Protein AF-0000000087756376 (afdb_homodimer)

pLDDT: mean 74.02, std 22.89, range [17.27, 97.19]

Secondary structure (DSSP, 8-state):
-EEEEEEETTEEEEEETTSEEEEEETTS--EEEEEETT-TT-EEEE-TT--EEEEE-SS----EEEE-SSHHHHHHHHHHHHHHHHS------------S--------------HHHHHHHHHHHHHHHHTS---SEEGGGG-------S-THHHHHHHHHHHHHHHHSTTHHHHHHHTHHHHHHTTS---HHHHHHHHHHHT------SS-S------HHHHHHHHHHHHHHHH-TTGGGGG--TT-HHHHHHHHHHHHH-GGGT----------------SS-------------------------S-TTSSS-STT--S-S-------GGGG---HHHHHHHTT--HHHHHHHHHHHHHHHHHTS-GGGGTEE--HHHHHHHHHHHHHHHHHHHHHHHHHHT-SSHHHHHHHHHHHHHHHHHHHSTTT-BHHHHHHHHHHHTSGGG-TTT-HHHHHHS-HHHHHHHHHHHTTS-TTSS-HHHHHHHHHHHHHS--B--HHHHHHHHHHHHTS-SEETTEE-HHHHHHHHHHHHHHHHHHH----PPP-HHHHHHHHHTTS--GGG-HHHHHHHHHHHHHHHHHHHHHHHH--SS----------TT-SS-HHHHHHHHHH---HHHHHHHHHHHHHH-TTSHHHHHHHHHHHHHHHHHHHS-HHHHHHHHHHHHHHHHHHHHHHHHHHHHHHHT---HHHHHHHHHHHHHHHHGGGTHHHHHHHHHHHTHHHHHHHHHHHHHT--S-PPTT-TTTTGGG-SSHHHHHHHHHHHHHHH-S-HHHHHHHHHHHHHTS----HHHHHHHHHTTS-GGGS-HHHHHHHHHHHHHHHTT-/-EEEEEEETTEEEEEETTSEEEEEETTS--EEEEEETT-TT-EEEE-TT--EEEEE-SS----EEEE-SSHHHHHHHHHHHHHHHHS------------S--------------HHHHHHHHHHHHHHHHTS---SEEGGGG-------S-THHHHHHHHHHHHHHHHSTTHHHHHHHTHHHHHHTTS---HHHHHHHHHHHT------SSSS------HHHHHHHHHHHHHHHH-TTGGGGG--TT-HHHHHHHHHHHHH-GGGT-----------------SS------------------------S-TTSSS-SS---S-SS------GGGG---HHHHHHHTT--HHHHHHHHHHHHHHHHHTS-GGGGTEE--HHHHHHHHHHHHHHHHHHHHHHHHHHT-SSHHHHHHHHHHHHHHHHHHHSTTT-BHHHHHHHHHHHTSGGG-TTT-HHHHHHS-HHHHHHHHHHHTTS-TTSS-HHHHHHHHHHHHHS--B--HHHHHHHHHHHHTS-SEETTEE-HHHHHHHHHHHHHHHHHHH--------HHHHHHHHHTTS--GGG-HHHHHHHHHHHHHHHHHHHHHHHH--SS----------TT-SS-HHHHHHHHHH---HHHHHHHHHHHHHH-TTSHHHHHHHHHHHHHHHHHHHS-HHHHHHHHHHHHHHHHHHHHHHHHHHHHHHHT---HHHHHHHHHHHHHHHHGGGTHHHHHHHHHHHTHHHHHHHHHHHHHT--S-PPTT-TTTTGGG-SSHHHHHHHHHHHHHHH-S-HHHHHHHHHHHHHTS----HHHHHHHHHTTS-GGGS-HHHHHHHHHHHHHHHTT-

Organism: NCBI:txid74557

Solvent-accessible surface area (backbone atoms only — not comparable to full-atom values): 94271 Å² total; per-residue (Å²): 110,72,72,42,80,46,76,42,86,69,22,35,35,34,37,32,71,84,28,35,36,36,32,20,42,55,98,45,93,49,77,75,41,76,42,54,58,71,44,91,52,53,39,75,45,72,47,90,90,37,26,38,39,28,39,30,44,76,84,49,88,58,68,43,72,42,60,30,95,38,54,66,52,32,49,53,48,48,50,48,51,51,52,35,53,60,54,74,76,80,85,78,78,86,74,80,82,74,57,96,60,63,80,68,69,75,62,72,73,54,77,61,68,47,67,50,54,52,39,27,41,43,45,44,51,50,40,57,62,48,32,70,49,74,48,33,46,52,49,77,74,66,45,73,60,58,78,71,79,72,62,78,75,62,42,54,55,55,50,49,50,52,43,47,38,20,37,70,37,90,61,25,34,55,40,51,59,56,41,38,70,58,51,45,52,46,65,54,84,60,44,73,53,59,48,52,50,51,45,33,64,72,63,52,78,69,71,87,64,86,70,82,71,80,75,78,78,77,51,73,66,28,56,50,34,45,45,49,34,56,35,34,40,69,63,34,90,75,49,25,63,72,51,51,57,98,84,41,70,62,32,54,53,41,50,52,48,37,54,70,62,43,51,72,60,70,57,69,79,73,72,73,84,67,88,79,75,84,74,83,77,77,70,96,65,82,82,69,79,78,81,74,85,77,82,76,76,82,79,78,86,70,84,77,71,80,71,75,82,78,64,101,71,72,78,97,72,74,79,80,73,62,91,63,74,85,62,64,91,57,54,18,50,43,69,75,53,68,40,61,69,53,43,28,58,74,65,72,42,52,47,55,54,48,30,50,51,51,46,54,52,53,47,55,58,50,63,74,48,63,75,49,37,55,63,34,29,80,49,69,69,57,51,52,52,54,48,47,53,43,50,39,48,54,40,50,23,35,46,55,42,43,36,32,68,55,41,88,46,49,63,55,23,15,51,43,52,44,41,46,44,45,20,25,53,46,18,58,34,76,87,46,27,23,41,42,56,28,48,33,41,52,50,28,62,52,30,75,54,56,23,56,88,41,35,50,66,27,55,67,59,34,57,62,68,50,52,50,52,46,51,59,58,48,57,38,53,37,67,86,76,72,36,59,54,38,53,51,47,47,54,57,42,35,76,75,34,54,22,38,62,40,61,40,60,46,43,53,53,51,54,66,54,59,77,55,70,61,67,55,95,94,38,71,41,59,67,58,47,50,53,53,40,62,59,41,46,41,55,52,38,34,63,73,45,81,83,94,69,85,81,54,65,69,59,53,50,50,61,58,50,56,64,46,93,55,69,55,54,37,66,69,56,47,46,51,50,28,52,52,49,28,54,49,49,51,52,52,55,57,58,63,67,67,64,73,77,69,75,72,70,76,73,68,81,77,52,73,78,87,52,92,62,56,68,56,57,47,35,24,43,42,64,74,41,85,47,40,63,60,43,44,32,32,50,48,32,55,51,59,40,36,58,86,38,72,65,23,47,50,51,46,52,46,42,41,52,52,60,62,27,54,46,72,33,37,61,66,58,43,23,50,51,40,36,52,44,55,49,51,51,47,51,54,45,54,72,70,41,44,71,61,48,31,64,53,34,73,41,87,50,68,66,63,46,48,22,50,49,44,47,33,47,45,48,39,56,33,35,44,50,28,63,51,53,50,51,46,35,44,63,60,31,43,68,60,16,53,53,49,51,54,53,34,50,72,64,41,81,62,67,82,52,85,66,45,83,48,59,70,56,85,68,46,48,21,50,56,54,44,37,52,51,47,29,52,53,52,59,68,64,66,60,56,67,73,56,44,21,56,50,50,38,52,51,52,34,34,36,85,56,70,51,64,56,26,49,51,48,50,36,64,50,40,45,62,66,84,47,43,49,65,67,44,46,51,36,52,50,39,53,51,53,35,60,55,70,70,112,112,72,72,44,80,46,77,43,84,70,22,36,34,36,38,32,74,83,27,33,37,37,32,20,43,54,97,44,93,50,75,76,41,77,42,55,58,72,44,88,54,55,39,78,46,71,48,88,90,38,28,38,40,29,40,30,45,77,84,48,89,59,68,44,70,42,60,33,95,37,52,66,54,33,50,54,49,48,50,52,49,50,52,35,53,61,54,74,74,78,82,76,75,82,75,78,83,72,77,80,66,77,78,71,71,75,64,73,73,57,77,62,72,50,68,49,53,53,38,26,39,45,46,43,50,50,38,58,62,48,32,69,49,74,49,34,44,50,48,77,72,65,45,72,59,59,78,72,79,74,64,78,75,60,43,53,54,56,50,50,49,54,44,47,38,20,38,71,38,90,60,26,34,57,42,51,59,56,40,37,70,59,51,45,50,45,64,54,84,61,43,74,52,57,48,50,48,52,45,34,65,71,63,52,79,68,72,86,62,87,70,84,72,79,73,80,78,77,50,72,66,27,54,51,35,45,46,49,34,56,35,33,40,68,63,33,88,77,51,24,66,72,51,50,56,96,84,41,71,63,32,53,54,39,50,50,49,36,54,72,61,42,51,71,63,70,57,68,80,74,71,73,86,70,84,82,74,85,74,85,79,75,78,94,68,87,80,71,80,78,80,76,86,75,83,75,76,82,79,76,86,71,81,78,69,78,70,76,81,81,63,102,71,72,79,99,73,71,80,83,73,61,90,62,72,84,59,65,89,57,52,18,50,42,68,75,52,68,39,61,69,54,42,29,59,75,65,73,43,52,47,54,54,49,31,50,51,50,44,54,51,52,49,55,57,51,64,74,48,64,76,48,36,56,63,35,29,82,50,69,69,58,52,52,51,56,48,47,53,41,50,40,49,53,40,51,24,35,46,54,42,43,34,32,67,56,42,88,44,48,63,55,23,16,51,43,51,44,42,45,44,45,21,27,53,47,17,59,32,75,85,45,26,22,41,43,56,28,48,34,41,52,51,27,61,52,29,74,55,56,24,57,90,41,36,50,67,26,56,66,58,36,56,64,69,52,52,51,52,46,51,58,59,49,58,38,54,39,66,86,77,72,35,58,54,40,54,51,47,47,54,56,42,34,75,75,33,55,23,38,62,42,61,38,62,44,44,54,54,50,56,66,56,60,76,54,70,61,68,57,94,94,38,71,43,60,66,59,48,50,54,54,40,62,60,41,46,42,56,53,39,34,61,73,44,81,82,94,70,86,81,54,67,69,59,53,50,50,62,58,50,55,64,46,91,54,68,55,55,36,67,70,54,48,44,52,51,29,53,52,49,30,56,50,47,51,52,54,55,56,57,62,67,66,66,74,76,68,74,72,68,78,74,69,80,77,53,71,79,88,51,92,61,57,67,56,57,45,34,24,43,41,64,74,41,86,48,38,63,60,42,45,33,33,50,47,30,55,52,58,40,35,60,86,39,72,64,23,48,50,53,46,52,47,43,41,52,51,60,62,27,56,47,72,33,36,62,67,57,45,25,51,51,40,35,51,45,53,51,51,53,49,51,52,44,54,71,68,43,45,72,60,48,32,63,53,36,72,42,89,50,67,67,64,48,49,22,49,49,44,47,33,46,45,47,39,57,34,34,43,52,28,62,52,54,48,51,46,35,44,66,61,30,43,69,60,15,55,52,48,49,53,52,34,50,72,64,42,79,61,68,83,52,84,65,44,81,49,58,71,57,84,70,45,48,21,51,54,53,42,36,52,51,48,29,52,54,53,59,68,62,66,62,56,67,73,58,44,22,56,52,50,37,53,51,51,33,34,35,86,58,70,50,65,57,26,48,50,48,50,36,64,48,40,45,62,67,85,47,43,49,67,67,45,46,50,36,53,51,38,54,53,52,34,60,54,70,71,112

Sequence (1678 aa):
MVYSVSAWRDRDVVVADTGELEVYRKGTSLLKLKIHLWDSNLKITFHADDSLIAMKTRYDELELVFDCKTTAERDSWLSAIYNVQAIATPSNSSAHECIEEGSDSDGDEDFQIYADETETLQAFQHARSSIVCHLGSSISSIGEILEAEDDLNDYSKHWNALASLIEHVEYGGRIVLLHWDILCALSLKLTMANLLMTLGERNKTTQPVATQGRQRKTSQSQKSLVTAFVRDILFHSIYSSRLGEPGDQKLIECMHLIDKYFPHCRLRRFSNLADDDIPVVVAAATAKPEAPIHISLKSQRGNRHIIVSDALNSLSKRRASSPISELSKTQSPLSTIMTLRTMLHTYNMTPEQFARQCTLFHHNQLTHVPIWSFLAVSESSVSSRQKAISDHFNKLTAYLVWSVLAEDTAVDRAHVIESITSIAVEANKHDLCNFHLVMACIGCLGDTPLMQSRLPLTWKNVRPKSKAQLYELRSLCDDNGGFETLRKKQLLTSSTSATLPFLGIIGSTLERLRATPYYAGNKIDVEKMERQYEALRVVENALVHSYRFEAHSDCQNFLNNLLLPCNYISTPNLQKRSIELQTNEAHQMQFCVASFGDLPRRTSKSSEQNRIMPFTHSCALLQILDSANQRLSVWVELLLSNEKSAIGKIVQSFYQEVQSSLFTASTAVTSSLLLDGFNAILDSILTSYTGECMEIGGIDNKDALQDILYESAVSTIFPTIARGVYAKYTVQYKEQDENTRSSLQRNNTDGYMMFNPFTRFDSSPSPIHALKRLASIIDEINTTPPLAVVKIRSLLSSSTFKTPIAMLYFISSTIDTSKVRETLRSALSIYKSSLDASNMVYSVSAWRDRDVVVADTGELEVYRKGTSLLKLKIHLWDSNLKITFHADDSLIAMKTRYDELELVFDCKTTAERDSWLSAIYNVQAIATPSNSSAHECIEEGSDSDGDEDFQIYADETETLQAFQHARSSIVCHLGSSISSIGEILEAEDDLNDYSKHWNALASLIEHVEYGGRIVLLHWDILCALSLKLTMANLLMTLGERNKTTQPVATQGRQRKTSQSQKSLVTAFVRDILFHSIYSSRLGEPGDQKLIECMHLIDKYFPHCRLRRFSNLADDDIPVVVAAATAKPEAPIHISLKSQRGNRHIIVSDALNSLSKRRASSPISELSKTQSPLSTIMTLRTMLHTYNMTPEQFARQCTLFHHNQLTHVPIWSFLAVSESSVSSRQKAISDHFNKLTAYLVWSVLAEDTAVDRAHVIESITSIAVEANKHDLCNFHLVMACIGCLGDTPLMQSRLPLTWKNVRPKSKAQLYELRSLCDDNGGFETLRKKQLLTSSTSATLPFLGIIGSTLERLRATPYYAGNKIDVEKMERQYEALRVVENALVHSYRFEAHSDCQNFLNNLLLPCNYISTPNLQKRSIELQTNEAHQMQFCVASFGDLPRRTSKSSEQNRIMPFTHSCALLQILDSANQRLSVWVELLLSNEKSAIGKIVQSFYQEVQSSLFTASTAVTSSLLLDGFNAILDSILTSYTGECMEIGGIDNKDALQDILYESAVSTIFPTIARGVYAKYTVQYKEQDENTRSSLQRNNTDGYMMFNPFTRFDSSPSPIHALKRLASIIDEINTTPPLAVVKIRSLLSSSTFKTPIAMLYFISSTIDTSKVRETLRSALSIYKSSLDASN

InterPro domains:
  IPR001849 Pleckstrin homology domain [PS50003] (1-86)
  IPR001895 Ras guanine-nucleotide exchange factors catalytic domain [PF00617] (354-529)
  IPR001895 Ras guanine-nucleotide exchange factors catalytic domain [PS50009] (350-584)
  IPR001895 Ras guanine-nucleotide exchange factors catalytic domain [SM00147] (346-585)
  IPR008937 Ras-like guanine nucleotide exchange factor [PTHR23113] (207-582)
  IPR023578 Ras guanine nucleotide exchange factor domain superfamily [SSF48366] (329-584)
  IPR036964 Ras guanine-nucleotide exchange factor, catalytic domain superfamily [G3DSA:1.10.840.10] (340-596)

Structure (mmCIF, N/CA/C/O backbone):
data_AF-0000000087756376-model_v1
#
loop_
_entity.id
_entity.type
_entity.pdbx_description
1 polymer 'Ras-GEF domain-containing protein'
#
loop_
_atom_site.group_PDB
_atom_site.id
_atom_site.type_symbol
_atom_site.label_atom_id
_atom_site.label_alt_id
_atom_site.label_comp_id
_atom_site.label_asym_id
_atom_site.label_entity_id
_atom_site.label_seq_id
_atom_site.pdbx_PDB_ins_code
_atom_site.Cartn_x
_atom_site.Cartn_y
_atom_site.Cartn_z
_atom_site.occupancy
_atom_site.B_iso_or_equiv
_atom_site.auth_seq_id
_atom_site.auth_comp_id
_atom_site.auth_asym_id
_atom_site.auth_atom_id
_atom_site.pdbx_PDB_model_num
ATOM 1 N N . MET A 1 1 ? -12.586 -26.719 -67.375 1 41.47 1 MET A N 1
ATOM 2 C CA . MET A 1 1 ? -11.227 -26.484 -66.875 1 41.47 1 MET A CA 1
ATOM 3 C C . MET A 1 1 ? -10.734 -27.656 -66.062 1 41.47 1 MET A C 1
ATOM 5 O O . MET A 1 1 ? -11.492 -28.203 -65.25 1 41.47 1 MET A O 1
ATOM 9 N N . VAL A 1 2 ? -9.789 -28.359 -66.312 1 52.66 2 VAL A N 1
ATOM 10 C CA . VAL A 1 2 ? -9.117 -29.516 -65.75 1 52.66 2 VAL A CA 1
ATOM 11 C C . VAL A 1 2 ? -8.273 -29.062 -64.562 1 52.66 2 VAL A C 1
ATOM 13 O O . VAL A 1 2 ? -7.461 -28.141 -64.688 1 52.66 2 VAL A O 1
ATOM 16 N N . TYR A 1 3 ? -8.68 -29.453 -63.5 1 58.09 3 TYR A N 1
ATOM 17 C CA . TYR A 1 3 ? -7.945 -29.031 -62.281 1 58.09 3 TYR A CA 1
ATOM 18 C C . TYR A 1 3 ? -6.602 -29.734 -62.219 1 58.09 3 TYR A C 1
ATOM 20 O O . TYR A 1 3 ? -5.59 -29.125 -61.844 1 58.09 3 TYR A O 1
ATOM 28 N N . SER A 1 4 ? -6.551 -30.953 -62.375 1 62.5 4 SER A N 1
ATOM 29 C CA . SER A 1 4 ? -5.281 -31.672 -62.375 1 62.5 4 SER A CA 1
ATOM 30 C C . SER A 1 4 ? -5.336 -32.875 -63.281 1 62.5 4 SER A C 1
ATOM 32 O O . SER A 1 4 ? -6.387 -33.531 -63.438 1 62.5 4 SER A O 1
ATOM 34 N N . VAL A 1 5 ? -4.262 -33.094 -64.125 1 64.12 5 VAL A N 1
ATOM 35 C CA . VAL A 1 5 ? -4.07 -34.281 -64.938 1 64.12 5 VAL A CA 1
ATOM 36 C C . VAL A 1 5 ? -2.928 -35.125 -64.438 1 64.12 5 VAL A C 1
ATOM 38 O O . VAL A 1 5 ? -1.826 -34.594 -64.188 1 64.12 5 VAL A O 1
ATOM 41 N N . SER A 1 6 ? -3.295 -36.25 -63.875 1 66.31 6 SER A N 1
ATOM 42 C CA . SER A 1 6 ? -2.23 -37.125 -63.406 1 66.31 6 SER A CA 1
ATOM 43 C C . SER A 1 6 ? -2.248 -38.469 -64.125 1 66.31 6 SER A C 1
ATOM 45 O O . SER A 1 6 ? -3.289 -38.875 -64.625 1 66.31 6 SER A O 1
ATOM 47 N N . ALA A 1 7 ? -1.097 -39.094 -64.312 1 68.5 7 ALA A N 1
ATOM 48 C CA . ALA A 1 7 ? -0.954 -40.344 -65 1 68.5 7 ALA A CA 1
ATOM 49 C C . ALA A 1 7 ? -1.002 -41.531 -64 1 68.5 7 ALA A C 1
ATOM 51 O O . ALA A 1 7 ? -0.398 -41.469 -62.969 1 68.5 7 ALA A O 1
ATOM 52 N N . TRP A 1 8 ? -2.037 -42.5 -64.25 1 65.75 8 TRP A N 1
ATOM 53 C CA . TRP A 1 8 ? -2.158 -43.719 -63.469 1 65.75 8 TRP A CA 1
ATOM 54 C C . TRP A 1 8 ? -2.006 -44.938 -64.375 1 65.75 8 TRP A C 1
ATOM 56 O O . TRP A 1 8 ? -2.883 -45.25 -65.188 1 65.75 8 TRP A O 1
ATOM 66 N N . ARG A 1 9 ? -0.871 -45.594 -64.25 1 66.81 9 ARG A N 1
ATOM 67 C CA . ARG A 1 9 ? -0.521 -46.75 -65.062 1 66.81 9 ARG A CA 1
ATOM 68 C C . ARG A 1 9 ? -0.552 -46.344 -66.562 1 66.81 9 ARG A C 1
ATOM 70 O O . ARG A 1 9 ? 0.116 -45.375 -66.938 1 66.81 9 ARG A O 1
ATOM 77 N N . ASP A 1 10 ? -1.256 -46.875 -67.438 1 66.12 10 ASP A N 1
ATOM 78 C CA . ASP A 1 10 ? -1.395 -46.531 -68.812 1 66.12 10 ASP A CA 1
ATOM 79 C C . ASP A 1 10 ? -2.654 -45.688 -69.062 1 66.12 10 ASP A C 1
ATOM 81 O O . ASP A 1 10 ? -3.205 -45.719 -70.188 1 66.12 10 ASP A O 1
ATOM 85 N N . ARG A 1 11 ? -3.074 -44.969 -67.812 1 72.06 11 ARG A N 1
ATOM 86 C CA . ARG A 1 11 ? -4.297 -44.188 -68 1 72.06 11 ARG A CA 1
ATOM 87 C C . ARG A 1 11 ? -4.078 -42.75 -67.5 1 72.06 11 ARG A C 1
ATOM 89 O O . ARG A 1 11 ? -3.193 -42.469 -66.688 1 72.06 11 ARG A O 1
ATOM 96 N N . ASP A 1 12 ? -4.73 -41.844 -68.188 1 74.88 12 ASP A N 1
ATOM 97 C CA . ASP A 1 12 ? -4.719 -40.438 -67.75 1 74.88 12 ASP A CA 1
ATOM 98 C C . ASP A 1 12 ? -5.914 -40.125 -66.875 1 74.88 12 ASP A C 1
ATOM 100 O O . ASP A 1 12 ? -7.059 -40.406 -67.188 1 74.88 12 ASP A O 1
ATOM 104 N N . VAL A 1 13 ? -5.531 -39.719 -65.562 1 74.81 13 VAL A N 1
ATOM 105 C CA . VAL A 1 13 ? -6.586 -39.375 -64.625 1 74.81 13 VAL A CA 1
ATOM 106 C C . VAL A 1 13 ? -6.766 -37.844 -64.625 1 74.81 13 VAL A C 1
ATOM 108 O O . VAL A 1 13 ? -5.805 -37.125 -64.375 1 74.81 13 VAL A O 1
ATOM 111 N N . VAL A 1 14 ? -8.023 -37.469 -65 1 75.69 14 VAL A N 1
ATOM 112 C CA . VAL A 1 14 ? -8.344 -36.031 -65.062 1 75.69 14 VAL A CA 1
ATOM 113 C C . VAL A 1 14 ? -9.414 -35.688 -64.062 1 75.69 14 VAL A C 1
ATOM 115 O O . VAL A 1 14 ? -10.461 -36.344 -64 1 75.69 14 VAL A O 1
ATOM 118 N N . VAL A 1 15 ? -9 -34.812 -63.125 1 75 15 VAL A N 1
ATOM 119 C CA . VAL A 1 15 ? -9.992 -34.281 -62.219 1 75 15 VAL A CA 1
ATOM 120 C C . VAL A 1 15 ? -10.562 -32.969 -62.75 1 75 15 VAL A C 1
ATOM 122 O O . VAL A 1 15 ? -9.852 -31.984 -62.875 1 75 15 VAL A O 1
ATOM 125 N N . ALA A 1 16 ? -11.828 -33.094 -63.25 1 72.5 16 ALA A N 1
ATOM 126 C CA . ALA A 1 16 ? -12.469 -31.953 -63.906 1 72.5 16 ALA A CA 1
ATOM 127 C C . ALA A 1 16 ? -13.188 -31.062 -62.875 1 72.5 16 ALA A C 1
ATOM 129 O O . ALA A 1 16 ? -13.586 -31.531 -61.812 1 72.5 16 ALA A O 1
ATOM 130 N N . ASP A 1 17 ? -13.352 -29.781 -63.188 1 66.75 17 ASP A N 1
ATOM 131 C CA . ASP A 1 17 ? -14.047 -28.797 -62.375 1 66.75 17 ASP A CA 1
ATOM 132 C C . ASP A 1 17 ? -15.547 -29.078 -62.344 1 66.75 17 ASP A C 1
ATOM 134 O O . ASP A 1 17 ? -16.281 -28.469 -61.562 1 66.75 17 ASP A O 1
ATOM 138 N N . THR A 1 18 ? -15.961 -30.047 -63.062 1 67.75 18 THR A N 1
ATOM 139 C CA . THR A 1 18 ? -17.375 -30.391 -63.156 1 67.75 18 THR A CA 1
ATOM 140 C C . THR A 1 18 ? -17.719 -31.469 -62.125 1 67.75 18 THR A C 1
ATOM 142 O O . THR A 1 18 ? -18.859 -31.953 -62.062 1 67.75 18 THR A O 1
ATOM 145 N N . GLY A 1 19 ? -16.859 -31.734 -61.219 1 68.38 19 GLY A N 1
ATOM 146 C CA . GLY A 1 19 ? -17.062 -32.688 -60.156 1 68.38 19 GLY A CA 1
ATOM 147 C C . GLY A 1 19 ? -16.891 -34.125 -60.594 1 68.38 19 GLY A C 1
ATOM 148 O O . GLY A 1 19 ? -17.406 -35.062 -59.969 1 68.38 19 GLY A O 1
ATOM 149 N N . GLU A 1 20 ? -16.203 -34.344 -61.625 1 74.81 20 GLU A N 1
ATOM 150 C CA . GLU A 1 20 ? -16.016 -35.688 -62.156 1 74.81 20 GLU A CA 1
ATOM 151 C C . GLU A 1 20 ? -14.539 -36.031 -62.25 1 74.81 20 GLU A C 1
ATOM 153 O O . GLU A 1 20 ? -13.703 -35.188 -62.562 1 74.81 20 GLU A O 1
ATOM 158 N N . LEU A 1 21 ? -14.211 -37.344 -61.719 1 76.19 21 LEU A N 1
ATOM 159 C CA . LEU A 1 21 ? -12.922 -37.969 -61.969 1 76.19 21 LEU A CA 1
ATOM 160 C C . LEU A 1 21 ? -13 -38.906 -63.188 1 76.19 21 LEU A C 1
ATOM 162 O O . LEU A 1 21 ? -13.75 -39.875 -63.156 1 76.19 21 LEU A O 1
ATOM 166 N N . GLU A 1 22 ? -12.336 -38.438 -64.188 1 77.5 22 GLU A N 1
ATOM 167 C CA . GLU A 1 22 ? -12.383 -39.156 -65.438 1 77.5 22 GLU A CA 1
ATOM 168 C C . GLU A 1 22 ? -11.062 -39.875 -65.75 1 77.5 22 GLU A C 1
ATOM 170 O O . GLU A 1 22 ? -9.992 -39.281 -65.562 1 77.5 22 GLU A O 1
ATOM 175 N N . VAL A 1 23 ? -11.102 -41.188 -65.875 1 74.31 23 VAL A N 1
ATOM 176 C CA . VAL A 1 23 ? -9.93 -42 -66.25 1 74.31 23 VAL A CA 1
ATOM 177 C C . VAL A 1 23 ? -9.953 -42.344 -67.688 1 74.31 23 VAL A C 1
ATOM 179 O O . VAL A 1 23 ? -10.898 -42.969 -68.188 1 74.31 23 VAL A O 1
ATOM 182 N N . TYR A 1 24 ? -8.977 -41.75 -68.375 1 73.12 24 TYR A N 1
ATOM 183 C CA . TYR A 1 24 ? -8.875 -41.969 -69.812 1 73.12 24 TYR A CA 1
ATOM 184 C C . TYR A 1 24 ? -7.77 -42.969 -70.125 1 73.12 24 TYR A C 1
ATOM 186 O O . TYR A 1 24 ? -6.82 -43.125 -69.375 1 73.12 24 TYR A O 1
ATOM 194 N N . ARG A 1 25 ? -7.887 -43.906 -71.125 1 69.88 25 ARG A N 1
ATOM 195 C CA . ARG A 1 25 ? -6.766 -44.688 -71.625 1 69.88 25 ARG A CA 1
ATOM 196 C C . ARG A 1 25 ? -5.648 -43.75 -72.125 1 69.88 25 ARG A C 1
ATOM 198 O O . ARG A 1 25 ? -5.914 -42.75 -72.75 1 69.88 25 ARG A O 1
ATOM 205 N N . LYS A 1 26 ? -4.328 -44.062 -71.688 1 67.5 26 LYS A N 1
ATOM 206 C CA . LYS A 1 26 ? -3.184 -43.188 -71.938 1 67.5 26 LYS A CA 1
ATOM 207 C C . LYS A 1 26 ? -3.154 -42.812 -73.438 1 67.5 26 LYS A C 1
ATOM 209 O O . LYS A 1 26 ? -3.195 -43.688 -74.312 1 67.5 26 LYS A O 1
ATOM 214 N N . GLY A 1 27 ? -3.242 -41.531 -73.625 1 66.75 27 GLY A N 1
ATOM 215 C CA . GLY A 1 27 ? -3.084 -41 -75 1 66.75 27 GLY A CA 1
ATOM 216 C C . GLY A 1 27 ? -4.371 -41 -75.812 1 66.75 27 GLY A C 1
ATOM 217 O O . GLY A 1 27 ? -4.406 -40.5 -76.938 1 66.75 27 GLY A O 1
ATOM 218 N N . THR A 1 28 ? -5.512 -41.781 -75.25 1 64.31 28 THR A N 1
ATOM 219 C CA . THR A 1 28 ? -6.738 -41.812 -76 1 64.31 28 THR A CA 1
ATOM 220 C C . THR A 1 28 ? -7.848 -41.031 -75.312 1 64.31 28 THR A C 1
ATOM 222 O O . THR A 1 28 ? -7.758 -40.781 -74.062 1 64.31 28 THR A O 1
ATOM 225 N N . SER A 1 29 ? -8.766 -40.406 -75.938 1 64.88 29 SER A N 1
ATOM 226 C CA . SER A 1 29 ? -9.914 -39.688 -75.375 1 64.88 29 SER A CA 1
ATOM 227 C C . SER A 1 29 ? -11.008 -40.625 -74.938 1 64.88 29 SER A C 1
ATOM 229 O O . SER A 1 29 ? -12.141 -40.219 -74.688 1 64.88 29 SER A O 1
ATOM 231 N N . LEU A 1 30 ? -10.656 -41.969 -74.812 1 63.28 30 LEU A N 1
ATOM 232 C CA . LEU A 1 30 ? -11.695 -42.906 -74.438 1 63.28 30 LEU A CA 1
ATOM 233 C C . LEU A 1 30 ? -11.828 -42.969 -72.875 1 63.28 30 LEU A C 1
ATOM 235 O O . LEU A 1 30 ? -10.852 -43.219 -72.188 1 63.28 30 LEU A O 1
ATOM 239 N N . LEU A 1 31 ? -13.055 -42.562 -72.438 1 67.31 31 LEU A N 1
ATOM 240 C CA . LEU A 1 31 ? -13.391 -42.531 -71.062 1 67.31 31 LEU A CA 1
ATOM 241 C C . LEU A 1 31 ? -13.648 -43.969 -70.5 1 67.31 31 LEU A C 1
ATOM 243 O O . LEU A 1 31 ? -14.508 -44.656 -71.062 1 67.31 31 LEU A O 1
ATOM 247 N N . LYS A 1 32 ? -12.641 -44.5 -69.688 1 69.69 32 LYS A N 1
ATOM 248 C CA . LYS A 1 32 ? -12.82 -45.844 -69.188 1 69.69 32 LYS A CA 1
ATOM 249 C C . LYS A 1 32 ? -13.672 -45.844 -67.938 1 69.69 32 LYS A C 1
ATOM 251 O O . LYS A 1 32 ? -14.508 -46.719 -67.688 1 69.69 32 LYS A O 1
ATOM 256 N N . LEU A 1 33 ? -13.234 -44.906 -67.062 1 72.25 33 LEU A N 1
ATOM 257 C CA . LEU A 1 33 ? -13.945 -44.844 -65.812 1 72.25 33 LEU A CA 1
ATOM 258 C C . LEU A 1 33 ? -14.289 -43.406 -65.438 1 72.25 33 LEU A C 1
ATOM 260 O O . LEU A 1 33 ? -13.5 -42.469 -65.688 1 72.25 33 LEU A O 1
ATOM 264 N N . LYS A 1 34 ? -15.523 -43.312 -65.125 1 69.88 34 LYS A N 1
ATOM 265 C CA . LYS A 1 34 ? -16 -42 -64.625 1 69.88 34 LYS A CA 1
ATOM 266 C C . LYS A 1 34 ? -16.562 -42.094 -63.219 1 69.88 34 LYS A C 1
ATOM 268 O O . LYS A 1 34 ? -17.406 -42.938 -62.969 1 69.88 34 LYS A O 1
ATOM 273 N N . ILE A 1 35 ? -15.766 -41.375 -62.406 1 72.38 35 ILE A N 1
ATOM 274 C CA . ILE A 1 35 ? -16.25 -41.375 -61.031 1 72.38 35 ILE A CA 1
ATOM 275 C C . ILE A 1 35 ? -16.781 -39.969 -60.688 1 72.38 35 ILE A C 1
ATOM 277 O O . ILE A 1 35 ? -16.078 -39 -60.875 1 72.38 35 ILE A O 1
ATOM 281 N N . HIS A 1 36 ? -18.016 -39.906 -60.375 1 69.75 36 HIS A N 1
ATOM 282 C CA . HIS A 1 36 ? -18.578 -38.625 -59.938 1 69.75 36 HIS A CA 1
ATOM 283 C C . HIS A 1 36 ? -18.141 -38.281 -58.5 1 69.75 36 HIS A C 1
ATOM 285 O O . HIS A 1 36 ? -18.547 -38.969 -57.562 1 69.75 36 HIS A O 1
ATOM 291 N N . LEU A 1 37 ? -17.328 -37.281 -58.469 1 69.44 37 LEU A N 1
ATOM 292 C CA . LEU A 1 37 ? -16.656 -36.938 -57.219 1 69.44 37 LEU A CA 1
ATOM 293 C C . LEU A 1 37 ? -17.625 -36.281 -56.219 1 69.44 37 LEU A C 1
ATOM 295 O O . LEU A 1 37 ? -17.359 -36.281 -55.031 1 69.44 37 LEU A O 1
ATOM 299 N N . TRP A 1 38 ? -18.797 -35.906 -56.812 1 62.75 38 TRP A N 1
ATOM 300 C CA . TRP A 1 38 ? -19.828 -35.281 -55.969 1 62.75 38 TRP A CA 1
ATOM 301 C C . TRP A 1 38 ? -20.859 -36.312 -55.562 1 62.75 38 TRP A C 1
ATOM 303 O O . TRP A 1 38 ? -21.875 -35.969 -54.938 1 62.75 38 TRP A O 1
ATOM 313 N N . ASP A 1 39 ? -20.672 -37.656 -55.938 1 63.81 39 ASP A N 1
ATOM 314 C CA . ASP A 1 39 ? -21.531 -38.75 -55.5 1 63.81 39 ASP A CA 1
ATOM 315 C C . ASP A 1 39 ? -21.375 -39 -54 1 63.81 39 ASP A C 1
ATOM 317 O O . ASP A 1 39 ? -20.266 -39.188 -53.5 1 63.81 39 ASP A O 1
ATOM 321 N N . SER A 1 40 ? -22.578 -38.906 -53.281 1 61.31 40 SER A N 1
ATOM 322 C CA . SER A 1 40 ? -22.594 -39.031 -51.844 1 61.31 40 SER A CA 1
ATOM 323 C C . SER A 1 40 ? -22.156 -40.406 -51.375 1 61.31 40 SER A C 1
ATOM 325 O O . SER A 1 40 ? -21.688 -40.594 -50.25 1 61.31 40 SER A O 1
ATOM 327 N N . ASN A 1 41 ? -22.078 -41.406 -52.25 1 60.12 41 ASN A N 1
ATOM 328 C CA . ASN A 1 41 ? -21.703 -42.75 -51.938 1 60.12 41 ASN A CA 1
ATOM 329 C C . ASN A 1 41 ? -20.266 -43.062 -52.344 1 60.12 41 ASN A C 1
ATOM 331 O O . ASN A 1 41 ? -19.828 -44.219 -52.312 1 60.12 41 ASN A O 1
ATOM 335 N N . LEU A 1 42 ? -19.562 -42.188 -52.781 1 64.56 42 LEU A N 1
ATOM 336 C CA . LEU A 1 42 ? -18.156 -42.406 -53.125 1 64.56 42 LEU A CA 1
ATOM 337 C C . LEU A 1 42 ? -17.297 -42.5 -51.875 1 64.56 42 LEU A C 1
ATOM 339 O O . LEU A 1 42 ? -17.297 -41.562 -51.031 1 64.56 42 LEU A O 1
ATOM 343 N N . LYS A 1 43 ? -16.797 -43.781 -51.812 1 65 43 LYS A N 1
ATOM 344 C CA . LYS A 1 43 ? -15.852 -44 -50.719 1 65 43 LYS A CA 1
ATOM 345 C C . LYS A 1 43 ? -14.414 -44.031 -51.219 1 65 43 LYS A C 1
ATOM 347 O O . LYS A 1 43 ? -14.086 -44.812 -52.125 1 65 43 LYS A O 1
ATOM 352 N N . ILE A 1 44 ? -13.641 -43.094 -50.719 1 65.19 44 ILE A N 1
ATOM 353 C CA . ILE A 1 44 ? -12.227 -43.031 -51.031 1 65.19 44 ILE A CA 1
ATOM 354 C C . ILE A 1 44 ? -11.398 -43.5 -49.844 1 65.19 44 ILE A C 1
ATOM 356 O O . ILE A 1 44 ? -11.523 -43 -48.75 1 65.19 44 ILE A O 1
ATOM 360 N N . THR A 1 45 ? -10.648 -44.625 -50.125 1 66.56 45 THR A N 1
ATOM 361 C CA . THR A 1 45 ? -9.781 -45.219 -49.125 1 66.56 45 THR A CA 1
ATOM 362 C C . THR A 1 45 ? -8.32 -45.156 -49.531 1 66.56 45 THR A C 1
ATOM 364 O O . THR A 1 45 ? -7.996 -45.375 -50.719 1 66.56 45 THR A O 1
ATOM 367 N N . PHE A 1 46 ? -7.406 -44.5 -48.594 1 64 46 PHE A N 1
ATOM 368 C CA . PHE A 1 46 ? -5.977 -44.531 -48.844 1 64 46 PHE A CA 1
ATOM 369 C C . PHE A 1 46 ? -5.188 -44.812 -47.594 1 64 46 PHE A C 1
ATOM 371 O O . PHE A 1 46 ? -5.695 -44.594 -46.469 1 64 46 PHE A O 1
ATOM 378 N N . HIS A 1 47 ? -3.975 -45.469 -47.719 1 57.16 47 HIS A N 1
ATOM 379 C CA . HIS A 1 47 ? -3.043 -45.75 -46.625 1 57.16 47 HIS A CA 1
ATOM 380 C C . HIS A 1 47 ? -1.837 -44.812 -46.688 1 57.16 47 HIS A C 1
ATOM 382 O O . HIS A 1 47 ? -1.289 -44.562 -47.781 1 57.16 47 HIS A O 1
ATOM 388 N N . ALA A 1 48 ? -1.468 -44.125 -45.594 1 52.41 48 ALA A N 1
ATOM 389 C CA . ALA A 1 48 ? -0.432 -43.094 -45.562 1 52.41 48 ALA A CA 1
ATOM 390 C C . ALA A 1 48 ? 0.862 -43.594 -46.219 1 52.41 48 ALA A C 1
ATOM 392 O O . ALA A 1 48 ? 1.556 -42.844 -46.906 1 52.41 48 ALA A O 1
ATOM 393 N N . ASP A 1 49 ? 1.098 -44.781 -46 1 53.66 49 ASP A N 1
ATOM 394 C CA . ASP A 1 49 ? 2.367 -45.312 -46.5 1 53.66 49 ASP A CA 1
ATOM 395 C C . ASP A 1 49 ? 2.189 -46 -47.844 1 53.66 49 ASP A C 1
ATOM 397 O O . ASP A 1 49 ? 3.129 -46.594 -48.375 1 53.66 49 ASP A O 1
ATOM 401 N N . ASP A 1 50 ? 0.995 -45.844 -48.312 1 62.72 50 ASP A N 1
ATOM 402 C CA . ASP A 1 50 ? 0.776 -46.531 -49.594 1 62.72 50 ASP A CA 1
ATOM 403 C C . ASP A 1 50 ? 0.368 -45.531 -50.656 1 62.72 50 ASP A C 1
ATOM 405 O O . ASP A 1 50 ? -0.276 -44.531 -50.375 1 62.72 50 ASP A O 1
ATOM 409 N N . SER A 1 51 ? 0.857 -45.781 -51.812 1 68.75 51 SER A N 1
ATOM 410 C CA . SER A 1 51 ? 0.596 -44.906 -52.938 1 68.75 51 SER A CA 1
ATOM 411 C C . SER A 1 51 ? -0.74 -45.219 -53.594 1 68.75 51 SER A C 1
ATOM 413 O O . SER A 1 51 ? -1.073 -44.656 -54.656 1 68.75 51 SER A O 1
ATOM 415 N N . LEU A 1 52 ? -1.533 -46 -52.781 1 71.06 52 LEU A N 1
ATOM 416 C CA . LEU A 1 52 ? -2.762 -46.469 -53.406 1 71.06 52 LEU A CA 1
ATOM 417 C C . LEU A 1 52 ? -3.963 -45.656 -52.938 1 71.06 52 LEU A C 1
ATOM 419 O O . LEU A 1 52 ? -4.027 -45.281 -51.75 1 71.06 52 LEU A O 1
ATOM 423 N N . ILE A 1 53 ? -4.895 -45.312 -53.938 1 74.06 53 ILE A N 1
ATOM 424 C CA . ILE A 1 53 ? -6.184 -44.688 -53.656 1 74.06 53 ILE A CA 1
ATOM 425 C C . ILE A 1 53 ? -7.312 -45.625 -54.062 1 74.06 53 ILE A C 1
ATOM 427 O O . ILE A 1 53 ? -7.387 -46.062 -55.219 1 74.06 53 ILE A O 1
ATOM 431 N N . ALA A 1 54 ? -7.984 -46.094 -53.031 1 74 54 ALA A N 1
ATOM 432 C CA . ALA A 1 54 ? -9.133 -46.938 -53.344 1 74 54 ALA A CA 1
ATOM 433 C C . ALA A 1 54 ? -10.43 -46.125 -53.312 1 74 54 ALA A C 1
ATOM 435 O O . ALA A 1 54 ? -10.648 -45.344 -52.406 1 74 54 ALA A O 1
ATOM 436 N N . MET A 1 55 ? -11.211 -46.125 -54.469 1 70.75 55 MET A N 1
ATOM 437 C CA . MET A 1 55 ? -12.484 -45.438 -54.562 1 70.75 55 MET A CA 1
ATOM 438 C C . MET A 1 55 ? -13.633 -46.406 -54.781 1 70.75 55 MET A C 1
ATOM 440 O O . MET A 1 55 ? -13.555 -47.281 -55.656 1 70.75 55 MET A O 1
ATOM 444 N N . LYS A 1 56 ? -14.492 -46.469 -53.719 1 67.25 56 LYS A N 1
ATOM 445 C CA . LYS A 1 56 ? -15.664 -47.312 -53.844 1 67.25 56 LYS A CA 1
ATOM 446 C C . LYS A 1 56 ? -16.922 -46.5 -54.156 1 67.25 56 LYS A C 1
ATOM 448 O O . LYS A 1 56 ? -17.203 -45.531 -53.469 1 67.25 56 LYS A O 1
ATOM 453 N N . THR A 1 57 ? -17.547 -46.75 -55.312 1 59.53 57 THR A N 1
ATOM 454 C CA . THR A 1 57 ? -18.797 -46.125 -55.688 1 59.53 57 THR A CA 1
ATOM 455 C C . THR A 1 57 ? -19.984 -47.031 -55.438 1 59.53 57 THR A C 1
ATOM 457 O O . THR A 1 57 ? -19.828 -48.25 -55.375 1 59.53 57 THR A O 1
ATOM 460 N N . ARG A 1 58 ? -21.203 -46.656 -54.719 1 50.53 58 ARG A N 1
ATOM 461 C CA . ARG A 1 58 ? -22.391 -47.469 -54.375 1 50.53 58 ARG A CA 1
ATOM 462 C C . ARG A 1 58 ? -22.672 -48.5 -55.438 1 50.53 58 ARG A C 1
ATOM 464 O O . ARG A 1 58 ? -23.094 -49.625 -55.125 1 50.53 58 ARG A O 1
ATOM 471 N N . TYR A 1 59 ? -22.75 -48.094 -56.625 1 48.31 59 TYR A N 1
ATOM 472 C CA . TYR A 1 59 ? -23.312 -49.031 -57.594 1 48.31 59 TYR A CA 1
ATOM 473 C C . TYR A 1 59 ? -22.297 -50.125 -57.969 1 48.31 59 TYR A C 1
ATOM 475 O O . TYR A 1 59 ? -22.672 -51.219 -58.344 1 48.31 59 TYR A O 1
ATOM 483 N N . ASP A 1 60 ? -21.062 -49.781 -58.156 1 46.19 60 ASP A N 1
ATOM 484 C CA . ASP A 1 60 ? -20.172 -50.781 -58.688 1 46.19 60 ASP A CA 1
ATOM 485 C C . ASP A 1 60 ? -19.328 -51.438 -57.562 1 46.19 60 ASP A C 1
ATOM 487 O O . ASP A 1 60 ? -18.781 -50.719 -56.719 1 46.19 60 ASP A O 1
ATOM 491 N N . GLU A 1 61 ? -19.75 -52.625 -57.031 1 48.25 61 GLU A N 1
ATOM 492 C CA . GLU A 1 61 ? -19.078 -53.562 -56.156 1 48.25 61 GLU A CA 1
ATOM 493 C C . GLU A 1 61 ? -17.562 -53.469 -56.281 1 48.25 61 GLU A C 1
ATOM 495 O O . GLU A 1 61 ? -16.828 -54.062 -55.5 1 48.25 61 GLU A O 1
ATOM 500 N N . LEU A 1 62 ? -17.062 -52.875 -57.281 1 47.47 62 LEU A N 1
ATOM 501 C CA . LEU A 1 62 ? -15.633 -52.938 -57.594 1 47.47 62 LEU A CA 1
ATOM 502 C C . LEU A 1 62 ? -14.891 -51.781 -56.969 1 47.47 62 LEU A C 1
ATOM 504 O O . LEU A 1 62 ? -15.289 -50.625 -57.156 1 47.47 62 LEU A O 1
ATOM 508 N N . GLU A 1 63 ? -14.211 -52 -55.906 1 56.31 63 GLU A N 1
ATOM 509 C CA . GLU A 1 63 ? -13.234 -51.125 -55.281 1 56.31 63 GLU A CA 1
ATOM 510 C C . GLU A 1 63 ? -12.125 -50.75 -56.281 1 56.31 63 GLU A C 1
ATOM 512 O O . GLU A 1 63 ? -11.406 -51.656 -56.75 1 56.31 63 GLU A O 1
ATOM 517 N N . LEU A 1 64 ? -12.266 -49.562 -56.875 1 65.12 64 LEU A N 1
ATOM 518 C CA . LEU A 1 64 ? -11.234 -49.125 -57.781 1 65.12 64 LEU A CA 1
ATOM 519 C C . LEU A 1 64 ? -10 -48.625 -57.031 1 65.12 64 LEU A C 1
ATOM 521 O O . LEU A 1 64 ? -10.117 -47.812 -56.125 1 65.12 64 LEU A O 1
ATOM 525 N N . VAL A 1 65 ? -8.898 -49.344 -57.25 1 70.25 65 VAL A N 1
ATOM 526 C CA . VAL A 1 65 ? -7.637 -49 -56.594 1 70.25 65 VAL A CA 1
ATOM 527 C C . VAL A 1 65 ? -6.723 -48.281 -57.562 1 70.25 65 VAL A C 1
ATOM 529 O O . VAL A 1 65 ? -6.41 -48.812 -58.656 1 70.25 65 VAL A O 1
ATOM 532 N N . PHE A 1 66 ? -6.531 -47 -57.281 1 69 66 PHE A N 1
ATOM 533 C CA . PHE A 1 66 ? -5.598 -46.219 -58.062 1 69 66 PHE A CA 1
ATOM 534 C C . PHE A 1 66 ? -4.203 -46.25 -57.438 1 69 66 PHE A C 1
ATOM 536 O O . PHE A 1 66 ? -4.035 -46 -56.25 1 69 66 PHE A O 1
ATOM 543 N N . ASP A 1 67 ? -3.223 -46.781 -58.094 1 68.94 67 ASP A N 1
ATOM 544 C CA . ASP A 1 67 ? -1.826 -46.812 -57.656 1 68.94 67 ASP A CA 1
ATOM 545 C C . ASP A 1 67 ? -1.093 -45.531 -58.094 1 68.94 67 ASP A C 1
ATOM 547 O O . ASP A 1 67 ? -0.808 -45.375 -59.281 1 68.94 67 ASP A O 1
ATOM 551 N N . CYS A 1 68 ? -0.926 -44.656 -57.125 1 68.44 68 CYS A N 1
ATOM 552 C CA . CYS A 1 68 ? -0.101 -43.469 -57.375 1 68.44 68 CYS A CA 1
ATOM 553 C C . CYS A 1 68 ? 1.38 -43.812 -57.25 1 68.44 68 CYS A C 1
ATOM 555 O O . CYS A 1 68 ? 1.753 -44.688 -56.469 1 68.44 68 CYS A O 1
ATOM 557 N N . LYS A 1 69 ? 2.311 -43.625 -58.062 1 69.81 69 LYS A N 1
ATOM 558 C CA . LYS A 1 69 ? 3.725 -44 -58.062 1 69.81 69 LYS A CA 1
ATOM 559 C C . LYS A 1 69 ? 4.414 -43.625 -56.781 1 69.81 69 LYS A C 1
ATOM 561 O O . LYS A 1 69 ? 5.23 -44.406 -56.25 1 69.81 69 LYS A O 1
ATOM 566 N N . THR A 1 70 ? 4.117 -42.469 -56.188 1 68.06 70 THR A N 1
ATOM 567 C CA . THR A 1 70 ? 4.684 -42 -54.938 1 68.06 70 THR A CA 1
ATOM 568 C C . THR A 1 70 ? 3.592 -41.469 -54.031 1 68.06 70 THR A C 1
ATOM 570 O O . THR A 1 70 ? 2.5 -41.125 -54.469 1 68.06 70 THR A O 1
ATOM 573 N N . THR A 1 71 ? 3.949 -41.531 -52.719 1 69.56 71 THR A N 1
ATOM 574 C CA . THR A 1 71 ? 3.008 -41 -51.75 1 69.56 71 THR A CA 1
ATOM 575 C C . THR A 1 71 ? 2.799 -39.5 -51.938 1 69.56 71 THR A C 1
ATOM 577 O O . THR A 1 71 ? 1.727 -38.969 -51.656 1 69.56 71 THR A O 1
ATOM 580 N N . ALA A 1 72 ? 3.674 -38.875 -52.5 1 70.75 72 ALA A N 1
ATOM 581 C CA . ALA A 1 72 ? 3.547 -37.469 -52.781 1 70.75 72 ALA A CA 1
ATOM 582 C C . ALA A 1 72 ? 2.549 -37.219 -53.938 1 70.75 72 ALA A C 1
ATOM 584 O O . ALA A 1 72 ? 1.748 -36.281 -53.875 1 70.75 72 ALA A O 1
ATOM 585 N N . GLU A 1 73 ? 2.568 -38.062 -54.844 1 72 73 GLU A N 1
ATOM 586 C CA . GLU A 1 73 ? 1.634 -37.969 -55.969 1 72 73 GLU A CA 1
ATOM 587 C C . GLU A 1 73 ? 0.214 -38.312 -55.531 1 72 73 GLU A C 1
ATOM 589 O O . GLU A 1 73 ? -0.751 -37.688 -56 1 72 73 GLU A O 1
ATOM 594 N N . ARG A 1 74 ? 0.219 -39.188 -54.688 1 70.56 74 ARG A N 1
ATOM 595 C CA . ARG A 1 74 ? -1.077 -39.531 -54.125 1 70.56 74 ARG A CA 1
ATOM 596 C C . ARG A 1 74 ? -1.689 -38.344 -53.406 1 70.56 74 ARG A C 1
ATOM 598 O O . ARG A 1 74 ? -2.867 -38.031 -53.594 1 70.56 74 ARG A O 1
ATOM 605 N N . ASP A 1 75 ? -0.862 -37.688 -52.75 1 69.62 75 ASP A N 1
ATOM 606 C CA . ASP A 1 75 ? -1.336 -36.531 -52 1 69.62 75 ASP A CA 1
ATOM 607 C C . ASP A 1 75 ? -1.734 -35.406 -52.906 1 69.62 75 ASP A C 1
ATOM 609 O O . ASP A 1 75 ? -2.705 -34.688 -52.656 1 69.62 75 ASP A O 1
ATOM 613 N N . SER A 1 76 ? -1.116 -35.281 -53.938 1 71.69 76 SER A N 1
ATOM 614 C CA . SER A 1 76 ? -1.487 -34.281 -54.938 1 71.69 76 SER A CA 1
ATOM 615 C C . SER A 1 76 ? -2.832 -34.594 -55.594 1 71.69 76 SER A C 1
ATOM 617 O O . SER A 1 76 ? -3.654 -33.719 -55.781 1 71.69 76 SER A O 1
ATOM 619 N N . TRP A 1 77 ? -3.08 -35.906 -55.688 1 70.62 77 TRP A N 1
ATOM 620 C CA . TRP A 1 77 ? -4.352 -36.375 -56.25 1 70.62 77 TRP A CA 1
ATOM 621 C C . TRP A 1 77 ? -5.492 -36.125 -55.281 1 70.62 77 TRP A C 1
ATOM 623 O O . TRP A 1 77 ? -6.547 -35.594 -55.656 1 70.62 77 TRP A O 1
ATOM 633 N N . LEU A 1 78 ? -5.102 -36.438 -54.188 1 72.31 78 LEU A N 1
ATOM 634 C CA . LEU A 1 78 ? -6.129 -36.25 -53.156 1 72.31 78 LEU A CA 1
ATOM 635 C C . LEU A 1 78 ? -6.469 -34.781 -52.969 1 72.31 78 LEU A C 1
ATOM 637 O O . LEU A 1 78 ? -7.641 -34.438 -52.812 1 72.31 78 LEU A O 1
ATOM 641 N N . SER A 1 79 ? -5.5 -33.938 -53.062 1 73.62 79 SER A N 1
ATOM 642 C CA . SER A 1 79 ? -5.734 -32.5 -52.969 1 73.62 79 SER A CA 1
ATOM 643 C C . SER A 1 79 ? -6.617 -32.031 -54.125 1 73.62 79 SER A C 1
ATOM 645 O O . SER A 1 79 ? -7.523 -31.219 -53.906 1 73.62 79 SER A O 1
ATOM 647 N N . ALA A 1 80 ? -6.418 -32.531 -55.156 1 71.88 80 ALA A N 1
ATOM 648 C CA . ALA A 1 80 ? -7.195 -32.125 -56.344 1 71.88 80 ALA A CA 1
ATOM 649 C C . ALA A 1 80 ? -8.633 -32.625 -56.25 1 71.88 80 ALA A C 1
ATOM 651 O O . ALA A 1 80 ? -9.578 -31.891 -56.531 1 71.88 80 ALA A O 1
ATOM 652 N N . ILE A 1 81 ? -8.703 -33.781 -55.688 1 72.06 81 ILE A N 1
ATOM 653 C CA . ILE A 1 81 ? -10.023 -34.375 -55.562 1 72.06 81 ILE A CA 1
ATOM 654 C C . ILE A 1 81 ? -10.836 -33.625 -54.531 1 72.06 81 ILE A C 1
ATOM 656 O O . ILE A 1 81 ? -11.992 -33.281 -54.75 1 72.06 81 ILE A O 1
ATOM 660 N N . TYR A 1 82 ? -10.125 -33.312 -53.531 1 69.44 82 TYR A N 1
ATOM 661 C CA . TYR A 1 82 ? -10.852 -32.656 -52.438 1 69.44 82 TYR A CA 1
ATOM 662 C C . TYR A 1 82 ? -11.164 -31.203 -52.781 1 69.44 82 TYR A C 1
ATOM 664 O O . TYR A 1 82 ? -12.219 -30.688 -52.406 1 69.44 82 TYR A O 1
ATOM 672 N N . ASN A 1 83 ? -10.398 -30.594 -53.562 1 67.88 83 ASN A N 1
ATOM 673 C CA . ASN A 1 83 ? -10.68 -29.25 -54.031 1 67.88 83 ASN A CA 1
ATOM 674 C C . ASN A 1 83 ? -11.914 -29.219 -54.938 1 67.88 83 ASN A C 1
ATOM 676 O O . ASN A 1 83 ? -12.734 -28.297 -54.844 1 67.88 83 ASN A O 1
ATOM 680 N N . VAL A 1 84 ? -11.977 -30.188 -55.688 1 67.44 84 VAL A N 1
ATOM 681 C CA . VAL A 1 84 ? -13.117 -30.234 -56.594 1 67.44 84 VAL A CA 1
ATOM 682 C C . VAL A 1 84 ? -14.383 -30.594 -55.844 1 67.44 84 VAL A C 1
ATOM 684 O O . VAL A 1 84 ? -15.461 -30.062 -56.125 1 67.44 84 VAL A O 1
ATOM 687 N N . GLN A 1 85 ? -14.148 -31.359 -54.812 1 63.06 85 GLN A N 1
ATOM 688 C CA . GLN A 1 85 ? -15.32 -31.734 -54.031 1 63.06 85 GLN A CA 1
ATOM 689 C C . GLN A 1 85 ? -15.844 -30.531 -53.219 1 63.06 85 GLN A C 1
ATOM 691 O O . GLN A 1 85 ? -17.047 -30.422 -52.969 1 63.06 85 GLN A O 1
ATOM 696 N N . ALA A 1 86 ? -14.945 -29.562 -52.969 1 58.94 86 ALA A N 1
ATOM 697 C CA . ALA A 1 86 ? -15.312 -28.375 -52.219 1 58.94 86 ALA A CA 1
ATOM 698 C C . ALA A 1 86 ? -16.016 -27.344 -53.094 1 58.94 86 ALA A C 1
ATOM 700 O O . ALA A 1 86 ? -16.719 -26.469 -52.625 1 58.94 86 ALA A O 1
ATOM 701 N N . ILE A 1 87 ? -15.805 -27.312 -54.156 1 51.34 87 ILE A N 1
ATOM 702 C CA . ILE A 1 87 ? -16.438 -26.359 -55.062 1 51.34 87 ILE A CA 1
ATOM 703 C C . ILE A 1 87 ? -17.922 -26.703 -55.219 1 51.34 87 ILE A C 1
ATOM 705 O O . ILE A 1 87 ? -18.266 -27.828 -55.594 1 51.34 87 ILE A O 1
ATOM 709 N N . ALA A 1 88 ? -18.766 -25.844 -54.375 1 42.91 88 ALA A N 1
ATOM 710 C CA . ALA A 1 88 ? -20.234 -25.859 -54.344 1 42.91 88 ALA A CA 1
ATOM 711 C C . ALA A 1 88 ? -20.812 -26.141 -55.719 1 42.91 88 ALA A C 1
ATOM 713 O O . ALA A 1 88 ? -20.219 -25.781 -56.719 1 42.91 88 ALA A O 1
ATOM 714 N N . THR A 1 89 ? -21.734 -26.953 -55.656 1 39.84 89 THR A N 1
ATOM 715 C CA . THR A 1 89 ? -22.562 -27.344 -56.781 1 39.84 89 THR A CA 1
ATOM 716 C C . THR A 1 89 ? -23.156 -26.125 -57.469 1 39.84 89 THR A C 1
ATOM 718 O O . THR A 1 89 ? -23.672 -25.219 -56.812 1 39.84 89 THR A O 1
ATOM 721 N N . PRO A 1 90 ? -22.953 -25.812 -58.531 1 31.14 90 PRO A N 1
ATOM 722 C CA . PRO A 1 90 ? -23.688 -24.781 -59.281 1 31.14 90 PRO A CA 1
ATOM 723 C C . PRO A 1 90 ? -25.203 -24.969 -59.219 1 31.14 90 PRO A C 1
ATOM 725 O O . PRO A 1 90 ? -25.688 -26.094 -59.312 1 31.14 90 PRO A O 1
ATOM 728 N N . SER A 1 91 ? -26.062 -24.047 -58.469 1 31.08 91 SER A N 1
ATOM 729 C CA . SER A 1 91 ? -27.516 -23.922 -58.375 1 31.08 91 SER A CA 1
ATOM 730 C C . SER A 1 91 ? -28.156 -23.984 -59.75 1 31.08 91 SER A C 1
ATOM 732 O O . SER A 1 91 ? -28.031 -23.047 -60.531 1 31.08 91 SER A O 1
ATOM 734 N N . ASN A 1 92 ? -28.234 -25 -60.469 1 24.94 92 ASN A N 1
ATOM 735 C CA . ASN A 1 92 ? -29.047 -25.047 -61.688 1 24.94 92 ASN A CA 1
ATOM 736 C C . ASN A 1 92 ? -30.531 -24.891 -61.375 1 24.94 92 ASN A C 1
ATOM 738 O O . ASN A 1 92 ? -31.094 -25.672 -60.594 1 24.94 92 ASN A O 1
ATOM 742 N N . SER A 1 93 ? -31.344 -23.703 -61.625 1 25.08 93 SER A N 1
ATOM 743 C CA . SER A 1 93 ? -32.688 -23.156 -61.562 1 25.08 93 SER A CA 1
ATOM 744 C C . SER A 1 93 ? -33.688 -24.047 -62.312 1 25.08 93 SER A C 1
ATOM 746 O O . SER A 1 93 ? -34.812 -23.656 -62.531 1 25.08 93 SER A O 1
ATOM 748 N N . SER A 1 94 ? -33.562 -25.109 -63.031 1 24.7 94 SER A N 1
ATOM 749 C CA . SER A 1 94 ? -34.719 -25.484 -63.844 1 24.7 94 SER A CA 1
ATOM 750 C C . SER A 1 94 ? -35.906 -25.875 -63 1 24.7 94 SER A C 1
ATOM 752 O O . SER A 1 94 ? -35.75 -26.469 -61.906 1 24.7 94 SER A O 1
ATOM 754 N N . ALA A 1 95 ? -37.344 -25.406 -63.344 1 24.73 95 ALA A N 1
ATOM 755 C CA . ALA A 1 95 ? -38.781 -25.281 -63.031 1 24.73 95 ALA A CA 1
ATOM 756 C C . ALA A 1 95 ? -39.406 -26.656 -62.781 1 24.73 95 ALA A C 1
ATOM 758 O O . ALA A 1 95 ? -40.625 -26.766 -62.594 1 24.73 95 ALA A O 1
ATOM 759 N N . HIS A 1 96 ? -39.031 -27.828 -63.062 1 25.14 96 HIS A N 1
ATOM 760 C CA . HIS A 1 96 ? -40.062 -28.859 -63.094 1 25.14 96 HIS A CA 1
ATOM 761 C C . HIS A 1 96 ? -40.938 -28.812 -61.875 1 25.14 96 HIS A C 1
ATOM 763 O O . HIS A 1 96 ? -40.5 -28.375 -60.812 1 25.14 96 HIS A O 1
ATOM 769 N N . GLU A 1 97 ? -42.438 -28.828 -62.125 1 23.95 97 GLU A N 1
ATOM 770 C CA . GLU A 1 97 ? -43.656 -29.016 -61.375 1 23.95 97 GLU A CA 1
ATOM 771 C C . GLU A 1 97 ? -43.406 -29.891 -60.156 1 23.95 97 GLU A C 1
ATOM 773 O O . GLU A 1 97 ? -42.938 -31.016 -60.25 1 23.95 97 GLU A O 1
ATOM 778 N N . CYS A 1 98 ? -43.375 -29.125 -59.094 1 22.28 98 CYS A N 1
ATOM 779 C CA . CYS A 1 98 ? -42.969 -29.469 -57.75 1 22.28 98 CYS A CA 1
ATOM 780 C C . CYS A 1 98 ? -43.969 -30.359 -57.062 1 22.28 98 CYS A C 1
ATOM 782 O O . CYS A 1 98 ? -45.094 -29.922 -56.719 1 22.28 98 CYS A O 1
ATOM 784 N N . ILE A 1 99 ? -44.656 -31.469 -57.906 1 23.66 99 ILE A N 1
ATOM 785 C CA . ILE A 1 99 ? -45.531 -32.344 -57.125 1 23.66 99 ILE A CA 1
ATOM 786 C C . ILE A 1 99 ? -45.156 -32.312 -55.656 1 23.66 99 ILE A C 1
ATOM 788 O O . ILE A 1 99 ? -44 -31.984 -55.312 1 23.66 99 ILE A O 1
ATOM 792 N N . GLU A 1 100 ? -46.406 -32.719 -54.812 1 21.84 100 GLU A N 1
ATOM 793 C CA . GLU A 1 100 ? -46.438 -32.562 -53.344 1 21.84 100 GLU A CA 1
ATOM 794 C C . GLU A 1 100 ? -45.094 -32.938 -52.719 1 21.84 100 GLU A C 1
ATOM 796 O O . GLU A 1 100 ? -44.719 -34.094 -52.719 1 21.84 100 GLU A O 1
ATOM 801 N N . GLU A 1 101 ? -44.281 -32.344 -53.094 1 22.03 101 GLU A N 1
ATOM 802 C CA . GLU A 1 101 ? -42.812 -32.281 -53.125 1 22.03 101 GLU A CA 1
ATOM 803 C C . GLU A 1 101 ? -42.219 -32.312 -51.719 1 22.03 101 GLU A C 1
ATOM 805 O O . GLU A 1 101 ? -42.406 -31.359 -50.969 1 22.03 101 GLU A O 1
ATOM 810 N N . GLY A 1 102 ? -42.375 -33.5 -51.125 1 21.11 102 GLY A N 1
ATOM 811 C CA . GLY A 1 102 ? -42.281 -33.844 -49.719 1 21.11 102 GLY A CA 1
ATOM 812 C C . GLY A 1 102 ? -41.188 -33.062 -49 1 21.11 102 GLY A C 1
ATOM 813 O O . GLY A 1 102 ? -40.281 -32.5 -49.656 1 21.11 102 GLY A O 1
ATOM 814 N N . SER A 1 103 ? -41.688 -32.375 -47.875 1 21.16 103 SER A N 1
ATOM 815 C CA . SER A 1 103 ? -41.031 -31.438 -46.969 1 21.16 103 SER A CA 1
ATOM 816 C C . SER A 1 103 ? -39.531 -31.75 -46.875 1 21.16 103 SER A C 1
ATOM 818 O O . SER A 1 103 ? -39.156 -32.844 -46.438 1 21.16 103 SER A O 1
ATOM 820 N N . ASP A 1 104 ? -38.969 -31.438 -47.781 1 20.52 104 ASP A N 1
ATOM 821 C CA . ASP A 1 104 ? -37.594 -31.781 -48.094 1 20.52 104 ASP A CA 1
ATOM 822 C C . ASP A 1 104 ? -36.656 -31.453 -46.938 1 20.52 104 ASP A C 1
ATOM 824 O O . ASP A 1 104 ? -36.469 -30.281 -46.594 1 20.52 104 ASP A O 1
ATOM 828 N N . SER A 1 105 ? -36.906 -32.219 -46 1 20.75 105 SER A N 1
ATOM 829 C CA . SER A 1 105 ? -36.312 -32.125 -44.688 1 20.75 105 SER A CA 1
ATOM 830 C C . SER A 1 105 ? -34.812 -31.812 -44.75 1 20.75 105 SER A C 1
ATOM 832 O O . SER A 1 105 ? -34.062 -32.531 -45.438 1 20.75 105 SER A O 1
ATOM 834 N N . ASP A 1 106 ? -34.531 -30.641 -45.219 1 22.19 106 ASP A N 1
ATOM 835 C CA . ASP A 1 106 ? -33.281 -29.922 -45.156 1 22.19 106 ASP A CA 1
ATOM 836 C C . ASP A 1 106 ? -32.375 -30.469 -44.062 1 22.19 106 ASP A C 1
ATOM 838 O O . ASP A 1 106 ? -32.375 -29.953 -42.938 1 22.19 106 ASP A O 1
ATOM 842 N N . GLY A 1 107 ? -32.438 -31.703 -44.094 1 20.02 107 GLY A N 1
ATOM 843 C CA . GLY A 1 107 ? -31.734 -32.375 -43.031 1 20.02 107 GLY A CA 1
ATOM 844 C C . GLY A 1 107 ? -30.25 -32.094 -43 1 20.02 107 GLY A C 1
ATOM 845 O O . GLY A 1 107 ? -29.531 -32.375 -43.969 1 20.02 107 GLY A O 1
ATOM 846 N N . ASP A 1 108 ? -29.828 -30.719 -42.906 1 24.16 108 ASP A N 1
ATOM 847 C CA . ASP A 1 108 ? -28.594 -30.266 -42.25 1 24.16 108 ASP A CA 1
ATOM 848 C C . ASP A 1 108 ? -27.844 -31.438 -41.625 1 24.16 108 ASP A C 1
ATOM 850 O O . ASP A 1 108 ? -28.25 -31.906 -40.531 1 24.16 108 ASP A O 1
ATOM 854 N N . GLU A 1 109 ? -27.531 -32.219 -42.5 1 22.53 109 GLU A N 1
ATOM 855 C CA . GLU A 1 109 ? -27.094 -33.531 -42.031 1 22.53 109 GLU A CA 1
ATOM 856 C C . GLU A 1 109 ? -25.938 -33.406 -41.062 1 22.53 109 GLU A C 1
ATOM 858 O O . GLU A 1 109 ? -24.859 -32.938 -41.406 1 22.53 109 GLU A O 1
ATOM 863 N N . ASP A 1 110 ? -26.188 -32.875 -39.906 1 24.69 110 ASP A N 1
ATOM 864 C CA . ASP A 1 110 ? -25.516 -32.875 -38.625 1 24.69 110 ASP A CA 1
ATOM 865 C C . ASP A 1 110 ? -24.469 -33.969 -38.5 1 24.69 110 ASP A C 1
ATOM 867 O O . ASP A 1 110 ? -24.719 -35.094 -38.938 1 24.69 110 ASP A O 1
ATOM 871 N N . PHE A 1 111 ? -23.219 -33.562 -39.094 1 24.03 111 PHE A N 1
ATOM 872 C CA . PHE A 1 111 ? -22.25 -34.5 -38.594 1 24.03 111 PHE A CA 1
ATOM 873 C C . PHE A 1 111 ? -22.828 -35.344 -37.5 1 24.03 111 PHE A C 1
ATOM 875 O O . PHE A 1 111 ? -23.141 -34.844 -36.406 1 24.03 111 PHE A O 1
ATOM 882 N N . GLN A 1 112 ? -23.719 -36.062 -37.875 1 26.36 112 GLN A N 1
ATOM 883 C CA . GLN A 1 112 ? -24.281 -36.938 -36.844 1 26.36 112 GLN A CA 1
ATOM 884 C C . GLN A 1 112 ? -23.219 -37.312 -35.812 1 26.36 112 GLN A C 1
ATOM 886 O O . GLN A 1 112 ? -22.141 -37.781 -36.188 1 26.36 112 GLN A O 1
ATOM 891 N N . ILE A 1 113 ? -23.031 -36.5 -34.875 1 29.84 113 ILE A N 1
ATOM 892 C CA . ILE A 1 113 ? -22.516 -36.875 -33.562 1 29.84 113 ILE A CA 1
ATOM 893 C C . ILE A 1 113 ? -22.547 -38.406 -33.406 1 29.84 113 ILE A C 1
ATOM 895 O O . ILE A 1 113 ? -23.625 -39 -33.375 1 29.84 113 ILE A O 1
ATOM 899 N N . TYR A 1 114 ? -22.016 -38.969 -34.469 1 29.77 114 TYR A N 1
ATOM 900 C CA . TYR A 1 114 ? -22.031 -40.406 -34.344 1 29.77 114 TYR A CA 1
ATOM 901 C C . TYR A 1 114 ? -22.297 -40.812 -32.906 1 29.77 114 TYR A C 1
ATOM 903 O O . TYR A 1 114 ? -21.594 -40.406 -31.984 1 29.77 114 TYR A O 1
ATOM 911 N N . ALA A 1 115 ? -23.359 -41 -32.625 1 33.66 115 ALA A N 1
ATOM 912 C CA . ALA A 1 115 ? -23.922 -41.594 -31.406 1 33.66 115 ALA A CA 1
ATOM 913 C C . ALA A 1 115 ? -22.906 -42.469 -30.703 1 33.66 115 ALA A C 1
ATOM 915 O O . ALA A 1 115 ? -22.859 -42.531 -29.484 1 33.66 115 ALA A O 1
ATOM 916 N N . ASP A 1 116 ? -22.156 -43.125 -31.594 1 35.53 116 ASP A N 1
ATOM 917 C CA . ASP A 1 116 ? -21.219 -44.188 -31.219 1 35.53 116 ASP A CA 1
ATOM 918 C C . ASP A 1 116 ? -19.891 -43.594 -30.734 1 35.53 116 ASP A C 1
ATOM 920 O O . ASP A 1 116 ? -19.172 -44.188 -29.953 1 35.53 116 ASP A O 1
ATOM 924 N N . GLU A 1 117 ? -19.453 -42.469 -31.328 1 39.72 117 GLU A N 1
ATOM 925 C CA . GLU A 1 117 ? -18.266 -41.781 -30.812 1 39.72 117 GLU A CA 1
ATOM 926 C C . GLU A 1 117 ? -18.453 -41.375 -29.344 1 39.72 117 GLU A C 1
ATOM 928 O O . GLU A 1 117 ? -17.516 -41.5 -28.547 1 39.72 117 GLU A O 1
ATOM 933 N N . THR A 1 118 ? -19.625 -40.844 -29.344 1 41.94 118 THR A N 1
ATOM 934 C CA . THR A 1 118 ? -19.953 -40.562 -27.953 1 41.94 118 THR A CA 1
ATOM 935 C C . THR A 1 118 ? -19.906 -41.812 -27.094 1 41.94 118 THR A C 1
ATOM 937 O O . THR A 1 118 ? -19.5 -41.781 -25.938 1 41.94 118 THR A O 1
ATOM 940 N N . GLU A 1 119 ? -20.422 -42.812 -27.938 1 42.03 119 GLU A N 1
ATOM 941 C CA . GLU A 1 119 ? -20.469 -44.062 -27.156 1 42.03 119 GLU A CA 1
ATOM 942 C C . GLU A 1 119 ? -19.062 -44.594 -26.906 1 42.03 119 GLU A C 1
ATOM 944 O O . GLU A 1 119 ? -18.75 -45.031 -25.797 1 42.03 119 GLU A O 1
ATOM 949 N N . THR A 1 120 ? -18.312 -44.5 -27.984 1 43.69 120 THR A N 1
ATOM 950 C CA . THR A 1 120 ? -16.953 -44.938 -27.781 1 43.69 120 THR A CA 1
ATOM 951 C C . THR A 1 120 ? -16.203 -44.062 -26.812 1 43.69 120 THR A C 1
ATOM 953 O O . THR A 1 120 ? -15.453 -44.531 -25.953 1 43.69 120 THR A O 1
ATOM 956 N N . LEU A 1 121 ? -16.438 -42.781 -27.047 1 49.25 121 LEU A N 1
ATOM 957 C CA . LEU A 1 121 ? -15.797 -41.844 -26.125 1 49.25 121 LEU A CA 1
ATOM 958 C C . LEU A 1 121 ? -16.344 -42.031 -24.703 1 49.25 121 LEU A C 1
ATOM 960 O O . LEU A 1 121 ? -15.594 -41.938 -23.734 1 49.25 121 LEU A O 1
ATOM 964 N N . GLN A 1 122 ? -17.672 -42.344 -24.781 1 48.38 122 GLN A N 1
ATOM 965 C CA . GLN A 1 122 ? -18.266 -42.656 -23.484 1 48.38 122 GLN A CA 1
ATOM 966 C C . GLN A 1 122 ? -17.688 -43.938 -22.906 1 48.38 122 GLN A C 1
ATOM 968 O O . GLN A 1 122 ? -17.438 -44.031 -21.688 1 48.38 122 GLN A O 1
ATOM 973 N N . ALA A 1 123 ? -17.484 -44.844 -23.797 1 48.59 123 ALA A N 1
ATOM 974 C CA . ALA A 1 123 ? -16.891 -46.094 -23.344 1 48.59 123 ALA A CA 1
ATOM 975 C C . ALA A 1 123 ? -15.477 -45.844 -22.797 1 48.59 123 ALA A C 1
ATOM 977 O O . ALA A 1 123 ? -15.086 -46.406 -21.781 1 48.59 123 ALA A O 1
ATOM 978 N N . PHE A 1 124 ? -14.836 -45 -23.422 1 48.94 124 PHE A N 1
ATOM 979 C CA . PHE A 1 124 ? -13.492 -44.688 -22.969 1 48.94 124 PHE A CA 1
ATOM 980 C C . PHE A 1 124 ? -13.531 -43.938 -21.625 1 48.94 124 PHE A C 1
ATOM 982 O O . PHE A 1 124 ? -12.734 -44.219 -20.734 1 48.94 124 PHE A O 1
ATOM 989 N N . GLN A 1 125 ? -14.438 -43 -21.641 1 53.22 125 GLN A N 1
ATOM 990 C CA . GLN A 1 125 ? -14.547 -42.25 -20.391 1 53.22 125 GLN A CA 1
ATOM 991 C C . GLN A 1 125 ? -14.875 -43.188 -19.234 1 53.22 125 GLN A C 1
ATOM 993 O O . GLN A 1 125 ? -14.359 -43 -18.125 1 53.22 125 GLN A O 1
ATOM 998 N N . HIS A 1 126 ? -15.68 -44.125 -19.594 1 48.16 126 HIS A N 1
ATOM 999 C CA . HIS A 1 126 ? -16.016 -45.125 -18.594 1 48.16 126 HIS A CA 1
ATOM 1000 C C . HIS A 1 126 ? -14.797 -45.969 -18.234 1 48.16 126 HIS A C 1
ATOM 1002 O O . HIS A 1 126 ? -14.578 -46.281 -17.062 1 48.16 126 HIS A O 1
ATOM 1008 N N . ALA A 1 127 ? -14.094 -46.281 -19.234 1 46.59 127 ALA A N 1
ATOM 1009 C CA . ALA A 1 127 ? -12.891 -47.094 -19 1 46.59 127 ALA A CA 1
ATOM 1010 C C . ALA A 1 127 ? -11.859 -46.281 -18.188 1 46.59 127 ALA A C 1
ATOM 1012 O O . ALA A 1 127 ? -11.195 -46.844 -17.312 1 46.59 127 ALA A O 1
ATOM 1013 N N . ARG A 1 128 ? -11.719 -45 -18.578 1 47.69 128 ARG A N 1
ATOM 1014 C CA . ARG A 1 128 ? -10.797 -44.125 -17.859 1 47.69 128 ARG A CA 1
ATOM 1015 C C . ARG A 1 128 ? -11.156 -44.031 -16.375 1 47.69 128 ARG A C 1
ATOM 1017 O O . ARG A 1 128 ? -10.281 -44.062 -15.516 1 47.69 128 ARG A O 1
ATOM 1024 N N . SER A 1 129 ? -12.414 -43.812 -16.234 1 44.12 129 SER A N 1
ATOM 1025 C CA . SER A 1 129 ? -12.859 -43.781 -14.852 1 44.12 129 SER A CA 1
ATOM 1026 C C . SER A 1 129 ? -12.648 -45.125 -14.148 1 44.12 129 SER A C 1
ATOM 1028 O O . SER A 1 129 ? -12.445 -45.156 -12.938 1 44.12 129 SER A O 1
ATOM 1030 N N . SER A 1 130 ? -12.797 -46.062 -14.898 1 39.72 130 SER A N 1
ATOM 1031 C CA . SER A 1 130 ? -12.625 -47.406 -14.32 1 39.72 130 SER A CA 1
ATOM 1032 C C . SER A 1 130 ? -11.156 -47.688 -14.039 1 39.72 130 SER A C 1
ATOM 1034 O O . SER A 1 130 ? -10.836 -48.656 -13.359 1 39.72 130 SER A O 1
ATOM 1036 N N . ILE A 1 131 ? -10.375 -47.156 -14.781 1 42.34 131 ILE A N 1
ATOM 1037 C CA . ILE A 1 131 ? -8.953 -47.375 -14.539 1 42.34 131 ILE A CA 1
ATOM 1038 C C . ILE A 1 131 ? -8.602 -47.031 -13.102 1 42.34 131 ILE A C 1
ATOM 1040 O O . ILE A 1 131 ? -7.555 -47.438 -12.586 1 42.34 131 ILE A O 1
ATOM 1044 N N . VAL A 1 132 ? -9.359 -46.156 -12.5 1 40.19 132 VAL A N 1
ATOM 1045 C CA . VAL A 1 132 ? -9.062 -45.875 -11.102 1 40.19 132 VAL A CA 1
ATOM 1046 C C . VAL A 1 132 ? -9.156 -47.156 -10.273 1 40.19 132 VAL A C 1
ATOM 1048 O O . VAL A 1 13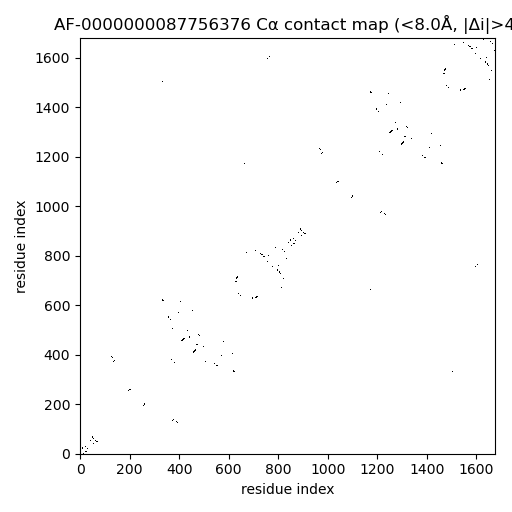2 ? -9.695 -47.156 -9.164 1 40.19 132 VAL A O 1
ATOM 1051 N N . CYS A 1 133 ? -9.32 -48.344 -10.922 1 36.94 133 CYS A N 1
ATOM 1052 C CA . CYS A 1 133 ? -9.617 -49.531 -10.133 1 36.94 133 CYS A CA 1
ATOM 1053 C C . CYS A 1 133 ? -8.414 -49.938 -9.289 1 36.94 133 CYS A C 1
ATOM 1055 O O . CYS A 1 133 ? -7.273 -49.75 -9.703 1 36.94 133 CYS A O 1
ATOM 1057 N N . HIS A 1 134 ? -8.633 -50 -8.117 1 45.06 134 HIS A N 1
ATOM 1058 C CA . HIS A 1 134 ? -7.805 -50.719 -7.16 1 45.06 134 HIS A CA 1
ATOM 1059 C C . HIS A 1 134 ? -7.406 -52.094 -7.691 1 45.06 134 HIS A C 1
ATOM 1061 O O . HIS A 1 134 ? -8.219 -53.031 -7.688 1 45.06 134 HIS A O 1
ATOM 1067 N N . LEU A 1 135 ? -6.645 -52.125 -8.719 1 46.91 135 LEU A N 1
ATOM 1068 C CA . LEU A 1 135 ? -6.238 -53.344 -9.422 1 46.91 135 LEU A CA 1
ATOM 1069 C C . LEU A 1 135 ? -6.043 -54.5 -8.445 1 46.91 135 LEU A C 1
ATOM 1071 O O . LEU A 1 135 ? -6.09 -55.656 -8.844 1 46.91 135 LEU A O 1
ATOM 1075 N N . GLY A 1 136 ? -5.582 -54.375 -7.199 1 47.5 136 GLY A N 1
ATOM 1076 C CA . GLY A 1 136 ? -5.293 -55.531 -6.352 1 47.5 136 GLY A CA 1
ATOM 1077 C C . GLY A 1 136 ? -6.184 -55.594 -5.125 1 47.5 136 GLY A C 1
ATOM 1078 O O . GLY A 1 136 ? -6.59 -54.562 -4.586 1 47.5 136 GLY A O 1
ATOM 1079 N N . SER A 1 137 ? -7.055 -56.625 -5.059 1 49.34 137 SER A N 1
ATOM 1080 C CA . SER A 1 137 ? -7.801 -56.875 -3.832 1 49.34 137 SER A CA 1
ATOM 1081 C C . SER A 1 137 ? -6.871 -57.312 -2.699 1 49.34 137 SER A C 1
ATOM 1083 O O . SER A 1 137 ? -5.758 -57.781 -2.945 1 49.34 137 SER A O 1
ATOM 1085 N N . SER A 1 138 ? -7.137 -56.875 -1.549 1 52.59 138 SER A N 1
ATOM 1086 C CA . SER A 1 138 ? -6.379 -57.312 -0.386 1 52.59 138 SER A CA 1
ATOM 1087 C C . SER A 1 138 ? -6.398 -58.844 -0.271 1 52.59 138 SER A C 1
ATOM 1089 O O . SER A 1 138 ? -7.434 -59.469 -0.49 1 52.59 138 SER A O 1
ATOM 1091 N N . ILE A 1 139 ? -5.254 -59.469 -0.297 1 50.06 139 ILE A N 1
ATOM 1092 C CA . ILE A 1 139 ? -5.102 -60.906 -0.1 1 50.06 139 ILE A CA 1
ATOM 1093 C C . ILE A 1 139 ? -5.98 -61.344 1.064 1 50.06 139 ILE A C 1
ATOM 1095 O O . ILE A 1 139 ? -6.496 -62.469 1.059 1 50.06 139 ILE A O 1
ATOM 1099 N N . SER A 1 140 ? -6.02 -60.438 2.047 1 49.5 140 SER A N 1
ATOM 1100 C CA . SER A 1 140 ? -6.75 -60.875 3.236 1 49.5 140 SER A CA 1
ATOM 1101 C C . SER A 1 140 ? -8.195 -61.219 2.902 1 49.5 140 SER A C 1
ATOM 1103 O O . SER A 1 140 ? -8.836 -62 3.6 1 49.5 140 SER A O 1
ATOM 1105 N N . SER A 1 141 ? -8.711 -60.625 1.91 1 51.75 141 SER A N 1
ATOM 1106 C CA . SER A 1 141 ? -10.125 -60.875 1.651 1 51.75 141 SER A CA 1
ATOM 1107 C C . SER A 1 141 ? -10.328 -62.188 0.903 1 51.75 141 SER A C 1
ATOM 1109 O O . SER A 1 141 ? -11.461 -62.625 0.686 1 51.75 141 SER A O 1
ATOM 1111 N N . ILE A 1 142 ? -9.328 -62.625 0.439 1 48.44 142 ILE A N 1
ATOM 1112 C CA . ILE A 1 142 ? -9.477 -63.875 -0.32 1 48.44 142 ILE A CA 1
ATOM 1113 C C . ILE A 1 142 ? -9.82 -65 0.625 1 48.44 142 ILE A C 1
ATOM 1115 O O . ILE A 1 142 ? -10.359 -66.062 0.199 1 48.44 142 ILE A O 1
ATOM 1119 N N . GLY A 1 143 ? -9.25 -65.062 1.974 1 43.09 143 GLY A N 1
ATOM 1120 C CA . GLY A 1 143 ? -9.148 -66.312 2.703 1 43.09 143 GLY A CA 1
ATOM 1121 C C . GLY A 1 143 ? -10.492 -66.875 3.186 1 43.09 143 GLY A C 1
ATOM 1122 O O . GLY A 1 143 ? -11.078 -66.312 4.113 1 43.09 143 GLY A O 1
ATOM 1123 N N . GLU A 1 144 ? -11.516 -66.938 2.684 1 45.78 144 GLU A N 1
ATOM 1124 C CA . GLU A 1 144 ? -12.234 -67.938 3.473 1 45.78 144 GLU A CA 1
ATOM 1125 C C . GLU A 1 144 ? -11.367 -69.188 3.742 1 45.78 144 GLU A C 1
ATOM 1127 O O . GLU A 1 144 ? -10.93 -69.875 2.809 1 45.78 144 GLU A O 1
ATOM 1132 N N . ILE A 1 145 ? -10.492 -69.062 4.852 1 42.75 145 ILE A N 1
ATOM 1133 C CA . ILE A 1 145 ? -9.641 -70.125 5.398 1 42.75 145 ILE A CA 1
ATOM 1134 C C . ILE A 1 145 ? -10.398 -71.438 5.43 1 42.75 145 ILE A C 1
ATOM 1136 O O . ILE A 1 145 ? -11.508 -71.5 5.969 1 42.75 145 ILE A O 1
ATOM 1140 N N . LEU A 1 146 ? -10.148 -72.312 4.562 1 42.84 146 LEU A N 1
ATOM 1141 C CA . LEU A 1 146 ? -10.547 -73.688 4.754 1 42.84 146 LEU A CA 1
ATOM 1142 C C . LEU A 1 146 ? -10.336 -74.125 6.199 1 42.84 146 LEU A C 1
ATOM 1144 O O . LEU A 1 146 ? -9.25 -73.938 6.754 1 42.84 146 LEU A O 1
ATOM 1148 N N . GLU A 1 147 ? -11.203 -73.938 7.113 1 43.41 147 GLU A N 1
ATOM 1149 C CA . GLU A 1 147 ? -11.125 -74.688 8.375 1 43.41 147 GLU A CA 1
ATOM 1150 C C . GLU A 1 147 ? -10.711 -76.125 8.156 1 43.41 147 GLU A C 1
ATOM 1152 O O . GLU A 1 147 ? -11.328 -76.812 7.375 1 43.41 147 GLU A O 1
ATOM 1157 N N . ALA A 1 148 ? -9.398 -76.438 8.219 1 40.62 148 ALA A N 1
ATOM 1158 C CA . ALA A 1 148 ? -8.586 -77.688 8.156 1 40.62 148 ALA A CA 1
ATOM 1159 C C . ALA A 1 148 ? -9.258 -78.812 8.914 1 40.62 148 ALA A C 1
ATOM 1161 O O . ALA A 1 148 ? -8.82 -79.188 10.008 1 40.62 148 ALA A O 1
ATOM 1162 N N . GLU A 1 149 ? -10.344 -78.875 9.328 1 40.78 149 GLU A N 1
ATOM 1163 C CA . GLU A 1 149 ? -10.469 -80.062 10.109 1 40.78 149 GLU A CA 1
ATOM 1164 C C . GLU A 1 149 ? -9.914 -81.25 9.344 1 40.78 149 GLU A C 1
ATOM 1166 O O . GLU A 1 149 ? -9.914 -82.375 9.852 1 40.78 149 GLU A O 1
ATOM 1171 N N . ASP A 1 150 ? -9.953 -81.438 7.938 1 43.97 150 ASP A N 1
ATOM 1172 C CA . ASP A 1 150 ? -9.945 -82.75 7.352 1 43.97 150 ASP A CA 1
ATOM 1173 C C . ASP A 1 150 ? -8.523 -83.312 7.301 1 43.97 150 ASP A C 1
ATOM 1175 O O . ASP A 1 150 ? -7.547 -82.562 7.379 1 43.97 150 ASP A O 1
ATOM 1179 N N . ASP A 1 151 ? -8.328 -84.75 7.148 1 46.66 151 ASP A N 1
ATOM 1180 C CA . ASP A 1 151 ? -7.297 -85.75 7.094 1 46.66 151 ASP A CA 1
ATOM 1181 C C . ASP A 1 151 ? -6.199 -85.375 6.102 1 46.66 151 ASP A C 1
ATOM 1183 O O . ASP A 1 151 ? -6.461 -84.75 5.102 1 46.66 151 ASP A O 1
ATOM 1187 N N . LEU A 1 152 ? -4.945 -85.312 6.441 1 50.5 152 LEU A N 1
ATOM 1188 C CA . LEU A 1 152 ? -3.709 -85.125 5.68 1 50.5 152 LEU A CA 1
ATOM 1189 C C . LEU A 1 152 ? -3.881 -85.688 4.258 1 50.5 152 LEU A C 1
ATOM 1191 O O . LEU A 1 152 ? -3.281 -85.125 3.318 1 50.5 152 LEU A O 1
ATOM 1195 N N . ASN A 1 153 ? -4.59 -86.812 4.09 1 53.19 153 ASN A N 1
ATOM 1196 C CA . ASN A 1 153 ? -4.812 -87.5 2.822 1 53.19 153 ASN A CA 1
ATOM 1197 C C . ASN A 1 153 ? -5.559 -86.625 1.827 1 53.19 153 ASN A C 1
ATOM 1199 O O . ASN A 1 153 ? -5.375 -86.75 0.615 1 53.19 153 ASN A O 1
ATOM 1203 N N . ASP A 1 154 ? -6.258 -85.625 2.361 1 64 154 ASP A N 1
ATOM 1204 C CA . ASP A 1 154 ? -7.145 -84.875 1.525 1 64 154 ASP A CA 1
ATOM 1205 C C . ASP A 1 154 ? -6.383 -83.75 0.833 1 64 154 ASP A C 1
ATOM 1207 O O . ASP A 1 154 ? -6.699 -83.375 -0.299 1 64 154 ASP A O 1
ATOM 1211 N N . TYR A 1 155 ? -5.18 -83.312 1.334 1 76.38 155 TYR A N 1
ATOM 1212 C CA . TYR A 1 155 ? -4.426 -82.25 0.706 1 76.38 155 TYR A CA 1
ATOM 1213 C C . TYR A 1 155 ? -3.66 -82.75 -0.511 1 76.38 155 TYR A C 1
ATOM 1215 O O . TYR A 1 155 ? -3.469 -82 -1.481 1 76.38 155 TYR A O 1
ATOM 1223 N N . SER A 1 156 ? -3.352 -83.938 -0.467 1 77.44 156 SER A N 1
ATOM 1224 C CA . SER A 1 156 ? -2.592 -84.562 -1.562 1 77.44 156 SER A CA 1
ATOM 1225 C C . SER A 1 156 ? -3.396 -84.562 -2.857 1 77.44 156 SER A C 1
ATOM 1227 O O . SER A 1 156 ? -2.824 -84.5 -3.949 1 77.44 156 SER A O 1
ATOM 1229 N N . LYS A 1 157 ? -4.66 -84.5 -2.695 1 80.56 157 LYS A N 1
ATOM 1230 C CA . LYS A 1 157 ? -5.504 -84.438 -3.887 1 80.56 157 LYS A CA 1
ATOM 1231 C C . LYS A 1 157 ? -5.367 -83.125 -4.602 1 80.56 157 LYS A C 1
ATOM 1233 O O . LYS A 1 157 ? -5.344 -83.062 -5.832 1 80.56 157 LYS A O 1
ATOM 1238 N N . HIS A 1 158 ? -5.219 -82.125 -3.768 1 84.44 158 HIS A N 1
ATOM 1239 C CA . HIS A 1 158 ? -5.086 -80.75 -4.348 1 84.44 158 HIS A CA 1
ATOM 1240 C C . HIS A 1 158 ? -3.709 -80.562 -4.973 1 84.44 158 HIS A C 1
ATOM 1242 O O . HIS A 1 158 ? -3.582 -79.938 -6.02 1 84.44 158 HIS A O 1
ATOM 1248 N N . TRP A 1 159 ? -2.672 -81.188 -4.379 1 85.38 159 TRP A N 1
ATOM 1249 C CA . TRP A 1 159 ? -1.33 -81.062 -4.941 1 85.38 159 TRP A CA 1
ATOM 1250 C C . TRP A 1 159 ? -1.247 -81.812 -6.273 1 85.38 159 TRP A C 1
ATOM 1252 O O . TRP A 1 159 ? -0.622 -81.312 -7.219 1 85.38 159 TRP A O 1
ATOM 1262 N N . ASN A 1 160 ? -1.984 -82.938 -6.27 1 85.69 160 ASN A N 1
ATOM 1263 C CA . ASN A 1 160 ? -2.006 -83.688 -7.504 1 85.69 160 ASN A CA 1
ATOM 1264 C C . ASN A 1 160 ? -2.775 -83 -8.609 1 85.69 160 ASN A C 1
ATOM 1266 O O . ASN A 1 160 ? -2.41 -83.062 -9.781 1 85.69 160 ASN A O 1
ATOM 1270 N N . ALA A 1 161 ? -3.754 -82.25 -8.227 1 85.56 161 ALA A N 1
ATOM 1271 C CA . ALA A 1 161 ? -4.52 -81.5 -9.203 1 85.56 161 ALA A CA 1
ATOM 1272 C C . ALA A 1 161 ? -3.674 -80.375 -9.812 1 85.56 161 ALA A C 1
ATOM 1274 O O . ALA A 1 161 ? -3.742 -80.125 -11.016 1 85.56 161 ALA A O 1
ATOM 1275 N N . LEU A 1 162 ? -2.916 -79.75 -8.977 1 89.44 162 LEU A N 1
ATOM 1276 C CA . LEU A 1 162 ? -2.043 -78.688 -9.453 1 89.44 162 LEU A CA 1
ATOM 1277 C C . LEU A 1 162 ? -0.925 -79.25 -10.328 1 89.44 162 LEU A C 1
ATOM 1279 O O . LEU A 1 162 ? -0.557 -78.625 -11.336 1 89.44 162 LEU A O 1
ATOM 1283 N N . ALA A 1 163 ? -0.453 -80.375 -9.914 1 88.56 163 ALA A N 1
ATOM 1284 C CA . ALA A 1 163 ? 0.572 -81.062 -10.719 1 88.56 163 ALA A CA 1
ATOM 1285 C C . ALA A 1 163 ? 0.016 -81.5 -12.07 1 88.56 163 ALA A C 1
ATOM 1287 O O . ALA A 1 163 ? 0.705 -81.375 -13.094 1 88.56 163 ALA A O 1
ATOM 1288 N N . SER A 1 164 ? -1.217 -81.875 -12.016 1 87.69 164 SER A N 1
ATOM 1289 C CA . SER A 1 164 ? -1.868 -82.25 -13.266 1 87.69 164 SER A CA 1
ATOM 1290 C C . SER A 1 164 ? -2.053 -81.062 -14.18 1 87.69 164 SER A C 1
ATOM 1292 O O . SER A 1 164 ? -1.909 -81.188 -15.398 1 87.69 164 SER A O 1
ATOM 1294 N N . LEU A 1 165 ? -2.311 -79.938 -13.523 1 89.06 165 LEU A N 1
ATOM 1295 C CA . LEU A 1 165 ? -2.439 -78.688 -14.289 1 89.06 165 LEU A CA 1
ATOM 1296 C C . LEU A 1 165 ? -1.121 -78.375 -14.969 1 89.06 165 LEU A C 1
ATOM 1298 O O . LEU A 1 165 ? -1.107 -77.938 -16.141 1 89.06 165 LEU A O 1
ATOM 1302 N N . ILE A 1 166 ? 0.003 -78.5 -14.336 1 90.25 166 ILE A N 1
ATOM 1303 C CA . ILE A 1 166 ? 1.327 -78.188 -14.859 1 90.25 166 ILE A CA 1
ATOM 1304 C C . ILE A 1 166 ? 1.691 -79.188 -15.977 1 90.25 166 ILE A C 1
ATOM 1306 O O . ILE A 1 166 ? 2.324 -78.75 -16.969 1 90.25 166 ILE A O 1
ATOM 1310 N N . GLU A 1 167 ? 1.108 -80.375 -15.945 1 87.5 167 GLU A N 1
ATOM 1311 C CA . GLU A 1 167 ? 1.486 -81.438 -16.891 1 87.5 167 GLU A CA 1
ATOM 1312 C C . GLU A 1 167 ? 0.637 -81.375 -18.156 1 87.5 167 GLU A C 1
ATOM 1314 O O . GLU A 1 167 ? 1.088 -81.75 -19.234 1 87.5 167 GLU A O 1
ATOM 1319 N N . HIS A 1 168 ? -0.57 -80.812 -18.047 1 86.69 168 HIS A N 1
ATOM 1320 C CA . HIS A 1 168 ? -1.487 -81 -19.156 1 86.69 168 HIS A CA 1
ATOM 1321 C C . HIS A 1 168 ? -1.823 -79.688 -19.844 1 86.69 168 HIS A C 1
ATOM 1323 O O . HIS A 1 168 ? -2.271 -79.688 -20.984 1 86.69 168 HIS A O 1
ATOM 1329 N N . VAL A 1 169 ? -1.669 -78.688 -19.172 1 87.31 169 VAL A N 1
ATOM 1330 C CA . VAL A 1 169 ? -2.094 -77.438 -19.719 1 87.31 169 VAL A CA 1
ATOM 1331 C C . VAL A 1 169 ? -0.872 -76.625 -20.156 1 87.31 169 VAL A C 1
ATOM 1333 O O . VAL A 1 169 ? 0.136 -76.562 -19.453 1 87.31 169 VAL A O 1
ATOM 1336 N N . GLU A 1 170 ? -1.091 -76.062 -21.375 1 85.94 170 GLU A N 1
ATOM 1337 C CA . GLU A 1 170 ? -0.031 -75.188 -21.859 1 85.94 170 GLU A CA 1
ATOM 1338 C C . GLU A 1 170 ? 0.132 -73.938 -20.953 1 85.94 170 GLU A C 1
ATOM 1340 O O . GLU A 1 170 ? -0.85 -73.312 -20.609 1 85.94 170 GLU A O 1
ATOM 1345 N N . TYR A 1 171 ? 1.161 -73.625 -20.344 1 87.12 171 TYR A N 1
ATOM 1346 C CA . TYR A 1 171 ? 1.516 -72.562 -19.438 1 87.12 171 TYR A CA 1
ATOM 1347 C C . TYR A 1 171 ? 1.012 -72.875 -18.031 1 87.12 171 TYR A C 1
ATOM 1349 O O . TYR A 1 171 ? 0.866 -71.938 -17.219 1 87.12 171 TYR A O 1
ATOM 1357 N N . GLY A 1 172 ? 0.588 -74 -17.828 1 89.19 172 GLY A N 1
ATOM 1358 C CA . GLY A 1 172 ? 0.101 -74.375 -16.516 1 89.19 172 GLY A CA 1
ATOM 1359 C C . GLY A 1 172 ? 1.067 -74.062 -15.391 1 89.19 172 GLY A C 1
ATOM 1360 O O . GLY A 1 172 ? 0.648 -73.688 -14.305 1 89.19 172 GLY A O 1
ATOM 1361 N N . GLY A 1 173 ? 2.367 -74.25 -15.664 1 89.69 173 GLY A N 1
ATOM 1362 C CA . GLY A 1 173 ? 3.367 -73.938 -14.672 1 89.69 173 GLY A CA 1
ATOM 1363 C C . GLY A 1 173 ? 3.359 -72.438 -14.305 1 89.69 173 GLY A C 1
ATOM 1364 O O . GLY A 1 173 ? 3.43 -72.062 -13.133 1 89.69 173 GLY A O 1
ATOM 1365 N N . ARG A 1 174 ? 3.193 -71.625 -15.297 1 91.19 174 ARG A N 1
ATOM 1366 C CA . ARG A 1 174 ? 3.195 -70.188 -15.055 1 91.19 174 ARG A CA 1
ATOM 1367 C C . ARG A 1 174 ? 1.915 -69.75 -14.352 1 91.19 174 ARG A C 1
ATOM 1369 O O . ARG A 1 174 ? 1.931 -68.812 -13.555 1 91.19 174 ARG A O 1
ATOM 1376 N N . ILE A 1 175 ? 0.839 -70.375 -14.625 1 92.75 175 ILE A N 1
ATOM 1377 C CA . ILE A 1 175 ? -0.429 -70.062 -13.969 1 92.75 175 ILE A CA 1
ATOM 1378 C C . ILE A 1 175 ? -0.304 -70.312 -12.469 1 92.75 175 ILE A C 1
ATOM 1380 O O . ILE A 1 175 ? -0.728 -69.5 -11.648 1 92.75 175 ILE A O 1
ATOM 1384 N N . VAL A 1 176 ? 0.316 -71.438 -12.156 1 91.06 176 VAL A N 1
ATOM 1385 C CA . VAL A 1 176 ? 0.473 -71.812 -10.75 1 91.06 176 VAL A CA 1
ATOM 1386 C C . VAL A 1 176 ? 1.423 -70.812 -10.062 1 91.06 176 VAL A C 1
ATOM 1388 O O . VAL A 1 176 ? 1.17 -70.375 -8.938 1 91.06 176 VAL A O 1
ATOM 1391 N N . LEU A 1 177 ? 2.439 -70.438 -10.773 1 90.56 177 LEU A N 1
ATOM 1392 C CA . LEU A 1 177 ? 3.422 -69.562 -10.188 1 90.56 177 LEU A CA 1
ATOM 1393 C C . LEU A 1 177 ? 2.832 -68.188 -10 1 90.56 177 LEU A C 1
ATOM 1395 O O . LEU A 1 177 ? 3.127 -67.5 -9.016 1 90.56 177 LEU A O 1
ATOM 1399 N N . LEU A 1 178 ? 2.061 -67.625 -10.922 1 91.06 178 LEU A N 1
ATOM 1400 C CA . LEU A 1 178 ? 1.406 -66.375 -10.836 1 91.06 178 LEU A CA 1
ATOM 1401 C C . LEU A 1 178 ? 0.468 -66.312 -9.633 1 91.06 178 LEU A C 1
ATOM 1403 O O . LEU A 1 178 ? 0.379 -65.25 -8.953 1 91.06 178 LEU A O 1
ATOM 1407 N N . HIS A 1 179 ? -0.201 -67.375 -9.383 1 89.62 179 HIS A N 1
ATOM 1408 C CA . HIS A 1 179 ? -1.199 -67.438 -8.32 1 89.62 179 HIS A CA 1
ATOM 1409 C C . HIS A 1 179 ? -0.627 -68.062 -7.051 1 89.62 179 HIS A C 1
ATOM 1411 O O . HIS A 1 179 ? -1.377 -68.5 -6.188 1 89.62 179 HIS A O 1
ATOM 1417 N N . TRP A 1 180 ? 0.62 -68.125 -6.945 1 87.44 180 TRP A N 1
ATOM 1418 C CA . TRP A 1 180 ? 1.282 -68.812 -5.855 1 87.44 180 TRP A CA 1
ATOM 1419 C C . TRP A 1 180 ? 0.847 -68.25 -4.504 1 87.44 180 TRP A C 1
ATOM 1421 O O . TRP A 1 180 ? 0.515 -69 -3.592 1 87.44 180 TRP A O 1
ATOM 1431 N N . ASP A 1 181 ? 0.819 -67 -4.391 1 84.81 181 ASP A N 1
ATOM 1432 C CA . ASP A 1 181 ? 0.458 -66.375 -3.115 1 84.81 181 ASP A CA 1
ATOM 1433 C C . ASP A 1 181 ? -0.999 -66.688 -2.76 1 84.81 181 ASP A C 1
ATOM 1435 O O . ASP A 1 181 ? -1.331 -66.875 -1.589 1 84.81 181 ASP A O 1
ATOM 1439 N N . ILE A 1 182 ? -1.751 -66.75 -3.768 1 84.12 182 ILE A N 1
ATOM 1440 C CA . ILE A 1 182 ? -3.166 -67.062 -3.547 1 84.12 182 ILE A CA 1
ATOM 1441 C C . ILE A 1 182 ? -3.344 -68.5 -3.156 1 84.12 182 ILE A C 1
ATOM 1443 O O . ILE A 1 182 ? -4.105 -68.812 -2.238 1 84.12 182 ILE A O 1
ATOM 1447 N N . LEU A 1 183 ? -2.6 -69.312 -3.787 1 85.12 183 LEU A N 1
ATOM 1448 C CA . LEU A 1 183 ? -2.688 -70.75 -3.514 1 85.12 183 LEU A CA 1
ATOM 1449 C C . LEU A 1 183 ? -2.143 -71.062 -2.127 1 85.12 183 LEU A C 1
ATOM 1451 O O . LEU A 1 183 ? -2.658 -71.938 -1.442 1 85.12 183 LEU A O 1
ATOM 1455 N N . CYS A 1 184 ? -1.176 -70.312 -1.733 1 81.88 184 CYS A N 1
ATOM 1456 C CA . CYS A 1 184 ? -0.628 -70.5 -0.397 1 81.88 184 CYS A CA 1
ATOM 1457 C C . CYS A 1 184 ? -1.582 -70 0.668 1 81.88 184 CYS A C 1
ATOM 1459 O O . CYS A 1 184 ? -1.624 -70.5 1.783 1 81.88 184 CYS A O 1
ATOM 1461 N N . ALA A 1 185 ? -2.322 -69.062 0.295 1 78.75 185 ALA A N 1
ATOM 1462 C CA . ALA A 1 185 ? -3.252 -68.5 1.253 1 78.75 185 ALA A CA 1
ATOM 1463 C C . ALA A 1 185 ? -4.484 -69.375 1.439 1 78.75 185 ALA A C 1
ATOM 1465 O O . ALA A 1 185 ? -5.184 -69.25 2.449 1 78.75 185 ALA A O 1
ATOM 1466 N N . LEU A 1 186 ? -4.781 -70.25 0.497 1 77.06 186 LEU A N 1
ATOM 1467 C CA . LEU A 1 186 ? -5.945 -71.125 0.579 1 77.06 186 LEU A CA 1
ATOM 1468 C C . LEU A 1 186 ? -5.695 -72.25 1.554 1 77.06 186 LEU A C 1
ATOM 1470 O O . LEU A 1 186 ? -6.602 -73.062 1.835 1 77.06 186 LEU A O 1
ATOM 1474 N N . SER A 1 187 ? -4.793 -72.312 2.5 1 71.94 187 SER A N 1
ATOM 1475 C CA . SER A 1 187 ? -4.504 -73.25 3.559 1 71.94 187 SER A CA 1
ATOM 1476 C C . SER A 1 187 ? -4.363 -74.688 3 1 71.94 187 SER A C 1
ATOM 1478 O O . SER A 1 187 ? -4.977 -75.625 3.506 1 71.94 187 SER A O 1
ATOM 1480 N N . LEU A 1 188 ? -3.846 -74.875 1.828 1 74.12 188 LEU A N 1
ATOM 1481 C CA . LEU A 1 188 ? -3.643 -76.188 1.217 1 74.12 188 LEU A CA 1
ATOM 1482 C C . LEU A 1 188 ? -2.295 -76.812 1.624 1 74.12 188 LEU A C 1
ATOM 1484 O O . LEU A 1 188 ? -1.912 -77.875 1.155 1 74.12 188 LEU A O 1
ATOM 1488 N N . LYS A 1 189 ? -1.583 -76.188 2.652 1 78.69 189 LYS A N 1
ATOM 1489 C CA . LYS A 1 189 ? -0.242 -76.625 3.068 1 78.69 189 LYS A CA 1
ATOM 1490 C C . LYS A 1 189 ? 0.668 -76.812 1.861 1 78.69 189 LYS A C 1
ATOM 1492 O O . LYS A 1 189 ? 1.429 -77.812 1.814 1 78.69 189 LYS A O 1
ATOM 1497 N N . LEU A 1 190 ? 0.339 -75.938 0.915 1 83.19 190 LEU A N 1
ATOM 1498 C CA . LEU A 1 190 ? 1.107 -76 -0.324 1 83.19 190 LEU A CA 1
ATOM 1499 C C . LEU A 1 190 ? 2.459 -75.312 -0.163 1 83.19 190 LEU A C 1
ATOM 1501 O O . LEU A 1 190 ? 2.527 -74.188 0.307 1 83.19 190 LEU A O 1
ATOM 1505 N N . THR A 1 191 ? 3.539 -76.062 -0.266 1 84.81 191 THR A N 1
ATOM 1506 C CA . THR A 1 191 ? 4.887 -75.5 -0.341 1 84.81 191 THR A CA 1
ATOM 1507 C C . THR A 1 191 ? 5.559 -75.938 -1.655 1 84.81 191 THR A C 1
ATOM 1509 O O . THR A 1 191 ? 5.141 -76.875 -2.312 1 84.81 191 THR A O 1
ATOM 1512 N N . MET A 1 192 ? 6.438 -75.125 -2.096 1 88 192 MET A N 1
ATOM 1513 C CA . MET A 1 192 ? 7.125 -75.438 -3.354 1 88 192 MET A CA 1
ATOM 1514 C C . MET A 1 192 ? 7.812 -76.75 -3.309 1 88 192 MET A C 1
ATOM 1516 O O . MET A 1 192 ? 7.859 -77.5 -4.316 1 88 192 MET A O 1
ATOM 1520 N N . ALA A 1 193 ? 8.18 -77.125 -2.158 1 84.12 193 ALA A N 1
ATOM 1521 C CA . ALA A 1 193 ? 8.828 -78.438 -1.981 1 84.12 193 ALA A CA 1
ATOM 1522 C C . ALA A 1 193 ? 7.84 -79.562 -2.201 1 84.12 193 ALA A C 1
ATOM 1524 O O . ALA A 1 193 ? 8.148 -80.562 -2.895 1 84.12 193 ALA A O 1
ATOM 1525 N N . ASN A 1 194 ? 6.688 -79.375 -1.646 1 86.5 194 ASN A N 1
ATOM 1526 C CA . ASN A 1 194 ? 5.672 -80.438 -1.788 1 86.5 194 ASN A CA 1
ATOM 1527 C C . ASN A 1 194 ? 5.211 -80.562 -3.236 1 86.5 194 ASN A C 1
ATOM 1529 O O . ASN A 1 194 ? 4.949 -81.688 -3.705 1 86.5 194 ASN A O 1
ATOM 1533 N N . LEU A 1 195 ? 5.168 -79.438 -3.883 1 89.31 195 LEU A N 1
ATOM 1534 C CA . LEU A 1 195 ? 4.742 -79.5 -5.277 1 89.31 195 LEU A CA 1
ATOM 1535 C C . LEU A 1 195 ? 5.801 -80.125 -6.156 1 89.31 195 LEU A C 1
ATOM 1537 O O . LEU A 1 195 ? 5.48 -80.938 -7.023 1 89.31 195 LEU A O 1
ATOM 1541 N N . LEU A 1 196 ? 7.074 -79.875 -5.891 1 88.5 196 LEU A N 1
ATOM 1542 C CA . LEU A 1 196 ? 8.172 -80.438 -6.648 1 88.5 196 LEU A CA 1
ATOM 1543 C C . LEU A 1 196 ? 8.266 -81.938 -6.387 1 88.5 196 LEU A C 1
ATOM 1545 O O . LEU A 1 196 ? 8.531 -82.75 -7.305 1 88.5 196 LEU A O 1
ATOM 1549 N N . MET A 1 197 ? 8.023 -82.25 -5.176 1 86.69 197 MET A N 1
ATOM 1550 C CA . MET A 1 197 ? 8.039 -83.688 -4.816 1 86.69 197 MET A CA 1
ATOM 1551 C C . MET A 1 197 ? 6.902 -84.438 -5.512 1 86.69 197 MET A C 1
ATOM 1553 O O . MET A 1 197 ? 7.102 -85.562 -6.016 1 86.69 197 MET A O 1
ATOM 1557 N N . THR A 1 198 ? 5.832 -83.812 -5.484 1 87.5 198 THR A N 1
ATOM 1558 C CA . THR A 1 198 ? 4.684 -84.438 -6.133 1 87.5 198 THR A CA 1
ATOM 1559 C C . THR A 1 198 ? 4.918 -84.562 -7.633 1 87.5 198 THR A C 1
ATOM 1561 O O . THR A 1 198 ? 4.59 -85.562 -8.227 1 87.5 198 THR A O 1
ATOM 1564 N N . LEU A 1 199 ? 5.488 -83.562 -8.297 1 89.19 199 LEU A N 1
ATOM 1565 C CA . LEU A 1 199 ? 5.781 -83.625 -9.727 1 89.19 199 LEU A CA 1
ATOM 1566 C C . LEU A 1 199 ? 6.875 -84.625 -10.031 1 89.19 199 LEU A C 1
ATOM 1568 O O . LEU A 1 199 ? 6.812 -85.312 -11.039 1 89.19 199 LEU A O 1
ATOM 1572 N N . GLY A 1 200 ? 7.887 -84.75 -9.148 1 85.62 200 GLY A N 1
ATOM 1573 C CA . GLY A 1 200 ? 8.961 -85.688 -9.305 1 85.62 200 GLY A CA 1
ATOM 1574 C C . GLY A 1 200 ? 8.492 -87.125 -9.188 1 85.62 200 GLY A C 1
ATOM 1575 O O . GLY A 1 200 ? 8.883 -88 -9.984 1 85.62 200 GLY A O 1
ATOM 1576 N N . GLU A 1 201 ? 7.594 -87.375 -8.211 1 83.25 201 GLU A N 1
ATOM 1577 C CA . GLU A 1 201 ? 7.07 -88.75 -7.992 1 83.25 201 GLU A CA 1
ATOM 1578 C C . GLU A 1 201 ? 6.148 -89.188 -9.133 1 83.25 201 GLU A C 1
ATOM 1580 O O . GLU A 1 201 ? 6.125 -90.312 -9.523 1 83.25 201 GLU A O 1
ATOM 1585 N N . ARG A 1 202 ? 5.477 -88.25 -9.68 1 82.69 202 ARG A N 1
ATOM 1586 C CA . ARG A 1 202 ? 4.555 -88.5 -10.781 1 82.69 202 ARG A CA 1
ATOM 1587 C C . ARG A 1 202 ? 5.309 -88.75 -12.078 1 82.69 202 ARG A C 1
ATOM 1589 O O . ARG A 1 202 ? 4.828 -89.5 -12.945 1 82.69 202 ARG A O 1
ATOM 1596 N N . ASN A 1 203 ? 6.539 -88.25 -12.203 1 77 203 ASN A N 1
ATOM 1597 C CA . ASN A 1 203 ? 7.289 -88.375 -13.445 1 77 203 ASN A CA 1
ATOM 1598 C C . ASN A 1 203 ? 8.438 -89.375 -13.297 1 77 203 ASN A C 1
ATOM 1600 O O . ASN A 1 203 ? 9.312 -89.438 -14.164 1 77 203 ASN A O 1
ATOM 1604 N N . LYS A 1 204 ? 8.516 -90.125 -12.219 1 70.44 204 LYS A N 1
ATOM 1605 C CA . LYS A 1 204 ? 9.547 -91.125 -12.016 1 70.44 204 LYS A CA 1
ATOM 1606 C C . LYS A 1 204 ? 9.359 -92.312 -12.969 1 70.44 204 LYS A C 1
ATOM 1608 O O . LYS A 1 204 ? 8.234 -92.75 -13.203 1 70.44 204 LYS A O 1
ATOM 1613 N N . THR A 1 205 ? 10.164 -92.375 -13.984 1 55.5 205 THR A N 1
ATOM 1614 C CA . THR A 1 205 ? 10.211 -93.625 -14.812 1 55.5 205 THR A CA 1
ATOM 1615 C C . THR A 1 205 ? 10.375 -94.812 -13.945 1 55.5 205 THR A C 1
ATOM 1617 O O . THR A 1 205 ? 11.422 -95.062 -13.328 1 55.5 205 THR A O 1
ATOM 1620 N N . THR A 1 206 ? 9.484 -95.125 -13.102 1 46.81 206 THR A N 1
ATOM 1621 C CA . THR A 1 206 ? 9.703 -96.312 -12.328 1 46.81 206 THR A CA 1
ATOM 1622 C C . THR A 1 206 ? 10.031 -97.5 -13.242 1 46.81 206 THR A C 1
ATOM 1624 O O . THR A 1 206 ? 9.453 -97.625 -14.32 1 46.81 206 THR A O 1
ATOM 1627 N N . GLN A 1 207 ? 11.234 -98.062 -13.164 1 43.62 207 GLN A N 1
ATOM 1628 C CA . GLN A 1 207 ? 11.508 -99.438 -13.625 1 43.62 207 GLN A CA 1
ATOM 1629 C C . GLN A 1 207 ? 10.297 -100.375 -13.445 1 43.62 207 GLN A C 1
ATOM 1631 O O . GLN A 1 207 ? 9.516 -100.188 -12.508 1 43.62 207 GLN A O 1
ATOM 1636 N N . PRO A 1 208 ? 9.961 -101.188 -14.477 1 41.88 208 PRO A N 1
ATOM 1637 C CA . PRO A 1 208 ? 8.859 -102.188 -14.492 1 41.88 208 PRO A CA 1
ATOM 1638 C C . PRO A 1 208 ? 8.719 -102.938 -13.164 1 41.88 208 PRO A C 1
ATOM 1640 O O . PRO A 1 208 ? 9.578 -103.75 -12.805 1 41.88 208 PRO A O 1
ATOM 1643 N N . VAL A 1 209 ? 8.734 -102.438 -12 1 38.31 209 VAL A N 1
ATOM 1644 C CA . VAL A 1 209 ? 8.461 -103.5 -11.047 1 38.31 209 VAL A CA 1
ATOM 1645 C C . VAL A 1 209 ? 7.133 -104.125 -11.391 1 38.31 209 VAL A C 1
ATOM 1647 O O . VAL A 1 209 ? 6.234 -103.5 -11.945 1 38.31 209 VAL A O 1
ATOM 1650 N N . ALA A 1 210 ? 6.965 -105.562 -11.281 1 39.28 210 ALA A N 1
ATOM 1651 C CA . ALA A 1 210 ? 5.969 -106.562 -11.648 1 39.28 210 ALA A CA 1
ATOM 1652 C C . ALA A 1 210 ? 4.555 -106.062 -11.367 1 39.28 210 ALA A C 1
ATOM 1654 O O . ALA A 1 210 ? 3.58 -106.562 -11.898 1 39.28 210 ALA A O 1
ATOM 1655 N N . THR A 1 211 ? 4.293 -105.5 -10.141 1 36.22 211 THR A N 1
ATOM 1656 C CA . THR A 1 211 ? 2.873 -105.625 -9.828 1 36.22 211 THR A CA 1
ATOM 1657 C C . THR A 1 211 ? 2.051 -104.688 -10.727 1 36.22 211 THR A C 1
ATOM 1659 O O . THR A 1 211 ? 2.576 -103.688 -11.281 1 36.22 211 THR A O 1
ATOM 1662 N N . GLN A 1 212 ? 0.662 -104.812 -10.742 1 37.97 212 GLN A N 1
ATOM 1663 C CA . GLN A 1 212 ? -0.502 -104.562 -11.586 1 37.97 212 GLN A CA 1
ATOM 1664 C C . GLN A 1 212 ? -0.676 -103.062 -11.859 1 37.97 212 GLN A C 1
ATOM 1666 O O . GLN A 1 212 ? -1.607 -102.688 -12.562 1 37.97 212 GLN A O 1
ATOM 1671 N N . GLY A 1 213 ? -0.141 -102.25 -10.977 1 39.12 213 GLY A N 1
ATOM 1672 C CA . GLY A 1 213 ? -0.829 -100.938 -11.195 1 39.12 213 GLY A CA 1
ATOM 1673 C C . GLY A 1 213 ? -0.389 -100.25 -12.461 1 39.12 213 GLY A C 1
ATOM 1674 O O . GLY A 1 213 ? 0.686 -100.562 -12.992 1 39.12 213 GLY A O 1
ATOM 1675 N N . ARG A 1 214 ? -1.378 -99.875 -13.375 1 41.72 214 ARG A N 1
ATOM 1676 C CA . ARG A 1 214 ? -1.3 -99.25 -14.688 1 41.72 214 ARG A CA 1
ATOM 1677 C C . ARG A 1 214 ? -0.243 -98.125 -14.695 1 41.72 214 ARG A C 1
ATOM 1679 O O . ARG A 1 214 ? -0.284 -97.188 -13.875 1 41.72 214 ARG A O 1
ATOM 1686 N N . GLN A 1 215 ? 0.968 -98.312 -14.961 1 43.84 215 GLN A N 1
ATOM 1687 C CA . GLN A 1 215 ? 2.062 -97.375 -15.18 1 43.84 215 GLN A CA 1
ATOM 1688 C C . GLN A 1 215 ? 1.607 -96.188 -16.016 1 43.84 215 GLN A C 1
ATOM 1690 O O . GLN A 1 215 ? 1.052 -96.375 -17.109 1 43.84 215 GLN A O 1
ATOM 1695 N N . ARG A 1 216 ? 1.2 -95.062 -15.273 1 53.44 216 ARG A N 1
ATOM 1696 C CA . ARG A 1 216 ? 0.821 -93.875 -16.047 1 53.44 216 ARG A CA 1
ATOM 1697 C C . ARG A 1 216 ? 1.927 -93.5 -17.031 1 53.44 216 ARG A C 1
ATOM 1699 O O . ARG A 1 216 ? 3.082 -93.312 -16.625 1 53.44 216 ARG A O 1
ATOM 1706 N N . LYS A 1 217 ? 2.004 -93.938 -18.281 1 54 217 LYS A N 1
ATOM 1707 C CA . LYS A 1 217 ? 2.926 -93.5 -19.344 1 54 217 LYS A CA 1
ATOM 1708 C C . LYS A 1 217 ? 2.859 -92 -19.547 1 54 217 LYS A C 1
ATOM 1710 O O . LYS A 1 217 ? 1.804 -91.5 -19.891 1 54 217 LYS A O 1
ATOM 1715 N N . THR A 1 218 ? 3.75 -91.125 -18.781 1 63.34 218 THR A N 1
ATOM 1716 C CA . THR A 1 218 ? 3.76 -89.688 -18.984 1 63.34 218 THR A CA 1
ATOM 1717 C C . THR A 1 218 ? 4.258 -89.312 -20.391 1 63.34 218 THR A C 1
ATOM 1719 O O . THR A 1 218 ? 5.254 -89.875 -20.859 1 63.34 218 THR A O 1
ATOM 1722 N N . SER A 1 219 ? 3.412 -88.875 -21.281 1 74.31 219 SER A N 1
ATOM 1723 C CA . SER A 1 219 ? 3.691 -88.5 -22.656 1 74.31 219 SER A CA 1
ATOM 1724 C C . SER A 1 219 ? 4.836 -87.5 -22.734 1 74.31 219 SER A C 1
ATOM 1726 O O . SER A 1 219 ? 5.18 -86.875 -21.734 1 74.31 219 SER A O 1
ATOM 1728 N N . GLN A 1 220 ? 5.648 -87.5 -23.734 1 76.25 220 GLN A N 1
ATOM 1729 C CA . GLN A 1 220 ? 6.766 -86.625 -23.984 1 76.25 220 GLN A CA 1
ATOM 1730 C C . GLN A 1 220 ? 6.328 -85.188 -23.859 1 76.25 220 GLN A C 1
ATOM 1732 O O . GLN A 1 220 ? 7.086 -84.312 -23.375 1 76.25 220 GLN A O 1
ATOM 1737 N N . SER A 1 221 ? 5.168 -84.938 -24.156 1 81.44 221 SER A N 1
ATOM 1738 C CA . SER A 1 221 ? 4.656 -83.562 -24.031 1 81.44 221 SER A CA 1
ATOM 1739 C C . SER A 1 221 ? 4.508 -83.125 -22.578 1 81.44 221 SER A C 1
ATOM 1741 O O . SER A 1 221 ? 4.809 -82 -22.219 1 81.44 221 SER A O 1
ATOM 1743 N N . GLN A 1 222 ? 4.137 -84 -21.703 1 83.88 222 GLN A N 1
ATOM 1744 C CA . GLN A 1 222 ? 3.977 -83.75 -20.281 1 83.88 222 GLN A CA 1
ATOM 1745 C C . GLN A 1 222 ? 5.324 -83.438 -19.625 1 83.88 222 GLN A C 1
ATOM 1747 O O . GLN A 1 222 ? 5.445 -82.562 -18.797 1 83.88 222 GLN A O 1
ATOM 1752 N N . LYS A 1 223 ? 6.277 -84.25 -20.109 1 82.62 223 LYS A N 1
ATOM 1753 C CA . LYS A 1 223 ? 7.609 -84.062 -19.547 1 82.62 223 LYS A CA 1
ATOM 1754 C C . LYS A 1 223 ? 8.188 -82.688 -19.938 1 82.62 223 LYS A C 1
ATOM 1756 O O . LYS A 1 223 ? 8.875 -82.062 -19.141 1 82.62 223 LYS A O 1
ATOM 1761 N N . SER A 1 224 ? 7.832 -82.312 -21.078 1 85.94 224 SER A N 1
ATOM 1762 C CA . SER A 1 224 ? 8.32 -81 -21.531 1 85.94 224 SER A CA 1
ATOM 1763 C C . SER A 1 224 ? 7.699 -79.875 -20.75 1 85.94 224 SER A C 1
ATOM 1765 O O . SER A 1 224 ? 8.367 -78.875 -20.453 1 85.94 224 SER A O 1
ATOM 1767 N N . LEU A 1 225 ? 6.492 -79.938 -20.406 1 87.31 225 LEU A N 1
ATOM 1768 C CA . LEU A 1 225 ? 5.801 -78.938 -19.656 1 87.31 225 LEU A CA 1
ATOM 1769 C C . LEU A 1 225 ? 6.336 -78.812 -18.234 1 87.31 225 LEU A C 1
ATOM 1771 O O . LEU A 1 225 ? 6.453 -77.75 -17.656 1 87.31 225 LEU A O 1
ATOM 1775 N N . VAL A 1 226 ? 6.66 -80 -17.656 1 87.81 226 VAL A N 1
ATOM 1776 C CA . VAL A 1 226 ? 7.223 -80 -16.312 1 87.81 226 VAL A CA 1
ATOM 1777 C C . VAL A 1 226 ? 8.625 -79.438 -16.328 1 87.81 226 VAL A C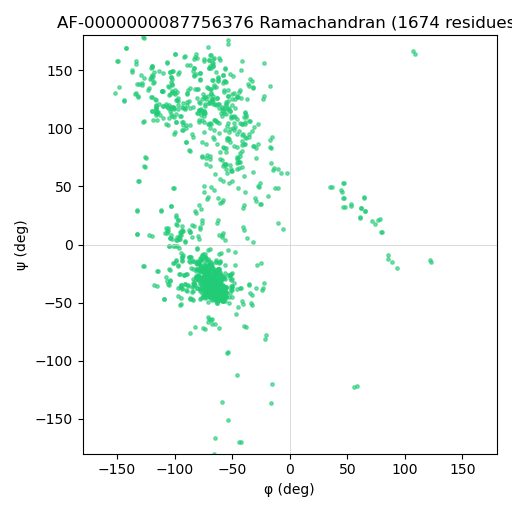 1
ATOM 1779 O O . VAL A 1 226 ? 9 -78.688 -15.414 1 87.81 226 VAL A O 1
ATOM 1782 N N . THR A 1 227 ? 9.305 -79.688 -17.375 1 86 227 THR A N 1
ATOM 1783 C CA . THR A 1 227 ? 10.641 -79.125 -17.516 1 86 227 THR A CA 1
ATOM 1784 C C . THR A 1 227 ? 10.547 -77.625 -17.641 1 86 227 THR A C 1
ATOM 1786 O O . THR A 1 227 ? 11.359 -76.875 -17.062 1 86 227 THR A O 1
ATOM 1789 N N . ALA A 1 228 ? 9.578 -77.188 -18.344 1 87.19 228 ALA A N 1
ATOM 1790 C CA . ALA A 1 228 ? 9.383 -75.75 -18.5 1 87.19 228 ALA A CA 1
ATOM 1791 C C . ALA A 1 228 ? 9.047 -75.062 -17.172 1 87.19 228 ALA A C 1
ATOM 1793 O O . ALA A 1 228 ? 9.516 -74 -16.891 1 87.19 228 ALA A O 1
ATOM 1794 N N . PHE A 1 229 ? 8.266 -75.625 -16.359 1 90.31 229 PHE A N 1
ATOM 1795 C CA . PHE A 1 229 ? 7.91 -75.125 -15.039 1 90.31 229 PHE A CA 1
ATOM 1796 C C . PHE A 1 229 ? 9.148 -75 -14.148 1 90.31 229 PHE A C 1
ATOM 1798 O O . PHE A 1 229 ? 9.367 -74 -13.516 1 90.31 229 PHE A O 1
ATOM 1805 N N . VAL A 1 230 ? 9.914 -76.062 -14.156 1 86.44 230 VAL A N 1
ATOM 1806 C CA . VAL A 1 230 ? 11.102 -76.062 -13.305 1 86.44 230 VAL A CA 1
ATOM 1807 C C . VAL A 1 230 ? 12.102 -75 -13.82 1 86.44 230 VAL A C 1
ATOM 1809 O O . VAL A 1 230 ? 12.75 -74.312 -13.039 1 86.44 230 VAL A O 1
ATOM 1812 N N . ARG A 1 231 ? 12.148 -74.812 -15.008 1 85.75 231 ARG A N 1
ATOM 1813 C CA . ARG A 1 231 ? 13.055 -73.875 -15.586 1 85.75 231 ARG A CA 1
ATOM 1814 C C . ARG A 1 231 ? 12.578 -72.438 -15.289 1 85.75 231 ARG A C 1
ATOM 1816 O O . ARG A 1 231 ? 13.391 -71.5 -15.086 1 85.75 231 ARG A O 1
ATOM 1823 N N . ASP A 1 232 ? 11.336 -72.312 -15.32 1 87.31 232 ASP A N 1
ATOM 1824 C CA . ASP A 1 232 ? 10.781 -71 -14.992 1 87.31 232 ASP A CA 1
ATOM 1825 C C . ASP A 1 232 ? 11.109 -70.625 -13.547 1 87.31 232 ASP A C 1
ATOM 1827 O O . ASP A 1 232 ? 11.422 -69.438 -13.266 1 87.31 232 ASP A O 1
ATOM 1831 N N . ILE A 1 233 ? 11.062 -71.5 -12.68 1 87.12 233 ILE A N 1
ATOM 1832 C CA . ILE A 1 233 ? 11.336 -71.188 -11.273 1 87.12 233 ILE A CA 1
ATOM 1833 C C . ILE A 1 233 ? 12.828 -70.938 -11.078 1 87.12 233 ILE A C 1
ATOM 1835 O O . ILE A 1 233 ? 13.211 -70.188 -10.203 1 87.12 233 ILE A O 1
ATOM 1839 N N . LEU A 1 234 ? 13.602 -71.438 -11.992 1 81.62 234 LEU A N 1
ATOM 1840 C CA . LEU A 1 234 ? 15.039 -71.312 -11.828 1 81.62 234 LEU A CA 1
ATOM 1841 C C . LEU A 1 234 ? 15.555 -70.062 -12.547 1 81.62 234 LEU A C 1
ATOM 1843 O O . LEU A 1 234 ? 16.406 -69.375 -12.016 1 81.62 234 LEU A O 1
ATOM 1847 N N . PHE A 1 235 ? 14.938 -69.75 -13.789 1 80.06 235 PHE A N 1
ATOM 1848 C CA . PHE A 1 235 ? 15.656 -68.812 -14.633 1 80.06 235 PHE A CA 1
ATOM 1849 C C . PHE A 1 235 ? 14.758 -67.688 -15.047 1 80.06 235 PHE A C 1
ATOM 1851 O O . PHE A 1 235 ? 15.242 -66.625 -15.492 1 80.06 235 PHE A O 1
ATOM 1858 N N . HIS A 1 236 ? 13.547 -67.812 -14.961 1 83.69 236 HIS A N 1
ATOM 1859 C CA . HIS A 1 236 ? 12.672 -66.812 -15.477 1 83.69 236 HIS A CA 1
ATOM 1860 C C . HIS A 1 236 ? 12.836 -65.5 -14.688 1 83.69 236 HIS A C 1
ATOM 1862 O O . HIS A 1 236 ? 12.953 -65.5 -13.461 1 83.69 236 HIS A O 1
ATOM 1868 N N . SER A 1 237 ? 12.898 -64.438 -15.32 1 83.94 237 SER A N 1
ATOM 1869 C CA . SER A 1 237 ? 13.18 -63.156 -14.719 1 83.94 237 SER A CA 1
ATOM 1870 C C . SER A 1 237 ? 12.109 -62.75 -13.711 1 83.94 237 SER A C 1
ATOM 1872 O O . SER A 1 237 ? 12.398 -62.125 -12.703 1 83.94 237 SER A O 1
ATOM 1874 N N . ILE A 1 238 ? 10.852 -63.188 -13.883 1 87.06 238 ILE A N 1
ATOM 1875 C CA . ILE A 1 238 ? 9.742 -62.781 -13.023 1 87.06 238 ILE A CA 1
ATOM 1876 C C . ILE A 1 238 ? 9.508 -63.844 -11.953 1 87.06 238 ILE A C 1
ATOM 1878 O O . ILE A 1 238 ? 9.43 -63.531 -10.766 1 87.06 238 ILE A O 1
ATOM 1882 N N . TYR A 1 239 ? 9.508 -65.125 -12.289 1 87.31 239 TYR A N 1
ATOM 1883 C CA . TYR A 1 239 ? 9.008 -66.188 -11.422 1 87.31 239 TYR A CA 1
ATOM 1884 C C . TYR A 1 239 ? 10.133 -66.812 -10.602 1 87.31 239 TYR A C 1
ATOM 1886 O O . TYR A 1 239 ? 9.883 -67.562 -9.672 1 87.31 239 TYR A O 1
ATOM 1894 N N . SER A 1 240 ? 11.367 -66.438 -10.891 1 82.81 240 SER A N 1
ATOM 1895 C CA . SER A 1 240 ? 12.484 -67 -10.133 1 82.81 240 SER A CA 1
ATOM 1896 C C . SER A 1 240 ? 12.469 -66.5 -8.688 1 82.81 240 SER A C 1
ATOM 1898 O O . SER A 1 240 ? 13.039 -67.125 -7.801 1 82.81 240 SER A O 1
ATOM 1900 N N . SER A 1 241 ? 11.742 -65.438 -8.547 1 80.69 241 SER A N 1
ATOM 1901 C CA . SER A 1 241 ? 11.695 -64.875 -7.211 1 80.69 241 SER A CA 1
ATOM 1902 C C . SER A 1 241 ? 10.859 -65.688 -6.262 1 80.69 241 SER A C 1
ATOM 1904 O O . SER A 1 241 ? 10.969 -65.562 -5.043 1 80.69 241 SER A O 1
ATOM 1906 N N . ARG A 1 242 ? 10.141 -66.625 -6.797 1 83.31 242 ARG A N 1
ATOM 1907 C CA . ARG A 1 242 ? 9.258 -67.438 -5.969 1 83.31 242 ARG A CA 1
ATOM 1908 C C . ARG A 1 242 ? 10.031 -68.562 -5.273 1 83.31 242 ARG A C 1
ATOM 1910 O O . ARG A 1 242 ? 9.547 -69.188 -4.301 1 83.31 242 ARG A O 1
ATOM 1917 N N . LEU A 1 243 ? 11.125 -68.938 -5.77 1 78.75 243 LEU A N 1
ATOM 1918 C CA . LEU A 1 243 ? 11.93 -70 -5.176 1 78.75 243 LEU A CA 1
ATOM 1919 C C . LEU A 1 243 ? 12.57 -69.562 -3.873 1 78.75 243 LEU A C 1
ATOM 1921 O O . LEU A 1 243 ? 12.883 -70.375 -3.004 1 78.75 243 LEU A O 1
ATOM 1925 N N . GLY A 1 244 ? 12.578 -68.312 -3.514 1 70.62 244 GLY A N 1
ATOM 1926 C CA . GLY A 1 244 ? 13.125 -67.812 -2.266 1 70.62 244 GLY A CA 1
ATOM 1927 C C . GLY A 1 244 ? 14.43 -67.062 -2.449 1 70.62 244 GLY A C 1
ATOM 1928 O O . GLY A 1 244 ? 14.992 -67.062 -3.547 1 70.62 244 GLY A O 1
ATOM 1929 N N . GLU A 1 245 ? 14.82 -66.375 -1.449 1 69.12 245 GLU A N 1
ATOM 1930 C CA . GLU A 1 245 ? 16.062 -65.562 -1.438 1 69.12 245 GLU A CA 1
ATOM 1931 C C . GLU A 1 245 ? 17.25 -66.5 -1.084 1 69.12 245 GLU A C 1
ATOM 1933 O O . GLU A 1 245 ? 17.094 -67.5 -0.422 1 69.12 245 GLU A O 1
ATOM 1938 N N . PRO A 1 246 ? 18.453 -66 -1.752 1 63.31 246 PRO A N 1
ATOM 1939 C CA . PRO A 1 246 ? 19.641 -66.812 -1.453 1 63.31 246 PRO A CA 1
ATOM 1940 C C . PRO A 1 246 ? 19.938 -66.875 0.043 1 63.31 246 PRO A C 1
ATOM 1942 O O . PRO A 1 246 ? 19.938 -65.875 0.728 1 63.31 246 PRO A O 1
ATOM 1945 N N . GLY A 1 247 ? 19.859 -68.125 0.627 1 63.34 247 GLY A N 1
ATOM 1946 C CA . GLY A 1 247 ? 20.172 -68.312 2.025 1 63.34 247 GLY A CA 1
ATOM 1947 C C . GLY A 1 247 ? 19.016 -68.938 2.805 1 63.34 247 GLY A C 1
ATOM 1948 O O . GLY A 1 247 ? 19.188 -69.375 3.949 1 63.34 247 GLY A O 1
ATOM 1949 N N . ASP A 1 248 ? 17.859 -68.938 2.244 1 72.19 248 ASP A N 1
ATOM 1950 C CA . ASP A 1 248 ? 16.703 -69.438 2.969 1 72.19 248 ASP A CA 1
ATOM 1951 C C . ASP A 1 248 ? 16.641 -70.938 2.883 1 72.19 248 ASP A C 1
ATOM 1953 O O . ASP A 1 248 ? 17.078 -71.562 1.891 1 72.19 248 ASP A O 1
ATOM 1957 N N . GLN A 1 249 ? 16.422 -71.562 3.941 1 74.44 249 GLN A N 1
ATOM 1958 C CA . GLN A 1 249 ? 16.312 -73.062 4.055 1 74.44 249 GLN A CA 1
ATOM 1959 C C . GLN A 1 249 ? 15.344 -73.625 3.023 1 74.44 249 GLN A C 1
ATOM 1961 O O . GLN A 1 249 ? 15.555 -74.688 2.506 1 74.44 249 GLN A O 1
ATOM 1966 N N . LYS A 1 250 ? 14.469 -72.812 2.617 1 78.88 250 LYS A N 1
ATOM 1967 C CA . LYS A 1 250 ? 13.477 -73.25 1.657 1 78.88 250 LYS A CA 1
ATOM 1968 C C . LYS A 1 250 ? 14.078 -73.438 0.267 1 78.88 250 LYS A C 1
ATOM 1970 O O . LYS A 1 250 ? 13.766 -74.375 -0.449 1 78.88 250 LYS A O 1
ATOM 1975 N N . LEU A 1 251 ? 14.984 -72.562 -0.085 1 80.69 251 LEU A N 1
ATOM 1976 C CA . LEU A 1 251 ? 15.625 -72.625 -1.391 1 80.69 251 LEU A CA 1
ATOM 1977 C C . LEU A 1 251 ? 16.531 -73.875 -1.492 1 80.69 251 LEU A C 1
ATOM 1979 O O . LEU A 1 251 ? 16.547 -74.562 -2.529 1 80.69 251 LEU A O 1
ATOM 1983 N N . ILE A 1 252 ? 17.125 -74.125 -0.352 1 77.62 252 ILE A N 1
ATOM 1984 C CA . ILE A 1 252 ? 18.047 -75.25 -0.331 1 77.62 252 ILE A CA 1
ATOM 1985 C C . ILE A 1 252 ? 17.25 -76.562 -0.503 1 77.62 252 ILE A C 1
ATOM 1987 O O . ILE A 1 252 ? 17.656 -77.438 -1.256 1 77.62 252 ILE A O 1
ATOM 1991 N N . GLU A 1 253 ? 16.219 -76.625 0.178 1 81.69 253 GLU A N 1
ATOM 1992 C CA . GLU A 1 253 ? 15.367 -77.812 0.068 1 81.69 253 GLU A CA 1
ATOM 1993 C C . GLU A 1 253 ? 14.836 -77.938 -1.352 1 81.69 253 GLU A C 1
ATOM 1995 O O . GLU A 1 253 ? 14.805 -79.062 -1.885 1 81.69 253 GLU A O 1
ATOM 2000 N N . CYS A 1 254 ? 14.438 -76.875 -1.92 1 85.12 254 CYS A N 1
ATOM 2001 C CA . CYS A 1 254 ? 13.891 -76.938 -3.27 1 85.12 254 CYS A CA 1
ATOM 2002 C C . CYS A 1 254 ? 14.969 -77.312 -4.285 1 85.12 254 CYS A C 1
ATOM 2004 O O . CYS A 1 254 ? 14.719 -78.062 -5.207 1 85.12 254 CYS A O 1
ATOM 2006 N N . MET A 1 255 ? 16.203 -76.875 -4.059 1 83.5 255 MET A N 1
ATOM 2007 C CA . MET A 1 255 ? 17.297 -77.188 -4.965 1 83.5 255 MET A CA 1
ATOM 2008 C C . MET A 1 255 ? 17.688 -78.625 -4.863 1 83.5 255 MET A C 1
ATOM 2010 O O . MET A 1 255 ? 18.031 -79.25 -5.867 1 83.5 255 MET A O 1
ATOM 2014 N N . HIS A 1 256 ? 17.578 -79.125 -3.648 1 82.38 256 HIS A N 1
ATOM 2015 C CA . HIS A 1 256 ? 17.859 -80.562 -3.455 1 82.38 256 HIS A CA 1
ATOM 2016 C C . HIS A 1 256 ? 16.828 -81.375 -4.188 1 82.38 256 HIS A C 1
ATOM 2018 O O . HIS A 1 256 ? 17.203 -82.438 -4.801 1 82.38 256 HIS A O 1
ATOM 2024 N N . LEU A 1 257 ? 15.688 -80.938 -4.117 1 85.38 257 LEU A N 1
ATOM 2025 C CA . LEU A 1 257 ? 14.625 -81.688 -4.77 1 85.38 257 LEU A CA 1
ATOM 2026 C C . LEU A 1 257 ? 14.75 -81.625 -6.289 1 85.38 257 LEU A C 1
ATOM 2028 O O . LEU A 1 257 ? 14.469 -82.562 -6.996 1 85.38 257 LEU A O 1
ATOM 2032 N N . ILE A 1 258 ? 15.172 -80.5 -6.816 1 86.44 258 ILE A N 1
ATOM 2033 C CA . ILE A 1 258 ? 15.344 -80.312 -8.258 1 86.44 258 ILE A CA 1
ATOM 2034 C C . ILE A 1 258 ? 16.5 -81.188 -8.758 1 86.44 258 ILE A C 1
ATOM 2036 O O . ILE A 1 258 ? 16.406 -81.812 -9.82 1 86.44 258 ILE A O 1
ATOM 2040 N N . ASP A 1 259 ? 17.484 -81.312 -7.926 1 81.06 259 ASP A N 1
ATOM 2041 C CA . ASP A 1 259 ? 18.641 -82.125 -8.297 1 81.06 259 ASP A CA 1
ATOM 2042 C C . ASP A 1 259 ? 18.281 -83.625 -8.242 1 81.06 259 ASP A C 1
ATOM 2044 O O . ASP A 1 259 ? 18.781 -84.438 -9.047 1 81.06 259 ASP A O 1
ATOM 2048 N N . LYS A 1 260 ? 17.438 -83.938 -7.367 1 81.5 260 LYS A N 1
ATOM 2049 C CA . LYS A 1 260 ? 17.031 -85.312 -7.191 1 81.5 260 LYS A CA 1
ATOM 2050 C C . LYS A 1 260 ? 16.094 -85.75 -8.305 1 81.5 260 LYS A C 1
ATOM 2052 O O . LYS A 1 260 ? 16.297 -86.812 -8.898 1 81.5 260 LYS A O 1
ATOM 2057 N N . TYR A 1 261 ? 15.188 -84.875 -8.609 1 83.5 261 TYR A N 1
ATOM 2058 C CA . TYR A 1 261 ? 14.133 -85.375 -9.516 1 83.5 261 TYR A CA 1
ATOM 2059 C C . TYR A 1 261 ? 14.328 -84.75 -10.914 1 83.5 261 TYR A C 1
ATOM 2061 O O . TYR A 1 261 ? 13.914 -85.375 -11.898 1 83.5 261 TYR A O 1
ATOM 2069 N N . PHE A 1 262 ? 14.906 -83.562 -11.039 1 85.12 262 PHE A N 1
ATOM 2070 C CA . PHE A 1 262 ? 15 -82.875 -12.328 1 85.12 262 PHE A CA 1
ATOM 2071 C C . PHE A 1 262 ? 16.422 -82.375 -12.578 1 85.12 262 PHE A C 1
ATOM 2073 O O . PHE A 1 262 ? 16.625 -81.188 -12.883 1 85.12 262 PHE A O 1
ATOM 2080 N N . PRO A 1 263 ? 17.422 -83.188 -12.531 1 77.88 263 PRO A N 1
ATOM 2081 C CA . PRO A 1 263 ? 18.812 -82.688 -12.711 1 77.88 263 PRO A CA 1
ATOM 2082 C C . PRO A 1 263 ? 19.062 -82.125 -14.109 1 77.88 263 PRO A C 1
ATOM 2084 O O . PRO A 1 263 ? 19.938 -81.312 -14.289 1 77.88 263 PRO A O 1
ATOM 2087 N N . HIS A 1 264 ? 18.234 -82.562 -15.086 1 75.81 264 HIS A N 1
ATOM 2088 C CA . HIS A 1 264 ? 18.438 -82.125 -16.453 1 75.81 264 HIS A CA 1
ATOM 2089 C C . HIS A 1 264 ? 18.031 -80.625 -16.641 1 75.81 264 HIS A C 1
ATOM 2091 O O . HIS A 1 264 ? 18.406 -80 -17.625 1 75.81 264 HIS A O 1
ATOM 2097 N N . CYS A 1 265 ? 17.234 -80.25 -15.773 1 76.44 265 CYS A N 1
ATOM 2098 C CA . CYS A 1 265 ? 16.734 -78.875 -15.906 1 76.44 265 CYS A CA 1
ATOM 2099 C C . CYS A 1 265 ? 17.797 -77.875 -15.484 1 76.44 265 CYS A C 1
ATOM 2101 O O . CYS A 1 265 ? 17.703 -76.688 -15.836 1 76.44 265 CYS A O 1
ATOM 2103 N N . ARG A 1 266 ? 18.75 -78.312 -14.727 1 68.31 266 ARG A N 1
ATOM 2104 C CA . ARG A 1 266 ? 19.797 -77.438 -14.305 1 68.31 266 ARG A CA 1
ATOM 2105 C C . ARG A 1 266 ? 20.781 -77.125 -15.438 1 68.31 266 ARG A C 1
ATOM 2107 O O . ARG A 1 266 ? 21.484 -76.125 -15.422 1 68.31 266 ARG A O 1
ATOM 2114 N N . LEU A 1 267 ? 20.984 -78.188 -16.422 1 53.28 267 LEU A N 1
ATOM 2115 C CA . LEU A 1 267 ? 22 -78.062 -17.453 1 53.28 267 LEU A CA 1
ATOM 2116 C C . LEU A 1 267 ? 21.656 -76.938 -18.438 1 53.28 267 LEU A C 1
ATOM 2118 O O . LEU A 1 267 ? 20.547 -76.875 -18.953 1 53.28 267 LEU A O 1
ATOM 2122 N N . ARG A 1 268 ? 22.062 -75.812 -18.281 1 46.62 268 ARG A N 1
ATOM 2123 C CA . ARG A 1 268 ? 22 -74.812 -19.297 1 46.62 268 ARG A CA 1
ATOM 2124 C C . ARG A 1 268 ? 22.438 -75.312 -20.656 1 46.62 268 ARG A C 1
ATOM 2126 O O . ARG A 1 268 ? 23.547 -75.875 -20.797 1 46.62 268 ARG A O 1
ATOM 2133 N N . ARG A 1 269 ? 21.875 -76.062 -21.375 1 37.69 269 ARG A N 1
ATOM 2134 C CA . ARG A 1 269 ? 22.375 -76.375 -22.703 1 37.69 269 ARG A CA 1
ATOM 2135 C C . ARG A 1 269 ? 23.188 -75.25 -23.297 1 37.69 269 ARG A C 1
ATOM 2137 O O . ARG A 1 269 ? 22.672 -74.188 -23.516 1 37.69 269 ARG A O 1
ATOM 2144 N N . PHE A 1 270 ? 24.578 -75.125 -23.031 1 33.28 270 PHE A N 1
ATOM 2145 C CA . PHE A 1 270 ? 25.547 -74.375 -23.797 1 33.28 270 PHE A CA 1
ATOM 2146 C C . PHE A 1 270 ? 25.5 -74.75 -25.281 1 33.28 270 PHE A C 1
ATOM 2148 O O . PHE A 1 270 ? 25.922 -75.812 -25.672 1 33.28 270 PHE A O 1
ATOM 2155 N N . SER A 1 271 ? 24.531 -74.75 -25.969 1 28.59 271 SER A N 1
ATOM 2156 C CA . SER A 1 271 ? 24.875 -74.75 -27.391 1 28.59 271 SER A CA 1
ATOM 2157 C C . SER A 1 271 ? 26.094 -73.812 -27.656 1 28.59 271 SER A C 1
ATOM 2159 O O . SER A 1 271 ? 26.203 -72.75 -27.094 1 28.59 271 SER A O 1
ATOM 2161 N N . ASN A 1 272 ? 27.344 -74.312 -28 1 27.09 272 ASN A N 1
ATOM 2162 C CA . ASN A 1 272 ? 28.656 -74 -28.547 1 27.09 272 ASN A CA 1
ATOM 2163 C C . ASN A 1 272 ? 28.531 -72.875 -29.594 1 27.09 272 ASN A C 1
ATOM 2165 O O . ASN A 1 272 ? 29.391 -72.75 -30.484 1 27.09 272 ASN A O 1
ATOM 2169 N N . LEU A 1 273 ? 27.578 -72.125 -30.078 1 25.92 273 LEU A N 1
ATOM 2170 C CA . LEU A 1 273 ? 28.094 -70.938 -30.688 1 25.92 273 LEU A CA 1
ATOM 2171 C C . LEU A 1 273 ? 28.984 -70.125 -29.719 1 25.92 273 LEU A C 1
ATOM 2173 O O . LEU A 1 273 ? 28.562 -69.812 -28.609 1 25.92 273 LEU A O 1
ATOM 2177 N N . ALA A 1 274 ? 30.328 -70.438 -29.516 1 25.28 274 ALA A N 1
ATOM 2178 C CA . ALA A 1 274 ? 31.719 -70.062 -29.25 1 25.28 274 ALA A CA 1
ATOM 2179 C C . ALA A 1 274 ? 31.922 -68.562 -29.25 1 25.28 274 ALA A C 1
ATOM 2181 O O . ALA A 1 274 ? 33.031 -68.062 -29.484 1 25.28 274 ALA A O 1
ATOM 2182 N N . ASP A 1 275 ? 31.141 -67.5 -29.219 1 23.78 275 ASP A N 1
ATOM 2183 C CA . ASP A 1 275 ? 31.828 -66.312 -28.703 1 23.78 275 ASP A CA 1
ATOM 2184 C C . ASP A 1 275 ? 32.344 -66.562 -27.297 1 23.78 275 ASP A C 1
ATOM 2186 O O . ASP A 1 275 ? 31.656 -67.188 -26.469 1 23.78 275 ASP A O 1
ATOM 2190 N N . ASP A 1 276 ? 33.688 -66.688 -26.875 1 24.28 276 ASP A N 1
ATOM 2191 C CA . ASP A 1 276 ? 34.812 -66.812 -25.953 1 24.28 276 ASP A CA 1
ATOM 2192 C C . ASP A 1 276 ? 34.438 -66.312 -24.562 1 24.28 276 ASP A C 1
ATOM 2194 O O . ASP A 1 276 ? 34.781 -66.938 -23.547 1 24.28 276 ASP A O 1
ATOM 2198 N N . ASP A 1 277 ? 34.438 -65 -24.203 1 23.08 277 ASP A N 1
ATOM 2199 C CA . ASP A 1 277 ? 35.125 -64.312 -23.109 1 23.08 277 ASP A CA 1
ATOM 2200 C C . ASP A 1 277 ? 34.375 -64.5 -21.781 1 23.08 277 ASP A C 1
ATOM 2202 O O . ASP A 1 277 ? 34.812 -64.062 -20.734 1 23.08 277 ASP A O 1
ATOM 2206 N N . ILE A 1 278 ? 33.094 -64.688 -21.562 1 24.14 278 ILE A N 1
ATOM 2207 C CA . ILE A 1 278 ? 32.781 -64.125 -20.234 1 24.14 278 ILE A CA 1
ATOM 2208 C C . ILE A 1 278 ? 33.094 -65.125 -19.156 1 24.14 278 ILE A C 1
ATOM 2210 O O . ILE A 1 278 ? 32.5 -66.25 -19.172 1 24.14 278 ILE A O 1
ATOM 2214 N N . PRO A 1 279 ? 34.25 -65.25 -18.469 1 23.33 279 PRO A N 1
ATOM 2215 C CA . PRO A 1 279 ? 34.688 -66.062 -17.375 1 23.33 279 PRO A CA 1
ATOM 2216 C C . PRO A 1 279 ? 33.656 -66.188 -16.266 1 23.33 279 PRO A C 1
ATOM 2218 O O . PRO A 1 279 ? 32.875 -65.312 -16.031 1 23.33 279 PRO A O 1
ATOM 2221 N N . VAL A 1 280 ? 33.344 -67.375 -15.922 1 24.72 280 VAL A N 1
ATOM 2222 C CA . VAL A 1 280 ? 32.406 -67.875 -14.906 1 24.72 280 VAL A CA 1
ATOM 2223 C C . VAL A 1 280 ? 32.906 -67.5 -13.523 1 24.72 280 VAL A C 1
ATOM 2225 O O . VAL A 1 280 ? 33.812 -68.125 -12.992 1 24.72 280 VAL A O 1
ATOM 2228 N N . VAL A 1 281 ? 33.375 -66.125 -13.188 1 24 281 VAL A N 1
ATOM 2229 C CA . VAL A 1 281 ? 33.812 -65.875 -11.828 1 24 281 VAL A CA 1
ATOM 2230 C C . VAL A 1 281 ? 32.75 -66.312 -10.82 1 24 281 VAL A C 1
ATOM 2232 O O . VAL A 1 281 ? 31.625 -65.812 -10.883 1 24 281 VAL A O 1
ATOM 2235 N N . VAL A 1 282 ? 32.75 -67.438 -10.211 1 24.2 282 VAL A N 1
ATOM 2236 C CA . VAL A 1 282 ? 32 -68 -9.109 1 24.2 282 VAL A CA 1
ATOM 2237 C C . VAL A 1 282 ? 32 -67.062 -7.91 1 24.2 282 VAL A C 1
ATOM 2239 O O . VAL A 1 282 ? 31.406 -67.375 -6.871 1 24.2 282 VAL A O 1
ATOM 2242 N N . ALA A 1 283 ? 33.062 -66.312 -7.586 1 22.58 283 ALA A N 1
ATOM 2243 C CA . ALA A 1 283 ? 33.188 -65.812 -6.215 1 22.58 283 ALA A CA 1
ATOM 2244 C C . ALA A 1 283 ? 31.922 -65.062 -5.777 1 22.58 283 ALA A C 1
ATOM 2246 O O . ALA A 1 283 ? 31.109 -64.688 -6.613 1 22.58 283 ALA A O 1
ATOM 2247 N N . ALA A 1 284 ? 31.766 -64.625 -4.402 1 23.75 284 ALA A N 1
ATOM 2248 C CA . ALA A 1 284 ? 30.875 -64 -3.43 1 23.75 284 ALA A CA 1
ATOM 2249 C C . ALA A 1 284 ? 30.234 -62.719 -4 1 23.75 284 ALA A C 1
ATOM 2251 O O . ALA A 1 284 ? 29.609 -61.969 -3.268 1 23.75 284 ALA A O 1
ATOM 2252 N N . ALA A 1 285 ? 30.828 -62.188 -5.082 1 22.06 285 ALA A N 1
ATOM 2253 C CA . ALA A 1 285 ? 30.75 -60.781 -5.477 1 22.06 285 ALA A CA 1
ATOM 2254 C C . ALA A 1 285 ? 29.312 -60.406 -5.816 1 22.06 285 ALA A C 1
ATOM 2256 O O . ALA A 1 285 ? 28.5 -61.25 -6.215 1 22.06 285 ALA A O 1
ATOM 2257 N N . THR A 1 286 ? 28.984 -59.031 -5.516 1 22.61 286 THR A N 1
ATOM 2258 C CA . THR A 1 286 ? 27.734 -58.281 -5.523 1 22.61 286 THR A CA 1
ATOM 2259 C C . THR A 1 286 ? 26.969 -58.531 -6.824 1 22.61 286 THR A C 1
ATOM 2261 O O . THR A 1 286 ? 27.516 -58.344 -7.914 1 22.61 286 THR A O 1
ATOM 2264 N N . ALA A 1 287 ? 25.953 -59.281 -6.855 1 22.98 287 ALA A N 1
ATOM 2265 C CA . ALA A 1 287 ? 25.156 -60 -7.855 1 22.98 287 ALA A CA 1
ATOM 2266 C C . ALA A 1 287 ? 24.672 -59.031 -8.938 1 22.98 287 ALA A C 1
ATOM 2268 O O . ALA A 1 287 ? 23.75 -58.25 -8.703 1 22.98 287 ALA A O 1
ATOM 2269 N N . LYS A 1 288 ? 25.672 -58.469 -9.711 1 23.41 288 LYS A N 1
ATOM 2270 C CA . LYS A 1 288 ? 25.281 -57.531 -10.766 1 23.41 288 LYS A CA 1
ATOM 2271 C C . LYS A 1 288 ? 24.359 -58.219 -11.773 1 23.41 288 LYS A C 1
ATOM 2273 O O . LYS A 1 288 ? 24.656 -59.281 -12.273 1 23.41 288 LYS A O 1
ATOM 2278 N N . PRO A 1 289 ? 23.172 -57.844 -11.852 1 23.62 289 PRO A N 1
ATOM 2279 C CA . PRO A 1 289 ? 22.062 -58.375 -12.641 1 23.62 289 PRO A CA 1
ATOM 2280 C C . PRO A 1 289 ? 22.438 -58.625 -14.102 1 23.62 289 PRO A C 1
ATOM 2282 O O . PRO A 1 289 ? 23.234 -57.875 -14.672 1 23.62 289 PRO A O 1
ATOM 2285 N N . GLU A 1 290 ? 22.547 -59.844 -14.578 1 22.91 290 GLU A N 1
ATOM 2286 C CA . GLU A 1 290 ? 22.938 -60.375 -15.875 1 22.91 290 GLU A CA 1
ATOM 2287 C C . GLU A 1 290 ? 22.219 -59.656 -17.016 1 22.91 290 GLU A C 1
ATOM 2289 O O . GLU A 1 290 ? 21.031 -59.344 -16.906 1 22.91 290 GLU A O 1
ATOM 2294 N N . ALA A 1 291 ? 22.969 -59.094 -18.016 1 25.06 291 ALA A N 1
ATOM 2295 C CA . ALA A 1 291 ? 22.672 -58.156 -19.109 1 25.06 291 ALA A CA 1
ATOM 2296 C C . ALA A 1 291 ? 21.672 -58.781 -20.078 1 25.06 291 ALA A C 1
ATOM 2298 O O . ALA A 1 291 ? 21.797 -59.969 -20.453 1 25.06 291 ALA A O 1
ATOM 2299 N N . PRO A 1 292 ? 20.469 -58.375 -20.062 1 24.61 292 PRO A N 1
ATOM 2300 C CA . PRO A 1 292 ? 19.359 -58.844 -20.906 1 24.61 292 PRO A CA 1
ATOM 2301 C C . PRO A 1 292 ? 19.766 -59.031 -22.375 1 24.61 292 PRO A C 1
ATOM 2303 O O . PRO A 1 292 ? 20.719 -58.375 -22.828 1 24.61 292 PRO A O 1
ATOM 2306 N N . ILE A 1 293 ? 19.469 -60.062 -23.031 1 23.52 293 ILE A N 1
ATOM 2307 C CA . ILE A 1 293 ? 19.703 -60.562 -24.391 1 23.52 293 ILE A CA 1
ATOM 2308 C C . ILE A 1 293 ? 19.328 -59.469 -25.406 1 23.52 293 ILE A C 1
ATOM 2310 O O . ILE A 1 293 ? 18.188 -59.031 -25.438 1 23.52 293 ILE A O 1
ATOM 2314 N N . HIS A 1 294 ? 20.328 -58.688 -26 1 23.5 294 HIS A N 1
ATOM 2315 C CA . HIS A 1 294 ? 20.266 -57.562 -26.906 1 23.5 294 HIS A CA 1
ATOM 2316 C C . HIS A 1 294 ? 19.828 -58 -28.312 1 23.5 294 HIS A C 1
ATOM 2318 O O . HIS A 1 294 ? 20.438 -58.906 -28.891 1 23.5 294 HIS A O 1
ATOM 2324 N N . ILE A 1 295 ? 18.609 -58.281 -28.672 1 20.48 295 ILE A N 1
ATOM 2325 C CA . ILE A 1 295 ? 18.219 -58.594 -30.031 1 20.48 295 ILE A CA 1
ATOM 2326 C C . ILE A 1 295 ? 18.719 -57.531 -30.984 1 20.48 295 ILE A C 1
ATOM 2328 O O . ILE A 1 295 ? 18.359 -56.344 -30.859 1 20.48 295 ILE A O 1
ATOM 2332 N N . SER A 1 296 ? 19.891 -57.781 -31.703 1 20.59 296 SER A N 1
ATOM 2333 C CA . SER A 1 296 ? 20.609 -56.906 -32.656 1 20.59 296 SER A CA 1
ATOM 2334 C C . SER A 1 296 ? 19.828 -56.719 -33.938 1 20.59 296 SER A C 1
ATOM 2336 O O . SER A 1 296 ? 19.531 -57.688 -34.625 1 20.59 296 SER A O 1
ATOM 2338 N N . LEU A 1 297 ? 18.828 -55.969 -34.062 1 20.42 297 LEU A N 1
ATOM 2339 C CA . LEU A 1 297 ? 18.219 -55.75 -35.375 1 20.42 297 LEU A CA 1
ATOM 2340 C C . LEU A 1 297 ? 19.25 -55.281 -36.375 1 20.42 297 LEU A C 1
ATOM 2342 O O . LEU A 1 297 ? 20.109 -54.438 -36.062 1 20.42 297 LEU A O 1
ATOM 2346 N N . LYS A 1 298 ? 19.562 -56 -37.438 1 20.47 298 LYS A N 1
ATOM 2347 C CA . LYS A 1 298 ? 20.484 -55.875 -38.531 1 20.47 298 LYS A CA 1
ATOM 2348 C C . LYS A 1 298 ? 20.375 -54.5 -39.188 1 20.47 298 LYS A C 1
ATOM 2350 O O . LYS A 1 298 ? 19.281 -53.969 -39.344 1 20.47 298 LYS A O 1
ATOM 2355 N N . SER A 1 299 ? 21.547 -53.719 -39.406 1 20.41 299 SER A N 1
ATOM 2356 C CA . SER A 1 299 ? 21.891 -52.375 -39.844 1 20.41 299 SER A CA 1
ATOM 2357 C C . SER A 1 299 ? 21.656 -52.25 -41.344 1 20.41 299 SER A C 1
ATOM 2359 O O . SER A 1 299 ? 22.266 -52.969 -42.156 1 20.41 299 SER A O 1
ATOM 2361 N N . GLN A 1 300 ? 20.547 -52.25 -41.969 1 18.75 300 GLN A N 1
ATOM 2362 C CA . GLN A 1 300 ? 20.484 -52.125 -43.406 1 18.75 300 GLN A CA 1
ATOM 2363 C C . GLN A 1 300 ? 21.453 -51.062 -43.906 1 18.75 300 GLN A C 1
ATOM 2365 O O . GLN A 1 300 ? 21.781 -50.125 -43.188 1 18.75 300 GLN A O 1
ATOM 2370 N N . ARG A 1 301 ? 22.047 -51.156 -45.219 1 18.17 301 ARG A N 1
ATOM 2371 C CA . ARG A 1 301 ? 23.172 -50.688 -46.031 1 18.17 301 ARG A CA 1
ATOM 2372 C C . ARG A 1 301 ? 23.172 -49.156 -46.125 1 18.17 301 ARG A C 1
ATOM 2374 O O . ARG A 1 301 ? 22.234 -48.5 -45.656 1 18.17 301 ARG A O 1
ATOM 2381 N N . GLY A 1 302 ? 23.422 -48.531 -47.5 1 18.03 302 GLY A N 1
ATOM 2382 C CA . GLY A 1 302 ? 24.312 -47.562 -48.125 1 18.03 302 GLY A CA 1
ATOM 2383 C C . GLY A 1 302 ? 23.797 -46.125 -48.031 1 18.03 302 GLY A C 1
ATOM 2384 O O . GLY A 1 302 ? 24.375 -45.219 -48.656 1 18.03 302 GLY A O 1
ATOM 2385 N N . ASN A 1 303 ? 23 -45.719 -47.438 1 17.78 303 ASN A N 1
ATOM 2386 C CA . ASN A 1 303 ? 22.641 -44.375 -47.969 1 17.78 303 ASN A CA 1
ATOM 2387 C C . ASN A 1 303 ? 23.859 -43.469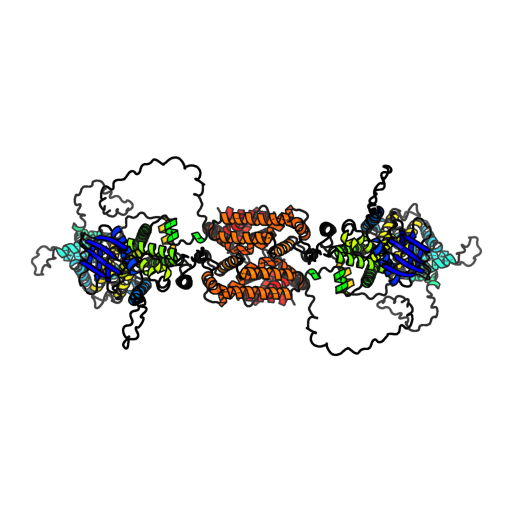 -48.062 1 17.78 303 ASN A C 1
ATOM 2389 O O . ASN A 1 303 ? 24.625 -43.344 -47.094 1 17.78 303 ASN A O 1
ATOM 2393 N N . ARG A 1 304 ? 24.312 -43.312 -49.344 1 18.56 304 ARG A N 1
ATOM 2394 C CA . ARG A 1 304 ? 25.281 -42.406 -49.969 1 18.56 304 ARG A CA 1
ATOM 2395 C C . ARG A 1 304 ? 25.156 -41.031 -49.375 1 18.56 304 ARG A C 1
ATOM 2397 O O . ARG A 1 304 ? 24.047 -40.469 -49.281 1 18.56 304 ARG A O 1
ATOM 2404 N N . HIS A 1 305 ? 26.141 -40.656 -48.719 1 19.14 305 HIS A N 1
ATOM 2405 C CA . HIS A 1 305 ? 26.438 -39.5 -47.844 1 19.14 305 HIS A CA 1
ATOM 2406 C C . HIS A 1 305 ? 26.641 -38.25 -48.656 1 19.14 305 HIS A C 1
ATOM 2408 O O . HIS A 1 305 ? 27.625 -38.125 -49.406 1 19.14 305 HIS A O 1
ATOM 2414 N N . ILE A 1 306 ? 25.703 -38 -49.688 1 18.92 306 ILE A N 1
ATOM 2415 C CA . ILE A 1 306 ? 26.109 -36.844 -50.469 1 18.92 306 ILE A CA 1
ATOM 2416 C C . ILE A 1 306 ? 26.688 -35.781 -49.531 1 18.92 306 ILE A C 1
ATOM 2418 O O . ILE A 1 306 ? 26.031 -35.375 -48.562 1 18.92 306 ILE A O 1
ATOM 2422 N N . ILE A 1 307 ? 28.031 -35.594 -49.75 1 19 307 ILE A N 1
ATOM 2423 C CA . ILE A 1 307 ? 29.047 -34.75 -49.156 1 19 307 ILE A CA 1
ATOM 2424 C C . ILE A 1 307 ? 28.688 -33.281 -49.312 1 19 307 ILE A C 1
ATOM 2426 O O . ILE A 1 307 ? 28.75 -32.75 -50.406 1 19 307 ILE A O 1
ATOM 2430 N N . VAL A 1 308 ? 27.484 -32.906 -49.25 1 20.19 308 VAL A N 1
ATOM 2431 C CA . VAL A 1 308 ? 27.375 -31.484 -49.562 1 20.19 308 VAL A CA 1
ATOM 2432 C C . VAL A 1 308 ? 28.516 -30.703 -48.906 1 20.19 308 VAL A C 1
ATOM 2434 O O . VAL A 1 308 ? 28.781 -30.859 -47.719 1 20.19 308 VAL A O 1
ATOM 2437 N N . SER A 1 309 ? 29.484 -30.328 -49.719 1 17.67 309 SER A N 1
ATOM 2438 C CA . SER A 1 309 ? 30.75 -29.609 -49.562 1 17.67 309 SER A CA 1
ATOM 2439 C C . SER A 1 309 ? 30.641 -28.562 -48.438 1 17.67 309 SER A C 1
ATOM 2441 O O . SER A 1 309 ? 29.547 -28.047 -48.188 1 17.67 309 SER A O 1
ATOM 2443 N N . ASP A 1 310 ? 31.75 -28.438 -47.625 1 19.5 310 ASP A N 1
ATOM 2444 C CA . ASP A 1 310 ? 32.344 -27.922 -46.375 1 19.5 310 ASP A CA 1
ATOM 2445 C C . ASP A 1 310 ? 32.344 -26.406 -46.375 1 19.5 310 ASP A C 1
ATOM 2447 O O . ASP A 1 310 ? 32.812 -25.781 -45.406 1 19.5 310 ASP A O 1
ATOM 2451 N N . ALA A 1 311 ? 32.469 -25.766 -47.594 1 18.09 311 ALA A N 1
ATOM 2452 C CA . ALA A 1 311 ? 33.219 -24.531 -47.781 1 18.09 311 ALA A CA 1
ATOM 2453 C C . ALA A 1 311 ? 32.625 -23.391 -46.938 1 18.09 311 ALA A C 1
ATOM 2455 O O . ALA A 1 311 ? 33.375 -22.562 -46.406 1 18.09 311 ALA A O 1
ATOM 2456 N N . LEU A 1 312 ? 31.5 -23.016 -47.438 1 18.84 312 LEU A N 1
ATOM 2457 C CA . LEU A 1 312 ? 31.219 -21.625 -47.125 1 18.84 312 LEU A CA 1
ATOM 2458 C C . LEU A 1 312 ? 31.203 -21.406 -45.594 1 18.84 312 LEU A C 1
ATOM 2460 O O . LEU A 1 312 ? 30.188 -21.656 -44.938 1 18.84 312 LEU A O 1
ATOM 2464 N N . ASN A 1 313 ? 32.094 -22.031 -44.656 1 19.33 3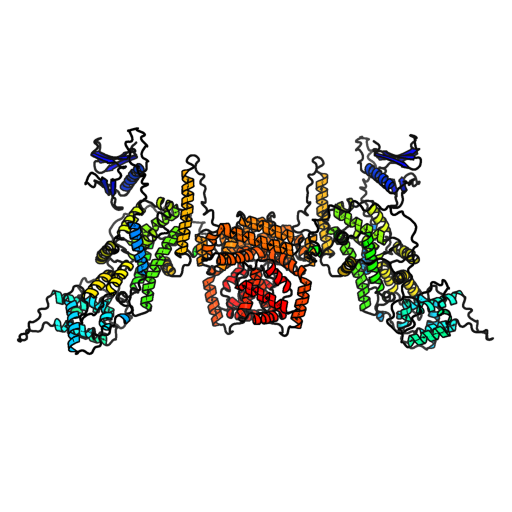13 ASN A N 1
ATOM 2465 C CA . ASN A 1 313 ? 32.625 -22.25 -43.312 1 19.33 313 ASN A CA 1
ATOM 2466 C C . ASN A 1 313 ? 32.875 -20.938 -42.594 1 19.33 313 ASN A C 1
ATOM 2468 O O . ASN A 1 313 ? 32.844 -20.891 -41.344 1 19.33 313 ASN A O 1
ATOM 2472 N N . SER A 1 314 ? 33.719 -19.922 -43 1 19.77 314 SER A N 1
ATOM 2473 C CA . SER A 1 314 ? 34.75 -19 -42.5 1 19.77 314 SER A CA 1
ATOM 2474 C C . SER A 1 314 ? 34.156 -17.781 -41.844 1 19.77 314 SER A C 1
ATOM 2476 O O . SER A 1 314 ? 34.688 -17.266 -40.844 1 19.77 314 SER A O 1
ATOM 2478 N N . LEU A 1 315 ? 33.562 -16.875 -42.625 1 18.78 315 LEU A N 1
ATOM 2479 C CA . LEU A 1 315 ? 33.625 -15.453 -42.312 1 18.78 315 LEU A CA 1
ATOM 2480 C C . LEU A 1 315 ? 32.844 -15.156 -41.031 1 18.78 315 LEU A C 1
ATOM 2482 O O . LEU A 1 315 ? 33.281 -14.359 -40.188 1 18.78 315 LEU A O 1
ATOM 2486 N N . SER A 1 316 ? 31.469 -15.305 -41.094 1 18.47 316 SER A N 1
ATOM 2487 C CA . SER A 1 316 ? 30.625 -14.414 -40.312 1 18.47 316 SER A CA 1
ATOM 2488 C C . SER A 1 316 ? 30.578 -14.852 -38.844 1 18.47 316 SER A C 1
ATOM 2490 O O . SER A 1 316 ? 29.625 -15.516 -38.406 1 18.47 316 SER A O 1
ATOM 2492 N N . LYS A 1 317 ? 31.516 -15.438 -38 1 22.22 317 LYS A N 1
ATOM 2493 C CA . LYS A 1 317 ? 31.984 -16.094 -36.781 1 22.22 317 LYS A CA 1
ATOM 2494 C C . LYS A 1 317 ? 31.875 -15.164 -35.594 1 22.22 317 LYS A C 1
ATOM 2496 O O . LYS A 1 317 ? 32.062 -15.594 -34.438 1 22.22 317 LYS A O 1
ATOM 2501 N N . ARG A 1 318 ? 32.219 -13.953 -35.625 1 20.89 318 ARG A N 1
ATOM 2502 C CA . ARG A 1 318 ? 32.844 -13.125 -34.594 1 20.89 318 ARG A CA 1
ATOM 2503 C C . ARG A 1 318 ? 31.828 -12.766 -33.5 1 20.89 318 ARG A C 1
ATOM 2505 O O . ARG A 1 318 ? 32.156 -12.773 -32.312 1 20.89 318 ARG A O 1
ATOM 2512 N N . ARG A 1 319 ? 30.938 -11.906 -33.844 1 20.75 319 ARG A N 1
ATOM 2513 C CA . ARG A 1 319 ? 30.453 -10.922 -32.906 1 20.75 319 ARG A CA 1
ATOM 2514 C C . ARG A 1 319 ? 29.453 -11.539 -31.938 1 20.75 319 ARG A C 1
ATOM 2516 O O . ARG A 1 319 ? 29.062 -10.914 -30.953 1 20.75 319 ARG A O 1
ATOM 2523 N N . ALA A 1 320 ? 28.641 -12.43 -32.469 1 20.17 320 ALA A N 1
ATOM 2524 C CA . ALA A 1 320 ? 27.328 -12.602 -31.828 1 20.17 320 ALA A CA 1
ATOM 2525 C C . ALA A 1 320 ? 27.438 -13.484 -30.578 1 20.17 320 ALA A C 1
ATOM 2527 O O . ALA A 1 320 ? 26.469 -14.125 -30.188 1 20.17 320 ALA A O 1
ATOM 2528 N N . SER A 1 321 ? 28.578 -13.891 -30.078 1 23.75 321 SER A N 1
ATOM 2529 C CA . SER A 1 321 ? 28.797 -14.828 -28.969 1 23.75 321 SER A CA 1
ATOM 2530 C C . SER A 1 321 ? 28.203 -14.289 -27.672 1 23.75 321 SER A C 1
ATOM 2532 O O . SER A 1 321 ? 28.938 -13.914 -26.766 1 23.75 321 SER A O 1
ATOM 2534 N N . SER A 1 322 ? 27.281 -13.398 -27.797 1 24.69 322 SER A N 1
ATOM 2535 C CA . SER A 1 322 ? 26.984 -12.648 -26.578 1 24.69 322 SER A CA 1
ATOM 2536 C C . SER A 1 322 ? 26.625 -13.594 -25.422 1 24.69 322 SER A C 1
ATOM 2538 O O . SER A 1 322 ? 25.984 -14.625 -25.641 1 24.69 322 SER A O 1
ATOM 2540 N N . PRO A 1 323 ? 27.422 -13.656 -24.281 1 26.22 323 PRO A N 1
ATOM 2541 C CA . PRO A 1 323 ? 27.391 -14.5 -23.078 1 26.22 323 PRO A CA 1
ATOM 2542 C C . PRO A 1 323 ? 25.969 -14.75 -22.578 1 26.22 323 PRO A C 1
ATOM 2544 O O . PRO A 1 323 ? 25.469 -14.023 -21.719 1 26.22 323 PRO A O 1
ATOM 2547 N N . ILE A 1 324 ? 25.016 -14.844 -23.391 1 27.47 324 ILE A N 1
ATOM 2548 C CA . ILE A 1 324 ? 23.609 -15.133 -23.141 1 27.47 324 ILE A CA 1
ATOM 2549 C C . ILE A 1 324 ? 23.469 -16.5 -22.484 1 27.47 324 ILE A C 1
ATOM 2551 O O . ILE A 1 324 ? 22.359 -16.922 -22.125 1 27.47 324 ILE A O 1
ATOM 2555 N N . SER A 1 325 ? 24.328 -17.484 -22.609 1 27.73 325 SER A N 1
ATOM 2556 C CA . SER A 1 325 ? 24.109 -18.906 -22.359 1 27.73 325 SER A CA 1
ATOM 2557 C C . SER A 1 325 ? 23.875 -19.156 -20.875 1 27.73 325 SER A C 1
ATOM 2559 O O . SER A 1 325 ? 23.203 -20.125 -20.5 1 27.73 325 SER A O 1
ATOM 2561 N N . GLU A 1 326 ? 24.906 -18.875 -20.062 1 29.06 326 GLU A N 1
ATOM 2562 C CA . GLU A 1 326 ? 24.812 -19.219 -18.641 1 29.06 326 GLU A CA 1
ATOM 2563 C C . GLU A 1 326 ? 23.609 -18.547 -17.984 1 29.06 326 GLU A C 1
ATOM 2565 O O . GLU A 1 326 ? 23.781 -17.688 -17.109 1 29.06 326 GLU A O 1
ATOM 2570 N N . LEU A 1 327 ? 22.828 -18.016 -18.719 1 30.47 327 LEU A N 1
ATOM 2571 C CA . LEU A 1 327 ? 21.578 -17.469 -18.203 1 30.47 327 LEU A CA 1
ATOM 2572 C C . LEU A 1 327 ? 20.938 -18.422 -17.203 1 30.47 327 LEU A C 1
ATOM 2574 O O . LEU A 1 327 ? 20.469 -19.5 -17.578 1 30.47 327 LEU A O 1
ATOM 2578 N N . SER A 1 328 ? 21.375 -18.531 -16.062 1 33.78 328 SER A N 1
ATOM 2579 C CA . SER A 1 328 ? 20.922 -19.141 -14.82 1 33.78 328 SER A CA 1
ATOM 2580 C C . SER A 1 328 ? 19.406 -19.297 -14.812 1 33.78 328 SER A C 1
ATOM 2582 O O . SER A 1 328 ? 18.688 -18.469 -15.383 1 33.78 328 SER A O 1
ATOM 2584 N N . LYS A 1 329 ? 18.781 -20.438 -14.594 1 43.19 329 LYS A N 1
ATOM 2585 C CA . LYS A 1 329 ? 17.406 -20.906 -14.453 1 43.19 329 LYS A CA 1
ATOM 2586 C C . LYS A 1 329 ? 16.516 -19.812 -13.883 1 43.19 329 LYS A C 1
ATOM 2588 O O . LYS A 1 329 ? 16.266 -19.766 -12.68 1 43.19 329 LYS A O 1
ATOM 2593 N N . THR A 1 330 ? 16.688 -18.625 -14.211 1 49.94 330 THR A N 1
ATOM 2594 C CA . THR A 1 330 ? 15.969 -17.406 -13.82 1 49.94 330 THR A CA 1
ATOM 2595 C C . THR A 1 330 ? 14.484 -17.531 -14.133 1 49.94 330 THR A C 1
ATOM 2597 O O . THR A 1 330 ? 14.094 -17.609 -15.297 1 49.94 330 THR A O 1
ATOM 2600 N N . GLN A 1 331 ? 13.758 -18.406 -13.391 1 60.31 331 GLN A N 1
ATOM 2601 C CA . GLN A 1 331 ? 12.445 -19.031 -13.422 1 60.31 331 GLN A CA 1
ATOM 2602 C C . GLN A 1 331 ? 11.328 -18 -13.461 1 60.31 331 GLN A C 1
ATOM 2604 O O . GLN A 1 331 ? 11.219 -17.172 -12.555 1 60.31 331 GLN A O 1
ATOM 2609 N N . SER A 1 332 ? 10.977 -17.453 -14.695 1 73.38 332 SER A N 1
ATOM 2610 C CA . SER A 1 332 ? 9.719 -16.719 -14.797 1 73.38 332 SER A CA 1
ATOM 2611 C C . SER A 1 332 ? 8.539 -17.594 -14.391 1 73.38 332 SER A C 1
ATOM 2613 O O . SER A 1 332 ? 8.625 -18.828 -14.445 1 73.38 332 SER A O 1
ATOM 2615 N N . PRO A 1 333 ? 7.57 -17.031 -13.805 1 76.19 333 PRO A N 1
ATOM 2616 C CA . PRO A 1 333 ? 6.383 -17.812 -13.438 1 76.19 333 PRO A CA 1
ATOM 2617 C C . PRO A 1 333 ? 5.809 -18.594 -14.609 1 76.19 333 PRO A C 1
ATOM 2619 O O . PRO A 1 333 ? 5.305 -19.703 -14.422 1 76.19 333 PRO A O 1
ATOM 2622 N N . LEU A 1 334 ? 6.02 -18.141 -15.805 1 78.19 334 LEU A N 1
ATOM 2623 C CA . LEU A 1 334 ? 5.492 -18.828 -16.969 1 78.19 334 LEU A CA 1
ATOM 2624 C C . LEU A 1 334 ? 6.336 -20.062 -17.297 1 78.19 334 LEU A C 1
ATOM 2626 O O . LEU A 1 334 ? 5.832 -21.031 -17.859 1 78.19 334 LEU A O 1
ATOM 2630 N N . SER A 1 335 ? 7.562 -19.969 -16.797 1 75.06 335 SER A N 1
ATOM 2631 C CA . SER A 1 335 ? 8.461 -21.078 -17.109 1 75.06 335 SER A CA 1
ATOM 2632 C C . SER A 1 335 ? 8.125 -22.297 -16.266 1 75.06 335 SER A C 1
ATOM 2634 O O . SER A 1 335 ? 8.531 -23.422 -16.594 1 75.06 335 SER A O 1
ATOM 2636 N N . THR A 1 336 ? 7.25 -22.031 -15.305 1 76.06 336 THR A N 1
ATOM 2637 C CA . THR A 1 336 ? 6.859 -23.156 -14.445 1 76.06 336 THR A CA 1
ATOM 2638 C C . THR A 1 336 ? 5.82 -24.031 -15.141 1 76.06 336 THR A C 1
ATOM 2640 O O . THR A 1 336 ? 5.609 -25.188 -14.742 1 76.06 336 THR A O 1
ATOM 2643 N N . ILE A 1 337 ? 5.152 -23.469 -16.109 1 83.06 337 ILE A N 1
ATOM 2644 C CA . ILE A 1 337 ? 4.141 -24.219 -16.859 1 83.06 337 ILE A CA 1
ATOM 2645 C C . ILE A 1 337 ? 4.562 -24.344 -18.312 1 83.06 337 ILE A C 1
ATOM 2647 O O . ILE A 1 337 ? 4.953 -23.344 -18.938 1 83.06 337 ILE A O 1
ATOM 2651 N N . MET A 1 338 ? 4.734 -25.531 -18.797 1 85.19 338 MET A N 1
ATOM 2652 C CA . MET A 1 338 ? 5.145 -25.734 -20.172 1 85.19 338 MET A CA 1
ATOM 2653 C C . MET A 1 338 ? 4.062 -26.469 -20.969 1 85.19 338 MET A C 1
ATOM 2655 O O . MET A 1 338 ? 3.68 -27.578 -20.609 1 85.19 338 MET A O 1
ATOM 2659 N N . THR A 1 339 ? 3.527 -25.812 -21.953 1 88.38 339 THR A N 1
ATOM 2660 C CA . THR A 1 339 ? 2.627 -26.516 -22.875 1 88.38 339 THR A CA 1
ATOM 2661 C C . THR A 1 339 ? 3.389 -27.531 -23.719 1 88.38 339 THR A C 1
ATOM 2663 O O . THR A 1 339 ? 4.621 -27.531 -23.719 1 88.38 339 THR A O 1
ATOM 2666 N N . LEU A 1 340 ? 2.668 -28.453 -24.328 1 92.19 340 LEU A N 1
ATOM 2667 C CA . LEU A 1 340 ? 3.316 -29.453 -25.156 1 92.19 340 LEU A CA 1
ATOM 2668 C C . LEU A 1 340 ? 4.172 -28.812 -26.234 1 92.19 340 LEU A C 1
ATOM 2670 O O . LEU A 1 340 ? 5.285 -29.25 -26.516 1 92.19 340 LEU A O 1
ATOM 2674 N N . ARG A 1 341 ? 3.639 -27.75 -26.812 1 89.62 341 ARG A N 1
ATOM 2675 C CA . ARG A 1 341 ? 4.375 -27.031 -27.844 1 89.62 341 ARG A CA 1
ATOM 2676 C C . ARG A 1 341 ? 5.66 -26.438 -27.281 1 89.62 341 ARG A C 1
ATOM 2678 O O . ARG A 1 341 ? 6.73 -26.562 -27.891 1 89.62 341 ARG A O 1
ATOM 2685 N N . THR A 1 342 ? 5.551 -25.75 -26.188 1 88.06 342 THR A N 1
ATOM 2686 C CA . THR A 1 342 ? 6.703 -25.109 -25.562 1 88.06 342 THR A CA 1
ATOM 2687 C C . THR A 1 342 ? 7.695 -26.156 -25.062 1 88.06 342 THR A C 1
ATOM 2689 O O . THR A 1 342 ? 8.906 -25.953 -25.109 1 88.06 342 THR A O 1
ATOM 2692 N N . MET A 1 343 ? 7.191 -27.281 -24.547 1 88.38 343 MET A N 1
ATOM 2693 C CA . MET A 1 343 ? 8.047 -28.359 -24.062 1 88.38 343 MET A CA 1
ATOM 2694 C C . MET A 1 343 ? 8.859 -28.969 -25.188 1 88.38 343 MET A C 1
ATOM 2696 O O . MET A 1 343 ? 10.062 -29.188 -25.047 1 88.38 343 MET A O 1
ATOM 2700 N N . LEU A 1 344 ? 8.18 -29.25 -26.328 1 91.44 344 LEU A N 1
ATOM 2701 C CA . LEU A 1 344 ? 8.859 -29.828 -27.469 1 91.44 344 LEU A CA 1
ATOM 2702 C C . LEU A 1 344 ? 9.922 -28.891 -28.016 1 91.44 344 LEU A C 1
ATOM 2704 O O . LEU A 1 344 ? 11.008 -29.312 -28.406 1 91.44 344 LEU A O 1
ATOM 2708 N N . HIS A 1 345 ? 9.594 -27.625 -27.938 1 87.88 345 HIS A N 1
ATOM 2709 C CA . HIS A 1 345 ? 10.523 -26.625 -28.438 1 87.88 345 HIS A CA 1
ATOM 2710 C C . HIS A 1 345 ? 11.695 -26.438 -27.469 1 87.88 345 HIS A C 1
ATOM 2712 O O . HIS A 1 345 ? 12.844 -26.344 -27.891 1 87.88 345 HIS A O 1
ATOM 2718 N N . THR A 1 346 ? 11.398 -26.359 -26.156 1 85.31 346 THR A N 1
ATOM 2719 C CA . THR A 1 346 ? 12.414 -26.125 -25.141 1 85.31 346 THR A CA 1
ATOM 2720 C C . THR A 1 346 ? 13.414 -27.266 -25.094 1 85.31 346 THR A C 1
ATOM 2722 O O . THR A 1 346 ? 14.617 -27.047 -24.922 1 85.31 346 THR A O 1
ATOM 2725 N N . TYR A 1 347 ? 12.844 -28.484 -25.219 1 88.31 347 TYR A N 1
ATOM 2726 C CA . TYR A 1 347 ? 13.719 -29.641 -25.125 1 88.31 347 TYR A CA 1
ATOM 2727 C C . TYR A 1 347 ? 14.172 -30.094 -26.5 1 88.31 347 TYR A C 1
ATOM 2729 O O . TYR A 1 347 ? 14.812 -31.141 -26.641 1 88.31 347 TYR A O 1
ATOM 2737 N N . ASN A 1 348 ? 13.922 -29.391 -27.578 1 88.19 348 ASN A N 1
ATOM 2738 C CA . ASN A 1 348 ? 14.281 -29.703 -28.953 1 88.19 348 ASN A CA 1
ATOM 2739 C C . ASN A 1 348 ? 13.938 -31.156 -29.297 1 88.19 348 ASN A C 1
ATOM 2741 O O . ASN A 1 348 ? 14.797 -31.922 -29.734 1 88.19 348 ASN A O 1
ATOM 2745 N N . MET A 1 349 ? 12.648 -31.484 -29.016 1 92.38 349 MET A N 1
ATOM 2746 C CA . MET A 1 349 ? 12.172 -32.844 -29.219 1 92.38 349 MET A CA 1
ATOM 2747 C C . MET A 1 349 ? 11.055 -32.875 -30.25 1 92.38 349 MET A C 1
ATOM 2749 O O . MET A 1 349 ? 10.211 -31.984 -30.297 1 92.38 349 MET A O 1
ATOM 2753 N N . THR A 1 350 ? 11.117 -33.875 -31.062 1 91.69 350 THR A N 1
ATOM 2754 C CA . THR A 1 350 ? 10 -34.156 -31.953 1 91.69 350 THR A CA 1
ATOM 2755 C C . THR A 1 350 ? 8.914 -34.938 -31.25 1 91.69 350 THR A C 1
ATOM 2757 O O . THR A 1 350 ? 9.164 -35.531 -30.203 1 91.69 350 THR A O 1
ATOM 2760 N N . PRO A 1 351 ? 7.668 -34.938 -31.797 1 95.12 351 PRO A N 1
ATOM 2761 C CA . PRO A 1 351 ? 6.598 -35.719 -31.188 1 95.12 351 PRO A CA 1
ATOM 2762 C C . PRO A 1 351 ? 6.953 -37.219 -31.094 1 95.12 351 PRO A C 1
ATOM 2764 O O . PRO A 1 351 ? 6.562 -37.875 -30.141 1 95.12 351 PRO A O 1
ATOM 2767 N N . GLU A 1 352 ? 7.742 -37.688 -31.953 1 94 352 GLU A N 1
ATOM 2768 C CA . GLU A 1 352 ? 8.164 -39.094 -31.953 1 94 352 GLU A CA 1
ATOM 2769 C C . GLU A 1 352 ? 9.102 -39.375 -30.781 1 94 352 GLU A C 1
ATOM 2771 O O . GLU A 1 352 ? 8.984 -40.406 -30.125 1 94 352 GLU A O 1
ATOM 2776 N N . GLN A 1 353 ? 9.969 -38.438 -30.625 1 94.38 353 GLN A N 1
ATOM 2777 C CA . GLN A 1 353 ? 10.898 -38.594 -29.516 1 94.38 353 GLN A CA 1
ATOM 2778 C C . GLN A 1 353 ? 10.164 -38.5 -28.172 1 94.38 353 GLN A C 1
ATOM 2780 O O . GLN A 1 353 ? 10.531 -39.188 -27.219 1 94.38 353 GLN A O 1
ATOM 2785 N N . PHE A 1 354 ? 9.203 -37.625 -28.188 1 95.81 354 PHE A N 1
ATOM 2786 C CA . PHE A 1 354 ? 8.398 -37.5 -26.969 1 95.81 354 PHE A CA 1
ATOM 2787 C C . PHE A 1 354 ? 7.672 -38.812 -26.688 1 95.81 354 PHE A C 1
ATOM 2789 O O . PHE A 1 354 ? 7.562 -39.219 -25.531 1 95.81 354 PHE A O 1
ATOM 2796 N N . ALA A 1 355 ? 7.121 -39.469 -27.672 1 96.31 355 ALA A N 1
ATOM 2797 C CA . ALA A 1 355 ? 6.457 -40.75 -27.516 1 96.31 355 ALA A CA 1
ATOM 2798 C C . ALA A 1 355 ? 7.418 -41.812 -26.953 1 96.31 355 ALA A C 1
ATOM 2800 O O . ALA A 1 355 ? 7.035 -42.625 -26.125 1 96.31 355 ALA A O 1
ATOM 2801 N N . ARG A 1 356 ? 8.625 -41.75 -27.406 1 95.38 356 ARG A N 1
ATOM 2802 C CA . ARG A 1 356 ? 9.633 -42.688 -26.922 1 95.38 356 ARG A CA 1
ATOM 2803 C C . ARG A 1 356 ? 9.93 -42.438 -25.438 1 95.38 356 ARG A C 1
ATOM 2805 O O . ARG A 1 356 ? 10.086 -43.375 -24.672 1 95.38 356 ARG A O 1
ATOM 2812 N N . GLN A 1 357 ? 10.016 -41.188 -25.156 1 94.94 357 GLN A N 1
ATOM 2813 C CA . GLN A 1 357 ? 10.281 -40.844 -23.766 1 94.94 357 GLN A CA 1
ATOM 2814 C C . GLN A 1 357 ? 9.125 -41.281 -22.859 1 94.94 357 GLN A C 1
ATOM 2816 O O . GLN A 1 357 ? 9.344 -41.75 -21.75 1 94.94 357 GLN A O 1
ATOM 2821 N N . CYS A 1 358 ? 7.883 -41.062 -23.359 1 96.12 358 CYS A N 1
ATOM 2822 C CA . CYS A 1 358 ? 6.723 -41.5 -22.594 1 96.12 358 CYS A CA 1
ATOM 2823 C C . CYS A 1 358 ? 6.742 -43.031 -22.391 1 96.12 358 CYS A C 1
ATOM 2825 O O . CYS A 1 358 ? 6.383 -43.5 -21.328 1 96.12 358 CYS A O 1
ATOM 2827 N N . THR A 1 359 ? 7.152 -43.719 -23.375 1 95.81 359 THR A N 1
ATOM 2828 C CA . THR A 1 359 ? 7.199 -45.188 -23.328 1 95.81 359 THR A CA 1
ATOM 2829 C C . THR A 1 359 ? 8.203 -45.656 -22.281 1 95.81 359 THR A C 1
ATOM 2831 O O . THR A 1 359 ? 7.926 -46.562 -21.516 1 95.81 359 THR A O 1
ATOM 2834 N N . LEU A 1 360 ? 9.359 -45 -22.328 1 94.5 360 LEU A N 1
ATOM 2835 C CA . LEU A 1 360 ? 10.367 -45.344 -21.328 1 94.5 360 LEU A CA 1
ATOM 2836 C C . LEU A 1 360 ? 9.836 -45.094 -19.922 1 94.5 360 LEU A C 1
ATOM 2838 O O . LEU A 1 360 ? 10.078 -45.906 -19.016 1 94.5 360 LEU A O 1
ATOM 2842 N N . PHE A 1 361 ? 9.188 -44 -19.734 1 94.94 361 PHE A N 1
ATOM 2843 C CA . PHE A 1 361 ? 8.648 -43.656 -18.438 1 94.94 361 PHE A CA 1
ATOM 2844 C C . PHE A 1 361 ? 7.59 -44.656 -18 1 94.94 361 PHE A C 1
ATOM 2846 O O . PHE A 1 361 ? 7.598 -45.125 -16.844 1 94.94 361 PHE A O 1
ATOM 2853 N N . HIS A 1 362 ? 6.617 -44.969 -18.891 1 94.19 362 HIS A N 1
ATOM 2854 C CA . HIS A 1 362 ? 5.535 -45.906 -18.578 1 94.19 362 HIS A CA 1
ATOM 2855 C C . HIS A 1 362 ? 6.074 -47.312 -18.297 1 94.19 362 HIS A C 1
ATOM 2857 O O . HIS A 1 362 ? 5.562 -48 -17.422 1 94.19 362 HIS A O 1
ATOM 2863 N N . HIS A 1 363 ? 7.043 -47.656 -19.047 1 93.38 363 HIS A N 1
ATOM 2864 C CA . HIS A 1 363 ? 7.664 -48.969 -18.828 1 93.38 363 HIS A CA 1
ATOM 2865 C C . HIS A 1 363 ? 8.312 -49.031 -17.438 1 93.38 363 HIS A C 1
ATOM 2867 O O . HIS A 1 363 ? 8.195 -50.031 -16.75 1 93.38 363 HIS A O 1
ATOM 2873 N N . ASN A 1 364 ? 9.039 -48.031 -17.141 1 91.81 364 ASN A N 1
ATOM 2874 C CA . ASN A 1 364 ? 9.672 -47.938 -15.828 1 91.81 364 ASN A CA 1
ATOM 2875 C C . ASN A 1 364 ? 8.641 -48 -14.703 1 91.81 364 ASN A C 1
ATOM 2877 O O . ASN A 1 364 ? 8.891 -48.625 -13.664 1 91.81 364 ASN A O 1
ATOM 2881 N N . GLN A 1 365 ? 7.5 -47.344 -14.883 1 91.19 365 GLN A N 1
ATOM 2882 C CA . GLN A 1 365 ? 6.438 -47.375 -13.883 1 91.19 365 GLN A CA 1
ATOM 2883 C C . GLN A 1 365 ? 5.895 -48.781 -13.711 1 91.19 365 GLN A C 1
ATOM 2885 O O . GLN A 1 365 ? 5.648 -49.25 -12.594 1 91.19 365 GLN A O 1
ATOM 2890 N N . LEU A 1 366 ? 5.73 -49.469 -14.828 1 90.81 366 LEU A N 1
ATOM 2891 C CA . LEU A 1 366 ? 5.141 -50.781 -14.805 1 90.81 366 LEU A CA 1
ATOM 2892 C C . LEU A 1 366 ? 6.117 -51.812 -14.211 1 90.81 366 LEU A C 1
ATOM 2894 O O . LEU A 1 366 ? 5.707 -52.75 -13.523 1 90.81 366 LEU A O 1
ATOM 2898 N N . THR A 1 367 ? 7.41 -51.625 -14.453 1 89.81 367 THR A N 1
ATOM 2899 C CA . THR A 1 367 ? 8.422 -52.562 -13.984 1 89.81 367 THR A CA 1
ATOM 2900 C C . THR A 1 367 ? 8.555 -52.5 -12.461 1 89.81 367 THR A C 1
ATOM 2902 O O . THR A 1 367 ? 9.055 -53.469 -11.844 1 89.81 367 THR A O 1
ATOM 2905 N N . HIS A 1 368 ? 8.086 -51.5 -11.891 1 88.44 368 HIS A N 1
ATOM 2906 C CA . HIS A 1 368 ? 8.18 -51.375 -10.445 1 88.44 368 HIS A CA 1
ATOM 2907 C C . HIS A 1 368 ? 6.957 -51.969 -9.758 1 88.44 368 HIS A C 1
ATOM 2909 O O . HIS A 1 368 ? 6.863 -51.969 -8.523 1 88.44 368 HIS A O 1
ATOM 2915 N N . VAL A 1 369 ? 6.027 -52.562 -10.523 1 87.19 369 VAL A N 1
ATOM 2916 C CA . VAL A 1 369 ? 4.844 -53.219 -9.984 1 87.19 369 VAL A CA 1
ATOM 2917 C C . VAL A 1 369 ? 4.918 -54.719 -10.273 1 87.19 369 VAL A C 1
ATOM 2919 O O . VAL A 1 369 ? 4.887 -55.156 -11.438 1 87.19 369 VAL A O 1
ATOM 2922 N N . PRO A 1 370 ? 5.031 -55.5 -9.195 1 86.75 370 PRO A N 1
ATOM 2923 C CA . PRO A 1 370 ? 5.055 -56.938 -9.445 1 86.75 370 PRO A CA 1
ATOM 2924 C C . PRO A 1 370 ? 3.76 -57.438 -10.078 1 86.75 370 PRO A C 1
ATOM 2926 O O . PRO A 1 370 ? 2.674 -56.969 -9.727 1 86.75 370 PRO A O 1
ATOM 2929 N N . ILE A 1 371 ? 3.822 -58.406 -10.977 1 88.5 371 ILE A N 1
ATOM 2930 C CA . ILE A 1 371 ? 2.701 -58.875 -11.781 1 88.5 371 ILE A CA 1
ATOM 2931 C C . ILE A 1 371 ? 1.646 -59.5 -10.875 1 88.5 371 ILE A C 1
ATOM 2933 O O . ILE A 1 371 ? 0.448 -59.438 -11.156 1 88.5 371 ILE A O 1
ATOM 2937 N N . TRP A 1 372 ? 2.016 -60.219 -9.805 1 86.44 372 TRP A N 1
ATOM 2938 C CA . TRP A 1 372 ? 1.055 -60.906 -8.938 1 86.44 372 TRP A CA 1
ATOM 2939 C C . TRP A 1 372 ? 0.245 -59.875 -8.133 1 86.44 372 TRP A C 1
ATOM 2941 O O . TRP A 1 372 ? -0.817 -60.219 -7.598 1 86.44 372 TRP A O 1
ATOM 2951 N N . SER A 1 373 ? 0.757 -58.625 -8.078 1 85.25 373 SER A N 1
ATOM 2952 C CA . SER A 1 373 ? 0.046 -57.594 -7.348 1 85.25 373 SER A CA 1
ATOM 2953 C C . SER A 1 373 ? -1.262 -57.219 -8.039 1 85.25 373 SER A C 1
ATOM 2955 O O . SER A 1 373 ? -2.15 -56.625 -7.426 1 85.25 373 SER A O 1
ATOM 2957 N N . PHE A 1 374 ? -1.379 -57.531 -9.32 1 86.44 374 PHE A N 1
ATOM 2958 C CA . PHE A 1 374 ? -2.604 -57.25 -10.062 1 86.44 374 PHE A CA 1
ATOM 2959 C C . PHE A 1 374 ? -3.734 -58.188 -9.609 1 86.44 374 PHE A C 1
ATOM 2961 O O . PHE A 1 374 ? -4.906 -57.906 -9.867 1 86.44 374 PHE A O 1
ATOM 2968 N N . LEU A 1 375 ? -3.316 -59.219 -9 1 84.19 375 LEU A N 1
ATOM 2969 C CA . LEU A 1 375 ? -4.309 -60.188 -8.516 1 84.19 375 LEU A CA 1
ATOM 2970 C C . LEU A 1 375 ? -4.645 -59.906 -7.051 1 84.19 375 LEU A C 1
ATOM 2972 O O . LEU A 1 375 ? -5.816 -59.844 -6.68 1 84.19 375 LEU A O 1
ATOM 2976 N N . ALA A 1 376 ? -3.662 -59.812 -6.254 1 75.19 376 ALA A N 1
ATOM 2977 C CA . ALA A 1 376 ? -3.865 -59.562 -4.832 1 75.19 376 ALA A CA 1
ATOM 2978 C C . ALA A 1 376 ? -2.752 -58.656 -4.273 1 75.19 376 ALA A C 1
ATOM 2980 O O . ALA A 1 376 ? -1.572 -58.906 -4.555 1 75.19 376 ALA A O 1
ATOM 2981 N N . VAL A 1 377 ? -3.221 -57.5 -3.672 1 67.62 377 VAL A N 1
ATOM 2982 C CA . VAL A 1 377 ? -2.219 -56.562 -3.178 1 67.62 377 VAL A CA 1
ATOM 2983 C C . VAL A 1 377 ? -2.059 -56.719 -1.667 1 67.62 377 VAL A C 1
ATOM 2985 O O . VAL A 1 377 ? -3.045 -56.688 -0.925 1 67.62 377 VAL A O 1
ATOM 2988 N N . SER A 1 378 ? -0.89 -57.125 -1.248 1 61.84 378 SER A N 1
ATOM 2989 C CA . SER A 1 378 ? -0.631 -57.281 0.18 1 61.84 378 SER A CA 1
ATOM 2990 C C . SER A 1 378 ? 0.034 -56.031 0.755 1 61.84 378 SER A C 1
ATOM 2992 O O . SER A 1 378 ? -0.319 -55.594 1.847 1 61.84 378 SER A O 1
ATOM 2994 N N . GLU A 1 379 ? 0.886 -55.406 0.031 1 69.81 379 GLU A N 1
ATOM 2995 C CA . GLU A 1 379 ? 1.711 -54.312 0.56 1 69.81 379 GLU A CA 1
ATOM 2996 C C . GLU A 1 379 ? 1.178 -52.938 0.126 1 69.81 379 GLU A C 1
ATOM 2998 O O . GLU A 1 379 ? 0.843 -52.75 -1.044 1 69.81 379 GLU A O 1
ATOM 3003 N N . SER A 1 380 ? 1.062 -52.094 1.064 1 77.38 380 SER A N 1
ATOM 3004 C CA . SER A 1 380 ? 0.559 -50.75 0.836 1 77.38 380 SER A CA 1
ATOM 3005 C C . SER A 1 380 ? 1.43 -50 -0.165 1 77.38 380 SER A C 1
ATOM 3007 O O . SER A 1 380 ? 0.926 -49.188 -0.954 1 77.38 380 SER A O 1
ATOM 3009 N N . SER A 1 381 ? 2.725 -50.344 -0.172 1 78.38 381 SER A N 1
ATOM 3010 C CA . SER A 1 381 ? 3.631 -49.656 -1.088 1 78.38 381 SER A CA 1
ATOM 3011 C C . SER A 1 381 ? 3.312 -50 -2.539 1 78.38 381 SER A C 1
ATOM 3013 O O . SER A 1 381 ? 3.379 -49.125 -3.416 1 78.38 381 SER A O 1
ATOM 3015 N N . VAL A 1 382 ? 2.941 -51.219 -2.752 1 76.12 382 VAL A N 1
ATOM 3016 C CA . VAL A 1 382 ? 2.635 -51.656 -4.109 1 76.12 382 VAL A CA 1
ATOM 3017 C C . VAL A 1 382 ? 1.305 -51.062 -4.562 1 76.12 382 VAL A C 1
ATOM 3019 O O . VAL A 1 382 ? 1.155 -50.656 -5.723 1 76.12 382 VAL A O 1
ATOM 3022 N N . SER A 1 383 ? 0.448 -50.906 -3.648 1 78.12 383 SER A N 1
ATOM 3023 C CA . SER A 1 383 ? -0.831 -50.281 -3.965 1 78.12 383 SER A CA 1
ATOM 3024 C C . SER A 1 383 ? -0.646 -48.844 -4.371 1 78.12 383 SER A C 1
ATOM 3026 O O . SER A 1 383 ? -1.328 -48.344 -5.273 1 78.12 383 SER A O 1
ATOM 3028 N N . SER A 1 384 ? 0.302 -48.219 -3.668 1 83.69 384 SER A N 1
ATOM 3029 C CA . SER A 1 384 ? 0.577 -46.844 -3.988 1 83.69 384 SER A CA 1
ATOM 3030 C C . SER A 1 384 ? 1.187 -46.688 -5.379 1 83.69 384 SER A C 1
ATOM 3032 O O . SER A 1 384 ? 0.902 -45.719 -6.094 1 83.69 384 SER A O 1
ATOM 3034 N N . ARG A 1 385 ? 1.966 -47.656 -5.797 1 84.75 385 ARG A N 1
ATOM 3035 C CA . ARG A 1 385 ? 2.596 -47.594 -7.113 1 84.75 385 ARG A CA 1
ATOM 3036 C C . ARG A 1 385 ? 1.575 -47.844 -8.219 1 84.75 385 ARG A C 1
ATOM 3038 O O . ARG A 1 385 ? 1.66 -47.281 -9.297 1 84.75 385 ARG A O 1
ATOM 3045 N N . GLN A 1 386 ? 0.666 -48.688 -7.98 1 83.06 386 GLN A N 1
ATOM 3046 C CA . GLN A 1 386 ? -0.405 -48.938 -8.945 1 83.06 386 GLN A CA 1
ATOM 3047 C C . GLN A 1 386 ? -1.267 -47.688 -9.133 1 83.06 386 GLN A C 1
ATOM 3049 O O . GLN A 1 386 ? -1.64 -47.344 -10.258 1 83.06 386 GLN A O 1
ATOM 3054 N N . LYS A 1 387 ? -1.524 -47.094 -8.016 1 83.12 387 LYS A N 1
ATOM 3055 C CA . LYS A 1 387 ? -2.303 -45.875 -8.078 1 83.12 387 LYS A CA 1
ATOM 3056 C C . LYS A 1 387 ? -1.549 -44.781 -8.836 1 83.12 387 LYS A C 1
ATOM 3058 O O . LYS A 1 387 ? -2.158 -43.969 -9.539 1 83.12 387 LYS A O 1
ATOM 3063 N N . ALA A 1 388 ? -0.231 -44.812 -8.656 1 86.56 388 ALA A N 1
ATOM 3064 C CA . ALA A 1 388 ? 0.604 -43.812 -9.32 1 86.56 388 ALA A CA 1
ATOM 3065 C C . ALA A 1 388 ? 0.511 -43.938 -10.836 1 86.56 388 ALA A C 1
ATOM 3067 O O . ALA A 1 388 ? 0.575 -42.938 -11.555 1 86.56 388 ALA A O 1
ATOM 3068 N N . ILE A 1 389 ? 0.359 -45.156 -11.32 1 87.75 389 ILE A N 1
ATOM 3069 C CA . ILE A 1 389 ? 0.25 -45.375 -12.758 1 87.75 389 ILE A CA 1
ATOM 3070 C C . ILE A 1 389 ? -1.068 -44.812 -13.266 1 87.75 389 ILE A C 1
ATOM 3072 O O . ILE A 1 389 ? -1.095 -44.094 -14.289 1 87.75 389 ILE A O 1
ATOM 3076 N N . SER A 1 390 ? -2.113 -45.062 -12.57 1 85.12 390 SER A N 1
ATOM 3077 C CA . SER A 1 390 ? -3.424 -44.531 -12.961 1 85.12 390 SER A CA 1
ATOM 3078 C C . SER A 1 390 ? -3.48 -43.031 -12.859 1 85.12 390 SER A C 1
ATOM 3080 O O . SER A 1 390 ? -4.055 -42.375 -13.719 1 85.12 390 SER A O 1
ATOM 3082 N N . ASP A 1 391 ? -2.953 -42.562 -11.75 1 86.19 391 ASP A N 1
ATOM 3083 C CA . ASP A 1 391 ? -2.945 -41.094 -11.555 1 86.19 391 ASP A CA 1
ATOM 3084 C C . ASP A 1 391 ? -2.15 -40.406 -12.656 1 86.19 391 ASP A C 1
ATOM 3086 O O . ASP A 1 391 ? -2.537 -39.344 -13.133 1 86.19 391 ASP A O 1
ATOM 3090 N N . HIS A 1 392 ? -1.011 -41 -12.938 1 89.69 392 HIS A N 1
ATOM 3091 C CA . HIS A 1 392 ? -0.2 -40.406 -13.992 1 89.69 392 HIS A CA 1
ATOM 3092 C C . HIS A 1 392 ? -0.946 -40.406 -15.32 1 89.69 392 HIS A C 1
ATOM 3094 O O . HIS A 1 392 ? -0.821 -39.469 -16.109 1 89.69 392 HIS A O 1
ATOM 3100 N N . PHE A 1 393 ? -1.63 -41.5 -15.617 1 90 393 PHE A N 1
ATOM 3101 C CA . PHE A 1 393 ? -2.416 -41.562 -16.844 1 90 393 PHE A CA 1
ATOM 3102 C C . PHE A 1 393 ? -3.434 -40.438 -16.906 1 90 393 PHE A C 1
ATOM 3104 O O . PHE A 1 393 ? -3.553 -39.75 -17.938 1 90 393 PHE A O 1
ATOM 3111 N N . ASN A 1 394 ? -4.148 -40.25 -15.867 1 86.94 394 ASN A N 1
ATOM 3112 C CA . ASN A 1 394 ? -5.176 -39.219 -15.82 1 86.94 394 ASN A CA 1
ATOM 3113 C C . ASN A 1 394 ? -4.566 -37.812 -15.938 1 86.94 394 ASN A C 1
ATOM 3115 O O . ASN A 1 394 ? -5.117 -36.938 -16.625 1 86.94 394 ASN A O 1
ATOM 3119 N N . LYS A 1 395 ? -3.484 -37.625 -15.258 1 89.56 395 LYS A N 1
ATOM 3120 C CA . LYS A 1 395 ? -2.826 -36.344 -15.289 1 89.56 395 LYS A CA 1
ATOM 3121 C C . LYS A 1 395 ? -2.221 -36.062 -16.656 1 89.56 395 LYS A C 1
ATOM 3123 O O . LYS A 1 395 ? -2.221 -34.906 -17.125 1 89.56 395 LYS A O 1
ATOM 3128 N N . LEU A 1 396 ? -1.632 -37.094 -17.219 1 91.81 396 LEU A N 1
ATOM 3129 C CA . LEU A 1 396 ? -1.09 -36.938 -18.562 1 91.81 396 LEU A CA 1
ATOM 3130 C C . LEU A 1 396 ? -2.189 -36.562 -19.547 1 91.81 396 LEU A C 1
ATOM 3132 O O . LEU A 1 396 ? -2.002 -35.688 -20.391 1 91.81 396 LEU A O 1
ATOM 3136 N N . THR A 1 397 ? -3.334 -37.188 -19.469 1 90.19 397 THR A N 1
ATOM 3137 C CA . THR A 1 397 ? -4.461 -36.875 -20.344 1 90.19 397 THR A CA 1
ATOM 3138 C C . THR A 1 397 ? -4.938 -35.438 -20.125 1 90.19 397 THR A C 1
ATOM 3140 O O . THR A 1 397 ? -5.176 -34.719 -21.094 1 90.19 397 THR A O 1
ATOM 3143 N N . ALA A 1 398 ? -5.062 -35.125 -18.875 1 90 398 ALA A N 1
ATOM 3144 C CA . ALA A 1 398 ? -5.484 -33.75 -18.547 1 90 398 ALA A CA 1
ATOM 3145 C C . ALA A 1 398 ? -4.469 -32.75 -19.047 1 90 398 ALA A C 1
ATOM 3147 O O . ALA A 1 398 ? -4.844 -31.641 -19.484 1 90 398 ALA A O 1
ATOM 3148 N N . TYR A 1 399 ? -3.197 -33.062 -18.844 1 93.12 399 TYR A N 1
ATOM 3149 C CA . TYR A 1 399 ? -2.127 -32.188 -19.312 1 93.12 399 TYR A CA 1
ATOM 3150 C C . TYR A 1 399 ? -2.23 -31.969 -20.828 1 93.12 399 TYR A C 1
ATOM 3152 O O . TYR A 1 399 ? -2.049 -30.844 -21.297 1 93.12 399 TYR A O 1
ATOM 3160 N N . LEU A 1 400 ? -2.445 -32.969 -21.594 1 94.06 400 LEU A N 1
ATOM 3161 C CA . LEU A 1 400 ? -2.562 -32.875 -23.047 1 94.06 400 LEU A CA 1
ATOM 3162 C C . LEU A 1 400 ? -3.773 -32.031 -23.438 1 94.06 400 LEU A C 1
ATOM 3164 O O . LEU A 1 400 ? -3.703 -31.203 -24.359 1 94.06 400 LEU A O 1
ATOM 3168 N N . VAL A 1 401 ? -4.902 -32.281 -22.719 1 93.12 401 VAL A N 1
ATOM 3169 C CA . VAL A 1 401 ? -6.086 -31.453 -22.953 1 93.12 401 VAL A CA 1
ATOM 3170 C C . VAL A 1 401 ? -5.758 -29.984 -22.703 1 93.12 401 VAL A C 1
ATOM 3172 O O . VAL A 1 401 ? -6.09 -29.125 -23.5 1 93.12 401 VAL A O 1
ATOM 3175 N N . TRP A 1 402 ? -5.137 -29.734 -21.594 1 93 402 TRP A N 1
ATOM 3176 C CA . TRP A 1 402 ? -4.762 -28.391 -21.203 1 93 402 TRP A CA 1
ATOM 3177 C C . TRP A 1 402 ? -3.84 -27.75 -22.234 1 93 402 TRP A C 1
ATOM 3179 O O . TRP A 1 402 ? -3.951 -26.562 -22.531 1 93 402 TRP A O 1
ATOM 3189 N N . SER A 1 403 ? -2.877 -28.562 -22.734 1 94.44 403 SER A N 1
ATOM 3190 C CA . SER A 1 403 ? -1.907 -28.047 -23.703 1 94.44 403 SER A CA 1
ATOM 3191 C C . SER A 1 403 ? -2.598 -27.531 -24.953 1 94.44 403 SER A C 1
ATOM 3193 O O . SER A 1 403 ? -2.104 -26.609 -25.609 1 94.44 403 SER A O 1
ATOM 3195 N N . VAL A 1 404 ? -3.701 -28.062 -25.328 1 95.06 404 VAL A N 1
ATOM 3196 C CA . VAL A 1 404 ? -4.457 -27.609 -26.484 1 95.06 404 VAL A CA 1
ATOM 3197 C C . VAL A 1 404 ? -5.215 -26.328 -26.141 1 95.06 404 VAL A C 1
ATOM 3199 O O . VAL A 1 404 ? -5.184 -25.359 -26.906 1 95.06 404 VAL A O 1
ATOM 3202 N N . LEU A 1 405 ? -5.852 -26.359 -25 1 93.56 405 LEU A N 1
ATOM 3203 C CA . LEU A 1 405 ? -6.723 -25.266 -24.594 1 93.56 405 LEU A CA 1
ATOM 3204 C C . LEU A 1 405 ? -5.91 -24.031 -24.219 1 93.56 405 LEU A C 1
ATOM 3206 O O . LEU A 1 405 ? -6.434 -22.922 -24.203 1 93.56 405 LEU A O 1
ATOM 3210 N N . ALA A 1 406 ? -4.668 -24.188 -23.875 1 91.94 406 ALA A N 1
ATOM 3211 C CA . ALA A 1 406 ? -3.811 -23.094 -23.422 1 91.94 406 ALA A CA 1
ATOM 3212 C C . ALA A 1 406 ? -3.412 -22.188 -24.578 1 91.94 406 ALA A C 1
ATOM 3214 O O . ALA A 1 406 ? -3.018 -21.031 -24.375 1 91.94 406 ALA A O 1
ATOM 3215 N N . GLU A 1 407 ? -3.559 -22.703 -25.797 1 90.31 407 GLU A N 1
ATOM 3216 C CA . GLU A 1 407 ? -3.184 -21.922 -26.969 1 90.31 407 GLU A CA 1
ATOM 3217 C C . GLU A 1 407 ? -4.242 -20.875 -27.297 1 90.31 407 GLU A C 1
ATOM 3219 O O . GLU A 1 407 ? -5.441 -21.141 -27.172 1 90.31 407 GLU A O 1
ATOM 3224 N N . ASP A 1 408 ? -3.822 -19.734 -27.703 1 83.19 408 ASP A N 1
ATOM 3225 C CA . ASP A 1 408 ? -4.723 -18.609 -27.906 1 83.19 408 ASP A CA 1
ATOM 3226 C C . ASP A 1 408 ? -5.395 -18.656 -29.266 1 83.19 408 ASP A C 1
ATOM 3228 O O . ASP A 1 408 ? -6.57 -18.312 -29.406 1 83.19 408 ASP A O 1
ATOM 3232 N N . THR A 1 409 ? -4.68 -19.109 -30.25 1 87.62 409 THR A N 1
ATOM 3233 C CA . THR A 1 409 ? -5.223 -19.094 -31.594 1 87.62 409 THR A CA 1
ATOM 3234 C C . THR A 1 409 ? -5.672 -20.484 -32.031 1 87.62 409 THR A C 1
ATOM 3236 O O . THR A 1 409 ? -5.109 -21.484 -31.578 1 87.62 409 THR A O 1
ATOM 3239 N N . ALA A 1 410 ? -6.703 -20.516 -32.875 1 90.62 410 ALA A N 1
ATOM 3240 C CA . ALA A 1 410 ? -7.234 -21.781 -33.375 1 90.62 410 ALA A CA 1
ATOM 3241 C C . ALA A 1 410 ? -6.18 -22.531 -34.188 1 90.62 410 ALA A C 1
ATOM 3243 O O . ALA A 1 410 ? -6.141 -23.766 -34.156 1 90.62 410 ALA A O 1
ATOM 3244 N N . VAL A 1 411 ? -5.316 -21.781 -34.844 1 90.44 411 VAL A N 1
ATOM 3245 C CA . VAL A 1 411 ? -4.281 -22.406 -35.656 1 90.44 411 VAL A CA 1
ATOM 3246 C C . VAL A 1 411 ? -3.264 -23.094 -34.781 1 90.44 411 VAL A C 1
ATOM 3248 O O . VAL A 1 411 ? -2.838 -24.219 -35.062 1 90.44 411 VAL A O 1
ATOM 3251 N N . ASP A 1 412 ? -2.945 -22.5 -33.75 1 92.62 412 ASP A N 1
ATOM 3252 C CA . ASP A 1 412 ? -1.983 -23.078 -32.812 1 92.62 412 ASP A CA 1
ATOM 3253 C C . ASP A 1 412 ? -2.572 -24.297 -32.125 1 92.62 412 ASP A C 1
ATOM 3255 O O . ASP A 1 412 ? -1.864 -25.266 -31.859 1 92.62 412 ASP A O 1
ATOM 3259 N N . ARG A 1 413 ? -3.848 -24.25 -31.797 1 94.88 413 ARG A N 1
ATOM 3260 C CA . ARG A 1 413 ? -4.516 -25.391 -31.188 1 94.88 413 ARG A CA 1
ATOM 3261 C C . ARG A 1 413 ? -4.531 -26.594 -32.125 1 94.88 413 ARG A C 1
ATOM 3263 O O . ARG A 1 413 ? -4.316 -27.719 -31.719 1 94.88 413 ARG A O 1
ATOM 3270 N N . ALA A 1 414 ? -4.746 -26.25 -33.344 1 95.62 414 ALA A N 1
ATOM 3271 C CA . ALA A 1 414 ? -4.738 -27.297 -34.375 1 95.62 414 ALA A CA 1
ATOM 3272 C C . ALA A 1 414 ? -3.363 -27.953 -34.469 1 95.62 414 ALA A C 1
ATOM 3274 O O . ALA A 1 414 ? -3.262 -29.172 -34.625 1 95.62 414 ALA A O 1
ATOM 3275 N N . HIS A 1 415 ? -2.357 -27.156 -34.344 1 94.25 415 HIS A N 1
ATOM 3276 C CA . HIS A 1 415 ? -0.997 -27.672 -34.406 1 94.25 415 HIS A CA 1
ATOM 3277 C C . HIS A 1 415 ? -0.711 -28.609 -33.25 1 94.25 415 HIS A C 1
ATOM 3279 O O . HIS A 1 415 ? -0.012 -29.609 -33.406 1 94.25 415 HIS A O 1
ATOM 3285 N N . VAL A 1 416 ? -1.189 -28.328 -32.062 1 96.5 416 VAL A N 1
ATOM 3286 C CA . VAL A 1 416 ? -0.98 -29.156 -30.906 1 96.5 416 VAL A CA 1
ATOM 3287 C C . VAL A 1 416 ? -1.75 -30.469 -31.047 1 96.5 416 VAL A C 1
ATOM 3289 O O . VAL A 1 416 ? -1.255 -31.531 -30.672 1 96.5 416 VAL A O 1
ATOM 3292 N N . ILE A 1 417 ? -2.957 -30.375 -31.562 1 96.25 417 ILE A N 1
ATOM 3293 C CA . ILE A 1 417 ? -3.748 -31.562 -31.812 1 96.25 417 ILE A CA 1
ATOM 3294 C C . ILE A 1 417 ? -2.998 -32.5 -32.781 1 96.25 417 ILE A C 1
ATOM 3296 O O . ILE A 1 417 ? -2.969 -33.719 -32.594 1 96.25 417 ILE A O 1
ATOM 3300 N N . GLU A 1 418 ? -2.393 -31.891 -33.75 1 96.31 418 GLU A N 1
ATOM 3301 C CA . GLU A 1 418 ? -1.607 -32.656 -34.688 1 96.31 418 GLU A CA 1
ATOM 3302 C C . GLU A 1 418 ? -0.398 -33.312 -34.031 1 96.31 418 GLU A C 1
ATOM 3304 O O . GLU A 1 418 ? -0.041 -34.438 -34.344 1 96.31 418 GLU A O 1
ATOM 3309 N N . SER A 1 419 ? 0.217 -32.594 -33.188 1 96.12 419 SER A N 1
ATOM 3310 C CA . SER A 1 419 ? 1.349 -33.156 -32.438 1 96.12 419 SER A CA 1
ATOM 3311 C C . SER A 1 419 ? 0.919 -34.312 -31.578 1 96.12 419 SER A C 1
ATOM 3313 O O . SER A 1 419 ? 1.623 -35.344 -31.5 1 96.12 419 SER A O 1
ATOM 3315 N N . ILE A 1 420 ? -0.191 -34.188 -30.922 1 97.12 420 ILE A N 1
ATOM 3316 C CA . ILE A 1 420 ? -0.709 -35.25 -30.062 1 97.12 420 ILE A CA 1
ATOM 3317 C C . ILE A 1 420 ? -1.028 -36.5 -30.906 1 97.12 420 ILE A C 1
ATOM 3319 O O . ILE A 1 420 ? -0.756 -37.625 -30.5 1 97.12 420 ILE A O 1
ATOM 3323 N N . THR A 1 421 ? -1.593 -36.25 -32.031 1 96.06 421 THR A N 1
ATOM 3324 C CA . THR A 1 421 ? -1.901 -37.344 -32.938 1 96.06 421 THR A CA 1
ATOM 3325 C C . THR A 1 421 ? -0.623 -38.031 -33.438 1 96.06 421 THR A C 1
ATOM 3327 O O . THR A 1 421 ? -0.564 -39.25 -33.531 1 96.06 421 THR A O 1
ATOM 3330 N N . SER A 1 422 ? 0.337 -37.25 -33.719 1 96.31 422 SER A N 1
ATOM 3331 C CA . SER A 1 422 ? 1.618 -37.812 -34.156 1 96.31 422 SER A CA 1
ATOM 3332 C C . SER A 1 422 ? 2.25 -38.656 -33.031 1 96.31 422 SER A C 1
ATOM 3334 O O . SER A 1 422 ? 2.92 -39.656 -33.312 1 96.31 422 SER A O 1
ATOM 3336 N N . ILE A 1 423 ? 2.111 -38.219 -31.828 1 97.19 423 ILE A N 1
ATOM 3337 C CA . ILE A 1 423 ? 2.604 -38.938 -30.672 1 97.19 423 ILE A CA 1
ATOM 3338 C C . ILE A 1 423 ? 1.875 -40.281 -30.578 1 97.19 423 ILE A C 1
ATOM 3340 O O . ILE A 1 423 ? 2.496 -41.312 -30.328 1 97.19 423 ILE A O 1
ATOM 3344 N N . ALA A 1 424 ? 0.581 -40.25 -30.781 1 96.5 424 ALA A N 1
ATOM 3345 C CA . ALA A 1 424 ? -0.226 -41.469 -30.719 1 96.5 424 ALA A CA 1
ATOM 3346 C C . ALA A 1 424 ? 0.154 -42.438 -31.844 1 96.5 424 ALA A C 1
ATOM 3348 O O . ALA A 1 424 ? 0.222 -43.656 -31.609 1 96.5 424 ALA A O 1
ATOM 3349 N N . VAL A 1 425 ? 0.392 -41.938 -33 1 95.44 425 VAL A N 1
ATOM 3350 C CA . VAL A 1 425 ? 0.762 -42.781 -34.156 1 95.44 425 VAL A CA 1
ATOM 3351 C C . VAL A 1 425 ? 2.117 -43.438 -33.906 1 95.44 425 VAL A C 1
ATOM 3353 O O . VAL A 1 425 ? 2.295 -44.625 -34.156 1 95.44 425 VAL A O 1
ATOM 3356 N N . GLU A 1 426 ? 3.008 -42.688 -33.406 1 95 426 GLU A N 1
ATOM 3357 C CA . GLU A 1 426 ? 4.324 -43.219 -33.094 1 95 426 GLU A CA 1
ATOM 3358 C C . GLU A 1 426 ? 4.23 -44.312 -32.031 1 95 426 GLU A C 1
ATOM 3360 O O . GLU A 1 426 ? 4.922 -45.312 -32.094 1 95 426 GLU A O 1
ATOM 3365 N N . ALA A 1 427 ? 3.439 -44.062 -31.016 1 95.69 427 ALA A N 1
ATOM 3366 C CA . ALA A 1 427 ? 3.27 -45.031 -29.922 1 95.69 427 ALA A CA 1
ATOM 3367 C C . ALA A 1 427 ? 2.631 -46.312 -30.406 1 95.69 427 ALA A C 1
ATOM 3369 O O . ALA A 1 427 ? 2.836 -47.375 -29.812 1 95.69 427 ALA A O 1
ATOM 3370 N N . ASN A 1 428 ? 1.869 -46.219 -31.453 1 93.12 428 ASN A N 1
ATOM 3371 C CA . ASN A 1 428 ? 1.169 -47.375 -32 1 93.12 428 ASN A CA 1
ATOM 3372 C C . ASN A 1 428 ? 2.062 -48.188 -32.938 1 93.12 428 ASN A C 1
ATOM 3374 O O . ASN A 1 428 ? 1.77 -49.344 -33.25 1 93.12 428 ASN A O 1
ATOM 3378 N N . LYS A 1 429 ? 3.127 -47.688 -33.344 1 90.88 429 LYS A N 1
ATOM 3379 C CA . LYS A 1 429 ? 4.023 -48.375 -34.281 1 90.88 429 LYS A CA 1
ATOM 3380 C C . LYS A 1 429 ? 4.629 -49.625 -33.625 1 90.88 429 LYS A C 1
ATOM 3382 O O . LYS A 1 429 ? 4.68 -49.75 -32.406 1 90.88 429 LYS A O 1
ATOM 3387 N N . HIS A 1 430 ? 5.109 -50.531 -34.406 1 86.62 430 HIS A N 1
ATOM 3388 C CA . HIS A 1 430 ? 5.566 -51.875 -33.969 1 86.62 430 HIS A CA 1
ATOM 3389 C C . HIS A 1 430 ? 6.801 -51.781 -33.094 1 86.62 430 HIS A C 1
ATOM 3391 O O . HIS A 1 430 ? 7.047 -52.656 -32.25 1 86.62 430 HIS A O 1
ATOM 3397 N N . ASP A 1 431 ? 7.449 -50.688 -33.219 1 85.56 431 ASP A N 1
ATOM 3398 C CA . ASP A 1 431 ? 8.68 -50.562 -32.438 1 85.56 431 ASP A CA 1
ATOM 3399 C C . ASP A 1 431 ? 8.367 -50.188 -30.984 1 85.56 431 ASP A C 1
ATOM 3401 O O . ASP A 1 431 ? 9.148 -50.531 -30.078 1 85.56 431 ASP A O 1
ATOM 3405 N N . LEU A 1 432 ? 7.281 -49.469 -30.719 1 91.62 432 LEU A N 1
ATOM 3406 C CA . LEU A 1 432 ? 6.977 -49.031 -29.375 1 91.62 432 LEU A CA 1
ATOM 3407 C C . LEU A 1 432 ? 5.785 -49.781 -28.797 1 91.62 432 LEU A C 1
ATOM 3409 O O . LEU A 1 432 ? 5.863 -50.344 -27.703 1 91.62 432 LEU A O 1
ATOM 3413 N N . CYS A 1 433 ? 4.672 -49.938 -29.531 1 92.75 433 CYS A N 1
ATOM 3414 C CA . CYS A 1 433 ? 3.443 -50.625 -29.141 1 92.75 433 CYS A CA 1
ATOM 3415 C C . CYS A 1 433 ? 3.029 -50.219 -27.719 1 92.75 433 CYS A C 1
ATOM 3417 O O . CYS A 1 433 ? 2.787 -51.094 -26.875 1 92.75 433 CYS A O 1
ATOM 3419 N N . ASN A 1 434 ? 3.08 -49 -27.469 1 95.25 434 ASN A N 1
ATOM 3420 C CA . ASN A 1 434 ? 2.615 -48.469 -26.203 1 95.25 434 ASN A CA 1
ATOM 3421 C C . ASN A 1 434 ? 1.137 -48.094 -26.25 1 95.25 434 ASN A C 1
ATOM 3423 O O . ASN A 1 434 ? 0.795 -46.938 -26.453 1 95.25 434 ASN A O 1
ATOM 3427 N N . PHE A 1 435 ? 0.323 -48.969 -25.984 1 93 435 PHE A N 1
ATOM 3428 C CA . PHE A 1 435 ? -1.117 -48.781 -26.094 1 93 435 PHE A CA 1
ATOM 3429 C C . PHE A 1 435 ? -1.637 -47.938 -24.938 1 93 435 PHE A C 1
ATOM 3431 O O . PHE A 1 435 ? -2.705 -47.312 -25.031 1 93 435 PHE A O 1
ATOM 3438 N N . HIS A 1 436 ? -0.897 -47.938 -23.828 1 92.38 436 HIS A N 1
ATOM 3439 C CA . HIS A 1 436 ? -1.241 -47.062 -22.703 1 92.38 436 HIS A CA 1
ATOM 3440 C C . HIS A 1 436 ? -1.225 -45.594 -23.125 1 92.38 436 HIS A C 1
ATOM 3442 O O . HIS A 1 436 ? -2.135 -44.844 -22.781 1 92.38 436 HIS A O 1
ATOM 3448 N N . LEU A 1 437 ? -0.219 -45.188 -23.859 1 95.12 437 LEU A N 1
ATOM 3449 C CA . LEU A 1 437 ? -0.084 -43.812 -24.359 1 95.12 437 LEU A CA 1
ATOM 3450 C C . LEU A 1 437 ? -1.084 -43.531 -25.469 1 95.12 437 LEU A C 1
ATOM 3452 O O . LEU A 1 437 ? -1.64 -42.438 -25.547 1 95.12 437 LEU A O 1
ATOM 3456 N N . VAL A 1 438 ? -1.258 -44.5 -26.359 1 93.81 438 VAL A N 1
ATOM 3457 C CA . VAL A 1 438 ? -2.209 -44.344 -27.453 1 93.81 438 VAL A CA 1
ATOM 3458 C C . VAL A 1 438 ? -3.592 -44 -26.891 1 93.81 438 VAL A C 1
ATOM 3460 O O . VAL A 1 438 ? -4.254 -43.094 -27.375 1 93.81 438 VAL A O 1
ATOM 3463 N N . MET A 1 439 ? -3.943 -44.719 -25.875 1 89.5 439 MET A N 1
ATOM 3464 C CA . MET A 1 439 ? -5.262 -44.5 -25.281 1 89.5 439 MET A CA 1
ATOM 3465 C C . MET A 1 439 ? -5.34 -43.156 -24.578 1 89.5 439 MET A C 1
ATOM 3467 O O . MET A 1 439 ? -6.395 -42.531 -24.562 1 89.5 439 MET A O 1
ATOM 3471 N N . ALA A 1 440 ? -4.297 -42.812 -23.953 1 91.88 440 ALA A N 1
ATOM 3472 C CA . ALA A 1 440 ? -4.262 -41.469 -23.328 1 91.88 440 ALA A CA 1
ATOM 3473 C C . ALA A 1 440 ? -4.48 -40.375 -24.359 1 91.88 440 ALA A C 1
ATOM 3475 O O . ALA A 1 440 ? -5.215 -39.406 -24.109 1 91.88 440 ALA A O 1
ATOM 3476 N N . CYS A 1 441 ? -3.816 -40.469 -25.5 1 93.69 441 CYS A N 1
ATOM 3477 C CA . CYS A 1 441 ? -3.916 -39.5 -26.562 1 93.69 441 CYS A CA 1
ATOM 3478 C C . CYS A 1 441 ? -5.309 -39.469 -27.188 1 93.69 441 CYS A C 1
ATOM 3480 O O . CYS A 1 441 ? -5.891 -38.406 -27.406 1 93.69 441 CYS A O 1
ATOM 3482 N N . ILE A 1 442 ? -5.766 -40.625 -27.438 1 88.5 442 ILE A N 1
ATOM 3483 C CA . ILE A 1 442 ? -7.098 -40.75 -28.031 1 88.5 442 ILE A CA 1
ATOM 3484 C C . ILE A 1 442 ? -8.141 -40.25 -27.031 1 88.5 442 ILE A C 1
ATOM 3486 O O . ILE A 1 442 ? -9.117 -39.594 -27.406 1 88.5 442 ILE A O 1
ATOM 3490 N N . GLY A 1 443 ? -7.945 -40.656 -25.812 1 85.12 443 GLY A N 1
ATOM 3491 C CA . GLY A 1 443 ? -8.844 -40.188 -24.766 1 85.12 443 GLY A CA 1
ATOM 3492 C C . GLY A 1 443 ? -8.867 -38.688 -24.625 1 85.12 443 GLY A C 1
ATOM 3493 O O . GLY A 1 443 ? -9.93 -38.094 -24.406 1 85.12 443 GLY A O 1
ATOM 3494 N N . CYS A 1 444 ? -7.766 -38.125 -24.75 1 90.25 444 CYS A N 1
ATOM 3495 C CA . CYS A 1 444 ? -7.641 -36.656 -24.656 1 90.25 444 CYS A CA 1
ATOM 3496 C C . CYS A 1 444 ? -8.391 -35.969 -25.781 1 90.25 444 CYS A C 1
ATOM 3498 O O . CYS A 1 444 ? -9.117 -35.031 -25.562 1 90.25 444 CYS A O 1
ATOM 3500 N N . LEU A 1 445 ? -8.195 -36.406 -27 1 89.56 445 LEU A N 1
ATOM 3501 C CA . LEU A 1 445 ? -8.766 -35.75 -28.188 1 89.56 445 LEU A CA 1
ATOM 3502 C C . LEU A 1 445 ? -10.258 -36.062 -28.297 1 89.56 445 LEU A C 1
ATOM 3504 O O . LEU A 1 445 ? -10.977 -35.406 -29.047 1 89.56 445 LEU A O 1
ATOM 3508 N N . GLY A 1 446 ? -10.703 -36.969 -27.438 1 81 446 GLY A N 1
ATOM 3509 C CA . GLY A 1 446 ? -12.125 -37.281 -27.391 1 81 446 GLY A CA 1
ATOM 3510 C C . GLY A 1 446 ? -12.836 -36.688 -26.188 1 81 446 GLY A C 1
ATOM 3511 O O . GLY A 1 446 ? -14.055 -36.844 -26.047 1 81 446 GLY A O 1
ATOM 3512 N N . ASP A 1 447 ? -12.148 -36.031 -25.359 1 81.69 447 ASP A N 1
ATOM 3513 C CA . ASP A 1 447 ? -12.703 -35.438 -24.172 1 81.69 447 ASP A CA 1
ATOM 3514 C C . ASP A 1 447 ? -13.672 -34.312 -24.531 1 81.69 447 ASP A C 1
ATOM 3516 O O . ASP A 1 447 ? -13.531 -33.688 -25.594 1 81.69 447 ASP A O 1
ATOM 3520 N N . THR A 1 448 ? -14.578 -34 -23.688 1 80.56 448 THR A N 1
ATOM 3521 C CA . THR A 1 448 ? -15.656 -33.031 -23.906 1 80.56 448 THR A CA 1
ATOM 3522 C C . THR A 1 448 ? -15.094 -31.672 -24.25 1 80.56 448 THR A C 1
ATOM 3524 O O . THR A 1 448 ? -15.578 -31.016 -25.172 1 80.56 448 THR A O 1
ATOM 3527 N N . PRO A 1 449 ? -14.07 -31.297 -23.625 1 89.19 449 PRO A N 1
ATOM 3528 C CA . PRO A 1 449 ? -13.586 -29.953 -23.906 1 89.19 449 PRO A CA 1
ATOM 3529 C C . PRO A 1 449 ? -12.969 -29.828 -25.312 1 89.19 449 PRO A C 1
ATOM 3531 O O . PRO A 1 449 ? -12.859 -28.719 -25.844 1 89.19 449 PRO A O 1
ATOM 3534 N N . LEU A 1 450 ? -12.492 -30.875 -25.891 1 91.69 450 LEU A N 1
ATOM 3535 C CA . LEU A 1 450 ? -11.82 -30.812 -27.172 1 91.69 450 LEU A CA 1
ATOM 3536 C C . LEU A 1 450 ? -12.711 -31.359 -28.281 1 91.69 450 LEU A C 1
ATOM 3538 O O . LEU A 1 450 ? -12.281 -31.484 -29.438 1 91.69 450 LEU A O 1
ATOM 3542 N N . MET A 1 451 ? -13.938 -31.562 -28.016 1 86.44 451 MET A N 1
ATOM 3543 C CA . MET A 1 451 ? -14.852 -32.125 -29.016 1 86.44 451 MET A CA 1
ATOM 3544 C C . MET A 1 451 ? -15.055 -31.172 -30.172 1 86.44 451 MET A C 1
ATOM 3546 O O . MET A 1 451 ? -14.938 -29.953 -30 1 86.44 451 MET A O 1
ATOM 3550 N N . GLN A 1 452 ? -15.352 -31.672 -31.219 1 86.12 452 GLN A N 1
ATOM 3551 C CA . GLN A 1 452 ? -15.547 -30.875 -32.438 1 86.12 452 GLN A CA 1
ATOM 3552 C C . GLN A 1 452 ? -16.734 -29.938 -32.281 1 86.12 452 GLN A C 1
ATOM 3554 O O . GLN A 1 452 ? -16.75 -28.844 -32.875 1 86.12 452 GLN A O 1
ATOM 3559 N N . SER A 1 453 ? -17.703 -30.359 -31.5 1 82.38 453 SER A N 1
ATOM 3560 C CA . SER A 1 453 ? -18.875 -29.516 -31.266 1 82.38 453 SER A CA 1
ATOM 3561 C C . SER A 1 453 ? -18.5 -28.281 -30.453 1 82.38 453 SER A C 1
ATOM 3563 O O . SER A 1 453 ? -19.109 -27.219 -30.625 1 82.38 453 SER A O 1
ATOM 3565 N N . ARG A 1 454 ? -17.5 -28.453 -29.641 1 85.94 454 ARG A N 1
ATOM 3566 C CA . ARG A 1 454 ? -17.078 -27.359 -28.781 1 85.94 454 ARG A CA 1
ATOM 3567 C C . ARG A 1 454 ? -16.125 -26.422 -29.516 1 85.94 454 ARG A C 1
ATOM 3569 O O . ARG A 1 454 ? -16.156 -25.203 -29.297 1 85.94 454 ARG A O 1
ATOM 3576 N N . LEU A 1 455 ? -15.234 -27.031 -30.297 1 92.19 455 LEU A N 1
ATOM 3577 C CA . LEU A 1 455 ? -14.219 -26.25 -30.984 1 92.19 455 LEU A CA 1
ATOM 3578 C C . LEU A 1 455 ? -14.242 -26.531 -32.469 1 92.19 455 LEU A C 1
ATOM 3580 O O . LEU A 1 455 ? -13.297 -27.094 -33.031 1 92.19 455 LEU A O 1
ATOM 3584 N N . PRO A 1 456 ? -15.227 -25.984 -33.125 1 88.62 456 PRO A N 1
ATOM 3585 C CA . PRO A 1 456 ? -15.383 -26.297 -34.562 1 88.62 456 PRO A CA 1
ATOM 3586 C C . PRO A 1 456 ? -14.289 -25.672 -35.406 1 88.62 456 PRO A C 1
ATOM 3588 O O . PRO A 1 456 ? -13.781 -26.312 -36.344 1 88.62 456 PRO A O 1
ATOM 3591 N N . LEU A 1 457 ? -13.938 -24.438 -35.156 1 89.62 457 LEU A N 1
ATOM 3592 C CA . LEU A 1 457 ? -12.93 -23.75 -35.969 1 89.62 457 LEU A CA 1
ATOM 3593 C C . LEU A 1 457 ? -11.562 -24.406 -35.781 1 89.62 457 LEU A C 1
ATOM 3595 O O . LEU A 1 457 ? -10.773 -24.469 -36.75 1 89.62 457 LEU A O 1
ATOM 3599 N N . THR A 1 458 ? -11.258 -24.844 -34.625 1 93.62 458 THR A N 1
ATOM 3600 C CA . THR A 1 458 ? -9.992 -25.516 -34.344 1 93.62 458 THR A CA 1
ATOM 3601 C C . THR A 1 458 ? -9.883 -26.797 -35.156 1 93.62 458 THR A C 1
ATOM 3603 O O . THR A 1 458 ? -8.852 -27.047 -35.812 1 93.62 458 THR A O 1
ATOM 3606 N N . TRP A 1 459 ? -10.883 -27.531 -35.125 1 91.94 459 TRP A N 1
ATOM 3607 C CA . TRP A 1 459 ? -10.867 -28.812 -35.812 1 91.94 459 TRP A CA 1
ATOM 3608 C C . TRP A 1 459 ? -10.906 -28.625 -37.312 1 91.94 459 TRP A C 1
ATOM 3610 O O . TRP A 1 459 ? -10.383 -29.453 -38.062 1 91.94 459 TRP A O 1
ATOM 3620 N N . LYS A 1 460 ? -11.5 -27.516 -37.688 1 89.31 460 LYS A N 1
ATOM 3621 C CA . LYS A 1 460 ? -11.484 -27.188 -39.094 1 89.31 460 LYS A CA 1
ATOM 3622 C C . LYS A 1 460 ? -10.062 -26.922 -39.594 1 89.31 460 LYS A C 1
ATOM 3624 O O . LYS A 1 460 ? -9.734 -27.219 -40.719 1 89.31 460 LYS A O 1
ATOM 3629 N N . ASN A 1 461 ? -9.211 -26.422 -38.75 1 93.19 461 ASN A N 1
ATOM 3630 C CA . ASN A 1 461 ? -7.844 -26.047 -39.094 1 93.19 461 ASN A CA 1
ATOM 3631 C C . ASN A 1 461 ? -6.898 -27.25 -38.969 1 93.19 461 ASN A C 1
ATOM 3633 O O . ASN A 1 461 ? -5.746 -27.172 -39.406 1 93.19 461 ASN A O 1
ATOM 3637 N N . VAL A 1 462 ? -7.363 -28.375 -38.375 1 94.19 462 VAL A N 1
ATOM 3638 C CA . VAL A 1 462 ? -6.535 -29.578 -38.281 1 94.19 462 VAL A CA 1
ATOM 3639 C C . VAL A 1 462 ? -6.387 -30.219 -39.656 1 94.19 462 VAL A C 1
ATOM 3641 O O . VAL A 1 462 ? -7.371 -30.375 -40.375 1 94.19 462 VAL A O 1
ATOM 3644 N N . ARG A 1 463 ? -5.176 -30.625 -40.031 1 86.81 463 ARG A N 1
ATOM 3645 C CA . ARG A 1 463 ? -4.871 -31.203 -41.344 1 86.81 463 ARG A CA 1
ATOM 3646 C C . ARG A 1 463 ? -5.629 -32.5 -41.562 1 86.81 463 ARG A C 1
ATOM 3648 O O . ARG A 1 463 ? -5.797 -33.281 -40.625 1 86.81 463 ARG A O 1
ATOM 3655 N N . PRO A 1 464 ? -6.082 -32.75 -42.594 1 86 464 PRO A N 1
ATOM 3656 C CA . PRO A 1 464 ? -6.852 -33.969 -42.906 1 86 464 PRO A CA 1
ATOM 3657 C C . PRO A 1 464 ? -6.066 -35.25 -42.625 1 86 464 PRO A C 1
ATOM 3659 O O . PRO A 1 464 ? -6.637 -36.25 -42.219 1 86 464 PRO A O 1
ATOM 3662 N N . LYS A 1 465 ? -4.816 -35.25 -43 1 88.25 465 LYS A N 1
ATOM 3663 C CA . LYS A 1 465 ? -3.98 -36.438 -42.719 1 88.25 465 LYS A CA 1
ATOM 3664 C C . LYS A 1 465 ? -4.051 -36.812 -41.25 1 88.25 465 LYS A C 1
ATOM 3666 O O . LYS A 1 465 ? -4.172 -38 -40.906 1 88.25 465 LYS A O 1
ATOM 3671 N N . SER A 1 466 ? -3.947 -35.844 -40.438 1 91.69 466 SER A N 1
ATOM 3672 C CA . SER A 1 466 ? -3.996 -36.062 -39 1 91.69 466 SER A CA 1
ATOM 3673 C C . SER A 1 466 ? -5.367 -36.594 -38.562 1 91.69 466 SER A C 1
ATOM 3675 O O . SER A 1 466 ? -5.473 -37.438 -37.656 1 91.69 466 SER A O 1
ATOM 3677 N N . LYS A 1 467 ? -6.422 -36.125 -39.156 1 90.31 467 LYS A N 1
ATOM 3678 C CA . LYS A 1 467 ? -7.773 -36.594 -38.875 1 90.31 467 LYS A CA 1
ATOM 3679 C C . LYS A 1 467 ? -7.953 -38.062 -39.25 1 90.31 467 LYS A C 1
ATOM 3681 O O . LYS A 1 467 ? -8.586 -38.812 -38.531 1 90.31 467 LYS A O 1
ATOM 3686 N N . ALA A 1 468 ? -7.352 -38.344 -40.344 1 86.19 468 ALA A N 1
ATOM 3687 C CA . ALA A 1 468 ? -7.422 -39.719 -40.781 1 86.19 468 ALA A CA 1
ATOM 3688 C C . ALA A 1 468 ? -6.684 -40.656 -39.844 1 86.19 468 ALA A C 1
ATOM 3690 O O . ALA A 1 468 ? -7.164 -41.75 -39.531 1 86.19 468 ALA A O 1
ATOM 3691 N N . GLN A 1 469 ? -5.547 -40.219 -39.5 1 90.44 469 GLN A N 1
ATOM 3692 C CA . GLN A 1 469 ? -4.766 -41 -38.562 1 90.44 469 GLN A CA 1
ATOM 3693 C C . GLN A 1 469 ? -5.516 -41.188 -37.25 1 90.44 469 GLN A C 1
ATOM 3695 O O . GLN A 1 469 ? -5.496 -42.25 -36.656 1 90.44 469 GLN A O 1
ATOM 3700 N N . LEU A 1 470 ? -6.113 -40.156 -36.812 1 89.69 470 LEU A N 1
ATOM 3701 C CA . LEU A 1 470 ? -6.883 -40.219 -35.562 1 89.69 470 LEU A CA 1
ATOM 3702 C C . LEU A 1 470 ? -8.062 -41.156 -35.719 1 89.69 470 LEU A C 1
ATOM 3704 O O . LEU A 1 470 ? -8.391 -41.875 -34.75 1 89.69 470 LEU A O 1
ATOM 3708 N N . TYR A 1 471 ? -8.617 -41.188 -36.812 1 82.81 471 TYR A N 1
ATOM 3709 C CA . TYR A 1 471 ? -9.742 -42.062 -37.062 1 82.81 471 TYR A CA 1
ATOM 3710 C C . TYR A 1 471 ? -9.297 -43.531 -37 1 82.81 471 TYR A C 1
ATOM 3712 O O . TYR A 1 471 ? -10 -44.375 -36.438 1 82.81 471 TYR A O 1
ATOM 3720 N N . GLU A 1 472 ? -8.18 -43.812 -37.562 1 83.25 472 GLU A N 1
ATOM 3721 C CA . GLU A 1 472 ? -7.617 -45.156 -37.5 1 83.25 472 GLU A CA 1
ATOM 3722 C C . GLU A 1 472 ? -7.336 -45.562 -36.031 1 83.25 472 GLU A C 1
ATOM 3724 O O . GLU A 1 472 ? -7.613 -46.719 -35.656 1 83.25 472 GLU A O 1
ATOM 3729 N N . LEU A 1 473 ? -6.809 -44.688 -35.375 1 87.62 473 LEU A N 1
ATOM 3730 C CA . LEU A 1 473 ? -6.473 -45 -33.969 1 87.62 473 LEU A CA 1
ATOM 3731 C C . LEU A 1 473 ? -7.73 -45.156 -33.125 1 87.62 473 LEU A C 1
ATOM 3733 O O . LEU A 1 473 ? -7.766 -46 -32.25 1 87.62 473 LEU A O 1
ATOM 3737 N N . ARG A 1 474 ? -8.766 -44.438 -33.438 1 83.12 474 ARG A N 1
ATOM 3738 C CA . ARG A 1 474 ? -10.023 -44.531 -32.688 1 83.12 474 ARG A CA 1
ATOM 3739 C C . ARG A 1 474 ? -10.734 -45.844 -32.969 1 83.12 474 ARG A C 1
ATOM 3741 O O . ARG A 1 474 ? -11.555 -46.312 -32.188 1 83.12 474 ARG A O 1
ATOM 3748 N N . SER A 1 475 ? -10.406 -46.406 -34.031 1 78.81 475 SER A N 1
ATOM 3749 C CA . SER A 1 475 ? -11 -47.688 -34.375 1 78.81 475 SER A CA 1
ATOM 3750 C C . SER A 1 475 ? -10.531 -48.781 -33.438 1 78.81 475 SER A C 1
ATOM 3752 O O . SER A 1 475 ? -11.164 -49.844 -33.312 1 78.81 475 SER A O 1
ATOM 3754 N N . LEU A 1 476 ? -9.43 -48.531 -32.781 1 79.19 476 LEU A N 1
ATOM 3755 C CA . LEU A 1 476 ? -8.961 -49.469 -31.75 1 79.19 476 LEU A CA 1
ATOM 3756 C C . LEU A 1 476 ? -9.938 -49.531 -30.578 1 79.19 476 LEU A C 1
ATOM 3758 O O . LEU A 1 476 ? -9.977 -50.531 -29.859 1 79.19 476 LEU A O 1
ATOM 3762 N N . CYS A 1 477 ? -10.633 -48.438 -30.312 1 70.31 477 CYS A N 1
ATOM 3763 C CA . CYS A 1 477 ? -11.594 -48.375 -29.219 1 70.31 477 CYS A CA 1
ATOM 3764 C C . CYS A 1 477 ? -12.969 -48.875 -29.672 1 70.31 477 CYS A C 1
ATOM 3766 O O . CYS A 1 477 ? -13.508 -48.406 -30.672 1 70.31 477 CYS A O 1
ATOM 3768 N N . ASP A 1 478 ? -13.234 -50.281 -29.734 1 60.84 478 ASP A N 1
ATOM 3769 C CA . ASP A 1 478 ? -14.469 -50.875 -30.25 1 60.84 478 ASP A CA 1
ATOM 3770 C C . ASP A 1 478 ? -15.688 -50.312 -29.516 1 60.84 478 ASP A C 1
ATOM 3772 O O . ASP A 1 478 ? -15.594 -49.938 -28.344 1 60.84 478 ASP A O 1
ATOM 3776 N N . ASP A 1 479 ? -16.906 -50 -30.203 1 50.41 479 ASP A N 1
ATOM 3777 C CA . ASP A 1 479 ? -18.203 -49.5 -29.781 1 50.41 479 ASP A CA 1
ATOM 3778 C C . ASP A 1 479 ? -18.844 -50.406 -28.75 1 50.41 479 ASP A C 1
ATOM 3780 O O . ASP A 1 479 ? -19.719 -50 -28 1 50.41 479 ASP A O 1
ATOM 3784 N N . ASN A 1 480 ? -18.703 -51.688 -28.891 1 47.59 480 ASN A N 1
ATOM 3785 C CA . ASN A 1 480 ? -19.594 -52.625 -28.203 1 47.59 480 ASN A CA 1
ATOM 3786 C C . ASN A 1 480 ? -19.156 -52.875 -26.766 1 47.59 480 ASN A C 1
ATOM 3788 O O . ASN A 1 480 ? -19.703 -53.719 -26.078 1 47.59 480 ASN A O 1
ATOM 3792 N N . GLY A 1 481 ? -18.469 -52 -25.938 1 52.94 481 GLY A N 1
ATOM 3793 C CA . GLY A 1 481 ? -18.312 -52.062 -24.484 1 52.94 481 GLY A CA 1
ATOM 3794 C C . GLY A 1 481 ? -17.094 -52.875 -24.062 1 52.94 481 GLY A C 1
ATOM 3795 O O . GLY A 1 481 ? -16.625 -52.75 -22.922 1 52.94 481 GLY A O 1
ATOM 3796 N N . GLY A 1 482 ? -16.359 -53.75 -24.844 1 57.81 482 GLY A N 1
ATOM 3797 C CA . GLY A 1 482 ? -15.383 -54.656 -24.266 1 57.81 482 GLY A CA 1
ATOM 3798 C C . GLY A 1 482 ? -13.984 -54.469 -24.828 1 57.81 482 GLY A C 1
ATOM 3799 O O . GLY A 1 482 ? -13.039 -55.156 -24.422 1 57.81 482 GLY A O 1
ATOM 3800 N N . PHE A 1 483 ? -13.617 -53.406 -25.688 1 73.75 483 PHE A N 1
ATOM 3801 C CA . PHE A 1 483 ? -12.32 -53.125 -26.281 1 73.75 483 PHE A CA 1
ATOM 3802 C C . PHE A 1 483 ? -11.695 -54.375 -26.875 1 73.75 483 PHE A C 1
ATOM 3804 O O . PHE A 1 483 ? -10.523 -54.656 -26.656 1 73.75 483 PHE A O 1
ATOM 3811 N N . GLU A 1 484 ? -12.562 -55.188 -27.516 1 76.69 484 GLU A N 1
ATOM 3812 C CA . GLU A 1 484 ? -12.102 -56.469 -28.047 1 76.69 484 GLU A CA 1
ATOM 3813 C C . GLU A 1 484 ? -11.008 -56.25 -29.094 1 76.69 484 GLU A C 1
ATOM 3815 O O . GLU A 1 484 ? -10.047 -57.031 -29.141 1 76.69 484 GLU A O 1
ATOM 3820 N N . THR A 1 485 ? -11.164 -55.188 -29.875 1 82.19 485 THR A N 1
ATOM 3821 C CA . THR A 1 485 ? -10.172 -54.938 -30.922 1 82.19 485 THR A CA 1
ATOM 3822 C C . THR A 1 485 ? -8.82 -54.594 -30.312 1 82.19 485 THR A C 1
ATOM 3824 O O . THR A 1 485 ? -7.781 -55.062 -30.797 1 82.19 485 THR A O 1
ATOM 3827 N N . LEU A 1 486 ? -8.891 -53.781 -29.344 1 86.38 486 LEU A N 1
ATOM 3828 C CA . LEU A 1 486 ? -7.648 -53.438 -28.672 1 86.38 486 LEU A CA 1
ATOM 3829 C C . LEU A 1 486 ? -7.027 -54.625 -27.969 1 86.38 486 LEU A C 1
ATOM 3831 O O . LEU A 1 486 ? -5.809 -54.812 -28 1 86.38 486 LEU A O 1
ATOM 3835 N N . ARG A 1 487 ? -7.824 -55.438 -27.312 1 84.06 487 ARG A N 1
ATOM 3836 C CA . ARG A 1 487 ? -7.344 -56.625 -26.625 1 84.06 487 ARG A CA 1
ATOM 3837 C C . ARG A 1 487 ? -6.652 -57.594 -27.594 1 84.06 487 ARG A C 1
ATOM 3839 O O . ARG A 1 487 ? -5.578 -58.125 -27.297 1 84.06 487 ARG A O 1
ATOM 3846 N N . LYS A 1 488 ? -7.273 -57.844 -28.734 1 83.75 488 LYS A N 1
ATOM 3847 C CA . LYS A 1 488 ? -6.715 -58.719 -29.75 1 83.75 488 LYS A CA 1
ATOM 3848 C C . LYS A 1 488 ? -5.402 -58.188 -30.297 1 83.75 488 LYS A C 1
ATOM 3850 O O . LYS A 1 488 ? -4.441 -58.938 -30.484 1 83.75 488 LYS A O 1
ATOM 3855 N N . LYS A 1 489 ? -5.473 -56.969 -30.484 1 87.31 489 LYS A N 1
ATOM 3856 C CA . LYS A 1 489 ? -4.273 -56.344 -31.047 1 87.31 489 LYS A CA 1
ATOM 3857 C C . LYS A 1 489 ? -3.107 -56.438 -30.062 1 87.31 489 LYS A C 1
ATOM 3859 O O . LYS A 1 489 ? -1.976 -56.719 -30.469 1 87.31 489 LYS A O 1
ATOM 3864 N N . GLN A 1 490 ? -3.383 -56.125 -28.844 1 88.81 490 GLN A N 1
ATOM 3865 C CA . GLN A 1 490 ? -2.334 -56.156 -27.828 1 88.81 490 GLN A CA 1
ATOM 3866 C C . GLN A 1 490 ? -1.767 -57.562 -27.703 1 88.81 490 GLN A C 1
ATOM 3868 O O . GLN A 1 490 ? -0.561 -57.75 -27.5 1 88.81 490 GLN A O 1
ATOM 3873 N N . LEU A 1 491 ? -2.643 -58.562 -27.781 1 85.69 491 LEU A N 1
ATOM 3874 C CA . LEU A 1 491 ? -2.217 -59.969 -27.688 1 85.69 491 LEU A CA 1
ATOM 3875 C C . LEU A 1 491 ? -1.364 -60.344 -28.875 1 85.69 491 LEU A C 1
ATOM 3877 O O . LEU A 1 491 ? -0.362 -61.062 -28.734 1 85.69 491 LEU A O 1
ATOM 3881 N N . LEU A 1 492 ? -1.749 -59.875 -29.984 1 85.81 492 LEU A N 1
ATOM 3882 C CA . LEU A 1 492 ? -1.024 -60.219 -31.219 1 85.81 492 LEU A CA 1
ATOM 3883 C C . LEU A 1 492 ? 0.351 -59.562 -31.219 1 85.81 492 LEU A C 1
ATOM 3885 O O . LEU A 1 492 ? 1.344 -60.188 -31.594 1 85.81 492 LEU A O 1
ATOM 3889 N N . THR A 1 493 ? 0.31 -58.375 -30.844 1 88.44 493 THR A N 1
ATOM 3890 C CA . THR A 1 493 ? 1.564 -57.625 -30.859 1 88.44 493 THR A CA 1
ATOM 3891 C C . THR A 1 493 ? 2.508 -58.125 -29.781 1 88.44 493 THR A C 1
ATOM 3893 O O . THR A 1 493 ? 3.727 -58.125 -29.953 1 88.44 493 THR A O 1
ATOM 3896 N N . SER A 1 494 ? 2.012 -58.5 -28.641 1 87.81 494 SER A N 1
ATOM 3897 C CA . SER A 1 494 ? 2.82 -59 -27.531 1 87.81 494 SER A CA 1
ATOM 3898 C C . SER A 1 494 ? 3.58 -60.281 -27.922 1 87.81 494 SER A C 1
ATOM 3900 O O . SER A 1 494 ? 4.602 -60.625 -27.312 1 87.81 494 SER A O 1
ATOM 3902 N N . SER A 1 495 ? 3.125 -61.031 -28.906 1 81.69 495 SER A N 1
ATOM 3903 C CA . SER A 1 495 ? 3.777 -62.25 -29.328 1 81.69 495 SER A CA 1
ATOM 3904 C C . SER A 1 495 ? 4.988 -61.969 -30.219 1 81.69 495 SER A C 1
ATOM 3906 O O . SER A 1 495 ? 5.902 -62.781 -30.312 1 81.69 495 SER A O 1
ATOM 3908 N N . THR A 1 496 ? 5.008 -60.75 -30.688 1 81.62 496 THR A N 1
ATOM 3909 C CA . THR A 1 496 ? 6.055 -60.438 -31.672 1 81.62 496 THR A CA 1
ATOM 3910 C C . THR A 1 496 ? 7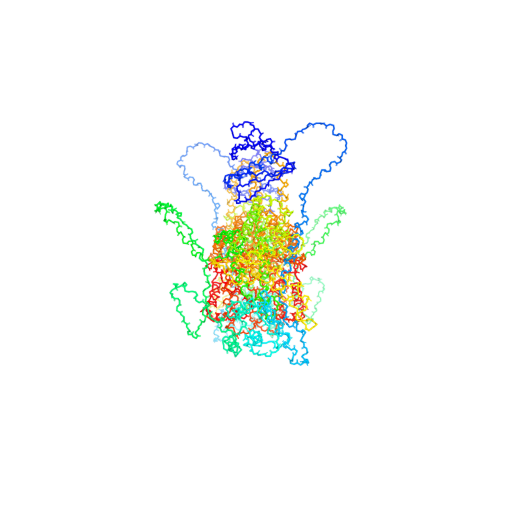.027 -59.406 -31.125 1 81.62 496 THR A C 1
ATOM 3912 O O . THR A 1 496 ? 8.211 -59.406 -31.469 1 81.62 496 THR A O 1
ATOM 3915 N N . SER A 1 497 ? 6.457 -58.562 -30.406 1 87.25 497 SER A N 1
ATOM 3916 C CA . SER A 1 497 ? 7.301 -57.438 -29.984 1 87.25 497 SER A CA 1
ATOM 3917 C C . SER A 1 497 ? 6.977 -57.031 -28.547 1 87.25 497 SER A C 1
ATOM 3919 O O . SER A 1 497 ? 6.012 -57.5 -27.953 1 87.25 497 SER A O 1
ATOM 3921 N N . ALA A 1 498 ? 7.883 -56.156 -28.031 1 88.5 498 ALA A N 1
ATOM 3922 C CA . ALA A 1 498 ? 7.613 -55.562 -26.719 1 88.5 498 ALA A CA 1
ATOM 3923 C C . ALA A 1 498 ? 6.355 -54.719 -26.75 1 88.5 498 ALA A C 1
ATOM 3925 O O . ALA A 1 498 ? 6.188 -53.875 -27.656 1 88.5 498 ALA A O 1
ATOM 3926 N N . THR A 1 499 ? 5.402 -54.938 -25.906 1 91.88 499 THR A N 1
ATOM 3927 C CA . THR A 1 499 ? 4.113 -54.25 -25.906 1 91.88 499 THR A CA 1
ATOM 3928 C C . THR A 1 499 ? 3.766 -53.75 -24.516 1 91.88 499 THR A C 1
ATOM 3930 O O . THR A 1 499 ? 3.875 -54.5 -23.531 1 91.88 499 THR A O 1
ATOM 3933 N N . LEU A 1 500 ? 3.475 -52.531 -24.438 1 93.75 500 LEU A N 1
ATOM 3934 C CA . LEU A 1 500 ? 2.932 -51.969 -23.219 1 93.75 500 LEU A CA 1
ATOM 3935 C C . LEU A 1 500 ? 1.412 -51.844 -23.297 1 93.75 500 LEU A C 1
ATOM 3937 O O . LEU A 1 500 ? 0.886 -50.906 -23.922 1 93.75 500 LEU A O 1
ATOM 3941 N N . PRO A 1 501 ? 0.757 -52.656 -22.656 1 91.75 501 PRO A N 1
ATOM 3942 C CA . PRO A 1 501 ? -0.702 -52.688 -22.781 1 91.75 501 PRO A CA 1
ATOM 3943 C C . PRO A 1 501 ? -1.382 -51.531 -22.062 1 91.75 501 PRO A C 1
ATOM 3945 O O . PRO A 1 501 ? -0.773 -50.875 -21.188 1 91.75 501 PRO A O 1
ATOM 3948 N N . PHE A 1 502 ? -2.576 -51.281 -22.516 1 90.38 502 PHE A N 1
ATOM 3949 C CA . PHE A 1 502 ? -3.434 -50.375 -21.766 1 90.38 502 PHE A CA 1
ATOM 3950 C C . PHE A 1 502 ? -3.971 -51.062 -20.5 1 90.38 502 PHE A C 1
ATOM 3952 O O . PHE A 1 502 ? -4.781 -51.969 -20.594 1 90.38 502 PHE A O 1
ATOM 3959 N N . LEU A 1 503 ? -3.553 -50.594 -19.391 1 85.19 503 LEU A N 1
ATOM 3960 C CA . LEU A 1 503 ? -3.824 -51.25 -18.125 1 85.19 503 LEU A CA 1
ATOM 3961 C C . LEU A 1 503 ? -5.301 -51.125 -17.75 1 85.19 503 LEU A C 1
ATOM 3963 O O . LEU A 1 503 ? -5.812 -51.906 -16.953 1 85.19 503 LEU A O 1
ATOM 3967 N N . GLY A 1 504 ? -5.969 -50.188 -18.359 1 82.31 504 GLY A N 1
ATOM 3968 C CA . GLY A 1 504 ? -7.387 -50.062 -18.062 1 82.31 504 GLY A CA 1
ATOM 3969 C C . GLY A 1 504 ? -8.211 -51.25 -18.5 1 82.31 504 GLY A C 1
ATOM 3970 O O . GLY A 1 504 ? -9.125 -51.656 -17.781 1 82.31 504 GLY A O 1
ATOM 3971 N N . ILE A 1 505 ? -7.906 -51.75 -19.562 1 80.19 505 ILE A N 1
ATOM 3972 C CA . ILE A 1 505 ? -8.641 -52.906 -20.078 1 80.19 505 ILE A CA 1
ATOM 3973 C C . ILE A 1 505 ? -8.312 -54.156 -19.234 1 80.19 505 ILE A C 1
ATOM 3975 O O . ILE A 1 505 ? -9.188 -54.969 -18.984 1 80.19 505 ILE A O 1
ATOM 3979 N N . ILE A 1 506 ? -7.07 -54.281 -18.844 1 83.62 506 ILE A N 1
ATOM 3980 C CA . ILE A 1 506 ? -6.648 -55.406 -18.016 1 83.62 506 ILE A CA 1
ATOM 3981 C C . ILE A 1 506 ? -7.344 -55.312 -16.656 1 83.62 506 ILE A C 1
ATOM 3983 O O . ILE A 1 506 ? -7.836 -56.344 -16.156 1 83.62 506 ILE A O 1
ATOM 3987 N N . GLY A 1 507 ? -7.379 -54.188 -16.188 1 81.69 507 GLY A N 1
ATOM 3988 C CA . GLY A 1 507 ? -8.055 -53.969 -14.906 1 81.69 507 GLY A CA 1
ATOM 3989 C C . GLY A 1 507 ? -9.531 -54.312 -14.961 1 81.69 507 GLY A C 1
ATOM 3990 O O . GLY A 1 507 ? -10.062 -54.938 -14.031 1 81.69 507 GLY A O 1
ATOM 3991 N N . SER A 1 508 ? -10.188 -53.969 -15.984 1 76.94 508 SER A N 1
ATOM 3992 C CA . SER A 1 508 ? -11.609 -54.25 -16.141 1 76.94 508 SER A CA 1
ATOM 3993 C C . SER A 1 508 ? -11.859 -55.75 -16.25 1 76.94 508 SER A C 1
ATOM 3995 O O . SER A 1 508 ? -12.844 -56.281 -15.703 1 76.94 508 SER A O 1
ATOM 3997 N N . THR A 1 509 ? -10.977 -56.406 -16.953 1 80.5 509 THR A N 1
ATOM 3998 C CA . THR A 1 509 ? -11.094 -57.844 -17.094 1 80.5 509 THR A CA 1
ATOM 3999 C C . THR A 1 509 ? -10.875 -58.562 -15.75 1 80.5 509 THR A C 1
ATOM 4001 O O . THR A 1 509 ? -11.602 -59.469 -15.398 1 80.5 509 THR A O 1
ATOM 4004 N N . LEU A 1 510 ? -9.906 -58.094 -15.062 1 83.12 510 LEU A N 1
ATOM 4005 C CA . LEU A 1 510 ? -9.594 -58.719 -13.773 1 83.12 510 LEU A CA 1
ATOM 4006 C C . LEU A 1 510 ? -10.711 -58.438 -12.766 1 83.12 510 LEU A C 1
ATOM 4008 O O . LEU A 1 510 ? -11 -59.281 -11.914 1 83.12 510 LEU A O 1
ATOM 4012 N N . GLU A 1 511 ? -11.367 -57.375 -12.898 1 80.44 511 GLU A N 1
ATOM 4013 C CA . GLU A 1 511 ? -12.469 -57.062 -11.992 1 80.44 511 GLU A CA 1
ATOM 4014 C C . GLU A 1 511 ? -13.664 -57.969 -12.234 1 80.44 511 GLU A C 1
ATOM 4016 O O . GLU A 1 511 ? -14.359 -58.344 -11.289 1 80.44 511 GLU A O 1
ATOM 4021 N N . ARG A 1 512 ? -13.875 -58.25 -13.461 1 78.25 512 ARG A N 1
ATOM 4022 C CA . ARG A 1 512 ? -14.977 -59.156 -13.797 1 78.25 512 ARG A CA 1
ATOM 4023 C C . ARG A 1 512 ? -14.727 -60.562 -13.242 1 78.25 512 ARG A C 1
ATOM 4025 O O . ARG A 1 512 ? -15.664 -61.219 -12.828 1 78.25 512 ARG A O 1
ATOM 4032 N N . LEU A 1 513 ? -13.453 -60.875 -13.164 1 80.44 513 LEU A N 1
ATOM 4033 C CA . LEU A 1 513 ? -13.086 -62.219 -12.727 1 80.44 513 LEU A CA 1
ATOM 4034 C C . LEU A 1 513 ? -12.992 -62.281 -11.211 1 80.44 513 LEU A C 1
ATOM 4036 O O . LEU A 1 513 ? -13.008 -63.375 -10.633 1 80.44 513 LEU A O 1
ATOM 4040 N N . ARG A 1 514 ? -12.953 -61.219 -10.539 1 77.25 514 ARG A N 1
ATOM 4041 C CA . ARG A 1 514 ? -12.828 -61.188 -9.086 1 77.25 514 ARG A CA 1
ATOM 4042 C C . ARG A 1 514 ? -14.117 -61.656 -8.414 1 77.25 514 ARG A C 1
ATOM 4044 O O . ARG A 1 514 ? -14.102 -62.125 -7.273 1 77.25 514 ARG A O 1
ATOM 4051 N N . ALA A 1 515 ? -15.148 -61.594 -9.07 1 74.06 515 ALA A N 1
ATOM 4052 C CA . ALA A 1 515 ? -16.453 -61.938 -8.484 1 74.06 515 ALA A CA 1
ATOM 4053 C C . ALA A 1 515 ? -16.531 -63.438 -8.164 1 74.06 515 ALA A C 1
ATOM 4055 O O . ALA A 1 515 ? -17.219 -63.844 -7.23 1 74.06 515 ALA A O 1
ATOM 4056 N N . THR A 1 516 ? -15.711 -64.312 -8.781 1 76.94 516 THR A N 1
ATOM 4057 C CA . THR A 1 516 ? -15.75 -65.75 -8.555 1 76.94 516 THR A CA 1
ATOM 4058 C C . THR A 1 516 ? -14.648 -66.125 -7.594 1 76.94 516 THR A C 1
ATOM 4060 O O . THR A 1 516 ? -13.508 -65.688 -7.695 1 76.94 516 THR A O 1
ATOM 4063 N N . PRO A 1 517 ? -15.055 -66.938 -6.609 1 81.19 517 PRO A N 1
ATOM 4064 C CA . PRO A 1 517 ? -14.023 -67.375 -5.664 1 81.19 517 PRO A CA 1
ATOM 4065 C C . PRO A 1 517 ? -13.031 -68.312 -6.273 1 81.19 517 PRO A C 1
ATOM 4067 O O . PRO A 1 517 ? -13.344 -69 -7.262 1 81.19 517 PRO A O 1
ATOM 4070 N N . TYR A 1 518 ? -11.812 -68.375 -5.777 1 83.25 518 TYR A N 1
ATOM 4071 C CA . TYR A 1 518 ? -10.758 -69.312 -6.258 1 83.25 518 TYR A CA 1
ATOM 4072 C C . TYR A 1 518 ? -11.023 -70.75 -5.828 1 83.25 518 TYR A C 1
ATOM 4074 O O . TYR A 1 518 ? -10.57 -71.688 -6.484 1 83.25 518 TYR A O 1
ATOM 4082 N N . TYR A 1 519 ? -11.68 -70.875 -4.672 1 80.81 519 TYR A N 1
ATOM 4083 C CA . TYR A 1 519 ? -11.938 -72.188 -4.094 1 80.81 519 TYR A CA 1
ATOM 4084 C C . TYR A 1 519 ? -13.422 -72.375 -3.773 1 80.81 519 TYR A C 1
ATOM 4086 O O . TYR A 1 519 ? -13.984 -71.625 -2.99 1 80.81 519 TYR A O 1
ATOM 4094 N N . ALA A 1 520 ? -14.055 -73.188 -4.629 1 74.12 520 ALA A N 1
ATOM 4095 C CA . ALA A 1 520 ? -15.469 -73.5 -4.383 1 74.12 520 ALA A CA 1
ATOM 4096 C C . ALA A 1 520 ? -15.727 -75 -4.469 1 74.12 520 ALA A C 1
ATOM 4098 O O . ALA A 1 520 ? -15.234 -75.688 -5.379 1 74.12 520 ALA A O 1
ATOM 4099 N N . GLY A 1 521 ? -16.531 -75.625 -3.576 1 71 521 GLY A N 1
ATOM 4100 C CA . GLY A 1 521 ? -16.938 -77 -3.586 1 71 521 GLY A CA 1
ATOM 4101 C C . GLY A 1 521 ? -15.766 -78 -3.467 1 71 521 GLY A C 1
ATOM 4102 O O . GLY A 1 521 ? -15.711 -79 -4.164 1 71 521 GLY A O 1
ATOM 4103 N N . ASN A 1 522 ? -14.664 -77.688 -2.787 1 73.06 522 ASN A N 1
ATOM 4104 C CA . ASN A 1 522 ? -13.477 -78.438 -2.512 1 73.06 522 ASN A CA 1
ATOM 4105 C C . ASN A 1 522 ? -12.602 -78.625 -3.754 1 73.06 522 ASN A C 1
ATOM 4107 O O . ASN A 1 522 ? -11.859 -79.562 -3.883 1 73.06 522 ASN A O 1
ATOM 4111 N N . LYS A 1 523 ? -12.82 -77.75 -4.773 1 79.62 523 LYS A N 1
ATOM 4112 C CA . LYS A 1 523 ? -11.984 -77.75 -5.969 1 79.62 523 LYS A CA 1
ATOM 4113 C C . LYS A 1 523 ? -11.445 -76.375 -6.281 1 79.62 523 LYS A C 1
ATOM 4115 O O . LYS A 1 523 ? -12.109 -75.375 -6.008 1 79.62 523 LYS A O 1
ATOM 4120 N N . ILE A 1 524 ? -10.25 -76.312 -6.621 1 83.94 524 ILE A N 1
ATOM 4121 C CA . ILE A 1 524 ? -9.633 -75.062 -7.066 1 83.94 524 ILE A CA 1
ATOM 4122 C C . ILE A 1 524 ? -10.172 -74.688 -8.445 1 83.94 524 ILE A C 1
ATOM 4124 O O . ILE A 1 524 ? -10.258 -75.562 -9.344 1 83.94 524 ILE A O 1
ATOM 4128 N N . ASP A 1 525 ? -10.656 -73.5 -8.641 1 85.81 525 ASP A N 1
ATOM 4129 C CA . ASP A 1 525 ? -11.164 -73.062 -9.93 1 85.81 525 ASP A CA 1
ATOM 4130 C C . ASP A 1 525 ? -10.016 -72.75 -10.898 1 85.81 525 ASP A C 1
ATOM 4132 O O . ASP A 1 525 ? -9.539 -71.625 -10.984 1 85.81 525 ASP A O 1
ATOM 4136 N N . VAL A 1 526 ? -9.586 -73.75 -11.602 1 86.44 526 VAL A N 1
ATOM 4137 C CA . VAL A 1 526 ? -8.453 -73.688 -12.523 1 86.44 526 VAL A CA 1
ATOM 4138 C C . VAL A 1 526 ? -8.828 -72.812 -13.727 1 86.44 526 VAL A C 1
ATOM 4140 O O . VAL A 1 526 ? -7.969 -72.125 -14.289 1 86.44 526 VAL A O 1
ATOM 4143 N N . GLU A 1 527 ? -10.078 -72.812 -14.055 1 86.06 527 GLU A N 1
ATOM 4144 C CA . GLU A 1 527 ? -10.523 -72 -15.188 1 86.06 527 GLU A CA 1
ATOM 4145 C C . GLU A 1 527 ? -10.328 -70.5 -14.906 1 86.06 527 GLU A C 1
ATOM 4147 O O . GLU A 1 527 ? -9.906 -69.75 -15.781 1 86.06 527 GLU A O 1
ATOM 4152 N N . LYS A 1 528 ? -10.688 -70.062 -13.68 1 88.38 528 LYS A N 1
ATOM 4153 C CA . LYS A 1 528 ? -10.477 -68.688 -13.289 1 88.38 528 LYS A CA 1
ATOM 4154 C C . LYS A 1 528 ? -9 -68.312 -13.359 1 88.38 528 LYS A C 1
ATOM 4156 O O . LYS A 1 528 ? -8.648 -67.25 -13.859 1 88.38 528 LYS A O 1
ATOM 4161 N N . MET A 1 529 ? -8.164 -69.188 -12.875 1 89.69 529 MET A N 1
ATOM 4162 C CA . MET A 1 529 ? -6.727 -68.875 -12.867 1 89.69 529 MET A CA 1
ATOM 4163 C C . MET A 1 529 ? -6.188 -68.812 -14.289 1 89.69 529 MET A C 1
ATOM 4165 O O . MET A 1 529 ? -5.34 -67.938 -14.57 1 89.69 529 MET A O 1
ATOM 4169 N N . GLU A 1 530 ? -6.715 -69.688 -15.156 1 89.94 530 GLU A N 1
ATOM 4170 C CA . GLU A 1 530 ? -6.285 -69.625 -16.547 1 89.94 530 GLU A CA 1
ATOM 4171 C C . GLU A 1 530 ? -6.711 -68.375 -17.234 1 89.94 530 GLU A C 1
ATOM 4173 O O . GLU A 1 530 ? -5.93 -67.75 -17.969 1 89.94 530 GLU A O 1
ATOM 4178 N N . ARG A 1 531 ? -7.906 -67.938 -16.984 1 88.81 531 ARG A N 1
ATOM 4179 C CA . ARG A 1 531 ? -8.414 -66.75 -17.594 1 88.81 531 ARG A CA 1
ATOM 4180 C C . ARG A 1 531 ? -7.66 -65.5 -17.078 1 88.81 531 ARG A C 1
ATOM 4182 O O . ARG A 1 531 ? -7.41 -64.562 -17.828 1 88.81 531 ARG A O 1
ATOM 4189 N N . GLN A 1 532 ? -7.336 -65.438 -15.812 1 89.5 532 GLN A N 1
ATOM 4190 C CA . GLN A 1 532 ? -6.566 -64.375 -15.234 1 89.5 532 GLN A CA 1
ATOM 4191 C C . GLN A 1 532 ? -5.16 -64.312 -15.82 1 89.5 532 GLN A C 1
ATOM 4193 O O . GLN A 1 532 ? -4.629 -63.219 -16.078 1 89.5 532 GLN A O 1
ATOM 4198 N N . TYR A 1 533 ? -4.605 -65.438 -15.977 1 91.38 533 TYR A N 1
ATOM 4199 C CA . TYR A 1 533 ? -3.279 -65.5 -16.578 1 91.38 533 TYR A CA 1
ATOM 4200 C C . TYR A 1 533 ? -3.324 -65 -18.016 1 91.38 533 TYR A C 1
ATOM 4202 O O . TYR A 1 533 ? -2.424 -64.25 -18.469 1 91.38 533 TYR A O 1
ATOM 4210 N N . GLU A 1 534 ? -4.328 -65.438 -18.734 1 87.56 534 GLU A N 1
ATOM 4211 C CA . GLU A 1 534 ? -4.457 -64.938 -20.109 1 87.56 534 GLU A CA 1
ATOM 4212 C C . GLU A 1 534 ? -4.551 -63.438 -20.188 1 87.56 534 GLU A C 1
ATOM 4214 O O . GLU A 1 534 ? -4.008 -62.812 -21.109 1 87.56 534 GLU A O 1
ATOM 4219 N N . ALA A 1 535 ? -5.238 -62.875 -19.297 1 86.88 535 ALA A N 1
ATOM 4220 C CA . ALA A 1 535 ? -5.379 -61.406 -19.25 1 86.88 535 ALA A CA 1
ATOM 4221 C C . ALA A 1 535 ? -4.047 -60.75 -18.906 1 86.88 535 ALA A C 1
ATOM 4223 O O . ALA A 1 535 ? -3.77 -59.656 -19.375 1 86.88 535 ALA A O 1
ATOM 4224 N N . LEU A 1 536 ? -3.172 -61.406 -18.172 1 91.5 536 LEU A N 1
ATOM 4225 C CA . LEU A 1 536 ? -1.944 -60.781 -17.672 1 91.5 536 LEU A CA 1
ATOM 4226 C C . LEU A 1 536 ? -0.751 -61.188 -18.531 1 91.5 536 LEU A C 1
ATOM 4228 O O . LEU A 1 536 ? 0.374 -60.75 -18.297 1 91.5 536 LEU A O 1
ATOM 4232 N N . ARG A 1 537 ? -1.038 -62 -19.484 1 90 537 ARG A N 1
ATOM 4233 C CA . ARG A 1 537 ? 0.029 -62.469 -20.375 1 90 537 ARG A CA 1
ATOM 4234 C C . ARG A 1 537 ? 0.708 -61.281 -21.062 1 90 537 ARG A C 1
ATOM 4236 O O . ARG A 1 537 ? 1.93 -61.281 -21.219 1 90 537 ARG A O 1
ATOM 4243 N N . VAL A 1 538 ? -0.105 -60.344 -21.391 1 90.06 538 VAL A N 1
ATOM 4244 C CA . VAL A 1 538 ? 0.418 -59.156 -22.078 1 90.06 538 VAL A CA 1
ATOM 4245 C C . VAL A 1 538 ? 1.307 -58.344 -21.141 1 90.06 538 VAL A C 1
ATOM 4247 O O . VAL A 1 538 ? 2.322 -57.781 -21.547 1 90.06 538 VAL A O 1
ATOM 4250 N N . VAL A 1 539 ? 0.928 -58.281 -19.891 1 91.62 539 VAL A N 1
ATOM 4251 C CA . VAL A 1 539 ? 1.714 -57.562 -18.891 1 91.62 539 VAL A CA 1
ATOM 4252 C C . VAL A 1 539 ? 3.041 -58.312 -18.656 1 91.62 539 VAL A C 1
ATOM 4254 O O . VAL A 1 539 ? 4.078 -57.656 -18.469 1 91.62 539 VAL A O 1
ATOM 4257 N N . GLU A 1 540 ? 2.957 -59.625 -18.609 1 91.06 540 GLU A N 1
ATOM 4258 C CA . GLU A 1 540 ? 4.18 -60.438 -18.469 1 91.06 540 GLU A CA 1
ATOM 4259 C C . GLU A 1 540 ? 5.172 -60.094 -19.594 1 91.06 540 GLU A C 1
ATOM 4261 O O . GLU A 1 540 ? 6.371 -59.969 -19.344 1 91.06 540 GLU A O 1
ATOM 4266 N N . ASN A 1 541 ? 4.625 -60 -20.75 1 90.19 541 ASN A N 1
ATOM 4267 C CA . ASN A 1 541 ? 5.465 -59.625 -21.875 1 90.19 541 ASN A CA 1
ATOM 4268 C C . ASN A 1 541 ? 6.125 -58.281 -21.672 1 90.19 541 ASN A C 1
ATOM 4270 O O . ASN A 1 541 ? 7.297 -58.094 -22 1 90.19 541 ASN A O 1
ATOM 4274 N N . ALA A 1 542 ? 5.379 -57.344 -21.234 1 91.19 542 ALA A N 1
ATOM 4275 C CA . ALA A 1 542 ? 5.883 -56 -21.016 1 91.19 542 ALA A CA 1
ATOM 4276 C C . ALA A 1 542 ? 6.992 -55.969 -19.969 1 91.19 542 ALA A C 1
ATOM 4278 O O . ALA A 1 542 ? 7.902 -55.156 -20.047 1 91.19 542 ALA A O 1
ATOM 4279 N N . LEU A 1 543 ? 6.93 -56.812 -19.016 1 90.94 543 LEU A N 1
ATOM 4280 C CA . LEU A 1 543 ? 7.898 -56.844 -17.922 1 90.94 543 LEU A CA 1
ATOM 4281 C C . LEU A 1 543 ? 9.188 -57.531 -18.359 1 90.94 543 LEU A C 1
ATOM 4283 O O . LEU A 1 543 ? 10.258 -57.25 -17.828 1 90.94 543 LEU A O 1
ATOM 4287 N N . VAL A 1 544 ? 9.078 -58.438 -19.266 1 86.75 544 VAL A N 1
ATOM 4288 C CA . VAL A 1 544 ? 10.234 -59.25 -19.688 1 86.75 544 VAL A CA 1
ATOM 4289 C C . VAL A 1 544 ? 11.047 -58.469 -20.719 1 86.75 544 VAL A C 1
ATOM 4291 O O . VAL A 1 544 ? 12.273 -58.562 -20.734 1 86.75 544 VAL A O 1
ATOM 4294 N N . HIS A 1 545 ? 10.367 -57.656 -21.469 1 85.88 545 HIS A N 1
ATOM 4295 C CA . HIS A 1 545 ? 11.055 -56.938 -22.531 1 85.88 545 HIS A CA 1
ATOM 4296 C C . HIS A 1 545 ? 11.453 -55.531 -22.094 1 85.88 545 HIS A C 1
ATOM 4298 O O . HIS A 1 545 ? 10.797 -54.938 -21.234 1 85.88 545 HIS A O 1
ATOM 4304 N N . SER A 1 546 ? 12.633 -55.094 -22.656 1 83.56 546 SER A N 1
ATOM 4305 C CA . SER A 1 546 ? 13.094 -53.719 -22.344 1 83.56 546 SER A CA 1
ATOM 4306 C C . SER A 1 546 ? 13.203 -52.875 -23.609 1 83.56 546 SER A C 1
ATOM 4308 O O . SER A 1 546 ? 13.312 -53.406 -24.719 1 83.56 546 SER A O 1
ATOM 4310 N N . TYR A 1 547 ? 12.922 -51.656 -23.484 1 87.06 547 TYR A N 1
ATOM 4311 C CA . TYR A 1 547 ? 13.078 -50.688 -24.578 1 87.06 547 TYR A CA 1
ATOM 4312 C C . TYR A 1 547 ? 14.484 -50.094 -24.594 1 87.06 547 TYR A C 1
ATOM 4314 O O . TYR A 1 547 ? 15.047 -49.781 -23.547 1 87.06 547 TYR A O 1
ATOM 4322 N N . ARG A 1 548 ? 15.203 -50 -25.734 1 81.69 548 ARG A N 1
ATOM 4323 C CA . ARG A 1 548 ? 16.594 -49.562 -25.859 1 81.69 548 ARG A CA 1
ATOM 4324 C C . ARG A 1 548 ? 16.656 -48.094 -26.328 1 81.69 548 ARG A C 1
ATOM 4326 O O . ARG A 1 548 ? 17.078 -47.812 -27.453 1 81.69 548 ARG A O 1
ATOM 4333 N N . PHE A 1 549 ? 15.898 -47.219 -25.703 1 86.88 549 PHE A N 1
ATOM 4334 C CA . PHE A 1 549 ? 15.984 -45.781 -26.062 1 86.88 549 PHE A CA 1
ATOM 4335 C C . PHE A 1 549 ? 16.797 -45.031 -25.016 1 86.88 549 PHE A C 1
ATOM 4337 O O . PHE A 1 549 ? 16.906 -45.469 -23.875 1 86.88 549 PHE A O 1
ATOM 4344 N N . GLU A 1 550 ? 17.5 -43.969 -25.453 1 87.75 550 GLU A N 1
ATOM 4345 C CA . GLU A 1 550 ? 18.203 -43.062 -24.531 1 87.75 550 GLU A CA 1
ATOM 4346 C C . GLU A 1 550 ? 17.219 -42.156 -23.797 1 87.75 550 GLU A C 1
ATOM 4348 O O . GLU A 1 550 ? 16.328 -41.562 -24.422 1 87.75 550 GLU A O 1
ATOM 4353 N N . ALA A 1 551 ? 17.328 -42.156 -22.516 1 89.81 551 ALA A N 1
ATOM 4354 C CA . ALA A 1 551 ? 16.453 -41.344 -21.688 1 89.81 551 ALA A CA 1
ATOM 4355 C C . ALA A 1 551 ? 16.891 -39.875 -21.688 1 89.81 551 ALA A C 1
ATOM 4357 O O . ALA A 1 551 ? 18.094 -39.594 -21.578 1 89.81 551 ALA A O 1
ATOM 4358 N N . HIS A 1 552 ? 16.078 -39.031 -22.062 1 92.19 552 HIS A N 1
ATOM 4359 C CA . HIS A 1 552 ? 16.281 -37.594 -21.891 1 92.19 552 HIS A CA 1
ATOM 4360 C C . HIS A 1 552 ? 15.938 -37.156 -20.469 1 92.19 552 HIS A C 1
ATOM 4362 O O . HIS A 1 552 ? 14.758 -37.125 -20.094 1 92.19 552 HIS A O 1
ATOM 4368 N N . SER A 1 553 ? 16.797 -36.75 -19.703 1 90.56 553 SER A N 1
ATOM 4369 C CA . SER A 1 553 ? 16.641 -36.531 -18.266 1 90.56 553 SER A CA 1
ATOM 4370 C C . SER A 1 553 ? 15.602 -35.438 -17.984 1 90.56 553 SER A C 1
ATOM 4372 O O . SER A 1 553 ? 14.758 -35.625 -17.109 1 90.56 553 SER A O 1
ATOM 4374 N N . ASP A 1 554 ? 15.633 -34.344 -18.75 1 88 554 ASP A N 1
ATOM 4375 C CA . ASP A 1 554 ? 14.688 -33.25 -18.516 1 88 554 ASP A CA 1
ATOM 4376 C C . ASP A 1 554 ? 13.258 -33.688 -18.812 1 88 554 ASP A C 1
ATOM 4378 O O . ASP A 1 554 ? 12.328 -33.344 -18.078 1 88 554 ASP A O 1
ATOM 4382 N N . CYS A 1 555 ? 13.086 -34.438 -19.797 1 91.25 555 CYS A N 1
ATOM 4383 C CA . CYS A 1 555 ? 11.75 -34.875 -20.156 1 91.25 555 CYS A CA 1
ATOM 4384 C C . CYS A 1 555 ? 11.234 -35.906 -19.141 1 91.25 555 CYS A C 1
ATOM 4386 O O . CYS A 1 555 ? 10.055 -35.875 -18.766 1 91.25 555 CYS A O 1
ATOM 4388 N N . GLN A 1 556 ? 12.125 -36.781 -18.641 1 92.25 556 GLN A N 1
ATOM 4389 C CA . GLN A 1 556 ? 11.719 -37.75 -17.641 1 92.25 556 GLN A CA 1
ATOM 4390 C C . GLN A 1 556 ? 11.328 -37.062 -16.328 1 92.25 556 GLN A C 1
ATOM 4392 O O . GLN A 1 556 ? 10.367 -37.5 -15.68 1 92.25 556 GLN A O 1
ATOM 4397 N N . ASN A 1 557 ? 12.062 -36.062 -16.031 1 89.19 557 ASN A N 1
ATOM 4398 C CA . ASN A 1 557 ? 11.727 -35.312 -14.828 1 89.19 557 ASN A CA 1
ATOM 4399 C C . ASN A 1 557 ? 10.391 -34.562 -14.984 1 89.19 557 ASN A C 1
ATOM 4401 O O . ASN A 1 557 ? 9.617 -34.469 -14.031 1 89.19 557 ASN A O 1
ATOM 4405 N N . PHE A 1 558 ? 10.227 -34.062 -16.125 1 89.69 558 PHE A N 1
ATOM 4406 C CA . PHE A 1 558 ? 8.953 -33.406 -16.422 1 89.69 558 PHE A CA 1
ATOM 4407 C C . PHE A 1 558 ? 7.797 -34.375 -16.234 1 89.69 558 PHE A C 1
ATOM 4409 O O . PHE A 1 558 ? 6.789 -34.031 -15.609 1 89.69 558 PHE A O 1
ATOM 4416 N N . LEU A 1 559 ? 7.945 -35.531 -16.797 1 92.19 559 LEU A N 1
ATOM 4417 C CA . LEU A 1 559 ? 6.898 -36.531 -16.703 1 92.19 559 LEU A CA 1
ATOM 4418 C C . LEU A 1 559 ? 6.688 -36.969 -15.266 1 92.19 559 LEU A C 1
ATOM 4420 O O . LEU A 1 559 ? 5.555 -37.25 -14.852 1 92.19 559 LEU A O 1
ATOM 4424 N N . ASN A 1 560 ? 7.723 -37.031 -14.562 1 89.69 560 ASN A N 1
ATOM 4425 C CA . ASN A 1 560 ? 7.617 -37.375 -13.156 1 89.69 560 ASN A CA 1
ATOM 4426 C C . ASN A 1 560 ? 6.91 -36.281 -12.359 1 89.69 560 ASN A C 1
ATOM 4428 O O . ASN A 1 560 ? 6.18 -36.594 -11.406 1 89.69 560 ASN A O 1
ATOM 4432 N N . ASN A 1 561 ? 7.125 -35.031 -12.758 1 84.69 561 ASN A N 1
ATOM 4433 C CA . ASN A 1 561 ? 6.551 -33.906 -12.039 1 84.69 561 ASN A CA 1
ATOM 4434 C C . ASN A 1 561 ? 5.062 -33.75 -12.328 1 84.69 561 ASN A C 1
ATOM 4436 O O . ASN A 1 561 ? 4.344 -33.094 -11.578 1 84.69 561 ASN A O 1
ATOM 4440 N N . LEU A 1 562 ? 4.621 -34.312 -13.398 1 83.25 562 LEU A N 1
ATOM 4441 C CA . LEU A 1 562 ? 3.188 -34.281 -13.672 1 83.25 562 LEU A CA 1
ATOM 4442 C C . LEU A 1 562 ? 2.406 -34.969 -12.57 1 83.25 562 LEU A C 1
ATOM 4444 O O . LEU A 1 562 ? 1.198 -34.781 -12.43 1 83.25 562 LEU A O 1
ATOM 4448 N N . LEU A 1 563 ? 3.111 -35.688 -11.805 1 68.75 563 LEU A N 1
ATOM 4449 C CA . LEU A 1 563 ? 2.471 -36.406 -10.695 1 68.75 563 LEU A CA 1
ATOM 4450 C C . LEU A 1 563 ? 2.176 -35.438 -9.547 1 68.75 563 LEU A C 1
ATOM 4452 O O . LEU A 1 563 ? 1.332 -35.719 -8.695 1 68.75 563 LEU A O 1
ATOM 4456 N N . LEU A 1 564 ? 2.826 -34.375 -9.594 1 70.88 564 LEU A N 1
ATOM 4457 C CA . LEU A 1 564 ? 2.602 -33.375 -8.547 1 70.88 564 LEU A CA 1
ATOM 4458 C C . LEU A 1 564 ? 1.31 -32.594 -8.797 1 70.88 564 LEU A C 1
ATOM 4460 O O . LEU A 1 564 ? 0.828 -32.531 -9.93 1 70.88 564 LEU A O 1
ATOM 4464 N N . PRO A 1 565 ? 0.703 -32.219 -7.715 1 66.56 565 PRO A N 1
ATOM 4465 C CA . PRO A 1 565 ? -0.566 -31.5 -7.875 1 66.56 565 PRO A CA 1
ATOM 4466 C C . PRO A 1 565 ? -0.432 -30.25 -8.727 1 66.56 565 PRO A C 1
ATOM 4468 O O . PRO A 1 565 ? 0.464 -29.438 -8.492 1 66.56 565 PRO A O 1
ATOM 4471 N N . CYS A 1 566 ? -1.059 -30.344 -9.82 1 73.5 566 CYS A N 1
ATOM 4472 C CA . CYS A 1 566 ? -1.14 -29.203 -10.719 1 73.5 566 CYS A CA 1
ATOM 4473 C C . CYS A 1 566 ? -2.525 -28.578 -10.68 1 73.5 566 CYS A C 1
ATOM 4475 O O . CYS A 1 566 ? -3.475 -29.109 -11.258 1 73.5 566 CYS A O 1
ATOM 4477 N N . ASN A 1 567 ? -2.68 -27.516 -10.023 1 74.31 567 ASN A N 1
ATOM 4478 C CA . ASN A 1 567 ? -3.971 -26.875 -9.797 1 74.31 567 ASN A CA 1
ATOM 4479 C C . ASN A 1 567 ? -4.555 -26.312 -11.094 1 74.31 567 ASN A C 1
ATOM 4481 O O . ASN A 1 567 ? -5.762 -26.078 -11.188 1 74.31 567 ASN A O 1
ATOM 4485 N N . TYR A 1 568 ? -3.688 -26.172 -12.086 1 79.44 568 TYR A N 1
ATOM 4486 C CA . TYR A 1 568 ? -4.195 -25.531 -13.297 1 79.44 568 TYR A CA 1
ATOM 4487 C C . TYR A 1 568 ? -4.82 -26.562 -14.234 1 79.44 568 TYR A C 1
ATOM 4489 O O . TYR A 1 568 ? -5.543 -26.203 -15.164 1 79.44 568 TYR A O 1
ATOM 4497 N N . ILE A 1 569 ? -4.645 -27.797 -13.984 1 83.06 569 ILE A N 1
ATOM 4498 C CA . ILE A 1 569 ? -5.125 -28.844 -14.875 1 83.06 569 ILE A CA 1
ATOM 4499 C C . ILE A 1 569 ? -6.391 -29.469 -14.297 1 83.06 569 ILE A C 1
ATOM 4501 O O . ILE A 1 569 ? -6.801 -30.562 -14.719 1 83.06 569 ILE A O 1
ATOM 4505 N N . SER A 1 570 ? -7.176 -28.766 -13.641 1 79.25 570 SER A N 1
ATOM 4506 C CA . SER A 1 570 ? -8.406 -29.312 -13.07 1 79.25 570 SER A CA 1
ATOM 4507 C C . SER A 1 570 ? -9.523 -29.344 -14.117 1 79.25 570 SER A C 1
ATOM 4509 O O . SER A 1 570 ? -9.602 -28.469 -14.977 1 79.25 570 SER A O 1
ATOM 4511 N N . THR A 1 571 ? -10.375 -30.344 -14.047 1 78.75 571 THR A N 1
ATOM 4512 C CA . THR A 1 571 ? -11.422 -30.625 -15.031 1 78.75 571 THR A CA 1
ATOM 4513 C C . THR A 1 571 ? -12.383 -29.438 -15.125 1 78.75 571 THR A C 1
ATOM 4515 O O . THR A 1 571 ? -12.727 -29 -16.219 1 78.75 571 THR A O 1
ATOM 4518 N N . PRO A 1 572 ? -12.711 -28.906 -13.984 1 76.88 572 PRO A N 1
ATOM 4519 C CA . PRO A 1 572 ? -13.656 -27.797 -14.109 1 76.88 572 PRO A CA 1
ATOM 4520 C C . PRO A 1 572 ? -13.055 -26.578 -14.82 1 76.88 572 PRO A C 1
ATOM 4522 O O . PRO A 1 572 ? -13.742 -25.906 -15.586 1 76.88 572 PRO A O 1
ATOM 4525 N N . ASN A 1 573 ? -11.852 -26.422 -14.633 1 82.06 573 ASN A N 1
ATOM 4526 C CA . ASN A 1 573 ? -11.18 -25.281 -15.273 1 82.06 573 ASN A CA 1
ATOM 4527 C C . ASN A 1 573 ? -11.039 -25.5 -16.781 1 82.06 573 ASN A C 1
ATOM 4529 O O . ASN A 1 573 ? -11.156 -24.547 -17.562 1 82.06 573 ASN A O 1
ATOM 4533 N N . LEU A 1 574 ? -10.812 -26.703 -17.094 1 87.94 574 LEU A N 1
ATOM 4534 C CA . LEU A 1 574 ? -10.648 -27.016 -18.516 1 87.94 574 LEU A CA 1
ATOM 4535 C C . LEU A 1 574 ? -11.977 -26.891 -19.25 1 87.94 574 LEU A C 1
ATOM 4537 O O . LEU A 1 574 ? -12.016 -26.406 -20.391 1 87.94 574 LEU A O 1
ATOM 4541 N N . GLN A 1 575 ? -13.039 -27.266 -18.562 1 85.56 575 GLN A N 1
ATOM 4542 C CA . GLN A 1 575 ? -14.359 -27.125 -19.172 1 85.56 575 GLN A CA 1
ATOM 4543 C C . GLN A 1 575 ? -14.727 -25.656 -19.359 1 85.56 575 GLN A C 1
ATOM 4545 O O . GLN A 1 575 ? -15.258 -25.281 -20.406 1 85.56 575 GLN A O 1
ATOM 4550 N N . LYS A 1 576 ? -14.453 -24.922 -18.391 1 83.38 576 LYS A N 1
ATOM 4551 C CA . LYS A 1 576 ? -14.758 -23.5 -18.484 1 83.38 576 LYS A CA 1
ATOM 4552 C C . LYS A 1 576 ? -13.977 -22.828 -19.609 1 83.38 576 LYS A C 1
ATOM 4554 O O . LYS A 1 576 ? -14.516 -22 -20.328 1 83.38 576 LYS A O 1
ATOM 4559 N N . ARG A 1 577 ? -12.711 -23.141 -19.688 1 88.62 577 ARG A N 1
ATOM 4560 C CA . ARG A 1 577 ? -11.875 -22.594 -20.75 1 88.62 577 ARG A CA 1
ATOM 4561 C C . ARG A 1 577 ? -12.398 -23 -22.125 1 88.62 577 ARG A C 1
ATOM 4563 O O . ARG A 1 577 ? -12.398 -22.188 -23.062 1 88.62 577 ARG A O 1
ATOM 4570 N N . SER A 1 578 ? -12.812 -24.203 -22.219 1 89.81 578 SER A N 1
ATOM 4571 C CA . SER A 1 578 ? -13.359 -24.703 -23.484 1 89.81 578 SER A CA 1
ATOM 4572 C C . SER A 1 578 ? -14.609 -23.938 -23.875 1 89.81 578 SER A C 1
ATOM 4574 O O . SER A 1 578 ? -14.797 -23.609 -25.062 1 89.81 578 SER A O 1
ATOM 4576 N N . ILE A 1 579 ? -15.43 -23.625 -22.891 1 86.06 579 ILE A N 1
ATOM 4577 C CA . ILE A 1 579 ? -16.656 -22.875 -23.156 1 86.06 579 ILE A CA 1
ATOM 4578 C C . ILE A 1 579 ? -16.297 -21.469 -23.594 1 86.06 579 ILE A C 1
ATOM 4580 O O . ILE A 1 579 ? -16.953 -20.906 -24.484 1 86.06 579 ILE A O 1
ATOM 4584 N N . GLU A 1 580 ? -15.344 -20.953 -22.984 1 85.56 580 GLU A N 1
ATOM 4585 C CA . GLU A 1 580 ? -14.875 -19.625 -23.375 1 85.56 580 GLU A CA 1
ATOM 4586 C C . GLU A 1 580 ? -14.367 -19.609 -24.812 1 85.56 580 GLU A C 1
ATOM 4588 O O . GLU A 1 580 ? -14.641 -18.672 -25.547 1 85.56 580 GLU A O 1
ATOM 4593 N N . LEU A 1 581 ? -13.594 -20.562 -25.141 1 89 581 LEU A N 1
ATOM 4594 C CA . LEU A 1 581 ? -13.055 -20.656 -26.5 1 89 581 LEU A CA 1
ATOM 4595 C C . LEU A 1 581 ? -14.164 -20.875 -27.516 1 89 581 LEU A C 1
ATOM 4597 O O . LEU A 1 581 ? -14.094 -20.375 -28.641 1 89 581 LEU A O 1
ATOM 4601 N N . GLN A 1 582 ? -15.172 -21.609 -27.094 1 87.88 582 GLN A N 1
ATOM 4602 C CA . GLN A 1 582 ? -16.312 -21.844 -27.969 1 87.88 582 GLN A CA 1
ATOM 4603 C C . GLN A 1 582 ? -17.016 -20.531 -28.312 1 87.88 582 GLN A C 1
ATOM 4605 O O . GLN A 1 582 ? -17.375 -20.297 -29.469 1 87.88 582 GLN A O 1
ATOM 4610 N N . THR A 1 583 ? -17.203 -19.734 -27.312 1 83.06 583 THR A N 1
ATOM 4611 C CA . THR A 1 583 ? -17.844 -18.453 -27.516 1 83.06 583 THR A CA 1
ATOM 4612 C C . THR A 1 583 ? -17 -17.562 -28.406 1 83.06 583 THR A C 1
ATOM 4614 O O . THR A 1 583 ? -17.516 -16.844 -29.266 1 83.06 583 THR A O 1
ATOM 4617 N N . ASN A 1 584 ? -15.703 -17.641 -28.266 1 83.19 584 ASN A N 1
ATOM 4618 C CA . ASN A 1 584 ? -14.789 -16.859 -29.078 1 83.19 584 ASN A CA 1
ATOM 4619 C C . ASN A 1 584 ? -14.82 -17.312 -30.547 1 83.19 584 ASN A C 1
ATOM 4621 O O . ASN A 1 584 ? -14.766 -16.484 -31.453 1 83.19 584 ASN A O 1
ATOM 4625 N N . GLU A 1 585 ? -14.734 -18.562 -30.672 1 85.56 585 GLU A N 1
ATOM 4626 C CA . GLU A 1 585 ? -14.75 -19.094 -32.031 1 85.56 585 GLU A CA 1
ATOM 4627 C C . GLU A 1 585 ? -16.078 -18.797 -32.719 1 85.56 585 GLU A C 1
ATOM 4629 O O . GLU A 1 585 ? -16.109 -18.547 -33.938 1 85.56 585 GLU A O 1
ATOM 4634 N N . ALA A 1 586 ? -17.156 -18.828 -31.953 1 79.75 586 ALA A N 1
ATOM 4635 C CA . ALA A 1 586 ? -18.469 -18.5 -32.5 1 79.75 586 ALA A CA 1
ATOM 4636 C C . ALA A 1 586 ? -18.516 -17.047 -32.969 1 79.75 586 ALA A C 1
ATOM 4638 O O . ALA A 1 586 ? -19.094 -16.75 -34 1 79.75 586 ALA A O 1
ATOM 4639 N N . HIS A 1 587 ? -17.938 -16.25 -32.188 1 77.12 587 HIS A N 1
ATOM 4640 C CA . HIS A 1 587 ? -17.891 -14.828 -32.531 1 77.12 587 HIS A CA 1
ATOM 4641 C C . HIS A 1 587 ? -17.047 -14.609 -33.781 1 77.12 587 HIS A C 1
ATOM 4643 O O . HIS A 1 587 ? -17.375 -13.758 -34.625 1 77.12 587 HIS A O 1
ATOM 4649 N N . GLN A 1 588 ? -15.914 -15.281 -33.875 1 73.75 588 GLN A N 1
ATOM 4650 C CA . GLN A 1 588 ? -15.031 -15.164 -35.031 1 73.75 588 GLN A CA 1
ATOM 4651 C C . GLN A 1 588 ? -15.711 -15.688 -36.281 1 73.75 588 GLN A C 1
ATOM 4653 O O . GLN A 1 588 ? -15.516 -15.133 -37.375 1 73.75 588 GLN A O 1
ATOM 4658 N N . MET A 1 589 ? -16.391 -16.672 -36.188 1 71.69 589 MET A N 1
ATOM 4659 C CA . MET A 1 589 ? -17.078 -17.281 -37.312 1 71.69 589 MET A CA 1
ATOM 4660 C C . MET A 1 589 ? -18.219 -16.391 -37.812 1 71.69 589 MET A C 1
ATOM 4662 O O . MET A 1 589 ? -18.531 -16.375 -39 1 71.69 589 MET A O 1
ATOM 4666 N N . GLN A 1 590 ? -18.891 -15.672 -36.844 1 58 590 GLN A N 1
ATOM 4667 C CA . GLN A 1 590 ? -19.969 -14.758 -37.219 1 58 590 GLN A CA 1
ATOM 4668 C C . GLN A 1 590 ? -19.438 -13.578 -38.031 1 58 590 GLN A C 1
ATOM 4670 O O . GLN A 1 590 ? -20.078 -13.133 -39 1 58 590 GLN A O 1
ATOM 4675 N N . PHE A 1 591 ? -18.312 -13.031 -37.594 1 51.91 591 PHE A N 1
ATOM 4676 C CA . PHE A 1 591 ? -17.781 -11.898 -38.344 1 51.91 591 PHE A CA 1
ATOM 4677 C C . PHE A 1 591 ? -17.266 -12.328 -39.719 1 51.91 591 PHE A C 1
ATOM 4679 O O . PHE A 1 591 ? -17.281 -11.547 -40.656 1 51.91 591 PHE A O 1
ATOM 4686 N N . CYS A 1 592 ? -16.656 -13.422 -39.906 1 45.16 592 CYS A N 1
ATOM 4687 C CA . CYS A 1 592 ? -16.156 -13.844 -41.219 1 45.16 592 CYS A CA 1
ATOM 4688 C C . CYS A 1 592 ? -17.297 -13.992 -42.219 1 45.16 592 CYS A C 1
ATOM 4690 O O . CYS A 1 592 ? -17.078 -13.906 -43.438 1 45.16 592 CYS A O 1
ATOM 4692 N N . VAL A 1 593 ? -18.5 -14.375 -41.938 1 38.59 593 VAL A N 1
ATOM 4693 C CA . VAL A 1 593 ? -19.531 -14.547 -42.969 1 38.59 593 VAL A CA 1
ATOM 4694 C C . VAL A 1 593 ? -19.922 -13.188 -43.562 1 38.59 593 VAL A C 1
ATOM 4696 O O . VAL A 1 593 ? -20.312 -13.094 -44.719 1 38.59 593 VAL A O 1
ATOM 4699 N N . ALA A 1 594 ? -20.062 -12.141 -42.781 1 35.38 594 ALA A N 1
ATOM 4700 C CA . ALA A 1 594 ? -20.688 -10.984 -43.438 1 35.38 594 ALA A CA 1
ATOM 4701 C C . ALA A 1 594 ? -19.766 -10.367 -44.469 1 35.38 594 ALA A C 1
ATOM 4703 O O . ALA A 1 594 ? -20.219 -9.883 -45.531 1 35.38 594 ALA A O 1
ATOM 4704 N N . SER A 1 595 ? -18.531 -9.766 -44.094 1 35.09 595 SER A N 1
ATOM 4705 C CA . SER A 1 595 ? -17.938 -8.844 -45.031 1 35.09 595 SER A CA 1
ATOM 4706 C C . SER A 1 595 ? -17.281 -9.586 -46.188 1 35.09 595 SER A C 1
ATOM 4708 O O . SER A 1 595 ? -16.297 -10.297 -46 1 35.09 595 SER A O 1
ATOM 4710 N N . PHE A 1 596 ? -17.828 -10.156 -47.188 1 32.72 596 PHE A N 1
ATOM 4711 C CA . PHE A 1 596 ? -17.281 -10.531 -48.5 1 32.72 596 PHE A CA 1
ATOM 4712 C C . PHE A 1 596 ? -16.312 -9.469 -49 1 32.72 596 PHE A C 1
ATOM 4714 O O . PHE A 1 596 ? -15.469 -9.742 -49.844 1 32.72 596 PHE A O 1
ATOM 4721 N N . GLY A 1 597 ? -16.797 -8.18 -49.438 1 32.41 597 GLY A N 1
ATOM 4722 C CA . GLY A 1 597 ? -15.969 -7.254 -50.188 1 32.41 597 GLY A CA 1
ATOM 4723 C C . GLY A 1 597 ? -14.648 -6.949 -49.5 1 32.41 597 GLY A C 1
ATOM 4724 O O . GLY A 1 597 ? -13.594 -6.957 -50.125 1 32.41 597 GLY A O 1
ATOM 4725 N N . ASP A 1 598 ? -14.672 -5.84 -48.688 1 30.86 598 ASP A N 1
ATOM 4726 C CA . ASP A 1 598 ? -13.438 -5.215 -48.219 1 30.86 598 ASP A CA 1
ATOM 4727 C C . ASP A 1 598 ? -12.625 -6.188 -47.375 1 30.86 598 ASP A C 1
ATOM 4729 O O . ASP A 1 598 ? -13.188 -7.035 -46.688 1 30.86 598 ASP A O 1
ATOM 4733 N N . LEU A 1 599 ? -11.312 -6.441 -47.875 1 30.83 599 LEU A N 1
ATOM 4734 C CA . LEU A 1 599 ? -10.234 -7.191 -47.25 1 30.83 599 LEU A CA 1
ATOM 4735 C C . LEU A 1 599 ? -10.281 -7.031 -45.719 1 30.83 599 LEU A C 1
ATOM 4737 O O . LEU A 1 599 ? -10.328 -5.91 -45.219 1 30.83 599 LEU A O 1
ATOM 4741 N N . PRO A 1 600 ? -10.82 -7.922 -45.125 1 31.67 600 PRO A N 1
ATOM 4742 C CA . PRO A 1 600 ? -10.844 -7.781 -43.656 1 31.67 600 PRO A CA 1
ATOM 4743 C C . PRO A 1 600 ? -9.508 -7.32 -43.094 1 31.67 600 PRO A C 1
ATOM 4745 O O . PRO A 1 600 ? -8.453 -7.801 -43.5 1 31.67 600 PRO A O 1
ATOM 4748 N N . ARG A 1 601 ? -9.383 -6.039 -42.844 1 30.59 601 ARG A N 1
ATOM 4749 C CA . ARG A 1 601 ? -8.195 -5.574 -42.156 1 30.59 601 ARG A CA 1
ATOM 4750 C C . ARG A 1 601 ? -7.727 -6.594 -41.125 1 30.59 601 ARG A C 1
ATOM 4752 O O . ARG A 1 601 ? -8.547 -7.164 -40.406 1 30.59 601 ARG A O 1
ATOM 4759 N N . ARG A 1 602 ? -6.609 -7.262 -41.531 1 32.09 602 ARG A N 1
ATOM 4760 C CA . ARG A 1 602 ? -5.824 -8.094 -40.625 1 32.09 602 ARG A CA 1
ATOM 4761 C C . ARG A 1 602 ? -5.98 -7.613 -39.188 1 32.09 602 ARG A C 1
ATOM 4763 O O . ARG A 1 602 ? -5.418 -6.586 -38.781 1 32.09 602 ARG A O 1
ATOM 4770 N N . THR A 1 603 ? -7.184 -7.449 -38.844 1 31.31 603 THR A N 1
ATOM 4771 C CA . THR A 1 603 ? -7.227 -7.129 -37.438 1 31.31 603 THR A CA 1
ATOM 4772 C C . THR A 1 603 ? -6.305 -8.055 -36.625 1 31.31 603 THR A C 1
ATOM 4774 O O . THR A 1 603 ? -6.488 -9.273 -36.656 1 31.31 603 THR A O 1
ATOM 4777 N N . SER A 1 604 ? -4.973 -7.816 -36.719 1 32.38 604 SER A N 1
ATOM 4778 C CA . SER A 1 604 ? -3.852 -8.453 -36.031 1 32.38 604 SER A CA 1
ATOM 4779 C C . SER A 1 604 ? -4.328 -9.25 -34.844 1 32.38 604 SER A C 1
ATOM 4781 O O . SER A 1 604 ? -4.043 -10.445 -34.719 1 32.38 604 SER A O 1
ATOM 4783 N N . LYS A 1 605 ? -3.717 -8.727 -33.594 1 34.03 605 LYS A N 1
ATOM 4784 C CA . LYS A 1 605 ? -3.615 -9.406 -32.281 1 34.03 605 LYS A CA 1
ATOM 4785 C C . LYS A 1 605 ? -4.988 -9.859 -31.797 1 34.03 605 LYS A C 1
ATOM 4787 O O . LYS A 1 605 ? -5.848 -9.031 -31.5 1 34.03 605 LYS A O 1
ATOM 4792 N N . SER A 1 606 ? -5.707 -10.617 -32.312 1 36.66 606 SER A N 1
ATOM 4793 C CA . SER A 1 606 ? -6.875 -11.305 -31.781 1 36.66 606 SER A CA 1
ATOM 4794 C C . SER A 1 606 ? -6.785 -11.453 -30.266 1 36.66 606 SER A C 1
ATOM 4796 O O . SER A 1 606 ? -6.156 -12.391 -29.766 1 36.66 606 SER A O 1
ATOM 4798 N N . SER A 1 607 ? -6.277 -10.578 -29.641 1 40.44 607 SER A N 1
ATOM 4799 C CA . SER A 1 607 ? -6.172 -10.43 -28.203 1 40.44 607 SER A CA 1
ATOM 4800 C C . SER A 1 607 ? -7.418 -10.961 -27.5 1 40.44 607 SER A C 1
ATOM 4802 O O . SER A 1 607 ? -8.539 -10.727 -27.953 1 40.44 607 SER A O 1
ATOM 4804 N N . GLU A 1 608 ? -7.457 -12.219 -27.078 1 48.53 608 GLU A N 1
ATOM 4805 C CA . GLU A 1 608 ? -8.477 -12.609 -26.125 1 48.53 608 GLU A CA 1
ATOM 4806 C C . GLU A 1 608 ? -9.141 -11.383 -25.484 1 48.53 608 GLU A C 1
ATOM 4808 O O . GLU A 1 608 ? -8.539 -10.719 -24.641 1 48.53 608 GLU A O 1
ATOM 4813 N N . GLN A 1 609 ? -9.836 -10.539 -26.219 1 51.94 609 GLN A N 1
ATOM 4814 C CA . GLN A 1 609 ? -10.414 -9.203 -26.125 1 51.94 609 GLN A CA 1
ATOM 4815 C C . GLN A 1 609 ? -10.914 -8.922 -24.703 1 51.94 609 GLN A C 1
ATOM 4817 O O . GLN A 1 609 ? -10.773 -7.805 -24.203 1 51.94 609 GLN A O 1
ATOM 4822 N N . ASN A 1 610 ? -11.617 -10.039 -24.031 1 63.94 610 ASN A N 1
ATOM 4823 C CA . ASN A 1 610 ? -12.359 -9.609 -22.844 1 63.94 610 ASN A CA 1
ATOM 4824 C C . ASN A 1 610 ? -11.633 -10 -21.562 1 63.94 610 ASN A C 1
ATOM 4826 O O . ASN A 1 610 ? -12.203 -9.914 -20.469 1 63.94 610 ASN A O 1
ATOM 4830 N N . ARG A 1 611 ? -10.32 -10.594 -21.859 1 79.25 611 ARG A N 1
ATOM 4831 C CA . ARG A 1 611 ? -9.641 -10.984 -20.641 1 79.25 611 ARG A CA 1
ATOM 4832 C C . ARG A 1 611 ? -8.539 -9.984 -20.281 1 79.25 611 ARG A C 1
ATOM 4834 O O . ARG A 1 611 ? -7.898 -9.422 -21.172 1 79.25 611 ARG A O 1
ATOM 4841 N N . ILE A 1 612 ? -8.422 -9.82 -19.078 1 84.12 612 ILE A N 1
ATOM 4842 C CA . ILE A 1 612 ? -7.363 -8.945 -18.594 1 84.12 612 ILE A CA 1
ATOM 4843 C C . ILE A 1 612 ? -6.039 -9.703 -18.578 1 84.12 612 ILE A C 1
ATOM 4845 O O . ILE A 1 612 ? -5 -9.156 -18.953 1 84.12 612 ILE A O 1
ATOM 4849 N N . MET A 1 613 ? -6.145 -11.008 -18.203 1 86.56 613 MET A N 1
ATOM 4850 C CA . MET A 1 613 ? -4.973 -11.875 -18.125 1 86.56 613 MET A CA 1
ATOM 4851 C C . MET A 1 613 ? -5.109 -13.062 -19.078 1 86.56 613 MET A C 1
ATOM 4853 O O . MET A 1 613 ? -6.117 -13.766 -19.062 1 86.56 613 MET A O 1
ATOM 4857 N N . PRO A 1 614 ? -4.07 -13.172 -19.859 1 85.38 614 PRO A N 1
ATOM 4858 C CA . PRO A 1 614 ? -4.133 -14.359 -20.719 1 85.38 614 PRO A CA 1
ATOM 4859 C C . PRO A 1 614 ? -4.289 -15.656 -19.938 1 85.38 614 PRO A C 1
ATOM 4861 O O . PRO A 1 614 ? -3.863 -15.734 -18.781 1 85.38 614 PRO A O 1
ATOM 4864 N N . PHE A 1 615 ? -4.887 -16.594 -20.531 1 88.56 615 PHE A N 1
ATOM 4865 C CA . PHE A 1 615 ? -5.219 -17.844 -19.859 1 88.56 615 PHE A CA 1
ATOM 4866 C C . PHE A 1 615 ? -3.963 -18.531 -19.312 1 88.56 615 PHE A C 1
ATOM 4868 O O . PHE A 1 615 ? -3.965 -19.047 -18.203 1 88.56 615 PHE A O 1
ATOM 4875 N N . THR A 1 616 ? -2.863 -18.531 -20.062 1 87.62 616 THR A N 1
ATOM 4876 C CA . THR A 1 616 ? -1.632 -19.172 -19.625 1 87.62 616 THR A CA 1
ATOM 4877 C C . THR A 1 616 ? -1.066 -18.469 -18.391 1 87.62 616 THR A C 1
ATOM 4879 O O . THR A 1 616 ? -0.483 -19.109 -17.516 1 87.62 616 THR A O 1
ATOM 4882 N N . HIS A 1 617 ? -1.252 -17.203 -18.328 1 88.06 617 HIS A N 1
ATOM 4883 C CA . HIS A 1 617 ? -0.787 -16.453 -17.172 1 88.06 617 HIS A CA 1
ATOM 4884 C C . HIS A 1 617 ? -1.609 -16.797 -15.93 1 88.06 617 HIS A C 1
ATOM 4886 O O . HIS A 1 617 ? -1.072 -16.875 -14.82 1 88.06 617 HIS A O 1
ATOM 4892 N N . SER A 1 618 ? -2.916 -16.953 -16.156 1 88.62 618 SER A N 1
ATOM 4893 C CA . SER A 1 618 ? -3.783 -17.359 -15.047 1 88.62 618 SER A CA 1
ATOM 4894 C C . SER A 1 618 ? -3.393 -18.719 -14.508 1 88.62 618 SER A C 1
ATOM 4896 O O . SER A 1 618 ? -3.447 -18.953 -13.297 1 88.62 618 SER A O 1
ATOM 4898 N N . CYS A 1 619 ? -3.004 -19.578 -15.406 1 89 619 CYS A N 1
ATOM 4899 C CA . CYS A 1 619 ? -2.598 -20.922 -14.992 1 89 619 CYS A CA 1
ATOM 4900 C C . CYS A 1 619 ? -1.274 -20.875 -14.234 1 89 619 CYS A C 1
ATOM 4902 O O . CYS A 1 619 ? -1.074 -21.625 -13.281 1 89 619 CYS A O 1
ATOM 4904 N N . ALA A 1 620 ? -0.371 -20.047 -14.695 1 87.44 620 ALA A N 1
ATOM 4905 C CA . ALA A 1 620 ? 0.904 -19.906 -14 1 87.44 620 ALA A CA 1
ATOM 4906 C C . ALA A 1 620 ? 0.694 -19.391 -12.578 1 87.44 620 ALA A C 1
ATOM 4908 O O . ALA A 1 620 ? 1.388 -19.828 -11.648 1 87.44 620 ALA A O 1
ATOM 4909 N N . LEU A 1 621 ? -0.244 -18.531 -12.43 1 88.88 621 LEU A N 1
ATOM 4910 C CA . LEU A 1 621 ? -0.542 -17.984 -11.109 1 88.88 621 LEU A CA 1
ATOM 4911 C C . LEU A 1 621 ? -1.105 -19.062 -10.195 1 88.88 621 LEU A C 1
ATOM 4913 O O . LEU A 1 621 ? -0.808 -19.094 -9 1 88.88 621 LEU A O 1
ATOM 4917 N N . LEU A 1 622 ? -1.946 -19.875 -10.766 1 87.56 622 LEU A N 1
ATOM 4918 C CA . LEU A 1 622 ? -2.545 -20.953 -9.984 1 87.56 622 LEU A CA 1
ATOM 4919 C C . LEU A 1 622 ? -1.481 -21.922 -9.508 1 87.56 622 LEU A C 1
ATOM 4921 O O . LEU A 1 622 ? -1.633 -22.547 -8.453 1 87.56 622 LEU A O 1
ATOM 4925 N N . GLN A 1 623 ? -0.396 -22 -10.25 1 84.88 623 GLN A N 1
ATOM 4926 C CA . GLN A 1 623 ? 0.673 -22.922 -9.898 1 84.88 623 GLN A CA 1
ATOM 4927 C C . GLN A 1 623 ? 1.596 -22.328 -8.844 1 84.88 623 GLN A C 1
ATOM 4929 O O . GLN A 1 623 ? 2.096 -23.047 -7.973 1 84.88 623 GLN A O 1
ATOM 4934 N N . ILE A 1 624 ? 1.771 -21.078 -8.883 1 84.56 624 ILE A N 1
ATOM 4935 C CA . ILE A 1 624 ? 2.785 -20.453 -8.039 1 84.56 624 ILE A CA 1
ATOM 4936 C C . ILE A 1 624 ? 2.176 -20.062 -6.695 1 84.56 624 ILE A C 1
ATOM 4938 O O . ILE A 1 624 ? 2.84 -20.156 -5.66 1 84.56 624 ILE A O 1
ATOM 4942 N N . LEU A 1 625 ? 0.967 -19.594 -6.75 1 87.56 625 LEU A N 1
ATOM 4943 C CA . LEU A 1 625 ? 0.352 -19.109 -5.52 1 87.56 625 LEU A CA 1
ATOM 4944 C C . LEU A 1 625 ? -0.784 -20.031 -5.082 1 87.56 625 LEU A C 1
ATOM 4946 O O . LEU A 1 625 ? -1.696 -20.312 -5.863 1 87.56 625 LEU A O 1
ATOM 4950 N N . ASP A 1 626 ? -0.741 -20.344 -3.879 1 83 626 ASP A N 1
ATOM 4951 C CA . ASP A 1 626 ? -1.745 -21.281 -3.379 1 83 626 ASP A CA 1
ATOM 4952 C C . ASP A 1 626 ? -2.961 -20.531 -2.828 1 83 626 ASP A C 1
ATOM 4954 O O . ASP A 1 626 ? -4.086 -21.031 -2.91 1 83 626 ASP A O 1
ATOM 4958 N N . SER A 1 627 ? -2.742 -19.328 -2.391 1 88.31 627 SER A N 1
ATOM 4959 C CA . SER A 1 627 ? -3.832 -18.609 -1.747 1 88.31 627 SER A CA 1
ATOM 4960 C C . SER A 1 627 ? -4.648 -17.812 -2.766 1 88.31 627 SER A C 1
ATOM 4962 O O . SER A 1 627 ? -4.09 -17.141 -3.633 1 88.31 627 SER A O 1
ATOM 4964 N N . ALA A 1 628 ? -6.008 -18.016 -2.654 1 89.94 628 ALA A N 1
ATOM 4965 C CA . ALA A 1 628 ? -6.91 -17.281 -3.545 1 89.94 628 ALA A CA 1
ATOM 4966 C C . ALA A 1 628 ? -6.777 -15.781 -3.357 1 89.94 628 ALA A C 1
ATOM 4968 O O . ALA A 1 628 ? -6.863 -15.016 -4.324 1 89.94 628 ALA A O 1
ATOM 4969 N N . ASN A 1 629 ? -6.523 -15.414 -2.139 1 89.5 629 ASN A N 1
ATOM 4970 C CA . ASN A 1 629 ? -6.398 -13.992 -1.85 1 89.5 629 ASN A CA 1
ATOM 4971 C C . ASN A 1 629 ? -5.203 -13.375 -2.568 1 89.5 629 ASN A C 1
ATOM 4973 O O . ASN A 1 629 ? -5.297 -12.266 -3.098 1 89.5 629 ASN A O 1
ATOM 4977 N N . GLN A 1 630 ? -4.121 -14.078 -2.588 1 91.06 630 GLN A N 1
ATOM 4978 C CA . GLN A 1 630 ? -2.916 -13.562 -3.234 1 91.06 630 GLN A CA 1
ATOM 4979 C C . GLN A 1 630 ? -3.082 -13.523 -4.75 1 91.06 630 GLN A C 1
ATOM 4981 O O . GLN A 1 630 ? -2.658 -12.562 -5.398 1 91.06 630 GLN A O 1
ATOM 4986 N N . ARG A 1 631 ? -3.748 -14.484 -5.32 1 93.5 631 ARG A N 1
ATOM 4987 C CA . ARG A 1 631 ? -3.936 -14.539 -6.766 1 93.5 631 ARG A CA 1
ATOM 4988 C C . ARG A 1 631 ? -4.836 -13.398 -7.238 1 93.5 631 ARG A C 1
ATOM 4990 O O . ARG A 1 631 ? -4.547 -12.742 -8.242 1 93.5 631 ARG A O 1
ATOM 4997 N N . LEU A 1 632 ? -5.895 -13.227 -6.449 1 94.06 632 LEU A N 1
ATOM 4998 C CA . LEU A 1 632 ? -6.828 -12.18 -6.848 1 94.06 632 LEU A CA 1
ATOM 4999 C C . LEU A 1 632 ? -6.211 -10.797 -6.645 1 94.06 632 LEU A C 1
ATOM 5001 O O . LEU A 1 632 ? -6.527 -9.859 -7.383 1 94.06 632 LEU A O 1
ATOM 5005 N N . SER A 1 633 ? -5.375 -10.664 -5.645 1 93.25 633 SER A N 1
ATOM 5006 C CA . SER A 1 633 ? -4.68 -9.391 -5.461 1 93.25 633 SER A CA 1
ATOM 5007 C C . SER A 1 633 ? -3.783 -9.078 -6.656 1 93.25 633 SER A C 1
ATOM 5009 O O . SER A 1 633 ? -3.699 -7.926 -7.09 1 93.25 633 SER A O 1
ATOM 5011 N N . VAL A 1 634 ? -3.098 -10.102 -7.203 1 93.06 634 VAL A N 1
ATOM 5012 C CA . VAL A 1 634 ? -2.244 -9.898 -8.367 1 93.06 634 VAL A CA 1
ATOM 5013 C C . VAL A 1 634 ? -3.098 -9.539 -9.578 1 93.06 634 VAL A C 1
ATOM 5015 O O . VAL A 1 634 ? -2.705 -8.711 -10.398 1 93.06 634 VAL A O 1
ATOM 5018 N N . TRP A 1 635 ? -4.238 -10.18 -9.672 1 93.56 635 TRP A N 1
ATOM 5019 C CA . TRP A 1 635 ? -5.145 -9.883 -10.773 1 93.56 635 TRP A CA 1
ATOM 5020 C C . TRP A 1 635 ? -5.621 -8.43 -10.719 1 93.56 635 TRP A C 1
ATOM 5022 O O . TRP A 1 635 ? -5.699 -7.758 -11.75 1 93.56 635 TRP A O 1
ATOM 5032 N N . VAL A 1 636 ? -5.961 -7.961 -9.5 1 93.38 636 VAL A N 1
ATOM 5033 C CA . VAL A 1 636 ? -6.418 -6.582 -9.352 1 93.38 636 VAL A CA 1
ATOM 5034 C C . VAL A 1 636 ? -5.289 -5.621 -9.703 1 93.38 636 VAL A C 1
ATOM 5036 O O . VAL A 1 636 ? -5.531 -4.559 -10.289 1 93.38 636 VAL A O 1
ATOM 5039 N N . GLU A 1 637 ? -4.074 -5.945 -9.336 1 91.81 637 GLU A N 1
ATOM 5040 C CA . GLU A 1 637 ? -2.922 -5.121 -9.688 1 91.81 637 GLU A CA 1
ATOM 5041 C C . GLU A 1 637 ? -2.789 -4.984 -11.203 1 91.81 637 GLU A C 1
ATOM 5043 O O . GLU A 1 637 ? -2.488 -3.9 -11.711 1 91.81 637 GLU A O 1
ATOM 5048 N N . LEU A 1 638 ? -3.037 -6.066 -11.93 1 90.25 638 LEU A N 1
ATOM 5049 C CA . LEU A 1 638 ? -2.947 -6.047 -13.383 1 90.25 638 LEU A CA 1
ATOM 5050 C C . LEU A 1 638 ? -4.078 -5.223 -13.992 1 90.25 638 LEU A C 1
ATOM 5052 O O . LEU A 1 638 ? -3.883 -4.547 -15 1 90.25 638 LEU A O 1
ATOM 5056 N N . LEU A 1 639 ? -5.199 -5.352 -13.367 1 89.75 639 LEU A N 1
ATOM 5057 C CA . LEU A 1 639 ? -6.359 -4.598 -13.828 1 89.75 639 LEU A CA 1
ATOM 5058 C C . LEU A 1 639 ? -6.098 -3.096 -13.758 1 89.75 639 LEU A C 1
ATOM 5060 O O . LEU A 1 639 ? -6.48 -2.35 -14.664 1 89.75 639 LEU A O 1
ATOM 5064 N N . LEU A 1 640 ? -5.43 -2.65 -12.703 1 86.38 640 LEU A N 1
ATOM 5065 C CA . LEU A 1 640 ? -5.215 -1.228 -12.461 1 86.38 640 LEU A CA 1
ATOM 5066 C C . LEU A 1 640 ? -4.094 -0.687 -13.344 1 86.38 640 LEU A C 1
ATOM 5068 O O . LEU A 1 640 ? -4.008 0.522 -13.57 1 86.38 640 LEU A O 1
ATOM 5072 N N . SER A 1 641 ? -3.221 -1.5 -13.82 1 80.62 641 SER A N 1
ATOM 5073 C CA . SER A 1 641 ? -2.117 -1.053 -14.656 1 80.62 641 SER A CA 1
ATOM 5074 C C . SER A 1 641 ? -2.6 -0.703 -16.062 1 80.62 641 SER A C 1
ATOM 5076 O O . SER A 1 641 ? -1.927 0.026 -16.797 1 80.62 641 SER A O 1
ATOM 5078 N N . ASN A 1 642 ? -3.789 -1.183 -16.375 1 77.12 642 ASN A N 1
ATOM 5079 C CA . ASN A 1 642 ? -4.336 -0.887 -17.703 1 77.12 642 ASN A CA 1
ATOM 5080 C C . ASN A 1 642 ? -5.223 0.353 -17.672 1 77.12 642 ASN A C 1
ATOM 5082 O O . ASN A 1 642 ? -6.398 0.272 -17.328 1 77.12 642 ASN A O 1
ATOM 5086 N N . GLU A 1 643 ? -4.699 1.475 -18.062 1 71.88 643 GLU A N 1
ATOM 5087 C CA . GLU A 1 643 ? -5.422 2.74 -17.984 1 71.88 643 GLU A CA 1
ATOM 5088 C C . GLU A 1 643 ? -6.527 2.801 -19.047 1 71.88 643 GLU A C 1
ATOM 5090 O O . GLU A 1 643 ? -7.488 3.559 -18.891 1 71.88 643 GLU A O 1
ATOM 5095 N N . LYS A 1 644 ? -6.293 2.064 -19.984 1 71.94 644 LYS A N 1
ATOM 5096 C CA . LYS A 1 644 ? -7.246 2.176 -21.094 1 71.94 644 LYS A CA 1
ATOM 5097 C C . LYS A 1 644 ? -8.516 1.382 -20.797 1 71.94 644 LYS A C 1
ATOM 5099 O O . LYS A 1 644 ? -9.539 1.57 -21.469 1 71.94 644 LYS A O 1
ATOM 5104 N N . SER A 1 645 ? -8.477 0.724 -19.688 1 77.19 645 SER A N 1
ATOM 5105 C CA . SER A 1 645 ? -9.664 -0.044 -19.328 1 77.19 645 SER A CA 1
ATOM 5106 C C . SER A 1 645 ? -10.711 0.839 -18.656 1 77.19 645 SER A C 1
ATOM 5108 O O . SER A 1 645 ? -10.391 1.923 -18.172 1 77.19 645 SER A O 1
ATOM 5110 N N . ALA A 1 646 ? -11.938 0.507 -18.766 1 83.12 646 ALA A N 1
ATOM 5111 C CA . ALA A 1 646 ? -13.039 1.251 -18.156 1 83.12 646 ALA A CA 1
ATOM 5112 C C . ALA A 1 646 ? -12.852 1.377 -16.641 1 83.12 646 ALA A C 1
ATOM 5114 O O . ALA A 1 646 ? -13.117 2.434 -16.062 1 83.12 646 ALA A O 1
ATOM 5115 N N . ILE A 1 647 ? -12.344 0.351 -16.078 1 88.56 647 ILE A N 1
ATOM 5116 C CA . ILE A 1 647 ? -12.156 0.375 -14.633 1 88.56 647 ILE A CA 1
ATOM 5117 C C . ILE A 1 647 ? -10.984 1.292 -14.281 1 88.56 647 ILE A C 1
ATOM 5119 O O . ILE A 1 647 ? -11.008 1.964 -13.242 1 88.56 647 ILE A O 1
ATOM 5123 N N . GLY A 1 648 ? -9.93 1.349 -15.141 1 84.88 648 GLY A N 1
ATOM 5124 C CA . GLY A 1 648 ? -8.82 2.264 -14.93 1 84.88 648 GLY A CA 1
ATOM 5125 C C . GLY A 1 648 ? -9.242 3.721 -14.914 1 84.88 648 GLY A C 1
ATOM 5126 O O . GLY A 1 648 ? -8.742 4.512 -14.117 1 84.88 648 GLY A O 1
ATOM 5127 N N . LYS A 1 649 ? -10.211 4.031 -15.711 1 85.5 649 LYS A N 1
ATOM 5128 C CA . LYS A 1 649 ? -10.719 5.398 -15.773 1 85.5 649 LYS A CA 1
ATOM 5129 C C . LYS A 1 649 ? -11.539 5.734 -14.531 1 85.5 649 LYS A C 1
ATOM 5131 O O . LYS A 1 649 ? -11.492 6.863 -14.031 1 85.5 649 LYS A O 1
ATOM 5136 N N . ILE A 1 650 ? -12.281 4.73 -14.078 1 91 650 ILE A N 1
ATOM 5137 C CA . ILE A 1 650 ? -13.078 4.922 -12.875 1 91 650 ILE A CA 1
ATOM 5138 C C . ILE A 1 650 ? -12.164 5.148 -11.68 1 91 650 ILE A C 1
ATOM 5140 O O . ILE A 1 650 ? -12.43 6.008 -10.836 1 91 650 ILE A O 1
ATOM 5144 N N . VAL A 1 651 ? -11.109 4.41 -11.633 1 91.25 651 VAL A N 1
ATOM 5145 C CA . VAL A 1 651 ? -10.188 4.527 -10.508 1 91.25 651 VAL A CA 1
ATOM 5146 C C . VAL A 1 651 ? -9.477 5.879 -10.562 1 91.25 651 VAL A C 1
ATOM 5148 O O . VAL A 1 651 ? -9.258 6.516 -9.531 1 91.25 651 VAL A O 1
ATOM 5151 N N . GLN A 1 652 ? -9.195 6.422 -11.727 1 87.5 652 GLN A N 1
ATOM 5152 C CA . GLN A 1 652 ? -8.531 7.719 -11.859 1 87.5 652 GLN A CA 1
ATOM 5153 C C . GLN A 1 652 ? -9.461 8.852 -11.453 1 87.5 652 GLN A C 1
ATOM 5155 O O . GLN A 1 652 ? -9.039 9.812 -10.805 1 87.5 652 GLN A O 1
ATOM 5160 N N . SER A 1 653 ? -10.68 8.727 -11.891 1 88.88 653 SER A N 1
ATOM 5161 C CA . SER A 1 653 ? -11.664 9.734 -11.484 1 88.88 653 SER A CA 1
ATOM 5162 C C . SER A 1 653 ? -11.898 9.695 -9.977 1 88.88 653 SER A C 1
ATOM 5164 O O . SER A 1 653 ? -12.117 10.742 -9.359 1 88.88 653 SER A O 1
ATOM 5166 N N . PHE A 1 654 ? -11.898 8.531 -9.461 1 93.19 654 PHE A N 1
ATOM 5167 C CA . PHE A 1 654 ? -12.055 8.336 -8.031 1 93.19 654 PHE A CA 1
ATOM 5168 C C . PHE A 1 654 ? -10.922 9.008 -7.262 1 93.19 654 PHE A C 1
ATOM 5170 O O . PHE A 1 654 ? -11.164 9.695 -6.27 1 93.19 654 PHE A O 1
ATOM 5177 N N . TYR A 1 655 ? -9.641 8.859 -7.719 1 90.88 655 TYR A N 1
ATOM 5178 C CA . TYR A 1 655 ? -8.492 9.484 -7.078 1 90.88 655 TYR A CA 1
ATOM 5179 C C . TYR A 1 655 ? -8.617 11.008 -7.105 1 90.88 655 TYR A C 1
ATOM 5181 O O . TYR A 1 655 ? -8.336 11.672 -6.105 1 90.88 655 TYR A O 1
ATOM 5189 N N . GLN A 1 656 ? -9.062 11.555 -8.18 1 88.38 656 GLN A N 1
ATOM 5190 C CA . GLN A 1 656 ? -9.172 13 -8.336 1 88.38 656 GLN A CA 1
ATOM 5191 C C . GLN A 1 656 ? -10.25 13.57 -7.418 1 88.38 656 GLN A C 1
ATOM 5193 O O . GLN A 1 656 ? -10.062 14.633 -6.812 1 88.38 656 GLN A O 1
ATOM 5198 N N . GLU A 1 657 ? -11.273 12.844 -7.293 1 90.06 657 GLU A N 1
ATOM 5199 C CA . GLU A 1 657 ? -12.367 13.289 -6.438 1 90.06 657 GLU A CA 1
ATOM 5200 C C . GLU A 1 657 ? -11.961 13.258 -4.965 1 90.06 657 GLU A C 1
ATOM 5202 O O . GLU A 1 657 ? -12.305 14.164 -4.203 1 90.06 657 GLU A O 1
ATOM 5207 N N . VAL A 1 658 ? -11.328 12.258 -4.582 1 91.69 658 VAL A N 1
ATOM 5208 C CA . VAL A 1 658 ? -10.922 12.125 -3.186 1 91.69 658 VAL A CA 1
ATOM 5209 C C . VAL A 1 658 ? -9.898 13.211 -2.846 1 91.69 658 VAL A C 1
ATOM 5211 O O . VAL A 1 658 ? -9.977 13.836 -1.785 1 91.69 658 VAL A O 1
ATOM 5214 N N . GLN A 1 659 ? -9.008 13.492 -3.717 1 86.38 659 GLN A N 1
ATOM 5215 C CA . GLN A 1 659 ? -7.965 14.484 -3.453 1 86.38 659 GLN A CA 1
ATOM 5216 C C . GLN A 1 659 ? -8.555 15.891 -3.373 1 86.38 659 GLN A C 1
ATOM 5218 O O . GLN A 1 659 ? -8.102 16.703 -2.572 1 86.38 659 GLN A O 1
ATOM 5223 N N . SER A 1 660 ? -9.547 16.094 -4.223 1 83.38 660 SER A N 1
ATOM 5224 C CA . SER A 1 660 ? -10.188 17.406 -4.188 1 83.38 660 SER A CA 1
ATOM 5225 C C . SER A 1 660 ? -10.969 17.609 -2.891 1 83.38 660 SER A C 1
ATOM 5227 O O . SER A 1 660 ? -11.148 18.734 -2.436 1 83.38 660 SER A O 1
ATOM 5229 N N . SER A 1 661 ? -11.336 16.5 -2.273 1 88.69 661 SER A N 1
ATOM 5230 C CA . SER A 1 661 ? -12.156 16.578 -1.067 1 88.69 661 SER A CA 1
ATOM 5231 C C . SER A 1 661 ? -11.289 16.578 0.189 1 88.69 661 SER A C 1
ATOM 5233 O O . SER A 1 661 ? -11.758 16.906 1.275 1 88.69 661 SER A O 1
ATOM 5235 N N . LEU A 1 662 ? -10.07 16.312 0.129 1 88.31 662 LEU A N 1
ATOM 5236 C CA . LEU A 1 662 ? -9.211 16.094 1.29 1 88.31 662 LEU A CA 1
ATOM 5237 C C . LEU A 1 662 ? -9.078 17.375 2.113 1 88.31 662 LEU A C 1
ATOM 5239 O O . LEU A 1 662 ? -9.102 17.328 3.346 1 88.31 662 LEU A O 1
ATOM 5243 N N . PHE A 1 663 ? -8.953 18.531 1.429 1 84.5 663 PHE A N 1
ATOM 5244 C CA . PHE A 1 663 ? -8.641 19.734 2.172 1 84.5 663 PHE A CA 1
ATOM 5245 C C . PHE A 1 663 ? -9.875 20.625 2.318 1 84.5 663 PHE A C 1
ATOM 5247 O O . PHE A 1 663 ? -9.961 21.438 3.242 1 84.5 663 PHE A O 1
ATOM 5254 N N . THR A 1 664 ? -10.836 20.422 1.448 1 82.88 664 THR A N 1
ATOM 5255 C CA . THR A 1 664 ? -11.938 21.375 1.393 1 82.88 664 THR A CA 1
ATOM 5256 C C . THR A 1 664 ? -13.203 20.797 2.021 1 82.88 664 THR A C 1
ATOM 5258 O O . THR A 1 664 ? -13.961 21.5 2.686 1 82.88 664 THR A O 1
ATOM 5261 N N . ALA A 1 665 ? -13.375 19.5 1.867 1 84.19 665 ALA A N 1
ATOM 5262 C CA . ALA A 1 665 ? -14.625 18.891 2.299 1 84.19 665 ALA A CA 1
ATOM 5263 C C . ALA A 1 665 ? -14.531 18.391 3.736 1 84.19 665 ALA A C 1
ATOM 5265 O O . ALA A 1 665 ? -13.438 18.312 4.301 1 84.19 665 ALA A O 1
ATOM 5266 N N . SER A 1 666 ? -15.703 18.188 4.293 1 85.75 666 SER A N 1
ATOM 5267 C CA . SER A 1 666 ? -15.766 17.609 5.629 1 85.75 666 SER A CA 1
ATOM 5268 C C . SER A 1 666 ? -15.352 16.141 5.609 1 85.75 666 SER A C 1
ATOM 5270 O O . SER A 1 666 ? -15.297 15.516 4.547 1 85.75 666 SER A O 1
ATOM 5272 N N . THR A 1 667 ? -14.953 15.594 6.738 1 90 667 THR A N 1
ATOM 5273 C CA . THR A 1 667 ? -14.523 14.203 6.848 1 90 667 THR A CA 1
ATOM 5274 C C . THR A 1 667 ? -15.664 13.25 6.504 1 90 667 THR A C 1
ATOM 5276 O O . THR A 1 667 ? -15.438 12.188 5.922 1 90 667 THR A O 1
ATOM 5279 N N . ALA A 1 668 ? -16.922 13.562 6.801 1 87.5 668 ALA A N 1
ATOM 5280 C CA . ALA A 1 668 ? -18.078 12.719 6.508 1 87.5 668 ALA A CA 1
ATOM 5281 C C . ALA A 1 668 ? -18.297 12.602 5 1 87.5 668 ALA A C 1
ATOM 5283 O O . ALA A 1 668 ? -18.625 11.523 4.5 1 87.5 668 ALA A O 1
ATOM 5284 N N . VAL A 1 669 ? -18.109 13.75 4.332 1 89.25 669 VAL A N 1
ATOM 5285 C CA . VAL A 1 669 ? -18.297 13.75 2.887 1 89.25 669 VAL A CA 1
ATOM 5286 C C . VAL A 1 669 ? -17.203 12.898 2.23 1 89.25 669 VAL A C 1
ATOM 5288 O O . VAL A 1 669 ? -17.484 12.125 1.313 1 89.25 669 VAL A O 1
ATOM 5291 N N . THR A 1 670 ? -15.984 13.102 2.732 1 92.38 670 THR A N 1
ATOM 5292 C CA . THR A 1 670 ? -14.891 12.297 2.191 1 92.38 670 THR A CA 1
ATOM 5293 C C . THR A 1 670 ? -15.133 10.812 2.457 1 92.38 670 THR A C 1
ATOM 5295 O O . THR A 1 670 ? -14.828 9.969 1.61 1 92.38 670 THR A O 1
ATOM 5298 N N . SER A 1 671 ? -15.68 10.445 3.617 1 93.75 671 SER A N 1
ATOM 5299 C CA . SER A 1 671 ? -15.977 9.047 3.941 1 93.75 671 SER A CA 1
ATOM 5300 C C . SER A 1 671 ? -17.047 8.477 3.014 1 93.75 671 SER A C 1
ATOM 5302 O O . SER A 1 671 ? -16.938 7.34 2.559 1 93.75 671 SER A O 1
ATOM 5304 N N . SER A 1 672 ? -18.062 9.273 2.713 1 92.56 672 SER A N 1
ATOM 5305 C CA . SER A 1 672 ? -19.109 8.812 1.813 1 92.56 672 SER A CA 1
ATOM 5306 C C . SER A 1 672 ? -18.594 8.625 0.394 1 92.56 672 SER A C 1
ATOM 5308 O O . SER A 1 672 ? -19 7.703 -0.31 1 92.56 672 SER A O 1
ATOM 5310 N N . LEU A 1 673 ? -17.734 9.555 0.014 1 93 673 LEU A N 1
ATOM 5311 C CA . LEU A 1 673 ? -17.125 9.453 -1.306 1 93 673 LEU A CA 1
ATOM 5312 C C . LEU A 1 673 ? -16.281 8.18 -1.423 1 93 673 LEU A C 1
ATOM 5314 O O . LEU A 1 673 ? -16.297 7.527 -2.469 1 93 673 LEU A O 1
ATOM 5318 N N . LEU A 1 674 ? -15.555 7.859 -0.383 1 95.94 674 LEU A N 1
ATOM 5319 C CA . LEU A 1 674 ? -14.734 6.656 -0.379 1 95.94 674 LEU A CA 1
ATOM 5320 C C . LEU A 1 674 ? -15.594 5.402 -0.42 1 95.94 674 LEU A C 1
ATOM 5322 O O . LEU A 1 674 ? -15.328 4.48 -1.194 1 95.94 674 LEU A O 1
ATOM 5326 N N . LEU A 1 675 ? -16.688 5.355 0.331 1 95.19 675 LEU A N 1
ATOM 5327 C CA . LEU A 1 675 ? -17.594 4.211 0.371 1 95.19 675 LEU A CA 1
ATOM 5328 C C . LEU A 1 675 ? -18.266 3.998 -0.981 1 95.19 675 LEU A C 1
ATOM 5330 O O . LEU A 1 675 ? -18.281 2.883 -1.507 1 95.19 675 LEU A O 1
ATOM 5334 N N . ASP A 1 676 ? -18.719 5.051 -1.527 1 93.75 676 ASP A N 1
ATOM 5335 C CA . ASP A 1 676 ? -19.406 4.969 -2.812 1 93.75 676 ASP A CA 1
ATOM 5336 C C . ASP A 1 676 ? -18.438 4.621 -3.936 1 93.75 676 ASP A C 1
ATOM 5338 O O . ASP A 1 676 ? -18.781 3.883 -4.859 1 93.75 676 ASP A O 1
ATOM 5342 N N . GLY A 1 677 ? -17.25 5.203 -3.846 1 95 677 GLY A N 1
ATOM 5343 C CA . GLY A 1 677 ? -16.25 4.934 -4.863 1 95 677 GLY A CA 1
ATOM 5344 C C . GLY A 1 677 ? -15.82 3.48 -4.906 1 95 677 GLY A C 1
ATOM 5345 O O . GLY A 1 677 ? -15.781 2.871 -5.977 1 95 677 GLY A O 1
ATOM 5346 N N . PHE A 1 678 ? -15.516 2.846 -3.771 1 96.62 678 PHE A N 1
ATOM 5347 C CA . PHE A 1 678 ? -15.078 1.457 -3.725 1 96.62 678 PHE A CA 1
ATOM 5348 C C . PHE A 1 678 ? -16.219 0.514 -4.094 1 96.62 678 PHE A C 1
ATOM 5350 O O . PHE A 1 678 ? -15.992 -0.525 -4.715 1 96.62 678 PHE A O 1
ATOM 5357 N N . ASN A 1 679 ? -17.453 0.836 -3.748 1 94.75 679 ASN A N 1
ATOM 5358 C CA . ASN A 1 679 ? -18.594 0.025 -4.145 1 94.75 679 ASN A CA 1
ATOM 5359 C C . ASN A 1 679 ? -18.828 0.076 -5.656 1 94.75 679 ASN A C 1
ATOM 5361 O O . ASN A 1 679 ? -19.156 -0.938 -6.273 1 94.75 679 ASN A O 1
ATOM 5365 N N . ALA A 1 680 ? -18.625 1.262 -6.191 1 94.12 680 ALA A N 1
ATOM 5366 C CA . ALA A 1 680 ? -18.766 1.397 -7.641 1 94.12 680 ALA A CA 1
ATOM 5367 C C . ALA A 1 680 ? -17.688 0.596 -8.367 1 94.12 680 ALA A C 1
ATOM 5369 O O . ALA A 1 680 ? -17.953 -0.011 -9.414 1 94.12 680 ALA A O 1
ATOM 5370 N N . ILE A 1 681 ? -16.5 0.592 -7.871 1 94.75 681 ILE A N 1
ATOM 5371 C CA . ILE A 1 681 ? -15.398 -0.146 -8.477 1 94.75 681 ILE A CA 1
ATOM 5372 C C . ILE A 1 681 ? -15.672 -1.646 -8.406 1 94.75 681 ILE A C 1
ATOM 5374 O O . ILE A 1 681 ? -15.492 -2.367 -9.383 1 94.75 681 ILE A O 1
ATOM 5378 N N . LEU A 1 682 ? -16.141 -2.117 -7.223 1 95.31 682 LEU A N 1
ATOM 5379 C CA . LEU A 1 682 ? -16.438 -3.535 -7.066 1 95.31 682 LEU A CA 1
ATOM 5380 C C . LEU A 1 682 ? -17.562 -3.955 -8.008 1 95.31 682 LEU A C 1
ATOM 5382 O O . LEU A 1 682 ? -17.484 -5.004 -8.648 1 95.31 682 LEU A O 1
ATOM 5386 N N . ASP A 1 683 ? -18.609 -3.146 -8.086 1 93.31 683 ASP A N 1
ATOM 5387 C CA . ASP A 1 683 ? -19.734 -3.463 -8.953 1 93.31 683 ASP A CA 1
ATOM 5388 C C . ASP A 1 683 ? -19.312 -3.52 -10.422 1 93.31 683 ASP A C 1
ATOM 5390 O O . ASP A 1 683 ? -19.781 -4.375 -11.172 1 93.31 683 ASP A O 1
ATOM 5394 N N . SER A 1 684 ? -18.438 -2.645 -10.773 1 93 684 SER A N 1
ATOM 5395 C CA . SER A 1 684 ? -17.938 -2.645 -12.148 1 93 684 SER A CA 1
ATOM 5396 C C . SER A 1 684 ? -17.094 -3.879 -12.43 1 93 684 SER A C 1
ATOM 5398 O O . SER A 1 684 ? -17.156 -4.438 -13.531 1 93 684 SER A O 1
ATOM 5400 N N . ILE A 1 685 ? -16.297 -4.355 -11.484 1 92.88 685 ILE A N 1
ATOM 5401 C CA . ILE A 1 685 ? -15.461 -5.547 -11.641 1 92.88 685 ILE A CA 1
ATOM 5402 C C . ILE A 1 685 ? -16.359 -6.785 -11.75 1 92.88 685 ILE A C 1
ATOM 5404 O O . ILE A 1 685 ? -16.141 -7.637 -12.617 1 92.88 685 ILE A O 1
ATOM 5408 N N . LEU A 1 686 ? -17.391 -6.836 -10.883 1 92.12 686 LEU A N 1
ATOM 5409 C CA . LEU A 1 686 ? -18.266 -8.008 -10.828 1 92.12 686 LEU A CA 1
ATOM 5410 C C . LEU A 1 686 ? -19.141 -8.094 -12.07 1 92.12 686 LEU A C 1
ATOM 5412 O O . LEU A 1 686 ? -19.469 -9.188 -12.531 1 92.12 686 LEU A O 1
ATOM 5416 N N . THR A 1 687 ? -19.453 -6.965 -12.594 1 90.38 687 THR A N 1
ATOM 5417 C CA . THR A 1 687 ? -20.297 -6.957 -13.781 1 90.38 687 THR A CA 1
ATOM 5418 C C . THR A 1 687 ? -19.5 -7.371 -15.016 1 90.38 687 THR A C 1
ATOM 5420 O O . THR A 1 687 ? -20.016 -8.094 -15.875 1 90.38 687 THR A O 1
ATOM 5423 N N . SER A 1 688 ? -18.25 -7.074 -15.078 1 87.12 688 SER A N 1
ATOM 5424 C CA . SER A 1 688 ? -17.5 -7.273 -16.312 1 87.12 688 SER A CA 1
ATOM 5425 C C . SER A 1 688 ? -16.609 -8.5 -16.219 1 87.12 688 SER A C 1
ATOM 5427 O O . SER A 1 688 ? -16.344 -9.156 -17.234 1 87.12 688 SER A O 1
ATOM 5429 N N . TYR A 1 689 ? -16.094 -8.898 -15.055 1 89.38 689 TYR A N 1
ATOM 5430 C CA . TYR A 1 689 ? -15.008 -9.867 -15.016 1 89.38 689 TYR A CA 1
ATOM 5431 C C . TYR A 1 689 ? -15.289 -10.961 -13.992 1 89.38 689 TYR A C 1
ATOM 5433 O O . TYR A 1 689 ? -14.367 -11.539 -13.414 1 89.38 689 TYR A O 1
ATOM 5441 N N . THR A 1 690 ? -16.5 -11.297 -13.711 1 88.75 690 THR A N 1
ATOM 5442 C CA . THR A 1 690 ? -16.812 -12.297 -12.695 1 88.75 690 THR A CA 1
ATOM 5443 C C . THR A 1 690 ? -16.281 -13.672 -13.094 1 88.75 690 THR A C 1
ATOM 5445 O O . THR A 1 690 ? -15.758 -14.406 -12.258 1 88.75 690 THR A O 1
ATOM 5448 N N . GLY A 1 691 ? -16.422 -14.055 -14.383 1 84 691 GLY A N 1
ATOM 5449 C CA . GLY A 1 691 ? -15.961 -15.352 -14.852 1 84 691 GLY A CA 1
ATOM 5450 C C . GLY A 1 691 ? -14.461 -15.539 -14.727 1 84 691 GLY A C 1
ATOM 5451 O O . GLY A 1 691 ? -13.992 -16.594 -14.281 1 84 691 GLY A O 1
ATOM 5452 N N . GLU A 1 692 ? -13.703 -14.586 -15.016 1 88.44 692 GLU A N 1
ATOM 5453 C CA . GLU A 1 692 ? -12.25 -14.664 -14.922 1 88.44 692 GLU A CA 1
ATOM 5454 C C . GLU A 1 692 ? -11.789 -14.711 -13.469 1 88.44 692 GLU A C 1
ATOM 5456 O O . GLU A 1 692 ? -10.844 -15.43 -13.141 1 88.44 692 GLU A O 1
ATOM 5461 N N . CYS A 1 693 ? -12.492 -14 -12.633 1 91.31 693 CYS A N 1
ATOM 5462 C CA . CYS A 1 693 ? -12.109 -13.961 -11.227 1 91.31 693 CYS A CA 1
ATOM 5463 C C . CYS A 1 693 ? -12.414 -15.297 -10.547 1 91.31 693 CYS A C 1
ATOM 5465 O O . CYS A 1 693 ? -11.672 -15.727 -9.664 1 91.31 693 CYS A O 1
ATOM 5467 N N . MET A 1 694 ? -13.453 -15.914 -10.953 1 88.94 694 MET A N 1
ATOM 5468 C CA . MET A 1 694 ? -13.773 -17.219 -10.391 1 88.94 694 MET A CA 1
ATOM 5469 C C . MET A 1 694 ? -12.742 -18.266 -10.805 1 88.94 694 MET A C 1
ATOM 5471 O O . MET A 1 694 ? -12.391 -19.141 -10.023 1 88.94 694 MET A O 1
ATOM 5475 N N . GLU A 1 695 ? -12.234 -18.109 -12.016 1 86.25 695 GLU A N 1
ATOM 5476 C CA . GLU A 1 695 ? -11.211 -19.016 -12.516 1 86.25 695 GLU A CA 1
ATOM 5477 C C . GLU A 1 695 ? -9.898 -18.828 -11.758 1 86.25 695 GLU A C 1
ATOM 5479 O O . GLU A 1 695 ? -9.281 -19.812 -11.328 1 86.25 695 GLU A O 1
ATOM 5484 N N . ILE A 1 696 ? -9.547 -17.641 -11.516 1 89.5 696 ILE A N 1
ATOM 5485 C CA . ILE A 1 696 ? -8.266 -17.344 -10.883 1 89.5 696 ILE A CA 1
ATOM 5486 C C . ILE A 1 696 ? -8.359 -17.641 -9.383 1 89.5 696 ILE A C 1
ATOM 5488 O O . ILE A 1 696 ? -7.387 -18.109 -8.781 1 89.5 696 ILE A O 1
ATOM 5492 N N . GLY A 1 697 ? -9.516 -17.344 -8.805 1 87.56 697 GLY A N 1
ATOM 5493 C CA . GLY A 1 697 ? -9.688 -17.578 -7.379 1 87.56 697 GLY A CA 1
ATOM 5494 C C . GLY A 1 697 ? -9.961 -19.031 -7.043 1 87.56 697 GLY A C 1
ATOM 5495 O O . GLY A 1 697 ? -9.742 -19.469 -5.91 1 87.56 697 GLY A O 1
ATOM 5496 N N . GLY A 1 698 ? -10.289 -19.766 -7.934 1 80.56 698 GLY A N 1
ATOM 5497 C CA . GLY A 1 698 ? -10.68 -21.141 -7.652 1 80.56 698 GLY A CA 1
ATOM 5498 C C . GLY A 1 698 ? -11.891 -21.234 -6.738 1 80.56 698 GLY A C 1
ATOM 5499 O O . GLY A 1 698 ? -11.953 -22.109 -5.867 1 80.56 698 GLY A O 1
ATOM 5500 N N . ILE A 1 699 ? -12.703 -20.125 -6.746 1 82.69 699 ILE A N 1
ATOM 5501 C CA . ILE A 1 699 ? -13.859 -20.047 -5.863 1 82.69 699 ILE A CA 1
ATOM 5502 C C . ILE A 1 699 ? -15.141 -20.125 -6.691 1 82.69 699 ILE A C 1
ATOM 5504 O O . ILE A 1 699 ? -15.305 -19.391 -7.672 1 82.69 699 ILE A O 1
ATOM 5508 N N . ASP A 1 700 ? -16.031 -20.969 -6.258 1 80.06 700 ASP A N 1
ATOM 5509 C CA . ASP A 1 700 ? -17.281 -21.156 -6.992 1 80.06 700 ASP A CA 1
ATOM 5510 C C . ASP A 1 700 ? -18.406 -20.312 -6.391 1 80.06 700 ASP A C 1
ATOM 5512 O O . ASP A 1 700 ? -19.422 -20.047 -7.051 1 80.06 700 ASP A O 1
ATOM 5516 N N . ASN A 1 701 ? -18.172 -19.906 -5.148 1 86.94 701 ASN A N 1
ATOM 5517 C CA . ASN A 1 701 ? -19.203 -19.094 -4.484 1 86.94 701 ASN A CA 1
ATOM 5518 C C . ASN A 1 701 ? -19.016 -17.609 -4.777 1 86.94 701 ASN A C 1
ATOM 5520 O O . ASN A 1 701 ? -17.953 -17.047 -4.527 1 86.94 701 ASN A O 1
ATOM 5524 N N . LYS A 1 702 ? -20.062 -17.031 -5.32 1 87.81 702 LYS A N 1
ATOM 5525 C CA . LYS A 1 702 ? -20.016 -15.633 -5.719 1 87.81 702 LYS A CA 1
ATOM 5526 C C . LYS A 1 702 ? -19.875 -14.719 -4.504 1 87.81 702 LYS A C 1
ATOM 5528 O O . LYS A 1 702 ? -19.188 -13.695 -4.562 1 87.81 702 LYS A O 1
ATOM 5533 N N . ASP A 1 703 ? -20.406 -15.055 -3.408 1 88.94 703 ASP A N 1
ATOM 5534 C CA . ASP A 1 703 ? -20.344 -14.211 -2.221 1 88.94 703 ASP A CA 1
ATOM 5535 C C . ASP A 1 703 ? -18.938 -14.195 -1.627 1 88.94 703 ASP A C 1
ATOM 5537 O O . ASP A 1 703 ? -18.453 -13.148 -1.198 1 88.94 703 ASP A O 1
ATOM 5541 N N . ALA A 1 704 ? -18.391 -15.352 -1.628 1 90.75 704 ALA A N 1
ATOM 5542 C CA . ALA A 1 704 ? -17.016 -15.43 -1.123 1 90.75 704 ALA A CA 1
ATOM 5543 C C . ALA A 1 704 ? -16.047 -14.68 -2.037 1 90.75 704 ALA A C 1
ATOM 5545 O O . ALA A 1 704 ? -15.094 -14.055 -1.564 1 90.75 704 ALA A O 1
ATOM 5546 N N . LEU A 1 705 ? -16.391 -14.742 -3.309 1 93 705 LEU A N 1
ATOM 5547 C CA . LEU A 1 705 ? -15.562 -14.023 -4.273 1 93 705 LEU A CA 1
ATOM 5548 C C . LEU A 1 705 ? -15.672 -12.516 -4.074 1 93 705 LEU A C 1
ATOM 5550 O O . LEU A 1 705 ? -14.672 -11.797 -4.172 1 93 705 LEU A O 1
ATOM 5554 N N . GLN A 1 706 ? -16.859 -12.102 -3.73 1 94.25 706 GLN A N 1
ATOM 5555 C CA . GLN A 1 706 ? -17.094 -10.664 -3.555 1 94.25 706 GLN A CA 1
ATOM 5556 C C . GLN A 1 706 ? -16.297 -10.133 -2.365 1 94.25 706 GLN A C 1
ATOM 5558 O O . GLN A 1 706 ? -15.711 -9.047 -2.439 1 94.25 706 GLN A O 1
ATOM 5563 N N . ASP A 1 707 ? -16.234 -10.844 -1.31 1 94.31 707 ASP A N 1
ATOM 5564 C CA . ASP A 1 707 ? -15.508 -10.414 -0.122 1 94.31 707 ASP A CA 1
ATOM 5565 C C . ASP A 1 707 ? -14.016 -10.305 -0.403 1 94.31 707 ASP A C 1
ATOM 5567 O O . ASP A 1 707 ? -13.383 -9.305 -0.06 1 94.31 707 ASP A O 1
ATOM 5571 N N . ILE A 1 708 ? -13.484 -11.281 -1.082 1 94.75 708 ILE A N 1
ATOM 5572 C CA . ILE A 1 708 ? -12.047 -11.32 -1.334 1 94.75 708 ILE A CA 1
ATOM 5573 C C . ILE A 1 708 ? -11.68 -10.25 -2.359 1 94.75 708 ILE A C 1
ATOM 5575 O O . ILE A 1 708 ? -10.625 -9.609 -2.248 1 94.75 708 ILE A O 1
ATOM 5579 N N . LEU A 1 709 ? -12.57 -10.062 -3.318 1 95.31 709 LEU A N 1
ATOM 5580 C CA . LEU A 1 709 ? -12.305 -9.055 -4.344 1 95.31 709 LEU A CA 1
ATOM 5581 C C . LEU A 1 709 ? -12.367 -7.652 -3.752 1 95.31 709 LEU A C 1
ATOM 5583 O O . LEU A 1 709 ? -11.57 -6.785 -4.121 1 95.31 709 LEU A O 1
ATOM 5587 N N . TYR A 1 710 ? -13.328 -7.426 -2.848 1 96.5 710 TYR A N 1
ATOM 5588 C CA . TYR A 1 710 ? -13.43 -6.125 -2.189 1 96.5 710 TYR A CA 1
ATOM 5589 C C . TYR A 1 710 ? -12.18 -5.832 -1.369 1 96.5 710 TYR A C 1
ATOM 5591 O O . TYR A 1 710 ? -11.633 -4.73 -1.44 1 96.5 710 TYR A O 1
ATOM 5599 N N . GLU A 1 711 ? -11.727 -6.816 -0.652 1 95.81 711 GLU A N 1
ATOM 5600 C CA . GLU A 1 711 ? -10.531 -6.66 0.172 1 95.81 711 GLU A CA 1
ATOM 5601 C C . GLU A 1 711 ? -9.297 -6.41 -0.69 1 95.81 711 GLU A C 1
ATOM 5603 O O . GLU A 1 711 ? -8.461 -5.57 -0.354 1 95.81 711 GLU A O 1
ATOM 5608 N N . SER A 1 712 ? -9.227 -7.133 -1.784 1 94.75 712 SER A N 1
ATOM 5609 C CA . SER A 1 712 ? -8.062 -6.988 -2.66 1 94.75 712 SER A CA 1
ATOM 5610 C C . SER A 1 712 ? -8.078 -5.641 -3.373 1 94.75 712 SER A C 1
ATOM 5612 O O . SER A 1 712 ? -7.027 -5.023 -3.564 1 94.75 712 SER A O 1
ATOM 5614 N N . ALA A 1 713 ? -9.258 -5.188 -3.756 1 95.25 713 ALA A N 1
ATOM 5615 C CA . ALA A 1 713 ? -9.367 -3.893 -4.426 1 95.25 713 ALA A CA 1
ATOM 5616 C C . ALA A 1 713 ? -8.992 -2.752 -3.48 1 95.25 713 ALA A C 1
ATOM 5618 O O . ALA A 1 713 ? -8.25 -1.846 -3.855 1 95.25 713 ALA A O 1
ATOM 5619 N N . VAL A 1 714 ? -9.461 -2.816 -2.26 1 96.38 714 VAL A N 1
ATOM 5620 C CA . VAL A 1 714 ? -9.18 -1.767 -1.285 1 96.38 714 VAL A CA 1
ATOM 5621 C C . VAL A 1 714 ? -7.699 -1.788 -0.915 1 96.38 714 VAL A C 1
ATOM 5623 O O . VAL A 1 714 ? -7.066 -0.736 -0.797 1 96.38 714 VAL A O 1
ATOM 5626 N N . SER A 1 715 ? -7.102 -2.916 -0.749 1 94.31 715 SER A N 1
ATOM 5627 C CA . SER A 1 715 ? -5.703 -3.045 -0.353 1 94.31 715 SER A CA 1
ATOM 5628 C C . SER A 1 715 ? -4.77 -2.523 -1.442 1 94.31 715 SER A C 1
ATOM 5630 O O . SER A 1 715 ? -3.662 -2.07 -1.153 1 94.31 715 SER A O 1
ATOM 5632 N N . THR A 1 716 ? -5.219 -2.551 -2.676 1 93.06 716 THR A N 1
ATOM 5633 C CA . THR A 1 716 ? -4.348 -2.156 -3.775 1 93.06 716 THR A CA 1
ATOM 5634 C C . THR A 1 716 ? -4.551 -0.684 -4.125 1 93.06 716 THR A C 1
ATOM 5636 O O . THR A 1 716 ? -3.598 0.01 -4.484 1 93.06 716 THR A O 1
ATOM 5639 N N . ILE A 1 717 ? -5.734 -0.178 -4.016 1 93.44 717 ILE A N 1
ATOM 5640 C CA . ILE A 1 717 ? -6.051 1.166 -4.48 1 93.44 717 ILE A CA 1
ATOM 5641 C C . ILE A 1 717 ? -5.844 2.17 -3.35 1 93.44 717 ILE A C 1
ATOM 5643 O O . ILE A 1 717 ? -5.363 3.283 -3.578 1 93.44 717 ILE A O 1
ATOM 5647 N N . PHE A 1 718 ? -6.082 1.826 -2.133 1 95.38 718 PHE A N 1
ATOM 5648 C CA . PHE A 1 718 ? -6.18 2.744 -1.006 1 95.38 718 PHE A CA 1
ATOM 5649 C C . PHE A 1 718 ? -4.812 3.314 -0.649 1 95.38 718 PHE A C 1
ATOM 5651 O O . PHE A 1 718 ? -4.711 4.441 -0.164 1 95.38 718 PHE A O 1
ATOM 5658 N N . PRO A 1 719 ? -3.701 2.58 -0.867 1 92.06 719 PRO A N 1
ATOM 5659 C CA . PRO A 1 719 ? -2.396 3.09 -0.438 1 92.06 719 PRO A CA 1
ATOM 5660 C C . PRO A 1 719 ? -2.016 4.395 -1.135 1 92.06 719 PRO A C 1
ATOM 5662 O O . PRO A 1 719 ? -1.258 5.195 -0.581 1 92.06 719 PRO A O 1
ATOM 5665 N N . THR A 1 720 ? -2.572 4.719 -2.266 1 90.94 720 THR A N 1
ATOM 5666 C CA . THR A 1 720 ? -2.256 5.934 -3.01 1 90.94 720 THR A CA 1
ATOM 5667 C C . THR A 1 720 ? -2.928 7.148 -2.373 1 90.94 720 THR A C 1
ATOM 5669 O O . THR A 1 720 ? -2.561 8.289 -2.66 1 90.94 720 THR A O 1
ATOM 5672 N N . ILE A 1 721 ? -3.855 6.973 -1.454 1 93.38 721 ILE A N 1
ATOM 5673 C CA . ILE A 1 721 ? -4.562 8.086 -0.828 1 93.38 721 ILE A CA 1
ATOM 5674 C C . ILE A 1 721 ? -4.582 7.891 0.688 1 93.38 721 ILE A C 1
ATOM 5676 O O . ILE A 1 721 ? -5.281 8.617 1.4 1 93.38 721 ILE A O 1
ATOM 5680 N N . ALA A 1 722 ? -3.875 6.953 1.216 1 93.31 722 ALA A N 1
ATOM 5681 C CA . ALA A 1 722 ? -4.023 6.496 2.596 1 93.31 722 ALA A CA 1
ATOM 5682 C C . ALA A 1 722 ? -3.545 7.562 3.58 1 93.31 722 ALA A C 1
ATOM 5684 O O . ALA A 1 722 ? -4.215 7.836 4.578 1 93.31 722 ALA A O 1
ATOM 5685 N N . ARG A 1 723 ? -2.443 8.172 3.338 1 92.31 723 ARG A N 1
ATOM 5686 C CA . ARG A 1 723 ? -1.86 9.109 4.301 1 92.31 723 ARG A CA 1
ATOM 5687 C C . ARG A 1 723 ? -2.68 10.391 4.383 1 92.31 723 ARG A C 1
ATOM 5689 O O . ARG A 1 723 ? -2.852 10.953 5.469 1 92.31 723 ARG A O 1
ATOM 5696 N N . GLY A 1 724 ? -3.143 10.891 3.219 1 91.19 724 GLY A N 1
ATOM 5697 C CA . GLY A 1 724 ? -3.992 12.07 3.227 1 91.19 724 GLY A CA 1
ATOM 5698 C C . GLY A 1 724 ? -5.312 11.852 3.943 1 91.19 724 GLY A C 1
ATOM 5699 O O . GLY A 1 724 ? -5.762 12.711 4.699 1 91.19 724 GLY A O 1
ATOM 5700 N N . VAL A 1 725 ? -5.887 10.711 3.758 1 94.19 725 VAL A N 1
ATOM 5701 C CA . VAL A 1 725 ? -7.172 10.406 4.379 1 94.19 725 VAL A CA 1
ATOM 5702 C C . VAL A 1 725 ? -6.98 10.195 5.879 1 94.19 725 VAL A C 1
ATOM 5704 O O . VAL A 1 725 ? -7.781 10.68 6.688 1 94.19 725 VAL A O 1
ATOM 5707 N N . TYR A 1 726 ? -5.91 9.492 6.227 1 93.69 726 TYR A N 1
ATOM 5708 C CA . TYR A 1 726 ? -5.656 9.25 7.645 1 93.69 726 TYR A CA 1
ATOM 5709 C C . TYR A 1 726 ? -5.371 10.555 8.375 1 93.69 726 TYR A C 1
ATOM 5711 O O . TYR A 1 726 ? -5.762 10.719 9.531 1 93.69 726 TYR A O 1
ATOM 5719 N N . ALA A 1 727 ? -4.652 11.492 7.746 1 90.88 727 ALA A N 1
ATOM 5720 C CA . ALA A 1 727 ? -4.371 12.789 8.352 1 90.88 727 ALA A CA 1
ATOM 5721 C C . ALA A 1 727 ? -5.664 13.547 8.648 1 90.88 727 ALA A C 1
ATOM 5723 O O . ALA A 1 727 ? -5.773 14.227 9.672 1 90.88 727 ALA A O 1
ATOM 5724 N N . LYS A 1 728 ? -6.586 13.445 7.797 1 90.81 728 LYS A N 1
ATOM 5725 C CA . LYS A 1 728 ? -7.875 14.102 8 1 90.81 728 LYS A CA 1
ATOM 5726 C C . LYS A 1 728 ? -8.586 13.547 9.234 1 90.81 728 LYS A C 1
ATOM 5728 O O . LYS A 1 728 ? -9.172 14.305 10.008 1 90.81 728 LYS A O 1
ATOM 5733 N N . TYR A 1 729 ? -8.508 12.25 9.445 1 92.19 729 TYR A N 1
ATOM 5734 C CA . TYR A 1 729 ? -9.172 11.625 10.594 1 92.19 729 TYR A CA 1
ATOM 5735 C C . TYR A 1 729 ? -8.438 11.953 11.891 1 92.19 729 TYR A C 1
ATOM 5737 O O . TYR A 1 729 ? -9.055 12.07 12.945 1 92.19 729 TYR A O 1
ATOM 5745 N N . THR A 1 730 ? -7.137 12.102 11.812 1 90.44 730 THR A N 1
ATOM 5746 C CA . THR A 1 730 ? -6.363 12.43 13.008 1 90.44 730 THR A CA 1
ATOM 5747 C C . THR A 1 730 ? -6.695 13.836 13.492 1 90.44 730 THR A C 1
ATOM 5749 O O . THR A 1 730 ? -6.684 14.094 14.703 1 90.44 730 THR A O 1
ATOM 5752 N N . VAL A 1 731 ? -6.984 14.727 12.57 1 87.19 731 VAL A N 1
ATOM 5753 C CA . VAL A 1 731 ? -7.328 16.094 12.938 1 87.19 731 VAL A CA 1
ATOM 5754 C C . VAL A 1 731 ? -8.734 16.141 13.531 1 87.19 731 VAL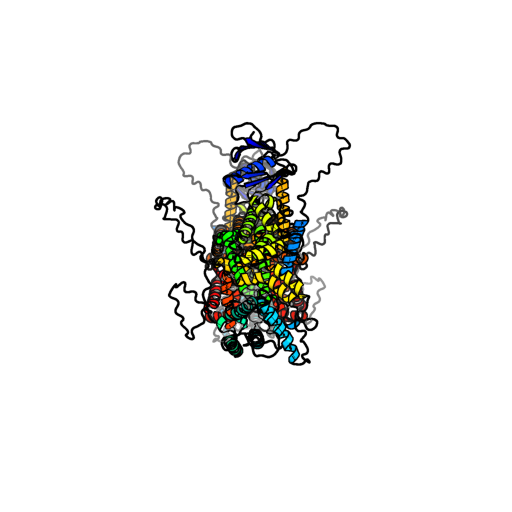 A C 1
ATOM 5756 O O . VAL A 1 731 ? -8.969 16.812 14.539 1 87.19 731 VAL A O 1
ATOM 5759 N N . GLN A 1 732 ? -9.625 15.328 12.969 1 87.5 732 GLN A N 1
ATOM 5760 C CA . GLN A 1 732 ? -11.016 15.336 13.414 1 87.5 732 GLN A CA 1
ATOM 5761 C C . GLN A 1 732 ? -11.148 14.75 14.812 1 87.5 732 GLN A C 1
ATOM 5763 O O . GLN A 1 732 ? -11.922 15.258 15.633 1 87.5 732 GLN A O 1
ATOM 5768 N N . TYR A 1 733 ? -10.367 13.734 15.102 1 90.69 733 TYR A N 1
ATOM 5769 C CA . TYR A 1 733 ? -10.555 13.031 16.359 1 90.69 733 TYR A CA 1
ATOM 5770 C C . TYR A 1 733 ? -9.375 13.266 17.297 1 90.69 733 TYR A C 1
ATOM 5772 O O . TYR A 1 733 ? -9.062 12.414 18.141 1 90.69 733 TYR A O 1
ATOM 5780 N N . LYS A 1 734 ? -8.758 14.375 17.172 1 88.31 734 LYS A N 1
ATOM 5781 C CA . LYS A 1 734 ? -7.586 14.672 18 1 88.31 734 LYS A CA 1
ATOM 5782 C C . LYS A 1 734 ? -7.957 14.742 19.469 1 88.31 734 LYS A C 1
ATOM 5784 O O . LYS A 1 734 ? -7.285 14.141 20.312 1 88.31 734 LYS A O 1
ATOM 5789 N N . GLU A 1 735 ? -9.078 15.414 19.812 1 87.25 735 GLU A N 1
ATOM 5790 C CA . GLU A 1 735 ? -9.5 15.57 21.203 1 87.25 735 GLU A CA 1
ATOM 5791 C C . GLU A 1 735 ? -9.938 14.234 21.797 1 87.25 735 GLU A C 1
ATOM 5793 O O . GLU A 1 735 ? -9.609 13.922 22.953 1 87.25 735 GLU A O 1
ATOM 5798 N N . GLN A 1 736 ? -10.656 13.461 21.016 1 90.88 736 GLN A N 1
ATOM 5799 C CA . GLN A 1 736 ? -11.133 12.172 21.5 1 90.88 736 GLN A CA 1
ATOM 5800 C C . GLN A 1 736 ? -9.969 11.203 21.734 1 90.88 736 GLN A C 1
ATOM 5802 O O . GLN A 1 736 ? -9.992 10.406 22.672 1 90.88 736 GLN A O 1
ATOM 5807 N N . ASP A 1 737 ? -9 11.281 20.906 1 93.31 737 ASP A N 1
ATOM 5808 C CA . ASP A 1 737 ? -7.836 10.414 21.047 1 93.31 737 ASP A CA 1
ATOM 5809 C C . ASP A 1 737 ? -7.027 10.773 22.281 1 93.31 737 ASP A C 1
ATOM 5811 O O . ASP A 1 737 ? -6.504 9.891 22.969 1 93.31 737 ASP A O 1
ATOM 5815 N N . GLU A 1 738 ? -6.914 12.078 22.562 1 90.38 738 GLU A N 1
ATOM 5816 C CA . GLU A 1 738 ? -6.184 12.5 23.75 1 90.38 738 GLU A CA 1
ATOM 5817 C C . GLU A 1 738 ? -6.895 12.062 25.031 1 90.38 738 GLU A C 1
ATOM 5819 O O . GLU A 1 738 ? -6.254 11.609 25.984 1 90.38 738 GLU A O 1
ATOM 5824 N N . ASN A 1 739 ? -8.195 12.117 25.016 1 90.56 739 ASN A N 1
ATOM 5825 C CA . ASN A 1 739 ? -8.984 11.672 26.156 1 90.56 739 ASN A CA 1
ATOM 5826 C C . ASN A 1 739 ? -8.883 10.164 26.359 1 90.56 739 ASN A C 1
ATOM 5828 O O . ASN A 1 739 ? -8.758 9.688 27.484 1 90.56 739 ASN A O 1
ATOM 5832 N N . THR A 1 740 ? -8.961 9.453 25.234 1 91.69 740 THR A N 1
ATOM 5833 C CA . THR A 1 740 ? -8.891 8 25.312 1 91.69 740 THR A CA 1
ATOM 5834 C C . THR A 1 740 ? -7.504 7.547 25.75 1 91.69 740 THR A C 1
ATOM 5836 O O . THR A 1 740 ? -7.375 6.594 26.531 1 91.69 740 THR A O 1
ATOM 5839 N N . ARG A 1 741 ? -6.539 8.188 25.281 1 89.19 741 ARG A N 1
ATOM 5840 C CA . ARG A 1 741 ? -5.18 7.832 25.672 1 89.19 741 ARG A CA 1
ATOM 5841 C C . ARG A 1 741 ? -4.953 8.078 27.156 1 89.19 741 ARG A C 1
ATOM 5843 O O . ARG A 1 741 ? -4.305 7.277 27.828 1 89.19 741 ARG A O 1
ATOM 5850 N N . SER A 1 742 ? -5.492 9.227 27.641 1 88.25 742 SER A N 1
ATOM 5851 C CA . SER A 1 742 ? -5.367 9.523 29.062 1 88.25 742 SER A CA 1
ATOM 5852 C C . SER A 1 742 ? -6.098 8.484 29.922 1 88.25 742 SER A C 1
ATOM 5854 O O . SER A 1 742 ? -5.605 8.078 30.969 1 88.25 742 SER A O 1
ATOM 5856 N N . SER A 1 743 ? -7.188 7.977 29.422 1 86.94 743 SER A N 1
ATOM 5857 C CA . SER A 1 743 ? -7.953 6.953 30.125 1 86.94 743 SER A CA 1
ATOM 5858 C C . SER A 1 743 ? -7.227 5.613 30.109 1 86.94 743 SER A C 1
ATOM 5860 O O . SER A 1 743 ? -7.215 4.898 31.109 1 86.94 743 SER A O 1
ATOM 5862 N N . LEU A 1 744 ? -6.621 5.301 28.984 1 87.44 744 LEU A N 1
ATOM 5863 C CA . LEU A 1 744 ? -5.883 4.051 28.844 1 87.44 744 LEU A CA 1
ATOM 5864 C C . LEU A 1 744 ? -4.645 4.047 29.734 1 87.44 744 LEU A C 1
ATOM 5866 O O . LEU A 1 744 ? -4.293 3.016 30.312 1 87.44 744 LEU A O 1
ATOM 5870 N N . GLN A 1 745 ? -4.004 5.18 29.844 1 83.5 745 GLN A N 1
ATOM 5871 C CA . GLN A 1 745 ? -2.787 5.273 30.641 1 83.5 745 GLN A CA 1
ATOM 5872 C C . GLN A 1 745 ? -3.1 5.207 32.125 1 83.5 745 GLN A C 1
ATOM 5874 O O . GLN A 1 745 ? -2.301 4.695 32.906 1 83.5 745 GLN A O 1
ATOM 5879 N N . ARG A 1 746 ? -4.188 5.727 32.5 1 81.81 746 ARG A N 1
ATOM 5880 C CA . ARG A 1 746 ? -4.586 5.68 33.906 1 81.81 746 ARG A CA 1
ATOM 5881 C C . ARG A 1 746 ? -4.859 4.246 34.344 1 81.81 746 ARG A C 1
ATOM 5883 O O . ARG A 1 746 ? -4.566 3.877 35.5 1 81.81 746 ARG A O 1
ATOM 5890 N N . ASN A 1 747 ? -5.273 3.52 33.406 1 74.19 747 ASN A N 1
ATOM 5891 C CA . ASN A 1 747 ? -5.652 2.15 33.719 1 74.19 747 ASN A CA 1
ATOM 5892 C C . ASN A 1 747 ? -4.527 1.166 33.438 1 74.19 747 ASN A C 1
ATOM 5894 O O . ASN A 1 747 ? -4.723 -0.049 33.5 1 74.19 747 ASN A O 1
ATOM 5898 N N . ASN A 1 748 ? -3.477 1.791 32.906 1 73.75 748 ASN A N 1
ATOM 5899 C CA . ASN A 1 748 ? -2.385 0.907 32.531 1 73.75 748 ASN A CA 1
ATOM 5900 C C . ASN A 1 748 ? -1.693 0.29 33.719 1 73.75 748 ASN A C 1
ATOM 5902 O O . ASN A 1 748 ? -1.099 1.003 34.531 1 73.75 748 ASN A O 1
ATOM 5906 N N . THR A 1 749 ? -2.025 -0.882 33.875 1 67.81 749 THR A N 1
ATOM 5907 C CA . THR A 1 749 ? -1.364 -1.597 34.969 1 67.81 749 THR A CA 1
ATOM 5908 C C . THR A 1 749 ? -0.137 -2.346 34.469 1 67.81 749 THR A C 1
ATOM 5910 O O . THR A 1 749 ? 0.714 -2.764 35.25 1 67.81 749 THR A O 1
ATOM 5913 N N . ASP A 1 750 ? -0.103 -2.443 33.094 1 69.12 750 ASP A N 1
ATOM 5914 C CA . ASP A 1 750 ? 0.963 -3.287 32.562 1 69.12 750 ASP A CA 1
ATOM 5915 C C . ASP A 1 750 ? 2.109 -2.443 32 1 69.12 750 ASP A C 1
ATOM 5917 O O . ASP A 1 750 ? 1.893 -1.32 31.547 1 69.12 750 ASP A O 1
ATOM 5921 N N . GLY A 1 751 ? 3.281 -2.453 32.469 1 70.94 751 GLY A N 1
ATOM 5922 C CA . GLY A 1 751 ? 4.484 -1.772 32.031 1 70.94 751 GLY A CA 1
ATOM 5923 C C . GLY A 1 751 ? 4.684 -1.833 30.516 1 70.94 751 GLY A C 1
ATOM 5924 O O . GLY A 1 751 ? 3.773 -2.221 29.781 1 70.94 751 GLY A O 1
ATOM 5925 N N . TYR A 1 752 ? 5.742 -1.469 30 1 75.56 752 TYR A N 1
ATOM 5926 C CA . TYR A 1 752 ? 6.148 -1.447 28.594 1 75.56 752 TYR A CA 1
ATOM 5927 C C . TYR A 1 752 ? 6.348 -2.861 28.062 1 75.56 752 TYR A C 1
ATOM 5929 O O . TYR A 1 752 ? 6.945 -3.705 28.734 1 75.56 752 TYR A O 1
ATOM 5937 N N . MET A 1 753 ? 5.59 -3.215 26.984 1 82.81 753 MET A N 1
ATOM 5938 C CA . MET A 1 753 ? 5.75 -4.516 26.344 1 82.81 753 MET A CA 1
ATOM 5939 C C . MET A 1 753 ? 6.645 -4.41 25.109 1 82.81 753 MET A C 1
ATOM 5941 O O . MET A 1 753 ? 6.367 -3.631 24.203 1 82.81 753 MET A O 1
ATOM 5945 N N . MET A 1 754 ? 7.688 -5.242 25.156 1 84.75 754 MET A N 1
ATOM 5946 C CA . MET A 1 754 ? 8.586 -5.27 24.016 1 84.75 754 MET A CA 1
ATOM 5947 C C . MET A 1 754 ? 7.895 -5.875 22.797 1 84.75 754 MET A C 1
ATOM 5949 O O . MET A 1 754 ? 7.188 -6.875 22.906 1 84.75 754 MET A O 1
ATOM 5953 N N . PHE A 1 755 ? 8 -5.285 21.672 1 87.44 755 PHE A N 1
ATOM 5954 C CA . PHE A 1 755 ? 7.441 -5.711 20.391 1 87.44 755 PHE A CA 1
ATOM 5955 C C . PHE A 1 755 ? 5.918 -5.707 20.438 1 87.44 755 PHE A C 1
ATOM 5957 O O . PHE A 1 755 ? 5.273 -6.68 20.047 1 87.44 755 PHE A O 1
ATOM 5964 N N . ASN A 1 756 ? 5.406 -4.699 21.062 1 89.88 756 ASN A N 1
ATOM 5965 C CA . ASN A 1 756 ? 3.957 -4.543 21.078 1 89.88 756 ASN A CA 1
ATOM 5966 C C . ASN A 1 756 ? 3.381 -4.562 19.672 1 89.88 756 ASN A C 1
ATOM 5968 O O . ASN A 1 756 ? 3.877 -3.861 18.781 1 89.88 756 ASN A O 1
ATOM 5972 N N . PRO A 1 757 ? 2.424 -5.355 19.391 1 89.88 757 PRO A N 1
ATOM 5973 C CA . PRO A 1 757 ? 1.907 -5.52 18.031 1 89.88 757 PRO A CA 1
ATOM 5974 C C . PRO A 1 757 ? 1.276 -4.242 17.484 1 89.88 757 PRO A C 1
ATOM 5976 O O . PRO A 1 757 ? 1.07 -4.121 16.266 1 89.88 757 PRO A O 1
ATOM 5979 N N . PHE A 1 758 ? 0.967 -3.246 18.344 1 90.56 758 PHE A N 1
ATOM 5980 C CA . PHE A 1 758 ? 0.34 -2.018 17.859 1 90.56 758 PHE A CA 1
ATOM 5981 C C . PHE A 1 758 ? 1.389 -0.949 17.594 1 90.56 758 PHE A C 1
ATOM 5983 O O . PHE A 1 758 ? 1.05 0.197 17.281 1 90.56 758 PHE A O 1
ATOM 5990 N N . THR A 1 759 ? 2.633 -1.413 17.625 1 86.25 759 THR A N 1
ATOM 5991 C CA . THR A 1 759 ? 3.678 -0.463 17.25 1 86.25 759 THR A CA 1
ATOM 5992 C C . THR A 1 759 ? 3.574 -0.082 15.781 1 86.25 759 THR A C 1
ATOM 5994 O O . THR A 1 759 ? 3.471 -0.954 14.914 1 86.25 759 THR A O 1
ATOM 5997 N N . ARG A 1 760 ? 3.473 1.167 15.391 1 86.06 760 ARG A N 1
ATOM 5998 C CA . ARG A 1 760 ? 3.393 1.718 14.039 1 86.06 760 ARG A CA 1
ATOM 5999 C C . ARG A 1 760 ? 2.102 1.292 13.352 1 86.06 760 ARG A C 1
ATOM 6001 O O . ARG A 1 760 ? 2.092 1.029 12.148 1 86.06 760 ARG A O 1
ATOM 6008 N N . PHE A 1 761 ? 1.097 1.074 14.141 1 89.88 761 PHE A N 1
ATOM 6009 C CA . PHE A 1 761 ? -0.218 0.752 13.602 1 89.88 761 PHE A CA 1
ATOM 6010 C C . PHE A 1 761 ? -0.755 1.904 12.758 1 89.88 761 PHE A C 1
ATOM 6012 O O . PHE A 1 761 ? -1.562 1.694 11.852 1 89.88 761 PHE A O 1
ATOM 6019 N N . ASP A 1 762 ? -0.226 3.113 12.984 1 87.56 762 ASP A N 1
ATOM 6020 C CA . ASP A 1 762 ? -0.66 4.312 12.273 1 87.56 762 ASP A CA 1
ATOM 6021 C C . ASP A 1 762 ? -0.084 4.348 10.859 1 87.56 762 ASP A C 1
ATOM 6023 O O . ASP A 1 762 ? -0.565 5.102 10.008 1 87.56 762 ASP A O 1
ATOM 6027 N N . SER A 1 763 ? 0.908 3.502 10.562 1 85 763 SER A N 1
ATOM 6028 C CA . SER A 1 763 ? 1.542 3.52 9.25 1 85 763 SER A CA 1
ATOM 6029 C C . SER A 1 763 ? 0.943 2.459 8.328 1 85 763 SER A C 1
ATOM 6031 O O . SER A 1 763 ? 1.565 2.062 7.34 1 85 763 SER A O 1
ATOM 6033 N N . SER A 1 764 ? -0.269 2.027 8.664 1 88.88 764 SER A N 1
ATOM 6034 C CA . SER A 1 764 ? -0.938 1.057 7.801 1 88.88 764 SER A CA 1
ATOM 6035 C C . SER A 1 764 ? -1.321 1.677 6.461 1 88.88 764 SER A C 1
ATOM 6037 O O . SER A 1 764 ? -1.896 2.766 6.418 1 88.88 764 SER A O 1
ATOM 6039 N N . PRO A 1 765 ? -1.005 1.088 5.395 1 89.88 765 PRO A N 1
ATOM 6040 C CA . PRO A 1 765 ? -1.227 1.68 4.074 1 89.88 765 PRO A CA 1
ATOM 6041 C C . PRO A 1 765 ? -2.695 1.66 3.656 1 89.88 765 PRO A C 1
ATOM 6043 O O . PRO A 1 765 ? -3.09 2.377 2.732 1 89.88 765 PRO A O 1
ATOM 6046 N N . SER A 1 766 ? -3.51 0.79 4.227 1 94.38 766 SER A N 1
ATOM 6047 C CA . SER A 1 766 ? -4.938 0.706 3.938 1 94.38 766 SER A CA 1
ATOM 6048 C C . SER A 1 766 ? -5.723 0.219 5.152 1 94.38 766 SER A C 1
ATOM 6050 O O . SER A 1 766 ? -5.145 -0.359 6.078 1 94.38 766 SER A O 1
ATOM 6052 N N . PRO A 1 767 ? -7.012 0.521 5.195 1 95.88 767 PRO A N 1
ATOM 6053 C CA . PRO A 1 767 ? -7.828 0.007 6.297 1 95.88 767 PRO A CA 1
ATOM 6054 C C . PRO A 1 767 ? -7.863 -1.519 6.344 1 95.88 767 PRO A C 1
ATOM 6056 O O . PRO A 1 767 ? -8.008 -2.104 7.422 1 95.88 767 PRO A O 1
ATOM 6059 N N . ILE A 1 768 ? -7.758 -2.16 5.188 1 95.69 768 ILE A N 1
ATOM 6060 C CA . ILE A 1 768 ? -7.781 -3.617 5.145 1 95.69 768 ILE A CA 1
ATOM 6061 C C . ILE A 1 768 ? -6.488 -4.172 5.73 1 95.69 768 ILE A C 1
ATOM 6063 O O . ILE A 1 768 ? -6.496 -5.207 6.406 1 95.69 768 ILE A O 1
ATOM 6067 N N . HIS A 1 769 ? -5.344 -3.537 5.465 1 93.19 769 HIS A N 1
ATOM 6068 C CA . HIS A 1 769 ? -4.086 -3.951 6.078 1 93.19 769 HIS A CA 1
ATOM 6069 C C . HIS A 1 769 ? -4.152 -3.846 7.598 1 93.19 769 HIS A C 1
ATOM 6071 O O . HIS A 1 769 ? -3.646 -4.719 8.305 1 93.19 769 HIS A O 1
ATOM 6077 N N . ALA A 1 770 ? -4.746 -2.752 8.047 1 94.62 770 ALA A N 1
ATOM 6078 C CA . ALA A 1 770 ? -4.91 -2.57 9.484 1 94.62 770 ALA A CA 1
ATOM 6079 C C . ALA A 1 770 ? -5.82 -3.646 10.07 1 94.62 770 ALA A C 1
ATOM 6081 O O . ALA A 1 770 ? -5.531 -4.199 11.141 1 94.62 770 ALA A O 1
ATOM 6082 N N . LEU A 1 771 ? -6.895 -3.965 9.383 1 95.56 771 LEU A N 1
ATOM 6083 C CA . LEU A 1 771 ? -7.844 -4.973 9.836 1 95.56 771 LEU A CA 1
ATOM 6084 C C . LEU A 1 771 ? -7.195 -6.355 9.859 1 95.56 771 LEU A C 1
ATOM 6086 O O . LEU A 1 771 ? -7.453 -7.152 10.766 1 95.56 771 LEU A O 1
ATOM 6090 N N . LYS A 1 772 ? -6.422 -6.676 8.82 1 93.19 772 LYS A N 1
ATOM 6091 C CA . LYS A 1 772 ? -5.742 -7.965 8.773 1 93.19 772 LYS A CA 1
ATOM 6092 C C . LYS A 1 772 ? -4.738 -8.102 9.922 1 93.19 772 LYS A C 1
ATOM 6094 O O . LYS A 1 772 ? -4.582 -9.18 10.492 1 93.19 772 LYS A O 1
ATOM 6099 N N . ARG A 1 773 ? -4.039 -7.012 10.211 1 92.44 773 ARG A N 1
ATOM 6100 C CA . ARG A 1 773 ? -3.123 -7.02 11.344 1 92.44 773 ARG A CA 1
ATOM 6101 C C . ARG A 1 773 ? -3.881 -7.203 12.656 1 92.44 773 ARG A C 1
ATOM 6103 O O . ARG A 1 773 ? -3.455 -7.969 13.523 1 92.44 773 ARG A O 1
ATOM 6110 N N . LEU A 1 774 ? -4.977 -6.52 12.805 1 94 774 LEU A N 1
ATOM 6111 C CA . LEU A 1 774 ? -5.809 -6.656 13.992 1 94 774 LEU A CA 1
ATOM 6112 C C . LEU A 1 774 ? -6.32 -8.086 14.141 1 94 774 LEU A C 1
ATOM 6114 O O . LEU A 1 774 ? -6.328 -8.641 15.242 1 94 774 LEU A O 1
ATOM 6118 N N . ALA A 1 775 ? -6.762 -8.664 13.055 1 94 775 ALA A N 1
ATOM 6119 C CA . ALA A 1 775 ? -7.262 -10.039 13.07 1 94 775 ALA A CA 1
ATOM 6120 C C . ALA A 1 775 ? -6.164 -11.016 13.469 1 94 775 ALA A C 1
ATOM 6122 O O . ALA A 1 775 ? -6.422 -12 14.172 1 94 775 ALA A O 1
ATOM 6123 N N . SER A 1 776 ? -4.957 -10.758 12.992 1 91.25 776 SER A N 1
ATOM 6124 C CA . SER A 1 776 ? -3.832 -11.625 13.336 1 91.25 776 SER A CA 1
ATOM 6125 C C . SER A 1 776 ? -3.512 -11.539 14.828 1 91.25 776 SER A C 1
ATOM 6127 O O . SER A 1 776 ? -3.156 -12.547 15.445 1 91.25 776 SER A O 1
ATOM 6129 N N . ILE A 1 777 ? -3.621 -10.344 15.43 1 92.25 777 ILE A N 1
ATOM 6130 C CA . ILE A 1 777 ? -3.373 -10.156 16.859 1 92.25 777 ILE A CA 1
ATOM 6131 C C . ILE A 1 777 ? -4.418 -10.914 17.672 1 92.25 777 ILE A C 1
ATOM 6133 O O . ILE A 1 777 ? -4.086 -11.602 18.641 1 92.25 777 ILE A O 1
ATOM 6137 N N . ILE A 1 778 ? -5.641 -10.852 17.219 1 92.44 778 ILE A N 1
ATOM 6138 C CA . ILE A 1 778 ? -6.742 -11.484 17.938 1 92.44 778 ILE A CA 1
ATOM 6139 C C . ILE A 1 778 ? -6.641 -13 17.812 1 92.44 778 ILE A C 1
ATOM 6141 O O . ILE A 1 778 ? -6.941 -13.742 18.75 1 92.44 778 ILE A O 1
ATOM 6145 N N . ASP A 1 779 ? -6.223 -13.461 16.625 1 89.88 779 ASP A N 1
ATOM 6146 C CA . ASP A 1 779 ? -6.051 -14.891 16.406 1 89.88 779 ASP A CA 1
ATOM 6147 C C . ASP A 1 779 ? -4.965 -15.461 17.328 1 89.88 779 ASP A C 1
ATOM 6149 O O . ASP A 1 779 ? -5.07 -16.609 17.781 1 89.88 779 ASP A O 1
ATOM 6153 N N . GLU A 1 780 ? -3.957 -14.672 17.547 1 88.75 780 GLU A N 1
ATOM 6154 C CA . GLU A 1 780 ? -2.865 -15.117 18.406 1 88.75 780 GLU A CA 1
ATOM 6155 C C . GLU A 1 780 ? -3.291 -15.133 19.875 1 88.75 780 GLU A C 1
ATOM 6157 O O . GLU A 1 780 ? -2.801 -15.945 20.656 1 88.75 780 GLU A O 1
ATOM 6162 N N . ILE A 1 781 ? -4.066 -14.234 20.297 1 88.94 781 ILE A N 1
ATOM 6163 C CA . ILE A 1 781 ? -4.582 -14.219 21.656 1 88.94 781 ILE A CA 1
ATOM 6164 C C . ILE A 1 781 ? -5.441 -15.453 21.906 1 88.94 781 ILE A C 1
ATOM 6166 O O . ILE A 1 781 ? -5.441 -16.016 23 1 88.94 781 ILE A O 1
ATOM 6170 N N . ASN A 1 782 ? -5.949 -16.062 20.906 1 83.94 782 ASN A N 1
ATOM 6171 C CA . ASN A 1 782 ? -6.703 -17.312 20.906 1 83.94 782 ASN A CA 1
ATOM 6172 C C . ASN A 1 782 ? -7.602 -17.438 22.125 1 83.94 782 ASN A C 1
ATOM 6174 O O . ASN A 1 782 ? -7.539 -18.422 22.859 1 83.94 782 ASN A O 1
ATOM 6178 N N . THR A 1 783 ? -8.383 -16.438 22.438 1 87.12 783 THR A N 1
ATOM 6179 C CA . THR A 1 783 ? -9.312 -16.469 23.562 1 87.12 783 THR A CA 1
ATOM 6180 C C . THR A 1 783 ? -10.719 -16.094 23.109 1 87.12 783 THR A C 1
ATOM 6182 O O . THR A 1 783 ? -10.953 -15.836 21.922 1 87.12 783 THR A O 1
ATOM 6185 N N . THR A 1 784 ? -11.633 -16.125 24.031 1 87.5 784 THR A N 1
ATOM 6186 C CA . THR A 1 784 ? -13.008 -15.727 23.766 1 87.5 784 THR A CA 1
ATOM 6187 C C . THR A 1 784 ? -13.102 -14.219 23.547 1 87.5 784 THR A C 1
ATOM 6189 O O . THR A 1 784 ? -12.242 -13.469 24.016 1 87.5 784 THR A O 1
ATOM 6192 N N . PRO A 1 785 ? -14.039 -13.773 22.812 1 88.06 785 PRO A N 1
ATOM 6193 C CA . PRO A 1 785 ? -14.148 -12.367 22.406 1 88.06 785 PRO A CA 1
ATOM 6194 C C . PRO A 1 785 ? -14.156 -11.414 23.609 1 88.06 785 PRO A C 1
ATOM 6196 O O . PRO A 1 785 ? -13.484 -10.383 23.578 1 88.06 785 PRO A O 1
ATOM 6199 N N . PRO A 1 786 ? -14.789 -11.75 24.734 1 88.44 786 PRO A N 1
ATOM 6200 C CA . PRO A 1 786 ? -14.742 -10.781 25.844 1 88.44 786 PRO A CA 1
ATOM 6201 C C . PRO A 1 786 ? -13.359 -10.664 26.469 1 88.44 786 PRO A C 1
ATOM 6203 O O . PRO A 1 786 ? -12.945 -9.57 26.859 1 88.44 786 PRO A O 1
ATOM 6206 N N . LEU A 1 787 ? -12.688 -11.781 26.469 1 89.88 787 LEU A N 1
ATOM 6207 C CA . LEU A 1 787 ? -11.328 -11.742 27 1 89.88 787 LEU A CA 1
ATOM 6208 C C . LEU A 1 787 ? -10.375 -11.078 26.016 1 89.88 787 LEU A C 1
ATOM 6210 O O . LEU A 1 787 ? -9.391 -10.461 26.422 1 89.88 787 LEU A O 1
ATOM 6214 N N . ALA A 1 788 ? -10.734 -11.219 24.781 1 91.88 788 ALA A N 1
ATOM 6215 C CA . ALA A 1 788 ? -9.922 -10.562 23.766 1 91.88 788 ALA A CA 1
ATOM 6216 C C . ALA A 1 788 ? -10.016 -9.039 23.891 1 91.88 788 ALA A C 1
ATOM 6218 O O . ALA A 1 788 ? -9.031 -8.336 23.656 1 91.88 788 ALA A O 1
ATOM 6219 N N . VAL A 1 789 ? -11.164 -8.617 24.406 1 92.81 789 VAL A N 1
ATOM 6220 C CA . VAL A 1 789 ? -11.383 -7.18 24.562 1 92.81 789 VAL A CA 1
ATOM 6221 C C . VAL A 1 789 ? -10.469 -6.648 25.672 1 92.81 789 VAL A C 1
ATOM 6223 O O . VAL A 1 789 ? -9.836 -5.602 25.516 1 92.81 789 VAL A O 1
ATOM 6226 N N . VAL A 1 790 ? -10.344 -7.414 26.688 1 89.31 790 VAL A N 1
ATOM 6227 C CA . VAL A 1 790 ? -9.539 -6.996 27.828 1 89.31 790 VAL A CA 1
ATOM 6228 C C . VAL A 1 790 ? -8.062 -7.027 27.453 1 89.31 790 VAL A C 1
ATOM 6230 O O . VAL A 1 790 ? -7.305 -6.125 27.812 1 89.31 790 VAL A O 1
ATOM 6233 N N . LYS A 1 791 ? -7.719 -8.008 26.688 1 90.56 791 LYS A N 1
ATOM 6234 C CA . LYS A 1 791 ? -6.312 -8.141 26.328 1 90.56 791 LYS A CA 1
ATOM 6235 C C . LYS A 1 791 ? -5.902 -7.055 25.328 1 90.56 791 LYS A C 1
ATOM 6237 O O . LYS A 1 791 ? -4.781 -6.539 25.391 1 90.56 791 LYS A O 1
ATOM 6242 N N . ILE A 1 792 ? -6.797 -6.719 24.438 1 92.38 792 ILE A N 1
ATOM 6243 C CA . ILE A 1 792 ? -6.504 -5.672 23.469 1 92.38 792 ILE A CA 1
ATOM 6244 C C . ILE A 1 792 ? -6.383 -4.324 24.172 1 92.38 792 ILE A C 1
ATOM 6246 O O . ILE A 1 792 ? -5.52 -3.512 23.828 1 92.38 792 ILE A O 1
ATOM 6250 N N . ARG A 1 793 ? -7.172 -4.133 25.156 1 90.38 793 ARG A N 1
ATOM 6251 C CA . ARG A 1 793 ? -7.109 -2.895 25.922 1 90.38 793 ARG A CA 1
ATOM 6252 C C . ARG A 1 793 ? -5.781 -2.779 26.672 1 90.38 793 ARG A C 1
ATOM 6254 O O . ARG A 1 793 ? -5.191 -1.698 26.734 1 90.38 793 ARG A O 1
ATOM 6261 N N . SER A 1 794 ? -5.352 -3.896 27.109 1 89.19 794 SER A N 1
ATOM 6262 C CA . SER A 1 794 ? -4.074 -3.914 27.812 1 89.19 794 SER A CA 1
ATOM 6263 C C . SER A 1 794 ? -2.914 -3.654 26.859 1 89.19 794 SER A C 1
ATOM 6265 O O . SER A 1 794 ? -1.967 -2.945 27.203 1 89.19 794 SER A O 1
ATOM 6267 N N . LEU A 1 795 ? -3.08 -4.188 25.688 1 91.06 795 LEU A N 1
ATOM 6268 C CA . LEU A 1 795 ? -2.035 -3.994 24.688 1 91.06 795 LEU A CA 1
ATOM 6269 C C . LEU A 1 795 ? -1.999 -2.547 24.203 1 91.06 795 LEU A C 1
ATOM 6271 O O . LEU A 1 795 ? -0.923 -1.995 23.969 1 91.06 795 LEU A O 1
ATOM 6275 N N . LEU A 1 796 ? -3.133 -1.896 24.125 1 91.06 796 LEU A N 1
ATOM 6276 C CA . LEU A 1 796 ? -3.213 -0.509 23.688 1 91.06 796 LEU A CA 1
ATOM 6277 C C . LEU A 1 796 ? -2.666 0.436 24.75 1 91.06 796 LEU A C 1
ATOM 6279 O O . LEU A 1 796 ? -2.033 1.443 24.422 1 91.06 796 LEU A O 1
ATOM 6283 N N . SER A 1 797 ? -2.895 0.081 25.938 1 88.5 797 SER A N 1
ATOM 6284 C CA . SER A 1 797 ? -2.428 0.923 27.031 1 88.5 797 SER A CA 1
ATOM 6285 C C . SER A 1 797 ? -0.908 0.885 27.156 1 88.5 797 SER A C 1
ATOM 6287 O O . SER A 1 797 ? -0.288 1.868 27.562 1 88.5 797 SER A O 1
ATOM 6289 N N . SER A 1 798 ? -0.368 -0.238 26.703 1 87.88 798 SER A N 1
ATOM 6290 C CA . SER A 1 798 ? 1.079 -0.391 26.812 1 87.88 798 SER A CA 1
ATOM 6291 C C . SER A 1 798 ? 1.781 0.01 25.516 1 87.88 798 SER A C 1
ATOM 6293 O O . SER A 1 798 ? 3.008 -0.064 25.422 1 87.88 798 SER A O 1
ATOM 6295 N N . SER A 1 799 ? 1.035 0.495 24.594 1 87.56 799 SER A N 1
ATOM 6296 C CA . SER A 1 799 ? 1.619 0.833 23.297 1 87.56 799 SER A CA 1
ATOM 6297 C C . SER A 1 799 ? 1.896 2.328 23.188 1 87.56 799 SER A C 1
ATOM 6299 O O . SER A 1 799 ? 1.422 3.113 24.016 1 87.56 799 SER A O 1
ATOM 6301 N N . THR A 1 800 ? 2.73 2.662 22.172 1 84.5 800 THR A N 1
ATOM 6302 C CA . THR A 1 800 ? 3.02 4.059 21.875 1 84.5 800 THR A CA 1
ATOM 6303 C C . THR A 1 800 ? 2.066 4.59 20.797 1 84.5 800 THR A C 1
ATOM 6305 O O . THR A 1 800 ? 2.248 5.703 20.297 1 84.5 800 THR A O 1
ATOM 6308 N N . PHE A 1 801 ? 1.004 3.771 20.547 1 89.75 801 PHE A N 1
ATOM 6309 C CA . PHE A 1 801 ? 0.033 4.152 19.531 1 89.75 801 PHE A CA 1
ATOM 6310 C C . PHE A 1 801 ? -0.854 5.289 20.016 1 89.75 801 PHE A C 1
ATOM 6312 O O . PHE A 1 801 ? -1.559 5.141 21.031 1 89.75 801 PHE A O 1
ATOM 6319 N N . LYS A 1 802 ? -0.826 6.469 19.297 1 88.62 802 LYS A N 1
ATOM 6320 C CA . LYS A 1 802 ? -1.422 7.691 19.844 1 88.62 802 LYS A CA 1
ATOM 6321 C C . LYS A 1 802 ? -2.818 7.918 19.266 1 88.62 802 LYS A C 1
ATOM 6323 O O . LYS A 1 802 ? -3.605 8.688 19.828 1 88.62 802 LYS A O 1
ATOM 6328 N N . THR A 1 803 ? -3.203 7.199 18.188 1 93.31 803 THR A N 1
ATOM 6329 C CA . THR A 1 803 ? -4.461 7.551 17.531 1 93.31 803 THR A CA 1
ATOM 6330 C C . THR A 1 803 ? -5.367 6.328 17.422 1 93.31 803 THR A C 1
ATOM 6332 O O . THR A 1 803 ? -5.758 5.941 16.312 1 93.31 803 THR A O 1
ATOM 6335 N N . PRO A 1 804 ? -5.848 5.805 18.484 1 94.25 804 PRO A N 1
ATOM 6336 C CA . PRO A 1 804 ? -6.684 4.605 18.422 1 94.25 804 PRO A CA 1
ATOM 6337 C C . PRO A 1 804 ? -8.086 4.891 17.891 1 94.25 804 PRO A C 1
ATOM 6339 O O . PRO A 1 804 ? -8.656 4.078 17.156 1 94.25 804 PRO A O 1
ATOM 6342 N N . ILE A 1 805 ? -8.711 6.059 18.266 1 94.88 805 ILE A N 1
ATOM 6343 C CA . ILE A 1 805 ? -10.062 6.375 17.812 1 94.88 805 ILE A CA 1
ATOM 6344 C C . ILE A 1 805 ? -10.039 6.75 16.344 1 94.88 805 ILE A C 1
ATOM 6346 O O . ILE A 1 805 ? -10.914 6.332 15.578 1 94.88 805 ILE A O 1
ATOM 6350 N N . ALA A 1 806 ? -9.055 7.602 15.938 1 94.5 806 ALA A N 1
ATOM 6351 C CA . ALA A 1 806 ? -8.922 7.949 14.523 1 94.5 806 ALA A CA 1
ATOM 6352 C C . ALA A 1 806 ? -8.789 6.699 13.664 1 94.5 806 ALA A C 1
ATOM 6354 O O . ALA A 1 806 ? -9.344 6.633 12.562 1 94.5 806 ALA A O 1
ATOM 6355 N N . MET A 1 807 ? -8.078 5.648 14.164 1 95.94 807 MET A N 1
ATOM 6356 C CA . MET A 1 807 ? -7.898 4.398 13.43 1 95.94 807 MET A CA 1
ATOM 6357 C C . MET A 1 807 ? -9.211 3.631 13.336 1 95.94 807 MET A C 1
ATOM 6359 O O . MET A 1 807 ? -9.5 3.014 12.305 1 95.94 807 MET A O 1
ATOM 6363 N N . LEU A 1 808 ? -10 3.643 14.406 1 95.56 808 LEU A N 1
ATOM 6364 C CA . LEU A 1 808 ? -11.297 2.979 14.383 1 95.56 808 LEU A CA 1
ATOM 6365 C C . LEU A 1 808 ? -12.18 3.547 13.281 1 95.56 808 LEU A C 1
ATOM 6367 O O . LEU A 1 808 ? -12.75 2.795 12.484 1 95.56 808 LEU A O 1
ATOM 6371 N N . TYR A 1 809 ? -12.188 4.859 13.18 1 94.5 809 TYR A N 1
ATOM 6372 C CA . TYR A 1 809 ? -13.055 5.48 12.188 1 94.5 809 TYR A CA 1
ATOM 6373 C C . TYR A 1 809 ? -12.414 5.461 10.805 1 94.5 809 TYR A C 1
ATOM 6375 O O . TYR A 1 809 ? -13.109 5.438 9.789 1 94.5 809 TYR A O 1
ATOM 6383 N N . PHE A 1 810 ? -11.078 5.453 10.758 1 95.5 810 PHE A N 1
ATOM 6384 C CA . PHE A 1 810 ? -10.375 5.242 9.5 1 95.5 810 PHE A CA 1
ATOM 6385 C C . PHE A 1 810 ? -10.773 3.908 8.875 1 95.5 810 PHE A C 1
ATOM 6387 O O . PHE A 1 810 ? -10.938 3.809 7.66 1 95.5 810 PHE A O 1
ATOM 6394 N N . ILE A 1 811 ? -11.016 2.912 9.688 1 96.25 811 ILE A N 1
ATOM 6395 C CA . ILE A 1 811 ? -11.367 1.586 9.195 1 96.25 8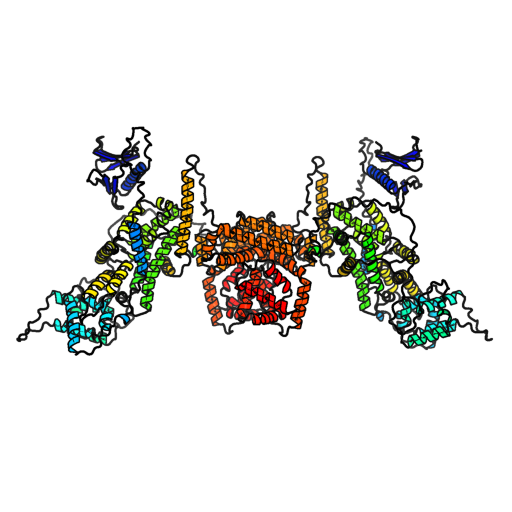11 ILE A CA 1
ATOM 6396 C C . ILE A 1 811 ? -12.875 1.5 8.969 1 96.25 811 ILE A C 1
ATOM 6398 O O . ILE A 1 811 ? -13.328 1.13 7.887 1 96.25 811 ILE A O 1
ATOM 6402 N N . SER A 1 812 ? -13.68 1.948 9.898 1 94.5 812 SER A N 1
ATOM 6403 C CA . SER A 1 812 ? -15.117 1.698 9.898 1 94.5 812 SER A CA 1
ATOM 6404 C C . SER A 1 812 ? -15.844 2.633 8.93 1 94.5 812 SER A C 1
ATOM 6406 O O . SER A 1 812 ? -16.875 2.271 8.375 1 94.5 812 SER A O 1
ATOM 6408 N N . SER A 1 813 ? -15.266 3.826 8.703 1 93.62 813 SER A N 1
ATOM 6409 C CA . SER A 1 813 ? -16.016 4.809 7.926 1 93.62 813 SER A CA 1
ATOM 6410 C C . SER A 1 813 ? -15.547 4.848 6.477 1 93.62 813 SER A C 1
ATOM 6412 O O . SER A 1 813 ? -16.219 5.41 5.613 1 93.62 813 SER A O 1
ATOM 6414 N N . THR A 1 814 ? -14.414 4.297 6.164 1 94.81 814 THR A N 1
ATOM 6415 C CA . THR A 1 814 ? -13.875 4.402 4.812 1 94.81 814 THR A CA 1
ATOM 6416 C C . THR A 1 814 ? -14.234 3.166 3.99 1 94.81 814 THR A C 1
ATOM 6418 O O . THR A 1 814 ? -14.234 3.213 2.76 1 94.81 814 THR A O 1
ATOM 6421 N N . ILE A 1 815 ? -14.461 2.041 4.641 1 94.75 815 ILE A N 1
ATOM 6422 C CA . ILE A 1 815 ? -14.75 0.806 3.922 1 94.75 815 ILE A CA 1
ATOM 6423 C C . ILE A 1 815 ? -16.125 0.285 4.324 1 94.75 815 ILE A C 1
ATOM 6425 O O . ILE A 1 815 ? -16.641 0.619 5.398 1 94.75 815 ILE A O 1
ATOM 6429 N N . ASP A 1 816 ? -16.75 -0.453 3.432 1 94.31 816 ASP A N 1
ATOM 6430 C CA . ASP A 1 816 ? -18.016 -1.128 3.713 1 94.31 816 ASP A CA 1
ATOM 6431 C C . ASP A 1 816 ? -17.781 -2.41 4.512 1 94.31 816 ASP A C 1
ATOM 6433 O O . ASP A 1 816 ? -17.391 -3.436 3.949 1 94.31 816 ASP A O 1
ATOM 6437 N N . THR A 1 817 ? -18.109 -2.41 5.758 1 92.62 817 THR A N 1
ATOM 6438 C CA . THR A 1 817 ? -17.812 -3.51 6.672 1 92.62 817 THR A CA 1
ATOM 6439 C C . THR A 1 817 ? -18.672 -4.73 6.336 1 92.62 817 THR A C 1
ATOM 6441 O O . THR A 1 817 ? -18.359 -5.848 6.75 1 92.62 817 THR A O 1
ATOM 6444 N N . SER A 1 818 ? -19.688 -4.551 5.539 1 91.88 818 SER A N 1
ATOM 6445 C CA . SER A 1 818 ? -20.547 -5.672 5.172 1 91.88 818 SER A CA 1
ATOM 6446 C C . SER A 1 818 ? -19.922 -6.504 4.055 1 91.88 818 SER A C 1
ATOM 6448 O O . SER A 1 818 ? -20.297 -7.66 3.852 1 91.88 818 SER A O 1
ATOM 6450 N N . LYS A 1 819 ? -18.969 -5.973 3.387 1 94.06 819 LYS A N 1
ATOM 6451 C CA . LYS A 1 819 ? -18.359 -6.66 2.246 1 94.06 819 LYS A CA 1
ATOM 6452 C C . LYS A 1 819 ? -16.984 -7.191 2.594 1 94.06 819 LYS A C 1
ATOM 6454 O O . LYS A 1 819 ? -16.172 -7.461 1.704 1 94.06 819 LYS A O 1
ATOM 6459 N N . VAL A 1 820 ? -16.672 -7.23 3.826 1 94.81 820 VAL A N 1
ATOM 6460 C CA . VAL A 1 820 ? -15.414 -7.82 4.293 1 94.81 820 VAL A CA 1
ATOM 6461 C C . VAL A 1 820 ? -15.695 -9.164 4.961 1 94.81 820 VAL A C 1
ATOM 6463 O O . VAL A 1 820 ? -16.812 -9.406 5.438 1 94.81 820 VAL A O 1
ATOM 6466 N N . ARG A 1 821 ? -14.836 -10.031 5.066 1 93.44 821 ARG A N 1
ATOM 6467 C CA . ARG A 1 821 ? -14.977 -11.367 5.645 1 93.44 821 ARG A CA 1
ATOM 6468 C C . ARG A 1 821 ? -15.359 -11.289 7.117 1 93.44 821 ARG A C 1
ATOM 6470 O O . ARG A 1 821 ? -15.055 -10.297 7.793 1 93.44 821 ARG A O 1
ATOM 6477 N N . GLU A 1 822 ? -15.859 -12.336 7.574 1 92.31 822 GLU A N 1
ATOM 6478 C CA . GLU A 1 822 ? -16.391 -12.375 8.938 1 92.31 822 GLU A CA 1
ATOM 6479 C C . GLU A 1 822 ? -15.266 -12.273 9.961 1 92.31 822 GLU A C 1
ATOM 6481 O O . GLU A 1 822 ? -15.438 -11.664 11.023 1 92.31 822 GLU A O 1
ATOM 6486 N N . THR A 1 823 ? -14.164 -12.836 9.633 1 92.44 823 THR A N 1
ATOM 6487 C CA . THR A 1 823 ? -13.039 -12.773 10.562 1 92.44 823 THR A CA 1
ATOM 6488 C C . THR A 1 823 ? -12.586 -11.336 10.773 1 92.44 823 THR A C 1
ATOM 6490 O O . THR A 1 823 ? -12.266 -10.93 11.891 1 92.44 823 THR A O 1
ATOM 6493 N N . LEU A 1 824 ? -12.617 -10.547 9.742 1 95.38 824 LEU A N 1
ATOM 6494 C CA . LEU A 1 824 ? -12.188 -9.156 9.836 1 95.38 824 LEU A CA 1
ATOM 6495 C C . LEU A 1 824 ? -13.266 -8.297 10.484 1 95.38 824 LEU A C 1
ATOM 6497 O O . LEU A 1 824 ? -12.953 -7.367 11.234 1 95.38 824 LEU A O 1
ATOM 6501 N N . ARG A 1 825 ? -14.516 -8.617 10.25 1 95.06 825 ARG A N 1
ATOM 6502 C CA . ARG A 1 825 ? -15.617 -7.887 10.867 1 95.06 825 ARG A CA 1
ATOM 6503 C C . ARG A 1 825 ? -15.633 -8.094 12.375 1 95.06 825 ARG A C 1
ATOM 6505 O O . ARG A 1 825 ? -15.867 -7.148 13.133 1 95.06 825 ARG A O 1
ATOM 6512 N N . SER A 1 826 ? -15.328 -9.305 12.742 1 94.12 826 SER A N 1
ATOM 6513 C CA . SER A 1 826 ? -15.281 -9.617 14.172 1 94.12 826 SER A CA 1
ATOM 6514 C C . SER A 1 826 ? -14.117 -8.906 14.852 1 94.12 826 SER A C 1
ATOM 6516 O O . SER A 1 826 ? -14.242 -8.453 15.992 1 94.12 826 SER A O 1
ATOM 6518 N N . ALA A 1 827 ? -13.023 -8.828 14.141 1 95.56 827 ALA A N 1
ATOM 6519 C CA . ALA A 1 827 ? -11.867 -8.133 14.695 1 95.56 827 ALA A CA 1
ATOM 6520 C C . ALA A 1 827 ? -12.164 -6.656 14.93 1 95.56 827 ALA A C 1
ATOM 6522 O O . ALA A 1 827 ? -11.742 -6.078 15.93 1 95.56 827 ALA A O 1
ATOM 6523 N N . LEU A 1 828 ? -12.914 -6.023 14.031 1 96.06 828 LEU A N 1
ATOM 6524 C CA . LEU A 1 828 ? -13.273 -4.617 14.164 1 96.06 828 LEU A CA 1
ATOM 6525 C C . LEU A 1 828 ? -14.219 -4.41 15.344 1 96.06 828 LEU A C 1
ATOM 6527 O O . LEU A 1 828 ? -14.102 -3.422 16.078 1 96.06 828 LEU A O 1
ATOM 6531 N N . SER A 1 829 ? -15.094 -5.375 15.539 1 94.88 829 SER A N 1
ATOM 6532 C CA . SER A 1 829 ? -16.031 -5.277 16.656 1 94.88 829 SER A CA 1
ATOM 6533 C C . SER A 1 829 ? -15.32 -5.387 18 1 94.88 829 SER A C 1
ATOM 6535 O O . SER A 1 829 ? -15.672 -4.691 18.953 1 94.88 829 SER A O 1
ATOM 6537 N N . ILE A 1 830 ? -14.391 -6.23 18.031 1 94.75 830 ILE A N 1
ATOM 6538 C CA . ILE A 1 830 ? -13.625 -6.402 19.266 1 94.75 830 ILE A CA 1
ATOM 6539 C C . ILE A 1 830 ? -12.805 -5.145 19.547 1 94.75 830 ILE A C 1
ATOM 6541 O O . ILE A 1 830 ? -12.711 -4.703 20.688 1 94.75 830 ILE A O 1
ATOM 6545 N N . TYR A 1 831 ? -12.219 -4.57 18.484 1 95.56 831 TYR A N 1
ATOM 6546 C CA . TYR A 1 831 ? -11.453 -3.336 18.641 1 95.56 831 TYR A CA 1
ATOM 6547 C C . TYR A 1 831 ? -12.344 -2.193 19.109 1 95.56 831 TYR A C 1
ATOM 6549 O O . TYR A 1 831 ? -11.961 -1.427 20 1 95.56 831 TYR A O 1
ATOM 6557 N N . LYS A 1 832 ? -13.547 -2.062 18.594 1 94.69 832 LYS A N 1
ATOM 6558 C CA . LYS A 1 832 ? -14.492 -1.019 18.969 1 94.69 832 LYS A CA 1
ATOM 6559 C C . LYS A 1 832 ? -14.922 -1.174 20.438 1 94.69 832 LYS A C 1
ATOM 6561 O O . LYS A 1 832 ? -14.977 -0.193 21.172 1 94.69 832 LYS A O 1
ATOM 6566 N N . SER A 1 833 ? -15.062 -2.4 20.844 1 93.44 833 SER A N 1
ATOM 6567 C CA . SER A 1 833 ? -15.492 -2.678 22.203 1 93.44 833 SER A CA 1
ATOM 6568 C C . SER A 1 833 ? -14.375 -2.387 23.203 1 93.44 833 SER A C 1
ATOM 6570 O O . SER A 1 833 ? -14.641 -2.016 24.344 1 93.44 833 SER A O 1
ATOM 6572 N N . SER A 1 834 ? -13.172 -2.539 22.766 1 91.94 834 SER A N 1
ATOM 6573 C CA . SER A 1 834 ? -12.039 -2.281 23.656 1 91.94 834 SER A CA 1
ATOM 6574 C C . SER A 1 834 ? -11.867 -0.788 23.922 1 91.94 834 SER A C 1
ATOM 6576 O O . SER A 1 834 ? -11.336 -0.392 24.953 1 91.94 834 SER A O 1
ATOM 6578 N N . LEU A 1 835 ? -12.281 0.067 23 1 91.38 835 LEU A N 1
ATOM 6579 C CA . LEU A 1 835 ? -12.141 1.511 23.156 1 91.38 835 LEU A CA 1
ATOM 6580 C C . LEU A 1 835 ? -13.344 2.107 23.875 1 91.38 835 LEU A C 1
ATOM 6582 O O . LEU A 1 835 ? -13.227 3.141 24.531 1 91.38 835 LEU A O 1
ATOM 6586 N N . ASP A 1 836 ? -14.602 1.64 23.688 1 82.31 836 ASP A N 1
ATOM 6587 C CA . ASP A 1 836 ? -15.82 2.135 24.328 1 82.31 836 ASP A CA 1
ATOM 6588 C C . ASP A 1 836 ? -15.797 1.884 25.828 1 82.31 836 ASP A C 1
ATOM 6590 O O . ASP A 1 836 ? -16.344 2.672 26.609 1 82.31 836 ASP A O 1
ATOM 6594 N N . ALA A 1 837 ? -15.32 0.811 26.297 1 62.22 837 ALA A N 1
ATOM 6595 C CA . ALA A 1 837 ? -15.367 0.497 27.719 1 62.22 837 ALA A CA 1
ATOM 6596 C C . ALA A 1 837 ? -14.625 1.546 28.547 1 62.22 837 ALA A C 1
ATOM 6598 O O . ALA A 1 837 ? -14.664 1.527 29.781 1 62.22 837 ALA A O 1
ATOM 6599 N N . SER A 1 838 ? -13.961 2.438 27.953 1 49.34 838 SER A N 1
ATOM 6600 C CA . SER A 1 838 ? -13.297 3.467 28.75 1 49.34 838 SER A CA 1
ATOM 6601 C C . SER A 1 838 ? -14.273 4.547 29.188 1 49.34 838 SER A C 1
ATOM 6603 O O . SER A 1 838 ? -13.898 5.465 29.922 1 49.34 838 SER A O 1
ATOM 6605 N N . ASN A 1 839 ? -15.438 4.918 28.547 1 39.38 839 ASN A N 1
ATOM 6606 C CA . ASN A 1 839 ? -16.266 5.918 29.219 1 39.38 839 ASN A CA 1
ATOM 6607 C C . ASN A 1 839 ? -17.047 5.312 30.375 1 39.38 839 ASN A C 1
ATOM 6609 O O . ASN A 1 839 ? -17.594 4.219 30.266 1 39.38 839 ASN A O 1
ATOM 6613 N N . MET B 1 1 ? -12.773 67.312 -25.625 1 38.5 1 MET B N 1
ATOM 6614 C CA . MET B 1 1 ? -13.805 66.562 -24.859 1 38.5 1 MET B CA 1
ATOM 6615 C C . MET B 1 1 ? -13.594 66.75 -23.359 1 38.5 1 MET B C 1
ATOM 6617 O O . MET B 1 1 ? -12.461 66.688 -22.875 1 38.5 1 MET B O 1
ATOM 6621 N N . VAL B 1 2 ? -14.352 67.312 -22.656 1 50.66 2 VAL B N 1
ATOM 6622 C CA . VAL B 1 2 ? -14.422 67.625 -21.234 1 50.66 2 VAL B CA 1
ATOM 6623 C C . VAL B 1 2 ? -14.773 66.312 -20.438 1 50.66 2 VAL B C 1
ATOM 6625 O O . VAL B 1 2 ? -15.75 65.625 -20.766 1 50.66 2 VAL B O 1
ATOM 6628 N N . TYR B 1 3 ? -13.875 65.938 -19.734 1 55.97 3 TYR B N 1
ATOM 6629 C CA . TYR B 1 3 ? -14.141 64.688 -18.984 1 55.97 3 TYR B CA 1
ATOM 6630 C C . TYR B 1 3 ? -15.109 64.938 -17.844 1 55.97 3 TYR B C 1
ATOM 6632 O O . TYR B 1 3 ? -15.992 64.125 -17.578 1 55.97 3 TYR B O 1
ATOM 6640 N N . SER B 1 4 ? -14.953 65.875 -17.125 1 60.34 4 SER B N 1
ATOM 6641 C CA . SER B 1 4 ? -15.891 66.125 -16.031 1 60.34 4 SER B CA 1
ATOM 6642 C C . SER B 1 4 ? -15.945 67.625 -15.719 1 60.34 4 SER B C 1
ATOM 6644 O O . SER B 1 4 ? -14.93 68.312 -15.781 1 60.34 4 SER B O 1
ATOM 6646 N N . VAL B 1 5 ? -17.203 68.188 -15.648 1 62.5 5 VAL B N 1
ATOM 6647 C CA . VAL B 1 5 ? -17.453 69.562 -15.211 1 62.5 5 VAL B CA 1
ATOM 6648 C C . VAL B 1 5 ? -18.031 69.562 -13.797 1 62.5 5 VAL B C 1
ATOM 6650 O O . VAL B 1 5 ? -19.016 68.875 -13.523 1 62.5 5 VAL B O 1
ATOM 6653 N N . SER B 1 6 ? -17.203 70 -12.883 1 64.5 6 SER B N 1
ATOM 6654 C CA . SER B 1 6 ? -17.75 70.062 -11.523 1 64.5 6 SER B CA 1
ATOM 6655 C C . SER B 1 6 ? -17.734 71.5 -11.023 1 64.5 6 SER B C 1
ATOM 6657 O O . SER B 1 6 ? -16.938 72.312 -11.477 1 64.5 6 SER B O 1
ATOM 6659 N N . ALA B 1 7 ? -18.719 71.938 -10.227 1 67.44 7 ALA B N 1
ATOM 6660 C CA . ALA B 1 7 ? -18.875 73.25 -9.688 1 67.44 7 ALA B CA 1
ATOM 6661 C C . ALA B 1 7 ? -18.156 73.375 -8.352 1 67.44 7 ALA B C 1
ATOM 6663 O O . ALA B 1 7 ? -18.234 72.5 -7.5 1 67.44 7 ALA B O 1
ATOM 6664 N N . TRP B 1 8 ? -17.125 74.375 -8.305 1 65.19 8 TRP B N 1
ATOM 6665 C CA . TRP B 1 8 ? -16.422 74.75 -7.07 1 65.19 8 TRP B CA 1
ATOM 6666 C C . TRP B 1 8 ? -16.688 76.188 -6.672 1 65.19 8 TRP B C 1
ATOM 6668 O O . TRP B 1 8 ? -16.203 77.125 -7.328 1 65.19 8 TRP B O 1
ATOM 6678 N N . ARG B 1 9 ? -17.469 76.312 -5.633 1 66.44 9 ARG B N 1
ATOM 6679 C CA . ARG B 1 9 ? -17.922 77.625 -5.191 1 66.44 9 ARG B CA 1
ATOM 6680 C C . ARG B 1 9 ? -18.625 78.375 -6.324 1 66.44 9 ARG B C 1
ATOM 6682 O O . ARG B 1 9 ? -19.578 77.875 -6.914 1 66.44 9 ARG B O 1
ATOM 6689 N N . ASP B 1 10 ? -18.266 79.5 -6.742 1 66 10 ASP B N 1
ATOM 6690 C CA . ASP B 1 10 ? -18.844 80.25 -7.848 1 66 10 ASP B CA 1
ATOM 6691 C C . ASP B 1 10 ? -18.016 80.062 -9.117 1 66 10 ASP B C 1
ATOM 6693 O O . ASP B 1 10 ? -18.016 80.938 -9.992 1 66 10 ASP B O 1
ATOM 6697 N N . ARG B 1 11 ? -17.281 78.812 -9.117 1 71.19 11 ARG B N 1
ATOM 6698 C CA . ARG B 1 11 ? -16.438 78.562 -10.281 1 71.19 11 ARG B CA 1
ATOM 6699 C C . ARG B 1 11 ? -16.734 77.25 -10.914 1 71.19 11 ARG B C 1
ATOM 6701 O O . ARG B 1 11 ? -17.203 76.312 -10.234 1 71.19 11 ARG B O 1
ATOM 6708 N N . ASP B 1 12 ? -16.672 77.188 -12.211 1 74.56 12 ASP B N 1
ATOM 6709 C CA . ASP B 1 12 ? -16.781 75.875 -12.922 1 74.56 12 ASP B CA 1
ATOM 6710 C C . ASP B 1 12 ? -15.414 75.25 -13.172 1 74.56 12 ASP B C 1
ATOM 6712 O O . ASP B 1 12 ? -14.516 75.938 -13.703 1 74.56 12 ASP B O 1
ATOM 6716 N N . VAL B 1 13 ? -15.266 74.062 -12.547 1 74.12 13 VAL B N 1
ATOM 6717 C CA . VAL B 1 13 ? -14 73.312 -12.734 1 74.12 13 VAL B CA 1
ATOM 6718 C C . VAL B 1 13 ? -14.156 72.25 -13.836 1 74.12 13 VAL B C 1
ATOM 6720 O O . VAL B 1 13 ? -15.055 71.438 -13.773 1 74.12 13 VAL B O 1
ATOM 6723 N N . VAL B 1 14 ? -13.312 72.5 -14.922 1 75.31 14 VAL B N 1
ATOM 6724 C CA . VAL B 1 14 ? -13.352 71.562 -16.062 1 75.31 14 VAL B CA 1
ATOM 6725 C C . VAL B 1 14 ? -12.031 70.812 -16.172 1 75.31 14 VAL B C 1
ATOM 6727 O O . VAL B 1 14 ? -10.961 71.438 -16.188 1 75.31 14 VAL B O 1
ATOM 6730 N N . VAL B 1 15 ? -12.18 69.5 -16.078 1 74.56 15 VAL B N 1
ATOM 6731 C CA . VAL B 1 15 ? -11.016 68.625 -16.359 1 74.56 15 VAL B CA 1
ATOM 6732 C C . VAL B 1 15 ? -11.031 68.188 -17.828 1 74.56 15 VAL B C 1
ATOM 6734 O O . VAL B 1 15 ? -11.922 67.438 -18.25 1 74.56 15 VAL B O 1
ATOM 6737 N N . ALA B 1 16 ? -10.117 68.812 -18.625 1 72.19 16 ALA B N 1
ATOM 6738 C CA . ALA B 1 16 ? -10.094 68.625 -20.062 1 72.19 16 ALA B CA 1
ATOM 6739 C C . ALA B 1 16 ? -9.203 67.438 -20.422 1 72.19 16 ALA B C 1
ATOM 6741 O O . ALA B 1 16 ? -8.281 67.062 -19.688 1 72.19 16 ALA B O 1
ATOM 6742 N N . ASP B 1 17 ? -9.461 66.812 -21.562 1 66.31 17 ASP B N 1
ATOM 6743 C CA . ASP B 1 17 ? -8.695 65.625 -22.094 1 66.31 17 ASP B CA 1
ATOM 6744 C C . ASP B 1 17 ? -7.309 66.062 -22.562 1 66.31 17 ASP B C 1
ATOM 6746 O O . ASP B 1 17 ? -6.457 65.25 -22.859 1 66.31 17 ASP B O 1
ATOM 6750 N N . THR B 1 18 ? -7.086 67.375 -22.5 1 67.38 18 THR B N 1
ATOM 6751 C CA . THR B 1 18 ? -5.809 67.875 -22.938 1 67.38 18 THR B CA 1
ATOM 6752 C C . THR B 1 18 ? -4.828 68 -21.766 1 67.38 18 THR B C 1
ATOM 6754 O O . THR B 1 18 ? -3.713 68.5 -21.938 1 67.38 18 THR B O 1
ATOM 6757 N N . GLY B 1 19 ? -5.125 67.375 -20.688 1 68.38 19 GLY B N 1
ATOM 6758 C CA . GLY B 1 19 ? -4.273 67.375 -19.516 1 68.38 19 GLY B CA 1
ATOM 6759 C C . GLY B 1 19 ? -4.312 68.625 -18.703 1 68.38 19 GLY B C 1
ATOM 6760 O O . GLY B 1 19 ? -3.387 68.938 -17.953 1 68.38 19 GLY B O 1
ATOM 6761 N N . GLU B 1 20 ? -5.344 69.375 -18.844 1 74.38 20 GLU B N 1
ATOM 6762 C CA . GLU B 1 20 ? -5.438 70.625 -18.141 1 74.38 20 GLU B CA 1
ATOM 6763 C C . GLU B 1 20 ? -6.691 70.688 -17.266 1 74.38 20 GLU B C 1
ATOM 6765 O O . GLU B 1 20 ? -7.738 70.188 -17.641 1 74.38 20 GLU B O 1
ATOM 6770 N N . LEU B 1 21 ? -6.473 71.188 -15.93 1 75.69 21 LEU B N 1
ATOM 6771 C CA . LEU B 1 21 ? -7.582 71.562 -15.062 1 75.69 21 LEU B CA 1
ATOM 6772 C C . LEU B 1 21 ? -7.844 73.062 -15.148 1 75.69 21 LEU B C 1
ATOM 6774 O O . LEU B 1 21 ? -6.973 73.875 -14.82 1 75.69 21 LEU B O 1
ATOM 6778 N N . GLU B 1 22 ? -8.961 73.375 -15.734 1 77.19 22 GLU B N 1
ATOM 6779 C CA . GLU B 1 22 ? -9.336 74.75 -15.984 1 77.19 22 GLU B CA 1
ATOM 6780 C C . GLU B 1 22 ? -10.461 75.188 -15.062 1 77.19 22 GLU B C 1
ATOM 6782 O O . GLU B 1 22 ? -11.453 74.5 -14.883 1 77.19 22 GLU B O 1
ATOM 6787 N N . VAL B 1 23 ? -10.203 76.25 -14.258 1 74 23 VAL B N 1
ATOM 6788 C CA . VAL B 1 23 ? -11.203 76.812 -13.367 1 74 23 VAL B CA 1
ATOM 6789 C C . VAL B 1 23 ? -11.758 78.125 -13.977 1 74 23 VAL B C 1
ATOM 6791 O O . VAL B 1 23 ? -11.008 79.062 -14.25 1 74 23 VAL B O 1
ATOM 6794 N N . TYR B 1 24 ? -13.047 78 -14.336 1 72.75 24 TYR B N 1
ATOM 6795 C CA . TYR B 1 24 ? -13.727 79.125 -14.977 1 72.75 24 TYR B CA 1
ATOM 6796 C C . TYR B 1 24 ? -14.625 79.812 -13.984 1 72.75 24 TYR B C 1
ATOM 6798 O O . TYR B 1 24 ? -15.07 79.25 -12.992 1 72.75 24 TYR B O 1
ATOM 6806 N N . ARG B 1 25 ? -14.734 81.188 -13.938 1 69.19 25 ARG B N 1
ATOM 6807 C CA . ARG B 1 25 ? -15.766 81.875 -13.195 1 69.19 25 ARG B CA 1
ATOM 6808 C C . ARG B 1 25 ? -17.156 81.375 -13.586 1 69.19 25 ARG B C 1
ATOM 6810 O O . ARG B 1 25 ? -17.438 81.188 -14.766 1 69.19 25 ARG B O 1
ATOM 6817 N N . LYS B 1 26 ? -18.062 81.062 -12.5 1 67.06 26 LYS B N 1
ATOM 6818 C CA . LYS B 1 26 ? -19.375 80.5 -12.727 1 67.06 26 LYS B CA 1
ATOM 6819 C C . LYS B 1 26 ? -20.141 81.25 -13.82 1 67.06 26 LYS B C 1
ATOM 6821 O O . LYS B 1 26 ? -20.312 82.438 -13.75 1 67.06 26 LYS B O 1
ATOM 6826 N N . GLY B 1 27 ? -20.422 80.5 -14.852 1 66.5 27 GLY B N 1
ATOM 6827 C CA . GLY B 1 27 ? -21.266 81 -15.922 1 66.5 27 GLY B CA 1
ATOM 6828 C C . GLY B 1 27 ? -20.5 81.812 -16.984 1 66.5 27 GLY B C 1
ATOM 6829 O O . GLY B 1 27 ? -21.078 82.188 -17.984 1 66.5 27 GLY B O 1
ATOM 6830 N N . THR B 1 28 ? -19.094 82.125 -16.641 1 64.38 28 THR B N 1
ATOM 6831 C CA . THR B 1 28 ? -18.375 82.938 -17.641 1 64.38 28 THR B CA 1
ATOM 6832 C C . THR B 1 28 ? -17.25 82.062 -18.266 1 64.38 28 THR B C 1
ATOM 6834 O O . THR B 1 28 ? -16.859 81.062 -17.703 1 64.38 28 THR B O 1
ATOM 6837 N N . SER B 1 29 ? -16.875 82.25 -19.484 1 64.5 29 SER B N 1
ATOM 6838 C CA . SER B 1 29 ? -15.789 81.562 -20.188 1 64.5 29 SER B CA 1
ATOM 6839 C C . SER B 1 29 ? -14.43 82.125 -19.781 1 64.5 29 SER B C 1
ATOM 6841 O O . SER B 1 29 ? -13.422 81.875 -20.438 1 64.5 29 SER B O 1
ATOM 6843 N N . LEU B 1 30 ? -14.406 82.938 -18.656 1 63.44 30 LEU B N 1
ATOM 6844 C CA . LEU B 1 30 ? -13.125 83.5 -18.266 1 63.44 30 LEU B CA 1
ATOM 6845 C C . LEU B 1 30 ? -12.336 82.5 -17.422 1 63.44 30 LEU B C 1
ATOM 6847 O O . LEU B 1 30 ? -12.82 82 -16.391 1 63.44 30 LEU B O 1
ATOM 6851 N N . LEU B 1 31 ? -11.141 82.125 -17.984 1 66.69 31 LEU B N 1
ATOM 6852 C CA . LEU B 1 31 ? -10.219 81.188 -17.344 1 66.69 31 LEU B CA 1
ATOM 6853 C C . LEU B 1 31 ? -9.469 81.875 -16.203 1 66.69 31 LEU B C 1
ATOM 6855 O O . LEU B 1 31 ? -8.797 82.875 -16.406 1 66.69 31 LEU B O 1
ATOM 6859 N N . LYS B 1 32 ? -9.859 81.5 -14.922 1 69.12 32 LYS B N 1
ATOM 6860 C CA . LYS B 1 32 ? -9.18 82.125 -13.781 1 69.12 32 LYS B CA 1
ATOM 6861 C C . LYS B 1 32 ? -7.887 81.375 -13.461 1 69.12 32 LYS B C 1
ATOM 6863 O O . LYS B 1 32 ? -6.879 82 -13.117 1 69.12 32 LYS B O 1
ATOM 6868 N N . LEU B 1 33 ? -8.117 80.062 -13.43 1 72 33 LEU B N 1
ATOM 6869 C CA . LEU B 1 33 ? -6.945 79.25 -13.062 1 72 33 LEU B CA 1
ATOM 6870 C C . LEU B 1 33 ? -6.793 78.062 -13.992 1 72 33 LEU B C 1
ATOM 6872 O O . LEU B 1 33 ? -7.785 77.438 -14.391 1 72 33 LEU B O 1
ATOM 6876 N N . LYS B 1 34 ? -5.586 78 -14.438 1 69.75 34 LYS B N 1
ATOM 6877 C CA . LYS B 1 34 ? -5.234 76.812 -15.266 1 69.75 34 LYS B CA 1
ATOM 6878 C C . LYS B 1 34 ? -4.102 76 -14.641 1 69.75 34 LYS B C 1
ATOM 6880 O O . LYS B 1 34 ? -3.059 76.562 -14.281 1 69.75 34 LYS B O 1
ATOM 6885 N N . ILE B 1 35 ? -4.586 74.812 -14.305 1 72.06 35 ILE B N 1
ATOM 6886 C CA . ILE B 1 35 ? -3.555 73.938 -13.75 1 72.06 35 ILE B CA 1
ATOM 6887 C C . ILE B 1 35 ? -3.246 72.812 -14.734 1 72.06 35 ILE B C 1
ATOM 6889 O O . ILE B 1 35 ? -4.156 72.125 -15.203 1 72.06 35 ILE B O 1
ATOM 6893 N N . HIS B 1 36 ? -2.033 72.75 -15.172 1 69.38 36 HIS B N 1
ATOM 6894 C CA . HIS B 1 36 ? -1.622 71.625 -16.031 1 69.38 36 HIS B CA 1
ATOM 6895 C C . HIS B 1 36 ? -1.46 70.375 -15.242 1 69.38 36 HIS B C 1
ATOM 6897 O O . HIS B 1 36 ? -0.548 70.25 -14.422 1 69.38 36 HIS B O 1
ATOM 6903 N N . LEU B 1 37 ? -2.342 69.438 -15.57 1 68.75 37 LEU B N 1
ATOM 6904 C CA . LEU B 1 37 ? -2.449 68.25 -14.773 1 68.75 37 LEU B CA 1
ATOM 6905 C C . LEU B 1 37 ? -1.31 67.25 -15.094 1 68.75 37 LEU B C 1
ATOM 6907 O O . LEU B 1 37 ? -1.009 66.375 -14.297 1 68.75 37 LEU B O 1
ATOM 6911 N N . TRP B 1 38 ? -0.644 67.625 -16.234 1 62.62 38 TRP B N 1
ATOM 6912 C CA . TRP B 1 38 ? 0.496 66.75 -16.625 1 62.62 38 TRP B CA 1
ATOM 6913 C C . TRP B 1 38 ? 1.806 67.375 -16.156 1 62.62 38 TRP B C 1
ATOM 6915 O O . TRP B 1 38 ? 2.889 66.938 -16.516 1 62.62 38 TRP B O 1
ATOM 6925 N N . ASP B 1 39 ? 1.729 68.562 -15.398 1 63.47 39 ASP B N 1
ATOM 6926 C CA . ASP B 1 39 ? 2.904 69.188 -14.789 1 63.47 39 ASP B CA 1
ATOM 6927 C C . ASP B 1 39 ? 3.486 68.312 -13.688 1 63.47 39 ASP B C 1
ATOM 6929 O O . ASP B 1 39 ? 2.77 67.875 -12.781 1 63.47 39 ASP B O 1
ATOM 6933 N N . SER B 1 40 ? 4.801 67.938 -13.891 1 61.69 40 SER B N 1
ATOM 6934 C CA . SER B 1 40 ? 5.488 67.062 -12.992 1 61.69 40 SER B CA 1
ATOM 6935 C C . SER B 1 40 ? 5.598 67.625 -11.586 1 61.69 40 SER B C 1
ATOM 6937 O O . SER B 1 40 ? 5.723 66.875 -10.609 1 61.69 40 SER B O 1
ATOM 6939 N N . ASN B 1 41 ? 5.367 68.938 -11.375 1 59.69 41 ASN B N 1
ATOM 6940 C CA . ASN B 1 41 ? 5.469 69.562 -10.086 1 59.69 41 ASN B CA 1
ATOM 6941 C C . ASN B 1 41 ? 4.094 69.812 -9.469 1 59.69 41 ASN B C 1
ATOM 6943 O O . ASN B 1 41 ? 3.975 70.562 -8.469 1 59.69 41 ASN B O 1
ATOM 6947 N N . LEU B 1 42 ? 3.129 69.375 -9.984 1 64.38 42 LEU B N 1
ATOM 6948 C CA . LEU B 1 42 ? 1.8 69.562 -9.398 1 64.38 42 LEU B CA 1
ATOM 6949 C C . LEU B 1 42 ? 1.615 68.562 -8.227 1 64.38 42 LEU B C 1
ATOM 6951 O O . LEU B 1 42 ? 1.796 67.375 -8.367 1 64.38 42 LEU B O 1
ATOM 6955 N N . LYS B 1 43 ? 1.489 69.375 -7.059 1 65.12 43 LYS B N 1
ATOM 6956 C CA . LYS B 1 43 ? 1.205 68.625 -5.836 1 65.12 43 LYS B CA 1
ATOM 6957 C C . LYS B 1 43 ? -0.269 68.688 -5.457 1 65.12 43 LYS B C 1
ATOM 6959 O O . LYS B 1 43 ? -0.796 69.812 -5.297 1 65.12 43 LYS B O 1
ATOM 6964 N N . ILE B 1 44 ? -0.909 67.562 -5.449 1 64.81 44 ILE B N 1
ATOM 6965 C CA . ILE B 1 44 ? -2.305 67.5 -5.023 1 64.81 44 ILE B CA 1
ATOM 6966 C C . ILE B 1 44 ? -2.396 66.875 -3.639 1 64.81 44 ILE B C 1
ATOM 6968 O O . ILE B 1 44 ? -1.901 65.75 -3.42 1 64.81 44 ILE B O 1
ATOM 6972 N N . THR B 1 45 ? -2.93 67.688 -2.672 1 66.44 45 THR B N 1
ATOM 6973 C CA . THR B 1 45 ? -3.104 67.25 -1.289 1 66.44 45 THR B CA 1
ATOM 6974 C C . THR B 1 45 ? -4.582 67.25 -0.911 1 66.44 45 THR B C 1
ATOM 6976 O O . THR B 1 45 ? -5.34 68.125 -1.299 1 66.44 45 THR B O 1
ATOM 6979 N N . PHE B 1 46 ? -5.086 65.938 -0.389 1 63.78 46 PHE B N 1
ATOM 6980 C CA . PHE B 1 46 ? -6.445 65.875 0.135 1 63.78 46 PHE B CA 1
ATOM 6981 C C . PHE B 1 46 ? -6.504 65.062 1.419 1 63.78 46 PHE B C 1
ATOM 6983 O O . PHE B 1 46 ? -5.613 64.25 1.686 1 63.78 46 PHE B O 1
ATOM 6990 N N . HIS B 1 47 ? -7.473 65.438 2.363 1 56.88 47 HIS B N 1
ATOM 6991 C CA . HIS B 1 47 ? -7.742 64.688 3.596 1 56.88 47 HIS B CA 1
ATOM 6992 C C . HIS B 1 47 ? -9.023 63.875 3.482 1 56.88 47 HIS B C 1
ATOM 6994 O O . HIS B 1 47 ? -10.023 64.375 2.955 1 56.88 47 HIS B O 1
ATOM 7000 N N . ALA B 1 48 ? -9 62.594 3.807 1 51.84 48 ALA B N 1
ATOM 7001 C CA . ALA B 1 48 ? -10.109 61.656 3.6 1 51.84 48 ALA B CA 1
ATOM 7002 C C . ALA B 1 48 ? -11.406 62.219 4.176 1 51.84 48 ALA B C 1
ATOM 7004 O O . ALA B 1 48 ? -12.477 62.031 3.594 1 51.84 48 ALA B O 1
ATOM 7005 N N . ASP B 1 49 ? -11.266 62.875 5.219 1 53.44 49 ASP B N 1
ATOM 7006 C CA . ASP B 1 49 ? -12.477 63.344 5.879 1 53.44 49 ASP B CA 1
ATOM 7007 C C . ASP B 1 49 ? -12.766 64.812 5.496 1 53.44 49 ASP B C 1
ATOM 7009 O O . ASP B 1 49 ? -13.695 65.438 6.027 1 53.44 49 ASP B O 1
ATOM 7013 N N . ASP B 1 50 ? -11.953 65.25 4.586 1 62.31 50 ASP B N 1
ATOM 7014 C CA . ASP B 1 50 ? -12.188 66.625 4.207 1 62.31 50 ASP B CA 1
ATOM 7015 C C . ASP B 1 50 ? -12.523 66.75 2.723 1 62.31 50 ASP B C 1
ATOM 7017 O O . ASP B 1 50 ? -12.039 65.938 1.907 1 62.31 50 ASP B O 1
ATOM 7021 N N . SER B 1 51 ? -13.398 67.625 2.473 1 67.19 51 SER B N 1
ATOM 7022 C CA . SER B 1 51 ? -13.867 67.812 1.104 1 67.19 51 SER B CA 1
ATOM 7023 C C . SER B 1 51 ? -12.93 68.75 0.335 1 67.19 51 SER B C 1
ATOM 7025 O O . SER B 1 51 ? -13.234 69.125 -0.792 1 67.19 51 SER B O 1
ATOM 7027 N N . LEU B 1 52 ? -11.719 68.875 0.97 1 69.88 52 LEU B N 1
ATOM 7028 C CA . LEU B 1 52 ? -10.836 69.812 0.362 1 69.88 52 LEU B CA 1
ATOM 7029 C C . LEU B 1 52 ? -9.75 69.125 -0.462 1 69.88 52 LEU B C 1
ATOM 7031 O O . LEU B 1 52 ? -9.25 68.125 -0.081 1 69.88 52 LEU B O 1
ATOM 7035 N N . ILE B 1 53 ? -9.484 69.75 -1.741 1 73.38 53 ILE B N 1
ATOM 7036 C CA . ILE B 1 53 ? -8.375 69.375 -2.604 1 73.38 53 ILE B CA 1
ATOM 7037 C C . ILE B 1 53 ? -7.363 70.5 -2.703 1 73.38 53 ILE B C 1
ATOM 7039 O O . ILE B 1 53 ? -7.715 71.625 -3.088 1 73.38 53 ILE B O 1
ATOM 7043 N N . ALA B 1 54 ? -6.219 70.188 -2.105 1 73.62 54 ALA B N 1
ATOM 7044 C CA . ALA B 1 54 ? -5.18 71.25 -2.244 1 73.62 54 ALA B CA 1
ATOM 7045 C C . ALA B 1 54 ? -4.215 70.875 -3.371 1 73.62 54 ALA B C 1
ATOM 7047 O O . ALA B 1 54 ? -3.793 69.75 -3.5 1 73.62 54 ALA B O 1
ATOM 7048 N N . MET B 1 55 ? -4.051 71.812 -4.398 1 69.94 55 MET B N 1
ATOM 7049 C CA . MET B 1 55 ? -3.141 71.625 -5.523 1 69.94 55 MET B CA 1
ATOM 7050 C C . MET B 1 55 ? -2.031 72.688 -5.5 1 69.94 55 MET B C 1
ATOM 7052 O O . MET B 1 55 ? -2.303 73.875 -5.367 1 69.94 55 MET B O 1
ATOM 7056 N N . LYS B 1 56 ? -0.796 72.125 -5.258 1 66.81 56 LYS B N 1
ATOM 7057 C CA . LYS B 1 56 ? 0.342 73.062 -5.285 1 66.81 56 LYS B CA 1
ATOM 7058 C C . LYS B 1 56 ? 1.123 72.875 -6.59 1 66.81 56 LYS B C 1
ATOM 7060 O O . LYS B 1 56 ? 1.467 71.812 -7.004 1 66.81 56 LYS B O 1
ATOM 7065 N N . THR B 1 57 ? 1.191 74 -7.371 1 59.19 57 THR B N 1
ATOM 7066 C CA . THR B 1 57 ? 1.964 74.062 -8.609 1 59.19 57 THR B CA 1
ATOM 7067 C C . THR B 1 57 ? 3.309 74.688 -8.383 1 59.19 57 THR B C 1
ATOM 7069 O O . THR B 1 57 ? 3.463 75.5 -7.441 1 59.19 57 THR B O 1
ATOM 7072 N N . ARG B 1 58 ? 4.594 74.188 -8.805 1 50.56 58 ARG B N 1
ATOM 7073 C CA . ARG B 1 58 ? 5.938 74.75 -8.625 1 50.56 58 ARG B CA 1
ATOM 7074 C C . ARG B 1 58 ? 5.926 76.25 -8.648 1 50.56 58 ARG B C 1
ATOM 7076 O O . ARG B 1 58 ? 6.688 76.938 -7.918 1 50.56 58 ARG B O 1
ATOM 7083 N N . TYR B 1 59 ? 5.336 76.812 -9.617 1 48.41 59 TYR B N 1
ATOM 7084 C CA . TYR B 1 59 ? 5.57 78.25 -9.797 1 48.41 59 TYR B CA 1
ATOM 7085 C C . TYR B 1 59 ? 4.754 79.062 -8.797 1 48.41 59 TYR B C 1
ATOM 7087 O O . TYR B 1 59 ? 5.125 80.188 -8.453 1 48.41 59 TYR B O 1
ATOM 7095 N N . ASP B 1 60 ? 3.564 78.688 -8.508 1 45.78 60 ASP B N 1
ATOM 7096 C CA . ASP B 1 60 ? 2.762 79.562 -7.688 1 45.78 60 ASP B CA 1
ATOM 7097 C C . ASP B 1 60 ? 2.705 79.125 -6.242 1 45.78 60 ASP B C 1
ATOM 7099 O O . ASP B 1 60 ? 2.465 77.938 -5.984 1 45.78 60 ASP B O 1
ATOM 7103 N N . GLU B 1 61 ? 3.578 79.688 -5.355 1 47.59 61 GLU B N 1
ATOM 7104 C CA . GLU B 1 61 ? 3.619 79.562 -3.898 1 47.59 61 GLU B CA 1
ATOM 7105 C C . GLU B 1 61 ? 2.229 79.312 -3.322 1 47.59 61 GLU B C 1
ATOM 7107 O O . GLU B 1 61 ? 2.084 79.062 -2.131 1 47.59 61 GLU B O 1
ATOM 7112 N N . LEU B 1 62 ? 1.212 79.562 -4.031 1 47.25 62 LEU B N 1
ATOM 7113 C CA . LEU B 1 62 ? -0.144 79.562 -3.492 1 47.25 62 LEU B CA 1
ATOM 7114 C C . LEU B 1 62 ? -0.764 78.188 -3.609 1 47.25 62 LEU B C 1
ATOM 7116 O O . LEU B 1 62 ? -0.766 77.562 -4.688 1 47.25 62 LEU B O 1
ATOM 7120 N N . GLU B 1 63 ? -0.823 77.438 -2.527 1 56.47 63 GLU B N 1
ATOM 7121 C CA . GLU B 1 63 ? -1.601 76.25 -2.361 1 56.47 63 GLU B CA 1
ATOM 7122 C C . GLU B 1 63 ? -3.076 76.5 -2.666 1 56.47 63 GLU B C 1
ATOM 7124 O O . GLU B 1 63 ? -3.73 77.25 -2.004 1 56.47 63 GLU B O 1
ATOM 7129 N N . LEU B 1 64 ? -3.459 76.062 -3.885 1 65 64 LEU B N 1
ATOM 7130 C CA . LEU B 1 64 ? -4.863 76.188 -4.254 1 65 64 LEU B CA 1
ATOM 7131 C C . LEU B 1 64 ? -5.711 75.125 -3.602 1 65 64 LEU B C 1
ATOM 7133 O O . LEU B 1 64 ? -5.387 73.938 -3.701 1 65 64 LEU B O 1
ATOM 7137 N N . VAL B 1 65 ? -6.602 75.562 -2.734 1 70.19 65 VAL B N 1
ATOM 7138 C CA . VAL B 1 65 ? -7.484 74.688 -2.004 1 70.19 65 VAL B CA 1
ATOM 7139 C C . VAL B 1 65 ? -8.867 74.688 -2.645 1 70.19 65 VAL B C 1
ATOM 7141 O O . VAL B 1 65 ? -9.508 75.75 -2.764 1 70.19 65 VAL B O 1
ATOM 7144 N N . PHE B 1 66 ? -9.156 73.562 -3.236 1 68.19 66 PHE B N 1
ATOM 7145 C CA . PHE B 1 66 ? -10.492 73.375 -3.795 1 68.19 66 PHE B CA 1
ATOM 7146 C C . PHE B 1 66 ? -11.422 72.75 -2.771 1 68.19 66 PHE B C 1
ATOM 7148 O O . PHE B 1 66 ? -11.102 71.688 -2.191 1 68.19 66 PHE B O 1
ATOM 7155 N N . ASP B 1 67 ? -12.445 73.375 -2.363 1 68.56 67 ASP B N 1
ATOM 7156 C CA . ASP B 1 67 ? -13.469 72.875 -1.446 1 68.56 67 ASP B CA 1
ATOM 7157 C C . ASP B 1 67 ? -14.586 72.188 -2.201 1 68.56 67 ASP B C 1
ATOM 7159 O O . ASP B 1 67 ? -15.391 72.812 -2.875 1 68.56 67 ASP B O 1
ATOM 7163 N N . CYS B 1 68 ? -14.508 70.812 -2.199 1 67.06 68 CYS B N 1
ATOM 7164 C CA . CYS B 1 68 ? -15.609 70.062 -2.762 1 67.06 68 CYS B CA 1
ATOM 7165 C C . CYS B 1 68 ? -16.766 69.938 -1.773 1 67.06 68 CYS B C 1
ATOM 7167 O O . CYS B 1 68 ? -16.547 70 -0.561 1 67.06 68 CYS B O 1
ATOM 7169 N N . LYS B 1 69 ? -17.984 70.125 -1.997 1 69.5 69 LYS B N 1
ATOM 7170 C CA . LYS B 1 69 ? -19.141 70.125 -1.114 1 69.5 69 LYS B CA 1
ATOM 7171 C C . LYS B 1 69 ? -19.219 68.875 -0.283 1 69.5 69 LYS B C 1
ATOM 7173 O O . LYS B 1 69 ? -19.562 68.938 0.901 1 69.5 69 LYS B O 1
ATOM 7178 N N . THR B 1 70 ? -18.938 67.688 -0.859 1 67.69 70 THR B N 1
ATOM 7179 C CA . THR B 1 70 ? -18.953 66.438 -0.184 1 67.69 70 THR B CA 1
ATOM 7180 C C . THR B 1 70 ? -17.703 65.625 -0.526 1 67.69 70 THR B C 1
ATOM 7182 O O . THR B 1 70 ? -17.031 65.875 -1.518 1 67.69 70 THR B O 1
ATOM 7185 N N . THR B 1 71 ? -17.438 64.688 0.434 1 69.06 71 THR B N 1
ATOM 7186 C CA . THR B 1 71 ? -16.281 63.812 0.205 1 69.06 71 THR B CA 1
ATOM 7187 C C . THR B 1 71 ? -16.5 62.938 -1.026 1 69.06 71 THR B C 1
ATOM 7189 O O . THR B 1 71 ? -15.547 62.562 -1.706 1 69.06 71 THR B O 1
ATOM 7192 N N . ALA B 1 72 ? -17.625 62.719 -1.374 1 70.44 72 ALA B N 1
ATOM 7193 C CA . ALA B 1 72 ? -17.953 61.969 -2.574 1 70.44 72 ALA B CA 1
ATOM 7194 C C . ALA B 1 72 ? -17.641 62.75 -3.836 1 70.44 72 ALA B C 1
ATOM 7196 O O . ALA B 1 72 ? -17.109 62.219 -4.809 1 70.44 72 ALA B O 1
ATOM 7197 N N . GLU B 1 73 ? -17.891 64 -3.781 1 71.5 73 GLU B N 1
ATOM 7198 C CA . GLU B 1 73 ? -17.609 64.875 -4.922 1 71.5 73 GLU B CA 1
ATOM 7199 C C . GLU B 1 73 ? -16.109 65.062 -5.086 1 71.5 73 GLU B C 1
ATOM 7201 O O . GLU B 1 73 ? -15.594 65.125 -6.211 1 71.5 73 GLU B O 1
ATOM 7206 N N . ARG B 1 74 ? -15.555 65.062 -3.99 1 69.69 74 ARG B N 1
ATOM 7207 C CA . ARG B 1 74 ? -14.094 65.188 -4.02 1 69.69 74 ARG B CA 1
ATOM 7208 C C . ARG B 1 74 ? -13.5 63.938 -4.703 1 69.69 74 ARG B C 1
ATOM 7210 O O . ARG B 1 74 ? -12.625 64.062 -5.566 1 69.69 74 ARG B O 1
ATOM 7217 N N . ASP B 1 75 ? -14.047 62.875 -4.402 1 69.38 75 ASP B N 1
ATOM 7218 C CA . ASP B 1 75 ? -13.539 61.625 -4.969 1 69.38 75 ASP B CA 1
ATOM 7219 C C . ASP B 1 75 ? -13.852 61.531 -6.461 1 69.38 75 ASP B C 1
ATOM 7221 O O . ASP B 1 75 ? -13.047 61.031 -7.238 1 69.38 75 ASP B O 1
ATOM 7225 N N . SER B 1 76 ? -14.867 62.062 -6.852 1 71.44 76 SER B N 1
ATOM 7226 C CA . SER B 1 76 ? -15.195 62.094 -8.273 1 71.44 76 SER B CA 1
ATOM 7227 C C . SER B 1 76 ? -14.242 63.031 -9.039 1 71.44 76 SER B C 1
ATOM 7229 O O . SER B 1 76 ? -13.812 62.688 -10.148 1 71.44 76 SER B O 1
ATOM 7231 N N . TRP B 1 77 ? -13.805 64.062 -8.312 1 70.38 77 TRP B N 1
ATOM 7232 C CA . TRP B 1 77 ? -12.844 65 -8.891 1 70.38 77 TRP B CA 1
ATOM 7233 C C . TRP B 1 77 ? -11.469 64.375 -9.023 1 70.38 77 TRP B C 1
ATOM 7235 O O . TRP B 1 77 ? -10.828 64.438 -10.07 1 70.38 77 TRP B O 1
ATOM 7245 N N . LEU B 1 78 ? -11.266 63.719 -8.016 1 71.88 78 LEU B N 1
ATOM 7246 C CA . LEU B 1 78 ? -9.953 63.094 -8.008 1 71.88 78 LEU B CA 1
ATOM 7247 C C . LEU B 1 78 ? -9.883 62 -9.055 1 71.88 78 LEU B C 1
ATOM 7249 O O . LEU B 1 78 ? -8.875 61.844 -9.75 1 71.88 78 LEU B O 1
ATOM 7253 N N . SER B 1 79 ? -10.93 61.281 -9.258 1 73.56 79 SER B N 1
ATOM 7254 C CA . SER B 1 79 ? -10.992 60.25 -10.297 1 73.56 79 SER B CA 1
ATOM 7255 C C . SER B 1 79 ? -10.836 60.875 -11.688 1 73.56 79 SER B C 1
ATOM 7257 O O . SER B 1 79 ? -10.133 60.312 -12.531 1 73.56 79 SER B O 1
ATOM 7259 N N . ALA B 1 80 ? -11.375 61.906 -11.852 1 71.31 80 ALA B N 1
ATOM 7260 C CA . ALA B 1 80 ? -11.305 62.594 -13.148 1 71.31 80 ALA B CA 1
ATOM 7261 C C . ALA B 1 80 ? -9.906 63.125 -13.414 1 71.31 80 ALA B C 1
ATOM 7263 O O . ALA B 1 80 ? -9.375 63 -14.523 1 71.31 80 ALA B O 1
ATOM 7264 N N . ILE B 1 81 ? -9.359 63.562 -12.344 1 71.75 81 ILE B N 1
ATOM 7265 C CA . ILE B 1 81 ? -8.023 64.125 -12.469 1 71.75 81 ILE B CA 1
ATOM 7266 C C . ILE B 1 81 ? -7.012 63.031 -12.758 1 71.75 81 ILE B C 1
ATOM 7268 O O . ILE B 1 81 ? -6.188 63.156 -13.672 1 71.75 81 ILE B O 1
ATOM 7272 N N . TYR B 1 82 ? -7.254 61.969 -12.086 1 69.56 82 TYR B N 1
ATOM 7273 C CA . TYR B 1 82 ? -6.277 60.906 -12.242 1 69.56 82 TYR B CA 1
ATOM 7274 C C . TYR B 1 82 ? -6.465 60.188 -13.57 1 69.56 82 TYR B C 1
ATOM 7276 O O . TYR B 1 82 ? -5.492 59.75 -14.188 1 69.56 82 TYR B O 1
ATOM 7284 N N . ASN B 1 83 ? -7.609 60.156 -14.086 1 67.75 83 ASN B N 1
ATOM 7285 C CA . ASN B 1 83 ? -7.867 59.594 -15.406 1 67.75 83 ASN B CA 1
ATOM 7286 C C . ASN B 1 83 ? -7.188 60.406 -16.5 1 67.75 83 ASN B C 1
ATOM 7288 O O . ASN B 1 83 ? -6.633 59.844 -17.453 1 67.75 83 ASN B O 1
ATOM 7292 N N . VAL B 1 84 ? -7.254 61.594 -16.312 1 67.25 84 VAL B N 1
ATOM 7293 C CA . VAL B 1 84 ? -6.66 62.469 -17.328 1 67.25 84 VAL B CA 1
ATOM 7294 C C . VAL B 1 84 ? -5.137 62.406 -17.219 1 67.25 84 VAL B C 1
ATOM 7296 O O . VAL B 1 84 ? -4.438 62.438 -18.234 1 67.25 84 VAL B O 1
ATOM 7299 N N . GLN B 1 85 ? -4.727 62.188 -15.992 1 63.06 85 GLN B N 1
ATOM 7300 C CA . GLN B 1 85 ? -3.279 62.094 -15.828 1 63.06 85 GLN B CA 1
ATOM 7301 C C . GLN B 1 85 ? -2.732 60.812 -16.438 1 63.06 85 GLN B C 1
ATOM 7303 O O . GLN B 1 85 ? -1.596 60.781 -16.906 1 63.06 85 GLN B O 1
ATOM 7308 N N . ALA B 1 86 ? -3.59 59.812 -16.531 1 59.28 86 ALA B N 1
ATOM 7309 C CA . ALA B 1 86 ? -3.186 58.5 -17.078 1 59.28 86 ALA B CA 1
ATOM 7310 C C . ALA B 1 86 ? -3.186 58.531 -18.609 1 59.28 86 ALA B C 1
ATOM 7312 O O . ALA B 1 86 ? -2.543 57.688 -19.25 1 59.28 86 ALA B O 1
ATOM 7313 N N . ILE B 1 87 ? -3.844 59.156 -19.156 1 50.94 87 ILE B N 1
ATOM 7314 C CA . ILE B 1 87 ? -3.891 59.25 -20.609 1 50.94 87 ILE B CA 1
ATOM 7315 C C . ILE B 1 87 ? -2.596 59.844 -21.141 1 50.94 87 ILE B C 1
ATOM 7317 O O . ILE B 1 87 ? -2.203 60.938 -20.734 1 50.94 87 ILE B O 1
ATOM 7321 N N . ALA B 1 88 ? -1.686 58.75 -21.625 1 42.72 88 ALA B N 1
ATOM 7322 C CA . ALA B 1 88 ? -0.381 59 -22.234 1 42.72 88 ALA B CA 1
ATOM 7323 C C . ALA B 1 88 ? -0.4 60.25 -23.094 1 42.72 88 ALA B C 1
ATOM 7325 O O . ALA B 1 88 ? -1.435 60.594 -23.672 1 42.72 88 ALA B O 1
ATOM 7326 N N . THR B 1 89 ? 0.598 60.875 -22.922 1 40.75 89 THR B N 1
ATOM 7327 C CA . THR B 1 89 ? 0.931 62.094 -23.672 1 40.75 89 THR B CA 1
ATOM 7328 C C . THR B 1 89 ? 0.893 61.812 -25.172 1 40.75 89 THR B C 1
ATOM 7330 O O . THR B 1 89 ? 1.413 60.781 -25.641 1 40.75 89 THR B O 1
ATOM 7333 N N . PRO B 1 90 ? 0.115 62.25 -25.906 1 31.91 90 PRO B N 1
ATOM 7334 C CA . PRO B 1 90 ? 0.241 62.156 -27.359 1 31.91 90 PRO B CA 1
ATOM 7335 C C . PRO B 1 90 ? 1.641 62.5 -27.859 1 31.91 90 PRO B C 1
ATOM 7337 O O . PRO B 1 90 ? 2.246 63.469 -27.375 1 31.91 90 PRO B O 1
ATOM 7340 N N . SER B 1 91 ? 2.498 61.406 -28.359 1 31.61 91 SER B N 1
ATOM 7341 C CA . SER B 1 91 ? 3.803 61.5 -29.016 1 31.61 91 SER B CA 1
ATOM 7342 C C . SER B 1 91 ? 3.814 62.625 -30.062 1 31.61 91 SER B C 1
ATOM 7344 O O . SER B 1 91 ? 3.16 62.5 -31.094 1 31.61 91 SER B O 1
ATOM 7346 N N . ASN B 1 92 ? 3.791 63.812 -29.781 1 25.34 92 ASN B N 1
ATOM 7347 C CA . ASN B 1 92 ? 4.059 64.812 -30.797 1 25.34 92 ASN B CA 1
ATOM 7348 C C . ASN B 1 92 ? 5.457 64.688 -31.391 1 25.34 92 ASN B C 1
ATOM 7350 O O . ASN B 1 92 ? 6.453 64.75 -30.672 1 25.34 92 ASN B O 1
ATOM 7354 N N . SER B 1 93 ? 5.746 63.969 -32.625 1 25.56 93 SER B N 1
ATOM 7355 C CA . SER B 1 93 ? 6.883 63.781 -33.5 1 25.56 93 SER B CA 1
ATOM 7356 C C . SER B 1 93 ? 7.574 65.062 -33.844 1 25.56 93 SER B C 1
ATOM 7358 O O . SER B 1 93 ? 8.453 65.125 -34.688 1 25.56 93 SER B O 1
ATOM 7360 N N . SER B 1 94 ? 7.234 66.312 -33.562 1 24.39 94 SER B N 1
ATOM 7361 C CA . SER B 1 94 ? 7.941 67.312 -34.312 1 24.39 94 SER B CA 1
ATOM 7362 C C . SER B 1 94 ? 9.422 67.375 -33.969 1 24.39 94 SER B C 1
ATOM 7364 O O . SER B 1 94 ? 9.797 67.25 -32.812 1 24.39 94 SER B O 1
ATOM 7366 N N . ALA B 1 95 ? 10.484 67.312 -35.062 1 25.12 95 ALA B N 1
ATOM 7367 C CA . ALA B 1 95 ? 11.891 67.25 -35.469 1 25.12 95 ALA B CA 1
ATOM 7368 C C . ALA B 1 95 ? 12.656 68.438 -34.875 1 25.12 95 ALA B C 1
ATOM 7370 O O . ALA B 1 95 ? 13.789 68.75 -35.25 1 25.12 95 ALA B O 1
ATOM 7371 N N . HIS B 1 96 ? 12.281 69.375 -34.062 1 24.2 96 HIS B N 1
ATOM 7372 C CA . HIS B 1 96 ? 13.242 70.5 -33.906 1 24.2 96 HIS B CA 1
ATOM 7373 C C . HIS B 1 96 ? 14.602 69.938 -33.438 1 24.2 96 HIS B C 1
ATOM 7375 O O . HIS B 1 96 ? 14.672 68.938 -32.75 1 24.2 96 HIS B O 1
ATOM 7381 N N . GLU B 1 97 ? 15.789 70.438 -34.219 1 23.91 97 GLU B N 1
ATOM 7382 C CA . GLU B 1 97 ? 17.25 70.312 -34.219 1 23.91 97 GLU B CA 1
ATOM 7383 C C . GLU B 1 97 ? 17.781 70.438 -32.781 1 23.91 97 GLU B C 1
ATOM 7385 O O . GLU B 1 97 ? 17.688 71.5 -32.188 1 23.91 97 GLU B O 1
ATOM 7390 N N . CYS B 1 98 ? 17.562 69.562 -32.062 1 21.78 98 CYS B N 1
ATOM 7391 C CA . CYS B 1 98 ? 17.938 69.562 -30.656 1 21.78 98 CYS B CA 1
ATOM 7392 C C . CYS B 1 98 ? 19.453 69.688 -30.484 1 21.78 98 CYS B C 1
ATOM 7394 O O . CYS B 1 98 ? 20.188 68.875 -31.031 1 21.78 98 CYS B O 1
ATOM 7396 N N . ILE B 1 99 ? 20.078 71 -30.734 1 23.64 99 ILE B N 1
ATOM 7397 C CA . ILE B 1 99 ? 21.422 71.312 -30.266 1 23.64 99 ILE B CA 1
ATOM 7398 C C . ILE B 1 99 ? 21.844 70.312 -29.188 1 23.64 99 ILE B C 1
ATOM 7400 O O . ILE B 1 99 ? 21.031 69.875 -28.375 1 23.64 99 ILE B O 1
ATOM 7404 N N . GLU B 1 100 ? 23.109 69.875 -29.344 1 22.53 100 GLU B N 1
ATOM 7405 C CA . GLU B 1 100 ? 23.906 68.812 -28.734 1 22.53 100 GLU B CA 1
ATOM 7406 C C . GLU B 1 100 ? 23.891 68.875 -27.219 1 22.53 100 GLU B C 1
ATOM 7408 O O . GLU B 1 100 ? 24.406 68 -26.531 1 22.53 100 GLU B O 1
ATOM 7413 N N . GLU B 1 101 ? 23.719 70.188 -26.859 1 20.22 101 GLU B N 1
ATOM 7414 C CA . GLU B 1 101 ? 24.312 70.312 -25.547 1 20.22 101 GLU B CA 1
ATOM 7415 C C . GLU B 1 101 ? 23.906 69.188 -24.594 1 20.22 101 GLU B C 1
ATOM 7417 O O . GLU B 1 101 ? 24.766 68.5 -24.031 1 20.22 101 GLU B O 1
ATOM 7422 N N . GLY B 1 102 ? 23.156 69.688 -23.656 1 20.5 102 GLY B N 1
ATOM 7423 C CA . GLY B 1 102 ? 23.219 69.375 -22.234 1 20.5 102 GLY B CA 1
ATOM 7424 C C . GLY B 1 102 ? 22.625 68 -21.906 1 20.5 102 GLY B C 1
ATOM 7425 O O . GLY B 1 102 ? 21.609 67.625 -22.469 1 20.5 102 GLY B O 1
ATOM 7426 N N . SER B 1 103 ? 23.516 66.938 -21.797 1 21.72 103 SER B N 1
ATOM 7427 C CA . SER B 1 103 ? 23.328 65.562 -21.578 1 21.72 103 SER B CA 1
ATOM 7428 C C . SER B 1 103 ? 22.109 65.25 -20.703 1 21.72 103 SER B C 1
ATOM 7430 O O . SER B 1 103 ? 22.109 65.562 -19.516 1 21.72 103 SER B O 1
ATOM 7432 N N . ASP B 1 104 ? 21.062 65.562 -21.125 1 20.33 104 ASP B N 1
ATOM 7433 C CA . ASP B 1 104 ? 19.828 65.688 -20.359 1 20.33 104 ASP B CA 1
ATOM 7434 C C . ASP B 1 104 ? 19.484 64.312 -19.719 1 20.33 104 ASP B C 1
ATOM 7436 O O . ASP B 1 104 ? 19.266 63.344 -20.406 1 20.33 104 ASP B O 1
ATOM 7440 N N . SER B 1 105 ? 20.172 64.125 -18.688 1 21.25 105 SER B N 1
ATOM 7441 C CA . SER B 1 105 ? 20.234 62.938 -17.859 1 21.25 105 SER B CA 1
ATOM 7442 C C . SER B 1 105 ? 18.844 62.406 -17.562 1 21.25 105 SER B C 1
ATOM 7444 O O . SER B 1 105 ? 17.969 63.156 -17.109 1 21.25 105 SER B O 1
ATOM 7446 N N . ASP B 1 106 ? 18.25 61.844 -18.484 1 22.16 106 ASP B N 1
ATOM 7447 C CA . ASP B 1 106 ? 17.031 61.062 -18.5 1 22.16 106 ASP B CA 1
ATOM 7448 C C . ASP B 1 106 ? 16.797 60.375 -17.156 1 22.16 106 ASP B C 1
ATOM 7450 O O . ASP B 1 106 ? 17.312 59.281 -16.922 1 22.16 106 ASP B O 1
ATOM 7454 N N . GLY B 1 107 ? 16.906 61.219 -16.234 1 20.38 107 GLY B N 1
ATOM 7455 C CA . GLY B 1 107 ? 16.844 60.719 -14.867 1 20.38 107 GLY B CA 1
ATOM 7456 C C . GLY B 1 107 ? 15.555 59.969 -14.562 1 20.38 107 GLY B C 1
ATOM 7457 O O . GLY B 1 107 ? 14.477 60.562 -14.609 1 20.38 107 GLY B O 1
ATOM 7458 N N . ASP B 1 108 ? 15.188 58.906 -15.359 1 24.06 108 ASP B N 1
ATOM 7459 C CA . ASP B 1 108 ? 14.375 57.75 -14.953 1 24.06 108 ASP B CA 1
ATOM 7460 C C . ASP B 1 108 ? 14.117 57.75 -13.445 1 24.06 108 ASP B C 1
ATOM 7462 O O . ASP B 1 108 ? 15 57.406 -12.656 1 24.06 108 ASP B O 1
ATOM 7466 N N . GLU B 1 109 ? 13.492 58.781 -13.148 1 22.34 109 GLU B N 1
ATOM 7467 C CA . GLU B 1 109 ? 13.445 59.156 -11.734 1 22.34 109 GLU B CA 1
ATOM 7468 C C . GLU B 1 109 ? 12.836 58.031 -10.898 1 22.34 109 GLU B C 1
ATOM 7470 O O . GLU B 1 109 ? 11.672 57.656 -11.086 1 22.34 109 GLU B O 1
ATOM 7475 N N . ASP B 1 110 ? 13.508 56.906 -10.766 1 24.62 110 ASP B N 1
ATOM 7476 C CA . ASP B 1 110 ? 13.484 55.781 -9.82 1 24.62 110 ASP B CA 1
ATOM 7477 C C . ASP B 1 110 ? 12.742 56.188 -8.539 1 24.62 110 ASP B C 1
ATOM 7479 O O . ASP B 1 110 ? 12.969 57.25 -7.984 1 24.62 110 ASP B O 1
ATOM 7483 N N . PHE B 1 111 ? 11.359 56.031 -8.719 1 23.95 111 PHE B N 1
ATOM 7484 C CA . PHE B 1 111 ? 10.805 56.125 -7.371 1 23.95 111 PHE B CA 1
ATOM 7485 C C . PHE B 1 111 ? 11.898 55.938 -6.328 1 23.95 111 PHE B C 1
ATOM 7487 O O . PHE B 1 111 ? 12.516 54.875 -6.25 1 23.95 111 PHE B O 1
ATOM 7494 N N . GLN B 1 112 ? 12.641 56.812 -6.27 1 25.92 112 GLN B N 1
ATOM 7495 C CA . GLN B 1 112 ? 13.688 56.75 -5.254 1 25.92 112 GLN B CA 1
ATOM 7496 C C . GLN B 1 112 ? 13.227 55.969 -4.039 1 25.92 112 GLN B C 1
ATOM 7498 O O . GLN B 1 112 ? 12.172 56.25 -3.465 1 25.92 112 GLN B O 1
ATOM 7503 N N . ILE B 1 113 ? 13.32 54.656 -4.066 1 29.69 113 ILE B N 1
ATOM 7504 C CA . ILE B 1 113 ? 13.492 53.812 -2.889 1 29.69 113 ILE B CA 1
ATOM 7505 C C . ILE B 1 113 ? 13.805 54.688 -1.673 1 29.69 113 ILE B C 1
ATOM 7507 O O . ILE B 1 113 ? 14.883 55.281 -1.596 1 29.69 113 ILE B O 1
ATOM 7511 N N . TYR B 1 114 ? 12.984 55.656 -1.587 1 29.62 114 TYR B N 1
ATOM 7512 C CA . TYR B 1 114 ? 13.258 56.5 -0.432 1 29.62 114 TYR B CA 1
ATOM 7513 C C . TYR B 1 114 ? 14.156 55.781 0.572 1 29.62 114 TYR B C 1
ATOM 7515 O O . TYR B 1 114 ? 13.82 54.688 1.03 1 29.62 114 TYR B O 1
ATOM 7523 N N . ALA B 1 115 ? 15.258 55.875 0.479 1 33.5 115 ALA B N 1
ATOM 7524 C CA . ALA B 1 115 ? 16.359 55.5 1.355 1 33.5 115 ALA B CA 1
ATOM 7525 C C . ALA B 1 115 ? 15.898 55.375 2.803 1 33.5 115 ALA B C 1
ATOM 7527 O O . ALA B 1 115 ? 16.375 54.5 3.543 1 33.5 115 ALA B O 1
ATOM 7528 N N . ASP B 1 116 ? 14.93 56.25 3.072 1 35.56 116 ASP B N 1
ATOM 7529 C CA . ASP B 1 116 ? 14.43 56.469 4.422 1 35.56 116 ASP B CA 1
ATOM 7530 C C . ASP B 1 116 ? 13.375 55.438 4.805 1 35.56 116 ASP B C 1
ATOM 7532 O O . ASP B 1 116 ? 13.164 55.156 5.988 1 35.56 116 ASP B O 1
ATOM 7536 N N . GLU B 1 117 ? 12.578 55 3.828 1 39.12 117 GLU B N 1
ATOM 7537 C CA . GLU B 1 117 ? 11.641 53.906 4.145 1 39.12 117 GLU B CA 1
ATOM 7538 C C . GLU B 1 117 ? 12.375 52.656 4.625 1 39.12 117 GLU B C 1
ATOM 7540 O O . GLU B 1 117 ? 11.914 52 5.543 1 39.12 117 GLU B O 1
ATOM 7545 N N . THR B 1 118 ? 13.359 52.5 3.773 1 41.75 118 THR B N 1
ATOM 7546 C CA . THR B 1 118 ? 14.188 51.406 4.23 1 41.75 118 THR B CA 1
ATOM 7547 C C . THR B 1 118 ? 14.734 51.688 5.633 1 41.75 118 THR B C 1
ATOM 7549 O O . THR B 1 118 ? 14.852 50.75 6.449 1 41.75 118 THR B O 1
ATOM 7552 N N . GLU B 1 119 ? 15.016 53.031 5.672 1 41.91 119 GLU B N 1
ATOM 7553 C CA . GLU B 1 119 ? 15.586 53.344 6.977 1 41.91 119 GLU B CA 1
ATOM 7554 C C . GLU B 1 119 ? 14.531 53.25 8.078 1 41.91 119 GLU B C 1
ATOM 7556 O O . GLU B 1 119 ? 14.805 52.75 9.164 1 41.91 119 GLU B O 1
ATOM 7561 N N . THR B 1 120 ? 13.406 53.781 7.688 1 43.16 120 THR B N 1
ATOM 7562 C CA . THR B 1 120 ? 12.352 53.688 8.688 1 43.16 120 THR B CA 1
ATOM 7563 C C . THR B 1 120 ? 11.961 52.25 8.938 1 43.16 120 THR B C 1
ATOM 7565 O O . THR B 1 120 ? 11.742 51.844 10.078 1 43.16 120 THR B O 1
ATOM 7568 N N . LEU B 1 121 ? 11.859 51.562 7.805 1 48.25 121 LEU B N 1
ATOM 7569 C CA . LEU B 1 121 ? 11.539 50.156 7.957 1 48.25 121 LEU B CA 1
ATOM 7570 C C . LEU B 1 121 ? 12.656 49.406 8.68 1 48.25 121 LEU B C 1
ATOM 7572 O O . LEU B 1 121 ? 12.398 48.531 9.508 1 48.25 121 LEU B O 1
ATOM 7576 N N . GLN B 1 122 ? 13.875 49.938 8.32 1 47.91 122 GLN B N 1
ATOM 7577 C CA . GLN B 1 122 ? 15 49.344 9.047 1 47.91 122 GLN B CA 1
ATOM 7578 C C . GLN B 1 122 ? 14.945 49.719 10.531 1 47.91 122 GLN B C 1
ATOM 7580 O O . GLN B 1 122 ? 15.25 48.875 11.391 1 47.91 122 GLN B O 1
ATOM 7585 N N . ALA B 1 123 ? 14.555 50.938 10.727 1 47.75 123 ALA B N 1
ATOM 7586 C CA . ALA B 1 123 ? 14.43 51.344 12.117 1 47.75 123 ALA B CA 1
ATOM 7587 C C . ALA B 1 123 ? 13.359 50.531 12.844 1 47.75 123 ALA B C 1
ATOM 7589 O O . ALA B 1 123 ? 13.539 50.125 13.992 1 47.75 123 ALA B O 1
ATOM 7590 N N . PHE B 1 124 ? 12.383 50.25 12.148 1 48.28 124 PHE B N 1
ATOM 7591 C CA . PHE B 1 124 ? 11.312 49.469 12.742 1 48.28 124 PHE B CA 1
ATOM 7592 C C . PHE B 1 124 ? 11.766 48.031 12.984 1 48.28 124 PHE B C 1
ATOM 7594 O O . PHE B 1 124 ? 11.477 47.438 14.031 1 48.28 124 PHE B O 1
ATOM 7601 N N . GLN B 1 125 ? 12.414 47.562 11.938 1 52.84 125 GLN B N 1
ATOM 7602 C CA . GLN B 1 125 ? 12.898 46.188 12.102 1 52.84 125 GLN B CA 1
ATOM 7603 C C . GLN B 1 125 ? 13.828 46.062 13.305 1 52.84 125 GLN B C 1
ATOM 7605 O O . GLN B 1 125 ? 13.781 45.094 14.039 1 52.84 125 GLN B O 1
ATOM 7610 N N . HIS B 1 126 ? 14.555 47.125 13.461 1 47.38 126 HIS B N 1
ATOM 7611 C CA . HIS B 1 126 ? 15.43 47.188 14.625 1 47.38 126 HIS B CA 1
ATOM 7612 C C . HIS B 1 126 ? 14.633 47.281 15.922 1 47.38 126 HIS B C 1
ATOM 7614 O O . HIS B 1 126 ? 14.969 46.656 16.922 1 47.38 126 HIS B O 1
ATOM 7620 N N . ALA B 1 127 ? 13.664 48.062 15.812 1 46.38 127 ALA B N 1
ATOM 7621 C CA . ALA B 1 127 ? 12.812 48.219 17 1 46.38 127 ALA B CA 1
ATOM 7622 C C . ALA B 1 127 ? 12.078 46.938 17.312 1 46.38 127 ALA B C 1
ATOM 7624 O O . ALA B 1 127 ? 11.93 46.562 18.484 1 46.38 127 ALA B O 1
ATOM 7625 N N . ARG B 1 128 ? 11.586 46.281 16.25 1 47.28 128 ARG B N 1
ATOM 7626 C CA . ARG B 1 128 ? 10.891 45 16.422 1 47.28 128 ARG B CA 1
ATOM 7627 C C . ARG B 1 128 ? 11.797 43.969 17.078 1 47.28 128 ARG B C 1
ATOM 7629 O O . ARG B 1 128 ? 11.367 43.219 17.953 1 47.28 128 ARG B O 1
ATOM 7636 N N . SER B 1 129 ? 12.961 43.938 16.516 1 44.09 129 SER B N 1
ATOM 7637 C CA . SER B 1 129 ? 13.906 43 17.125 1 44.09 129 SER B CA 1
ATOM 7638 C C . SER B 1 129 ? 14.227 43.406 18.562 1 44.09 129 SER B C 1
ATOM 7640 O O . SER B 1 129 ? 14.539 42.562 19.391 1 44.09 129 SER B O 1
ATOM 7642 N N . SER B 1 130 ? 14.203 44.625 18.734 1 39.56 130 SER B N 1
ATOM 7643 C CA . SER B 1 130 ? 14.516 45.094 20.078 1 39.56 130 SER B CA 1
ATOM 7644 C C . SER B 1 130 ? 13.359 44.812 21.031 1 39.56 130 SER B C 1
ATOM 7646 O O . SER B 1 130 ? 13.516 44.938 22.25 1 39.56 130 SER B O 1
ATOM 7648 N N . ILE B 1 131 ? 12.266 44.781 20.516 1 42.19 131 ILE B N 1
ATOM 7649 C CA . ILE B 1 131 ? 11.133 44.5 21.391 1 42.19 131 ILE B CA 1
ATOM 7650 C C . ILE B 1 131 ? 11.344 43.188 22.109 1 42.19 131 ILE B C 1
ATOM 7652 O O . ILE B 1 131 ? 10.672 42.875 23.109 1 42.19 131 ILE B O 1
ATOM 7656 N N . VAL B 1 132 ? 12.125 42.312 21.547 1 40.16 132 VAL B N 1
ATOM 7657 C CA . VAL B 1 132 ? 12.383 41.062 22.266 1 40.16 132 VAL B CA 1
ATOM 7658 C C . VAL B 1 132 ? 13.062 41.375 23.594 1 40.16 132 VAL B C 1
ATOM 7660 O O . VAL B 1 132 ? 14.023 40.688 23.984 1 40.16 132 VAL B O 1
ATOM 7663 N N . CYS B 1 133 ? 13.164 42.656 23.969 1 37 133 CYS B N 1
ATOM 7664 C CA . CYS B 1 133 ? 14 42.969 25.125 1 37 133 CYS B CA 1
ATOM 7665 C C . CYS B 1 133 ? 13.375 42.406 26.406 1 37 133 CYS B C 1
ATOM 7667 O O . CYS B 1 133 ? 12.156 42.344 26.531 1 37 133 CYS B O 1
ATOM 7669 N N . HIS B 1 134 ? 14.109 41.688 27.031 1 45 134 HIS B N 1
ATOM 7670 C CA . HIS B 1 134 ? 13.922 41.344 28.438 1 45 134 HIS B CA 1
ATOM 7671 C C . HIS B 1 134 ? 13.586 42.594 29.266 1 45 134 HIS B C 1
ATOM 7673 O O . HIS B 1 134 ? 14.477 43.375 29.594 1 45 134 HIS B O 1
ATOM 7679 N N . LEU B 1 135 ? 12.492 43.188 29.016 1 46.38 135 LEU B N 1
ATOM 7680 C CA . LEU B 1 135 ? 12.047 44.406 29.641 1 46.38 135 LEU B CA 1
ATOM 7681 C C . LEU B 1 135 ? 12.469 44.469 31.109 1 46.38 135 LEU B C 1
ATOM 7683 O O . LEU B 1 135 ? 12.562 45.531 31.703 1 46.38 135 LEU B O 1
ATOM 7687 N N . GLY B 1 136 ? 12.547 43.406 31.922 1 47.09 136 GLY B N 1
ATOM 7688 C CA . GLY B 1 136 ? 12.844 43.531 33.344 1 47.09 136 GLY B CA 1
ATOM 7689 C C . GLY B 1 136 ? 14.164 42.875 33.719 1 47.09 136 GLY B C 1
ATOM 7690 O O . GLY B 1 136 ? 14.562 41.875 33.156 1 47.09 136 GLY B O 1
ATOM 7691 N N . SER B 1 137 ? 15.164 43.719 34.125 1 49.16 137 SER B N 1
ATOM 7692 C CA . SER B 1 137 ? 16.391 43.156 34.688 1 49.16 137 SER B CA 1
ATOM 7693 C C . SER B 1 137 ? 16.109 42.5 36.031 1 49.16 137 SER B C 1
ATOM 7695 O O . SER B 1 137 ? 15.102 42.781 36.688 1 49.16 137 SER B O 1
ATOM 7697 N N . SER B 1 138 ? 16.719 41.438 36.281 1 52.16 138 SER B N 1
ATOM 7698 C CA . SER B 1 138 ? 16.609 40.781 37.562 1 52.16 138 SER B CA 1
ATOM 7699 C C . SER B 1 138 ? 16.969 41.719 38.688 1 52.16 138 SER B C 1
ATOM 7701 O O . SER B 1 138 ? 17.922 42.5 38.594 1 52.16 138 SER B O 1
ATOM 7703 N N . ILE B 1 139 ? 16.078 41.969 39.594 1 49.69 139 ILE B N 1
ATOM 7704 C CA . ILE B 1 139 ? 16.297 42.781 40.812 1 49.69 139 ILE B CA 1
ATOM 7705 C C . ILE B 1 139 ? 17.641 42.406 41.406 1 49.69 139 ILE B C 1
ATOM 7707 O O . ILE B 1 139 ? 18.328 43.281 42 1 49.69 139 ILE B O 1
ATOM 7711 N N . SER B 1 140 ? 17.922 41.094 41.312 1 49.19 140 SER B N 1
ATOM 7712 C CA . SER B 1 140 ? 19.141 40.688 42 1 49.19 140 SER B CA 1
ATOM 7713 C C . SER B 1 140 ? 20.359 41.438 41.438 1 49.19 140 SER B C 1
ATOM 7715 O O . SER B 1 140 ? 21.359 41.594 42.156 1 49.19 140 SER B O 1
ATOM 7717 N N . SER B 1 141 ? 20.297 41.844 40.281 1 51.59 141 SER B N 1
ATOM 7718 C CA . SER B 1 141 ? 21.484 42.469 39.719 1 51.59 141 SER B CA 1
ATOM 7719 C C . SER B 1 141 ? 21.609 43.938 40.156 1 51.59 141 SER B C 1
ATOM 7721 O O . SER B 1 141 ? 22.594 44.594 39.844 1 51.59 141 SER B O 1
ATOM 7723 N N . ILE B 1 142 ? 20.609 44.344 40.594 1 48.06 142 ILE B N 1
ATOM 7724 C CA . ILE B 1 142 ? 20.656 45.75 40.969 1 48.06 142 ILE B CA 1
ATOM 7725 C C . ILE B 1 142 ? 21.562 45.938 42.188 1 48.06 142 ILE B C 1
ATOM 7727 O O . ILE B 1 142 ? 22.078 47.031 42.438 1 48.06 142 ILE B O 1
ATOM 7731 N N . GLY B 1 143 ? 21.625 44.906 43.219 1 43.19 143 GLY B N 1
ATOM 7732 C CA . GLY B 1 143 ? 22.062 45.25 44.562 1 43.19 143 GLY B CA 1
ATOM 7733 C C . GLY B 1 143 ? 23.562 45.469 44.656 1 43.19 143 GLY B C 1
ATOM 7734 O O . GLY B 1 143 ? 24.359 44.531 44.562 1 43.19 143 GLY B O 1
ATOM 7735 N N . GLU B 1 144 ? 24.297 46.125 44.031 1 45.72 144 GLU B N 1
ATOM 7736 C CA . GLU B 1 144 ? 25.438 46.375 44.906 1 45.72 144 GLU B CA 1
ATOM 7737 C C . GLU B 1 144 ? 25.016 46.844 46.281 1 45.72 144 GLU B C 1
ATOM 7739 O O . GLU B 1 144 ? 24.359 47.875 46.438 1 45.72 144 GLU B O 1
ATOM 7744 N N . ILE B 1 145 ? 24.688 45.812 47.188 1 42.88 145 ILE B N 1
ATOM 7745 C CA . ILE B 1 145 ? 24.344 45.969 48.594 1 42.88 145 ILE B CA 1
ATOM 7746 C C . ILE B 1 145 ? 25.297 46.969 49.25 1 42.88 145 ILE B C 1
ATOM 7748 O O . ILE B 1 145 ? 26.531 46.844 49.156 1 42.88 145 ILE B O 1
ATOM 7752 N N . LEU B 1 146 ? 24.906 48.125 49.5 1 42.91 146 LEU B N 1
ATOM 7753 C CA . LEU B 1 146 ? 25.625 49 50.406 1 42.91 146 LEU B CA 1
ATOM 7754 C C . LEU B 1 146 ? 26.094 48.219 51.625 1 42.91 146 LEU B C 1
ATOM 7756 O O . LEU B 1 146 ? 25.312 47.5 52.25 1 42.91 146 LEU B O 1
ATOM 7760 N N . GLU B 1 147 ? 27.172 47.562 51.656 1 43.09 147 GLU B N 1
ATOM 7761 C CA . GLU B 1 147 ? 27.766 47.156 52.906 1 43.09 147 GLU B CA 1
ATOM 7762 C C . GLU B 1 147 ? 27.609 48.219 53.969 1 43.09 147 GLU B C 1
ATOM 7764 O O . GLU B 1 147 ? 28 49.375 53.781 1 43.09 147 GLU B O 1
ATOM 7769 N N . ALA B 1 148 ? 26.531 48.188 54.781 1 40.28 148 ALA B N 1
ATOM 7770 C CA . ALA B 1 148 ? 26.031 48.938 55.938 1 40.28 148 ALA B CA 1
ATOM 7771 C C . ALA B 1 148 ? 27.172 49.281 56.906 1 40.28 148 ALA B C 1
ATOM 7773 O O . ALA B 1 148 ? 27.359 48.625 57.906 1 40.28 148 ALA B O 1
ATOM 7774 N N . GLU B 1 149 ? 28.312 49.25 56.75 1 40.22 149 GLU B N 1
ATOM 7775 C CA . GLU B 1 149 ? 28.969 49.562 58 1 40.22 149 GLU B CA 1
ATOM 7776 C C . GLU B 1 149 ? 28.328 50.781 58.656 1 40.22 149 GLU B C 1
ATOM 7778 O O . GLU B 1 149 ? 28.734 51.188 59.75 1 40.22 149 GLU B O 1
ATOM 7783 N N . ASP B 1 150 ? 27.859 51.906 58 1 43.38 150 ASP B N 1
ATOM 7784 C CA . ASP B 1 150 ? 27.875 53.219 58.625 1 43.38 150 ASP B CA 1
ATOM 7785 C C . ASP B 1 150 ? 26.688 53.406 59.562 1 43.38 150 ASP B C 1
ATOM 7787 O O . ASP B 1 150 ? 25.688 52.656 59.469 1 43.38 150 ASP B O 1
ATOM 7791 N N . ASP B 1 151 ? 26.688 54.469 60.531 1 46.06 151 ASP B N 1
ATOM 7792 C CA . ASP B 1 151 ? 25.938 55.031 61.656 1 46.06 151 ASP B CA 1
ATOM 7793 C C . ASP B 1 151 ? 24.484 55.281 61.25 1 46.06 151 ASP B C 1
ATOM 7795 O O . ASP B 1 151 ? 24.188 55.594 60.094 1 46.06 151 ASP B O 1
ATOM 7799 N N . LEU B 1 152 ? 23.5 54.75 61.906 1 49.72 152 LEU B N 1
ATOM 7800 C CA . LEU B 1 152 ? 22.062 54.969 61.875 1 49.72 152 LEU B CA 1
ATOM 7801 C C . LEU B 1 152 ? 21.719 56.375 61.344 1 49.72 152 LEU B C 1
ATOM 7803 O O . LEU B 1 152 ? 20.688 56.562 60.719 1 49.72 152 LEU B O 1
ATOM 7807 N N . ASN B 1 153 ? 22.5 57.375 61.719 1 52.66 153 ASN B N 1
ATOM 7808 C CA . ASN B 1 153 ? 22.297 58.781 61.406 1 52.66 153 ASN B CA 1
ATOM 7809 C C . ASN B 1 153 ? 22.375 59 59.875 1 52.66 153 ASN B C 1
ATOM 7811 O O . ASN B 1 153 ? 21.75 59.938 59.375 1 52.66 153 ASN B O 1
ATOM 7815 N N . ASP B 1 154 ? 23.016 58.094 59.219 1 63.47 154 ASP B N 1
ATOM 7816 C CA . ASP B 1 154 ? 23.297 58.312 57.812 1 63.47 154 ASP B CA 1
ATOM 7817 C C . ASP B 1 154 ? 22.109 57.906 56.938 1 63.47 154 ASP B C 1
ATOM 7819 O O . ASP B 1 154 ? 21.844 58.5 55.906 1 63.47 154 ASP B O 1
ATOM 7823 N N . TYR B 1 155 ? 21.156 57.031 57.438 1 76.25 155 TYR B N 1
ATOM 7824 C CA . TYR B 1 155 ? 20.016 56.625 56.656 1 76.25 155 TYR B CA 1
ATOM 7825 C C . TYR B 1 155 ? 18.938 57.688 56.625 1 76.25 155 TYR B C 1
ATOM 7827 O O . TYR B 1 155 ? 18.219 57.844 55.625 1 76.25 155 TYR B O 1
ATOM 7835 N N . SER B 1 156 ? 18.906 58.438 57.656 1 77.5 156 SER B N 1
ATOM 7836 C CA . SER B 1 156 ? 17.906 59.5 57.75 1 77.5 156 SER B CA 1
ATOM 7837 C C . SER B 1 156 ? 18.094 60.562 56.688 1 77.5 156 SER B C 1
ATOM 7839 O O . SER B 1 156 ? 17.125 61.188 56.25 1 77.5 156 SER B O 1
ATOM 7841 N N . LYS B 1 157 ? 19.297 60.656 56.219 1 80.06 157 LYS B N 1
ATOM 7842 C CA . LYS B 1 157 ? 19.547 61.594 55.156 1 80.06 157 LYS B CA 1
ATOM 7843 C C . LYS B 1 157 ? 18.875 61.188 53.844 1 80.06 157 LYS B C 1
ATOM 7845 O O . LYS B 1 157 ? 18.344 62 53.125 1 80.06 157 LYS B O 1
ATOM 7850 N N . HIS B 1 158 ? 18.891 59.844 53.688 1 84.25 158 HIS B N 1
ATOM 7851 C CA . HIS B 1 158 ? 18.281 59.344 52.438 1 84.25 158 HIS B CA 1
ATOM 7852 C C . HIS B 1 158 ? 16.75 59.406 52.531 1 84.25 158 HIS B C 1
ATOM 7854 O O . HIS B 1 158 ? 16.094 59.688 51.531 1 84.25 158 HIS B O 1
ATOM 7860 N N . TRP B 1 159 ? 16.203 59.188 53.719 1 85.31 159 TRP B N 1
ATOM 7861 C CA . TRP B 1 159 ? 14.75 59.281 53.875 1 85.31 159 TRP B CA 1
ATOM 7862 C C . TRP B 1 159 ? 14.266 60.688 53.656 1 85.31 159 TRP B C 1
ATOM 7864 O O . TRP B 1 159 ? 13.227 60.938 53.062 1 85.31 159 TRP B O 1
ATOM 7874 N N . ASN B 1 160 ? 15.133 61.594 54.156 1 85.5 160 ASN B N 1
ATOM 7875 C CA . ASN B 1 160 ? 14.797 63 54 1 85.5 160 ASN B CA 1
ATOM 7876 C C . ASN B 1 160 ? 14.891 63.438 52.531 1 85.5 160 ASN B C 1
ATOM 7878 O O . ASN B 1 160 ? 14.109 64.312 52.062 1 85.5 160 ASN B O 1
ATOM 7882 N N . ALA B 1 161 ? 15.789 62.844 51.844 1 85.38 161 ALA B N 1
ATOM 7883 C CA . ALA B 1 161 ? 15.93 63.156 50.406 1 85.38 161 ALA B CA 1
ATOM 7884 C C . ALA B 1 161 ? 14.711 62.688 49.625 1 85.38 161 ALA B C 1
ATOM 7886 O O . ALA B 1 161 ? 14.234 63.375 48.719 1 85.38 161 ALA B O 1
ATOM 7887 N N . LEU B 1 162 ? 14.266 61.5 49.969 1 89.31 162 LEU B N 1
ATOM 7888 C CA . LEU B 1 162 ? 13.086 60.969 49.281 1 89.31 162 LEU B CA 1
ATOM 7889 C C . LEU B 1 162 ? 11.836 61.75 49.656 1 89.31 162 LEU B C 1
ATOM 7891 O O . LEU B 1 162 ? 10.977 62 48.812 1 89.31 162 LEU B O 1
ATOM 7895 N N . ALA B 1 163 ? 11.797 62.156 50.906 1 88.38 163 ALA B N 1
ATOM 7896 C CA . ALA B 1 163 ? 10.68 63 51.312 1 88.38 163 ALA B CA 1
ATOM 7897 C C . ALA B 1 163 ? 10.695 64.375 50.625 1 88.38 163 ALA B C 1
ATOM 7899 O O . ALA B 1 163 ? 9.648 64.875 50.25 1 88.38 163 ALA B O 1
ATOM 7900 N N . SER B 1 164 ? 11.898 64.812 50.438 1 87.69 164 SER B N 1
ATOM 7901 C CA . SER B 1 164 ? 12.039 66.062 49.719 1 87.69 164 SER B CA 1
ATOM 7902 C C . SER B 1 164 ? 11.602 65.938 48.25 1 87.69 164 SER B C 1
ATOM 7904 O O . SER B 1 164 ? 11.016 66.875 47.688 1 87.69 164 SER B O 1
ATOM 7906 N N . LEU B 1 165 ? 11.891 64.75 47.75 1 88.75 165 LEU B N 1
ATOM 7907 C CA . LEU B 1 165 ? 11.453 64.5 46.375 1 88.75 165 LEU B CA 1
ATOM 7908 C C . LEU B 1 165 ? 9.938 64.5 46.281 1 88.75 165 LEU B C 1
ATOM 7910 O O . LEU B 1 165 ? 9.367 65.062 45.344 1 88.75 165 LEU B O 1
ATOM 7914 N N . ILE B 1 166 ? 9.242 63.938 47.219 1 90.19 166 ILE B N 1
ATOM 7915 C CA . ILE B 1 166 ? 7.785 63.844 47.25 1 90.19 166 ILE B CA 1
ATOM 7916 C C . ILE B 1 166 ? 7.176 65.25 47.438 1 90.19 166 ILE B C 1
ATOM 7918 O O . ILE B 1 166 ? 6.129 65.562 46.844 1 90.19 166 ILE B O 1
ATOM 7922 N N . GLU B 1 167 ? 7.934 66.188 48.094 1 87.5 167 GLU B N 1
ATOM 7923 C CA . GLU B 1 167 ? 7.402 67.5 48.438 1 87.5 167 GLU B CA 1
ATOM 7924 C C . GLU B 1 167 ? 7.633 68.5 47.312 1 87.5 167 GLU B C 1
ATOM 7926 O O . GLU B 1 167 ? 6.867 69.438 47.188 1 87.5 167 GLU B O 1
ATOM 7931 N N . HIS B 1 168 ? 8.656 68.25 46.5 1 86.56 168 HIS B N 1
ATOM 7932 C CA . HIS B 1 168 ? 9.055 69.312 45.625 1 86.56 168 HIS B CA 1
ATOM 7933 C C . HIS B 1 168 ? 8.828 69 44.156 1 86.56 168 HIS B C 1
ATOM 7935 O O . HIS B 1 168 ? 8.75 69.875 43.312 1 86.56 168 HIS B O 1
ATOM 7941 N N . VAL B 1 169 ? 8.766 67.812 43.906 1 87.25 169 VAL B N 1
ATOM 7942 C CA . VAL B 1 169 ? 8.672 67.375 42.5 1 87.25 169 VAL B CA 1
ATOM 7943 C C . VAL B 1 169 ? 7.254 66.938 42.188 1 87.25 169 VAL B C 1
ATOM 7945 O O . VAL B 1 169 ? 6.629 66.25 43 1 87.25 169 VAL B O 1
ATOM 7948 N N . GLU B 1 170 ? 6.848 67.438 41 1 85.88 170 GLU B N 1
ATOM 7949 C CA . GLU B 1 170 ? 5.539 67 40.531 1 85.88 170 GLU B CA 1
ATOM 7950 C C . GLU B 1 170 ? 5.539 65.5 40.25 1 85.88 170 GLU B C 1
ATOM 7952 O O . GLU B 1 170 ? 6.43 65 39.562 1 85.88 170 GLU B O 1
ATOM 7957 N N . TYR B 1 171 ? 4.812 64.688 40.781 1 86.94 171 TYR B N 1
ATOM 7958 C CA . TYR B 1 171 ? 4.664 63.219 40.688 1 86.94 171 TYR B CA 1
ATOM 7959 C C . TYR B 1 171 ? 5.742 62.5 41.5 1 86.94 171 TYR B C 1
ATOM 7961 O O . TYR B 1 171 ? 6.031 61.312 41.25 1 86.94 171 TYR B O 1
ATOM 7969 N N . GLY B 1 172 ? 6.43 63.25 42.281 1 88.88 172 GLY B N 1
ATOM 7970 C CA . GLY B 1 172 ? 7.477 62.656 43.094 1 88.88 172 GLY B CA 1
ATOM 7971 C C . GLY B 1 172 ? 7.004 61.438 43.906 1 88.88 172 GLY B C 1
ATOM 7972 O O . GLY B 1 172 ? 7.746 60.469 44.062 1 88.88 172 GLY B O 1
ATOM 7973 N N . GLY B 1 173 ? 5.773 61.531 44.438 1 89.56 173 GLY B N 1
ATOM 7974 C CA . GLY B 1 173 ? 5.219 60.406 45.156 1 89.56 173 GLY B CA 1
ATOM 7975 C C . GLY B 1 173 ? 5.102 59.156 44.344 1 89.56 173 GLY B C 1
ATOM 7976 O O . GLY B 1 173 ? 5.449 58.062 44.781 1 89.56 173 GLY B O 1
ATOM 7977 N N . ARG B 1 174 ? 4.691 59.344 43.125 1 91.12 174 ARG B N 1
ATOM 7978 C CA . ARG B 1 174 ? 4.516 58.219 42.25 1 91.12 174 ARG B CA 1
ATOM 7979 C C . ARG B 1 174 ? 5.863 57.656 41.812 1 91.12 174 ARG B C 1
ATOM 7981 O O . ARG B 1 174 ? 6 56.438 41.594 1 91.12 174 ARG B O 1
ATOM 7988 N N . ILE B 1 175 ? 6.824 58.438 41.625 1 92.62 175 ILE B N 1
ATOM 7989 C CA . ILE B 1 175 ? 8.172 58 41.281 1 92.62 175 ILE B CA 1
ATOM 7990 C C . ILE B 1 175 ? 8.719 57.094 42.375 1 92.62 175 ILE B C 1
ATOM 7992 O O . ILE B 1 175 ? 9.297 56.031 42.094 1 92.62 175 ILE B O 1
ATOM 7996 N N . VAL B 1 176 ? 8.5 57.5 43.562 1 90.88 176 VAL B N 1
ATOM 7997 C CA . VAL B 1 176 ? 9.008 56.719 44.719 1 90.88 176 VAL B CA 1
ATOM 7998 C C . VAL B 1 176 ? 8.25 55.375 44.812 1 90.88 176 VAL B C 1
ATOM 8000 O O . VAL B 1 176 ? 8.852 54.344 45.031 1 90.88 176 VAL B O 1
ATOM 8003 N N . LEU B 1 177 ? 6.992 55.469 44.562 1 90.5 177 LEU B N 1
ATOM 8004 C CA . LEU B 1 177 ? 6.188 54.281 44.656 1 90.5 177 LEU B CA 1
ATOM 8005 C C . LEU B 1 177 ? 6.523 53.312 43.531 1 90.5 177 LEU B C 1
ATOM 8007 O O . LEU B 1 177 ? 6.531 52.094 43.75 1 90.5 177 LEU B O 1
ATOM 8011 N N . LEU B 1 178 ? 6.734 53.719 42.344 1 91 178 LEU B N 1
ATOM 8012 C CA . LEU B 1 178 ? 7.109 52.906 41.188 1 91 178 LEU B CA 1
ATOM 8013 C C . LEU B 1 178 ? 8.43 52.188 41.469 1 91 178 LEU B C 1
ATOM 8015 O O . LEU B 1 178 ? 8.594 51.031 41.094 1 91 178 LEU B O 1
ATOM 8019 N N . HIS B 1 179 ? 9.344 52.875 42.125 1 89.56 179 HIS B N 1
ATOM 8020 C CA . HIS B 1 179 ? 10.672 52.344 42.344 1 89.56 179 HIS B CA 1
ATOM 8021 C C . HIS B 1 179 ? 10.805 51.75 43.75 1 89.56 179 HIS B C 1
ATOM 8023 O O . HIS B 1 179 ? 11.914 51.594 44.25 1 89.56 179 HIS B O 1
ATOM 8029 N N . TRP B 1 180 ? 9.742 51.5 44.344 1 87.44 180 TRP B N 1
ATOM 8030 C CA . TRP B 1 180 ? 9.734 51.094 45.75 1 87.44 180 TRP B CA 1
ATOM 8031 C C . TRP B 1 180 ? 10.57 49.812 45.969 1 87.44 180 TRP B C 1
ATOM 8033 O O . TRP B 1 180 ? 11.375 49.75 46.906 1 87.44 180 TRP B O 1
ATOM 8043 N N . ASP B 1 181 ? 10.406 48.875 45.125 1 84.75 181 ASP B N 1
ATOM 8044 C CA . ASP B 1 181 ? 11.133 47.625 45.281 1 84.75 181 ASP B CA 1
ATOM 8045 C C . ASP B 1 181 ? 12.633 47.844 45.062 1 84.75 181 ASP B C 1
ATOM 8047 O O . ASP B 1 181 ? 13.445 47.188 45.75 1 84.75 181 ASP B O 1
ATOM 8051 N N . ILE B 1 182 ? 12.906 48.75 44.25 1 84.06 182 ILE B N 1
ATOM 8052 C CA . ILE B 1 182 ? 14.312 49.031 44 1 84.06 182 ILE B CA 1
ATOM 8053 C C . ILE B 1 182 ? 14.906 49.781 45.188 1 84.06 182 ILE B C 1
ATOM 8055 O O . ILE B 1 182 ? 16.031 49.5 45.594 1 84.06 182 ILE B O 1
ATOM 8059 N N . LEU B 1 183 ? 14.133 50.656 45.688 1 85.06 183 LEU B N 1
ATOM 8060 C CA . LEU B 1 183 ? 14.594 51.438 46.812 1 85.06 183 LEU B CA 1
ATOM 8061 C C . LEU B 1 183 ? 14.734 50.594 48.062 1 85.06 183 LEU B C 1
ATOM 8063 O O . LEU B 1 183 ? 15.641 50.812 48.875 1 85.06 183 LEU B O 1
ATOM 8067 N N . CYS B 1 184 ? 13.906 49.625 48.156 1 81.75 184 CYS B N 1
ATOM 8068 C CA . CYS B 1 184 ? 14 48.719 49.312 1 81.75 184 CYS B CA 1
ATOM 8069 C C . CYS B 1 184 ? 15.188 47.781 49.156 1 81.75 184 CYS B C 1
ATOM 8071 O O . CYS B 1 184 ? 15.781 47.344 50.125 1 81.75 184 CYS B O 1
ATOM 8073 N N . ALA B 1 185 ? 15.523 47.562 48 1 78.69 185 ALA B N 1
ATOM 8074 C CA . ALA B 1 185 ? 16.641 46.656 47.75 1 78.69 185 ALA B CA 1
ATOM 8075 C C . ALA B 1 185 ? 17.969 47.344 47.969 1 78.69 185 ALA B C 1
ATOM 8077 O O . ALA B 1 185 ? 18.984 46.688 48.188 1 78.69 185 ALA B O 1
ATOM 8078 N N . LEU B 1 186 ? 18 48.656 47.906 1 77.06 186 LEU B N 1
ATOM 8079 C CA . LEU B 1 186 ? 19.25 49.406 48.094 1 77.06 186 LEU B CA 1
ATOM 8080 C C . LEU B 1 186 ? 19.641 49.469 49.562 1 77.06 186 LEU B C 1
ATOM 8082 O O . LEU B 1 186 ? 20.703 50 49.906 1 77.06 186 LEU B O 1
ATOM 8086 N N . SER B 1 187 ? 19.234 48.656 50.5 1 71.75 187 SER B N 1
ATOM 8087 C CA . SER B 1 187 ? 19.609 48.5 51.906 1 71.75 187 SER B CA 1
ATOM 8088 C C . SER B 1 187 ? 19.5 49.844 52.656 1 71.75 187 SER B C 1
ATOM 8090 O O . SER B 1 187 ? 20.422 50.219 53.375 1 71.75 187 SER B O 1
ATOM 8092 N N . LEU B 1 188 ? 18.609 50.719 52.344 1 73.94 188 LEU B N 1
ATOM 8093 C CA . LEU B 1 188 ? 18.422 52 53 1 73.94 188 LEU B CA 1
ATOM 8094 C C . LEU B 1 188 ? 17.5 51.875 54.219 1 73.94 188 LEU B C 1
ATOM 8096 O O . LEU B 1 188 ? 17.172 52.844 54.875 1 73.94 188 LEU B O 1
ATOM 8100 N N . LYS B 1 189 ? 17.188 50.594 54.656 1 78.5 189 LYS B N 1
ATOM 8101 C CA . LYS B 1 189 ? 16.234 50.344 55.75 1 78.5 189 LYS B CA 1
ATOM 8102 C C . LYS B 1 189 ? 14.961 51.156 55.594 1 78.5 189 LYS B C 1
ATOM 8104 O O . LYS B 1 189 ? 14.453 51.719 56.562 1 78.5 189 LYS B O 1
ATOM 8109 N N . LEU B 1 190 ? 14.695 51.312 54.312 1 83 190 LEU B N 1
ATOM 8110 C CA . LEU B 1 190 ? 13.516 52.094 53.969 1 83 190 LEU B CA 1
ATOM 8111 C C . LEU B 1 190 ? 12.242 51.25 54.125 1 83 190 LEU B C 1
ATOM 8113 O O . LEU B 1 190 ? 12.164 50.125 53.625 1 83 190 LEU B O 1
ATOM 8117 N N . THR B 1 191 ? 11.375 51.625 55.031 1 84.69 191 THR B N 1
ATOM 8118 C CA . THR B 1 191 ? 10.039 51.062 55.156 1 84.69 191 THR B CA 1
ATOM 8119 C C . THR B 1 191 ? 8.977 52.156 54.969 1 84.69 191 THR B C 1
ATOM 8121 O O . THR B 1 191 ? 9.258 53.344 55.094 1 84.69 191 THR B O 1
ATOM 8124 N N . MET B 1 192 ? 7.871 51.781 54.531 1 87.88 192 MET B N 1
ATOM 8125 C CA . MET B 1 192 ? 6.797 52.719 54.281 1 87.88 192 MET B CA 1
ATOM 8126 C C . MET B 1 192 ? 6.457 53.5 55.562 1 87.88 192 MET B C 1
ATOM 8128 O O . MET B 1 192 ? 6.121 54.688 55.5 1 87.88 192 MET B O 1
ATOM 8132 N N . ALA B 1 193 ? 6.676 52.875 56.625 1 83.88 193 ALA B N 1
ATOM 8133 C CA . ALA B 1 193 ? 6.418 53.531 57.906 1 83.88 193 ALA B CA 1
ATOM 8134 C C . ALA B 1 193 ? 7.426 54.625 58.188 1 83.88 193 ALA B C 1
ATOM 8136 O O . ALA B 1 193 ? 7.055 55.719 58.625 1 83.88 193 ALA B O 1
ATOM 8137 N N . ASN B 1 194 ? 8.633 54.312 57.875 1 86.38 194 ASN B N 1
ATOM 8138 C CA . ASN B 1 194 ? 9.68 55.312 58.094 1 86.38 194 ASN B CA 1
ATOM 8139 C C . ASN B 1 194 ? 9.523 56.5 57.188 1 86.38 194 ASN B C 1
ATOM 8141 O O . ASN B 1 194 ? 9.781 57.656 57.594 1 86.38 194 ASN B O 1
ATOM 8145 N N . LEU B 1 195 ? 9.094 56.219 56.031 1 89.19 195 LEU B N 1
ATOM 8146 C CA . LEU B 1 195 ? 8.906 57.312 55.062 1 89.19 195 LEU B CA 1
ATOM 8147 C C . LEU B 1 195 ? 7.723 58.188 55.469 1 89.19 195 LEU B C 1
ATOM 8149 O O . LEU B 1 195 ? 7.805 59.406 55.406 1 89.19 195 LEU B O 1
ATOM 8153 N N . LEU B 1 196 ? 6.645 57.562 55.938 1 88.31 196 LEU B N 1
ATOM 8154 C CA . LEU B 1 196 ? 5.469 58.312 56.375 1 88.31 196 LEU B CA 1
ATOM 8155 C C . LEU B 1 196 ? 5.77 59.125 57.625 1 88.31 196 LEU B C 1
ATOM 8157 O O . LEU B 1 196 ? 5.293 60.25 57.75 1 88.31 196 LEU B O 1
ATOM 8161 N N . MET B 1 197 ? 6.551 58.531 58.438 1 86.5 197 MET B N 1
ATOM 8162 C CA . MET B 1 197 ? 6.949 59.25 59.656 1 86.5 197 MET B CA 1
ATOM 8163 C C . MET B 1 197 ? 7.816 60.469 59.312 1 86.5 197 MET B C 1
ATOM 8165 O O . MET B 1 197 ? 7.645 61.531 59.906 1 86.5 197 MET B O 1
ATOM 8169 N N . THR B 1 198 ? 8.664 60.188 58.438 1 87.44 198 THR B N 1
ATOM 8170 C CA . THR B 1 198 ? 9.539 61.281 58.031 1 87.44 198 THR B CA 1
ATOM 8171 C C . THR B 1 198 ? 8.742 62.406 57.375 1 87.44 198 THR B C 1
ATOM 8173 O O . THR B 1 198 ? 8.992 63.594 57.625 1 87.44 198 THR B O 1
ATOM 8176 N N . LEU B 1 199 ? 7.766 62.094 56.531 1 89.06 199 LEU B N 1
ATOM 8177 C CA . LEU B 1 199 ? 6.926 63.094 55.875 1 89.06 199 LEU B CA 1
ATOM 8178 C C . LEU B 1 199 ? 6.016 63.781 56.875 1 89.06 199 LEU B C 1
ATOM 8180 O O . LEU B 1 199 ? 5.777 65 56.75 1 89.06 199 LEU B O 1
ATOM 8184 N N . GLY B 1 200 ? 5.508 63.031 57.844 1 85.56 200 GLY B N 1
ATOM 8185 C CA . GLY B 1 200 ? 4.664 63.625 58.875 1 85.56 200 GLY B CA 1
ATOM 8186 C C . GLY B 1 200 ? 5.402 64.625 59.781 1 85.56 200 GLY B C 1
ATOM 8187 O O . GLY B 1 200 ? 4.887 65.688 60.094 1 85.56 200 GLY B O 1
ATOM 8188 N N . GLU B 1 201 ? 6.633 64.25 60.156 1 82.94 201 GLU B N 1
ATOM 8189 C CA . GLU B 1 201 ? 7.441 65.125 61.031 1 82.94 201 GLU B CA 1
ATOM 8190 C C . GLU B 1 201 ? 7.871 66.375 60.281 1 82.94 201 GLU B C 1
ATOM 8192 O O . GLU B 1 201 ? 7.953 67.438 60.875 1 82.94 201 GLU B O 1
ATOM 8197 N N . ARG B 1 202 ? 8.078 66.25 59.031 1 82.5 202 ARG B N 1
ATOM 8198 C CA . ARG B 1 202 ? 8.5 67.375 58.219 1 82.5 202 ARG B CA 1
ATOM 8199 C C . ARG B 1 202 ? 7.344 68.375 57.969 1 82.5 202 ARG B C 1
ATOM 8201 O O . ARG B 1 202 ? 7.551 69.562 57.781 1 82.5 202 ARG B O 1
ATOM 8208 N N . ASN B 1 203 ? 6.094 67.875 58.031 1 76.94 203 ASN B N 1
ATOM 8209 C CA . ASN B 1 203 ? 4.938 68.688 57.719 1 76.94 203 ASN B CA 1
ATOM 8210 C C . ASN B 1 203 ? 4.16 69.062 58.969 1 76.94 203 ASN B C 1
ATOM 8212 O O . ASN B 1 203 ? 3.041 69.562 58.906 1 76.94 203 ASN B O 1
ATOM 8216 N N . LYS B 1 204 ? 4.672 68.812 60.156 1 70.06 204 LYS B N 1
ATOM 8217 C CA . LYS B 1 204 ? 4.02 69.125 61.406 1 70.06 204 LYS B CA 1
ATOM 8218 C C . LYS B 1 204 ? 4.02 70.688 61.625 1 70.06 204 LYS B C 1
ATOM 8220 O O . LYS B 1 204 ? 5.02 71.312 61.344 1 70.06 204 LYS B O 1
ATOM 8225 N N . THR B 1 205 ? 2.895 71.312 61.406 1 55 205 THR B N 1
ATOM 8226 C CA . THR B 1 205 ? 2.736 72.688 61.781 1 55 205 THR B CA 1
ATOM 8227 C C . THR B 1 205 ? 3.166 72.875 63.25 1 55 205 THR B C 1
ATOM 8229 O O . THR B 1 205 ? 2.514 72.438 64.188 1 55 205 THR B O 1
ATOM 8232 N N . THR B 1 206 ? 4.332 72.688 63.562 1 46.16 206 THR B N 1
ATOM 8233 C CA . THR B 1 206 ? 4.664 72.938 64.938 1 46.16 206 THR B CA 1
ATOM 8234 C C . THR B 1 206 ? 4.207 74.312 65.375 1 46.16 206 THR B C 1
ATOM 8236 O O . THR B 1 206 ? 4.328 75.25 64.625 1 46.16 206 THR B O 1
ATOM 8239 N N . GLN B 1 207 ? 3.252 74.5 66.312 1 43.5 207 GLN B N 1
ATOM 8240 C CA . GLN B 1 207 ? 3.041 75.688 67.062 1 43.5 207 GLN B CA 1
ATOM 8241 C C . GLN B 1 207 ? 4.355 76.438 67.312 1 43.5 207 GLN B C 1
ATOM 8243 O O . GLN B 1 207 ? 5.406 75.812 67.438 1 43.5 207 GLN B O 1
ATOM 8248 N N . PRO B 1 208 ? 4.367 77.812 67.125 1 41.5 208 PRO B N 1
ATOM 8249 C CA . PRO B 1 208 ? 5.512 78.688 67.312 1 41.5 208 PRO B CA 1
ATOM 8250 C C . PRO B 1 208 ? 6.281 78.375 68.625 1 41.5 208 PRO B C 1
ATOM 8252 O O . PRO B 1 208 ? 5.773 78.562 69.75 1 41.5 208 PRO B O 1
ATOM 8255 N N . VAL B 1 209 ? 6.648 77.188 69 1 37.78 209 VAL B N 1
ATOM 8256 C CA . VAL B 1 209 ? 7.453 77.375 70.188 1 37.78 209 VAL B CA 1
ATOM 8257 C C . VAL B 1 209 ? 8.609 78.312 69.875 1 37.78 209 VAL B C 1
ATOM 8259 O O . VAL B 1 209 ? 9.094 78.438 68.75 1 37.78 209 VAL B O 1
ATOM 8262 N N . ALA B 1 210 ? 9.016 79.312 70.875 1 38.06 210 ALA B N 1
ATOM 8263 C CA . ALA B 1 210 ? 9.922 80.438 70.875 1 38.06 210 ALA B CA 1
ATOM 8264 C C . ALA B 1 210 ? 11.211 80.125 70.125 1 38.06 210 ALA B C 1
ATOM 8266 O O . ALA B 1 210 ? 11.938 81.062 69.75 1 38.06 210 ALA B O 1
ATOM 8267 N N . THR B 1 211 ? 11.891 79 70.438 1 35.66 211 THR B N 1
ATOM 8268 C CA . THR B 1 211 ? 13.312 79.125 70.125 1 35.66 211 THR B CA 1
ATOM 8269 C C . THR B 1 211 ? 13.562 79.25 68.625 1 35.66 211 THR B C 1
ATOM 8271 O O . THR B 1 211 ? 12.719 78.812 67.812 1 35.66 211 THR B O 1
ATOM 8274 N N . GLN B 1 212 ? 14.875 79.375 68.188 1 37.31 212 GLN B N 1
ATOM 8275 C CA . GLN B 1 212 ? 15.664 79.875 67.062 1 37.31 212 GLN B CA 1
ATOM 8276 C C . GLN B 1 212 ? 15.375 79.125 65.75 1 37.31 212 GLN B C 1
ATOM 8278 O O . GLN B 1 212 ? 15.867 79.5 64.688 1 37.31 212 GLN B O 1
ATOM 8283 N N . GLY B 1 213 ? 15.078 77.875 65.875 1 38.81 213 GLY B N 1
ATOM 8284 C CA . GLY B 1 213 ? 15.383 77.25 64.562 1 38.81 213 GLY B CA 1
ATOM 8285 C C . GLY B 1 213 ? 14.344 77.562 63.5 1 38.81 213 GLY B C 1
ATOM 8286 O O . GLY B 1 213 ? 13.211 77.938 63.844 1 38.81 213 GLY B O 1
ATOM 8287 N N . ARG B 1 214 ? 14.797 78.125 62.312 1 41.47 214 ARG B N 1
ATOM 8288 C CA . ARG B 1 214 ? 14.078 78.562 61.125 1 41.47 214 ARG B CA 1
ATOM 8289 C C . ARG B 1 214 ? 12.938 77.625 60.781 1 41.47 214 ARG B C 1
ATOM 8291 O O . ARG B 1 214 ? 13.156 76.438 60.594 1 41.47 214 ARG B O 1
ATOM 8298 N N . GLN B 1 215 ? 11.789 77.688 61.25 1 43.22 215 GLN B N 1
ATOM 8299 C CA . GLN B 1 215 ? 10.562 77 60.906 1 43.22 215 GLN B CA 1
ATOM 8300 C C . GLN B 1 215 ? 10.398 76.875 59.406 1 43.22 215 GLN B C 1
ATOM 8302 O O . GLN B 1 215 ? 10.469 77.875 58.688 1 43.22 215 GLN B O 1
ATOM 8307 N N . ARG B 1 216 ? 10.867 75.625 58.844 1 52.69 216 ARG B N 1
ATOM 8308 C CA . ARG B 1 216 ? 10.672 75.438 57.438 1 52.69 216 ARG B CA 1
ATOM 8309 C C . ARG B 1 216 ? 9.211 75.688 57.031 1 52.69 216 ARG B C 1
ATOM 8311 O O . ARG B 1 216 ? 8.312 75.062 57.625 1 52.69 216 ARG B O 1
ATOM 8318 N N . LYS B 1 217 ? 8.727 76.875 56.688 1 53.5 217 LYS B N 1
ATOM 8319 C CA . LYS B 1 217 ? 7.391 77.125 56.156 1 53.5 217 LYS B CA 1
ATOM 8320 C C . LYS B 1 217 ? 7.086 76.25 54.938 1 53.5 217 LYS B C 1
ATOM 8322 O O . LYS B 1 217 ? 7.785 76.375 53.938 1 53.5 217 LYS B O 1
ATOM 8327 N N . THR B 1 218 ? 6.441 74.938 55.094 1 63.28 218 THR B N 1
ATOM 8328 C CA . THR B 1 218 ? 6.078 74.125 53.969 1 63.28 218 THR B CA 1
ATOM 8329 C C . THR B 1 218 ? 4.992 74.812 53.125 1 63.28 218 THR B C 1
ATOM 8331 O O . THR B 1 218 ? 4.016 75.312 53.656 1 63.28 218 THR B O 1
ATOM 8334 N N . SER B 1 219 ? 5.297 75.312 51.969 1 74.5 219 SER B N 1
ATOM 8335 C CA . SER B 1 219 ? 4.41 75.938 51.031 1 74.5 219 SER B CA 1
ATOM 8336 C C . SER B 1 219 ? 3.166 75.125 50.75 1 74.5 219 SER B C 1
ATOM 8338 O O . SER B 1 219 ? 3.148 73.938 51.031 1 74.5 219 SER B O 1
ATOM 8340 N N . GLN B 1 220 ? 2.031 75.688 50.531 1 76.25 220 GLN B N 1
ATOM 8341 C CA . GLN B 1 220 ? 0.764 75.062 50.219 1 76.25 220 GLN B CA 1
ATOM 8342 C C . GLN B 1 220 ? 0.93 74.062 49.062 1 76.25 220 GLN B C 1
ATOM 8344 O O . GLN B 1 220 ? 0.289 73 49.062 1 76.25 220 GLN B O 1
ATOM 8349 N N . SER B 1 221 ? 1.804 74.312 48.25 1 81.56 221 SER B N 1
ATOM 8350 C CA . SER B 1 221 ? 2.047 73.375 47.125 1 81.56 221 SER B CA 1
ATOM 8351 C C . SER B 1 221 ? 2.697 72.125 47.625 1 81.56 221 SER B C 1
ATOM 8353 O O . SER B 1 221 ? 2.363 71 47.125 1 81.56 221 SER B O 1
ATOM 8355 N N . GLN B 1 222 ? 3.549 72.125 48.562 1 83.81 222 GLN B N 1
ATOM 8356 C CA . GLN B 1 222 ? 4.219 71 49.125 1 83.81 222 GLN B CA 1
ATOM 8357 C C . GLN B 1 222 ? 3.238 70.062 49.875 1 83.81 222 GLN B C 1
ATOM 8359 O O . GLN B 1 222 ? 3.297 68.875 49.75 1 83.81 222 GLN B O 1
ATOM 8364 N N . LYS B 1 223 ? 2.336 70.812 50.531 1 82.44 223 LYS B N 1
ATOM 8365 C CA . LYS B 1 223 ? 1.343 70 51.281 1 82.44 223 LYS B CA 1
ATOM 8366 C C . LYS B 1 223 ? 0.408 69.25 50.344 1 82.44 223 LYS B C 1
ATOM 8368 O O . LYS B 1 223 ? 0.001 68.125 50.625 1 82.44 223 LYS B O 1
ATOM 8373 N N . SER B 1 224 ? 0.197 69.875 49.281 1 85.94 224 SER B N 1
ATOM 8374 C CA . SER B 1 224 ? -0.676 69.25 48.281 1 85.94 224 SER B CA 1
ATOM 8375 C C . SER B 1 224 ? -0.01 68 47.688 1 85.94 224 SER B C 1
ATOM 8377 O O . SER B 1 224 ? -0.671 67 47.406 1 85.94 224 SER B O 1
ATOM 8379 N N . LEU B 1 225 ? 1.215 68.062 47.406 1 87.12 225 LEU B N 1
ATOM 8380 C CA . LEU B 1 225 ? 1.954 66.938 46.844 1 87.12 225 LEU B CA 1
ATOM 8381 C C . LEU B 1 225 ? 2.045 65.75 47.812 1 87.12 225 LEU B C 1
ATOM 8383 O O . LEU B 1 225 ? 1.969 64.625 47.406 1 87.12 225 LEU B O 1
ATOM 8387 N N . VAL B 1 226 ? 2.203 66.062 49.094 1 87.69 226 VAL B N 1
ATOM 8388 C CA . VAL B 1 226 ? 2.258 65.062 50.125 1 87.69 226 VAL B CA 1
ATOM 8389 C C . VAL B 1 226 ? 0.887 64.375 50.281 1 87.69 226 VAL B C 1
ATOM 8391 O O . VAL B 1 226 ? 0.789 63.188 50.438 1 87.69 226 VAL B O 1
ATOM 8394 N N . THR B 1 227 ? -0.099 65.25 50.156 1 85.88 227 THR B N 1
ATOM 8395 C CA . THR B 1 227 ? -1.451 64.688 50.219 1 85.88 227 THR B CA 1
ATOM 8396 C C . THR B 1 227 ? -1.712 63.75 49.031 1 85.88 227 THR B C 1
ATOM 8398 O O . THR B 1 227 ? -2.348 62.719 49.188 1 85.88 227 THR B O 1
ATOM 8401 N N . ALA B 1 228 ? -1.214 64.125 47.938 1 87.19 228 ALA B N 1
ATOM 8402 C CA . ALA B 1 228 ? -1.371 63.281 46.75 1 87.19 228 ALA B CA 1
ATOM 8403 C C . ALA B 1 228 ? -0.653 61.969 46.906 1 87.19 228 ALA B C 1
ATOM 8405 O O . ALA B 1 228 ? -1.15 60.906 46.469 1 87.19 228 ALA B O 1
ATOM 8406 N N . PHE B 1 229 ? 0.499 61.906 47.469 1 90.31 229 PHE B N 1
ATOM 8407 C CA . PHE B 1 229 ? 1.263 60.688 47.688 1 90.31 229 PHE B CA 1
ATOM 8408 C C . PHE B 1 229 ? 0.504 59.75 48.625 1 90.31 229 PHE B C 1
ATOM 8410 O O . PHE B 1 229 ? 0.378 58.562 48.344 1 90.31 229 PHE B O 1
ATOM 8417 N N . VAL B 1 230 ? -0.007 60.312 49.656 1 86.38 230 VAL B N 1
ATOM 8418 C CA . VAL B 1 230 ? -0.719 59.5 50.656 1 86.38 230 VAL B CA 1
ATOM 8419 C C . VAL B 1 230 ? -2.02 58.969 50.031 1 86.38 230 VAL B C 1
ATOM 8421 O O . VAL B 1 230 ? -2.412 57.844 50.281 1 86.38 230 VAL B O 1
ATOM 8424 N N . ARG B 1 231 ? -2.574 59.688 49.25 1 85.5 231 ARG B N 1
ATOM 8425 C CA . ARG B 1 231 ? -3.805 59.281 48.594 1 85.5 231 ARG B CA 1
ATOM 8426 C C . ARG B 1 231 ? -3.521 58.188 47.562 1 85.5 231 ARG B C 1
ATOM 8428 O O . ARG B 1 231 ? -4.336 57.281 47.375 1 85.5 231 ARG B O 1
ATOM 8435 N N . ASP B 1 232 ? -2.467 58.344 46.938 1 87.25 232 ASP B N 1
ATOM 8436 C CA . ASP B 1 232 ? -2.08 57.312 45.969 1 87.25 232 ASP B CA 1
ATOM 8437 C C . ASP B 1 232 ? -1.853 55.969 46.656 1 87.25 232 ASP B C 1
ATOM 8439 O O . ASP B 1 232 ? -2.225 54.906 46.125 1 87.25 232 ASP B O 1
ATOM 8443 N N . ILE B 1 233 ? -1.288 55.969 47.75 1 87.06 233 ILE B N 1
ATOM 8444 C CA . ILE B 1 233 ? -1.004 54.75 48.469 1 87.06 233 ILE B CA 1
ATOM 8445 C C . ILE B 1 233 ? -2.307 54.156 49 1 87.06 233 ILE B C 1
ATOM 8447 O O . ILE B 1 233 ? -2.43 52.906 49.125 1 87.06 233 ILE B O 1
ATOM 8451 N N . LEU B 1 234 ? -3.285 54.969 49.156 1 81.38 234 LEU B N 1
ATOM 8452 C CA . LEU B 1 234 ? -4.531 54.5 49.75 1 81.38 234 LEU B CA 1
ATOM 8453 C C . LEU B 1 234 ? -5.52 54.062 48.688 1 81.38 234 LEU B C 1
ATOM 8455 O O . LEU B 1 234 ? -6.211 53.062 48.844 1 81.38 234 LEU B O 1
ATOM 8459 N N . PHE B 1 235 ? -5.527 54.875 47.5 1 80 235 PHE B N 1
ATOM 8460 C CA . PHE B 1 235 ? -6.695 54.688 46.656 1 80 235 PHE B CA 1
ATOM 8461 C C . PHE B 1 235 ? -6.277 54.375 45.219 1 80 235 PHE B C 1
ATOM 8463 O O . PHE B 1 235 ? -7.086 53.875 44.438 1 80 235 PHE B O 1
ATOM 8470 N N . HIS B 1 236 ? -5.141 54.656 44.906 1 83.69 236 HIS B N 1
ATOM 8471 C CA . HIS B 1 236 ? -4.762 54.469 43.5 1 83.69 236 HIS B CA 1
ATOM 8472 C C . HIS B 1 236 ? -4.832 52.969 43.094 1 83.69 236 HIS B C 1
ATOM 8474 O O . HIS B 1 236 ? -4.445 52.094 43.875 1 83.69 236 HIS B O 1
ATOM 8480 N N . SER B 1 237 ? -5.348 52.719 42.031 1 83.94 237 SER B N 1
ATOM 8481 C CA . SER B 1 237 ? -5.602 51.344 41.562 1 83.94 237 SER B CA 1
ATOM 8482 C C . SER B 1 237 ? -4.297 50.562 41.438 1 83.94 237 SER B C 1
ATOM 8484 O O . SER B 1 237 ? -4.266 49.344 41.656 1 83.94 237 SER B O 1
ATOM 8486 N N . ILE B 1 238 ? -3.17 51.188 41.094 1 87.12 238 ILE B N 1
ATOM 8487 C CA . ILE B 1 238 ? -1.9 50.531 40.844 1 87.12 238 ILE B CA 1
ATOM 8488 C C . ILE B 1 238 ? -1.052 50.531 42.125 1 87.12 238 ILE B C 1
ATOM 8490 O O . ILE B 1 238 ? -0.543 49.5 42.562 1 87.12 238 ILE B O 1
ATOM 8494 N N . TYR B 1 239 ? -0.958 51.625 42.812 1 87.5 239 TYR B N 1
ATOM 8495 C CA . TYR B 1 239 ? 0.048 51.844 43.875 1 87.5 239 TYR B CA 1
ATOM 8496 C C . TYR B 1 239 ? -0.506 51.469 45.25 1 87.5 239 TYR B C 1
ATOM 8498 O O . TYR B 1 239 ? 0.245 51.375 46.219 1 87.5 239 TYR B O 1
ATOM 8506 N N . SER B 1 240 ? -1.788 51.188 45.344 1 82.94 240 SER B N 1
ATOM 8507 C CA . SER B 1 240 ? -2.367 50.844 46.625 1 82.94 240 SER B CA 1
ATOM 8508 C C . SER B 1 240 ? -1.858 49.469 47.094 1 82.94 240 SER B C 1
ATOM 8510 O O . SER B 1 240 ? -1.883 49.156 48.281 1 82.94 240 SER B O 1
ATOM 8512 N N . SER B 1 241 ? -1.349 48.781 46.125 1 80.88 241 SER B N 1
ATOM 8513 C CA . SER B 1 241 ? -0.865 47.438 46.469 1 80.88 241 SER B CA 1
ATOM 8514 C C . SER B 1 241 ? 0.433 47.531 47.25 1 80.88 241 SER B C 1
ATOM 8516 O O . SER B 1 241 ? 0.815 46.531 47.906 1 80.88 241 SER B O 1
ATOM 8518 N N . ARG B 1 242 ? 1.023 48.688 47.312 1 83.31 242 ARG B N 1
ATOM 8519 C CA . ARG B 1 242 ? 2.307 48.812 48 1 83.31 242 ARG B CA 1
ATOM 8520 C C . ARG B 1 242 ? 2.113 48.938 49.5 1 83.31 242 ARG B C 1
ATOM 8522 O O . ARG B 1 242 ? 3.053 48.719 50.281 1 83.31 242 ARG B O 1
ATOM 8529 N N . LEU B 1 243 ? 1.003 49.312 49.938 1 78.5 243 LEU B N 1
ATOM 8530 C CA . LEU B 1 243 ? 0.735 49.469 51.375 1 78.5 243 LEU B CA 1
ATOM 8531 C C . LEU B 1 243 ? 0.609 48.125 52.062 1 78.5 243 LEU B C 1
ATOM 8533 O O . LEU B 1 243 ? 0.847 48 53.25 1 78.5 243 LEU B O 1
ATOM 8537 N N . GLY B 1 244 ? 0.516 47.031 51.406 1 70.88 244 GLY B N 1
ATOM 8538 C CA . GLY B 1 244 ? 0.442 45.719 52 1 70.88 244 GLY B CA 1
ATOM 8539 C C . GLY B 1 244 ? -0.938 45.094 51.875 1 70.88 244 GLY B C 1
ATOM 8540 O O . GLY B 1 244 ? -1.894 45.75 51.469 1 70.88 244 GLY B O 1
ATOM 8541 N N . GLU B 1 245 ? -1.01 43.812 52.094 1 69.06 245 GLU B N 1
ATOM 8542 C CA . GLU B 1 245 ? -2.26 43.062 52.094 1 69.06 245 GLU B CA 1
ATOM 8543 C C . GLU B 1 245 ? -3.006 43.188 53.406 1 69.06 245 GLU B C 1
ATOM 8545 O O . GLU B 1 245 ? -2.395 43.438 54.438 1 69.06 245 GLU B O 1
ATOM 8550 N N . PRO B 1 246 ? -4.414 43.156 53.188 1 63.16 246 PRO B N 1
ATOM 8551 C CA . PRO B 1 246 ? -5.199 43.281 54.438 1 63.16 246 PRO B CA 1
ATOM 8552 C C . PRO B 1 246 ? -4.844 42.188 55.438 1 63.16 246 PRO B C 1
ATOM 8554 O O . PRO B 1 246 ? -4.758 41.031 55.125 1 63.16 246 PRO B O 1
ATOM 8557 N N . GLY B 1 247 ? -4.316 42.594 56.594 1 63.03 247 GLY B N 1
ATOM 8558 C CA . GLY B 1 247 ? -3.986 41.719 57.688 1 63.03 247 GLY B CA 1
ATOM 8559 C C . GLY B 1 247 ? -2.523 41.781 58.094 1 63.03 247 GLY B C 1
ATOM 8560 O O . GLY B 1 247 ? -2.129 41.219 59.125 1 63.03 247 GLY B O 1
ATOM 8561 N N . ASP B 1 248 ? -1.723 42.375 57.281 1 72.12 248 ASP B N 1
ATOM 8562 C CA . ASP B 1 248 ? -0.297 42.438 57.594 1 72.12 248 ASP B CA 1
ATOM 8563 C C . ASP B 1 248 ? 0.006 43.531 58.594 1 72.12 248 ASP B C 1
ATOM 8565 O O . ASP B 1 248 ? -0.677 44.562 58.625 1 72.12 248 ASP B O 1
ATOM 8569 N N . GLN B 1 249 ? 0.763 43.281 59.562 1 74.12 249 GLN B N 1
ATOM 8570 C CA . GLN B 1 249 ? 1.169 44.188 60.625 1 74.12 249 GLN B CA 1
ATOM 8571 C C . GLN B 1 249 ? 1.718 45.5 60.031 1 74.12 249 GLN B C 1
ATOM 8573 O O . GLN B 1 249 ? 1.526 46.562 60.594 1 74.12 249 GLN B O 1
ATOM 8578 N N . LYS B 1 250 ? 2.189 45.406 58.844 1 79.19 250 LYS B N 1
ATOM 8579 C CA . LYS B 1 250 ? 2.771 46.562 58.219 1 79.19 250 LYS B CA 1
ATOM 8580 C C . LYS B 1 250 ? 1.686 47.562 57.781 1 79.19 250 LYS B C 1
ATOM 8582 O O . LYS B 1 250 ? 1.848 48.75 57.906 1 79.19 250 LYS B O 1
ATOM 8587 N N . LEU B 1 251 ? 0.575 47.062 57.375 1 80.69 251 LEU B N 1
ATOM 8588 C CA . LEU B 1 251 ? -0.528 47.906 56.938 1 80.69 251 LEU B CA 1
ATOM 8589 C C . LEU B 1 251 ? -1.141 48.656 58.125 1 80.69 251 LEU B C 1
ATOM 8591 O O . LEU B 1 251 ? -1.478 49.844 58 1 80.69 251 LEU B O 1
ATOM 8595 N N . ILE B 1 252 ? -1.144 47.938 59.188 1 77.62 252 ILE B N 1
ATOM 8596 C CA . ILE B 1 252 ? -1.73 48.531 60.375 1 77.62 252 ILE B CA 1
ATOM 8597 C C . ILE B 1 252 ? -0.851 49.656 60.875 1 77.62 252 ILE B C 1
ATOM 8599 O O . ILE B 1 252 ? -1.354 50.75 61.25 1 77.62 252 ILE B O 1
ATOM 8603 N N . GLU B 1 253 ? 0.362 49.406 60.875 1 81.44 253 GLU B N 1
ATOM 8604 C CA . GLU B 1 253 ? 1.296 50.438 61.312 1 81.44 253 GLU B CA 1
ATOM 8605 C C . GLU B 1 253 ? 1.219 51.656 60.375 1 81.44 253 GLU B C 1
ATOM 8607 O O . GLU B 1 253 ? 1.25 52.781 60.844 1 81.44 253 GLU B O 1
ATOM 8612 N N . CYS B 1 254 ? 1.133 51.406 59.156 1 84.81 254 CYS B N 1
ATOM 8613 C CA . CYS B 1 254 ? 1.076 52.5 58.188 1 84.81 254 CYS B CA 1
ATOM 8614 C C . CYS B 1 254 ? -0.234 53.25 58.312 1 84.81 254 CYS B C 1
ATOM 8616 O O . CYS B 1 254 ? -0.247 54.5 58.219 1 84.81 254 CYS B O 1
ATOM 8618 N N . MET B 1 255 ? -1.314 52.562 58.625 1 83.31 255 MET B N 1
ATOM 8619 C CA . MET B 1 255 ? -2.613 53.219 58.781 1 83.31 255 MET B CA 1
ATOM 8620 C C . MET B 1 255 ? -2.645 54.094 60.031 1 83.31 255 MET B C 1
ATOM 8622 O O . MET B 1 255 ? -3.244 55.156 60.031 1 83.31 255 MET B O 1
ATOM 8626 N N . HIS B 1 256 ? -1.947 53.562 61.031 1 82.12 256 HIS B N 1
ATOM 8627 C CA . HIS B 1 256 ? -1.85 54.344 62.25 1 82.12 256 HIS B CA 1
ATOM 8628 C C . HIS B 1 256 ? -1.073 55.625 62.031 1 82.12 256 HIS B C 1
ATOM 8630 O O . HIS B 1 256 ? -1.444 56.688 62.562 1 82.12 256 HIS B O 1
ATOM 8636 N N . LEU B 1 257 ? -0.108 55.5 61.281 1 85.12 257 LEU B N 1
ATOM 8637 C CA . LEU B 1 257 ? 0.717 56.656 61 1 85.12 257 LEU B CA 1
ATOM 8638 C C . LEU B 1 257 ? -0.032 57.656 60.094 1 85.12 257 LEU B C 1
ATOM 8640 O O . LEU B 1 257 ? 0.12 58.875 60.25 1 85.12 257 LEU B O 1
ATOM 8644 N N . ILE B 1 258 ? -0.845 57.219 59.219 1 86.38 258 ILE B N 1
ATOM 8645 C CA . ILE B 1 258 ? -1.617 58.062 58.344 1 86.38 258 ILE B CA 1
ATOM 8646 C C . ILE B 1 258 ? -2.691 58.812 59.125 1 86.38 258 ILE B C 1
ATOM 8648 O O . ILE B 1 258 ? -2.934 60 58.906 1 86.38 258 ILE B O 1
ATOM 8652 N N . ASP B 1 259 ? -3.213 58.094 60.094 1 80.94 259 ASP B N 1
ATOM 8653 C CA . ASP B 1 259 ? -4.227 58.719 60.938 1 80.94 259 ASP B CA 1
ATOM 8654 C C . ASP B 1 259 ? -3.602 59.75 61.875 1 80.94 259 ASP B C 1
ATOM 8656 O O . ASP B 1 259 ? -4.234 60.75 62.219 1 80.94 259 ASP B O 1
ATOM 8660 N N . LYS B 1 260 ? -2.439 59.5 62.25 1 81.31 260 LYS B N 1
ATOM 8661 C CA . LYS B 1 260 ? -1.746 60.406 63.156 1 81.31 260 LYS B CA 1
ATOM 8662 C C . LYS B 1 260 ? -1.282 61.656 62.469 1 81.31 260 LYS B C 1
ATOM 8664 O O . LYS B 1 260 ? -1.486 62.781 62.969 1 81.31 260 LYS B O 1
ATOM 8669 N N . TYR B 1 261 ? -0.764 61.469 61.281 1 83.19 261 TYR B N 1
ATOM 8670 C CA . TYR B 1 261 ? -0.109 62.594 60.656 1 83.19 261 TYR B CA 1
ATOM 8671 C C . TYR B 1 261 ? -0.965 63.156 59.531 1 83.19 261 TYR B C 1
ATOM 8673 O O . TYR B 1 261 ? -0.89 64.375 59.219 1 83.19 261 TYR B O 1
ATOM 8681 N N . PHE B 1 262 ? -1.761 62.312 58.844 1 85.12 262 PHE B N 1
ATOM 8682 C CA . PHE B 1 262 ? -2.5 62.75 57.656 1 85.12 262 PHE B CA 1
ATOM 8683 C C . PHE B 1 262 ? -3.961 62.344 57.75 1 85.12 262 PHE B C 1
ATOM 8685 O O . PHE B 1 262 ? -4.492 61.719 56.812 1 85.12 262 PHE B O 1
ATOM 8692 N N . PRO B 1 263 ? -4.703 62.656 58.75 1 78 263 PRO B N 1
ATOM 8693 C CA . PRO B 1 263 ? -6.09 62.188 58.875 1 78 263 PRO B CA 1
ATOM 8694 C C . PRO B 1 263 ? -7 62.75 57.781 1 78 263 PRO B C 1
ATOM 8696 O O . PRO B 1 263 ? -8.008 62.156 57.438 1 78 263 PRO B O 1
ATOM 8699 N N . HIS B 1 264 ? -6.59 63.875 57.188 1 75.75 264 HIS B N 1
ATOM 8700 C CA . HIS B 1 264 ? -7.422 64.5 56.188 1 75.75 264 HIS B CA 1
ATOM 8701 C C . HIS B 1 264 ? -7.406 63.719 54.875 1 75.75 264 HIS B C 1
ATOM 8703 O O . HIS B 1 264 ? -8.273 63.906 54.031 1 75.75 264 HIS B O 1
ATOM 8709 N N . CYS B 1 265 ? -6.422 62.969 54.75 1 76.44 265 CYS B N 1
ATOM 8710 C CA . CYS B 1 265 ? -6.285 62.25 53.5 1 76.44 265 CYS B CA 1
ATOM 8711 C C . CYS B 1 265 ? -7.246 61.062 53.469 1 76.44 265 CYS B C 1
ATOM 8713 O O . CYS B 1 265 ? -7.527 60.531 52.406 1 76.44 265 CYS B O 1
ATOM 8715 N N . ARG B 1 266 ? -7.715 60.656 54.625 1 67.94 266 ARG B N 1
ATOM 8716 C CA . ARG B 1 266 ? -8.648 59.531 54.656 1 67.94 266 ARG B CA 1
ATOM 8717 C C . ARG B 1 266 ? -10.039 59.969 54.219 1 67.94 266 ARG B C 1
ATOM 8719 O O . ARG B 1 266 ? -10.867 59.125 53.844 1 67.94 266 ARG B O 1
ATOM 8726 N N . LEU B 1 267 ? -10.406 61.312 54.469 1 52.91 267 LEU B N 1
ATOM 8727 C CA . LEU B 1 267 ? -11.758 61.812 54.25 1 52.91 267 LEU B CA 1
ATOM 8728 C C . LEU B 1 267 ? -12.094 61.781 52.75 1 52.91 267 LEU B C 1
ATOM 8730 O O . LEU B 1 267 ? -11.336 62.312 51.938 1 52.91 267 LEU B O 1
ATOM 8734 N N . ARG B 1 268 ? -12.602 60.844 52.25 1 46 268 ARG B N 1
ATOM 8735 C CA . ARG B 1 268 ? -13.188 60.875 50.906 1 46 268 ARG B CA 1
ATOM 8736 C C . ARG B 1 268 ? -14.039 62.094 50.688 1 46 268 ARG B C 1
ATOM 8738 O O . ARG B 1 268 ? -14.984 62.344 51.438 1 46 268 ARG B O 1
ATOM 8745 N N . ARG B 1 269 ? -13.711 63.188 50.5 1 37.66 269 ARG B N 1
ATOM 8746 C CA . ARG B 1 269 ? -14.641 64.25 50.188 1 37.66 269 ARG B CA 1
ATOM 8747 C C . ARG B 1 269 ? -15.828 63.75 49.406 1 37.66 269 ARG B C 1
ATOM 8749 O O . ARG B 1 269 ? -15.664 63.281 48.281 1 37.66 269 ARG B O 1
ATOM 8756 N N . PHE B 1 270 ? -16.969 63.188 50 1 33.56 270 PHE B N 1
ATOM 8757 C CA . PHE B 1 270 ? -18.297 63.031 49.438 1 33.56 270 PHE B CA 1
ATOM 8758 C C . PHE B 1 270 ? -18.812 64.312 48.844 1 33.56 270 PHE B C 1
ATOM 8760 O O . PHE B 1 270 ? -19.156 65.25 49.594 1 33.56 270 PHE B O 1
ATOM 8767 N N . SER B 1 271 ? -18.266 65 48 1 28.73 271 SER B N 1
ATOM 8768 C CA . SER B 1 271 ? -19.172 65.938 47.344 1 28.73 271 SER B CA 1
ATOM 8769 C C . SER B 1 271 ? -20.531 65.312 47.125 1 28.73 271 SER B C 1
ATOM 8771 O O . SER B 1 271 ? -20.625 64.125 46.719 1 28.73 271 SER B O 1
ATOM 8773 N N . ASN B 1 272 ? -21.672 65.688 47.781 1 26.98 272 ASN B N 1
ATOM 8774 C CA . ASN B 1 272 ? -23.125 65.562 47.75 1 26.98 272 ASN B CA 1
ATOM 8775 C C . ASN B 1 272 ? -23.672 65.562 46.344 1 26.98 272 ASN B C 1
ATOM 8777 O O . ASN B 1 272 ? -24.828 65.875 46.094 1 26.98 272 ASN B O 1
ATOM 8781 N N . LEU B 1 273 ? -23.156 65.562 45.125 1 26.02 273 LEU B N 1
ATOM 8782 C CA . LEU B 1 273 ? -24.094 65 44.156 1 26.02 273 LEU B CA 1
ATOM 8783 C C . LEU B 1 273 ? -24.562 63.594 44.562 1 26.02 273 LEU B C 1
ATOM 8785 O O . LEU B 1 273 ? -23.734 62.688 44.75 1 26.02 273 LEU B O 1
ATOM 8789 N N . ALA B 1 274 ? -25.531 63.344 45.5 1 25.19 274 ALA B N 1
ATOM 8790 C CA . ALA B 1 274 ? -26.641 62.562 46.031 1 25.19 274 ALA B CA 1
ATOM 8791 C C . ALA B 1 274 ? -27.109 61.531 44.969 1 25.19 274 ALA B C 1
ATOM 8793 O O . ALA B 1 274 ? -28.234 61.625 44.469 1 25.19 274 ALA B O 1
ATOM 8794 N N . ASP B 1 275 ? -26.625 61 43.906 1 24.12 275 ASP B N 1
ATOM 8795 C CA . ASP B 1 275 ? -27.344 59.75 43.594 1 24.12 275 ASP B CA 1
ATOM 8796 C C . ASP B 1 275 ? -27.234 58.781 44.75 1 24.12 275 ASP B C 1
ATOM 8798 O O . ASP B 1 275 ? -26.203 58.719 45.438 1 24.12 275 ASP B O 1
ATOM 8802 N N . ASP B 1 276 ? -28.266 58.219 45.562 1 24.03 276 ASP B N 1
ATOM 8803 C CA . ASP B 1 276 ? -28.844 57.312 46.531 1 24.03 276 ASP B CA 1
ATOM 8804 C C . ASP B 1 276 ? -28 56.031 46.688 1 24.03 276 ASP B C 1
ATOM 8806 O O . ASP B 1 276 ? -27.766 55.562 47.812 1 24.03 276 ASP B O 1
ATOM 8810 N N . ASP B 1 277 ? -27.984 55 45.844 1 22.91 277 ASP B N 1
ATOM 8811 C CA . ASP B 1 277 ? -28.125 53.594 46.188 1 22.91 277 ASP B CA 1
ATOM 8812 C C . ASP B 1 277 ? -26.828 53 46.75 1 22.91 277 ASP B C 1
ATOM 8814 O O . ASP B 1 277 ? -26.797 51.844 47.188 1 22.91 277 ASP B O 1
ATOM 8818 N N . ILE B 1 278 ? -25.578 53.281 46.5 1 24.25 278 ILE B N 1
ATOM 8819 C CA . ILE B 1 278 ? -24.812 52.062 46.688 1 24.25 278 ILE B CA 1
ATOM 8820 C C . ILE B 1 278 ? -24.453 51.938 48.188 1 24.25 278 ILE B C 1
ATOM 8822 O O . ILE B 1 278 ? -23.766 52.812 48.719 1 24.25 278 ILE B O 1
ATOM 8826 N N . PRO B 1 279 ? -25.172 51.219 49.094 1 23.16 279 PRO B N 1
ATOM 8827 C CA . PRO B 1 279 ? -24.953 50.906 50.5 1 23.16 279 PRO B CA 1
ATOM 8828 C C . PRO B 1 279 ? -23.516 50.5 50.812 1 23.16 279 PRO B C 1
ATOM 8830 O O . PRO B 1 279 ? -22.828 49.969 49.938 1 23.16 279 PRO B O 1
ATOM 8833 N N . VAL B 1 280 ? -22.953 51.062 51.781 1 24.38 280 VAL B N 1
ATOM 8834 C CA . VAL B 1 280 ? -21.625 50.906 52.375 1 24.38 280 VAL B CA 1
ATOM 8835 C C . VAL B 1 280 ? -21.5 49.5 52.969 1 24.38 280 VAL B C 1
ATOM 8837 O O . VAL B 1 280 ? -22.094 49.219 54 1 24.38 280 VAL B O 1
ATOM 8840 N N . VAL B 1 281 ? -21.609 48.281 52.188 1 23.28 281 VAL B N 1
ATOM 8841 C CA . VAL B 1 281 ? -21.406 46.938 52.75 1 23.28 281 VAL B CA 1
ATOM 8842 C C . VAL B 1 281 ? -20.031 46.875 53.438 1 23.28 281 VAL B C 1
ATOM 8844 O O . VAL B 1 281 ? -19 47.031 52.781 1 23.28 281 VAL B O 1
ATOM 8847 N N . VAL B 1 282 ? -19.844 47.125 54.625 1 23.62 282 VAL B N 1
ATOM 8848 C CA . VAL B 1 282 ? -18.703 46.938 55.531 1 23.62 282 VAL B CA 1
ATOM 8849 C C . VAL B 1 282 ? -18.203 45.5 55.438 1 23.62 282 VAL B C 1
ATOM 8851 O O . VAL B 1 282 ? -17.156 45.156 56 1 23.62 282 VAL B O 1
ATOM 8854 N N . ALA B 1 283 ? -19.047 44.438 55.438 1 21.94 283 ALA B N 1
ATOM 8855 C CA . ALA B 1 283 ? -18.609 43.156 56.031 1 21.94 283 ALA B CA 1
ATOM 8856 C C . ALA B 1 283 ? -17.297 42.719 55.406 1 21.94 283 ALA B C 1
ATOM 8858 O O . ALA B 1 283 ? -16.922 43.156 54.312 1 21.94 283 ALA B O 1
ATOM 8859 N N . ALA B 1 284 ? -16.562 41.5 55.875 1 22.61 284 ALA B N 1
ATOM 8860 C CA . ALA B 1 284 ? -15.398 40.625 55.844 1 22.61 284 ALA B CA 1
ATOM 8861 C C . ALA B 1 284 ? -15.055 40.188 54.438 1 22.61 284 ALA B C 1
ATOM 8863 O O . ALA B 1 284 ? -13.977 39.656 54.188 1 22.61 284 ALA B O 1
ATOM 8864 N N . ALA B 1 285 ? -16.109 39.656 53.625 1 21.41 285 ALA B N 1
ATOM 8865 C CA . ALA B 1 285 ? -16.188 38.656 52.562 1 21.41 285 ALA B CA 1
ATOM 8866 C C . ALA B 1 285 ? -15.414 39.094 51.344 1 21.41 285 ALA B C 1
ATOM 8868 O O . ALA B 1 285 ? -15.102 40.281 51.188 1 21.41 285 ALA B O 1
ATOM 8869 N N . THR B 1 286 ? -15.719 38.25 50.062 1 21.73 286 THR B N 1
ATOM 8870 C CA . THR B 1 286 ? -15 38.031 48.812 1 21.73 286 THR B CA 1
ATOM 8871 C C . THR B 1 286 ? -14.859 39.344 48.031 1 21.73 286 THR B C 1
ATOM 8873 O O . THR B 1 286 ? -15.859 39.938 47.594 1 21.73 286 THR B O 1
ATOM 8876 N N . ALA B 1 287 ? -13.977 40.094 48.219 1 23.05 287 ALA B N 1
ATOM 8877 C CA . ALA B 1 287 ? -13.75 41.531 47.969 1 23.05 287 ALA B CA 1
ATOM 8878 C C . ALA B 1 287 ? -13.867 41.875 46.5 1 23.05 287 ALA B C 1
ATOM 8880 O O . ALA B 1 287 ? -13.008 41.5 45.688 1 23.05 287 ALA B O 1
ATOM 8881 N N . LYS B 1 288 ? -15.18 41.875 45.969 1 23.23 288 LYS B N 1
ATOM 8882 C CA . LYS B 1 288 ? -15.484 42.062 44.562 1 23.23 288 LYS B CA 1
ATOM 8883 C C . LYS B 1 288 ? -15 43.438 44.094 1 23.23 288 LYS B C 1
ATOM 8885 O O . LYS B 1 288 ? -15.281 44.469 44.719 1 23.23 288 LYS B O 1
ATOM 8890 N N . PRO B 1 289 ? -14.125 43.5 43.219 1 23.11 289 PRO B N 1
ATOM 8891 C CA . PRO B 1 289 ? -13.414 44.656 42.688 1 23.11 289 PRO B CA 1
ATOM 8892 C C . PRO B 1 289 ? -14.352 45.781 42.25 1 23.11 289 PRO B C 1
ATOM 8894 O O . PRO B 1 289 ? -15.461 45.531 41.781 1 23.11 289 PRO B O 1
ATOM 8897 N N . GLU B 1 290 ? -14.422 46.938 42.906 1 22.09 290 GLU B N 1
ATOM 8898 C CA . GLU B 1 290 ? -15.234 48.156 42.75 1 22.09 290 GLU B CA 1
ATOM 8899 C C . GLU B 1 290 ? -15.305 48.625 41.312 1 22.09 290 GLU B C 1
ATOM 8901 O O . GLU B 1 290 ? -14.312 48.531 40.594 1 22.09 290 GLU B O 1
ATOM 8906 N N . ALA B 1 291 ? -16.531 48.844 40.75 1 24.7 291 ALA B N 1
ATOM 8907 C CA . ALA B 1 291 ? -17 49.094 39.375 1 24.7 291 ALA B CA 1
ATOM 8908 C C . ALA B 1 291 ? -16.406 50.375 38.781 1 24.7 291 ALA B C 1
ATOM 8910 O O . ALA B 1 291 ? -16.391 51.406 39.469 1 24.7 291 ALA B O 1
ATOM 8911 N N . PRO B 1 292 ? -15.492 50.281 37.938 1 24.05 292 PRO B N 1
ATOM 8912 C CA . PRO B 1 292 ? -14.805 51.406 37.281 1 24.05 292 PRO B CA 1
ATOM 8913 C C . PRO B 1 292 ? -15.766 52.469 36.781 1 24.05 292 PRO B C 1
ATOM 8915 O O . PRO B 1 292 ? -16.938 52.188 36.5 1 24.05 292 PRO B O 1
ATOM 8918 N N . ILE B 1 293 ? -15.625 53.719 37.094 1 22.41 293 ILE B N 1
ATOM 8919 C CA . ILE B 1 293 ? -16.344 54.938 36.781 1 22.41 293 ILE B CA 1
ATOM 8920 C C . ILE B 1 293 ? -16.625 55.031 35.281 1 22.41 293 ILE B C 1
ATOM 8922 O O . ILE B 1 293 ? -15.688 55 34.469 1 22.41 293 ILE B O 1
ATOM 8926 N N . HIS B 1 294 ? -17.891 54.719 34.781 1 22.8 294 HIS B N 1
ATOM 8927 C CA . HIS B 1 294 ? -18.422 54.625 33.438 1 22.8 294 HIS B CA 1
ATOM 8928 C C . HIS B 1 294 ? -18.594 56 32.812 1 22.8 294 HIS B C 1
ATOM 8930 O O . HIS B 1 294 ? -19.25 56.844 33.406 1 22.8 294 HIS B O 1
ATOM 8936 N N . ILE B 1 295 ? -17.609 56.719 32.375 1 20 295 ILE B N 1
ATOM 8937 C CA . ILE B 1 295 ? -17.797 58 31.688 1 20 295 ILE B CA 1
ATOM 8938 C C . ILE B 1 295 ? -18.859 57.844 30.578 1 20 295 ILE B C 1
ATOM 8940 O O . ILE B 1 295 ? -18.688 57.031 29.656 1 20 295 ILE B O 1
ATOM 8944 N N . SER B 1 296 ? -20.125 58.25 30.875 1 19.88 296 SER B N 1
ATOM 8945 C CA . SER B 1 296 ? -21.328 58.188 30.062 1 19.88 296 SER B CA 1
ATOM 8946 C C . SER B 1 296 ? -21.266 59.156 28.891 1 19.88 296 SER B C 1
ATOM 8948 O O . SER B 1 296 ? -21.125 60.375 29.094 1 19.88 296 SER B O 1
ATOM 8950 N N . LEU B 1 297 ? -20.562 59 27.859 1 20.58 297 LEU B N 1
ATOM 8951 C CA . LEU B 1 297 ? -20.656 59.875 26.719 1 20.58 297 LEU B CA 1
ATOM 8952 C C . LEU B 1 297 ? -22.109 60.094 26.297 1 20.58 297 LEU B C 1
ATOM 8954 O O . LEU B 1 297 ? -22.875 59.125 26.234 1 20.58 297 LEU B O 1
ATOM 8958 N N . LYS B 1 298 ? -22.656 61.219 26.469 1 20.09 298 LYS B N 1
ATOM 8959 C CA . LYS B 1 298 ? -23.984 61.75 26.188 1 20.09 298 LYS B CA 1
ATOM 8960 C C . LYS B 1 298 ? -24.453 61.344 24.781 1 20.09 298 LYS B C 1
ATOM 8962 O O . LYS B 1 298 ? -23.672 61.375 23.828 1 20.09 298 LYS B O 1
ATOM 8967 N N . SER B 1 299 ? -25.703 60.719 24.688 1 20.08 299 SER B N 1
ATOM 8968 C CA . SER B 1 299 ? -26.5 60.156 23.609 1 20.08 299 SER B CA 1
ATOM 8969 C C . SER B 1 299 ? -27.016 61.219 22.672 1 20.08 299 SER B C 1
ATOM 8971 O O . SER B 1 299 ? -27.719 62.156 23.094 1 20.08 299 SER B O 1
ATOM 8973 N N . GLN B 1 300 ? -26.25 61.906 21.906 1 18.59 300 GLN B N 1
ATOM 8974 C CA . GLN B 1 300 ? -26.906 62.906 21.031 1 18.59 300 GLN B CA 1
ATOM 8975 C C . GLN B 1 300 ? -28.203 62.312 20.438 1 18.59 300 GLN B C 1
ATOM 8977 O O . GLN B 1 300 ? -28.359 61.094 20.359 1 18.59 300 GLN B O 1
ATOM 8982 N N . ARG B 1 301 ? -29.219 63.219 19.984 1 17.98 301 ARG B N 1
ATOM 8983 C CA . ARG B 1 301 ? -30.656 63.25 19.672 1 17.98 301 ARG B CA 1
ATOM 8984 C C . ARG B 1 301 ? -31.031 62.156 18.672 1 17.98 301 ARG B C 1
ATOM 8986 O O . ARG B 1 301 ? -30.156 61.562 18.062 1 17.98 301 ARG B O 1
ATOM 8993 N N . GLY B 1 302 ? -32.25 62.5 17.75 1 17.89 302 GLY B N 1
ATOM 8994 C CA . GLY B 1 302 ? -33.5 61.938 17.25 1 17.89 302 GLY B CA 1
ATOM 8995 C C . GLY B 1 302 ? -33.344 61.062 16.016 1 17.89 302 GLY B C 1
ATOM 8996 O O . GLY B 1 302 ? -34.312 60.656 15.406 1 17.89 302 GLY B O 1
ATOM 8997 N N . ASN B 1 303 ? -32.312 60.781 15.594 1 17.83 303 ASN B N 1
ATOM 8998 C CA . ASN B 1 303 ? -32.531 60.406 14.211 1 17.83 303 ASN B CA 1
ATOM 8999 C C . ASN B 1 303 ? -33.656 59.375 14.094 1 17.83 303 ASN B C 1
ATOM 9001 O O . ASN B 1 303 ? -33.688 58.406 14.859 1 17.83 303 ASN B O 1
ATOM 9005 N N . ARG B 1 304 ? -34.781 59.875 13.547 1 17.94 304 ARG B N 1
ATOM 9006 C CA . ARG B 1 304 ? -36.062 59.344 13.078 1 17.94 304 ARG B CA 1
ATOM 9007 C C . ARG B 1 304 ? -35.844 58 12.375 1 17.94 304 ARG B C 1
ATOM 9009 O O . ARG B 1 304 ? -35 57.875 11.469 1 17.94 304 ARG B O 1
ATOM 9016 N N . HIS B 1 305 ? -36.188 57.062 13.031 1 18.38 305 HIS B N 1
ATOM 9017 C CA . HIS B 1 305 ? -36.062 55.625 12.836 1 18.38 305 HIS B CA 1
ATOM 9018 C C . HIS B 1 305 ? -36.938 55.156 11.672 1 18.38 305 HIS B C 1
ATOM 9020 O O . HIS B 1 305 ? -38.156 55.188 11.734 1 18.38 305 HIS B O 1
ATOM 9026 N N . ILE B 1 306 ? -36.781 55.938 10.469 1 18.33 306 ILE B N 1
ATOM 9027 C CA . ILE B 1 306 ? -37.75 55.5 9.453 1 18.33 306 ILE B CA 1
ATOM 9028 C C . ILE B 1 306 ? -37.906 54 9.508 1 18.33 306 ILE B C 1
ATOM 9030 O O . ILE B 1 306 ? -36.938 53.25 9.445 1 18.33 306 ILE B O 1
ATOM 9034 N N . ILE B 1 307 ? -39.125 53.656 10 1 18.75 307 ILE B N 1
ATOM 9035 C CA . ILE B 1 307 ? -39.781 52.375 10.273 1 18.75 307 ILE B CA 1
ATOM 9036 C C . ILE B 1 307 ? -39.875 51.531 8.992 1 18.75 307 ILE B C 1
ATOM 9038 O O . ILE B 1 307 ? -40.656 51.844 8.094 1 18.75 307 ILE B O 1
ATOM 9042 N N . VAL B 1 308 ? -38.875 51.594 8.172 1 19.89 308 VAL B N 1
ATOM 9043 C CA . VAL B 1 308 ? -39.188 50.875 6.941 1 19.89 308 VAL B CA 1
ATOM 9044 C C . VAL B 1 308 ? -39.969 49.594 7.281 1 19.89 308 VAL B C 1
ATOM 9046 O O . VAL B 1 308 ? -39.531 48.812 8.125 1 19.89 308 VAL B O 1
ATOM 9049 N N . SER B 1 309 ? -41.281 49.625 7.051 1 17.27 309 SER B N 1
ATOM 9050 C CA . SER B 1 309 ? -42.406 48.719 7.219 1 17.27 309 SER B CA 1
ATOM 9051 C C . SER B 1 309 ? -42 47.25 6.969 1 17.27 309 SER B C 1
ATOM 9053 O O . SER B 1 309 ? -41.031 47 6.238 1 17.27 309 SER B O 1
ATOM 9055 N N . ASP B 1 310 ? -42.594 46.312 7.801 1 19.3 310 ASP B N 1
ATOM 9056 C CA . ASP B 1 310 ? -42.656 44.938 8.328 1 19.3 310 ASP B CA 1
ATOM 9057 C C . ASP B 1 310 ? -42.875 43.938 7.203 1 19.3 310 ASP B C 1
ATOM 9059 O O . ASP B 1 310 ? -42.875 42.719 7.441 1 19.3 310 ASP B O 1
ATOM 9063 N N . ALA B 1 311 ? -43.688 44.344 6.156 1 17.77 311 ALA B N 1
ATOM 9064 C CA . ALA B 1 311 ? -44.688 43.469 5.523 1 17.77 311 ALA B CA 1
ATOM 9065 C C . ALA B 1 311 ? -44 42.312 4.82 1 17.77 311 ALA B C 1
ATOM 9067 O O . ALA B 1 311 ? -44.5 41.188 4.836 1 17.77 311 ALA B O 1
ATOM 9068 N N . LEU B 1 312 ? -43.344 42.688 3.807 1 18.31 312 LEU B N 1
ATOM 9069 C CA . LEU B 1 312 ? -43.25 41.656 2.795 1 18.31 312 LEU B CA 1
ATOM 9070 C C . LEU B 1 312 ? -42.5 40.438 3.348 1 18.31 312 LEU B C 1
ATOM 9072 O O . LEU B 1 312 ? -41.281 40.375 3.357 1 18.31 312 LEU B O 1
ATOM 9076 N N . ASN B 1 313 ? -42.656 39.906 4.695 1 19.33 313 ASN B N 1
ATOM 9077 C CA . ASN B 1 313 ? -42.438 38.906 5.734 1 19.33 313 ASN B CA 1
ATOM 9078 C C . ASN B 1 313 ? -42.656 37.5 5.203 1 19.33 313 ASN B C 1
ATOM 9080 O O . ASN B 1 313 ? -42.156 36.531 5.785 1 19.33 313 ASN B O 1
ATOM 9084 N N . SER B 1 314 ? -43.75 37 4.555 1 19.73 314 SER B N 1
ATOM 9085 C CA . SER B 1 314 ? -44.688 35.875 4.602 1 19.73 314 SER B CA 1
ATOM 9086 C C . SER B 1 314 ? -44.125 34.688 3.826 1 19.73 314 SER B C 1
ATOM 9088 O O . SER B 1 314 ? -44.281 33.531 4.254 1 19.73 314 SER B O 1
ATOM 9090 N N . LEU B 1 315 ? -44.156 34.719 2.479 1 18.88 315 LEU B N 1
ATOM 9091 C CA . LEU B 1 315 ? -44.406 33.531 1.647 1 18.88 315 LEU B CA 1
ATOM 9092 C C . LEU B 1 315 ? -43.188 32.594 1.696 1 18.88 315 LEU B C 1
ATOM 9094 O O . LEU B 1 315 ? -43.344 31.375 1.746 1 18.88 315 LEU B O 1
ATOM 9098 N N . SER B 1 316 ? -42.031 33.031 1.127 1 18.36 316 SER B N 1
ATOM 9099 C CA . SER B 1 316 ? -41.062 32.125 0.531 1 18.36 316 SER B CA 1
ATOM 9100 C C . SER B 1 316 ? -40.25 31.422 1.602 1 18.36 316 SER B C 1
ATOM 9102 O O . SER B 1 316 ? -39.062 31.766 1.816 1 18.36 316 SER B O 1
ATOM 9104 N N . LYS B 1 317 ? -40.531 31.016 2.93 1 22.22 317 LYS B N 1
ATOM 9105 C CA . LYS B 1 317 ? -40.281 30.531 4.285 1 22.22 317 LYS B CA 1
ATOM 9106 C C . LYS B 1 317 ? -39.875 29.062 4.273 1 22.22 317 LYS B C 1
ATOM 9108 O O . LYS B 1 317 ? -39.5 28.516 5.305 1 22.22 317 LYS B O 1
ATOM 9113 N N . ARG B 1 318 ? -40.438 28.188 3.541 1 20.67 318 ARG B N 1
ATOM 9114 C CA . ARG B 1 318 ? -40.719 26.781 3.77 1 20.67 318 ARG B CA 1
ATOM 9115 C C . ARG B 1 318 ? -39.469 25.938 3.639 1 20.67 318 ARG B C 1
ATOM 9117 O O . ARG B 1 318 ? -39.25 25.016 4.43 1 20.67 318 ARG B O 1
ATOM 9124 N N . ARG B 1 319 ? -39.031 25.797 2.426 1 20.62 319 ARG B N 1
ATOM 9125 C CA . ARG B 1 319 ? -38.406 24.547 2.029 1 20.62 319 ARG B CA 1
ATOM 9126 C C . ARG B 1 319 ? -36.969 24.484 2.543 1 20.62 319 ARG B C 1
ATOM 9128 O O . ARG B 1 319 ? -36.312 23.438 2.502 1 20.62 319 ARG B O 1
ATOM 9135 N N . ALA B 1 320 ? -36.312 25.609 2.469 1 20.44 320 ALA B N 1
ATOM 9136 C CA . ALA B 1 320 ? -34.875 25.547 2.348 1 20.44 320 ALA B CA 1
ATOM 9137 C C . ALA B 1 320 ? -34.219 25.281 3.701 1 20.44 320 ALA B C 1
ATOM 9139 O O . ALA B 1 320 ? -33.031 25.578 3.9 1 20.44 320 ALA B O 1
ATOM 9140 N N . SER B 1 321 ? -34.906 25.031 4.828 1 23.83 321 SER B N 1
ATOM 9141 C CA . SER B 1 321 ? -34.438 24.844 6.199 1 23.83 321 SER B CA 1
ATOM 9142 C C . SER B 1 321 ? -33.562 23.625 6.316 1 23.83 321 SER B C 1
ATOM 9144 O O . SER B 1 321 ? -33.938 22.625 6.949 1 23.83 321 SER B O 1
ATOM 9146 N N . SER B 1 322 ? -33.062 23.172 5.215 1 24.69 322 SER B N 1
ATOM 9147 C CA . SER B 1 322 ? -32.531 21.828 5.312 1 24.69 322 SER B CA 1
ATOM 9148 C C . SER B 1 322 ? -31.484 21.734 6.438 1 24.69 322 SER B C 1
ATOM 9150 O O . SER B 1 322 ? -30.766 22.688 6.703 1 24.69 322 SER B O 1
ATOM 9152 N N . PRO B 1 323 ? -31.656 20.812 7.5 1 25.92 323 PRO B N 1
ATOM 9153 C CA . PRO B 1 323 ? -30.938 20.578 8.75 1 25.92 323 PRO B CA 1
ATOM 9154 C C . PRO B 1 323 ? -29.422 20.688 8.586 1 25.92 323 PRO B C 1
ATOM 9156 O O . PRO B 1 323 ? -28.75 19.672 8.43 1 25.92 323 PRO B O 1
ATOM 9159 N N . ILE B 1 324 ? -28.953 21.469 7.746 1 27.39 324 ILE B N 1
ATOM 9160 C CA . ILE B 1 324 ? -27.547 21.781 7.469 1 27.39 324 ILE B CA 1
ATOM 9161 C C . ILE B 1 324 ? -26.891 22.359 8.719 1 27.39 324 ILE B C 1
ATOM 9163 O O . ILE B 1 324 ? -25.688 22.609 8.727 1 27.39 324 ILE B O 1
ATOM 9167 N N . SER B 1 325 ? -27.531 22.984 9.688 1 27.75 325 SER B N 1
ATOM 9168 C CA . SER B 1 325 ? -26.969 23.875 10.703 1 27.75 325 SER B CA 1
ATOM 9169 C C . SER B 1 325 ? -26.078 23.125 11.672 1 27.75 325 SER B C 1
ATOM 9171 O O . SER B 1 325 ? -25.125 23.688 12.227 1 27.75 325 SER B O 1
ATOM 9173 N N . GLU B 1 326 ? -26.688 22.203 12.453 1 29.02 326 GLU B N 1
ATOM 9174 C CA . GLU B 1 326 ? -25.922 21.516 13.492 1 29.02 326 GLU B CA 1
ATOM 9175 C C . GLU B 1 326 ? -24.734 20.766 12.898 1 29.02 326 GLU B C 1
ATOM 9177 O O . GLU B 1 326 ? -24.672 19.531 12.984 1 29.02 326 GLU B O 1
ATOM 9182 N N . LEU B 1 327 ? -24.531 20.938 11.75 1 30.17 327 LEU B N 1
ATOM 9183 C CA . LEU B 1 327 ? -23.344 20.375 11.109 1 30.17 327 LEU B CA 1
ATOM 9184 C C . LEU B 1 327 ? -22.109 20.562 11.977 1 30.17 327 LEU B C 1
ATOM 9186 O O . LEU B 1 327 ? -21.688 21.703 12.203 1 30.17 327 LEU B O 1
ATOM 9190 N N . SER B 1 328 ? -21.891 19.828 12.93 1 33.78 328 SER B N 1
ATOM 9191 C CA . SER B 1 328 ? -20.797 19.562 13.859 1 33.78 328 SER B CA 1
ATOM 9192 C C . SER B 1 328 ? -19.453 20 13.266 1 33.78 328 SER B C 1
ATOM 9194 O O . SER B 1 328 ? -19.25 19.922 12.055 1 33.78 328 SER B O 1
ATOM 9196 N N . LYS B 1 329 ? -18.609 20.797 13.898 1 42.88 329 LYS B N 1
ATOM 9197 C CA . LYS B 1 329 ? -17.281 21.344 13.688 1 42.88 329 LYS B CA 1
ATOM 9198 C C . LYS B 1 329 ? -16.422 20.391 12.859 1 42.88 329 LYS B C 1
ATOM 9200 O O . LYS B 1 329 ? -15.648 19.594 13.414 1 42.88 329 LYS B O 1
ATOM 9205 N N . THR B 1 330 ? -16.906 19.781 11.898 1 50.06 330 THR B N 1
ATOM 9206 C CA . THR B 1 330 ? -16.328 18.828 10.961 1 50.06 330 THR B CA 1
ATOM 9207 C C . THR B 1 330 ? -15.117 19.438 10.258 1 50.06 330 THR B C 1
ATOM 9209 O O . THR B 1 330 ? -15.25 20.391 9.484 1 50.06 330 THR B O 1
ATOM 9212 N N . GLN B 1 331 ? -14.008 19.656 10.984 1 60.22 331 GLN B N 1
ATOM 9213 C CA . GLN B 1 331 ? -12.75 20.375 10.867 1 60.22 331 GLN B CA 1
ATOM 9214 C C . GLN B 1 331 ? -11.961 19.906 9.648 1 60.22 331 GLN B C 1
ATOM 9216 O O . GLN B 1 331 ? -11.617 18.719 9.539 1 60.22 331 GLN B O 1
ATOM 9221 N N . SER B 1 332 ? -12.281 20.484 8.414 1 73.31 332 SER B N 1
ATOM 9222 C CA . SER B 1 332 ? -11.336 20.297 7.32 1 73.31 332 SER B CA 1
ATOM 9223 C C . SER B 1 332 ? -9.953 20.828 7.68 1 73.31 332 SER B C 1
ATOM 9225 O O . SER B 1 332 ? -9.82 21.703 8.547 1 73.31 332 SER B O 1
ATOM 9227 N N . PRO B 1 333 ? -8.945 20.219 7.223 1 76.44 333 PRO B N 1
ATOM 9228 C CA . PRO B 1 333 ? -7.594 20.703 7.484 1 76.44 333 PRO B CA 1
ATOM 9229 C C . PRO B 1 333 ? -7.418 22.172 7.125 1 76.44 333 PRO B C 1
ATOM 9231 O O . PRO B 1 333 ? -6.684 22.906 7.809 1 76.44 333 PRO B O 1
ATOM 9234 N N . LEU B 1 334 ? -8.195 22.672 6.203 1 78.56 334 LEU B N 1
ATOM 9235 C CA . LEU B 1 334 ? -8.07 24.062 5.805 1 78.56 334 LEU B CA 1
ATOM 9236 C C . LEU B 1 334 ? -8.734 24.984 6.824 1 78.56 334 LEU B C 1
ATOM 9238 O O . LEU B 1 334 ? -8.344 26.141 6.973 1 78.56 334 LEU B O 1
ATOM 9242 N N . SER B 1 335 ? -9.641 24.344 7.555 1 75.06 335 SER B N 1
ATOM 9243 C CA . SER B 1 335 ? -10.359 25.156 8.531 1 75.06 335 SER B CA 1
ATOM 9244 C C . SER B 1 335 ? -9.492 25.453 9.742 1 75.06 335 SER B C 1
ATOM 9246 O O . SER B 1 335 ? -9.789 26.375 10.508 1 75.06 335 SER B O 1
ATOM 9248 N N . THR B 1 336 ? -8.352 24.766 9.75 1 76.19 336 THR B N 1
ATOM 9249 C CA . THR B 1 336 ? -7.445 25 10.867 1 76.19 336 THR B CA 1
ATOM 9250 C C . THR B 1 336 ? -6.641 26.266 10.664 1 76.19 336 THR B C 1
ATOM 9252 O O . THR B 1 336 ? -6.082 26.828 11.609 1 76.19 336 THR B O 1
ATOM 9255 N N . ILE B 1 337 ? -6.539 26.703 9.43 1 83.06 337 ILE B N 1
ATOM 9256 C CA . ILE B 1 337 ? -5.801 27.922 9.117 1 83.06 337 ILE B CA 1
ATOM 9257 C C . ILE B 1 337 ? -6.758 28.969 8.539 1 83.06 337 ILE B C 1
ATOM 9259 O O . ILE B 1 337 ? -7.562 28.656 7.66 1 83.06 337 ILE B O 1
ATOM 9263 N N . MET B 1 338 ? -6.863 30.078 9.18 1 85 338 MET B N 1
ATOM 9264 C CA . MET B 1 338 ? -7.758 31.125 8.695 1 85 338 MET B CA 1
ATOM 9265 C C . MET B 1 338 ? -6.973 32.375 8.312 1 85 338 MET B C 1
ATOM 9267 O O . MET B 1 338 ? -6.266 32.938 9.148 1 85 338 MET B O 1
ATOM 9271 N N . THR B 1 339 ? -7.023 32.75 7.07 1 88.38 339 THR B N 1
ATOM 9272 C CA . THR B 1 339 ? -6.465 34.031 6.656 1 88.38 339 THR B CA 1
ATOM 9273 C C . THR B 1 339 ? -7.293 35.188 7.203 1 88.38 339 THR B C 1
ATOM 9275 O O . THR B 1 339 ? -8.398 34.969 7.711 1 88.38 339 THR B O 1
ATOM 9278 N N . LEU B 1 340 ? -6.727 36.375 7.203 1 92.19 340 LEU B N 1
ATOM 9279 C CA . LEU B 1 340 ? -7.453 37.531 7.703 1 92.19 340 LEU B CA 1
ATOM 9280 C C . LEU B 1 340 ? -8.781 37.688 6.977 1 92.19 340 LEU B C 1
ATOM 9282 O O . LEU B 1 340 ? -9.805 38 7.598 1 92.19 340 LEU B O 1
ATOM 9286 N N . ARG B 1 341 ? -8.742 37.469 5.68 1 89.44 341 ARG B N 1
ATOM 9287 C CA . ARG B 1 341 ? -9.961 37.594 4.883 1 89.44 341 ARG B CA 1
ATOM 9288 C C . ARG B 1 341 ? -10.992 36.531 5.312 1 89.44 341 ARG B C 1
ATOM 9290 O O . ARG B 1 341 ? -12.164 36.875 5.504 1 89.44 341 ARG B O 1
ATOM 9297 N N . THR B 1 342 ? -10.57 35.312 5.426 1 87.81 342 THR B N 1
ATOM 9298 C CA . THR B 1 342 ? -11.461 34.25 5.816 1 87.81 342 THR B CA 1
ATOM 9299 C C . THR B 1 342 ? -11.945 34.438 7.25 1 87.81 342 THR B C 1
ATOM 9301 O O . THR B 1 342 ? -13.094 34.094 7.57 1 87.81 342 THR B O 1
ATOM 9304 N N . MET B 1 343 ? -11.07 34.938 8.133 1 88.19 343 MET B N 1
ATOM 9305 C CA . MET B 1 343 ? -11.422 35.156 9.523 1 88.19 343 MET B CA 1
ATOM 9306 C C . MET B 1 343 ? -12.5 36.25 9.641 1 88.19 343 MET B C 1
ATOM 9308 O O . MET B 1 343 ? -13.469 36.062 10.391 1 88.19 343 MET B O 1
ATOM 9312 N N . LEU B 1 344 ? -12.305 37.344 8.906 1 91.25 344 LEU B N 1
ATOM 9313 C CA . LEU B 1 344 ? -13.273 38.438 8.93 1 91.25 344 LEU B CA 1
ATOM 9314 C C . LEU B 1 344 ? -14.625 37.969 8.391 1 91.25 344 LEU B C 1
ATOM 9316 O O . LEU B 1 344 ? -15.664 38.344 8.922 1 91.25 344 LEU B O 1
ATOM 9320 N N . HIS B 1 345 ? -14.539 37.125 7.41 1 87.62 345 HIS B N 1
ATOM 9321 C CA . HIS B 1 345 ? -15.766 36.625 6.805 1 87.62 345 HIS B CA 1
ATOM 9322 C C . HIS B 1 345 ? -16.438 35.594 7.715 1 87.62 345 HIS B C 1
ATOM 9324 O O . HIS B 1 345 ? -17.672 35.625 7.883 1 87.62 345 HIS B O 1
ATOM 9330 N N . THR B 1 346 ? -15.672 34.656 8.281 1 85 346 THR B N 1
ATOM 9331 C CA . THR B 1 346 ? -16.203 33.594 9.117 1 85 346 THR B CA 1
ATOM 9332 C C . THR B 1 346 ? -16.859 34.156 10.375 1 85 346 THR B C 1
ATOM 9334 O O . THR B 1 346 ? -17.906 33.688 10.805 1 85 346 THR B O 1
ATOM 9337 N N . TYR B 1 347 ? -16.172 35.188 10.922 1 88 347 TYR B N 1
ATOM 9338 C CA . TYR B 1 347 ? -16.688 35.75 12.156 1 88 347 TYR B CA 1
ATOM 9339 C C . TYR B 1 347 ? -17.578 36.969 11.875 1 88 347 TYR B C 1
ATOM 9341 O O . TYR B 1 347 ? -18 37.656 12.797 1 88 347 TYR B O 1
ATOM 9349 N N . ASN B 1 348 ? -17.922 37.281 10.656 1 88 348 ASN B N 1
ATOM 9350 C CA . ASN B 1 348 ? -18.75 38.438 10.25 1 88 348 ASN B CA 1
ATOM 9351 C C . ASN B 1 348 ? -18.297 39.719 10.938 1 88 348 ASN B C 1
ATOM 9353 O O . ASN B 1 348 ? -19.094 40.406 11.578 1 88 348 ASN B O 1
ATOM 9357 N N . MET B 1 349 ? -16.969 39.969 10.781 1 92.12 349 MET B N 1
ATOM 9358 C CA . MET B 1 349 ? -16.375 41.125 11.438 1 92.12 349 MET B CA 1
ATOM 9359 C C . MET B 1 349 ? -15.789 42.094 10.414 1 92.12 349 MET B C 1
ATOM 9361 O O . MET B 1 349 ? -15.219 41.656 9.398 1 92.12 349 MET B O 1
ATOM 9365 N N . THR B 1 350 ? -15.992 43.312 10.672 1 91.5 350 THR B N 1
ATOM 9366 C CA . THR B 1 350 ? -15.32 44.344 9.883 1 91.5 350 THR B CA 1
ATOM 9367 C C . THR B 1 350 ? -13.906 44.594 10.406 1 91.5 350 THR B C 1
ATOM 9369 O O . THR B 1 350 ? -13.586 44.219 11.539 1 91.5 350 THR B O 1
ATOM 9372 N N . PRO B 1 351 ? -13.031 45.188 9.562 1 95.06 351 PRO B N 1
ATOM 9373 C CA . PRO B 1 351 ? -11.68 45.5 10.031 1 95.06 351 PRO B CA 1
ATOM 9374 C C . PRO B 1 351 ? -11.68 46.375 11.281 1 95.06 351 PRO B C 1
ATOM 9376 O O . PRO B 1 351 ? -10.805 46.25 12.141 1 95.06 351 PRO B O 1
ATOM 9379 N N . GLU B 1 352 ? -12.648 47.188 11.445 1 94.06 352 GLU B N 1
ATOM 9380 C CA . GLU B 1 352 ? -12.758 48.031 12.617 1 94.06 352 GLU B CA 1
ATOM 9381 C C . GLU B 1 352 ? -13.055 47.25 13.875 1 94.06 352 GLU B C 1
ATOM 9383 O O . GLU B 1 352 ? -12.484 47.5 14.938 1 94.06 352 GLU B O 1
ATOM 9388 N N . GLN B 1 353 ? -13.93 46.344 13.664 1 94.31 353 GLN B N 1
ATOM 9389 C CA . GLN B 1 353 ? -14.266 45.469 14.797 1 94.31 353 GLN B CA 1
ATOM 9390 C C . GLN B 1 353 ? -13.07 44.625 15.195 1 94.31 353 GLN B C 1
ATOM 9392 O O . GLN B 1 353 ? -12.875 44.344 16.375 1 94.31 353 GLN B O 1
ATOM 9397 N N . PHE B 1 354 ? -12.391 44.188 14.156 1 95.81 354 PHE B N 1
ATOM 9398 C CA . PHE B 1 354 ? -11.195 43.406 14.445 1 95.81 354 PHE B CA 1
ATOM 9399 C C . PHE B 1 354 ? -10.18 44.219 15.234 1 95.81 354 PHE B C 1
ATOM 9401 O O . PHE B 1 354 ? -9.531 43.719 16.141 1 95.81 354 PHE B O 1
ATOM 9408 N N . ALA B 1 355 ? -9.977 45.469 14.906 1 96.31 355 ALA B N 1
ATOM 9409 C CA . ALA B 1 355 ? -9.078 46.375 15.633 1 96.31 355 ALA B CA 1
ATOM 9410 C C . ALA B 1 355 ? -9.508 46.5 17.094 1 96.31 355 ALA B C 1
ATOM 9412 O O . ALA B 1 355 ? -8.672 46.562 17.984 1 96.31 355 ALA B O 1
ATOM 9413 N N . ARG B 1 356 ? -10.789 46.562 17.281 1 95.31 356 ARG B N 1
ATOM 9414 C CA . ARG B 1 356 ? -11.312 46.656 18.641 1 95.31 356 ARG B CA 1
ATOM 9415 C C . ARG B 1 356 ? -11.016 45.406 19.438 1 95.31 356 ARG B C 1
ATOM 9417 O O . ARG B 1 356 ? -10.656 45.469 20.625 1 95.31 356 ARG B O 1
ATOM 9424 N N . GLN B 1 357 ? -11.203 44.344 18.766 1 94.94 357 GLN B N 1
ATOM 9425 C CA . GLN B 1 357 ? -10.93 43.062 19.438 1 94.94 357 GLN B CA 1
ATOM 9426 C C . GLN B 1 357 ? -9.445 42.938 19.781 1 94.94 357 GLN B C 1
ATOM 9428 O O . GLN B 1 357 ? -9.094 42.438 20.844 1 94.94 357 GLN B O 1
ATOM 9433 N N . CYS B 1 358 ? -8.578 43.375 18.828 1 96.12 358 CYS B N 1
ATOM 9434 C CA . CYS B 1 358 ? -7.141 43.344 19.094 1 96.12 358 CYS B CA 1
ATOM 9435 C C . CYS B 1 358 ? -6.793 44.25 20.281 1 96.12 358 CYS B C 1
ATOM 9437 O O . CYS B 1 358 ? -5.938 43.875 21.094 1 96.12 358 CYS B O 1
ATOM 9439 N N . THR B 1 359 ? -7.438 45.344 20.375 1 95.88 359 THR B N 1
ATOM 9440 C CA . THR B 1 359 ? -7.18 46.281 21.453 1 95.88 359 THR B CA 1
ATOM 9441 C C . THR B 1 359 ? -7.559 45.688 22.812 1 95.88 359 THR B C 1
ATOM 9443 O O . THR B 1 359 ? -6.82 45.812 23.781 1 95.88 359 THR B O 1
ATOM 9446 N N . LEU B 1 360 ? -8.719 45.062 22.812 1 94.44 360 LEU B N 1
ATOM 9447 C CA . LEU B 1 360 ? -9.141 44.406 24.031 1 94.44 360 LEU B CA 1
ATOM 9448 C C . LEU B 1 360 ? -8.141 43.344 24.453 1 94.44 360 LEU B C 1
ATOM 9450 O O . LEU B 1 360 ? -7.828 43.188 25.641 1 94.44 360 LEU B O 1
ATOM 9454 N N . PHE B 1 361 ? -7.691 42.594 23.531 1 94.94 361 PHE B N 1
ATOM 9455 C CA . PHE B 1 361 ? -6.742 41.5 23.797 1 94.94 361 PHE B CA 1
ATOM 9456 C C . PHE B 1 361 ? -5.426 42.062 24.312 1 94.94 361 PHE B C 1
ATOM 9458 O O . PHE B 1 361 ? -4.871 41.594 25.297 1 94.94 361 PHE B O 1
ATOM 9465 N N . HIS B 1 362 ? -4.871 43.125 23.641 1 94.12 362 HIS B N 1
ATOM 9466 C CA . HIS B 1 362 ? -3.604 43.719 24.016 1 94.12 362 HIS B CA 1
ATOM 9467 C C . HIS B 1 362 ? -3.701 44.375 25.391 1 94.12 362 HIS B C 1
ATOM 9469 O O . HIS B 1 362 ? -2.75 44.344 26.172 1 94.12 362 HIS B O 1
ATOM 9475 N N . HIS B 1 363 ? -4.816 44.969 25.609 1 93.38 363 HIS B N 1
ATOM 9476 C CA . HIS B 1 363 ? -5.027 45.594 26.922 1 93.38 363 HIS B CA 1
ATOM 9477 C C . HIS B 1 363 ? -5.027 44.531 28.031 1 93.38 363 HIS B C 1
ATOM 9479 O O . HIS B 1 363 ? -4.441 44.75 29.094 1 93.38 363 HIS B O 1
ATOM 9485 N N . ASN B 1 364 ? -5.738 43.5 27.797 1 91.81 364 ASN B N 1
ATOM 9486 C CA . ASN B 1 364 ? -5.781 42.406 28.766 1 91.81 364 ASN B CA 1
ATOM 9487 C C . ASN B 1 364 ? -4.395 41.844 29.016 1 91.81 364 ASN B C 1
ATOM 9489 O O . ASN B 1 364 ? -4.066 41.469 30.156 1 91.81 364 ASN B O 1
ATOM 9493 N N . GLN B 1 365 ? -3.57 41.719 27.969 1 91.25 365 GLN B N 1
ATOM 9494 C CA . GLN B 1 365 ? -2.205 41.219 28.125 1 91.25 365 GLN B CA 1
ATOM 9495 C C . GLN B 1 365 ? -1.383 42.188 29 1 91.25 365 GLN B C 1
ATOM 9497 O O . GLN B 1 365 ? -0.619 41.719 29.859 1 91.25 365 GLN B O 1
ATOM 9502 N N . LEU B 1 366 ? -1.565 43.438 28.766 1 90.94 366 LEU B N 1
ATOM 9503 C CA . LEU B 1 366 ? -0.778 44.438 29.484 1 90.94 366 LEU B CA 1
ATOM 9504 C C . LEU B 1 366 ? -1.217 44.531 30.938 1 90.94 366 LEU B C 1
ATOM 9506 O O . LEU B 1 366 ? -0.393 44.781 31.828 1 90.94 366 LEU B O 1
ATOM 9510 N N . THR B 1 367 ? -2.498 44.344 31.219 1 89.81 367 THR B N 1
ATOM 9511 C CA . THR B 1 367 ? -3.033 44.469 32.562 1 89.81 367 THR B CA 1
ATOM 9512 C C . THR B 1 367 ? -2.539 43.344 33.438 1 89.81 367 THR B C 1
ATOM 9514 O O . THR B 1 367 ? -2.549 43.438 34.688 1 89.81 367 THR B O 1
ATOM 9517 N N . HIS B 1 368 ? -2.074 42.344 32.875 1 88.44 368 HIS B N 1
ATOM 9518 C CA . HIS B 1 368 ? -1.588 41.188 33.656 1 88.44 368 HIS B CA 1
ATOM 9519 C C . HIS B 1 368 ? -0.102 41.344 33.969 1 88.44 368 HIS B C 1
ATOM 9521 O O . HIS B 1 368 ? 0.484 40.469 34.625 1 88.44 368 HIS B O 1
ATOM 9527 N N . VAL B 1 369 ? 0.525 42.469 33.562 1 87.5 369 VAL B N 1
ATOM 9528 C CA . VAL B 1 369 ? 1.925 42.75 33.844 1 87.5 369 VAL B CA 1
ATOM 9529 C C . VAL B 1 369 ? 2.02 43.969 34.75 1 87.5 369 VAL B C 1
ATOM 9531 O O . VAL B 1 369 ? 1.644 45.062 34.375 1 87.5 369 VAL B O 1
ATOM 9534 N N . PRO B 1 370 ? 2.504 43.719 35.969 1 86.94 370 PRO B N 1
ATOM 9535 C CA . PRO B 1 370 ? 2.652 44.875 36.875 1 86.94 370 PRO B CA 1
ATOM 9536 C C . PRO B 1 370 ? 3.643 45.906 36.312 1 86.94 370 PRO B C 1
ATOM 9538 O O . PRO B 1 370 ? 4.668 45.531 35.75 1 86.94 370 PRO B O 1
ATOM 9541 N N . ILE B 1 371 ? 3.391 47.156 36.5 1 88.56 371 ILE B N 1
ATOM 9542 C CA . ILE B 1 371 ? 4.148 48.25 35.906 1 88.56 371 ILE B CA 1
ATOM 9543 C C . ILE B 1 371 ? 5.582 48.25 36.438 1 88.56 371 ILE B C 1
ATOM 9545 O O . ILE B 1 371 ? 6.52 48.594 35.719 1 88.56 371 ILE B O 1
ATOM 9549 N N . TRP B 1 372 ? 5.836 47.906 37.719 1 86.56 372 TRP B N 1
ATOM 9550 C CA . TRP B 1 372 ? 7.176 47.938 38.281 1 86.56 372 TRP B CA 1
ATOM 9551 C C . TRP B 1 372 ? 8.039 46.812 37.719 1 86.56 372 TRP B C 1
ATOM 9553 O O . TRP B 1 372 ? 9.266 46.844 37.812 1 86.56 372 TRP B O 1
ATOM 9563 N N . SER B 1 373 ? 7.355 45.844 37.062 1 85.38 373 SER B N 1
ATOM 9564 C CA . SER B 1 373 ? 8.094 44.719 36.469 1 85.38 373 SER B CA 1
ATOM 9565 C C . SER B 1 373 ? 8.906 45.219 35.25 1 85.38 373 SER B C 1
ATOM 9567 O O . SER B 1 373 ? 9.836 44.531 34.812 1 85.38 373 SER B O 1
ATOM 9569 N N . PHE B 1 374 ? 8.555 46.344 34.719 1 86.56 374 PHE B N 1
ATOM 9570 C CA . PHE B 1 374 ? 9.297 46.906 33.562 1 86.56 374 PHE B CA 1
ATOM 9571 C C . PHE B 1 374 ? 10.664 47.406 34 1 86.56 374 PHE B C 1
ATOM 9573 O O . PHE B 1 374 ? 11.555 47.625 33.188 1 86.56 374 PHE B O 1
ATOM 9580 N N . LEU B 1 375 ? 10.742 47.625 35.281 1 84.44 375 LEU B N 1
ATOM 9581 C CA . LEU B 1 375 ? 12.008 48.094 35.812 1 84.44 375 LEU B CA 1
ATOM 9582 C C . LEU B 1 375 ? 12.852 46.938 36.312 1 84.44 375 LEU B C 1
ATOM 9584 O O . LEU B 1 375 ? 14.039 46.844 36 1 84.44 375 LEU B O 1
ATOM 9588 N N . ALA B 1 376 ? 12.289 46.125 37.125 1 75.44 376 ALA B N 1
ATOM 9589 C CA . ALA B 1 376 ? 13 44.969 37.688 1 75.44 376 ALA B CA 1
ATOM 9590 C C . ALA B 1 376 ? 12.078 43.781 37.844 1 75.44 376 ALA B C 1
ATOM 9592 O O . ALA B 1 376 ? 10.945 43.906 38.312 1 75.44 376 ALA B O 1
ATOM 9593 N N . VAL B 1 377 ? 12.531 42.625 37.188 1 67.94 377 VAL B N 1
ATOM 9594 C CA . VAL B 1 377 ? 11.672 41.469 37.219 1 67.94 377 VAL B CA 1
ATOM 9595 C C . VAL B 1 377 ? 12.172 40.469 38.281 1 67.94 377 VAL B C 1
ATOM 9597 O O . VAL B 1 377 ? 13.352 40.125 38.281 1 67.94 377 VAL B O 1
ATOM 9600 N N . SER B 1 378 ? 11.359 40.219 39.25 1 61.97 378 SER B N 1
ATOM 9601 C CA . SER B 1 378 ? 11.734 39.281 40.281 1 61.97 378 SER B CA 1
ATOM 9602 C C . SER B 1 378 ? 11.141 37.906 40 1 61.97 378 SER B C 1
ATOM 9604 O O . SER B 1 378 ? 11.82 36.875 40.188 1 61.97 378 SER B O 1
ATOM 9606 N N . GLU B 1 379 ? 9.969 37.844 39.5 1 70 379 GLU B N 1
ATOM 9607 C CA . GLU B 1 379 ? 9.25 36.562 39.375 1 70 379 GLU B CA 1
ATOM 9608 C C . GLU B 1 379 ? 9.297 36.031 37.938 1 70 379 GLU B C 1
ATOM 9610 O O . GLU B 1 379 ? 9.078 36.812 37 1 70 379 GLU B O 1
ATOM 9615 N N . SER B 1 380 ? 9.609 34.844 37.844 1 77.75 380 SER B N 1
ATOM 9616 C CA . SER B 1 380 ? 9.711 34.156 36.562 1 77.75 380 SER B CA 1
ATOM 9617 C C . SER B 1 380 ? 8.383 34.188 35.812 1 77.75 380 SER B C 1
ATOM 9619 O O . SER B 1 380 ? 8.352 34.312 34.562 1 77.75 380 SER B O 1
ATOM 9621 N N . SER B 1 381 ? 7.293 34.188 36.562 1 78.69 381 SER B N 1
ATOM 9622 C CA . SER B 1 381 ? 5.98 34.219 35.938 1 78.69 381 SER B CA 1
ATOM 9623 C C . SER B 1 381 ? 5.738 35.531 35.219 1 78.69 381 SER B C 1
ATOM 9625 O O . SER B 1 381 ? 5.148 35.562 34.125 1 78.69 381 SER B O 1
ATOM 9627 N N . VAL B 1 382 ? 6.215 36.594 35.781 1 76.38 382 VAL B N 1
ATOM 9628 C CA . VAL B 1 382 ? 6.016 37.938 35.188 1 76.38 382 VAL B CA 1
ATOM 9629 C C . VAL B 1 382 ? 6.902 38.062 33.969 1 76.38 382 VAL B C 1
ATOM 9631 O O . VAL B 1 382 ? 6.484 38.656 32.969 1 76.38 382 VAL B O 1
ATOM 9634 N N . SER B 1 383 ? 8.016 37.469 34.031 1 78.25 383 SER B N 1
ATOM 9635 C CA . SER B 1 383 ? 8.906 37.5 32.875 1 78.25 383 SER B CA 1
ATOM 9636 C C . SER B 1 383 ? 8.297 36.75 31.688 1 78.25 383 SER B C 1
ATOM 9638 O O . SER B 1 383 ? 8.445 37.188 30.531 1 78.25 383 SER B O 1
ATOM 9640 N N . SER B 1 384 ? 7.629 35.688 32.062 1 83.88 384 SER B N 1
ATOM 9641 C CA . SER B 1 384 ? 6.988 34.906 31.016 1 83.88 384 SER B CA 1
ATOM 9642 C C . SER B 1 384 ? 5.844 35.688 30.375 1 83.88 384 SER B C 1
ATOM 9644 O O . SER B 1 384 ? 5.621 35.594 29.156 1 83.88 384 SER B O 1
ATOM 9646 N N . ARG B 1 385 ? 5.16 36.5 31.109 1 84.75 385 ARG B N 1
ATOM 9647 C CA . ARG B 1 385 ? 4.055 37.281 30.578 1 84.75 385 ARG B CA 1
ATOM 9648 C C . ARG B 1 385 ? 4.559 38.438 29.703 1 84.75 385 ARG B C 1
ATOM 9650 O O . ARG B 1 385 ? 3.928 38.781 28.703 1 84.75 385 ARG B O 1
ATOM 9657 N N . GLN B 1 386 ? 5.629 39 30.062 1 83.19 386 GLN B N 1
ATOM 9658 C CA . GLN B 1 386 ? 6.238 40.031 29.234 1 83.19 386 GLN B CA 1
ATOM 9659 C C . GLN B 1 386 ? 6.691 39.469 27.891 1 83.19 386 GLN B C 1
ATOM 9661 O O . GLN B 1 386 ? 6.492 40.125 26.844 1 83.19 386 GLN B O 1
ATOM 9666 N N . LYS B 1 387 ? 7.258 38.344 28.016 1 83.25 387 LYS B N 1
ATOM 9667 C CA . LYS B 1 387 ? 7.695 37.688 26.781 1 83.25 387 LYS B CA 1
ATOM 9668 C C . LYS B 1 387 ? 6.508 37.312 25.891 1 83.25 387 LYS B C 1
ATOM 9670 O O . LYS B 1 387 ? 6.605 37.375 24.672 1 83.25 387 LYS B O 1
ATOM 9675 N N . ALA B 1 388 ? 5.414 37 26.562 1 86.5 388 ALA B N 1
ATOM 9676 C CA . ALA B 1 388 ? 4.207 36.625 25.828 1 86.5 388 ALA B CA 1
ATOM 9677 C C . ALA B 1 388 ? 3.691 37.812 25 1 86.5 388 ALA B C 1
ATOM 9679 O O . ALA B 1 388 ? 3.148 37.625 23.906 1 86.5 388 ALA B O 1
ATOM 9680 N N . ILE B 1 389 ? 3.855 39 25.516 1 87.75 389 ILE B N 1
ATOM 9681 C CA . ILE B 1 389 ? 3.404 40.188 24.797 1 87.75 389 ILE B CA 1
ATOM 9682 C C . ILE B 1 389 ? 4.262 40.406 23.547 1 87.75 389 ILE B C 1
ATOM 9684 O O . ILE B 1 389 ? 3.734 40.656 22.469 1 87.75 389 ILE B O 1
ATOM 9688 N N . SER B 1 390 ? 5.527 40.25 23.688 1 85.25 390 SER B N 1
ATOM 9689 C CA . SER B 1 390 ? 6.441 40.406 22.562 1 85.25 390 SER B CA 1
ATOM 9690 C C . SER B 1 390 ? 6.242 39.312 21.531 1 85.25 390 SER B C 1
ATOM 9692 O O . SER B 1 390 ? 6.273 39.562 20.328 1 85.25 390 SER B O 1
ATOM 9694 N N . ASP B 1 391 ? 6.133 38.125 22.062 1 86.25 391 ASP B N 1
ATOM 9695 C CA . ASP B 1 391 ? 5.926 37 21.156 1 86.25 391 ASP B CA 1
ATOM 9696 C C . ASP B 1 391 ? 4.633 37.156 20.359 1 86.25 391 ASP B C 1
ATOM 9698 O O . ASP B 1 391 ? 4.578 36.812 19.172 1 86.25 391 ASP B O 1
ATOM 9702 N N . HIS B 1 392 ? 3.621 37.562 21.094 1 89.69 392 HIS B N 1
ATOM 9703 C CA . HIS B 1 392 ? 2.352 37.75 20.391 1 89.69 392 HIS B CA 1
ATOM 9704 C C . HIS B 1 392 ? 2.475 38.812 19.328 1 89.69 392 HIS B C 1
ATOM 9706 O O . HIS B 1 392 ? 1.861 38.719 18.266 1 89.69 392 HIS B O 1
ATOM 9712 N N . PHE B 1 393 ? 3.16 39.906 19.625 1 89.94 393 PHE B N 1
ATOM 9713 C CA . PHE B 1 393 ? 3.377 40.969 18.656 1 89.94 393 PHE B CA 1
ATOM 9714 C C . PHE B 1 393 ? 4.043 40.406 17.391 1 89.94 393 PHE B C 1
ATOM 9716 O O . PHE B 1 393 ? 3.607 40.688 16.281 1 89.94 393 PHE B O 1
ATOM 9723 N N . ASN B 1 394 ? 5.074 39.656 17.562 1 86.94 394 ASN B N 1
ATOM 9724 C CA . ASN B 1 394 ? 5.809 39.094 16.438 1 86.94 394 ASN B CA 1
ATOM 9725 C C . ASN B 1 394 ? 4.949 38.125 15.641 1 86.94 394 ASN B C 1
ATOM 9727 O O . ASN B 1 394 ? 5 38.125 14.406 1 86.94 394 ASN B O 1
ATOM 9731 N N . LYS B 1 395 ? 4.234 37.344 16.344 1 89.62 395 LYS B N 1
ATOM 9732 C CA . LYS B 1 395 ? 3.389 36.344 15.688 1 89.62 395 LYS B CA 1
ATOM 9733 C C . LYS B 1 395 ? 2.232 37.031 14.945 1 89.62 395 LYS B C 1
ATOM 9735 O O . LYS B 1 395 ? 1.825 36.562 13.875 1 89.62 395 LYS B O 1
ATOM 9740 N N . LEU B 1 396 ? 1.669 38.031 15.609 1 91.88 396 LEU B N 1
ATOM 9741 C CA . LEU B 1 396 ? 0.602 38.75 14.945 1 91.88 396 LEU B CA 1
ATOM 9742 C C . LEU B 1 396 ? 1.107 39.406 13.664 1 91.88 396 LEU B C 1
ATOM 9744 O O . LEU B 1 396 ? 0.425 39.375 12.633 1 91.88 396 LEU B O 1
ATOM 9748 N N . THR B 1 397 ? 2.275 39.969 13.672 1 90.12 397 THR B N 1
ATOM 9749 C CA . THR B 1 397 ? 2.865 40.594 12.484 1 90.12 397 THR B CA 1
ATOM 9750 C C . THR B 1 397 ? 3.104 39.531 11.398 1 90.12 397 THR B C 1
ATOM 9752 O O . THR B 1 397 ? 2.783 39.781 10.227 1 90.12 397 THR B O 1
ATOM 9755 N N . ALA B 1 398 ? 3.674 38.469 11.844 1 90 398 ALA B N 1
ATOM 9756 C CA . ALA B 1 398 ? 3.928 37.375 10.891 1 90 398 ALA B CA 1
ATOM 9757 C C . ALA B 1 398 ? 2.623 36.844 10.305 1 90 398 ALA B C 1
ATOM 9759 O O . ALA B 1 398 ? 2.57 36.469 9.133 1 90 398 ALA B O 1
ATOM 9760 N N . TYR B 1 399 ? 1.625 36.719 11.172 1 93.12 399 TYR B N 1
ATOM 9761 C CA . TYR B 1 399 ? 0.31 36.25 10.727 1 93.12 399 TYR B CA 1
ATOM 9762 C C . TYR B 1 399 ? -0.255 37.188 9.664 1 93.12 399 TYR B C 1
ATOM 9764 O O . TYR B 1 399 ? -0.828 36.719 8.672 1 93.12 399 TYR B O 1
ATOM 9772 N N . LEU B 1 400 ? -0.188 38.469 9.852 1 94.06 400 LEU B N 1
ATOM 9773 C CA . LEU B 1 400 ? -0.697 39.438 8.883 1 94.06 400 LEU B CA 1
ATOM 9774 C C . LEU B 1 400 ? 0.066 39.344 7.566 1 94.06 400 LEU B C 1
ATOM 9776 O O . LEU B 1 400 ? -0.53 39.438 6.492 1 94.06 400 LEU B O 1
ATOM 9780 N N . VAL B 1 401 ? 1.423 39.219 7.703 1 93.06 401 VAL B N 1
ATOM 9781 C CA . VAL B 1 401 ? 2.219 39.031 6.492 1 93.06 401 VAL B CA 1
ATOM 9782 C C . VAL B 1 401 ? 1.756 37.781 5.742 1 93.06 401 VAL B C 1
ATOM 9784 O O . VAL B 1 401 ? 1.559 37.844 4.523 1 93.06 401 VAL B O 1
ATOM 9787 N N . TRP B 1 402 ? 1.593 36.719 6.453 1 93 402 TRP B N 1
ATOM 9788 C CA . TRP B 1 402 ? 1.162 35.438 5.879 1 93 402 TRP B CA 1
ATOM 9789 C C . TRP B 1 402 ? -0.205 35.594 5.219 1 93 402 TRP B C 1
ATOM 9791 O O . TRP B 1 402 ? -0.454 35 4.16 1 93 402 TRP B O 1
ATOM 9801 N N . SER B 1 403 ? -1.101 36.344 5.906 1 94.38 403 SER B N 1
ATOM 9802 C CA . SER B 1 403 ? -2.457 36.5 5.395 1 94.38 403 SER B CA 1
ATOM 9803 C C . SER B 1 403 ? -2.455 37.156 4.02 1 94.38 403 SER B C 1
ATOM 9805 O O . SER B 1 403 ? -3.34 36.906 3.199 1 94.38 403 SER B O 1
ATOM 9807 N N . VAL B 1 404 ? -1.521 37.969 3.725 1 95.06 404 VAL B N 1
ATOM 9808 C CA . VAL B 1 404 ? -1.409 38.625 2.422 1 95.06 404 VAL B CA 1
ATOM 9809 C C . VAL B 1 404 ? -0.832 37.625 1.406 1 95.06 404 VAL B C 1
ATOM 9811 O O . VAL B 1 404 ? -1.354 37.5 0.298 1 95.06 404 VAL B O 1
ATOM 9814 N N . LEU B 1 405 ? 0.206 36.969 1.83 1 93.5 405 LEU B N 1
ATOM 9815 C CA . LEU B 1 405 ? 0.939 36.094 0.924 1 93.5 405 LEU B CA 1
ATOM 9816 C C . LEU B 1 405 ? 0.132 34.844 0.609 1 93.5 405 LEU B C 1
ATOM 9818 O O . LEU B 1 405 ? 0.398 34.156 -0.383 1 93.5 405 LEU B O 1
ATOM 9822 N N . ALA B 1 406 ? -0.805 34.469 1.426 1 91.94 406 ALA B N 1
ATOM 9823 C CA . ALA B 1 406 ? -1.59 33.25 1.269 1 91.94 406 ALA B CA 1
ATOM 9824 C C . ALA B 1 406 ? -2.596 33.375 0.129 1 91.94 406 ALA B C 1
ATOM 9826 O O . ALA B 1 406 ? -3.076 32.375 -0.405 1 91.94 406 ALA B O 1
ATOM 9827 N N . GLU B 1 407 ? -2.854 34.625 -0.245 1 90.25 407 GLU B N 1
ATOM 9828 C CA . GLU B 1 407 ? -3.82 34.844 -1.314 1 90.25 407 GLU B CA 1
ATOM 9829 C C . GLU B 1 407 ? -3.211 34.562 -2.682 1 90.25 407 GLU B C 1
ATOM 9831 O O . GLU B 1 407 ? -2.041 34.844 -2.926 1 90.25 407 GLU B O 1
ATOM 9836 N N . ASP B 1 408 ? -3.975 34 -3.562 1 83.12 408 ASP B N 1
ATOM 9837 C CA . ASP B 1 408 ? -3.463 33.531 -4.848 1 83.12 408 ASP B CA 1
ATOM 9838 C C . ASP B 1 408 ? -3.42 34.656 -5.871 1 83.12 408 ASP B C 1
ATOM 9840 O O . ASP B 1 408 ? -2.492 34.719 -6.676 1 83.12 408 ASP B O 1
ATOM 9844 N N . THR B 1 409 ? -4.383 35.5 -5.82 1 87.5 409 THR B N 1
ATOM 9845 C CA . THR B 1 409 ? -4.465 36.562 -6.836 1 87.5 409 THR B CA 1
ATOM 9846 C C . THR B 1 409 ? -3.967 37.875 -6.285 1 87.5 409 THR B C 1
ATOM 9848 O O . THR B 1 409 ? -4.09 38.156 -5.09 1 87.5 409 THR B O 1
ATOM 9851 N N . ALA B 1 410 ? -3.395 38.719 -7.195 1 90.44 410 ALA B N 1
ATOM 9852 C CA . ALA B 1 410 ? -2.883 40.031 -6.809 1 90.44 410 ALA B CA 1
ATOM 9853 C C . ALA B 1 410 ? -4.004 40.906 -6.293 1 90.44 410 ALA B C 1
ATOM 9855 O O . ALA B 1 410 ? -3.789 41.719 -5.391 1 90.44 410 ALA B O 1
ATOM 9856 N N . VAL B 1 411 ? -5.195 40.688 -6.844 1 90.19 411 VAL B N 1
ATOM 9857 C CA . VAL B 1 411 ? -6.332 41.531 -6.445 1 90.19 411 VAL B CA 1
ATOM 9858 C C . VAL B 1 411 ? -6.738 41.188 -5.016 1 90.19 411 VAL B C 1
ATOM 9860 O O . VAL B 1 411 ? -7.023 42.062 -4.215 1 90.19 411 VAL B O 1
ATOM 9863 N N . ASP B 1 412 ? -6.719 40 -4.727 1 92.44 412 ASP B N 1
ATOM 9864 C CA . ASP B 1 412 ? -7.082 39.562 -3.379 1 92.44 412 ASP B CA 1
ATOM 9865 C C . ASP B 1 412 ? -6.035 40 -2.359 1 92.44 412 ASP B C 1
ATOM 9867 O O . ASP B 1 412 ? -6.375 40.344 -1.228 1 92.44 412 ASP B O 1
ATOM 9871 N N . ARG B 1 413 ? -4.777 39.969 -2.754 1 94.88 413 ARG B N 1
ATOM 9872 C CA . ARG B 1 413 ? -3.715 40.438 -1.871 1 94.88 413 ARG B CA 1
ATOM 9873 C C . ARG B 1 413 ? -3.861 41.938 -1.58 1 94.88 413 ARG B C 1
ATOM 9875 O O . ARG B 1 413 ? -3.658 42.375 -0.446 1 94.88 413 ARG B O 1
ATOM 9882 N N . ALA B 1 414 ? -4.238 42.594 -2.594 1 95.56 414 ALA B N 1
ATOM 9883 C CA . ALA B 1 414 ? -4.461 44.031 -2.43 1 95.56 414 ALA B CA 1
ATOM 9884 C C . ALA B 1 414 ? -5.602 44.312 -1.449 1 95.56 414 ALA B C 1
ATOM 9886 O O . ALA B 1 414 ? -5.527 45.25 -0.64 1 95.56 414 ALA B O 1
ATOM 9887 N N . HIS B 1 415 ? -6.605 43.5 -1.532 1 94.06 415 HIS B N 1
ATOM 9888 C CA . HIS B 1 415 ? -7.742 43.656 -0.633 1 94.06 415 HIS B CA 1
ATOM 9889 C C . HIS B 1 415 ? -7.336 43.406 0.816 1 94.06 415 HIS B C 1
ATOM 9891 O O . HIS B 1 415 ? -7.832 44.094 1.726 1 94.06 415 HIS B O 1
ATOM 9897 N N . VAL B 1 416 ? -6.488 42.469 1.077 1 96.38 416 VAL B N 1
ATOM 9898 C CA . VAL B 1 416 ? -6.031 42.188 2.432 1 96.38 416 VAL B CA 1
ATOM 9899 C C . VAL B 1 416 ? -5.16 43.312 2.947 1 96.38 416 VAL B C 1
ATOM 9901 O O . VAL B 1 416 ? -5.242 43.688 4.121 1 96.38 416 VAL B O 1
ATOM 9904 N N . ILE B 1 417 ? -4.32 43.844 2.07 1 96.19 417 ILE B N 1
ATOM 9905 C CA . ILE B 1 417 ? -3.486 44.969 2.447 1 96.19 417 ILE B CA 1
ATOM 9906 C C . ILE B 1 417 ? -4.375 46.156 2.855 1 96.19 417 ILE B C 1
ATOM 9908 O O . ILE B 1 417 ? -4.086 46.844 3.834 1 96.19 417 ILE B O 1
ATOM 9912 N N . GLU B 1 418 ? -5.418 46.312 2.141 1 96.19 418 GLU B N 1
ATOM 9913 C CA . GLU B 1 418 ? -6.363 47.375 2.463 1 96.19 418 GLU B CA 1
ATOM 9914 C C . GLU B 1 418 ? -7.047 47.125 3.805 1 96.19 418 GLU B C 1
ATOM 9916 O O . GLU B 1 418 ? -7.281 48.062 4.574 1 96.19 418 GLU B O 1
ATOM 9921 N N . SER B 1 419 ? -7.383 45.938 4.035 1 96 419 SER B N 1
ATOM 9922 C CA . SER B 1 419 ? -7.984 45.562 5.316 1 96 419 SER B CA 1
ATOM 9923 C C . SER B 1 419 ? -7.02 45.844 6.469 1 96 419 SER B C 1
ATOM 9925 O O . SER B 1 419 ? -7.422 46.344 7.52 1 96 419 SER B O 1
ATOM 9927 N N . ILE B 1 420 ? -5.777 45.5 6.285 1 97.06 420 ILE B N 1
ATOM 9928 C CA . ILE B 1 420 ? -4.762 45.719 7.312 1 97.06 420 ILE B CA 1
ATOM 9929 C C . ILE B 1 420 ? -4.59 47.219 7.559 1 97.06 420 ILE B C 1
ATOM 9931 O O . ILE B 1 420 ? -4.445 47.625 8.703 1 97.06 420 ILE B O 1
ATOM 9935 N N . THR B 1 421 ? -4.609 47.938 6.52 1 96.06 421 THR B N 1
ATOM 9936 C CA . THR B 1 421 ? -4.496 49.406 6.645 1 96.06 421 THR B CA 1
ATOM 9937 C C . THR B 1 421 ? -5.707 49.969 7.379 1 96.06 421 THR B C 1
ATOM 9939 O O . THR B 1 421 ? -5.562 50.875 8.211 1 96.06 421 THR B O 1
ATOM 9942 N N . SER B 1 422 ? -6.824 49.469 7.062 1 96.25 422 SER B N 1
ATOM 9943 C CA . SER B 1 422 ? -8.039 49.938 7.746 1 96.25 422 SER B CA 1
ATOM 9944 C C . SER B 1 422 ? -7.984 49.594 9.234 1 96.25 422 SER B C 1
ATOM 9946 O O . SER B 1 422 ? -8.5 50.344 10.062 1 96.25 422 SER B O 1
ATOM 9948 N N . ILE B 1 423 ? -7.445 48.469 9.555 1 97.19 423 ILE B N 1
ATOM 9949 C CA . ILE B 1 423 ? -7.27 48.062 10.945 1 97.19 423 ILE B CA 1
ATOM 9950 C C . ILE B 1 423 ? -6.328 49.031 11.648 1 97.19 423 ILE B C 1
ATOM 9952 O O . ILE B 1 423 ? -6.582 49.438 12.781 1 97.19 423 ILE B O 1
ATOM 9956 N N . ALA B 1 424 ? -5.27 49.406 10.969 1 96.56 424 ALA B N 1
ATOM 9957 C CA . ALA B 1 424 ? -4.297 50.344 11.531 1 96.56 424 ALA B CA 1
ATOM 9958 C C . ALA B 1 424 ? -4.91 51.719 11.727 1 96.56 424 ALA B C 1
ATOM 9960 O O . ALA B 1 424 ? -4.648 52.375 12.734 1 96.56 424 ALA B O 1
ATOM 9961 N N . VAL B 1 425 ? -5.695 52.156 10.805 1 95.56 425 VAL B N 1
ATOM 9962 C CA . VAL B 1 425 ? -6.344 53.469 10.883 1 95.56 425 VAL B CA 1
ATOM 9963 C C . VAL B 1 425 ? -7.324 53.469 12.055 1 95.56 425 VAL B C 1
ATOM 9965 O O . VAL B 1 425 ? -7.371 54.438 12.812 1 95.56 425 VAL B O 1
ATOM 9968 N N . GLU B 1 426 ? -8.055 52.469 12.164 1 95.06 426 GLU B N 1
ATOM 9969 C CA . GLU B 1 426 ? -9 52.375 13.273 1 95.06 426 GLU B CA 1
ATOM 9970 C C . GLU B 1 426 ? -8.273 52.375 14.617 1 95.06 426 GLU B C 1
ATOM 9972 O O . GLU B 1 426 ? -8.727 53 15.586 1 95.06 426 GLU B O 1
ATOM 9977 N N . ALA B 1 427 ? -7.191 51.656 14.695 1 95.75 427 ALA B N 1
ATOM 9978 C CA . ALA B 1 427 ? -6.41 51.562 15.922 1 95.75 427 ALA B CA 1
ATOM 9979 C C . ALA B 1 427 ? -5.797 52.906 16.297 1 95.75 427 ALA B C 1
ATOM 9981 O O . ALA B 1 427 ? -5.543 53.188 17.469 1 95.75 427 ALA B O 1
ATOM 9982 N N . ASN B 1 428 ? -5.562 53.719 15.328 1 93.31 428 ASN B N 1
ATOM 9983 C CA . ASN B 1 428 ? -4.945 55.031 15.531 1 93.31 428 ASN B CA 1
ATOM 9984 C C . ASN B 1 428 ? -5.98 56.062 15.93 1 93.31 428 ASN B C 1
ATOM 9986 O O . ASN B 1 428 ? -5.629 57.125 16.453 1 93.31 428 ASN B O 1
ATOM 9990 N N . LYS B 1 429 ? -7.184 55.812 15.797 1 91.06 429 LYS B N 1
ATOM 9991 C CA . LYS B 1 429 ? -8.234 56.781 16.125 1 91.06 429 LYS B CA 1
ATOM 9992 C C . LYS B 1 429 ? -8.273 57.062 17.625 1 91.06 429 LYS B C 1
ATOM 9994 O O . LYS B 1 429 ? -7.797 56.281 18.422 1 91.06 429 LYS B O 1
ATOM 9999 N N . HIS B 1 430 ? -8.844 58.156 18.031 1 86.88 430 HIS B N 1
ATOM 10000 C CA . HIS B 1 430 ? -8.836 58.688 19.391 1 86.88 430 HIS B CA 1
ATOM 10001 C C . HIS B 1 430 ? -9.586 57.75 20.344 1 86.88 430 HIS B C 1
ATOM 10003 O O . HIS B 1 430 ? -9.297 57.719 21.531 1 86.88 430 HIS B O 1
ATOM 10009 N N . ASP B 1 431 ? -10.414 57 19.781 1 85.56 431 ASP B N 1
ATOM 10010 C CA . ASP B 1 431 ? -11.219 56.125 20.641 1 85.56 431 ASP B CA 1
ATOM 10011 C C . ASP B 1 431 ? -10.414 54.906 21.094 1 85.56 431 ASP B C 1
ATOM 10013 O O . ASP B 1 431 ? -10.664 54.344 22.172 1 85.56 431 ASP B O 1
ATOM 10017 N N . LEU B 1 432 ? -9.477 54.438 20.281 1 91.62 432 LEU B N 1
ATOM 10018 C CA . LEU B 1 432 ? -8.734 53.219 20.625 1 91.62 432 LEU B CA 1
ATOM 10019 C C . LEU B 1 432 ? -7.293 53.562 20.984 1 91.62 432 LEU B C 1
ATOM 10021 O O . LEU B 1 432 ? -6.809 53.156 22.047 1 91.62 432 LEU B O 1
ATOM 10025 N N . CYS B 1 433 ? -6.57 54.375 20.219 1 92.81 433 CYS B N 1
ATOM 10026 C CA . CYS B 1 433 ? -5.184 54.781 20.406 1 92.81 433 CYS B CA 1
ATOM 10027 C C . CYS B 1 433 ? -4.309 53.594 20.781 1 92.81 433 CYS B C 1
ATOM 10029 O O . CYS B 1 433 ? -3.578 53.625 21.766 1 92.81 433 CYS B O 1
ATOM 10031 N N . ASN B 1 434 ? -4.488 52.562 20.062 1 95.38 434 ASN B N 1
ATOM 10032 C CA . ASN B 1 434 ? -3.648 51.375 20.234 1 95.38 434 ASN B CA 1
ATOM 10033 C C . ASN B 1 434 ? -2.424 51.438 19.328 1 95.38 434 ASN B C 1
ATOM 10035 O O . ASN B 1 434 ? -2.422 50.844 18.25 1 95.38 434 ASN B O 1
ATOM 10039 N N . PHE B 1 435 ? -1.414 52 19.766 1 93 435 PHE B N 1
ATOM 10040 C CA . PHE B 1 435 ? -0.212 52.188 18.953 1 93 435 PHE B CA 1
ATOM 10041 C C . PHE B 1 435 ? 0.569 50.906 18.828 1 93 435 PHE B C 1
ATOM 10043 O O . PHE B 1 435 ? 1.37 50.75 17.891 1 93 435 PHE B O 1
ATOM 10050 N N . HIS B 1 436 ? 0.364 49.969 19.766 1 92.38 436 HIS B N 1
ATOM 10051 C CA . HIS B 1 436 ? 0.966 48.656 19.656 1 92.38 436 HIS B CA 1
ATOM 10052 C C . HIS B 1 436 ? 0.501 47.938 18.375 1 92.38 436 HIS B C 1
ATOM 10054 O O . HIS B 1 436 ? 1.31 47.344 17.656 1 92.38 436 HIS B O 1
ATOM 10060 N N . LEU B 1 437 ? -0.78 48 18.078 1 95.19 437 LEU B N 1
ATOM 10061 C CA . LEU B 1 437 ? -1.358 47.375 16.891 1 95.19 437 LEU B CA 1
ATOM 10062 C C . LEU B 1 437 ? -0.976 48.156 15.633 1 95.19 437 LEU B C 1
ATOM 10064 O O . LEU B 1 437 ? -0.722 47.562 14.578 1 95.19 437 LEU B O 1
ATOM 10068 N N . VAL B 1 438 ? -1.003 49.469 15.734 1 93.94 438 VAL B N 1
ATOM 10069 C CA . VAL B 1 438 ? -0.633 50.312 14.602 1 93.94 438 VAL B CA 1
ATOM 10070 C C . VAL B 1 438 ? 0.769 49.969 14.117 1 93.94 438 VAL B C 1
ATOM 10072 O O . VAL B 1 438 ? 0.994 49.781 12.914 1 93.94 438 VAL B O 1
ATOM 10075 N N . MET B 1 439 ? 1.634 49.781 15.062 1 89.56 439 MET B N 1
ATOM 10076 C CA . MET B 1 439 ? 3.016 49.469 14.711 1 89.56 439 MET B CA 1
ATOM 10077 C C . MET B 1 439 ? 3.119 48.062 14.125 1 89.56 439 MET B C 1
ATOM 10079 O O . MET B 1 439 ? 3.947 47.812 13.25 1 89.56 439 MET B O 1
ATOM 10083 N N . ALA B 1 440 ? 2.365 47.156 14.664 1 91.94 440 ALA B N 1
ATOM 10084 C CA . ALA B 1 440 ? 2.346 45.812 14.102 1 91.94 440 ALA B CA 1
ATOM 10085 C C . ALA B 1 440 ? 1.909 45.844 12.641 1 91.94 440 ALA B C 1
ATOM 10087 O O . ALA B 1 440 ? 2.482 45.156 11.797 1 91.94 440 ALA B O 1
ATOM 10088 N N . CYS B 1 441 ? 0.882 46.625 12.336 1 93.81 441 CYS B N 1
ATOM 10089 C CA . CYS B 1 441 ? 0.347 46.688 10.977 1 93.81 441 CYS B CA 1
ATOM 10090 C C . CYS B 1 441 ? 1.337 47.375 10.047 1 93.81 441 CYS B C 1
ATOM 10092 O O . CYS B 1 441 ? 1.562 46.938 8.922 1 93.81 441 CYS B O 1
ATOM 10094 N N . ILE B 1 442 ? 1.855 48.438 10.523 1 88.5 442 ILE B N 1
ATOM 10095 C CA . ILE B 1 442 ? 2.832 49.156 9.719 1 88.5 442 ILE B CA 1
ATOM 10096 C C . ILE B 1 442 ? 4.074 48.312 9.516 1 88.5 442 ILE B C 1
ATOM 10098 O O . ILE B 1 442 ? 4.66 48.312 8.43 1 88.5 442 ILE B O 1
ATOM 10102 N N . GLY B 1 443 ? 4.477 47.688 10.57 1 85.19 443 GLY B N 1
ATOM 10103 C CA . GLY B 1 443 ? 5.617 46.781 10.469 1 85.19 443 GLY B CA 1
ATOM 10104 C C . GLY B 1 443 ? 5.406 45.656 9.484 1 85.19 443 GLY B C 1
ATOM 10105 O O . GLY B 1 443 ? 6.328 45.281 8.75 1 85.19 443 GLY B O 1
ATOM 10106 N N . CYS B 1 444 ? 4.258 45.156 9.477 1 90.19 444 CYS B N 1
ATOM 10107 C CA . CYS B 1 444 ? 3.906 44.094 8.555 1 90.19 444 CYS B CA 1
ATOM 10108 C C . CYS B 1 444 ? 3.984 44.562 7.105 1 90.19 444 CYS B C 1
ATOM 10110 O O . CYS B 1 444 ? 4.547 43.875 6.258 1 90.19 444 CYS B O 1
ATOM 10112 N N . LEU B 1 445 ? 3.387 45.656 6.781 1 89.62 445 LEU B N 1
ATOM 10113 C CA . LEU B 1 445 ? 3.295 46.156 5.41 1 89.62 445 LEU B CA 1
ATOM 10114 C C . LEU B 1 445 ? 4.637 46.719 4.945 1 89.62 445 LEU B C 1
ATOM 10116 O O . LEU B 1 445 ? 4.844 46.938 3.748 1 89.62 445 LEU B O 1
ATOM 10120 N N . GLY B 1 446 ? 5.555 46.812 5.898 1 80.94 446 GLY B N 1
ATOM 10121 C CA . GLY B 1 446 ? 6.898 47.25 5.57 1 80.94 446 GLY B CA 1
ATOM 10122 C C . GLY B 1 446 ? 7.914 46.125 5.543 1 80.94 446 GLY B C 1
ATOM 10123 O O . GLY B 1 446 ? 9.078 46.344 5.207 1 80.94 446 GLY B O 1
ATOM 10124 N N . ASP B 1 447 ? 7.516 44.969 5.824 1 81.38 447 ASP B N 1
ATOM 10125 C CA . ASP B 1 447 ? 8.391 43.812 5.84 1 81.38 447 ASP B CA 1
ATOM 10126 C C . ASP B 1 447 ? 8.883 43.469 4.434 1 81.38 447 ASP B C 1
ATOM 10128 O O . ASP B 1 447 ? 8.211 43.781 3.445 1 81.38 447 ASP B O 1
ATOM 10132 N N . THR B 1 448 ? 9.984 42.812 4.34 1 80.38 448 THR B N 1
ATOM 10133 C CA . THR B 1 448 ? 10.672 42.5 3.09 1 80.38 448 THR B CA 1
ATOM 10134 C C . THR B 1 448 ? 9.766 41.719 2.152 1 80.38 448 THR B C 1
ATOM 10136 O O . THR B 1 448 ? 9.703 42 0.954 1 80.38 448 THR B O 1
ATOM 10139 N N . PRO B 1 449 ? 9.039 40.844 2.664 1 89.12 449 PRO B N 1
ATOM 10140 C CA . PRO B 1 449 ? 8.227 40.031 1.745 1 89.12 449 PRO B CA 1
ATOM 10141 C C . PRO B 1 449 ? 7.086 40.812 1.115 1 89.12 449 PRO B C 1
ATOM 10143 O O . PRO B 1 449 ? 6.559 40.406 0.073 1 89.12 449 PRO B O 1
ATOM 10146 N N . LEU B 1 450 ? 6.641 41.875 1.723 1 91.69 450 LEU B N 1
ATOM 10147 C CA . LEU B 1 450 ? 5.496 42.625 1.219 1 91.69 450 LEU B CA 1
ATOM 10148 C C . LEU B 1 450 ? 5.938 43.938 0.6 1 91.69 450 LEU B C 1
ATOM 10150 O O . LEU B 1 450 ? 5.105 44.75 0.207 1 91.69 450 LEU B O 1
ATOM 10154 N N . MET B 1 451 ? 7.184 44.094 0.379 1 86.31 451 MET B N 1
ATOM 10155 C CA . MET B 1 451 ? 7.699 45.344 -0.17 1 86.31 451 MET B CA 1
ATOM 10156 C C . MET B 1 451 ? 7.215 45.562 -1.602 1 86.31 451 MET B C 1
ATOM 10158 O O . MET B 1 451 ? 6.949 44.594 -2.316 1 86.31 451 MET B O 1
ATOM 10162 N N . GLN B 1 452 ? 7.152 46.719 -1.962 1 86.06 452 GLN B N 1
ATOM 10163 C CA . GLN B 1 452 ? 6.684 47.062 -3.297 1 86.06 452 GLN B CA 1
ATOM 10164 C C . GLN B 1 452 ? 7.621 46.531 -4.371 1 86.06 452 GLN B C 1
ATOM 10166 O O . GLN B 1 452 ? 7.184 46.188 -5.477 1 86.06 452 GLN B O 1
ATOM 10171 N N . SER B 1 453 ? 8.891 46.438 -4.016 1 82.56 453 SER B N 1
ATOM 10172 C CA . SER B 1 453 ? 9.867 45.906 -4.965 1 82.56 453 SER B CA 1
ATOM 10173 C C . SER B 1 453 ? 9.633 44.406 -5.223 1 82.56 453 SER B C 1
ATOM 10175 O O . SER B 1 453 ? 9.906 43.938 -6.32 1 82.56 453 SER B O 1
ATOM 10177 N N . ARG B 1 454 ? 9.086 43.781 -4.223 1 86.06 454 ARG B N 1
ATOM 10178 C CA . ARG B 1 454 ? 8.852 42.344 -4.328 1 86.06 454 ARG B CA 1
ATOM 10179 C C . ARG B 1 454 ? 7.527 42.062 -5.02 1 86.06 454 ARG B C 1
ATOM 10181 O O . ARG B 1 454 ? 7.406 41.094 -5.762 1 86.06 454 ARG B O 1
ATOM 10188 N N . LEU B 1 455 ? 6.535 42.875 -4.652 1 92.25 455 LEU B N 1
ATOM 10189 C CA . LEU B 1 455 ? 5.195 42.625 -5.176 1 92.25 455 LEU B CA 1
ATOM 10190 C C . LEU B 1 455 ? 4.656 43.875 -5.855 1 92.25 455 LEU B C 1
ATOM 10192 O O . LEU B 1 455 ? 3.688 44.5 -5.383 1 92.25 455 LEU B O 1
ATOM 10196 N N . PRO B 1 456 ? 5.16 44.156 -7.016 1 88.75 456 PRO B N 1
ATOM 10197 C CA . PRO B 1 456 ? 4.773 45.406 -7.672 1 88.75 456 PRO B CA 1
ATOM 10198 C C . PRO B 1 456 ? 3.326 45.406 -8.156 1 88.75 456 PRO B C 1
ATOM 10200 O O . PRO B 1 456 ? 2.617 46.406 -8.023 1 88.75 456 PRO B O 1
ATOM 10203 N N . LEU B 1 457 ? 2.865 44.312 -8.742 1 89.69 457 LEU B N 1
ATOM 10204 C CA . LEU B 1 457 ? 1.508 44.219 -9.266 1 89.69 457 LEU B CA 1
ATOM 10205 C C . LEU B 1 457 ? 0.481 44.312 -8.141 1 89.69 457 LEU B C 1
ATOM 10207 O O . LEU B 1 457 ? -0.597 44.875 -8.32 1 89.69 457 LEU B O 1
ATOM 10211 N N . THR B 1 458 ? 0.784 43.719 -7.027 1 93.62 458 THR B N 1
ATOM 10212 C CA . THR B 1 458 ? -0.111 43.75 -5.879 1 93.62 458 THR B CA 1
ATOM 10213 C C . THR B 1 458 ? -0.302 45.188 -5.398 1 93.62 458 THR B C 1
ATOM 10215 O O . THR B 1 458 ? -1.43 45.625 -5.156 1 93.62 458 THR B O 1
ATOM 10218 N N . TRP B 1 459 ? 0.768 45.844 -5.27 1 92.06 459 TRP B N 1
ATOM 10219 C CA . TRP B 1 459 ? 0.714 47.219 -4.746 1 92.06 459 TRP B CA 1
ATOM 10220 C C . TRP B 1 459 ? 0.086 48.156 -5.762 1 92.06 459 TRP B C 1
ATOM 10222 O O . TRP B 1 459 ? -0.526 49.156 -5.391 1 92.06 459 TRP B O 1
ATOM 10232 N N . LYS B 1 460 ? 0.249 47.75 -6.996 1 89.38 460 LYS B N 1
ATOM 10233 C CA . LYS B 1 460 ? -0.413 48.531 -8.039 1 89.38 460 LYS B CA 1
ATOM 10234 C C . LYS B 1 460 ? -1.931 48.438 -7.918 1 89.38 460 LYS B C 1
ATOM 10236 O O . LYS B 1 460 ? -2.646 49.406 -8.227 1 89.38 460 LYS B O 1
ATOM 10241 N N . ASN B 1 461 ? -2.434 47.344 -7.441 1 93.19 461 ASN B N 1
ATOM 10242 C CA . ASN B 1 461 ? -3.867 47.094 -7.328 1 93.19 461 ASN B CA 1
ATOM 10243 C C . ASN B 1 461 ? -4.434 47.656 -6.027 1 93.19 461 ASN B C 1
ATOM 10245 O O . ASN B 1 461 ? -5.648 47.688 -5.84 1 93.19 461 ASN B O 1
ATOM 10249 N N . VAL B 1 462 ? -3.551 48.094 -5.066 1 94.25 462 VAL B N 1
ATOM 10250 C CA . VAL B 1 462 ? -4.02 48.688 -3.818 1 94.25 462 VAL B CA 1
ATOM 10251 C C . VAL B 1 462 ? -4.59 50.062 -4.09 1 94.25 462 VAL B C 1
ATOM 10253 O O . VAL B 1 462 ? -3.984 50.875 -4.812 1 94.25 462 VAL B O 1
ATOM 10256 N N . ARG B 1 463 ? -5.734 50.406 -3.531 1 86.94 463 ARG B N 1
ATOM 10257 C CA . ARG B 1 463 ? -6.434 51.656 -3.75 1 86.94 463 ARG B CA 1
ATOM 10258 C C . ARG B 1 463 ? -5.594 52.844 -3.277 1 86.94 463 ARG B C 1
ATOM 10260 O O . ARG B 1 463 ? -4.914 52.75 -2.254 1 86.94 463 ARG B O 1
ATOM 10267 N N . PRO B 1 464 ? -5.582 53.844 -3.875 1 86.56 464 PRO B N 1
ATOM 10268 C CA . PRO B 1 464 ? -4.781 55.031 -3.514 1 86.56 464 PRO B CA 1
ATOM 10269 C C . PRO B 1 464 ? -5.133 55.594 -2.133 1 86.56 464 PRO B C 1
ATOM 10271 O O . PRO B 1 464 ? -4.254 56.062 -1.412 1 86.56 464 PRO B O 1
ATOM 10274 N N . LYS B 1 465 ? -6.387 55.594 -1.811 1 88.5 465 LYS B N 1
ATOM 10275 C CA . LYS B 1 465 ? -6.797 56.062 -0.484 1 88.5 465 LYS B CA 1
ATOM 10276 C C . LYS B 1 465 ? -6.055 55.281 0.61 1 88.5 465 LYS B C 1
ATOM 10278 O O . LYS B 1 465 ? -5.59 55.875 1.584 1 88.5 465 LYS B O 1
ATOM 10283 N N . SER B 1 466 ? -6.008 54.031 0.429 1 91.62 466 SER B N 1
ATOM 10284 C CA . SER B 1 466 ? -5.332 53.188 1.403 1 91.62 466 SER B CA 1
ATOM 10285 C C . SER B 1 466 ? -3.832 53.469 1.438 1 91.62 466 SER B C 1
ATOM 10287 O O . SER B 1 466 ? -3.213 53.438 2.502 1 91.62 466 SER B O 1
ATOM 10289 N N . LYS B 1 467 ? -3.232 53.781 0.328 1 90.44 467 LYS B N 1
ATOM 10290 C CA . LYS B 1 467 ? -1.814 54.125 0.266 1 90.44 467 LYS B CA 1
ATOM 10291 C C . LYS B 1 467 ? -1.533 55.438 1.007 1 90.44 467 LYS B C 1
ATOM 10293 O O . LYS B 1 467 ? -0.519 55.562 1.696 1 90.44 467 LYS B O 1
ATOM 10298 N N . ALA B 1 468 ? -2.455 56.281 0.825 1 86.62 468 ALA B N 1
ATOM 10299 C CA . ALA B 1 468 ? -2.318 57.562 1.512 1 86.62 468 ALA B CA 1
ATOM 10300 C C . ALA B 1 468 ? -2.406 57.406 3.025 1 86.62 468 ALA B C 1
ATOM 10302 O O . ALA B 1 468 ? -1.65 58.031 3.773 1 86.62 468 ALA B O 1
ATOM 10303 N N . GLN B 1 469 ? -3.361 56.688 3.391 1 90.81 469 GLN B N 1
ATOM 10304 C CA . GLN B 1 469 ? -3.521 56.375 4.812 1 90.81 469 GLN B CA 1
ATOM 10305 C C . GLN B 1 469 ? -2.277 55.719 5.379 1 90.81 469 GLN B C 1
ATOM 10307 O O . GLN B 1 469 ? -1.847 56.031 6.492 1 90.81 469 GLN B O 1
ATOM 10312 N N . LEU B 1 470 ? -1.768 54.812 4.648 1 89.81 470 LEU B N 1
ATOM 10313 C CA . LEU B 1 470 ? -0.564 54.125 5.078 1 89.81 470 LEU B CA 1
ATOM 10314 C C . LEU B 1 470 ? 0.617 55.062 5.188 1 89.81 470 LEU B C 1
ATOM 10316 O O . LEU B 1 470 ? 1.435 54.938 6.102 1 89.81 470 LEU B O 1
ATOM 10320 N N . TYR B 1 471 ? 0.661 55.969 4.332 1 83.31 471 TYR B N 1
ATOM 10321 C CA . TYR B 1 471 ? 1.731 56.969 4.355 1 83.31 471 TYR B CA 1
ATOM 10322 C C . TYR B 1 471 ? 1.645 57.812 5.602 1 83.31 471 TYR B C 1
ATOM 10324 O O . TYR B 1 471 ? 2.664 58.125 6.23 1 83.31 471 TYR B O 1
ATOM 10332 N N . GLU B 1 472 ? 0.476 58.188 5.957 1 83.81 472 GLU B N 1
ATOM 10333 C CA . GLU B 1 472 ? 0.257 58.969 7.176 1 83.81 472 GLU B CA 1
ATOM 10334 C C . GLU B 1 472 ? 0.673 58.188 8.414 1 83.81 472 GLU B C 1
ATOM 10336 O O . GLU B 1 472 ? 1.294 58.75 9.328 1 83.81 472 GLU B O 1
ATOM 10341 N N . LEU B 1 473 ? 0.31 57 8.391 1 87.81 473 LEU B N 1
ATOM 10342 C CA . LEU B 1 473 ? 0.632 56.156 9.539 1 87.81 473 LEU B CA 1
ATOM 10343 C C . LEU B 1 473 ? 2.135 55.906 9.625 1 87.81 473 LEU B C 1
ATOM 10345 O O . LEU B 1 473 ? 2.693 55.844 10.727 1 87.81 473 LEU B O 1
ATOM 10349 N N . ARG B 1 474 ? 2.799 55.812 8.531 1 83.25 474 ARG B N 1
ATOM 10350 C CA . ARG B 1 474 ? 4.238 55.594 8.492 1 83.25 474 ARG B CA 1
ATOM 10351 C C . ARG B 1 474 ? 5.012 56.812 8.961 1 83.25 474 ARG B C 1
ATOM 10353 O O . ARG B 1 474 ? 6.156 56.688 9.406 1 83.25 474 ARG B O 1
ATOM 10360 N N . SER B 1 475 ? 4.387 57.875 8.867 1 79.31 475 SER B N 1
ATOM 10361 C CA . SER B 1 475 ? 5.016 59.094 9.336 1 79.31 475 SER B CA 1
ATOM 10362 C C . SER B 1 475 ? 5.199 59.094 10.852 1 79.31 475 SER B C 1
ATOM 10364 O O . SER B 1 475 ? 6.012 59.844 11.391 1 79.31 475 SER B O 1
ATOM 10366 N N . LEU B 1 476 ? 4.449 58.25 11.5 1 79.19 476 LEU B N 1
ATOM 10367 C CA . LEU B 1 476 ? 4.621 58.094 12.938 1 79.19 476 LEU B CA 1
ATOM 10368 C C . LEU B 1 476 ? 5.988 57.469 13.258 1 79.19 476 LEU B C 1
ATOM 10370 O O . LEU B 1 476 ? 6.508 57.656 14.359 1 79.19 476 LEU B O 1
ATOM 10374 N N . CYS B 1 477 ? 6.512 56.688 12.359 1 70.75 477 CYS B N 1
ATOM 10375 C CA . CYS B 1 477 ? 7.805 56.031 12.547 1 70.75 477 CYS B CA 1
ATOM 10376 C C . CYS B 1 477 ? 8.938 56.938 12.07 1 70.75 477 CYS B C 1
ATOM 10378 O O . CYS B 1 477 ? 8.93 57.406 10.93 1 70.75 477 CYS B O 1
ATOM 10380 N N . ASP B 1 478 ? 9.43 57.969 12.914 1 61.16 478 ASP B N 1
ATOM 10381 C CA . ASP B 1 478 ? 10.438 58.938 12.516 1 61.16 478 ASP B CA 1
ATOM 10382 C C . ASP B 1 478 ? 11.727 58.25 12.086 1 61.16 478 ASP B C 1
ATOM 10384 O O . ASP B 1 478 ? 12.039 57.156 12.555 1 61.16 478 ASP B O 1
ATOM 10388 N N . ASP B 1 479 ? 12.469 58.719 10.953 1 50.56 479 ASP B N 1
ATOM 10389 C CA . ASP B 1 479 ? 13.703 58.281 10.328 1 50.56 479 ASP B CA 1
ATOM 10390 C C . ASP B 1 479 ? 14.875 58.344 11.305 1 50.56 479 ASP B C 1
ATOM 10392 O O . ASP B 1 479 ? 15.891 57.688 11.117 1 50.56 479 ASP B O 1
ATOM 10396 N N . ASN B 1 480 ? 14.922 59.312 12.133 1 47.59 480 ASN B N 1
ATOM 10397 C CA . ASN B 1 480 ? 16.172 59.656 12.812 1 47.59 480 ASN B CA 1
ATOM 10398 C C . ASN B 1 480 ? 16.422 58.75 14.008 1 47.59 480 ASN B C 1
ATOM 10400 O O . ASN B 1 480 ? 17.359 59 14.781 1 47.59 480 ASN B O 1
ATOM 10404 N N . GLY B 1 481 ? 15.977 57.469 14.188 1 52.94 481 GLY B N 1
ATOM 10405 C CA . GLY B 1 481 ? 16.453 56.5 15.148 1 52.94 481 GLY B CA 1
ATOM 10406 C C . GLY B 1 481 ? 15.672 56.5 16.453 1 52.94 481 GLY B C 1
ATOM 10407 O O . GLY B 1 481 ? 15.688 55.531 17.203 1 52.94 481 GLY B O 1
ATOM 10408 N N . GLY B 1 482 ? 14.875 57.531 16.938 1 57.72 482 GLY B N 1
ATOM 10409 C CA . GLY B 1 482 ? 14.398 57.562 18.312 1 57.72 482 GLY B CA 1
ATOM 10410 C C . GLY B 1 482 ? 12.883 57.562 18.422 1 57.72 482 GLY B C 1
ATOM 10411 O O . GLY B 1 482 ? 12.336 57.562 19.516 1 57.72 482 GLY B O 1
ATOM 10412 N N . PHE B 1 483 ? 12.008 57.375 17.312 1 74 483 PHE B N 1
ATOM 10413 C CA . PHE B 1 483 ? 10.547 57.344 17.297 1 74 483 PHE B CA 1
ATOM 10414 C C . PHE B 1 483 ? 9.977 58.5 18.078 1 74 483 PHE B C 1
ATOM 10416 O O . PHE B 1 483 ? 9.07 58.312 18.906 1 74 483 PHE B O 1
ATOM 10423 N N . GLU B 1 484 ? 10.617 59.688 17.922 1 77 484 GLU B N 1
ATOM 10424 C CA . GLU B 1 484 ? 10.227 60.844 18.703 1 77 484 GLU B CA 1
ATOM 10425 C C . GLU B 1 484 ? 8.789 61.25 18.422 1 77 484 GLU B C 1
ATOM 10427 O O . GLU B 1 484 ? 8.055 61.656 19.328 1 77 484 GLU B O 1
ATOM 10432 N N . THR B 1 485 ? 8.398 61.094 17.156 1 82.62 485 THR B N 1
ATOM 10433 C CA . THR B 1 485 ? 7.043 61.469 16.797 1 82.62 485 THR B CA 1
ATOM 10434 C C . THR B 1 485 ? 6.023 60.562 17.469 1 82.62 485 THR B C 1
ATOM 10436 O O . THR B 1 485 ? 4.984 61.031 17.938 1 82.62 485 THR B O 1
ATOM 10439 N N . LEU B 1 486 ? 6.344 59.344 17.422 1 86.56 486 LEU B N 1
ATOM 10440 C CA . LEU B 1 486 ? 5.438 58.375 18.047 1 86.56 486 LEU B CA 1
ATOM 10441 C C . LEU B 1 486 ? 5.395 58.594 19.562 1 86.56 486 LEU B C 1
ATOM 10443 O O . LEU B 1 486 ? 4.328 58.5 20.172 1 86.56 486 LEU B O 1
ATOM 10447 N N . ARG B 1 487 ? 6.523 58.844 20.188 1 84.19 487 ARG B N 1
ATOM 10448 C CA . ARG B 1 487 ? 6.602 59.062 21.625 1 84.19 487 ARG B CA 1
ATOM 10449 C C . ARG B 1 487 ? 5.766 60.281 22.031 1 84.19 487 ARG B C 1
ATOM 10451 O O . ARG B 1 487 ? 5.035 60.219 23.016 1 84.19 487 ARG B O 1
ATOM 10458 N N . LYS B 1 488 ? 5.895 61.375 21.281 1 84.06 488 LYS B N 1
ATOM 10459 C CA . LYS B 1 488 ? 5.148 62.594 21.578 1 84.06 488 LYS B CA 1
ATOM 10460 C C . LYS B 1 488 ? 3.646 62.375 21.406 1 84.06 488 LYS B C 1
ATOM 10462 O O . LYS B 1 488 ? 2.85 62.844 22.219 1 84.06 488 LYS B O 1
ATOM 10467 N N . LYS B 1 489 ? 3.406 61.688 20.391 1 87.5 489 LYS B N 1
ATOM 10468 C CA . LYS B 1 489 ? 1.99 61.438 20.141 1 87.5 489 LYS B CA 1
ATOM 10469 C C . LYS B 1 489 ? 1.371 60.562 21.25 1 87.5 489 LYS B C 1
ATOM 10471 O O . LYS B 1 489 ? 0.252 60.844 21.688 1 87.5 489 LYS B O 1
ATOM 10476 N N . GLN B 1 490 ? 2.061 59.562 21.625 1 89 490 GLN B N 1
ATOM 10477 C CA . GLN B 1 490 ? 1.554 58.688 22.672 1 89 490 GLN B CA 1
ATOM 10478 C C . GLN B 1 490 ? 1.368 59.438 23.984 1 89 490 GLN B C 1
ATOM 10480 O O . GLN B 1 490 ? 0.406 59.219 24.719 1 89 490 GLN B O 1
ATOM 10485 N N . LEU B 1 491 ? 2.293 60.344 24.25 1 85.94 491 LEU B N 1
ATOM 10486 C CA . LEU B 1 491 ? 2.217 61.156 25.469 1 85.94 491 LEU B CA 1
ATOM 10487 C C . LEU B 1 491 ? 1.038 62.125 25.422 1 85.94 491 LEU B C 1
ATOM 10489 O O . LEU B 1 491 ? 0.34 62.312 26.422 1 85.94 491 LEU B O 1
ATOM 10493 N N . LEU B 1 492 ? 0.832 62.656 24.281 1 86.25 492 LEU B N 1
ATOM 10494 C CA . LEU B 1 492 ? -0.256 63.594 24.109 1 86.25 492 LEU B CA 1
ATOM 10495 C C . LEU B 1 492 ? -1.61 62.906 24.203 1 86.25 492 LEU B C 1
ATOM 10497 O O . LEU B 1 492 ? -2.529 63.438 24.859 1 86.25 492 LEU B O 1
ATOM 10501 N N . THR B 1 493 ? -1.632 61.844 23.594 1 88.62 493 THR B N 1
ATOM 10502 C CA . THR B 1 493 ? -2.898 61.125 23.578 1 88.62 493 THR B CA 1
ATOM 10503 C C . THR B 1 493 ? -3.195 60.531 24.953 1 88.62 493 THR B C 1
ATOM 10505 O O . THR B 1 493 ? -4.355 60.438 25.344 1 88.62 493 THR B O 1
ATOM 10508 N N . SER B 1 494 ? -2.221 60.062 25.672 1 87.94 494 SER B N 1
ATOM 10509 C CA . SER B 1 494 ? -2.391 59.469 26.984 1 87.94 494 SER B CA 1
ATOM 10510 C C . SER B 1 494 ? -2.994 60.469 27.969 1 87.94 494 SER B C 1
ATOM 10512 O O . SER B 1 494 ? -3.59 60.094 28.969 1 87.94 494 SER B O 1
ATOM 10514 N N . SER B 1 495 ? -2.852 61.781 27.75 1 82.25 495 SER B N 1
ATOM 10515 C CA . SER B 1 495 ? -3.379 62.812 28.641 1 82.25 495 SER B CA 1
ATOM 10516 C C . SER B 1 495 ? -4.875 63.031 28.422 1 82.25 495 SER B C 1
ATOM 10518 O O . SER B 1 495 ? -5.578 63.5 29.312 1 82.25 495 SER B O 1
ATOM 10520 N N . THR B 1 496 ? -5.332 62.5 27.297 1 81.81 496 THR B N 1
ATOM 10521 C CA . THR B 1 496 ? -6.719 62.812 26.969 1 81.81 496 THR B CA 1
ATOM 10522 C C . THR B 1 496 ? -7.562 61.531 26.938 1 81.81 496 THR B C 1
ATOM 10524 O O . THR B 1 496 ? -8.758 61.594 27.234 1 81.81 496 THR B O 1
ATOM 10527 N N . SER B 1 497 ? -6.91 60.562 26.516 1 87.44 497 SER B N 1
ATOM 10528 C CA . SER B 1 497 ? -7.695 59.344 26.328 1 87.44 497 SER B CA 1
ATOM 10529 C C . SER B 1 497 ? -6.895 58.094 26.719 1 87.44 497 SER B C 1
ATOM 10531 O O . SER B 1 497 ? -5.695 58.188 27 1 87.44 497 SER B O 1
ATOM 10533 N N . ALA B 1 498 ? -7.656 57 26.781 1 88.5 498 ALA B N 1
ATOM 10534 C CA . ALA B 1 498 ? -6.984 55.719 27.016 1 88.5 498 ALA B CA 1
ATOM 10535 C C . ALA B 1 498 ? -6.039 55.375 25.875 1 88.5 498 ALA B C 1
ATOM 10537 O O . ALA B 1 498 ? -6.414 55.438 24.703 1 88.5 498 ALA B O 1
ATOM 10538 N N . THR B 1 499 ? -4.781 55.094 26.141 1 91.88 499 THR B N 1
ATOM 10539 C CA . THR B 1 499 ? -3.766 54.875 25.109 1 91.88 499 THR B CA 1
ATOM 10540 C C . THR B 1 499 ? -2.977 53.594 25.422 1 91.88 499 THR B C 1
ATOM 10542 O O . THR B 1 499 ? -2.531 53.375 26.547 1 91.88 499 THR B O 1
ATOM 10545 N N . LEU B 1 500 ? -2.908 52.75 24.469 1 93.81 500 LEU B N 1
ATOM 10546 C CA . LEU B 1 500 ? -2.027 51.594 24.547 1 93.81 500 LEU B CA 1
ATOM 10547 C C . LEU B 1 500 ? -0.729 51.844 23.781 1 93.81 500 LEU B C 1
ATOM 10549 O O . LEU B 1 500 ? -0.691 51.75 22.562 1 93.81 500 LEU B O 1
ATOM 10553 N N . PRO B 1 501 ? 0.267 52.062 24.453 1 91.88 501 PRO B N 1
ATOM 10554 C CA . PRO B 1 501 ? 1.522 52.438 23.797 1 91.88 501 PRO B CA 1
ATOM 10555 C C . PRO B 1 501 ? 2.205 51.25 23.109 1 91.88 501 PRO B C 1
ATOM 10557 O O . PRO B 1 501 ? 1.892 50.094 23.406 1 91.88 501 PRO B O 1
ATOM 10560 N N . PHE B 1 502 ? 3.045 51.656 22.203 1 90.44 502 PHE B N 1
ATOM 10561 C CA . PHE B 1 502 ? 3.945 50.656 21.625 1 90.44 502 PHE B CA 1
ATOM 10562 C C . PHE B 1 502 ? 5.062 50.312 22.609 1 90.44 502 PHE B C 1
ATOM 10564 O O . PHE B 1 502 ? 5.93 51.125 22.891 1 90.44 502 PHE B O 1
ATOM 10571 N N . LEU B 1 503 ? 5.059 49.125 23.094 1 85.75 503 LEU B N 1
ATOM 10572 C CA . LEU B 1 503 ? 5.941 48.719 24.188 1 85.75 503 LEU B CA 1
ATOM 10573 C C . LEU B 1 503 ? 7.391 48.656 23.703 1 85.75 503 LEU B C 1
ATOM 10575 O O . LEU B 1 503 ? 8.32 48.719 24.516 1 85.75 503 LEU B O 1
ATOM 10579 N N . GLY B 1 504 ? 7.559 48.562 22.422 1 82.75 504 GLY B N 1
ATOM 10580 C CA . GLY B 1 504 ? 8.922 48.531 21.906 1 82.75 504 GLY B CA 1
ATOM 10581 C C . GLY B 1 504 ? 9.703 49.781 22.172 1 82.75 504 GLY B C 1
ATOM 10582 O O . GLY B 1 504 ? 10.891 49.75 22.5 1 82.75 504 GLY B O 1
ATOM 10583 N N . ILE B 1 505 ? 9.094 50.844 22.031 1 80.38 505 ILE B N 1
ATOM 10584 C CA . ILE B 1 505 ? 9.75 52.125 22.234 1 80.38 505 ILE B CA 1
ATOM 10585 C C . ILE B 1 505 ? 10.039 52.312 23.734 1 80.38 505 ILE B C 1
ATOM 10587 O O . ILE B 1 505 ? 11.078 52.875 24.094 1 80.38 505 ILE B O 1
ATOM 10591 N N . ILE B 1 506 ? 9.109 51.906 24.562 1 83.75 506 ILE B N 1
ATOM 10592 C CA . ILE B 1 506 ? 9.289 52 26 1 83.75 506 ILE B CA 1
ATOM 10593 C C . ILE B 1 506 ? 10.453 51.125 26.453 1 83.75 506 ILE B C 1
ATOM 10595 O O . ILE B 1 506 ? 11.281 51.531 27.266 1 83.75 506 ILE B O 1
ATOM 10599 N N . GLY B 1 507 ? 10.469 50 25.891 1 81.94 507 GLY B N 1
ATOM 10600 C CA . GLY B 1 507 ? 11.555 49.094 26.203 1 81.94 507 GLY B CA 1
ATOM 10601 C C . GLY B 1 507 ? 12.914 49.625 25.797 1 81.94 507 GLY B C 1
ATOM 10602 O O . GLY B 1 507 ? 13.891 49.5 26.547 1 81.94 507 GLY B O 1
ATOM 10603 N N . SER B 1 508 ? 13 50.25 24.688 1 77.75 508 SER B N 1
ATOM 10604 C CA . SER B 1 508 ? 14.266 50.812 24.219 1 77.75 508 SER B CA 1
ATOM 10605 C C . SER B 1 508 ? 14.727 51.969 25.109 1 77.75 508 SER B C 1
ATOM 10607 O O . SER B 1 508 ? 15.922 52.094 25.375 1 77.75 508 SER B O 1
ATOM 10609 N N . THR B 1 509 ? 13.773 52.75 25.547 1 80.88 509 THR B N 1
ATOM 10610 C CA . THR B 1 509 ? 14.102 53.844 26.438 1 80.88 509 THR B CA 1
ATOM 10611 C C . THR B 1 509 ? 14.586 53.344 27.781 1 80.88 509 THR B C 1
ATOM 10613 O O . THR B 1 509 ? 15.555 53.844 28.344 1 80.88 509 THR B O 1
ATOM 10616 N N . LEU B 1 510 ? 13.922 52.375 28.266 1 83.25 510 LEU B N 1
ATOM 10617 C CA . LEU B 1 510 ? 14.297 51.812 29.562 1 83.25 510 LEU B CA 1
ATOM 10618 C C . LEU B 1 510 ? 15.648 51.125 29.484 1 83.25 510 LEU B C 1
ATOM 10620 O O . LEU B 1 510 ? 16.422 51.125 30.453 1 83.25 510 LEU B O 1
ATOM 10624 N N . GLU B 1 511 ? 15.977 50.594 28.391 1 81 511 GLU B N 1
ATOM 10625 C CA . GLU B 1 511 ? 17.266 49.938 28.219 1 81 511 GLU B CA 1
ATOM 10626 C C . GLU B 1 511 ? 18.406 50.938 28.234 1 81 511 GLU B C 1
ATOM 10628 O O . GLU B 1 511 ? 19.5 50.656 28.734 1 81 511 GLU B O 1
ATOM 10633 N N . ARG B 1 512 ? 18.156 52.031 27.641 1 78.56 512 ARG B N 1
ATOM 10634 C CA . ARG B 1 512 ? 19.156 53.094 27.641 1 78.56 512 ARG B CA 1
ATOM 10635 C C . ARG B 1 512 ? 19.422 53.625 29.047 1 78.56 512 ARG B C 1
ATOM 10637 O O . ARG B 1 512 ? 20.562 53.969 29.375 1 78.56 512 ARG B O 1
ATOM 10644 N N . LEU B 1 513 ? 18.391 53.562 29.859 1 80.5 513 LEU B N 1
ATOM 10645 C CA . LEU B 1 513 ? 18.484 54.094 31.203 1 80.5 513 LEU B CA 1
ATOM 10646 C C . LEU B 1 513 ? 19.047 53.031 32.156 1 80.5 513 LEU B C 1
ATOM 10648 O O . LEU B 1 513 ? 19.516 53.375 33.25 1 80.5 513 LEU B O 1
ATOM 10652 N N . ARG B 1 514 ? 19.094 51.844 31.812 1 77.31 514 ARG B N 1
ATOM 10653 C CA . ARG B 1 514 ? 19.578 50.781 32.656 1 77.31 514 ARG B CA 1
ATOM 10654 C C . ARG B 1 514 ? 21.094 50.844 32.844 1 77.31 514 ARG B C 1
ATOM 10656 O O . ARG B 1 514 ? 21.625 50.344 33.812 1 77.31 514 ARG B O 1
ATOM 10663 N N . ALA B 1 515 ? 21.719 51.469 32 1 74.12 515 ALA B N 1
ATOM 10664 C CA . ALA B 1 515 ? 23.188 51.531 32.062 1 74.12 515 ALA B CA 1
ATOM 10665 C C . ALA B 1 515 ? 23.672 52.344 33.25 1 74.12 515 ALA B C 1
ATOM 10667 O O . ALA B 1 515 ? 24.75 52.062 33.781 1 74.12 515 ALA B O 1
ATOM 10668 N N . THR B 1 516 ? 22.844 53.188 33.844 1 77.12 516 THR B N 1
ATOM 10669 C CA . THR B 1 516 ? 23.234 54.031 34.969 1 77.12 516 THR B CA 1
ATOM 10670 C C . THR B 1 516 ? 22.734 53.406 36.281 1 77.12 516 THR B C 1
ATOM 10672 O O . THR B 1 516 ? 21.594 52.969 36.344 1 77.12 516 THR B O 1
ATOM 10675 N N . PRO B 1 517 ? 23.656 53.312 37.219 1 81.31 517 PRO B N 1
ATOM 10676 C CA . PRO B 1 517 ? 23.203 52.75 38.5 1 81.31 517 PRO B CA 1
ATOM 10677 C C . PRO B 1 517 ? 22.25 53.656 39.25 1 81.31 517 PRO B C 1
ATOM 10679 O O . PRO B 1 517 ? 22.25 54.875 39.031 1 81.31 517 PRO B O 1
ATOM 10682 N N . TYR B 1 518 ? 21.359 53.125 40.062 1 83.25 518 TYR B N 1
ATOM 10683 C CA . TYR B 1 518 ? 20.391 53.875 40.875 1 83.25 518 TYR B CA 1
ATOM 10684 C C . TYR B 1 518 ? 21.078 54.594 42.031 1 83.25 518 TYR B C 1
ATOM 10686 O O . TYR B 1 518 ? 20.594 55.625 42.5 1 83.25 518 TYR B O 1
ATOM 10694 N N . TYR B 1 519 ? 22.172 54 42.531 1 80.62 519 TYR B N 1
ATOM 10695 C CA . TYR B 1 519 ? 22.891 54.531 43.688 1 80.62 519 TYR B CA 1
ATOM 10696 C C . TYR B 1 519 ? 24.375 54.719 43.375 1 80.62 519 TYR B C 1
ATOM 10698 O O . TYR B 1 519 ? 25.062 53.719 43.062 1 80.62 519 TYR B O 1
ATOM 10706 N N . ALA B 1 520 ? 24.75 56 43.219 1 73.88 520 ALA B N 1
ATOM 10707 C CA . ALA B 1 520 ? 26.156 56.281 43 1 73.88 520 ALA B CA 1
ATOM 10708 C C . ALA B 1 520 ? 26.641 57.406 43.906 1 73.88 520 ALA B C 1
ATOM 10710 O O . ALA B 1 520 ? 25.953 58.438 44.062 1 73.88 520 ALA B O 1
ATOM 10711 N N . GLY B 1 521 ? 27.828 57.344 44.531 1 70.25 521 GLY B N 1
ATOM 10712 C CA . GLY B 1 521 ? 28.438 58.375 45.344 1 70.25 521 GLY B CA 1
ATOM 10713 C C . GLY B 1 521 ? 27.625 58.719 46.562 1 70.25 521 GLY B C 1
ATOM 10714 O O . GLY B 1 521 ? 27.484 59.906 46.906 1 70.25 521 GLY B O 1
ATOM 10715 N N . ASN B 1 522 ? 26.875 57.844 47.188 1 72.88 522 ASN B N 1
ATOM 10716 C CA . ASN B 1 522 ? 26.078 57.969 48.406 1 72.88 522 ASN B CA 1
ATOM 10717 C C . ASN B 1 522 ? 24.812 58.781 48.156 1 72.88 522 ASN B C 1
ATOM 10719 O O . ASN B 1 522 ? 24.281 59.406 49.062 1 72.88 522 ASN B O 1
ATOM 10723 N N . LYS B 1 523 ? 24.422 58.938 46.875 1 79.5 523 LYS B N 1
ATOM 10724 C CA . LYS B 1 523 ? 23.188 59.656 46.531 1 79.5 523 LYS B CA 1
ATOM 10725 C C . LYS B 1 523 ? 22.312 58.812 45.594 1 79.5 523 LYS B C 1
ATOM 10727 O O . LYS B 1 523 ? 22.828 58.062 44.75 1 79.5 523 LYS B O 1
ATOM 10732 N N . ILE B 1 524 ? 21.109 58.844 45.844 1 83.75 524 ILE B N 1
ATOM 10733 C CA . ILE B 1 524 ? 20.141 58.188 44.969 1 83.75 524 ILE B CA 1
ATOM 10734 C C . ILE B 1 524 ? 19.984 59 43.688 1 83.75 524 ILE B C 1
ATOM 10736 O O . ILE B 1 524 ? 19.844 60.219 43.75 1 83.75 524 ILE B O 1
ATOM 10740 N N . ASP B 1 525 ? 20.125 58.438 42.562 1 85.81 525 ASP B N 1
ATOM 10741 C CA . ASP B 1 525 ? 19.953 59.125 41.25 1 85.81 525 ASP B CA 1
ATOM 10742 C C . ASP B 1 525 ? 18.484 59.406 40.969 1 85.81 525 ASP B C 1
ATOM 10744 O O . ASP B 1 525 ? 17.812 58.625 40.312 1 85.81 525 ASP B O 1
ATOM 10748 N N . VAL B 1 526 ? 18 60.531 41.469 1 86.44 526 VAL B N 1
ATOM 10749 C CA . VAL B 1 526 ? 16.609 60.906 41.344 1 86.44 526 VAL B CA 1
ATOM 10750 C C . VAL B 1 526 ? 16.281 61.25 39.906 1 86.44 526 VAL B C 1
ATOM 10752 O O . VAL B 1 526 ? 15.156 61.031 39.438 1 86.44 526 VAL B O 1
ATOM 10755 N N . GLU B 1 527 ? 17.266 61.688 39.156 1 86.06 527 GLU B N 1
ATOM 10756 C CA . GLU B 1 527 ? 17.031 62 37.75 1 86.06 527 GLU B CA 1
ATOM 10757 C C . GLU B 1 527 ? 16.703 60.75 36.938 1 86.06 527 GLU B C 1
ATOM 10759 O O . GLU B 1 527 ? 15.828 60.812 36.094 1 86.06 527 GLU B O 1
ATOM 10764 N N . LYS B 1 528 ? 17.438 59.656 37.219 1 88.44 528 LYS B N 1
ATOM 10765 C CA . LYS B 1 528 ? 17.141 58.406 36.562 1 88.44 528 LYS B CA 1
ATOM 10766 C C . LYS B 1 528 ? 15.727 57.938 36.844 1 88.44 528 LYS B C 1
ATOM 10768 O O . LYS B 1 528 ? 15.008 57.5 35.938 1 88.44 528 LYS B O 1
ATOM 10773 N N . MET B 1 529 ? 15.352 58.031 38.062 1 89.75 529 MET B N 1
ATOM 10774 C CA . MET B 1 529 ? 14.023 57.562 38.469 1 89.75 529 MET B CA 1
ATOM 10775 C C . MET B 1 529 ? 12.938 58.406 37.812 1 89.75 529 MET B C 1
ATOM 10777 O O . MET B 1 529 ? 11.898 57.875 37.406 1 89.75 529 MET B O 1
ATOM 10781 N N . GLU B 1 530 ? 13.219 59.719 37.719 1 90.12 530 GLU B N 1
ATOM 10782 C CA . GLU B 1 530 ? 12.258 60.594 37.062 1 90.12 530 GLU B CA 1
ATOM 10783 C C . GLU B 1 530 ? 12.109 60.281 35.594 1 90.12 530 GLU B C 1
ATOM 10785 O O . GLU B 1 530 ? 11 60.281 35.062 1 90.12 530 GLU B O 1
ATOM 10790 N N . ARG B 1 531 ? 13.203 60.062 34.969 1 88.75 531 ARG B N 1
ATOM 10791 C CA . ARG B 1 531 ? 13.18 59.75 33.531 1 88.75 531 ARG B CA 1
ATOM 10792 C C . ARG B 1 531 ? 12.484 58.406 33.281 1 88.75 531 ARG B C 1
ATOM 10794 O O . ARG B 1 531 ? 11.781 58.25 32.281 1 88.75 531 ARG B O 1
ATOM 10801 N N . GLN B 1 532 ? 12.711 57.406 34.094 1 89.62 532 GLN B N 1
ATOM 10802 C CA . GLN B 1 532 ? 12.055 56.125 33.969 1 89.62 532 GLN B CA 1
ATOM 10803 C C . GLN B 1 532 ? 10.547 56.25 34.156 1 89.62 532 GLN B C 1
ATOM 10805 O O . GLN B 1 532 ? 9.773 55.594 33.469 1 89.62 532 GLN B O 1
ATOM 10810 N N . TYR B 1 533 ? 10.211 57.031 35.125 1 91.5 533 TYR B N 1
ATOM 10811 C CA . TYR B 1 533 ? 8.781 57.25 35.344 1 91.5 533 TYR B CA 1
ATOM 10812 C C . TYR B 1 533 ? 8.141 57.969 34.156 1 91.5 533 TYR B C 1
ATOM 10814 O O . TYR B 1 533 ? 7.02 57.625 33.781 1 91.5 533 TYR B O 1
ATOM 10822 N N . GLU B 1 534 ? 8.82 58.906 33.625 1 87.62 534 GLU B N 1
ATOM 10823 C CA . GLU B 1 534 ? 8.289 59.625 32.469 1 87.62 534 GLU B CA 1
ATOM 10824 C C . GLU B 1 534 ? 8.047 58.656 31.297 1 87.62 534 GLU B C 1
ATOM 10826 O O . GLU B 1 534 ? 7.094 58.812 30.547 1 87.62 534 GLU B O 1
ATOM 10831 N N . ALA B 1 535 ? 8.93 57.75 31.141 1 87 535 ALA B N 1
ATOM 10832 C CA . ALA B 1 535 ? 8.789 56.75 30.078 1 87 535 ALA B CA 1
ATOM 10833 C C . ALA B 1 535 ? 7.613 55.812 30.344 1 87 535 ALA B C 1
ATOM 10835 O O . ALA B 1 535 ? 6.961 55.344 29.422 1 87 535 ALA B O 1
ATOM 10836 N N . LEU B 1 536 ? 7.258 55.562 31.594 1 91.62 536 LEU B N 1
ATOM 10837 C CA . LEU B 1 536 ? 6.246 54.594 31.953 1 91.62 536 LEU B CA 1
ATOM 10838 C C . LEU B 1 536 ? 4.91 55.25 32.25 1 91.62 536 LEU B C 1
ATOM 10840 O O . LEU B 1 536 ? 3.918 54.562 32.531 1 91.62 536 LEU B O 1
ATOM 10844 N N . ARG B 1 537 ? 4.926 56.531 32.156 1 89.94 537 ARG B N 1
ATOM 10845 C CA . ARG B 1 537 ? 3.701 57.281 32.406 1 89.94 537 ARG B CA 1
ATOM 10846 C C . ARG B 1 537 ? 2.588 56.844 31.453 1 89.94 537 ARG B C 1
ATOM 10848 O O . ARG B 1 537 ? 1.429 56.719 31.859 1 89.94 537 ARG B O 1
ATOM 10855 N N . VAL B 1 538 ? 2.994 56.562 30.25 1 90.12 538 VAL B N 1
ATOM 10856 C CA . VAL B 1 538 ? 2.021 56.156 29.25 1 90.12 538 VAL B CA 1
ATOM 10857 C C . VAL B 1 538 ? 1.463 54.781 29.594 1 90.12 538 VAL B C 1
ATOM 10859 O O . VAL B 1 538 ? 0.28 54.5 29.375 1 90.12 538 VAL B O 1
ATOM 10862 N N . VAL B 1 539 ? 2.297 53.938 30.109 1 91.69 539 VAL B N 1
ATOM 10863 C CA . VAL B 1 539 ? 1.868 52.594 30.516 1 91.69 539 VAL B CA 1
ATOM 10864 C C . VAL B 1 539 ? 0.914 52.688 31.703 1 91.69 539 VAL B C 1
ATOM 10866 O O . VAL B 1 539 ? -0.048 51.906 31.797 1 91.69 539 VAL B O 1
ATOM 10869 N N . GLU B 1 540 ? 1.273 53.562 32.656 1 91 540 GLU B N 1
ATOM 10870 C CA . GLU B 1 540 ? 0.387 53.781 33.781 1 91 540 GLU B CA 1
ATOM 10871 C C . GLU B 1 540 ? -1.015 54.188 33.312 1 91 540 GLU B C 1
ATOM 10873 O O . GLU B 1 540 ? -2.01 53.719 33.875 1 91 540 GLU B O 1
ATOM 10878 N N . ASN B 1 541 ? -1.029 55.031 32.344 1 90.19 541 ASN B N 1
ATOM 10879 C CA . ASN B 1 541 ? -2.314 55.438 31.781 1 90.19 541 ASN B CA 1
ATOM 10880 C C . ASN B 1 541 ? -3.072 54.25 31.219 1 90.19 541 ASN B C 1
ATOM 10882 O O . ASN B 1 541 ? -4.289 54.125 31.391 1 90.19 541 ASN B O 1
ATOM 10886 N N . ALA B 1 542 ? -2.4 53.438 30.516 1 91.12 542 ALA B N 1
ATOM 10887 C CA . ALA B 1 542 ? -3.016 52.25 29.875 1 91.12 542 ALA B CA 1
ATOM 10888 C C . ALA B 1 542 ? -3.584 51.312 30.938 1 91.12 542 ALA B C 1
ATOM 10890 O O . ALA B 1 542 ? -4.582 50.625 30.688 1 91.12 542 ALA B O 1
ATOM 10891 N N . LEU B 1 543 ? -2.969 51.219 32.031 1 90.88 543 LEU B N 1
ATOM 10892 C CA . LEU B 1 543 ? -3.383 50.281 33.094 1 90.88 543 LEU B CA 1
ATOM 10893 C C . LEU B 1 543 ? -4.574 50.812 33.875 1 90.88 543 LEU B C 1
ATOM 10895 O O . LEU B 1 543 ? -5.371 50.062 34.406 1 90.88 543 LEU B O 1
ATOM 10899 N N . VAL B 1 544 ? -4.68 52.125 33.938 1 86.69 544 VAL B N 1
ATOM 10900 C CA . VAL B 1 544 ? -5.723 52.75 34.75 1 86.69 544 VAL B CA 1
ATOM 10901 C C . VAL B 1 544 ? -7.023 52.812 33.969 1 86.69 544 VAL B C 1
ATOM 10903 O O . VAL B 1 544 ? -8.109 52.625 34.5 1 86.69 544 VAL B O 1
ATOM 10906 N N . HIS B 1 545 ? -6.887 52.906 32.656 1 85.81 545 HIS B N 1
ATOM 10907 C CA . HIS B 1 545 ? -8.078 53.031 31.828 1 85.81 545 HIS B CA 1
ATOM 10908 C C . HIS B 1 545 ? -8.523 51.688 31.266 1 85.81 545 HIS B C 1
ATOM 10910 O O . HIS B 1 545 ? -7.703 50.781 31.078 1 85.81 545 HIS B O 1
ATOM 10916 N N . SER B 1 546 ? -9.883 51.594 31.094 1 83.56 546 SER B N 1
ATOM 10917 C CA . SER B 1 546 ? -10.438 50.375 30.516 1 83.56 546 SER B CA 1
ATOM 10918 C C . SER B 1 546 ? -11.211 50.656 29.234 1 83.56 546 SER B C 1
ATOM 10920 O O . SER B 1 546 ? -11.672 51.781 29.031 1 83.56 546 SER B O 1
ATOM 10922 N N . TYR B 1 547 ? -11.133 49.781 28.312 1 87.12 547 TYR B N 1
ATOM 10923 C CA . TYR B 1 547 ? -11.898 49.875 27.078 1 87.12 547 TYR B CA 1
ATOM 10924 C C . TYR B 1 547 ? -13.273 49.25 27.234 1 87.12 547 TYR B C 1
ATOM 10926 O O . TYR B 1 547 ? -13.398 48.188 27.859 1 87.12 547 TYR B O 1
ATOM 10934 N N . ARG B 1 548 ? -14.391 49.844 26.781 1 81.81 548 ARG B N 1
ATOM 10935 C CA . ARG B 1 548 ? -15.766 49.406 26.969 1 81.81 548 ARG B CA 1
ATOM 10936 C C . ARG B 1 548 ? -16.281 48.719 25.703 1 81.81 548 ARG B C 1
ATOM 10938 O O . ARG B 1 548 ? -17.188 49.25 25.031 1 81.81 548 ARG B O 1
ATOM 10945 N N . PHE B 1 549 ? -15.531 47.781 25.141 1 86.94 549 PHE B N 1
ATOM 10946 C CA . PHE B 1 549 ? -16.016 47.031 23.984 1 86.94 549 PHE B CA 1
ATOM 10947 C C . PHE B 1 549 ? -16.453 45.625 24.375 1 86.94 549 PHE B C 1
ATOM 10949 O O . PHE B 1 549 ? -15.992 45.094 25.375 1 86.94 549 PHE B O 1
ATOM 10956 N N . GLU B 1 550 ? -17.453 45.094 23.656 1 87.69 550 GLU B N 1
ATOM 10957 C CA . GLU B 1 550 ? -17.859 43.688 23.844 1 87.69 550 GLU B CA 1
ATOM 10958 C C . GLU B 1 550 ? -16.859 42.75 23.203 1 87.69 550 GLU B C 1
ATOM 10960 O O . GLU B 1 550 ? -16.422 42.938 22.078 1 87.69 550 GLU B O 1
ATOM 10965 N N . ALA B 1 551 ? -16.453 41.812 23.984 1 89.62 551 ALA B N 1
ATOM 10966 C CA . ALA B 1 551 ? -15.477 40.812 23.516 1 89.62 551 ALA B CA 1
ATOM 10967 C C . ALA B 1 551 ? -16.156 39.75 22.672 1 89.62 551 ALA B C 1
ATOM 10969 O O . ALA B 1 551 ? -17.234 39.25 23.031 1 89.62 551 ALA B O 1
ATOM 10970 N N . HIS B 1 552 ? -15.734 39.594 21.531 1 92.12 552 HIS B N 1
ATOM 10971 C CA . HIS B 1 552 ? -16.109 38.438 20.703 1 92.12 552 HIS B CA 1
ATOM 10972 C C . HIS B 1 552 ? -15.312 37.219 21.062 1 92.12 552 HIS B C 1
ATOM 10974 O O . HIS B 1 552 ? -14.117 37.125 20.766 1 92.12 552 HIS B O 1
ATOM 10980 N N . SER B 1 553 ? -15.844 36.219 21.578 1 90.56 553 SER B N 1
ATOM 10981 C CA . SER B 1 553 ? -15.172 35.062 22.172 1 90.56 553 SER B CA 1
ATOM 10982 C C . SER B 1 553 ? -14.328 34.344 21.141 1 90.56 553 SER B C 1
ATOM 10984 O O . SER B 1 553 ? -13.18 33.969 21.422 1 90.56 553 SER B O 1
ATOM 10986 N N . ASP B 1 554 ? -14.883 34.125 19.938 1 87.94 554 ASP B N 1
ATOM 10987 C CA . ASP B 1 554 ? -14.148 33.375 18.922 1 87.94 554 ASP B CA 1
ATOM 10988 C C . ASP B 1 554 ? -12.906 34.156 18.469 1 87.94 554 ASP B C 1
ATOM 10990 O O . ASP B 1 554 ? -11.852 33.562 18.234 1 87.94 554 ASP B O 1
ATOM 10994 N N . CYS B 1 555 ? -13.023 35.375 18.328 1 91.19 555 CYS B N 1
ATOM 10995 C CA . CYS B 1 555 ? -11.891 36.188 17.906 1 91.19 555 CYS B CA 1
ATOM 10996 C C . CYS B 1 555 ? -10.82 36.25 18.984 1 91.19 555 CYS B C 1
ATOM 10998 O O . CYS B 1 555 ? -9.625 36.188 18.688 1 91.19 555 CYS B O 1
ATOM 11000 N N . GLN B 1 556 ? -11.258 36.312 20.25 1 92.25 556 GLN B N 1
ATOM 11001 C CA . GLN B 1 556 ? -10.305 36.344 21.359 1 92.25 556 GLN B CA 1
ATOM 11002 C C . GLN B 1 556 ? -9.539 35.031 21.469 1 92.25 556 GLN B C 1
ATOM 11004 O O . GLN B 1 556 ? -8.336 35.031 21.75 1 92.25 556 GLN B O 1
ATOM 11009 N N . ASN B 1 557 ? -10.266 34 21.234 1 89.19 557 ASN B N 1
ATOM 11010 C CA . ASN B 1 557 ? -9.617 32.688 21.234 1 89.19 557 ASN B CA 1
ATOM 11011 C C . ASN B 1 557 ? -8.625 32.531 20.094 1 89.19 557 ASN B C 1
ATOM 11013 O O . ASN B 1 557 ? -7.562 31.938 20.25 1 89.19 557 ASN B O 1
ATOM 11017 N N . PHE B 1 558 ? -9.031 33.031 19 1 89.62 558 PHE B N 1
ATOM 11018 C CA . PHE B 1 558 ? -8.141 33.031 17.859 1 89.62 558 PHE B CA 1
ATOM 11019 C C . PHE B 1 558 ? -6.852 33.781 18.172 1 89.62 558 PHE B C 1
ATOM 11021 O O . PHE B 1 558 ? -5.758 33.281 17.875 1 89.62 558 PHE B O 1
ATOM 11028 N N . LEU B 1 559 ? -6.996 34.938 18.719 1 92.06 559 LEU B N 1
ATOM 11029 C CA . LEU B 1 559 ? -5.836 35.75 19.047 1 92.06 559 LEU B CA 1
ATOM 11030 C C . LEU B 1 559 ? -4.973 35.062 20.109 1 92.06 559 LEU B C 1
ATOM 11032 O O . LEU B 1 559 ? -3.744 35.156 20.062 1 92.06 559 LEU B O 1
ATOM 11036 N N . ASN B 1 560 ? -5.605 34.406 20.969 1 89.5 560 ASN B N 1
ATOM 11037 C CA . ASN B 1 560 ? -4.863 33.656 21.984 1 89.5 560 ASN B CA 1
ATOM 11038 C C . ASN B 1 560 ? -4.113 32.5 21.375 1 89.5 560 ASN B C 1
ATOM 11040 O O . ASN B 1 560 ? -3.018 32.156 21.828 1 89.5 560 ASN B O 1
ATOM 11044 N N . ASN B 1 561 ? -4.703 31.875 20.359 1 84.44 561 ASN B N 1
ATOM 11045 C CA . ASN B 1 561 ? -4.113 30.703 19.719 1 84.44 561 ASN B CA 1
ATOM 11046 C C . ASN B 1 561 ? -2.928 31.078 18.844 1 84.44 561 ASN B C 1
ATOM 11048 O O . ASN B 1 561 ? -2.109 30.219 18.5 1 84.44 561 ASN B O 1
ATOM 11052 N N . LEU B 1 562 ? -2.863 32.281 18.438 1 82.94 562 LEU B N 1
ATOM 11053 C CA . LEU B 1 562 ? -1.707 32.719 17.656 1 82.94 562 LEU B CA 1
ATOM 11054 C C . LEU B 1 562 ? -0.422 32.562 18.469 1 82.94 562 LEU B C 1
ATOM 11056 O O . LEU B 1 562 ? 0.672 32.531 17.891 1 82.94 562 LEU B O 1
ATOM 11060 N N . LEU B 1 563 ? -0.611 32.375 19.703 1 68.5 563 LEU B N 1
ATOM 11061 C CA . LEU B 1 563 ? 0.548 32.188 20.562 1 68.5 563 LEU B CA 1
ATOM 11062 C C . LEU B 1 563 ? 1.098 30.75 20.422 1 68.5 563 LEU B C 1
ATOM 11064 O O . LEU B 1 563 ? 2.256 30.5 20.766 1 68.5 563 LEU B O 1
ATOM 11068 N N . LEU B 1 564 ? 0.304 29.938 19.906 1 71 564 LEU B N 1
ATOM 11069 C CA . LEU B 1 564 ? 0.744 28.562 19.719 1 71 564 LEU B CA 1
ATOM 11070 C C . LEU B 1 564 ? 1.651 28.438 18.5 1 71 564 LEU B C 1
ATOM 11072 O O . LEU B 1 564 ? 1.599 29.281 17.594 1 71 564 LEU B O 1
ATOM 11076 N N . PRO B 1 565 ? 2.559 27.547 18.594 1 66.69 565 PRO B N 1
ATOM 11077 C CA . PRO B 1 565 ? 3.492 27.406 17.484 1 66.69 565 PRO B CA 1
ATOM 11078 C C . PRO B 1 565 ? 2.787 27.109 16.156 1 66.69 565 PRO B C 1
ATOM 11080 O O . PRO B 1 565 ? 1.923 26.234 16.094 1 66.69 565 PRO B O 1
ATOM 11083 N N . CYS B 1 566 ? 2.936 28.047 15.336 1 73.81 566 CYS B N 1
ATOM 11084 C CA . CYS B 1 566 ? 2.42 27.906 13.977 1 73.81 566 CYS B CA 1
ATOM 11085 C C . CYS B 1 566 ? 3.555 27.703 12.977 1 73.81 566 CYS B C 1
ATOM 11087 O O . CYS B 1 566 ? 4.266 28.656 12.641 1 73.81 566 CYS B O 1
ATOM 11089 N N . ASN B 1 567 ? 3.758 26.562 12.531 1 74.5 567 ASN B N 1
ATOM 11090 C CA . ASN B 1 567 ? 4.879 26.203 11.664 1 74.5 567 ASN B CA 1
ATOM 11091 C C . ASN B 1 567 ? 4.754 26.844 10.289 1 74.5 567 ASN B C 1
ATOM 11093 O O . ASN B 1 567 ? 5.746 26.984 9.57 1 74.5 567 ASN B O 1
ATOM 11097 N N . TYR B 1 568 ? 3.545 27.297 9.992 1 80 568 TYR B N 1
ATOM 11098 C CA . TYR B 1 568 ? 3.375 27.812 8.641 1 80 568 TYR B CA 1
ATOM 11099 C C . TYR B 1 568 ? 3.742 29.297 8.57 1 80 568 TYR B C 1
ATOM 11101 O O . TYR B 1 568 ? 3.955 29.844 7.484 1 80 568 TYR B O 1
ATOM 11109 N N . ILE B 1 569 ? 3.93 29.922 9.664 1 83.5 569 ILE B N 1
ATOM 11110 C CA . ILE B 1 569 ? 4.188 31.359 9.695 1 83.5 569 ILE B CA 1
ATOM 11111 C C . ILE B 1 569 ? 5.672 31.609 9.945 1 83.5 569 ILE B C 1
ATOM 11113 O O . ILE B 1 569 ? 6.066 32.719 10.312 1 83.5 569 ILE B O 1
ATOM 11117 N N . SER B 1 570 ? 6.512 30.797 9.484 1 79.25 570 SER B N 1
ATOM 11118 C CA . SER B 1 570 ? 7.945 30.984 9.68 1 79.25 570 SER B CA 1
ATOM 11119 C C . SER B 1 570 ? 8.523 31.953 8.648 1 79.25 570 SER B C 1
ATOM 11121 O O . SER B 1 570 ? 8.07 31.984 7.504 1 79.25 570 SER B O 1
ATOM 11123 N N . THR B 1 571 ? 9.5 32.75 9.055 1 78.75 571 THR B N 1
ATOM 11124 C CA . THR B 1 571 ? 10.086 33.812 8.242 1 78.75 571 THR B CA 1
ATOM 11125 C C . THR B 1 571 ? 10.68 33.25 6.957 1 78.75 571 THR B C 1
ATOM 11127 O O . THR B 1 571 ? 10.445 33.781 5.875 1 78.75 571 THR B O 1
ATOM 11130 N N . PRO B 1 572 ? 11.336 32.125 7.09 1 77 572 PRO B N 1
ATOM 11131 C CA . PRO B 1 572 ? 11.914 31.625 5.844 1 77 572 PRO B CA 1
ATOM 11132 C C . PRO B 1 572 ? 10.844 31.188 4.832 1 77 572 PRO B C 1
ATOM 11134 O O . PRO B 1 572 ? 11.016 31.391 3.627 1 77 572 PRO B O 1
ATOM 11137 N N . ASN B 1 573 ? 9.828 30.734 5.332 1 82.06 573 ASN B N 1
ATOM 11138 C CA . ASN B 1 573 ? 8.75 30.297 4.445 1 82.06 573 ASN B CA 1
ATOM 11139 C C . ASN B 1 573 ? 8.047 31.484 3.793 1 82.06 573 ASN B C 1
ATOM 11141 O O . ASN B 1 573 ? 7.645 31.406 2.633 1 82.06 573 ASN B O 1
ATOM 11145 N N . LEU B 1 574 ? 7.938 32.5 4.559 1 87.88 574 LEU B N 1
ATOM 11146 C CA . LEU B 1 574 ? 7.273 33.688 4.031 1 87.88 574 LEU B CA 1
ATOM 11147 C C . LEU B 1 574 ? 8.125 34.344 2.961 1 87.88 574 LEU B C 1
ATOM 11149 O O . LEU B 1 574 ? 7.605 34.812 1.951 1 87.88 574 LEU B O 1
ATOM 11153 N N . GLN B 1 575 ? 9.422 34.312 3.182 1 85.31 575 GLN B N 1
ATOM 11154 C CA . GLN B 1 575 ? 10.328 34.875 2.189 1 85.31 575 GLN B CA 1
ATOM 11155 C C . GLN B 1 575 ? 10.297 34.062 0.891 1 85.31 575 GLN B C 1
ATOM 11157 O O . GLN B 1 575 ? 10.273 34.656 -0.2 1 85.31 575 GLN B O 1
ATOM 11162 N N . LYS B 1 576 ? 10.305 32.844 1.035 1 83.19 576 LYS B N 1
ATOM 11163 C CA . LYS B 1 576 ? 10.273 31.969 -0.145 1 83.19 576 LYS B CA 1
ATOM 11164 C C . LYS B 1 576 ? 8.984 32.188 -0.935 1 83.19 576 LYS B C 1
ATOM 11166 O O . LYS B 1 576 ? 9 32.219 -2.168 1 83.19 576 LYS B O 1
ATOM 11171 N N . ARG B 1 577 ? 7.875 32.219 -0.235 1 88.69 577 ARG B N 1
ATOM 11172 C CA . ARG B 1 577 ? 6.59 32.438 -0.89 1 88.69 577 ARG B CA 1
ATOM 11173 C C . ARG B 1 577 ? 6.57 33.781 -1.612 1 88.69 577 ARG B C 1
ATOM 11175 O O . ARG B 1 577 ? 6.035 33.906 -2.717 1 88.69 577 ARG B O 1
ATOM 11182 N N . SER B 1 578 ? 7.148 34.75 -0.99 1 89.81 578 SER B N 1
ATOM 11183 C CA . SER B 1 578 ? 7.211 36.094 -1.592 1 89.81 578 SER B CA 1
ATOM 11184 C C . SER B 1 578 ? 8.016 36.062 -2.889 1 89.81 578 SER B C 1
ATOM 11186 O O . SER B 1 578 ? 7.637 36.719 -3.865 1 89.81 578 SER B O 1
ATOM 11188 N N . ILE B 1 579 ? 9.086 35.312 -2.863 1 86.06 579 ILE B N 1
ATOM 11189 C CA . ILE B 1 579 ? 9.93 35.219 -4.051 1 86.06 579 ILE B CA 1
ATOM 11190 C C . ILE B 1 579 ? 9.164 34.5 -5.16 1 86.06 579 ILE B C 1
ATOM 11192 O O . ILE B 1 579 ? 9.266 34.844 -6.332 1 86.06 579 ILE B O 1
ATOM 11196 N N . GLU B 1 580 ? 8.453 33.531 -4.773 1 85.56 580 GLU B N 1
ATOM 11197 C CA . GLU B 1 580 ? 7.625 32.812 -5.734 1 85.56 580 GLU B CA 1
ATOM 11198 C C . GLU B 1 580 ? 6.586 33.75 -6.363 1 85.56 580 GLU B C 1
ATOM 11200 O O . GLU B 1 580 ? 6.34 33.688 -7.57 1 85.56 580 GLU B O 1
ATOM 11205 N N . LEU B 1 581 ? 5.934 34.5 -5.559 1 88.94 581 LEU B N 1
ATOM 11206 C CA . LEU B 1 581 ? 4.918 35.406 -6.047 1 88.94 581 LEU B CA 1
ATOM 11207 C C . LEU B 1 581 ? 5.539 36.5 -6.941 1 88.94 581 LEU B C 1
ATOM 11209 O O . LEU B 1 581 ? 4.914 36.938 -7.91 1 88.94 581 LEU B O 1
ATOM 11213 N N . GLN B 1 582 ? 6.746 36.875 -6.594 1 87.81 582 GLN B N 1
ATOM 11214 C CA . GLN B 1 582 ? 7.457 37.844 -7.41 1 87.81 582 GLN B CA 1
ATOM 11215 C C . GLN B 1 582 ? 7.68 37.312 -8.828 1 87.81 582 GLN B C 1
ATOM 11217 O O . GLN B 1 582 ? 7.492 38.062 -9.805 1 87.81 582 GLN B O 1
ATOM 11222 N N . THR B 1 583 ? 8.117 36.094 -8.883 1 83.06 583 THR B N 1
ATOM 11223 C CA . THR B 1 583 ? 8.359 35.469 -10.18 1 83.06 583 THR B CA 1
ATOM 11224 C C . THR B 1 583 ? 7.059 35.344 -10.969 1 83.06 583 THR B C 1
ATOM 11226 O O . THR B 1 583 ? 7.047 35.562 -12.188 1 83.06 583 THR B O 1
ATOM 11229 N N . ASN B 1 584 ? 5.984 35.062 -10.297 1 83.19 584 ASN B N 1
ATOM 11230 C CA . ASN B 1 584 ? 4.688 34.969 -10.953 1 83.19 584 ASN B CA 1
ATOM 11231 C C . ASN B 1 584 ? 4.199 36.312 -11.477 1 83.19 584 ASN B C 1
ATOM 11233 O O . ASN B 1 584 ? 3.623 36.375 -12.562 1 83.19 584 ASN B O 1
ATOM 11237 N N . GLU B 1 585 ? 4.312 37.25 -10.633 1 85.5 585 GLU B N 1
ATOM 11238 C CA . GLU B 1 585 ? 3.879 38.562 -11.039 1 85.5 585 GLU B CA 1
ATOM 11239 C C . GLU B 1 585 ? 4.723 39.094 -12.203 1 85.5 585 GLU B C 1
ATOM 11241 O O . GLU B 1 585 ? 4.211 39.781 -13.086 1 85.5 585 GLU B O 1
ATOM 11246 N N . ALA B 1 586 ? 6 38.781 -12.18 1 79.88 586 ALA B N 1
ATOM 11247 C CA . ALA B 1 586 ? 6.879 39.188 -13.273 1 79.88 586 ALA B CA 1
ATOM 11248 C C . ALA B 1 586 ? 6.457 38.531 -14.586 1 79.88 586 ALA B C 1
ATOM 11250 O O . ALA B 1 586 ? 6.496 39.156 -15.648 1 79.88 586 ALA B O 1
ATOM 11251 N N . HIS B 1 587 ? 6.113 37.312 -14.453 1 77.44 587 HIS B N 1
ATOM 11252 C CA . HIS B 1 587 ? 5.656 36.594 -15.641 1 77.44 587 HIS B CA 1
ATOM 11253 C C . HIS B 1 587 ? 4.348 37.156 -16.172 1 77.44 587 HIS B C 1
ATOM 11255 O O . HIS B 1 587 ? 4.133 37.219 -17.375 1 77.44 587 HIS B O 1
ATOM 11261 N N . GLN B 1 588 ? 3.426 37.469 -15.258 1 74 588 GLN B N 1
ATOM 11262 C CA . GLN B 1 588 ? 2.143 38.062 -15.641 1 74 588 GLN B CA 1
ATOM 11263 C C . GLN B 1 588 ? 2.328 39.438 -16.281 1 74 588 GLN B C 1
ATOM 11265 O O . GLN B 1 588 ? 1.604 39.781 -17.219 1 74 588 GLN B O 1
ATOM 11270 N N . MET B 1 589 ? 3.176 40.156 -15.812 1 72.31 589 MET B N 1
ATOM 11271 C CA . MET B 1 589 ? 3.434 41.5 -16.328 1 72.31 589 MET B CA 1
ATOM 11272 C C . MET B 1 589 ? 4.078 41.438 -17.703 1 72.31 589 MET B C 1
ATOM 11274 O O . MET B 1 589 ? 3.859 42.312 -18.547 1 72.31 589 MET B O 1
ATOM 11278 N N . GLN B 1 590 ? 4.918 40.375 -17.953 1 58.22 590 GLN B N 1
ATOM 11279 C CA . GLN B 1 590 ? 5.547 40.219 -19.266 1 58.22 590 GLN B CA 1
ATOM 11280 C C . GLN B 1 590 ? 4.512 39.875 -20.328 1 58.22 590 GLN B C 1
ATOM 11282 O O . GLN B 1 590 ? 4.605 40.344 -21.469 1 58.22 590 GLN B O 1
ATOM 11287 N N . PHE B 1 591 ? 3.578 39 -19.984 1 52.31 591 PHE B N 1
ATOM 11288 C CA . PHE B 1 591 ? 2.57 38.656 -20.969 1 52.31 591 PHE B CA 1
ATOM 11289 C C . PHE B 1 591 ? 1.638 39.812 -21.234 1 52.31 591 PHE B C 1
ATOM 11291 O O . PHE B 1 591 ? 1.105 39.969 -22.344 1 52.31 591 PHE B O 1
ATOM 11298 N N . CYS B 1 592 ? 1.212 40.594 -20.344 1 45.59 592 CYS B N 1
ATOM 11299 C CA . CYS B 1 592 ? 0.315 41.719 -20.578 1 45.59 592 CYS B CA 1
ATOM 11300 C C . CYS B 1 592 ? 0.947 42.75 -21.531 1 45.59 592 CYS B C 1
ATOM 11302 O O . CYS B 1 592 ? 0.24 43.5 -22.203 1 45.59 592 CYS B O 1
ATOM 11304 N N . VAL B 1 593 ? 2.201 43.031 -21.609 1 38.81 593 VAL B N 1
ATOM 11305 C CA . VAL B 1 593 ? 2.725 44.031 -22.516 1 38.81 593 VAL B CA 1
ATOM 11306 C C . VAL B 1 593 ? 2.582 43.562 -23.969 1 38.81 593 VAL B C 1
ATOM 11308 O O . VAL B 1 593 ? 2.426 44.375 -24.875 1 38.81 593 VAL B O 1
ATOM 11311 N N . ALA B 1 594 ? 2.811 42.344 -24.328 1 35.69 594 ALA B N 1
ATOM 11312 C CA . ALA B 1 594 ? 2.889 42.094 -25.781 1 35.69 594 ALA B CA 1
ATOM 11313 C C . ALA B 1 594 ? 1.514 42.219 -26.422 1 35.69 594 ALA B C 1
ATOM 11315 O O . ALA B 1 594 ? 1.397 42.625 -27.578 1 35.69 594 ALA B O 1
ATOM 11316 N N . SER B 1 595 ? 0.463 41.375 -26.078 1 35.28 595 SER B N 1
ATOM 11317 C CA . SER B 1 595 ? -0.66 41.281 -27 1 35.28 595 SER B CA 1
ATOM 11318 C C . SER B 1 595 ? -1.562 42.5 -26.906 1 35.28 595 SER B C 1
ATOM 11320 O O . SER B 1 595 ? -2.221 42.719 -25.891 1 35.28 595 SER B O 1
ATOM 11322 N N . PHE B 1 596 ? -1.372 43.656 -27.344 1 33.03 596 PHE B N 1
ATOM 11323 C CA . PHE B 1 596 ? -2.316 44.75 -27.625 1 33.03 596 PHE B CA 1
ATOM 11324 C C . PHE B 1 596 ? -3.588 44.188 -28.25 1 33.03 596 PHE B C 1
ATOM 11326 O O . PHE B 1 596 ? -4.629 44.844 -28.25 1 33.03 596 PHE B O 1
ATOM 11333 N N . GLY B 1 597 ? -3.59 43.656 -29.594 1 32.22 597 GLY B N 1
ATOM 11334 C CA . GLY B 1 597 ? -4.82 43.406 -30.328 1 32.22 597 GLY B CA 1
ATOM 11335 C C . GLY B 1 597 ? -5.793 42.531 -29.594 1 32.22 597 GLY B C 1
ATOM 11336 O O . GLY B 1 597 ? -6.988 42.812 -29.531 1 32.22 597 GLY B O 1
ATOM 11337 N N . ASP B 1 598 ? -5.691 41.188 -29.891 1 31.11 598 ASP B N 1
ATOM 11338 C CA . ASP B 1 598 ? -6.742 40.25 -29.547 1 31.11 598 ASP B CA 1
ATOM 11339 C C . ASP B 1 598 ? -6.949 40.188 -28.031 1 31.11 598 ASP B C 1
ATOM 11341 O O . ASP B 1 598 ? -6.008 40.375 -27.266 1 31.11 598 ASP B O 1
ATOM 11345 N N . LEU B 1 599 ? -8.281 40.531 -27.641 1 30.94 599 LEU B N 1
ATOM 11346 C CA . LEU B 1 599 ? -8.859 40.438 -26.312 1 30.94 599 LEU B CA 1
ATOM 11347 C C . LEU B 1 599 ? -8.234 39.281 -25.531 1 30.94 599 LEU B C 1
ATOM 11349 O O . LEU B 1 599 ? -8.18 38.156 -26.016 1 30.94 599 LEU B O 1
ATOM 11353 N N . PRO B 1 600 ? -7.383 39.562 -24.719 1 31.56 600 PRO B N 1
ATOM 11354 C CA . PRO B 1 600 ? -6.77 38.469 -23.953 1 31.56 600 PRO B CA 1
ATOM 11355 C C . PRO B 1 600 ? -7.801 37.5 -23.422 1 31.56 600 PRO B C 1
ATOM 11357 O O . PRO B 1 600 ? -8.836 37.906 -22.891 1 31.56 600 PRO B O 1
ATOM 11360 N N . ARG B 1 601 ? -8.047 36.438 -24.141 1 30.61 601 ARG B N 1
ATOM 11361 C CA . ARG B 1 601 ? -8.891 35.406 -23.578 1 30.61 601 ARG B CA 1
ATOM 11362 C C . ARG B 1 601 ? -8.672 35.281 -22.062 1 30.61 601 ARG B C 1
ATOM 11364 O O . ARG B 1 601 ? -7.539 35.312 -21.594 1 30.61 601 ARG B O 1
ATOM 11371 N N . ARG B 1 602 ? -9.727 35.812 -21.375 1 31.73 602 ARG B N 1
ATOM 11372 C CA . ARG B 1 602 ? -9.844 35.562 -19.938 1 31.73 602 ARG B CA 1
ATOM 11373 C C . ARG B 1 602 ? -9.148 34.281 -19.531 1 31.73 602 ARG B C 1
ATOM 11375 O O . ARG B 1 602 ? -9.617 33.188 -19.828 1 31.73 602 ARG B O 1
ATOM 11382 N N . THR B 1 603 ? -7.953 34.25 -19.922 1 31.2 603 THR B N 1
ATOM 11383 C CA . THR B 1 603 ? -7.297 33.062 -19.359 1 31.2 603 THR B CA 1
ATOM 11384 C C . THR B 1 603 ? -7.703 32.844 -17.906 1 31.2 603 THR B C 1
ATOM 11386 O O . THR B 1 603 ? -7.516 33.719 -17.078 1 31.2 603 THR B O 1
ATOM 11389 N N . SER B 1 604 ? -8.906 32.25 -17.703 1 32.25 604 SER B N 1
ATOM 11390 C CA . SER B 1 604 ? -9.523 31.812 -16.453 1 32.25 604 SER B CA 1
ATOM 11391 C C . SER B 1 604 ? -8.5 31.734 -15.328 1 32.25 604 SER B C 1
ATOM 11393 O O . SER B 1 604 ? -8.562 32.5 -14.367 1 32.25 604 SER B O 1
ATOM 11395 N N . LYS B 1 605 ? -8.68 30.5 -14.523 1 34.09 605 LYS B N 1
ATOM 11396 C CA . LYS B 1 605 ? -8.125 30.109 -13.234 1 34.09 605 LYS B CA 1
ATOM 11397 C C . LYS B 1 605 ? -6.609 30.266 -13.211 1 34.09 605 LYS B C 1
ATOM 11399 O O . LYS B 1 605 ? -5.898 29.562 -13.938 1 34.09 605 LYS B O 1
ATOM 11404 N N . SER B 1 606 ? -6.004 31.266 -13.328 1 36.47 606 SER B N 1
ATOM 11405 C CA . SER B 1 606 ? -4.598 31.547 -13.055 1 36.47 606 SER B CA 1
ATOM 11406 C C . SER B 1 606 ? -4.031 30.594 -12.023 1 36.47 606 SER B C 1
ATOM 11408 O O . SER B 1 606 ? -4.191 30.797 -10.82 1 36.47 606 SER B O 1
ATOM 11410 N N . SER B 1 607 ? -4.418 29.469 -12.016 1 40.53 607 SER B N 1
ATOM 11411 C CA . SER B 1 607 ? -3.93 28.359 -11.219 1 40.53 607 SER B CA 1
ATOM 11412 C C . SER B 1 607 ? -2.422 28.438 -11.008 1 40.53 607 SER B C 1
ATOM 11414 O O . SER B 1 607 ? -1.68 28.766 -11.938 1 40.53 607 SER B O 1
ATOM 11416 N N . GLU B 1 608 ? -1.935 28.984 -9.938 1 48.59 608 GLU B N 1
ATOM 11417 C CA . GLU B 1 608 ? -0.536 28.781 -9.57 1 48.59 608 GLU B CA 1
ATOM 11418 C C . GLU B 1 608 ? 0.079 27.641 -10.367 1 48.59 608 GLU B C 1
ATOM 11420 O O . GLU B 1 608 ? -0.218 26.469 -10.117 1 48.59 608 GLU B O 1
ATOM 11425 N N . GLN B 1 609 ? 0.225 27.75 -11.672 1 52.12 609 GLN B N 1
ATOM 11426 C CA . GLN B 1 609 ? 0.54 26.891 -12.805 1 52.12 609 GLN B CA 1
ATOM 11427 C C . GLN B 1 609 ? 1.495 25.766 -12.398 1 52.12 609 GLN B C 1
ATOM 11429 O O . GLN B 1 609 ? 1.355 24.625 -12.852 1 52.12 609 GLN B O 1
ATOM 11434 N N . ASN B 1 610 ? 2.631 26.172 -11.523 1 64.06 610 ASN B N 1
ATOM 11435 C CA . ASN B 1 610 ? 3.686 25.156 -11.461 1 64.06 610 ASN B CA 1
ATOM 11436 C C . ASN B 1 610 ? 3.646 24.391 -10.148 1 64.06 610 ASN B C 1
ATOM 11438 O O . ASN B 1 610 ? 4.594 23.672 -9.812 1 64.06 610 ASN B O 1
ATOM 11442 N N . ARG B 1 611 ? 2.473 24.781 -9.359 1 79.5 611 ARG B N 1
ATOM 11443 C CA . ARG B 1 611 ? 2.445 24.062 -8.094 1 79.5 611 ARG B CA 1
ATOM 11444 C C . ARG B 1 611 ? 1.426 22.922 -8.133 1 79.5 611 ARG B C 1
ATOM 11446 O O . ARG B 1 611 ? 0.381 23.047 -8.773 1 79.5 611 ARG B O 1
ATOM 11453 N N . ILE B 1 612 ? 1.778 21.938 -7.508 1 84.12 612 ILE B N 1
ATOM 11454 C CA . ILE B 1 612 ? 0.868 20.797 -7.406 1 84.12 612 ILE B CA 1
ATOM 11455 C C . ILE B 1 612 ? -0.167 21.062 -6.316 1 84.12 612 ILE B C 1
ATOM 11457 O O . ILE B 1 612 ? -1.353 20.766 -6.492 1 84.12 612 ILE B O 1
ATOM 11461 N N . MET B 1 613 ? 0.332 21.719 -5.23 1 86.62 613 MET B N 1
ATOM 11462 C CA . MET B 1 613 ? -0.52 22.047 -4.09 1 86.62 613 MET B CA 1
ATOM 11463 C C . MET B 1 613 ? -0.564 23.547 -3.854 1 86.62 613 MET B C 1
ATOM 11465 O O . MET B 1 613 ? 0.479 24.188 -3.762 1 86.62 613 MET B O 1
ATOM 11469 N N . PRO B 1 614 ? -1.786 24 -3.799 1 85.5 614 PRO B N 1
ATOM 11470 C CA . PRO B 1 614 ? -1.86 25.422 -3.484 1 85.5 614 PRO B CA 1
ATOM 11471 C C . PRO B 1 614 ? -1.151 25.781 -2.18 1 85.5 614 PRO B C 1
ATOM 11473 O O . PRO B 1 614 ? -1.049 24.938 -1.28 1 85.5 614 PRO B O 1
ATOM 11476 N N . PHE B 1 615 ? -0.692 26.938 -2.104 1 88.56 615 PHE B N 1
ATOM 11477 C CA . PHE B 1 615 ? 0.119 27.391 -0.976 1 88.56 615 PHE B CA 1
ATOM 11478 C C . PHE B 1 615 ? -0.646 27.234 0.333 1 88.56 615 PHE B C 1
ATOM 11480 O O . PHE B 1 615 ? -0.085 26.797 1.341 1 88.56 615 PHE B O 1
ATOM 11487 N N . THR B 1 616 ? -1.932 27.547 0.367 1 87.69 616 THR B N 1
ATOM 11488 C CA . THR B 1 616 ? -2.725 27.453 1.588 1 87.69 616 THR B CA 1
ATOM 11489 C C . THR B 1 616 ? -2.859 26 2.033 1 87.69 616 THR B C 1
ATOM 11491 O O . THR B 1 616 ? -2.912 25.719 3.232 1 87.69 616 THR B O 1
ATOM 11494 N N . HIS B 1 617 ? -2.908 25.141 1.09 1 88.12 617 HIS B N 1
ATOM 11495 C CA . HIS B 1 617 ? -2.986 23.719 1.422 1 88.12 617 HIS B CA 1
ATOM 11496 C C . HIS B 1 617 ? -1.682 23.234 2.033 1 88.12 617 HIS B C 1
ATOM 11498 O O . HIS B 1 617 ? -1.694 22.391 2.943 1 88.12 617 HIS B O 1
ATOM 11504 N N . SER B 1 618 ? -0.583 23.734 1.468 1 88.75 618 SER B N 1
ATOM 11505 C CA . SER B 1 618 ? 0.717 23.375 2.027 1 88.75 618 SER B CA 1
ATOM 11506 C C . SER B 1 618 ? 0.849 23.859 3.469 1 88.75 618 SER B C 1
ATOM 11508 O O . SER B 1 618 ? 1.436 23.172 4.305 1 88.75 618 SER B O 1
ATOM 11510 N N . CYS B 1 619 ? 0.297 25.016 3.725 1 89.19 619 CYS B N 1
ATOM 11511 C CA . CYS B 1 619 ? 0.357 25.562 5.074 1 89.19 619 CYS B CA 1
ATOM 11512 C C . CYS B 1 619 ? -0.524 24.766 6.027 1 89.19 619 CYS B C 1
ATOM 11514 O O . CYS B 1 619 ? -0.171 24.562 7.191 1 89.19 619 CYS B O 1
ATOM 11516 N N . ALA B 1 620 ? -1.667 24.359 5.551 1 87.62 620 ALA B N 1
ATOM 11517 C CA . ALA B 1 620 ? -2.547 23.531 6.375 1 87.62 620 ALA B CA 1
ATOM 11518 C C . ALA B 1 620 ? -1.87 22.219 6.754 1 87.62 620 ALA B C 1
ATOM 11520 O O . ALA B 1 620 ? -2.031 21.719 7.875 1 87.62 620 ALA B O 1
ATOM 11521 N N . LEU B 1 621 ? -1.141 21.688 5.832 1 88.94 621 LEU B N 1
ATOM 11522 C CA . LEU B 1 621 ? -0.435 20.438 6.094 1 88.94 621 LEU B CA 1
ATOM 11523 C C . LEU B 1 621 ? 0.648 20.641 7.148 1 88.94 621 LEU B C 1
ATOM 11525 O O . LEU B 1 621 ? 0.879 19.75 7.977 1 88.94 621 LEU B O 1
ATOM 11529 N N . LEU B 1 622 ? 1.321 21.75 7.031 1 87.75 622 LEU B N 1
ATOM 11530 C CA . LEU B 1 622 ? 2.381 22.047 7.992 1 87.75 622 LEU B CA 1
ATOM 11531 C C . LEU B 1 622 ? 1.813 22.188 9.398 1 87.75 622 LEU B C 1
ATOM 11533 O O . LEU B 1 622 ? 2.502 21.906 10.383 1 87.75 622 LEU B O 1
ATOM 11537 N N . GLN B 1 623 ? 0.54 22.547 9.477 1 85.06 623 GLN B N 1
ATOM 11538 C CA . GLN B 1 623 ? -0.092 22.75 10.773 1 85.06 623 GLN B CA 1
ATOM 11539 C C . GLN B 1 623 ? -0.587 21.422 11.352 1 85.06 623 GLN B C 1
ATOM 11541 O O . GLN B 1 623 ? -0.537 21.219 12.562 1 85.06 623 GLN B O 1
ATOM 11546 N N . ILE B 1 624 ? -0.997 20.562 10.523 1 84.56 624 ILE B N 1
ATOM 11547 C CA . ILE B 1 624 ? -1.67 19.344 10.984 1 84.56 624 ILE B CA 1
ATOM 11548 C C . ILE B 1 624 ? -0.641 18.25 11.234 1 84.56 624 ILE B C 1
ATOM 11550 O O . ILE B 1 624 ? -0.784 17.453 12.172 1 84.56 624 ILE B O 1
ATOM 11554 N N . LEU B 1 625 ? 0.323 18.188 10.367 1 87.44 625 LEU B N 1
ATOM 11555 C CA . LEU B 1 625 ? 1.288 17.094 10.477 1 87.44 625 LEU B CA 1
ATOM 11556 C C . LEU B 1 625 ? 2.654 17.625 10.906 1 87.44 625 LEU B C 1
ATOM 11558 O O . LEU B 1 625 ? 3.203 18.531 10.266 1 87.44 625 LEU B O 1
ATOM 11562 N N . ASP B 1 626 ? 3.166 16.984 11.836 1 83 626 ASP B N 1
ATOM 11563 C CA . ASP B 1 626 ? 4.445 17.453 12.367 1 83 626 ASP B CA 1
ATOM 11564 C C . ASP B 1 626 ? 5.613 16.766 11.656 1 83 626 ASP B C 1
ATOM 11566 O O . ASP B 1 626 ? 6.684 17.359 11.508 1 83 626 ASP B O 1
ATOM 11570 N N . SER B 1 627 ? 5.363 15.594 11.141 1 88.31 627 SER B N 1
ATOM 11571 C CA . SER B 1 627 ? 6.457 14.836 10.547 1 88.31 627 SER B CA 1
ATOM 11572 C C . SER B 1 627 ? 6.625 15.172 9.07 1 88.31 627 SER B C 1
ATOM 11574 O O . SER B 1 627 ? 5.645 15.234 8.328 1 88.31 627 SER B O 1
ATOM 11576 N N . ALA B 1 628 ? 7.922 15.484 8.719 1 89.94 628 ALA B N 1
ATOM 11577 C CA . ALA B 1 628 ? 8.227 15.789 7.324 1 89.94 628 ALA B CA 1
ATOM 11578 C C . ALA B 1 628 ? 7.91 14.602 6.418 1 89.94 628 ALA B C 1
ATOM 11580 O O . ALA B 1 628 ? 7.449 14.781 5.289 1 89.94 628 ALA B O 1
ATOM 11581 N N . ASN B 1 629 ? 8.125 13.438 6.961 1 89.31 629 ASN B N 1
ATOM 11582 C CA . ASN B 1 629 ? 7.871 12.234 6.172 1 89.31 629 ASN B CA 1
ATOM 11583 C C . ASN B 1 629 ? 6.391 12.102 5.816 1 89.31 629 ASN B C 1
ATOM 11585 O O . ASN B 1 629 ? 6.051 11.734 4.691 1 89.31 629 ASN B O 1
ATOM 11589 N N . GLN B 1 630 ? 5.543 12.398 6.754 1 91.06 630 GLN B N 1
ATOM 11590 C CA . GLN B 1 630 ? 4.109 12.289 6.52 1 91.06 630 GLN B CA 1
ATOM 11591 C C . GLN B 1 630 ? 3.625 13.359 5.547 1 91.06 630 GLN B C 1
ATOM 11593 O O . GLN B 1 630 ? 2.801 13.086 4.672 1 91.06 630 GLN B O 1
ATOM 11598 N N . ARG B 1 631 ? 4.16 14.555 5.621 1 93.56 631 ARG B N 1
ATOM 11599 C CA . ARG B 1 631 ? 3.742 15.641 4.746 1 93.56 631 ARG B CA 1
ATOM 11600 C C . ARG B 1 631 ? 4.141 15.367 3.301 1 93.56 631 ARG B C 1
ATOM 11602 O O . ARG B 1 631 ? 3.348 15.57 2.381 1 93.56 631 ARG B O 1
ATOM 11609 N N . LEU B 1 632 ? 5.383 14.883 3.195 1 94.06 632 LEU B N 1
ATOM 11610 C CA . LEU B 1 632 ? 5.855 14.617 1.841 1 94.06 632 LEU B CA 1
ATOM 11611 C C . LEU B 1 632 ? 5.137 13.422 1.234 1 94.06 632 LEU B C 1
ATOM 11613 O O . LEU B 1 632 ? 4.934 13.359 0.02 1 94.06 632 LEU B O 1
ATOM 11617 N N . SER B 1 633 ? 4.773 12.461 2.064 1 93.25 633 SER B N 1
ATOM 11618 C CA . SER B 1 633 ? 3.992 11.336 1.56 1 93.25 633 SER B CA 1
ATOM 11619 C C . SER B 1 633 ? 2.643 11.805 1.021 1 93.25 633 SER B C 1
ATOM 11621 O O . SER B 1 633 ? 2.176 11.312 -0.007 1 93.25 633 SER B O 1
ATOM 11623 N N . VAL B 1 634 ? 1.997 12.758 1.709 1 93 634 VAL B N 1
ATOM 11624 C CA . VAL B 1 634 ? 0.719 13.289 1.251 1 93 634 VAL B CA 1
ATOM 11625 C C . VAL B 1 634 ? 0.916 14.055 -0.054 1 93 634 VAL B C 1
ATOM 11627 O O . VAL B 1 634 ? 0.072 13.992 -0.951 1 93 634 VAL B O 1
ATOM 11630 N N . TRP B 1 635 ? 2.02 14.773 -0.13 1 93.56 635 TRP B N 1
ATOM 11631 C CA . TRP B 1 635 ? 2.316 15.516 -1.349 1 93.56 635 TRP B CA 1
ATOM 11632 C C . TRP B 1 635 ? 2.494 14.57 -2.533 1 93.56 635 TRP B C 1
ATOM 11634 O O . TRP B 1 635 ? 2.02 14.852 -3.637 1 93.56 635 TRP B O 1
ATOM 11644 N N . VAL B 1 636 ? 3.205 13.453 -2.307 1 93.31 636 VAL B N 1
ATOM 11645 C CA . VAL B 1 636 ? 3.422 12.484 -3.379 1 93.31 636 VAL B CA 1
ATOM 11646 C C . VAL B 1 636 ? 2.088 11.867 -3.797 1 93.31 636 VAL B C 1
ATOM 11648 O O . VAL B 1 636 ? 1.863 11.602 -4.98 1 93.31 636 VAL B O 1
ATOM 11651 N N . GLU B 1 637 ? 1.225 11.602 -2.855 1 91.88 637 GLU B N 1
ATOM 11652 C CA . GLU B 1 637 ? -0.101 11.078 -3.164 1 91.88 637 GLU B CA 1
ATOM 11653 C C . GLU B 1 637 ? -0.873 12.023 -4.078 1 91.88 637 GLU B C 1
ATOM 11655 O O . GLU B 1 637 ? -1.55 11.586 -5.008 1 91.88 637 GLU B O 1
ATOM 11660 N N . LEU B 1 638 ? -0.762 13.32 -3.832 1 90.12 638 LEU B N 1
ATOM 11661 C CA . LEU B 1 638 ? -1.45 14.32 -4.645 1 90.12 638 LEU B CA 1
ATOM 11662 C C . LEU B 1 638 ? -0.845 14.398 -6.043 1 90.12 638 LEU B C 1
ATOM 11664 O O . LEU B 1 638 ? -1.562 14.609 -7.023 1 90.12 638 LEU B O 1
ATOM 11668 N N . LEU B 1 639 ? 0.44 14.25 -6.062 1 89.75 639 LEU B N 1
ATOM 11669 C CA . LEU B 1 639 ? 1.137 14.281 -7.344 1 89.75 639 LEU B CA 1
ATOM 11670 C C . LEU B 1 639 ? 0.653 13.156 -8.25 1 89.75 639 LEU B C 1
ATOM 11672 O O . LEU B 1 639 ? 0.479 13.352 -9.461 1 89.75 639 LEU B O 1
ATOM 11676 N N . LEU B 1 640 ? 0.408 11.984 -7.68 1 86.5 640 LEU B N 1
ATOM 11677 C CA . LEU B 1 640 ? 0.052 10.797 -8.453 1 86.5 640 LEU B CA 1
ATOM 11678 C C . LEU B 1 640 ? -1.411 10.852 -8.883 1 86.5 640 LEU B C 1
ATOM 11680 O O . LEU B 1 640 ? -1.81 10.172 -9.828 1 86.5 640 LEU B O 1
ATOM 11684 N N . SER B 1 641 ? -2.219 11.562 -8.203 1 80.88 641 SER B N 1
ATOM 11685 C CA . SER B 1 641 ? -3.635 11.648 -8.547 1 80.88 641 SER B CA 1
ATOM 11686 C C . SER B 1 641 ? -3.852 12.492 -9.797 1 80.88 641 SER B C 1
ATOM 11688 O O . SER B 1 641 ? -4.891 12.391 -10.453 1 80.88 641 SER B O 1
ATOM 11690 N N . ASN B 1 642 ? -2.842 13.273 -10.141 1 77.06 642 ASN B N 1
ATOM 11691 C CA . ASN B 1 642 ? -2.959 14.102 -11.336 1 77.06 642 ASN B CA 1
ATOM 11692 C C . ASN B 1 642 ? -2.389 13.406 -12.57 1 77.06 642 ASN B C 1
ATOM 11694 O O . ASN B 1 642 ? -1.176 13.414 -12.789 1 77.06 642 ASN B O 1
ATOM 11698 N N . GLU B 1 643 ? -3.223 12.805 -13.367 1 71.44 643 GLU B N 1
ATOM 11699 C CA . GLU B 1 643 ? -2.785 12.031 -14.523 1 71.44 643 GLU B CA 1
ATOM 11700 C C . GLU B 1 643 ? -2.236 12.93 -15.617 1 71.44 643 GLU B C 1
ATOM 11702 O O . GLU B 1 643 ? -1.458 12.484 -16.469 1 71.44 643 GLU B O 1
ATOM 11707 N N . LYS B 1 644 ? -2.699 14.07 -15.531 1 72.19 644 LYS B N 1
ATOM 11708 C CA . LYS B 1 644 ? -2.322 14.945 -16.641 1 72.19 644 LYS B CA 1
ATOM 11709 C C . LYS B 1 644 ? -0.921 15.516 -16.438 1 72.19 644 LYS B C 1
ATOM 11711 O O . LYS B 1 644 ? -0.32 16.047 -17.375 1 72.19 644 LYS B O 1
ATOM 11716 N N . SER B 1 645 ? -0.376 15.164 -15.32 1 77.25 645 SER B N 1
ATOM 11717 C CA . SER B 1 645 ? 0.976 15.648 -15.062 1 77.25 645 SER B CA 1
ATOM 11718 C C . SER B 1 645 ? 2.018 14.766 -15.742 1 77.25 645 SER B C 1
ATOM 11720 O O . SER B 1 645 ? 1.732 13.625 -16.094 1 77.25 645 SER B O 1
ATOM 11722 N N . ALA B 1 646 ? 3.131 15.297 -16.078 1 83.38 646 ALA B N 1
ATOM 11723 C CA . ALA B 1 646 ? 4.223 14.562 -16.719 1 83.38 646 ALA B CA 1
ATOM 11724 C C . ALA B 1 646 ? 4.652 13.375 -15.859 1 83.38 646 ALA B C 1
ATOM 11726 O O . ALA B 1 646 ? 4.926 12.297 -16.391 1 83.38 646 ALA B O 1
ATOM 11727 N N . ILE B 1 647 ? 4.633 13.578 -14.602 1 88.62 647 ILE B N 1
ATOM 11728 C CA . ILE B 1 647 ? 5.059 12.508 -13.711 1 88.62 647 ILE B CA 1
ATOM 11729 C C . ILE B 1 647 ? 3.992 11.414 -13.672 1 88.62 647 ILE B C 1
ATOM 11731 O O . ILE B 1 647 ? 4.312 10.227 -13.562 1 88.62 647 ILE B O 1
ATOM 11735 N N . GLY B 1 648 ? 2.686 11.789 -13.773 1 84.94 648 GLY B N 1
ATOM 11736 C CA . GLY B 1 648 ? 1.615 10.805 -13.828 1 84.94 648 GLY B CA 1
ATOM 11737 C C . GLY B 1 648 ? 1.724 9.875 -15.031 1 84.94 648 GLY B C 1
ATOM 11738 O O . GLY B 1 648 ? 1.461 8.68 -14.914 1 84.94 648 GLY B O 1
ATOM 11739 N N . LYS B 1 649 ? 2.205 10.414 -16.109 1 85.81 649 LYS B N 1
ATOM 11740 C CA . LYS B 1 649 ? 2.379 9.609 -17.312 1 85.81 649 LYS B CA 1
ATOM 11741 C C . LYS B 1 649 ? 3.564 8.656 -17.172 1 85.81 649 LYS B C 1
ATOM 11743 O O . LYS B 1 649 ? 3.52 7.527 -17.672 1 85.81 649 LYS B O 1
ATOM 11748 N N . ILE B 1 650 ? 4.59 9.164 -16.516 1 91.12 650 ILE B N 1
ATOM 11749 C CA . ILE B 1 650 ? 5.766 8.336 -16.297 1 91.12 650 ILE B CA 1
ATOM 11750 C C . ILE B 1 650 ? 5.398 7.164 -15.383 1 91.12 650 ILE B C 1
ATOM 11752 O O . ILE B 1 650 ? 5.828 6.031 -15.617 1 91.12 650 ILE B O 1
ATOM 11756 N N . VAL B 1 651 ? 4.625 7.434 -14.398 1 91.31 651 VAL B N 1
ATOM 11757 C CA . VAL B 1 651 ? 4.242 6.391 -13.453 1 91.31 651 VAL B CA 1
ATOM 11758 C C . VAL B 1 651 ? 3.34 5.371 -14.141 1 91.31 651 VAL B C 1
ATOM 11760 O O . VAL B 1 651 ? 3.455 4.168 -13.906 1 91.31 651 VAL B O 1
ATOM 11763 N N . GLN B 1 652 ? 2.504 5.777 -15.078 1 87.62 652 GLN B N 1
ATOM 11764 C CA . GLN B 1 652 ? 1.622 4.859 -15.789 1 87.62 652 GLN B CA 1
ATOM 11765 C C . GLN B 1 652 ? 2.412 3.967 -16.75 1 87.62 652 GLN B C 1
ATOM 11767 O O . GLN B 1 652 ? 2.125 2.773 -16.875 1 87.62 652 GLN B O 1
ATOM 11772 N N . SER B 1 653 ? 3.336 4.594 -17.422 1 89.25 653 SER B N 1
ATOM 11773 C CA . SER B 1 653 ? 4.191 3.803 -18.297 1 89.25 653 SER B CA 1
ATOM 11774 C C . SER B 1 653 ? 5.035 2.811 -17.5 1 89.25 653 SER B C 1
ATOM 11776 O O . SER B 1 653 ? 5.289 1.696 -17.969 1 89.25 653 SER B O 1
ATOM 11778 N N . PHE B 1 654 ? 5.465 3.242 -16.375 1 93.25 654 PHE B N 1
ATOM 11779 C CA . PHE B 1 654 ? 6.234 2.396 -15.477 1 93.25 654 PHE B CA 1
ATOM 11780 C C . PHE B 1 654 ? 5.418 1.185 -15.039 1 93.25 654 PHE B C 1
ATOM 11782 O O . PHE B 1 654 ? 5.914 0.057 -15.055 1 93.25 654 PHE B O 1
ATOM 11789 N N . TYR B 1 655 ? 4.109 1.368 -14.664 1 91 655 TYR B N 1
ATOM 11790 C CA . TYR B 1 655 ? 3.232 0.273 -14.266 1 91 655 TYR B CA 1
ATOM 11791 C C . TYR B 1 655 ? 3.051 -0.727 -15.398 1 91 655 TYR B C 1
ATOM 11793 O O . TYR B 1 655 ? 3.1 -1.939 -15.18 1 91 655 TYR B O 1
ATOM 11801 N N . GLN B 1 656 ? 2.898 -0.254 -16.594 1 88.44 656 GLN B N 1
ATOM 11802 C CA . GLN B 1 656 ? 2.66 -1.117 -17.75 1 88.44 656 GLN B CA 1
ATOM 11803 C C . GLN B 1 656 ? 3.895 -1.956 -18.062 1 88.44 656 GLN B C 1
ATOM 11805 O O . GLN B 1 656 ? 3.781 -3.141 -18.391 1 88.44 656 GLN B O 1
ATOM 11810 N N . GLU B 1 657 ? 5 -1.356 -17.906 1 90.31 657 GLU B N 1
ATOM 11811 C CA . GLU B 1 657 ? 6.246 -2.066 -18.188 1 90.31 657 GLU B CA 1
ATOM 11812 C C . GLU B 1 657 ? 6.5 -3.158 -17.156 1 90.31 657 GLU B C 1
ATOM 11814 O O . GLU B 1 657 ? 6.949 -4.254 -17.5 1 90.31 657 GLU B O 1
ATOM 11819 N N . VAL B 1 658 ? 6.277 -2.863 -15.961 1 91.81 658 VAL B N 1
ATOM 11820 C CA . VAL B 1 658 ? 6.516 -3.838 -14.898 1 91.81 658 VAL B CA 1
ATOM 11821 C C . VAL B 1 658 ? 5.539 -5.004 -15.047 1 91.81 658 VAL B C 1
ATOM 11823 O O . VAL B 1 658 ? 5.93 -6.168 -14.906 1 91.81 658 VAL B O 1
ATOM 11826 N N . GLN B 1 659 ? 4.332 -4.75 -15.375 1 86.5 659 GLN B N 1
ATOM 11827 C CA . GLN B 1 659 ? 3.328 -5.801 -15.484 1 86.5 659 GLN B CA 1
ATOM 11828 C C . GLN B 1 659 ? 3.617 -6.711 -16.672 1 86.5 659 GLN B C 1
ATOM 11830 O O . GLN B 1 659 ? 3.387 -7.922 -16.609 1 86.5 659 GLN B O 1
ATOM 11835 N N . SER B 1 660 ? 4.109 -6.07 -17.719 1 83.44 660 SER B N 1
ATOM 11836 C CA . SER B 1 660 ? 4.453 -6.871 -18.891 1 83.44 660 SER B CA 1
ATOM 11837 C C . SER B 1 660 ? 5.648 -7.777 -18.609 1 83.44 660 SER B C 1
ATOM 11839 O O . SER B 1 660 ? 5.785 -8.836 -19.219 1 83.44 660 SER B O 1
ATOM 11841 N N . SER B 1 661 ? 6.441 -7.391 -17.625 1 88.94 661 SER B N 1
ATOM 11842 C CA . SER B 1 661 ? 7.656 -8.141 -17.328 1 88.94 661 SER B CA 1
ATOM 11843 C C . SER B 1 661 ? 7.41 -9.188 -16.25 1 88.94 661 SER B C 1
ATOM 11845 O O . SER B 1 661 ? 8.219 -10.102 -16.062 1 88.94 661 SER B O 1
ATOM 11847 N N . LEU B 1 662 ? 6.34 -9.188 -15.594 1 88.56 662 LEU B N 1
ATOM 11848 C CA . LEU B 1 662 ? 6.098 -10.016 -14.422 1 88.56 662 LEU B CA 1
ATOM 11849 C C . LEU B 1 662 ? 6.078 -11.5 -14.789 1 88.56 662 LEU B C 1
ATOM 11851 O O . LEU B 1 662 ? 6.625 -12.328 -14.062 1 88.56 662 LEU B O 1
ATOM 11855 N N . PHE B 1 663 ? 5.473 -11.828 -15.938 1 84.81 663 PHE B N 1
ATOM 11856 C CA . PHE B 1 663 ? 5.277 -13.242 -16.234 1 84.81 663 PHE B CA 1
ATOM 11857 C C . PHE B 1 663 ? 6.277 -13.719 -17.281 1 84.81 663 PHE B C 1
ATOM 11859 O O . PHE B 1 663 ? 6.598 -14.906 -17.359 1 84.81 663 PHE B O 1
ATOM 11866 N N . THR B 1 664 ? 6.805 -12.797 -18.047 1 83.31 664 THR B N 1
ATOM 11867 C CA . THR B 1 664 ? 7.582 -13.203 -19.203 1 83.31 664 THR B CA 1
ATOM 11868 C C . THR B 1 664 ? 9.078 -13.016 -18.953 1 83.31 664 THR B C 1
ATOM 11870 O O . THR B 1 664 ? 9.891 -13.828 -19.391 1 83.31 664 THR B O 1
ATOM 11873 N N . ALA B 1 665 ? 9.414 -11.992 -18.219 1 84.56 665 ALA B N 1
ATOM 11874 C CA . ALA B 1 665 ? 10.82 -11.648 -18.047 1 84.56 665 ALA B CA 1
ATOM 11875 C C . ALA B 1 665 ? 11.422 -12.336 -16.828 1 84.56 665 ALA B C 1
ATOM 11877 O O . ALA B 1 665 ? 10.695 -12.891 -16 1 84.56 665 ALA B O 1
ATOM 11878 N N . SER B 1 666 ? 12.742 -12.367 -16.844 1 86.12 666 SER B N 1
ATOM 11879 C CA . SER B 1 666 ? 13.461 -12.898 -15.695 1 86.12 666 SER B CA 1
ATOM 11880 C C . SER B 1 666 ? 13.352 -11.961 -14.5 1 86.12 666 SER B C 1
ATOM 11882 O O . SER B 1 666 ? 12.977 -10.797 -14.648 1 86.12 666 SER B O 1
ATOM 11884 N N . THR B 1 667 ? 13.57 -12.461 -13.297 1 90.31 667 THR B N 1
ATOM 11885 C CA . THR B 1 667 ? 13.484 -11.672 -12.078 1 90.31 667 THR B CA 1
ATOM 11886 C C . THR B 1 667 ? 14.539 -10.562 -12.078 1 90.31 667 THR B C 1
ATOM 11888 O O . THR B 1 667 ? 14.297 -9.469 -11.57 1 90.31 667 THR B O 1
ATOM 11891 N N . ALA B 1 668 ? 15.727 -10.75 -12.648 1 87.75 668 ALA B N 1
ATOM 11892 C CA . ALA B 1 668 ? 16.797 -9.75 -12.703 1 87.75 668 ALA B CA 1
ATOM 11893 C C . ALA B 1 668 ? 16.391 -8.562 -13.578 1 87.75 668 ALA B C 1
ATOM 11895 O O . ALA B 1 668 ? 16.672 -7.414 -13.242 1 87.75 668 ALA B O 1
ATOM 11896 N N . VAL B 1 669 ? 15.719 -8.922 -14.695 1 89.5 669 VAL B N 1
ATOM 11897 C CA . VAL B 1 669 ? 15.281 -7.863 -15.602 1 89.5 669 VAL B CA 1
ATOM 11898 C C . VAL B 1 669 ? 14.203 -7.023 -14.93 1 89.5 669 VAL B C 1
ATOM 11900 O O . VAL B 1 669 ? 14.211 -5.793 -15.023 1 89.5 669 VAL B O 1
ATOM 11903 N N . THR B 1 670 ? 13.289 -7.73 -14.258 1 92.62 670 THR B N 1
ATOM 11904 C CA . THR B 1 670 ? 12.242 -7 -13.547 1 92.62 670 THR B CA 1
ATOM 11905 C C . THR B 1 670 ? 12.844 -6.129 -12.453 1 92.62 670 THR B C 1
ATOM 11907 O O . THR B 1 670 ? 12.383 -5.008 -12.219 1 92.62 670 THR B O 1
ATOM 11910 N N . SER B 1 671 ? 13.883 -6.594 -11.758 1 93.81 671 SER B N 1
ATOM 11911 C CA . SER B 1 671 ? 14.539 -5.816 -10.711 1 93.81 671 SER B CA 1
ATOM 11912 C C . SER B 1 671 ? 15.211 -4.574 -11.289 1 93.81 671 SER B C 1
ATOM 11914 O O . SER B 1 671 ? 15.133 -3.492 -10.703 1 93.81 671 SER B O 1
ATOM 11916 N N . SER B 1 672 ? 15.844 -4.719 -12.438 1 92.88 672 SER B N 1
ATOM 11917 C CA . SER B 1 672 ? 16.5 -3.574 -13.07 1 92.88 672 SER B CA 1
ATOM 11918 C C . SER B 1 672 ? 15.477 -2.547 -13.539 1 92.88 672 SER B C 1
ATOM 11920 O O . SER B 1 672 ? 15.719 -1.341 -13.469 1 92.88 672 SER B O 1
ATOM 11922 N N . LEU B 1 673 ? 14.375 -3.07 -14.047 1 93.19 673 LEU B N 1
ATOM 11923 C CA . LEU B 1 673 ? 13.305 -2.184 -14.484 1 93.19 673 LEU B CA 1
ATOM 11924 C C . LEU B 1 673 ? 12.75 -1.383 -13.312 1 93.19 673 LEU B C 1
ATOM 11926 O O . LEU B 1 673 ? 12.438 -0.198 -13.453 1 93.19 673 LEU B O 1
ATOM 11930 N N . LEU B 1 674 ? 12.594 -2.031 -12.188 1 96.06 674 LEU B N 1
ATOM 11931 C CA . LEU B 1 674 ? 12.086 -1.363 -10.992 1 96.06 674 LEU B CA 1
ATOM 11932 C C . LEU B 1 674 ? 13.07 -0.313 -10.492 1 96.06 674 LEU B C 1
ATOM 11934 O O . LEU B 1 674 ? 12.68 0.812 -10.18 1 96.06 674 LEU B O 1
ATOM 11938 N N . LEU B 1 675 ? 14.375 -0.605 -10.484 1 95.38 675 LEU B N 1
ATOM 11939 C CA . LEU B 1 675 ? 15.406 0.32 -10.031 1 95.38 675 LEU B CA 1
ATOM 11940 C C . LEU B 1 675 ? 15.484 1.541 -10.938 1 95.38 675 LEU B C 1
ATOM 11942 O O . LEU B 1 675 ? 15.484 2.678 -10.461 1 95.38 675 LEU B O 1
ATOM 11946 N N . ASP B 1 676 ? 15.445 1.286 -12.188 1 93.88 676 ASP B N 1
ATOM 11947 C CA . ASP B 1 676 ? 15.539 2.375 -13.148 1 93.88 676 ASP B CA 1
ATOM 11948 C C . ASP B 1 676 ? 14.273 3.225 -13.148 1 93.88 676 ASP B C 1
ATOM 11950 O O . ASP B 1 676 ? 14.336 4.445 -13.305 1 93.88 676 ASP B O 1
ATOM 11954 N N . GLY B 1 677 ? 13.156 2.545 -13.016 1 95.06 677 GLY B N 1
ATOM 11955 C CA . GLY B 1 677 ? 11.898 3.266 -12.992 1 95.06 677 GLY B CA 1
ATOM 11956 C C . GLY B 1 677 ? 11.766 4.211 -11.812 1 95.06 677 GLY B C 1
ATOM 11957 O O . GLY B 1 677 ? 11.398 5.375 -11.984 1 95.06 677 GLY B O 1
ATOM 11958 N N . PHE B 1 678 ? 12.086 3.787 -10.594 1 96.62 678 PHE B N 1
ATOM 11959 C CA . PHE B 1 678 ? 11.977 4.625 -9.406 1 96.62 678 PHE B CA 1
ATOM 11960 C C . PHE B 1 678 ? 13.016 5.738 -9.43 1 96.62 678 PHE B C 1
ATOM 11962 O O . PHE B 1 678 ? 12.75 6.852 -8.969 1 96.62 678 PHE B O 1
ATOM 11969 N N . ASN B 1 679 ? 14.211 5.504 -9.977 1 94.88 679 ASN B N 1
ATOM 11970 C CA . ASN B 1 679 ? 15.211 6.551 -10.109 1 94.88 679 ASN B CA 1
ATOM 11971 C C . ASN B 1 679 ? 14.781 7.625 -11.102 1 94.88 679 ASN B C 1
ATOM 11973 O O . ASN B 1 679 ? 15.008 8.812 -10.875 1 94.88 679 ASN B O 1
ATOM 11977 N N . ALA B 1 680 ? 14.141 7.152 -12.164 1 94.31 680 ALA B N 1
ATOM 11978 C CA . ALA B 1 680 ? 13.641 8.109 -13.148 1 94.31 680 ALA B CA 1
ATOM 11979 C C . ALA B 1 680 ? 12.531 8.977 -12.555 1 94.31 680 ALA B C 1
ATOM 11981 O O . ALA B 1 680 ? 12.453 10.172 -12.836 1 94.31 680 ALA B O 1
ATOM 11982 N N . ILE B 1 681 ? 11.68 8.398 -11.758 1 94.81 681 ILE B N 1
ATOM 11983 C CA . ILE B 1 681 ? 10.586 9.125 -11.133 1 94.81 681 ILE B CA 1
ATOM 11984 C C . ILE B 1 681 ? 11.141 10.148 -10.148 1 94.81 681 ILE B C 1
ATOM 11986 O O . ILE B 1 681 ? 10.711 11.305 -10.125 1 94.81 681 ILE B O 1
ATOM 11990 N N . LEU B 1 682 ? 12.133 9.727 -9.328 1 95.38 682 LEU B N 1
ATOM 11991 C CA . LEU B 1 682 ? 12.734 10.641 -8.367 1 95.38 682 LEU B CA 1
ATOM 11992 C C . LEU B 1 682 ? 13.43 11.797 -9.078 1 95.38 682 LEU B C 1
ATOM 11994 O O . LEU B 1 682 ? 13.281 12.953 -8.672 1 95.38 682 LEU B O 1
ATOM 11998 N N . ASP B 1 683 ? 14.164 11.492 -10.125 1 93.5 683 ASP B N 1
ATOM 11999 C CA . ASP B 1 683 ? 14.875 12.531 -10.867 1 93.5 683 ASP B CA 1
ATOM 12000 C C . ASP B 1 683 ? 13.898 13.523 -11.492 1 93.5 683 ASP B C 1
ATOM 12002 O O . ASP B 1 683 ? 14.164 14.727 -11.516 1 93.5 683 ASP B O 1
ATOM 12006 N N . SER B 1 684 ? 12.812 13.016 -11.961 1 93.12 684 SER B N 1
ATOM 12007 C CA . SER B 1 684 ? 11.805 13.898 -12.547 1 93.12 684 SER B CA 1
ATOM 12008 C C . SER B 1 684 ? 11.164 14.789 -11.484 1 93.12 684 SER B C 1
ATOM 12010 O O . SER B 1 684 ? 10.867 15.953 -11.742 1 93.12 684 SER B O 1
ATOM 12012 N N . ILE B 1 685 ? 10.93 14.297 -10.273 1 92.88 685 ILE B N 1
ATOM 12013 C CA . ILE B 1 685 ? 10.352 15.07 -9.18 1 92.88 685 ILE B CA 1
ATOM 12014 C C . ILE B 1 685 ? 11.328 16.156 -8.734 1 92.88 685 ILE B C 1
ATOM 12016 O O . ILE B 1 685 ? 10.945 17.312 -8.539 1 92.88 685 ILE B O 1
ATOM 12020 N N . LEU B 1 686 ? 12.617 15.773 -8.625 1 92.19 686 LEU B N 1
ATOM 12021 C CA . LEU B 1 686 ? 13.633 16.688 -8.125 1 92.19 686 LEU B CA 1
ATOM 12022 C C . LEU B 1 686 ? 13.922 17.797 -9.141 1 92.19 686 LEU B C 1
ATOM 12024 O O . LEU B 1 686 ? 14.227 18.922 -8.766 1 92.19 686 LEU B O 1
ATOM 12028 N N . THR B 1 687 ? 13.773 17.453 -10.367 1 90.31 687 THR B N 1
ATOM 12029 C CA . THR B 1 687 ? 14.031 18.453 -11.406 1 90.31 687 THR B CA 1
ATOM 12030 C C . THR B 1 687 ? 12.891 19.453 -11.492 1 90.31 687 THR B C 1
ATOM 12032 O O . THR B 1 687 ? 13.117 20.656 -11.695 1 90.31 687 THR B O 1
ATOM 12035 N N . SER B 1 688 ? 11.695 19.062 -11.219 1 87.38 688 SER B N 1
ATOM 12036 C CA . SER B 1 688 ? 10.547 19.922 -11.477 1 87.38 688 SER B CA 1
ATOM 12037 C C . SER B 1 688 ? 10.016 20.531 -10.188 1 87.38 688 SER B C 1
ATOM 12039 O O . SER B 1 688 ? 9.477 21.641 -10.195 1 87.38 688 SER B O 1
ATOM 12041 N N . TYR B 1 689 ? 10.102 19.891 -9.016 1 89.44 689 TYR B N 1
ATOM 12042 C CA . TYR B 1 689 ? 9.336 20.328 -7.855 1 89.44 689 TYR B CA 1
ATOM 12043 C C . TYR B 1 689 ? 10.219 20.391 -6.613 1 89.44 689 TYR B C 1
ATOM 12045 O O . TYR B 1 689 ? 9.742 20.203 -5.492 1 89.44 689 TYR B O 1
ATOM 12053 N N . THR B 1 690 ? 11.484 20.656 -6.719 1 88.94 690 THR B N 1
ATOM 12054 C CA . THR B 1 690 ? 12.375 20.688 -5.566 1 88.94 690 THR B CA 1
ATOM 12055 C C . THR B 1 690 ? 11.984 21.797 -4.609 1 88.94 690 THR B C 1
ATOM 12057 O O . THR B 1 690 ? 12 21.625 -3.391 1 88.94 690 THR B O 1
ATOM 12060 N N . GLY B 1 691 ? 11.641 23 -5.133 1 84.12 691 GLY B N 1
ATOM 12061 C CA . GLY B 1 691 ? 11.281 24.141 -4.297 1 84.12 691 GLY B CA 1
ATOM 12062 C C . GLY B 1 691 ? 10.031 23.891 -3.477 1 84.12 691 GLY B C 1
ATOM 12063 O O . GLY B 1 691 ? 9.992 24.203 -2.283 1 84.12 691 GLY B O 1
ATOM 12064 N N . GLU B 1 692 ? 9.055 23.297 -3.99 1 88.56 692 GLU B N 1
ATOM 12065 C CA . GLU B 1 692 ? 7.812 23.016 -3.283 1 88.56 692 GLU B CA 1
ATOM 12066 C C . GLU B 1 692 ? 8.008 21.938 -2.223 1 88.56 692 GLU B C 1
ATOM 12068 O O . GLU B 1 692 ? 7.438 22.016 -1.135 1 88.56 692 GLU B O 1
ATOM 12073 N N . CYS B 1 693 ? 8.844 21 -2.543 1 91.38 693 CYS B N 1
ATOM 12074 C CA . CYS B 1 693 ? 9.078 19.906 -1.602 1 91.38 693 CYS B CA 1
ATOM 12075 C C . CYS B 1 693 ? 9.883 20.391 -0.397 1 91.38 693 CYS B C 1
ATOM 12077 O O . CYS B 1 693 ? 9.664 19.922 0.723 1 91.38 693 CYS B O 1
ATOM 12079 N N . MET B 1 694 ? 10.758 21.281 -0.623 1 89 694 MET B N 1
ATOM 12080 C CA . MET B 1 694 ? 11.523 21.844 0.491 1 89 694 MET B CA 1
ATOM 12081 C C . MET B 1 694 ? 10.625 22.656 1.413 1 89 694 MET B C 1
ATOM 12083 O O . MET B 1 694 ? 10.797 22.641 2.633 1 89 694 MET B O 1
ATOM 12087 N N . GLU B 1 695 ? 9.648 23.312 0.818 1 86.38 695 GLU B N 1
ATOM 12088 C CA . GLU B 1 695 ? 8.695 24.094 1.596 1 86.38 695 GLU B CA 1
ATOM 12089 C C . GLU B 1 695 ? 7.805 23.203 2.447 1 86.38 695 GLU B C 1
ATOM 12091 O O . GLU B 1 695 ? 7.621 23.453 3.641 1 86.38 695 GLU B O 1
ATOM 12096 N N . ILE B 1 696 ? 7.375 22.156 1.899 1 89.5 696 ILE B N 1
ATOM 12097 C CA . ILE B 1 696 ? 6.441 21.266 2.582 1 89.5 696 ILE B CA 1
ATOM 12098 C C . ILE B 1 696 ? 7.191 20.422 3.613 1 89.5 696 ILE B C 1
ATOM 12100 O O . ILE B 1 696 ? 6.664 20.141 4.691 1 89.5 696 ILE B O 1
ATOM 12104 N N . GLY B 1 697 ? 8.406 20.031 3.248 1 88 697 GLY B N 1
ATOM 12105 C CA . GLY B 1 697 ? 9.195 19.219 4.164 1 88 697 GLY B CA 1
ATOM 12106 C C . GLY B 1 697 ? 9.852 20.016 5.266 1 88 697 GLY B C 1
ATOM 12107 O O . GLY B 1 697 ? 10.203 19.484 6.312 1 88 697 GLY B O 1
ATOM 12108 N N . GLY B 1 698 ? 9.906 21.219 5.133 1 80.62 698 GLY B N 1
ATOM 12109 C CA . GLY B 1 698 ? 10.633 22.016 6.098 1 80.62 698 GLY B CA 1
ATOM 12110 C C . GLY B 1 698 ? 12.102 21.672 6.188 1 80.62 698 GLY B C 1
ATOM 12111 O O . GLY B 1 698 ? 12.68 21.656 7.273 1 80.62 698 GLY B O 1
ATOM 12112 N N . ILE B 1 699 ? 12.625 21.062 5.07 1 82.94 699 ILE B N 1
ATOM 12113 C CA . ILE B 1 699 ? 14 20.609 5.039 1 82.94 699 ILE B CA 1
ATOM 12114 C C . ILE B 1 699 ? 14.82 21.484 4.09 1 82.94 699 ILE B C 1
ATOM 12116 O O . ILE B 1 699 ? 14.422 21.703 2.943 1 82.94 699 ILE B O 1
ATOM 12120 N N . ASP B 1 700 ? 15.953 21.922 4.555 1 80.19 700 ASP B N 1
ATOM 12121 C CA . ASP B 1 700 ? 16.797 22.797 3.742 1 80.19 700 ASP B CA 1
ATOM 12122 C C . ASP B 1 700 ? 17.891 22 3.031 1 80.19 700 ASP B C 1
ATOM 12124 O O . ASP B 1 700 ? 18.469 22.469 2.047 1 80.19 700 ASP B O 1
ATOM 12128 N N . ASN B 1 701 ? 18.094 20.797 3.557 1 86.94 701 ASN B N 1
ATOM 12129 C CA . ASN B 1 701 ? 19.125 19.969 2.947 1 86.94 701 ASN B CA 1
ATOM 12130 C C . ASN B 1 701 ? 18.578 19.109 1.808 1 86.94 701 ASN B C 1
ATOM 12132 O O . ASN B 1 701 ? 17.609 18.359 1.999 1 86.94 701 ASN B O 1
ATOM 12136 N N . LYS B 1 702 ? 19.172 19.297 0.652 1 87.88 702 LYS B N 1
ATOM 12137 C CA . LYS B 1 702 ? 18.703 18.609 -0.549 1 87.88 702 LYS B CA 1
ATOM 12138 C C . LYS B 1 702 ? 18.922 17.094 -0.438 1 87.88 702 LYS B C 1
ATOM 12140 O O . LYS B 1 702 ? 18.094 16.312 -0.911 1 87.88 702 LYS B O 1
ATOM 12145 N N . ASP B 1 703 ? 19.906 16.641 0.208 1 89 703 ASP B N 1
ATOM 12146 C CA . ASP B 1 703 ? 20.188 15.219 0.32 1 89 703 ASP B CA 1
ATOM 12147 C C . ASP B 1 703 ? 19.172 14.539 1.238 1 89 703 ASP B C 1
ATOM 12149 O O . ASP B 1 703 ? 18.719 13.43 0.952 1 89 703 ASP B O 1
ATOM 12153 N N . ALA B 1 704 ? 18.891 15.234 2.289 1 90.75 704 ALA B N 1
ATOM 12154 C CA . ALA B 1 704 ? 17.891 14.68 3.205 1 90.75 704 ALA B CA 1
ATOM 12155 C C . ALA B 1 704 ? 16.516 14.633 2.553 1 90.75 704 ALA B C 1
ATOM 12157 O O . ALA B 1 704 ? 15.742 13.703 2.785 1 90.75 704 ALA B O 1
ATOM 12158 N N . LEU B 1 705 ? 16.312 15.641 1.717 1 93 705 LEU B N 1
ATOM 12159 C CA . LEU B 1 705 ? 15.039 15.672 1 1 93 705 LEU B CA 1
ATOM 12160 C C . LEU B 1 705 ? 14.938 14.523 0.009 1 93 705 LEU B C 1
ATOM 12162 O O . LEU B 1 705 ? 13.875 13.914 -0.139 1 93 705 LEU B O 1
ATOM 12166 N N . GLN B 1 706 ? 16.062 14.211 -0.584 1 94.19 706 GLN B N 1
ATOM 12167 C CA . GLN B 1 706 ? 16.078 13.148 -1.583 1 94.19 706 GLN B CA 1
ATOM 12168 C C . GLN B 1 706 ? 15.766 11.797 -0.947 1 94.19 706 GLN B C 1
ATOM 12170 O O . GLN B 1 706 ? 15.008 10.992 -1.509 1 94.19 706 GLN B O 1
ATOM 12175 N N . ASP B 1 707 ? 16.281 11.531 0.18 1 94.31 707 ASP B N 1
ATOM 12176 C CA . ASP B 1 707 ? 16.031 10.266 0.858 1 94.31 707 ASP B CA 1
ATOM 12177 C C . ASP B 1 707 ? 14.57 10.109 1.243 1 94.31 707 ASP B C 1
ATOM 12179 O O . ASP B 1 707 ? 13.961 9.07 1 1 94.31 707 ASP B O 1
ATOM 12183 N N . ILE B 1 708 ? 13.992 11.164 1.766 1 94.56 708 ILE B N 1
ATOM 12184 C CA . ILE B 1 708 ? 12.617 11.102 2.242 1 94.56 708 ILE B CA 1
ATOM 12185 C C . ILE B 1 708 ? 11.664 11.023 1.053 1 94.56 708 ILE B C 1
ATOM 12187 O O . ILE B 1 708 ? 10.656 10.312 1.102 1 94.56 708 ILE B O 1
ATOM 12191 N N . LEU B 1 709 ? 12.031 11.734 -0.001 1 95.31 709 LEU B N 1
ATOM 12192 C CA . LEU B 1 709 ? 11.188 11.719 -1.19 1 95.31 709 LEU B CA 1
ATOM 12193 C C . LEU B 1 709 ? 11.227 10.352 -1.866 1 95.31 709 LEU B C 1
ATOM 12195 O O . LEU B 1 709 ? 10.203 9.875 -2.359 1 95.31 709 LEU B O 1
ATOM 12199 N N . TYR B 1 710 ? 12.414 9.742 -1.902 1 96.5 710 TYR B N 1
ATOM 12200 C CA . TYR B 1 710 ? 12.531 8.406 -2.482 1 96.5 710 TYR B CA 1
ATOM 12201 C C . TYR B 1 710 ? 11.703 7.395 -1.701 1 96.5 710 TYR B C 1
ATOM 12203 O O . TYR B 1 710 ? 10.977 6.59 -2.291 1 96.5 710 TYR B O 1
ATOM 12211 N N . GLU B 1 711 ? 11.781 7.477 -0.408 1 95.81 711 GLU B N 1
ATOM 12212 C CA . GLU B 1 711 ? 11.031 6.566 0.447 1 95.81 711 GLU B CA 1
ATOM 12213 C C . GLU B 1 711 ? 9.523 6.773 0.287 1 95.81 711 GLU B C 1
ATOM 12215 O O . GLU B 1 711 ? 8.758 5.809 0.238 1 95.81 711 GLU B O 1
ATOM 12220 N N . SER B 1 712 ? 9.141 8.031 0.206 1 94.75 712 SER B N 1
ATOM 12221 C CA . SER B 1 712 ? 7.719 8.336 0.077 1 94.75 712 SER B CA 1
ATOM 12222 C C . SER B 1 712 ? 7.184 7.918 -1.29 1 94.75 712 SER B C 1
ATOM 12224 O O . SER B 1 712 ? 6.055 7.438 -1.401 1 94.75 712 SER B O 1
ATOM 12226 N N . ALA B 1 713 ? 7.996 8.109 -2.314 1 95.31 713 ALA B N 1
ATOM 12227 C CA . ALA B 1 713 ? 7.582 7.715 -3.66 1 95.31 713 ALA B CA 1
ATOM 12228 C C . ALA B 1 713 ? 7.43 6.199 -3.766 1 95.31 713 ALA B C 1
ATOM 1223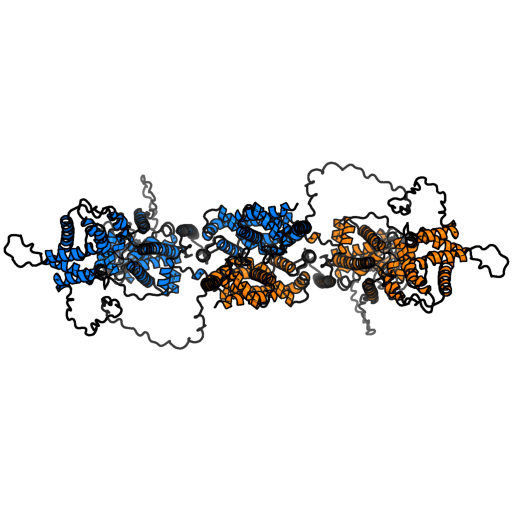0 O O . ALA B 1 713 ? 6.441 5.707 -4.316 1 95.31 713 ALA B O 1
ATOM 12231 N N . VAL B 1 714 ? 8.359 5.465 -3.215 1 96.38 714 VAL B N 1
ATOM 12232 C CA . VAL B 1 714 ? 8.32 4.008 -3.275 1 96.38 714 VAL B CA 1
ATOM 12233 C C . VAL B 1 714 ? 7.152 3.486 -2.436 1 96.38 714 VAL B C 1
ATOM 12235 O O . VAL B 1 714 ? 6.445 2.566 -2.848 1 96.38 714 VAL B O 1
ATOM 12238 N N . SER B 1 715 ? 6.902 4.027 -1.292 1 94.44 715 SER B N 1
ATOM 12239 C CA . SER B 1 715 ? 5.844 3.574 -0.398 1 94.44 715 SER B CA 1
ATOM 12240 C C . SER B 1 715 ? 4.465 3.812 -1.009 1 94.44 715 SER B C 1
ATOM 12242 O O . SER B 1 715 ? 3.514 3.088 -0.709 1 94.44 715 SER B O 1
ATOM 12244 N N . THR B 1 716 ? 4.363 4.789 -1.882 1 93 716 THR B N 1
ATOM 12245 C CA . THR B 1 716 ? 3.057 5.133 -2.436 1 93 716 THR B CA 1
ATOM 12246 C C . THR B 1 716 ? 2.822 4.406 -3.758 1 93 716 THR B C 1
ATOM 12248 O O . THR B 1 716 ? 1.695 4.012 -4.062 1 93 716 THR B O 1
ATOM 12251 N N . ILE B 1 717 ? 3.826 4.207 -4.535 1 93.44 717 ILE B N 1
ATOM 12252 C CA . ILE B 1 717 ? 3.668 3.676 -5.887 1 93.44 717 ILE B CA 1
ATOM 12253 C C . ILE B 1 717 ? 3.764 2.152 -5.855 1 93.44 717 ILE B C 1
ATOM 12255 O O . ILE B 1 717 ? 3.039 1.463 -6.578 1 93.44 717 ILE B O 1
ATOM 12259 N N . PHE B 1 718 ? 4.547 1.567 -5.023 1 95.38 718 PHE B N 1
ATOM 12260 C CA . PHE B 1 718 ? 4.93 0.161 -5.066 1 95.38 718 PHE B CA 1
ATOM 12261 C C . PHE B 1 718 ? 3.75 -0.731 -4.695 1 95.38 718 PHE B C 1
ATOM 12263 O O . PHE B 1 718 ? 3.652 -1.865 -5.172 1 95.38 718 PHE B O 1
ATOM 12270 N N . PRO B 1 719 ? 2.809 -0.28 -3.848 1 92.06 719 PRO B N 1
ATOM 12271 C CA . PRO B 1 719 ? 1.727 -1.173 -3.424 1 92.06 719 PRO B CA 1
ATOM 12272 C C . PRO B 1 719 ? 0.857 -1.642 -4.586 1 92.06 719 PRO B C 1
ATOM 12274 O O . PRO B 1 719 ? 0.261 -2.719 -4.523 1 92.06 719 PRO B O 1
ATOM 12277 N N . THR B 1 720 ? 0.827 -0.966 -5.688 1 91 720 THR B N 1
ATOM 12278 C CA . THR B 1 720 ? 0.015 -1.33 -6.844 1 91 720 THR B CA 1
ATOM 12279 C C . THR B 1 720 ? 0.656 -2.482 -7.613 1 91 720 THR B C 1
ATOM 12281 O O . THR B 1 720 ? 0.003 -3.121 -8.438 1 91 720 THR B O 1
ATOM 12284 N N . ILE B 1 721 ? 1.888 -2.834 -7.34 1 93.31 721 ILE B N 1
ATOM 12285 C CA . ILE B 1 721 ? 2.572 -3.906 -8.055 1 93.31 721 ILE B CA 1
ATOM 12286 C C . ILE B 1 721 ? 3.25 -4.84 -7.055 1 93.31 721 ILE B C 1
ATOM 12288 O O . ILE B 1 721 ? 4.027 -5.715 -7.441 1 93.31 721 ILE B O 1
ATOM 12292 N N . ALA B 1 722 ? 3.016 -4.703 -5.801 1 93.25 722 ALA B N 1
ATOM 12293 C CA . ALA B 1 722 ? 3.799 -5.336 -4.742 1 93.25 722 ALA B CA 1
ATOM 12294 C C . ALA B 1 722 ? 3.58 -6.848 -4.727 1 93.25 722 ALA B C 1
ATOM 12296 O O . ALA B 1 722 ? 4.539 -7.617 -4.621 1 93.25 722 ALA B O 1
ATOM 12297 N N . ARG B 1 723 ? 2.385 -7.297 -4.844 1 92.38 723 ARG B N 1
ATOM 12298 C CA . ARG B 1 723 ? 2.088 -8.719 -4.703 1 92.38 723 ARG B CA 1
ATOM 12299 C C . ARG B 1 723 ? 2.619 -9.508 -5.895 1 92.38 723 ARG B C 1
ATOM 12301 O O . ARG B 1 723 ? 3.115 -10.625 -5.738 1 92.38 723 ARG B O 1
ATOM 12308 N N . GLY B 1 724 ? 2.465 -8.945 -7.109 1 91.38 724 GLY B N 1
ATOM 12309 C CA . GLY B 1 724 ? 3.006 -9.609 -8.289 1 91.38 724 GLY B CA 1
ATOM 12310 C C . GLY B 1 724 ? 4.52 -9.719 -8.266 1 91.38 724 GLY B C 1
ATOM 12311 O O . GLY B 1 724 ? 5.074 -10.758 -8.617 1 91.38 724 GLY B O 1
ATOM 12312 N N . VAL B 1 725 ? 5.164 -8.695 -7.812 1 94.25 725 VAL B N 1
ATOM 12313 C CA . VAL B 1 725 ? 6.625 -8.688 -7.773 1 94.25 725 VAL B CA 1
ATOM 12314 C C . VAL B 1 725 ? 7.117 -9.641 -6.684 1 94.25 725 VAL B C 1
ATOM 12316 O O . VAL B 1 725 ? 8.07 -10.391 -6.891 1 94.25 725 VAL B O 1
ATOM 12319 N N . TYR B 1 726 ? 6.434 -9.602 -5.543 1 93.75 726 TYR B N 1
ATOM 12320 C CA . TYR B 1 726 ? 6.84 -10.477 -4.453 1 93.75 726 TYR B CA 1
ATOM 12321 C C . TYR B 1 726 ? 6.645 -11.938 -4.828 1 93.75 726 TYR B C 1
ATOM 12323 O O . TYR B 1 726 ? 7.445 -12.797 -4.445 1 93.75 726 TYR B O 1
ATOM 12331 N N . ALA B 1 727 ? 5.57 -12.266 -5.547 1 90.88 727 ALA B N 1
ATOM 12332 C CA . ALA B 1 727 ? 5.328 -13.633 -5.996 1 90.88 727 ALA B CA 1
ATOM 12333 C C . ALA B 1 727 ? 6.461 -14.125 -6.895 1 90.88 727 ALA B C 1
ATOM 12335 O O . ALA B 1 727 ? 6.855 -15.289 -6.828 1 90.88 727 ALA B O 1
ATOM 12336 N N . LYS B 1 728 ? 6.938 -13.289 -7.707 1 90.94 728 LYS B N 1
ATOM 12337 C CA . LYS B 1 728 ? 8.047 -13.641 -8.586 1 90.94 728 LYS B CA 1
ATOM 12338 C C . LYS B 1 728 ? 9.297 -14 -7.781 1 90.94 728 LYS B C 1
ATOM 12340 O O . LYS B 1 728 ? 10 -14.953 -8.117 1 90.94 728 LYS B O 1
ATOM 12345 N N . TYR B 1 729 ? 9.57 -13.273 -6.715 1 92.25 729 TYR B N 1
ATOM 12346 C CA . TYR B 1 729 ? 10.742 -13.531 -5.891 1 92.25 729 TYR B CA 1
ATOM 12347 C C . TYR B 1 729 ? 10.562 -14.805 -5.07 1 92.25 729 TYR B C 1
ATOM 12349 O O . TYR B 1 729 ? 11.531 -15.516 -4.801 1 92.25 729 TYR B O 1
ATOM 12357 N N . THR B 1 730 ? 9.359 -15.102 -4.68 1 90.56 730 THR B N 1
ATOM 12358 C CA . THR B 1 730 ? 9.102 -16.312 -3.902 1 90.56 730 THR B CA 1
ATOM 12359 C C . THR B 1 730 ? 9.344 -17.547 -4.75 1 90.56 730 THR B C 1
ATOM 12361 O O . THR B 1 730 ? 9.781 -18.578 -4.238 1 90.56 730 THR B O 1
ATOM 12364 N N . VAL B 1 731 ? 9.047 -17.453 -6.023 1 87.31 731 VAL B N 1
ATOM 12365 C CA . VAL B 1 731 ? 9.25 -18.594 -6.922 1 87.31 731 VAL B CA 1
ATOM 12366 C C . VAL B 1 731 ? 10.742 -18.781 -7.191 1 87.31 731 VAL B C 1
ATOM 12368 O O . VAL B 1 731 ? 11.242 -19.906 -7.184 1 87.31 731 VAL B O 1
ATOM 12371 N N . GLN B 1 732 ? 11.461 -17.672 -7.316 1 87.62 732 GLN B N 1
ATOM 12372 C CA . GLN B 1 732 ? 12.875 -17.734 -7.648 1 87.62 732 GLN B CA 1
ATOM 12373 C C . GLN B 1 732 ? 13.688 -18.297 -6.484 1 87.62 732 GLN B C 1
ATOM 12375 O O . GLN B 1 732 ? 14.617 -19.078 -6.691 1 87.62 732 GLN B O 1
ATOM 12380 N N . TYR B 1 733 ? 13.297 -17.938 -5.273 1 90.81 733 TYR B N 1
ATOM 12381 C CA . TYR B 1 733 ? 14.117 -18.312 -4.129 1 90.81 733 TYR B CA 1
ATOM 12382 C C . TYR B 1 733 ? 13.406 -19.344 -3.266 1 90.81 733 TYR B C 1
ATOM 12384 O O . TYR B 1 733 ? 13.625 -19.406 -2.053 1 90.81 733 TYR B O 1
ATOM 12392 N N . LYS B 1 734 ? 12.602 -20.125 -3.863 1 88.38 734 LYS B N 1
ATOM 12393 C CA . LYS B 1 734 ? 11.844 -21.141 -3.119 1 88.38 734 LYS B CA 1
ATOM 12394 C C . LYS B 1 734 ? 12.773 -22.156 -2.471 1 88.38 734 LYS B C 1
ATOM 12396 O O . LYS B 1 734 ? 12.633 -22.469 -1.285 1 88.38 734 LYS B O 1
ATOM 12401 N N . GLU B 1 735 ? 13.773 -22.656 -3.207 1 87.12 735 GLU B N 1
ATOM 12402 C CA . GLU B 1 735 ? 14.695 -23.656 -2.695 1 87.12 735 GLU B CA 1
ATOM 12403 C C . GLU B 1 735 ? 15.578 -23.094 -1.592 1 87.12 735 GLU B C 1
ATOM 12405 O O . GLU B 1 735 ? 15.812 -23.75 -0.574 1 87.12 735 GLU B O 1
ATOM 12410 N N . GLN B 1 736 ? 16.047 -21.891 -1.794 1 90.81 736 GLN B N 1
ATOM 12411 C CA . GLN B 1 736 ? 16.922 -21.25 -0.799 1 90.81 736 GLN B CA 1
ATOM 12412 C C . GLN B 1 736 ? 16.156 -20.969 0.49 1 90.81 736 GLN B C 1
ATOM 12414 O O . GLN B 1 736 ? 16.703 -21.078 1.585 1 90.81 736 GLN B O 1
ATOM 12419 N N . ASP B 1 737 ? 14.93 -20.609 0.36 1 93.19 737 ASP B N 1
ATOM 12420 C CA . ASP B 1 737 ? 14.109 -20.328 1.533 1 93.19 737 ASP B CA 1
ATOM 12421 C C . ASP B 1 737 ? 13.828 -21.594 2.328 1 93.19 737 ASP B C 1
ATOM 12423 O O . ASP B 1 737 ? 13.805 -21.578 3.561 1 93.19 737 ASP B O 1
ATOM 12427 N N . GLU B 1 738 ? 13.594 -22.703 1.619 1 90.5 738 GLU B N 1
ATOM 12428 C CA . GLU B 1 738 ? 13.352 -23.969 2.307 1 90.5 738 GLU B CA 1
ATOM 12429 C C . GLU B 1 738 ? 14.602 -24.438 3.055 1 90.5 738 GLU B C 1
ATOM 12431 O O . GLU B 1 738 ? 14.5 -24.922 4.188 1 90.5 738 GLU B O 1
ATOM 12436 N N . ASN B 1 739 ? 15.742 -24.234 2.463 1 90.56 739 ASN B N 1
ATOM 12437 C CA . ASN B 1 739 ? 17 -24.594 3.107 1 90.56 739 ASN B CA 1
ATOM 12438 C C . ASN B 1 739 ? 17.281 -23.719 4.324 1 90.56 739 ASN B C 1
ATOM 12440 O O . ASN B 1 739 ? 17.719 -24.219 5.363 1 90.56 739 ASN B O 1
ATOM 12444 N N . THR B 1 740 ? 17.016 -22.422 4.152 1 91.69 740 THR B N 1
ATOM 12445 C CA . THR B 1 740 ? 17.266 -21.5 5.25 1 91.69 740 THR B CA 1
ATOM 12446 C C . THR B 1 740 ? 16.297 -21.75 6.402 1 91.69 740 THR B C 1
ATOM 12448 O O . THR B 1 740 ? 16.672 -21.672 7.57 1 91.69 740 THR B O 1
ATOM 12451 N N . ARG B 1 741 ? 15.117 -22.016 6.07 1 89.06 741 ARG B N 1
ATOM 12452 C CA . ARG B 1 741 ? 14.133 -22.312 7.109 1 89.06 741 ARG B CA 1
ATOM 12453 C C . ARG B 1 741 ? 14.492 -23.562 7.883 1 89.06 741 ARG B C 1
ATOM 12455 O O . ARG B 1 741 ? 14.344 -23.609 9.109 1 89.06 741 ARG B O 1
ATOM 12462 N N . SER B 1 742 ? 14.977 -24.594 7.141 1 88.19 742 SER B N 1
ATOM 12463 C CA . SER B 1 742 ? 15.391 -25.828 7.805 1 88.19 742 SER B CA 1
ATOM 12464 C C . SER B 1 742 ? 16.594 -25.578 8.719 1 88.19 742 SER B C 1
ATOM 12466 O O . SER B 1 742 ? 16.656 -26.141 9.82 1 88.19 742 SER B O 1
ATOM 12468 N N . SER B 1 743 ? 17.438 -24.688 8.336 1 86.88 743 SER B N 1
ATOM 12469 C CA . SER B 1 743 ? 18.609 -24.359 9.148 1 86.88 743 SER B CA 1
ATOM 12470 C C . SER B 1 743 ? 18.203 -23.562 10.383 1 86.88 743 SER B C 1
ATOM 12472 O O . SER B 1 743 ? 18.734 -23.781 11.477 1 86.88 743 SER B O 1
ATOM 12474 N N . LEU B 1 744 ? 17.25 -22.656 10.203 1 87.44 744 LEU B N 1
ATOM 12475 C CA . LEU B 1 744 ? 16.766 -21.844 11.312 1 87.44 744 LEU B CA 1
ATOM 12476 C C . LEU B 1 744 ? 16.031 -22.703 12.336 1 87.44 744 LEU B C 1
ATOM 12478 O O . LEU B 1 744 ? 16.141 -22.469 13.539 1 87.44 744 LEU B O 1
ATOM 12482 N N . GLN B 1 745 ? 15.297 -23.672 11.859 1 83.56 745 GLN B N 1
ATOM 12483 C CA . GLN B 1 745 ? 14.523 -24.516 12.758 1 83.56 745 GLN B CA 1
ATOM 12484 C C . GLN B 1 745 ? 15.438 -25.469 13.523 1 83.56 745 GLN B C 1
ATOM 12486 O O . GLN B 1 745 ? 15.141 -25.828 14.672 1 83.56 745 GLN B O 1
ATOM 12491 N N . ARG B 1 746 ? 16.453 -25.891 12.938 1 81.94 746 ARG B N 1
ATOM 12492 C CA . ARG B 1 746 ? 17.406 -26.781 13.609 1 81.94 746 ARG B CA 1
ATOM 12493 C C . ARG B 1 746 ? 18.094 -26.062 14.766 1 81.94 746 ARG B C 1
ATOM 12495 O O . ARG B 1 746 ? 18.375 -26.672 15.797 1 81.94 746 ARG B O 1
ATOM 12502 N N . ASN B 1 747 ? 18.203 -24.797 14.555 1 74 747 ASN B N 1
ATOM 12503 C CA . ASN B 1 747 ? 18.938 -24.031 15.555 1 74 747 ASN B CA 1
ATOM 12504 C C . ASN B 1 747 ? 17.984 -23.359 16.547 1 74 747 ASN B C 1
ATOM 12506 O O . ASN B 1 747 ? 18.422 -22.531 17.359 1 74 747 ASN B O 1
ATOM 12510 N N . ASN B 1 748 ? 16.719 -23.609 16.25 1 73.69 748 ASN B N 1
ATOM 12511 C CA . ASN B 1 748 ? 15.742 -22.922 17.094 1 73.69 748 ASN B CA 1
ATOM 12512 C C . ASN B 1 748 ? 15.734 -23.484 18.5 1 73.69 748 ASN B C 1
ATOM 12514 O O . ASN B 1 748 ? 15.414 -24.656 18.719 1 73.69 748 ASN B O 1
ATOM 12518 N N . THR B 1 749 ? 16.312 -22.734 19.281 1 67.69 749 THR B N 1
ATOM 12519 C CA . THR B 1 749 ? 16.297 -23.141 20.688 1 67.69 749 THR B CA 1
ATOM 12520 C C . THR B 1 749 ? 15.125 -22.484 21.422 1 67.69 749 THR B C 1
ATOM 12522 O O . THR B 1 749 ? 14.773 -22.906 22.531 1 67.69 749 THR B O 1
ATOM 12525 N N . ASP B 1 750 ? 14.547 -21.469 20.719 1 68.69 750 ASP B N 1
ATOM 12526 C CA . ASP B 1 750 ? 13.531 -20.719 21.453 1 68.69 750 ASP B CA 1
ATOM 12527 C C . ASP B 1 750 ? 12.125 -21.109 21 1 68.69 750 ASP B C 1
ATOM 12529 O O . ASP B 1 750 ? 11.922 -21.5 19.844 1 68.69 750 ASP B O 1
ATOM 12533 N N . GLY B 1 751 ? 11.273 -21.688 21.734 1 70.88 751 GLY B N 1
ATOM 12534 C CA . GLY B 1 751 ? 9.891 -22.062 21.484 1 70.88 751 GLY B CA 1
ATOM 12535 C C . GLY B 1 751 ? 9.109 -20.984 20.75 1 70.88 751 GLY B C 1
ATOM 12536 O O . GLY B 1 751 ? 9.695 -20.047 20.219 1 70.88 751 GLY B O 1
ATOM 12537 N N . TYR B 1 752 ? 7.867 -21.062 20.625 1 75.31 752 TYR B N 1
ATOM 12538 C CA . TYR B 1 752 ? 6.93 -20.156 19.969 1 75.31 752 TYR B CA 1
ATOM 12539 C C . TYR B 1 752 ? 6.793 -18.844 20.75 1 75.31 752 TYR B C 1
ATOM 12541 O O . TYR B 1 752 ? 6.676 -18.859 21.984 1 75.31 752 TYR B O 1
ATOM 12549 N N . MET B 1 753 ? 7.102 -17.688 20.094 1 82.56 753 MET B N 1
ATOM 12550 C CA . MET B 1 753 ? 6.934 -16.391 20.719 1 82.56 753 MET B CA 1
ATOM 12551 C C . MET B 1 753 ? 5.605 -15.758 20.297 1 82.56 753 MET B C 1
ATOM 12553 O O . MET B 1 753 ? 5.328 -15.602 19.109 1 82.56 753 MET B O 1
ATOM 12557 N N . MET B 1 754 ? 4.852 -15.406 21.344 1 84.56 754 MET B N 1
ATOM 12558 C CA . MET B 1 754 ? 3.58 -14.742 21.078 1 84.56 754 MET B CA 1
ATOM 12559 C C . MET B 1 754 ? 3.809 -13.336 20.516 1 84.56 754 MET B C 1
ATOM 12561 O O . MET B 1 754 ? 4.672 -12.602 21 1 84.56 754 MET B O 1
ATOM 12565 N N . PHE B 1 755 ? 3.146 -12.969 19.5 1 87.25 755 PHE B N 1
ATOM 12566 C CA . PHE B 1 755 ? 3.201 -11.672 18.844 1 87.25 755 PHE B CA 1
ATOM 12567 C C . PHE B 1 755 ? 4.582 -11.43 18.234 1 87.25 755 PHE B C 1
ATOM 12569 O O . PHE B 1 755 ? 5.172 -10.367 18.438 1 87.25 755 PHE B O 1
ATOM 12576 N N . ASN B 1 756 ? 5.102 -12.469 17.672 1 89.75 756 ASN B N 1
ATOM 12577 C CA . ASN B 1 756 ? 6.367 -12.312 16.969 1 89.75 756 ASN B CA 1
ATOM 12578 C C . ASN B 1 756 ? 6.297 -11.195 15.93 1 89.75 756 ASN B C 1
ATOM 12580 O O . ASN B 1 756 ? 5.355 -11.141 15.141 1 89.75 756 ASN B O 1
ATOM 12584 N N . PRO B 1 757 ? 7.188 -10.281 15.938 1 89.56 757 PRO B N 1
ATOM 12585 C CA . PRO B 1 757 ? 7.113 -9.117 15.055 1 89.56 757 PRO B CA 1
ATOM 12586 C C . PRO B 1 757 ? 7.211 -9.484 13.578 1 89.56 757 PRO B C 1
ATOM 12588 O O . PRO B 1 757 ? 6.871 -8.68 12.711 1 89.56 757 PRO B O 1
ATOM 12591 N N . PHE B 1 758 ? 7.66 -10.711 13.25 1 90.44 758 PHE B N 1
ATOM 12592 C CA . PHE B 1 758 ? 7.793 -11.102 11.852 1 90.44 758 PHE B CA 1
ATOM 12593 C C . PHE B 1 758 ? 6.543 -11.836 11.367 1 90.44 758 PHE B C 1
ATOM 12595 O O . PHE B 1 758 ? 6.508 -12.344 10.242 1 90.44 758 PHE B O 1
ATOM 12602 N N . THR B 1 759 ? 5.531 -11.766 12.234 1 86.06 759 THR B N 1
ATOM 12603 C CA . THR B 1 759 ? 4.273 -12.352 11.789 1 86.06 759 THR B CA 1
ATOM 12604 C C . THR B 1 759 ? 3.686 -11.547 10.633 1 86.06 759 THR B C 1
ATOM 12606 O O . THR B 1 759 ? 3.586 -10.32 10.703 1 86.06 759 THR B O 1
ATOM 12609 N N . ARG B 1 760 ? 3.379 -12.117 9.484 1 85.81 760 ARG B N 1
ATOM 12610 C CA . ARG B 1 760 ? 2.789 -11.523 8.289 1 85.81 760 ARG B CA 1
ATOM 12611 C C . ARG B 1 760 ? 3.734 -10.508 7.66 1 85.81 760 ARG B C 1
ATOM 12613 O O . ARG B 1 760 ? 3.291 -9.469 7.152 1 85.81 760 ARG B O 1
ATOM 12620 N N . PHE B 1 761 ? 4.996 -10.727 7.852 1 89.88 761 PHE B N 1
ATOM 12621 C CA . PHE B 1 761 ? 6.004 -9.883 7.223 1 89.88 761 PHE B CA 1
ATOM 12622 C C . PHE B 1 761 ? 5.922 -9.977 5.703 1 89.88 761 PHE B C 1
ATOM 12624 O O . PHE B 1 761 ? 6.305 -9.039 5 1 89.88 761 PHE B O 1
ATOM 12631 N N . ASP B 1 762 ? 5.32 -11.055 5.199 1 87.62 762 ASP B N 1
ATOM 12632 C CA . ASP B 1 762 ? 5.191 -11.289 3.764 1 87.62 762 ASP B CA 1
ATOM 12633 C C . ASP B 1 762 ? 4.09 -10.422 3.162 1 87.62 762 ASP B C 1
ATOM 12635 O O . ASP B 1 762 ? 4.027 -10.242 1.943 1 87.62 762 ASP B O 1
ATOM 12639 N N . SER B 1 763 ? 3.232 -9.812 3.988 1 85 763 SER B N 1
ATOM 12640 C CA . SER B 1 763 ? 2.121 -9.016 3.48 1 85 763 SER B CA 1
ATOM 12641 C C . SER B 1 763 ? 2.471 -7.535 3.449 1 85 763 SER B C 1
ATOM 12643 O O . SER B 1 763 ? 1.581 -6.684 3.404 1 85 763 SER B O 1
ATOM 12645 N N . SER B 1 764 ? 3.77 -7.242 3.453 1 88.81 764 SER B N 1
ATOM 12646 C CA . SER B 1 764 ? 4.188 -5.848 3.367 1 88.81 764 SER B CA 1
ATOM 12647 C C . SER B 1 764 ? 3.865 -5.258 1.997 1 88.81 764 SER B C 1
ATOM 12649 O O . SER B 1 764 ? 4.164 -5.867 0.968 1 88.81 764 SER B O 1
ATOM 12651 N N . PRO B 1 765 ? 3.254 -4.156 1.919 1 89.69 765 PRO B N 1
ATOM 12652 C CA . PRO B 1 765 ? 2.797 -3.59 0.646 1 89.69 765 PRO B CA 1
ATOM 12653 C C . PRO B 1 765 ? 3.939 -3.02 -0.19 1 89.69 765 PRO B C 1
ATOM 12655 O O . PRO B 1 765 ? 3.775 -2.793 -1.392 1 89.69 765 PRO B O 1
ATOM 12658 N N . SER B 1 766 ? 5.066 -2.672 0.419 1 94.38 766 SER B N 1
ATOM 12659 C CA . SER B 1 766 ? 6.238 -2.152 -0.281 1 94.38 766 SER B CA 1
ATOM 12660 C C . SER B 1 766 ? 7.527 -2.533 0.439 1 94.38 766 SER B C 1
ATOM 12662 O O . SER B 1 766 ? 7.5 -2.898 1.616 1 94.38 766 SER B O 1
ATOM 12664 N N . PRO B 1 767 ? 8.641 -2.527 -0.281 1 95.88 767 PRO B N 1
ATOM 12665 C CA . PRO B 1 767 ? 9.914 -2.803 0.379 1 95.88 767 PRO B CA 1
ATOM 12666 C C . PRO B 1 767 ? 10.25 -1.786 1.469 1 95.88 767 PRO B C 1
ATOM 12668 O O . PRO B 1 767 ? 10.93 -2.119 2.441 1 95.88 767 PRO B O 1
ATOM 12671 N N . ILE B 1 768 ? 9.789 -0.554 1.305 1 95.69 768 ILE B N 1
ATOM 12672 C CA . ILE B 1 768 ? 10.062 0.478 2.299 1 95.69 768 ILE B CA 1
ATOM 12673 C C . ILE B 1 768 ? 9.25 0.203 3.562 1 95.69 768 ILE B C 1
ATOM 12675 O O . ILE B 1 768 ? 9.727 0.437 4.676 1 95.69 768 ILE B O 1
ATOM 12679 N N . HIS B 1 769 ? 8.016 -0.26 3.432 1 93.31 769 HIS B N 1
ATOM 12680 C CA . HIS B 1 769 ? 7.219 -0.64 4.594 1 93.31 769 HIS B CA 1
ATOM 12681 C C . HIS B 1 769 ? 7.883 -1.774 5.367 1 93.31 769 HIS B C 1
ATOM 12683 O O . HIS B 1 769 ? 7.887 -1.77 6.602 1 93.31 769 HIS B O 1
ATOM 12689 N N . ALA B 1 770 ? 8.398 -2.729 4.609 1 94.62 770 ALA B N 1
ATOM 12690 C CA . ALA B 1 770 ? 9.109 -3.838 5.242 1 94.62 770 ALA B CA 1
ATOM 12691 C C . ALA B 1 770 ? 10.359 -3.348 5.965 1 94.62 770 ALA B C 1
ATOM 12693 O O . ALA B 1 770 ? 10.641 -3.777 7.086 1 94.62 770 ALA B O 1
ATOM 12694 N N . LEU B 1 771 ? 11.094 -2.441 5.348 1 95.5 771 LEU B N 1
ATOM 12695 C CA . LEU B 1 771 ? 12.312 -1.896 5.934 1 95.5 771 LEU B CA 1
ATOM 12696 C C . LEU B 1 771 ? 12 -1.087 7.188 1 95.5 771 LEU B C 1
ATOM 12698 O O . LEU B 1 771 ? 12.75 -1.136 8.164 1 95.5 771 LEU B O 1
ATOM 12702 N N . LYS B 1 772 ? 10.938 -0.285 7.129 1 93.25 772 LYS B N 1
ATOM 12703 C CA . LYS B 1 772 ? 10.547 0.505 8.289 1 93.25 772 LYS B CA 1
ATOM 12704 C C . LYS B 1 772 ? 10.148 -0.394 9.461 1 93.25 772 LYS B C 1
ATOM 12706 O O . LYS B 1 772 ? 10.445 -0.086 10.617 1 93.25 772 LYS B O 1
ATOM 12711 N N . ARG B 1 773 ? 9.445 -1.467 9.148 1 92.44 773 ARG B N 1
ATOM 12712 C CA . ARG B 1 773 ? 9.102 -2.432 10.188 1 92.44 773 ARG B CA 1
ATOM 12713 C C . ARG B 1 773 ? 10.352 -3.09 10.758 1 92.44 773 ARG B C 1
ATOM 12715 O O . ARG B 1 773 ? 10.477 -3.258 11.977 1 92.44 773 ARG B O 1
ATOM 12722 N N . LEU B 1 774 ? 11.266 -3.463 9.914 1 94 774 LEU B N 1
ATOM 12723 C CA . LEU B 1 774 ? 12.523 -4.055 10.352 1 94 774 LEU B CA 1
ATOM 12724 C C . LEU B 1 774 ? 13.305 -3.082 11.227 1 94 774 LEU B C 1
ATOM 12726 O O . LEU B 1 774 ? 13.875 -3.479 12.25 1 94 774 LEU B O 1
ATOM 12730 N N . ALA B 1 775 ? 13.359 -1.843 10.836 1 94.06 775 ALA B N 1
ATOM 12731 C CA . ALA B 1 775 ? 14.07 -0.821 11.602 1 94.06 775 ALA B CA 1
ATOM 12732 C C . ALA B 1 775 ? 13.438 -0.631 12.977 1 94.06 775 ALA B C 1
ATOM 12734 O O . ALA B 1 775 ? 14.141 -0.41 13.969 1 94.06 775 ALA B O 1
ATOM 12735 N N . SER B 1 776 ? 12.117 -0.696 13.016 1 91.31 776 SER B N 1
ATOM 12736 C CA . SER B 1 776 ? 11.422 -0.558 14.289 1 91.31 776 SER B CA 1
ATOM 12737 C C . SER B 1 776 ? 11.734 -1.723 15.219 1 91.31 776 SER B C 1
ATOM 12739 O O . SER B 1 776 ? 11.859 -1.539 16.438 1 91.31 776 SER B O 1
ATOM 12741 N N . ILE B 1 777 ? 11.859 -2.939 14.68 1 92.31 777 ILE B N 1
ATOM 12742 C CA . ILE B 1 777 ? 12.195 -4.121 15.469 1 92.31 777 ILE B CA 1
ATOM 12743 C C . ILE B 1 777 ? 13.609 -3.977 16.031 1 92.31 777 ILE B C 1
ATOM 12745 O O . ILE B 1 777 ? 13.844 -4.25 17.219 1 92.31 777 ILE B O 1
ATOM 12749 N N . ILE B 1 778 ? 14.5 -3.479 15.234 1 92.31 778 ILE B N 1
ATOM 12750 C CA . ILE B 1 778 ? 15.891 -3.35 15.641 1 92.31 778 ILE B CA 1
ATOM 12751 C C . ILE B 1 778 ? 16.031 -2.232 16.672 1 92.31 778 ILE B C 1
ATOM 12753 O O . ILE B 1 778 ? 16.828 -2.338 17.609 1 92.31 778 ILE B O 1
ATOM 12757 N N . ASP B 1 779 ? 15.258 -1.17 16.484 1 89.81 779 ASP B N 1
ATOM 12758 C CA . ASP B 1 779 ? 15.281 -0.068 17.453 1 89.81 779 ASP B CA 1
ATOM 12759 C C . ASP B 1 779 ? 14.797 -0.524 18.828 1 89.81 779 ASP B C 1
ATOM 12761 O O . ASP B 1 779 ? 15.297 -0.048 19.844 1 89.81 779 ASP B O 1
ATOM 12765 N N . GLU B 1 780 ? 13.859 -1.4 18.812 1 88.88 780 GLU B N 1
ATOM 12766 C CA . GLU B 1 780 ? 13.328 -1.909 20.078 1 88.88 780 GLU B CA 1
ATOM 12767 C C . GLU B 1 780 ? 14.32 -2.852 20.75 1 88.88 780 GLU B C 1
ATOM 12769 O O . GLU B 1 780 ? 14.359 -2.938 21.984 1 88.88 780 GLU B O 1
ATOM 12774 N N . ILE B 1 781 ? 15.008 -3.621 20.047 1 89.12 781 ILE B N 1
ATOM 12775 C CA . ILE B 1 781 ? 16.031 -4.5 20.594 1 89.12 781 ILE B CA 1
ATOM 12776 C C . ILE B 1 781 ? 17.141 -3.662 21.25 1 89.12 781 ILE B C 1
ATOM 12778 O O . ILE B 1 781 ? 17.703 -4.055 22.266 1 89.12 781 ILE B O 1
ATOM 12782 N N . ASN B 1 782 ? 17.281 -2.436 20.906 1 83.75 782 ASN B N 1
ATOM 12783 C CA . ASN B 1 782 ? 18.188 -1.435 21.469 1 83.75 782 ASN B CA 1
ATOM 12784 C C . ASN B 1 782 ? 19.516 -2.053 21.891 1 83.75 782 ASN B C 1
ATOM 12786 O O . ASN B 1 782 ? 19.953 -1.905 23.031 1 83.75 782 ASN B O 1
ATOM 12790 N N . THR B 1 783 ? 20.156 -2.816 21.062 1 86.88 783 THR B N 1
ATOM 12791 C CA . THR B 1 783 ? 21.438 -3.426 21.344 1 86.88 783 THR B CA 1
ATOM 12792 C C . THR B 1 783 ? 22.453 -3.105 20.234 1 86.88 783 THR B C 1
ATOM 12794 O O . THR B 1 783 ? 22.109 -2.408 19.281 1 86.88 783 THR B O 1
ATOM 12797 N N . THR B 1 784 ? 23.625 -3.559 20.406 1 87.44 784 THR B N 1
ATOM 12798 C CA . THR B 1 784 ? 24.688 -3.398 19.406 1 87.44 784 THR B CA 1
ATOM 12799 C C . THR B 1 784 ? 24.391 -4.258 18.188 1 87.44 784 THR B C 1
ATOM 12801 O O . THR B 1 784 ? 23.672 -5.254 18.266 1 87.44 784 THR B O 1
ATOM 12804 N N . PRO B 1 785 ? 24.844 -3.891 17.047 1 88.06 785 PRO B N 1
ATOM 12805 C CA . PRO B 1 785 ? 24.516 -4.547 15.781 1 88.06 785 PRO B CA 1
ATOM 12806 C C . PRO B 1 785 ? 24.844 -6.039 15.789 1 88.06 785 PRO B C 1
ATOM 12808 O O . PRO B 1 785 ? 24.031 -6.852 15.328 1 88.06 785 PRO B O 1
ATOM 12811 N N . PRO B 1 786 ? 25.938 -6.492 16.438 1 88.25 786 PRO B N 1
ATOM 12812 C CA . PRO B 1 786 ? 26.156 -7.941 16.406 1 88.25 786 PRO B CA 1
ATOM 12813 C C . PRO B 1 786 ? 25.156 -8.711 17.266 1 88.25 786 PRO B C 1
ATOM 12815 O O . PRO B 1 786 ? 24.75 -9.82 16.891 1 88.25 786 PRO B O 1
ATOM 12818 N N . LEU B 1 787 ? 24.766 -8.078 18.312 1 89.81 787 LEU B N 1
ATOM 12819 C CA . LEU B 1 787 ? 23.781 -8.727 19.156 1 89.81 787 LEU B CA 1
ATOM 12820 C C . LEU B 1 787 ? 22.391 -8.664 18.516 1 89.81 787 LEU B C 1
ATOM 12822 O O . LEU B 1 787 ? 21.562 -9.555 18.719 1 89.81 787 LEU B O 1
ATOM 12826 N N . ALA B 1 788 ? 22.25 -7.625 17.766 1 91.94 788 ALA B N 1
ATOM 12827 C CA . ALA B 1 788 ? 20.984 -7.508 17.047 1 91.94 788 ALA B CA 1
ATOM 12828 C C . ALA B 1 788 ? 20.828 -8.617 16 1 91.94 788 ALA B C 1
ATOM 12830 O O . ALA B 1 788 ? 19.719 -9.117 15.773 1 91.94 788 ALA B O 1
ATOM 12831 N N . VAL B 1 789 ? 21.984 -9.055 15.516 1 92.81 789 VAL B N 1
ATOM 12832 C CA . VAL B 1 789 ? 21.984 -10.117 14.508 1 92.81 789 VAL B CA 1
ATOM 12833 C C . VAL B 1 789 ? 21.531 -11.43 15.148 1 92.81 789 VAL B C 1
ATOM 12835 O O . VAL B 1 789 ? 20.703 -12.148 14.578 1 92.81 789 VAL B O 1
ATOM 12838 N N . VAL B 1 790 ? 21.969 -11.641 16.328 1 89.25 790 VAL B N 1
ATOM 12839 C CA . VAL B 1 790 ? 21.656 -12.883 17.016 1 89.25 790 VAL B CA 1
ATOM 12840 C C . VAL B 1 790 ? 20.188 -12.875 17.438 1 89.25 790 VAL B C 1
ATOM 12842 O O . VAL B 1 790 ? 19.484 -13.891 17.312 1 89.25 790 VAL B O 1
ATOM 12845 N N . LYS B 1 791 ? 19.75 -11.734 17.828 1 90.5 791 LYS B N 1
ATOM 12846 C CA . LYS B 1 791 ? 18.359 -11.641 18.281 1 90.5 791 LYS B CA 1
ATOM 12847 C C . LYS B 1 791 ? 17.391 -11.758 17.125 1 90.5 791 LYS B C 1
ATOM 12849 O O . LYS B 1 791 ? 16.312 -12.359 17.25 1 90.5 791 LYS B O 1
ATOM 12854 N N . ILE B 1 792 ? 17.75 -11.195 16 1 92.31 792 ILE B N 1
ATOM 12855 C CA . ILE B 1 792 ? 16.891 -11.281 14.828 1 92.31 792 ILE B CA 1
ATOM 12856 C C . ILE B 1 792 ? 16.828 -12.727 14.336 1 92.31 792 ILE B C 1
ATOM 12858 O O . ILE B 1 792 ? 15.773 -13.195 13.922 1 92.31 792 ILE B O 1
ATOM 12862 N N . ARG B 1 793 ? 17.906 -13.398 14.438 1 90.31 793 ARG B N 1
ATOM 12863 C CA . ARG B 1 793 ? 17.953 -14.805 14.031 1 90.31 793 ARG B CA 1
ATOM 12864 C C . ARG B 1 793 ? 17.047 -15.648 14.93 1 90.31 793 ARG B C 1
ATOM 12866 O O . ARG B 1 793 ? 16.344 -16.547 14.445 1 90.31 793 ARG B O 1
ATOM 12873 N N . SER B 1 794 ? 17.047 -15.281 16.156 1 89 794 SER B N 1
ATOM 12874 C CA . SER B 1 794 ? 16.203 -16 17.094 1 89 794 SER B CA 1
ATOM 12875 C C . SER B 1 794 ? 14.727 -15.711 16.828 1 89 794 SER B C 1
ATOM 12877 O O . SER B 1 794 ? 13.891 -16.609 16.922 1 89 794 SER B O 1
ATOM 12879 N N . LEU B 1 795 ? 14.492 -14.492 16.469 1 91 795 LEU B N 1
ATOM 12880 C CA . LEU B 1 795 ? 13.109 -14.117 16.188 1 91 795 LEU B CA 1
ATOM 12881 C C . LEU B 1 795 ? 12.609 -14.773 14.914 1 91 795 LEU B C 1
ATOM 12883 O O . LEU B 1 795 ? 11.453 -15.18 14.828 1 91 795 LEU B O 1
ATOM 12887 N N . LEU B 1 796 ? 13.469 -14.945 13.938 1 91.06 796 LEU B N 1
ATOM 12888 C CA . LEU B 1 796 ? 13.094 -15.57 12.672 1 91.06 796 LEU B CA 1
ATOM 12889 C C . LEU B 1 796 ? 12.875 -17.062 12.844 1 91.06 796 LEU B C 1
ATOM 12891 O O . LEU B 1 796 ? 11.992 -17.641 12.211 1 91.06 796 LEU B O 1
ATOM 12895 N N . SER B 1 797 ? 13.633 -17.625 13.68 1 88.44 797 SER B N 1
ATOM 12896 C CA . SER B 1 797 ? 13.516 -19.062 13.914 1 88.44 797 SER B CA 1
ATOM 12897 C C . SER B 1 797 ? 12.219 -19.406 14.633 1 88.44 797 SER B C 1
ATOM 12899 O O . SER B 1 797 ? 11.648 -20.484 14.43 1 88.44 797 SER B O 1
ATOM 12901 N N . SER B 1 798 ? 11.758 -18.422 15.391 1 87.81 798 SER B N 1
ATOM 12902 C CA . SER B 1 798 ? 10.539 -18.656 16.156 1 87.81 798 SER B CA 1
ATOM 12903 C C . SER B 1 798 ? 9.305 -18.156 15.422 1 87.81 798 SER B C 1
ATOM 12905 O O . SER B 1 798 ? 8.188 -18.25 15.93 1 87.81 798 SER B O 1
ATOM 12907 N N . SER B 1 799 ? 9.492 -17.703 14.242 1 87.56 799 SER B N 1
ATOM 12908 C CA . SER B 1 799 ? 8.375 -17.125 13.492 1 87.56 799 SER B CA 1
ATOM 12909 C C . SER B 1 799 ? 7.805 -18.125 12.492 1 87.56 799 SER B C 1
ATOM 12911 O O . SER B 1 799 ? 8.422 -19.156 12.211 1 87.56 799 SER B O 1
ATOM 12913 N N . THR B 1 800 ? 6.578 -17.797 12.016 1 84.5 800 THR B N 1
ATOM 12914 C CA . THR B 1 800 ? 5.938 -18.594 10.977 1 84.5 800 THR B CA 1
ATOM 12915 C C . THR B 1 800 ? 6.25 -18.031 9.594 1 84.5 800 THR B C 1
ATOM 12917 O O . THR B 1 800 ? 5.676 -18.469 8.594 1 84.5 800 THR B O 1
ATOM 12920 N N . PHE B 1 801 ? 7.23 -17.094 9.602 1 89.69 801 PHE B N 1
ATOM 12921 C CA . PHE B 1 801 ? 7.605 -16.453 8.344 1 89.69 801 PHE B CA 1
ATOM 12922 C C . PHE B 1 801 ? 8.398 -17.422 7.465 1 89.69 801 PHE B C 1
ATOM 12924 O O . PHE B 1 801 ? 9.469 -17.891 7.859 1 89.69 801 PHE B O 1
ATOM 12931 N N . LYS B 1 802 ? 7.875 -17.719 6.223 1 88.69 802 LYS B N 1
ATOM 12932 C CA . LYS B 1 802 ? 8.406 -18.812 5.426 1 88.69 802 LYS B CA 1
ATOM 12933 C C . LYS B 1 802 ? 9.375 -18.312 4.359 1 88.69 802 LYS B C 1
ATOM 12935 O O . LYS B 1 802 ? 10.164 -19.078 3.811 1 88.69 802 LYS B O 1
ATOM 12940 N N . THR B 1 803 ? 9.398 -17 4.082 1 93.38 803 THR B N 1
ATOM 12941 C CA . THR B 1 803 ? 10.188 -16.547 2.941 1 93.38 803 THR B CA 1
ATOM 12942 C C . THR B 1 803 ? 11.164 -15.453 3.363 1 93.38 803 THR B C 1
ATOM 12944 O O . THR B 1 803 ? 11.125 -14.336 2.84 1 93.38 803 THR B O 1
ATOM 12947 N N . PRO B 1 804 ? 12.141 -15.75 4.145 1 94.25 804 PRO B N 1
ATOM 12948 C CA . PRO B 1 804 ? 13.078 -14.719 4.602 1 94.25 804 PRO B CA 1
ATOM 12949 C C . PRO B 1 804 ? 14.055 -14.289 3.516 1 94.25 804 PRO B C 1
ATOM 12951 O O . PRO B 1 804 ? 14.406 -13.109 3.428 1 94.25 804 PRO B O 1
ATOM 12954 N N . ILE B 1 805 ? 14.547 -15.227 2.656 1 94.88 805 ILE B N 1
ATOM 12955 C CA . ILE B 1 805 ? 15.508 -14.883 1.616 1 94.88 805 ILE B CA 1
ATOM 12956 C C . ILE B 1 805 ? 14.805 -14.102 0.507 1 94.88 805 ILE B C 1
ATOM 12958 O O . ILE B 1 805 ? 15.344 -13.109 0.002 1 94.88 805 ILE B O 1
ATOM 12962 N N . ALA B 1 806 ? 13.602 -14.578 0.09 1 94.56 806 ALA B N 1
ATOM 12963 C CA . ALA B 1 806 ? 12.836 -13.844 -0.915 1 94.56 806 ALA B CA 1
ATOM 12964 C C . ALA B 1 806 ? 12.594 -12.398 -0.473 1 94.56 806 ALA B C 1
ATOM 12966 O O . ALA B 1 806 ? 12.648 -11.477 -1.289 1 94.56 806 ALA B O 1
ATOM 12967 N N . MET B 1 807 ? 12.367 -12.18 0.841 1 95.94 807 MET B N 1
ATOM 12968 C CA . MET B 1 807 ? 12.133 -10.844 1.374 1 95.94 807 MET B CA 1
ATOM 12969 C C . MET B 1 807 ? 13.406 -10 1.319 1 95.94 807 MET B C 1
ATOM 12971 O O . MET B 1 807 ? 13.352 -8.805 1.046 1 95.94 807 MET B O 1
ATOM 12975 N N . LEU B 1 808 ? 14.539 -10.617 1.604 1 95.5 808 LEU B N 1
ATOM 12976 C CA . LEU B 1 808 ? 15.812 -9.906 1.522 1 95.5 808 LEU B CA 1
ATOM 12977 C C . LEU B 1 808 ? 16.031 -9.352 0.12 1 95.5 808 LEU B C 1
ATOM 12979 O O . LEU B 1 808 ? 16.359 -8.172 -0.042 1 95.5 808 LEU B O 1
ATOM 12983 N N . TYR B 1 809 ? 15.758 -10.188 -0.868 1 94.5 809 TYR B N 1
ATOM 12984 C CA . TYR B 1 809 ? 16.016 -9.75 -2.238 1 94.5 809 TYR B CA 1
ATOM 12985 C C . TYR B 1 809 ? 14.875 -8.875 -2.752 1 94.5 809 TYR B C 1
ATOM 12987 O O . TYR B 1 809 ? 15.078 -8.016 -3.605 1 94.5 809 TYR B O 1
ATOM 12995 N N . PHE B 1 810 ? 13.664 -9.078 -2.209 1 95.5 810 PHE B N 1
ATOM 12996 C CA . PHE B 1 810 ? 12.555 -8.172 -2.496 1 95.5 810 PHE B CA 1
ATOM 12997 C C . PHE B 1 810 ? 12.898 -6.75 -2.074 1 95.5 810 PHE B C 1
ATOM 12999 O O . PHE B 1 810 ? 12.57 -5.793 -2.775 1 95.5 810 PHE B O 1
ATOM 13006 N N . ILE B 1 811 ? 13.625 -6.602 -1.01 1 96.25 811 ILE B N 1
ATOM 13007 C CA . ILE B 1 811 ? 13.984 -5.281 -0.5 1 96.25 811 ILE B CA 1
ATOM 13008 C C . ILE B 1 811 ? 15.25 -4.785 -1.188 1 96.25 811 ILE B C 1
ATOM 13010 O O . ILE B 1 811 ? 15.281 -3.678 -1.732 1 96.25 811 ILE B O 1
ATOM 13014 N N . SER B 1 812 ? 16.266 -5.594 -1.315 1 94.44 812 SER B N 1
ATOM 13015 C CA . SER B 1 812 ? 17.594 -5.156 -1.733 1 94.44 812 SER B CA 1
ATOM 13016 C C . SER B 1 812 ? 17.672 -4.98 -3.246 1 94.44 812 SER B C 1
ATOM 13018 O O . SER B 1 812 ? 18.438 -4.145 -3.742 1 94.44 812 SER B O 1
ATOM 13020 N N . SER B 1 813 ? 16.828 -5.734 -3.98 1 93.81 813 SER B N 1
ATOM 13021 C CA . SER B 1 813 ? 17 -5.719 -5.43 1 93.81 813 SER B CA 1
ATOM 13022 C C . SER B 1 813 ? 15.969 -4.812 -6.094 1 93.81 813 SER B C 1
ATOM 13024 O O . SER B 1 813 ? 16.109 -4.453 -7.266 1 93.81 813 SER B O 1
ATOM 13026 N N . THR B 1 814 ? 14.938 -4.438 -5.422 1 94.81 814 THR B N 1
ATOM 13027 C CA . THR B 1 814 ? 13.883 -3.65 -6.051 1 94.81 814 THR B CA 1
ATOM 13028 C C . THR B 1 814 ? 14.094 -2.16 -5.801 1 94.81 814 THR B C 1
ATOM 13030 O O . THR B 1 814 ? 13.57 -1.322 -6.539 1 94.81 814 THR B O 1
ATOM 13033 N N . ILE B 1 815 ? 14.773 -1.802 -4.727 1 94.75 815 ILE B N 1
ATOM 13034 C CA . ILE B 1 815 ? 14.969 -0.395 -4.395 1 94.75 815 ILE B CA 1
ATOM 13035 C C . ILE B 1 815 ? 16.453 -0.072 -4.367 1 94.75 815 ILE B C 1
ATOM 13037 O O . ILE B 1 815 ? 17.297 -0.967 -4.199 1 94.75 815 ILE B O 1
ATOM 13041 N N . ASP B 1 816 ? 16.797 1.177 -4.625 1 94.25 816 ASP B N 1
ATOM 13042 C CA . ASP B 1 816 ? 18.156 1.672 -4.512 1 94.25 816 ASP B CA 1
ATOM 13043 C C . ASP B 1 816 ? 18.531 1.943 -3.053 1 94.25 816 ASP B C 1
ATOM 13045 O O . ASP B 1 816 ? 18.141 2.969 -2.49 1 94.25 816 ASP B O 1
ATOM 13049 N N . THR B 1 817 ? 19.312 1.117 -2.469 1 92.62 817 THR B N 1
ATOM 13050 C CA . THR B 1 817 ? 19.641 1.172 -1.048 1 92.62 817 THR B CA 1
ATOM 13051 C C . THR B 1 817 ? 20.484 2.404 -0.734 1 92.62 817 THR B C 1
ATOM 13053 O O . THR B 1 817 ? 20.578 2.818 0.423 1 92.62 817 THR B O 1
ATOM 13056 N N . SER B 1 818 ? 21.031 3.033 -1.732 1 91.88 818 SER B N 1
ATOM 13057 C CA . SER B 1 818 ? 21.859 4.219 -1.51 1 91.88 818 SER B CA 1
ATOM 13058 C C . SER B 1 818 ? 21 5.461 -1.313 1 91.88 818 SER B C 1
ATOM 13060 O O . SER B 1 818 ? 21.453 6.465 -0.771 1 91.88 818 SER B O 1
ATOM 13062 N N . LYS B 1 819 ? 19.75 5.391 -1.669 1 94 819 LYS B N 1
ATOM 13063 C CA . LYS B 1 819 ? 18.875 6.555 -1.593 1 94 819 LYS B CA 1
ATOM 13064 C C . LYS B 1 819 ? 17.891 6.418 -0.443 1 94 819 LYS B C 1
ATOM 13066 O O . LYS B 1 819 ? 16.844 7.082 -0.432 1 94 819 LYS B O 1
ATOM 13071 N N . VAL B 1 820 ? 18.125 5.527 0.42 1 94.81 820 VAL B N 1
ATOM 13072 C CA . VAL B 1 820 ? 17.312 5.367 1.62 1 94.81 820 VAL B CA 1
ATOM 13073 C C . VAL B 1 820 ? 18.094 5.863 2.84 1 94.81 820 VAL B C 1
ATOM 13075 O O . VAL B 1 820 ? 19.312 5.895 2.828 1 94.81 820 VAL B O 1
ATOM 13078 N N . ARG B 1 821 ? 17.531 6.234 3.865 1 93.44 821 ARG B N 1
ATOM 13079 C CA . ARG B 1 821 ? 18.125 6.762 5.086 1 93.44 821 ARG B CA 1
ATOM 13080 C C . ARG B 1 821 ? 19.062 5.734 5.719 1 93.44 821 ARG B C 1
ATOM 13082 O O . ARG B 1 821 ? 18.891 4.531 5.531 1 93.44 821 ARG B O 1
ATOM 13089 N N . GLU B 1 822 ? 19.906 6.219 6.496 1 92.19 822 GLU B N 1
ATOM 13090 C CA . GLU B 1 822 ? 20.938 5.383 7.094 1 92.19 822 GLU B CA 1
ATOM 13091 C C . GLU B 1 822 ? 20.344 4.383 8.078 1 92.19 822 GLU B C 1
ATOM 13093 O O . GLU B 1 822 ? 20.828 3.25 8.188 1 92.19 822 GLU B O 1
ATOM 13098 N N . THR B 1 823 ? 19.328 4.797 8.742 1 92.38 823 THR B N 1
ATOM 13099 C CA . THR B 1 823 ? 18.703 3.895 9.703 1 92.38 823 THR B CA 1
ATOM 13100 C C . THR B 1 823 ? 18.109 2.678 9 1 92.38 823 THR B C 1
ATOM 13102 O O . THR B 1 823 ? 18.219 1.555 9.5 1 92.38 823 THR B O 1
ATOM 13105 N N . LEU B 1 824 ? 17.562 2.867 7.848 1 95.38 824 LEU B N 1
ATOM 13106 C CA . LEU B 1 824 ? 16.969 1.772 7.098 1 95.38 824 LEU B CA 1
ATOM 13107 C C . LEU B 1 824 ? 18.031 0.921 6.418 1 95.38 824 LEU B C 1
ATOM 13109 O O . LEU B 1 824 ? 17.891 -0.301 6.328 1 95.38 824 LEU B O 1
ATOM 13113 N N . ARG B 1 825 ? 19.109 1.545 5.988 1 95 825 ARG B N 1
ATOM 13114 C CA . ARG B 1 825 ? 20.203 0.807 5.371 1 95 825 ARG B CA 1
ATOM 13115 C C . ARG B 1 825 ? 20.891 -0.114 6.383 1 95 825 ARG B C 1
ATOM 13117 O O . ARG B 1 825 ? 21.234 -1.25 6.055 1 95 825 ARG B O 1
ATOM 13124 N N . SER B 1 826 ? 20.984 0.409 7.57 1 94.06 826 SER B N 1
ATOM 13125 C CA . SER B 1 826 ? 21.594 -0.395 8.625 1 94.06 826 SER B CA 1
ATOM 13126 C C . SER B 1 826 ? 20.719 -1.579 9 1 94.06 826 SER B C 1
ATOM 13128 O O . SER B 1 826 ? 21.203 -2.668 9.289 1 94.06 826 SER B O 1
ATOM 13130 N N . ALA B 1 827 ? 19.438 -1.331 9 1 95.38 827 ALA B N 1
ATOM 13131 C CA . ALA B 1 827 ? 18.5 -2.412 9.305 1 95.38 827 ALA B CA 1
ATOM 13132 C C . ALA B 1 827 ? 18.578 -3.527 8.273 1 95.38 827 ALA B C 1
ATOM 13134 O O . ALA B 1 827 ? 18.516 -4.711 8.617 1 95.38 827 ALA B O 1
ATOM 13135 N N . LEU B 1 828 ? 18.766 -3.191 6.996 1 95.94 828 LEU B N 1
ATOM 13136 C CA . LEU B 1 828 ? 18.891 -4.184 5.934 1 95.94 828 LEU B CA 1
ATOM 13137 C C . LEU B 1 828 ? 20.172 -4.98 6.074 1 95.94 828 LEU B C 1
ATOM 13139 O O . LEU B 1 828 ? 20.188 -6.195 5.844 1 95.94 828 LEU B O 1
ATOM 13143 N N . SER B 1 829 ? 21.219 -4.293 6.508 1 94.88 829 SER B N 1
ATOM 13144 C CA . SER B 1 829 ? 22.5 -4.973 6.684 1 94.88 829 SER B CA 1
ATOM 13145 C C . SER B 1 829 ? 22.438 -5.977 7.828 1 94.88 829 SER B C 1
ATOM 13147 O O . SER B 1 829 ? 23.016 -7.062 7.738 1 94.88 829 SER B O 1
ATOM 13149 N N . ILE B 1 830 ? 21.766 -5.605 8.828 1 94.75 830 ILE B N 1
ATOM 13150 C CA . ILE B 1 830 ? 21.625 -6.496 9.977 1 94.75 830 ILE B CA 1
ATOM 13151 C C . ILE B 1 830 ? 20.781 -7.711 9.586 1 94.75 830 ILE B C 1
ATOM 13153 O O . ILE B 1 830 ? 21.094 -8.836 9.977 1 94.75 830 ILE B O 1
ATOM 13157 N N . TYR B 1 831 ? 19.734 -7.473 8.828 1 95.5 831 TYR B N 1
ATOM 13158 C CA . TYR B 1 831 ? 18.875 -8.555 8.359 1 95.5 831 TYR B CA 1
ATOM 13159 C C . TYR B 1 831 ? 19.656 -9.508 7.453 1 95.5 831 TYR B C 1
ATOM 13161 O O . TYR B 1 831 ? 19.531 -10.734 7.586 1 95.5 831 TYR B O 1
ATOM 13169 N N . LYS B 1 832 ? 20.484 -9.008 6.566 1 94.62 832 LYS B N 1
ATOM 13170 C CA . LYS B 1 832 ? 21.297 -9.812 5.66 1 94.62 832 LYS B CA 1
ATOM 13171 C C . LYS B 1 832 ? 22.312 -10.656 6.43 1 94.62 832 LYS B C 1
ATOM 13173 O O . LYS B 1 832 ? 22.484 -11.844 6.137 1 94.62 832 LYS B O 1
ATOM 13178 N N . SER B 1 833 ? 22.844 -10.078 7.461 1 93.44 833 SER B N 1
ATOM 13179 C CA . SER B 1 833 ? 23.844 -10.773 8.266 1 93.44 833 SER B CA 1
ATOM 13180 C C . SER B 1 833 ? 23.203 -11.883 9.094 1 93.44 833 SER B C 1
ATOM 13182 O O . SER B 1 833 ? 23.844 -12.898 9.375 1 93.44 833 SER B O 1
ATOM 13184 N N . SER B 1 834 ? 21.969 -11.703 9.461 1 91.94 834 SER B N 1
ATOM 13185 C CA . SER B 1 834 ? 21.281 -12.711 10.25 1 91.94 834 SER B CA 1
ATOM 13186 C C . SER B 1 834 ? 20.969 -13.945 9.422 1 91.94 834 SER B C 1
ATOM 13188 O O . SER B 1 834 ? 20.859 -15.055 9.953 1 91.94 834 SER B O 1
ATOM 13190 N N . LEU B 1 835 ? 20.797 -13.812 8.117 1 91.31 835 LEU B N 1
ATOM 13191 C CA . LEU B 1 835 ? 20.453 -14.93 7.246 1 91.31 835 LEU B CA 1
ATOM 13192 C C . LEU B 1 835 ? 21.719 -15.625 6.738 1 91.31 835 LEU B C 1
ATOM 13194 O O . LEU B 1 835 ? 21.703 -16.812 6.445 1 91.31 835 LEU B O 1
ATOM 13198 N N . ASP B 1 836 ? 22.844 -14.945 6.461 1 82.75 836 ASP B N 1
ATOM 13199 C CA . ASP B 1 836 ? 24.109 -15.508 5.977 1 82.75 836 ASP B CA 1
ATOM 13200 C C . ASP B 1 836 ? 24.75 -16.406 7.031 1 82.75 836 ASP B C 1
ATOM 13202 O O . ASP B 1 836 ? 25.406 -17.391 6.699 1 82.75 836 ASP B O 1
ATOM 13206 N N . ALA B 1 837 ? 24.703 -16.078 8.258 1 62.72 837 ALA B N 1
ATOM 13207 C CA . ALA B 1 837 ? 25.391 -16.844 9.289 1 62.72 837 ALA B CA 1
ATOM 13208 C C . ALA B 1 837 ? 24.844 -18.281 9.344 1 62.72 837 ALA B C 1
ATOM 13210 O O . ALA B 1 837 ? 25.406 -19.125 10.039 1 62.72 837 ALA B O 1
ATOM 13211 N N . SER B 1 838 ? 23.844 -18.562 8.664 1 50.16 838 SER B N 1
ATOM 13212 C CA . SER B 1 838 ? 23.359 -19.938 8.68 1 50.16 838 SER B CA 1
ATOM 13213 C C . SER B 1 838 ? 24.188 -20.828 7.746 1 50.16 838 SER B C 1
ATOM 13215 O O . SER B 1 838 ? 23.969 -22.031 7.676 1 50.16 838 SER B O 1
ATOM 13217 N N . ASN B 1 839 ? 24.875 -20.422 6.625 1 40.5 839 ASN B N 1
ATOM 13218 C CA . ASN B 1 839 ? 25.688 -21.422 5.926 1 40.5 839 ASN B CA 1
ATOM 13219 C C . ASN B 1 839 ? 26.984 -21.703 6.668 1 40.5 839 ASN B C 1
ATOM 13221 O O . ASN B 1 839 ? 27.641 -20.797 7.168 1 40.5 839 ASN B O 1
#

Foldseek 3Di:
DFQDWDDFDQWIWTDDLQQWTFIGGRPDPDTPDIDRLLQPQWDWDDDQQAQWIWIDHVPDPDTDITRHVDSVRSVVVVVSSVVSNPPDDDPPPDDPDCPVVPPPPPCPVPVPPPPLLCLLLVLLVVLLVLLLDLLAAALVVQEPAPPPPDDPVLLLVQLVVLLVQLQPPDCSLVLCLLCVSSVVRNVSPDDLLVSLVSNLVLPPPPDPDPDDDDNPPRDPSSVVSVLVSVLCCCPPPQRVCVCDDPPDPSVVSNVVSCCVRPVVSVPPPPPPPDPDDDDPPPDPDDCPDPDADPPPDDDDDDDDPPCPDDPVPDDPPPDDVPVCPPVPPPPDLLNVDAAPVRVCVVLVHALLRLLVQVLQLLLVLLLVARLSSSYHNHDPVNSVSSSLSSLLLVLLLLRLLCSLLLDDDLLVSLVSLLSLLVSLLSCCDLQNQEVQSNSSSLSSCSDPLNDCVLPVSSVVNHDVVSVVSSVVSSVCSPSPSQSVSLQVVLVVSLVPGQHHHRVSNLSVQSVVLVVDRQDDPSHGPVVSSVSNCSSCVSVSSNNSDDRPDDHDPVSSVVSVCSSPDQQLSDPVLSNLSSNLNSVLVVVVVVVVPPDPPDDPPCPDDSPSVQDLDRSSVLSSLVRPDVALLVQLLVVLVSVCVDCVDPLVVLLVVLVVVLVVCLPPNALLVSLVSLAVSLVVSLVVCCVRPVSVSCSSSVHPDSLVSQQSNSLSNQLNSQLVCVVSSLVNLCVVCVVVLVVLLVLLQVPAPDEADPPLLCAPLSVQSGLSSSLVSLLVVLVVVVDDLVVSLVVVSNSVNNYPDRGLPSSLCRNPRNYDLVSHDPSSNSSSVSSVSSRVVSD/DWQDWDDFDQWIWTLDLQQKTFIGGRPDPDTPDIDRLLQPQWDWDDDQQAQWIWIDHVVDPDTDITRHPDSVRSVVVVVSSVVSNPPDDPPPPDDPPPPPDDVPPPCPVPVPPPPLLCLLLVLLVVLLVLLLDLLAAALVVQEPAPPPPDDPVLLLVQLLVLLVQLQPPDCSLVLCLLCVSSVVRNVSPDDLLVSLVSNLVLPPPPDPPPDDDDNPPRDPSSVVSVLVSVLCCCPPPQRVVVLDDPPDPSNVSNVVSCCVRPVVSVPPPPPPPDPDDDDPPPDDDDPPPDDPDPPPDDDDDDDDPPPPDDPVPDDPPPDPVPVCPPVDPPDDLLNVDAAPVRVCVVLVHALLRLLVQVLQLLLVLLLVARLSSSYHNHDPVNSVSSSLSSLLLVLLLLRLLCSLLLDDDLLVSLVSLLSLLVSLVSCCDLQNQEVQSNSSSLSSCSDPLNDCVLPVSSVVNHDVVSVVSSVVSSVCSDSPNQSVSLQVVLVVSLVPGQHHHRVSNLSVQSVVLVVDRQDDPSHGPVVSSVSNCSSCVSVSSSNSDDRPDDHDPVSSVVSVCSSPDQQLSDPVLSNLSSNLNSVVVVVVVVVVPPDPPDDPPCPDDPPSVQDLDRSSVLSSLVRPDVALLVQLLVVLVSVCVDCVDPLVVLLVVLVVVLVVCLPPNALLVSLVSLAVSLVVSLVVCCVRPVSVSCSSSVHPDSLVSQQSNSLSNQLNSQLVCVVSSLVNLCVVCVVVLVVLLVLLQVPAPDEADPPLLCAPLSVQSGLSSSLVSLLVVLVVVVDDLVVSLVVVSNSVSNYPDRGLPSSLCRNPRNYDLVSHDPSSNSSSVSSVSSSVVSD

Nearest PDB structures (foldseek):
  6axg-assembly5_I  TM=6.538E-01  e=3.287E-05  Homo sapiens
  6axg-assembly4_G  TM=6.678E-01  e=9.192E-05  Homo sapiens
  6axg-assembly6_K  TM=6.512E-01  e=1.279E-04  Homo sapiens
  6axg-assembly2_C  TM=6.552E-01  e=1.780E-04  Homo sapiens
  6axg-assembly3_E  TM=6.583E-01  e=5.766E-04  Homo sapiens

Radius of gyration: 55.78 Å; Cα contacts (8 Å, |Δi|>4): 1945; chains: 2; bounding box: 82×190×147 Å